Protein 6AQZ (pdb70)

Nearest PDB structures (foldseek):
  6aqy-assembly1_A  TM=9.999E-01  e=1.245E-66  Naegleria fowleri
  6aqy-assembly3_E  TM=9.996E-01  e=2.397E-66  Naegleria fowleri
  6aqy-assembly2_C  TM=9.931E-01  e=1.677E-66  Naegleria fowleri
  6aqy-assembly2_D  TM=9.961E-01  e=7.593E-65  Naegleria fowleri
  6aqz-assembly3_F  TM=9.817E-01  e=2.306E-65  Naegleria fowleri

Sequence (1949 aa):
HMAQREVSDQPITLTQDDVILVTGGTGLFGKAVEHIVKKEQIIKGKWVFLGSKDGDLRDADACKQPFEKYRPTYVIHLAAFVGGLFKNMNFKVSFWLDNVNMNNNILTCCYDFGVKKTISCLSTCVFPDKIEYPITEEKLHEGPPHFSNNAYAYAKRMLDMLGRWYNEKAVNEGKSCLFTSVIPTNLFGPHDNFNVEAGHVLPGLMHKCYKAQQNGTDFVVFGSGKPLRQFLYSHDAARMLLWTMFNYQSEEPIMLCVSEEDEKSIGQVAQTIKDAFNFTGNMVFDTSKADGQYKKTSSNAKFLRLNPTFQYTPFEQAIKETVQWFLENYETARKREVSDQPITLTQDDVILVTGGTGLFGKAVEHIVKKEQIKGKWVFLGSKDGDLRDADACKQPFEKYRPTYVIHLAAFVNFKVSFWLDNVNMNNNILTCCYDFGVKKTISCLSTCVFPDKIEYPITEEKLHEGPPHFSNNAYAYAKRMLDMLGRWYNEKAVNEGKSCLFTSVIPTNLFGPHDNFNVEAGHVLPGLMHKCYKAQQNGTDFVVFGSGKPLRQFLYSHDAARMLLWTMFNYQSEEPIMLCVSEEDEKSIGQVAQTIKDAFNFTGNMVFDTSKADGQYKKTSSNAKFLRLNPTFQYTPFEQAIKETVQWFLENYETARKHMAQREVSDQPITLTQDDVILVTGGTGLFGKAVEHIVKKEQIKGKWVFLGSKDGDLRDADACKQPFEKYRPTYVIHLAAFVGGLFKNMNFKVSFWLDNVNMNNNILTCCYDFGVKKTISCLSTCCVFPDKIEYPITEEKLHEGPPHFSNNAYAYAKRMLDMLGRWYNEKAVNEGKSCLFTSVIPTNLFGPHDNFNVEAGHVLPGLMHKCYKAQQNGTDFVVFGSGKPLRQFLYSHDAARMLLWTMFNYQSEEPIMLCVSEEDEKSIGQVAQTIKDAFNFTGNMVFDTSKADGQYKKTSSNAKFLRLNPTFQYTPFEQAIKETVQWFLENYETARKMAQREVSDQPITLTQDDVILVTGGTGLFGKAVEHIVKKEQIKGKWVFLGSKDGDLRDADACKQPFEKYRPTYVIHLAAFVGNFKVSFWLDNVNMNNNILTCCYDFGVKKTISCLSTCVFPDKIEYPITEEKLHEGPPHFSNNAYAYAKRMLDMLGRWYNEKAVNEGKSCLFTSVIPTNLFGPHDNFNVEAGHVLPGLMHKCYKAQQNGTDFVVFGSGKPLRQFLYSHDAARMLLWTMFNYQSEEPIMLCVSEEDEKSIGQVAQTIKDAFNFTGNMVFDTDGQYKKTSSNAKFLRLNPTFQYTPFEQAIKETVQWFLENYETARKEVSDQPITLTQDDVILVTGGTGLFGKAVEHIVKKEQIKGKWVFLGSKDGDLRDADACKQPFEKYRPTYVIHLAAFVGGLFKNMNFKVSFWLDNVNMNNNILTCCYDFGVKKTISCLSTCVFPDKIEYPITEEKLHEGPPHFSNNAYAYAKRMLDMLGRWYNEKAVNEGKSCLFTSVIPTNLFGPHDNFNVEAGHVLPGLMHKCYKAQQNGTDFVVFGSGKPLRQFLYSHDAARMLLWTMFNYQSEEPIMLCVSEEDEKSIGQVAQTIKDAFNFTTSSNAKFLRLNPTFQYTPFEQAIKETVQWFLENYETARKEVSDQPITLTQDDVILVTGGTGLFGKAVEHIVKKEQIKGKWVFLGSKDGDLRDADACKQPFEKYRPTYVIHLAAFVFKVSFWLDNVNMNNNILTCCYDFGVKKTISCLSTCVFPDKIEYPITEEKLHEGPPHFSNNAYAYAKRMLDMLGRWYNEKAVNEGKSCLFTSVIPTNLFGPHDNFNVEAGHVLPGLMHKCYKAQQNGTDFVVFGSGKPLRQFLYSHDAARMLLWTMFNYQSEEPIMLCVSEEDEKSIGQVAQTIKDAFNFTGNMVFDTSKADGQYKKTSSNAKFLRLNPTFQYTPFEQAIKETVQWFLENYETARK

Foldseek 3Di:
DPPDDQWDPFWDADAQPAEEEEEQLLALLNVLLVVCCVVVVHHYHYDRDDCVQDQLLDLVRVLVVCVVGLHQEYEYEDACPDDPDPVCDDLVNNQSSLLSSLVNNVVSCLVSQRQEYEYEAELQLFDPPDDPPADLVRRPVHQGDPPNRSNSVSRVVSLVVQVVSVVVCVVVVGNYHYAYAYEYAEDFPLHAQDLVRGDQLSVLLVQLVCCQVVVHESEHEAPQQAWGWYAYSNLVSVLVVCCNTIGRDRGYAYDTDAPVLIDTRVRSSVLSCVLVVPDHHYYYPNVHHDDDRDHHYDNVVVCVVPVVRDGDRPSVSSNNRSVSCVVCVVPHND/DFWDPFWDADAQPAEEEEEVLLALLNVLLVVCCVVVVRHYHYHYDYVVQFQLLDLVRVCVCCVVRVHQEYEYEDADPPDLVCRQSSLLSNLVNNVVSCLVSQRQEYEYEAELQLFAPPDDPDDDLVRNPVHQGDPPNRSNSVSSVVSLVVQVVSVVVCVVVVGNYHYAYEYEYAEDFARAAQPLVPGDLLSVLLVQLVVVQVDVHAREAEAPQQAWGWYAYSNLVSVLVVCCNTIGRDRGYAYDTDAPVLIGTRNRSNVLSCVLVVNDDHYYYDNVHDDDDRDHHYDNVVVCVVPVPRDGDRPSNRSNNRSVSCVVCVVPHND/DPPDDQWDPFFDADDQPAEEEEEQLLALLNVLLVVVCVVVVHHYHYHRDDCVQFQLLDLVRVLVVCVVGLHQEYEYEDACQDDPDPVCDPLVNNQSSLLSSLVSNVVNCLVSQHQEYEYEAELQLFDPDDDPPAELVRRPVHQGDDPNRSNSVSRVVSLVVQVVSVVVCVVVVGNYHYAYAYEYAEDFPQHALPLPRGDQLSVLLVLLVVCQVVVHESEHEAPQQAWGWYAYSNLVSVLVVVCNGIGRDRGYAYDTDAPVLIDTRNRSSVLSCVLVVPDHHYYYHHVHYDDPRDRHYDNVVSCVVPVPRDGDRPSVRSNNRSVSCVVCVVPHND/DDDDQWDPDWAADDQPAEEEEEPLQALLNVLLVVCCVVVVGHYHYHYDDPVQFQLLDLVRVCVCCVVGLGQEYEYEDADQPDDLVVRQSSLLSSLVNNVVSCLVSLRQEYAYEDEPQLFDPDDDDDDDLVRNPVHQGDPPNRSRSVSSVVSLVVQVVSVVVCVVVVRNYHYAYEYEFAEDFPLHAQPLPPGDLLSNLLVLLVVCVVVVHEREHEAPFQAKGWYAYSNLVSVLVVSCVGIGRDRGYAYHTDAPVLIGTRNVSNVLSCVLVVPPHHYHYHYHDDRDHHYDNPPSCVVPVPRDGDRPSVRSNNRSVNCVVCVVPHND/DWDPFFDADDQPAEEEEEVLLALLNVLLVVVCVVVVGHYHYDRDYCVQDLLLDQVSVLVVCVVGLHQEYEYEDACQDDPDPVCHPLVNLQSSLLSNLVNNVVSCLVSQHQEYEYEAEPQLFAPDDDDAADLVRRPVHQGDPPNRSNSVSRVVSLVVQVVSVVVCVVVVGNYHYAYEYEYAEDFPQFQCPLPRGDPLSVQLVLLVVCQVVVHDRDDPPPDWAFGWYAYSNLVSVLVVSCNGIPRDRRYAYDTDDPVRRGTPVSVVVLLVVQLPRCDHDNVVVCVVPVPRDGDDPSVRSNNRSVNCVVCVVPHND/DWDPFWDADDAPAEEEEEQLLALLNVLLVVCCVVVVHHYHYHRDDCVQFLLLDLVRVLVVCVVGLHQEYEYEDADLVLVCNQSSLLSSLVNNVVSCLVSQHQEYEYEAELQLFAPPDDPPDELVRRPVHQGDPPNRSNSVSRVVSLVVQVVSVVVCVVVVRNYHYAYAYEYAEDFPRHAQPLPSGDQLSNLLVLLVVCQVVVHESEHEADQQAWGWYAYSNLVSVLVVSCNTIPRDRGYAYHTDAPVLTGTSNRSSVLSCVLVVPDDHYYYDNVGDDDPSYHHYDNVVVCVVPVVRDGDRPSRRSNNRSVSCVVCVVPHND

Organism: Naegleria fowleri (NCBI:txid5763)

Secondary structure (DSSP, 8-state):
--SS-SB-SS-----TT-EEEEETTTSHHHHHHHHHHHHTT--SEEEE--GGG--TTSHHHHHHHHHHH--SEEEE-------SSGGG-SHHHHHHHHHHHHHHHHHHHHHTT-SEEEEE--GGGSBSS-PSSB-GGGTTSS-B-GGGHHHHHHHHHHHHHHHHHHHHHHHHT---EEEEEEE-EEE-TT-B--TTTS-HHHHHHHHHHHHHHH---EEEES-S--EE-EEEHHHHHHHHHHHHHHB--SS-EEE---GGGPEEHHHHHHHHHHHHT--S-EEEETTSPP--S---B--HHHHHH-TT--PPPHHHHHHHHHHHHHHHGGGSB-/--B-SS-----TT-EEEEETTTSHHHHHHHHHHHHTT--SEEEE--GGG--TTSHHHHHHHHHHH--SEEEE-------HHHHHHHHHHHHHHHHHHHHHTT-SEEEEE--GGGSBSS-PSSB-GGGTTSS-B-GGGHHHHHHHHHHHHHHHHHHHHHHHHT---EEEEEEE-SEESTT----TTTS-HHHHHHHHHHHHHHSS--EEEES-S--EE--EEHHHHHHHHHHHHHHB--SS-EEE---GGGPEEHHHHHHHHHTTTT--S-EEEETTSPP--SB-PBP-HHHHHHSTT--PPPHHHHHHHHHHHHHHTGGGS--/---S-SB-SS-----TT-EEEEETTTSHHHHHHHHHHHHTT--SEEEE--GGG--TTSHHHHHHHHHHH--SEEEE-------SSGGG-SHHHHHHHHHHHHHHHHHHHHHTT-SEEEEE--GGGSBSS-PSSB-GGGTTSS-B-GGGHHHHHHHHHHHHHHHHHHHHHHHHT---EEEEEEE-EEE-TT-B--TTTS-HHHHHHHHHHHHHHHT--EEEES-S--EE-EEEHHHHHHHHHHHHHHB--SS-EEE---GGGPEEHHHHHHHHHHHHT--S-EEEETTSPP--SB--B--HHHHHHSTT--PPPHHHHHHHHHHHHHHHGGGSB-/----SB-SS-----TT-EEEEETTTSHHHHHHHHHHHHTT--SEEEE--GGG--TTSHHHHHHHHHHH--SEEEE--------HHHHHHHHHHHHHHHHHHHHHTT-SEEEEE--GGGSBSS-PSSB-GGGGGSS-B-GGGHHHHHHHHHHHHHHHHHHHHHHHHT---EEEEEEE-SEE-TT-B--TTTS-HHHHHHHHHHHHHHHT--EEESS-S--EE--EEHHHHHHHHHHHHHHB--SS-EEE---GGGPEEHHHHHHHHHHHHT--S-EEE-----SB--B--HHHHHH-TT--PPPHHHHHHHHHHHHHHTGGGSB-/-B-SS-----TT-EEEEETTTSHHHHHHHHHHHHTT--SEEEE--GGG--TTSHHHHHHHHHHH--SEEEE-------S-GGG-SHHHHHHHHHHHHHHHHHHHHHTT-SEEEEE--GGGSBSS--S---GGGTTSS-B-GGGHHHHHHHHHHHHHHHHHHHHHHHTT---EEEEEEE-EEE-TT-B--TTTS-HHHHHHHHHHHHHHHSSPPP----S--B--EEEHHHHHHHHHHHHHHB--SS-EEE---STT--BHHHHHHHHHHHHT------HHHHHH-TT--PPPHHHHHHHHHHHHHHTGGGSB-/-B-SS-----TT-EEEEETTTSHHHHHHHHHHHHTT--SEEEE--GGG--TTSHHHHHHHHHHH--SEEEE------HHHHHHHHHHHHHHHHHHHHHTT-SEEEEE--GGGS-SS-PSSB-GGGTTSS---GGGHHHHHHHHHHHHHHHHHHHHHHHHT---EEEEEEE-EEE-TT-B--TTTS-HHHHHHHHHHHHHHHT--EEEES-S--EE-EEEHHHHHHHHHHHHHHB--SS-EEE---STTPEEHHHHHHHHHHHTT--S-EEEETTS----SB--B--HHHHHH-TT--PPPHHHHHHHHHHHHHHHGGGSB-

InterPro domains:
  IPR001509 NAD-dependent epimerase/dehydratase [PF01370] (19-248)
  IPR028614 GDP-L-fucose synthase/GDP-L-colitose synthase [MF_00956] (16-326)
  IPR028614 GDP-L-fucose synthase/GDP-L-colitose synthase [cd05239] (19-325)
  IPR036291 NAD(P)-binding domain superfamily [SSF51735] (15-330)

Radius of gyration: 46.84 Å; Cα contacts (8 Å, |Δi|>4): 3716; chains: 6; bounding box: 119×99×127 Å

B-factor: mean 67.03, std 21.52, range [27.74, 175.65]

Structure (mmCIF, N/CA/C/O backbone):
data_6AQZ
#
_entry.id   6AQZ
#
_cell.length_a   97.370
_cell.length_b   104.030
_cell.length_c   120.170
_cell.angle_alpha   90.000
_cell.angle_beta   108.670
_cell.angle_gamma   90.000
#
_symmetry.space_group_name_H-M   'P 1 21 1'
#
loop_
_entity.id
_entity.type
_entity.pdbx_description
1 polymer 'gdp-l-fucose synthetase'
2 non-polymer 'NADP NICOTINAMIDE-ADENINE-DINUCLEOTIDE PHOSPHATE'
3 non-polymer 1,2-ETHANEDIOL
4 water water
#
loop_
_atom_site.group_PDB
_atom_site.id
_atom_site.type_symbol
_atom_site.label_atom_id
_atom_site.label_alt_id
_atom_site.label_comp_id
_atom_site.label_asym_id
_atom_site.label_entity_id
_atom_site.label_seq_id
_atom_site.pdbx_PDB_ins_code
_atom_site.Cartn_x
_atom_site.Cartn_y
_atom_site.Cartn_z
_atom_site.occupancy
_atom_site.B_iso_or_equiv
_atom_site.auth_seq_id
_atom_site.auth_comp_id
_atom_site.auth_asym_id
_atom_site.auth_atom_id
_atom_site.pdbx_PDB_model_num
ATOM 1 N N . HIS A 1 8 ? -49.796 23.150 8.343 1.00 101.05 0 HIS A N 1
ATOM 2 C CA . HIS A 1 8 ? -50.207 24.039 9.427 1.00 104.69 0 HIS A CA 1
ATOM 3 C C . HIS A 1 8 ? -49.120 25.073 9.734 1.00 105.66 0 HIS A C 1
ATOM 4 O O . HIS A 1 8 ? -47.982 24.713 10.035 1.00 110.11 0 HIS A O 1
ATOM 6 N N . MET A 1 9 ? -49.488 26.356 9.674 1.00 95.38 1 MET A N 1
ATOM 7 C CA . MET A 1 9 ? -48.550 27.466 9.811 1.00 85.62 1 MET A CA 1
ATOM 8 C C . MET A 1 9 ? -48.779 28.330 11.056 1.00 80.53 1 MET A C 1
ATOM 9 O O . MET A 1 9 ? -47.982 29.238 11.315 1.00 82.20 1 MET A O 1
ATOM 14 N N . ALA A 1 10 ? -49.819 28.061 11.849 1.00 66.70 2 ALA A N 1
ATOM 15 C CA . ALA A 1 10 ? -50.347 29.054 12.783 1.00 65.46 2 ALA A CA 1
ATOM 16 C C . ALA A 1 10 ? -49.498 29.212 14.054 1.00 59.65 2 ALA A C 1
ATOM 17 O O . ALA A 1 10 ? -49.157 30.335 14.439 1.00 64.73 2 ALA A O 1
ATOM 19 N N . GLN A 1 11 ? -49.165 28.116 14.721 1.00 57.14 3 GLN A N 1
ATOM 20 C CA . GLN A 1 11 ? -48.483 28.158 16.011 1.00 65.55 3 GLN A CA 1
ATOM 21 C C . GLN A 1 11 ? -46.969 28.185 15.853 1.00 59.00 3 GLN A C 1
ATOM 22 O O . GLN A 1 11 ? -46.420 27.533 14.963 1.00 54.19 3 GLN A O 1
ATOM 28 N N . ARG A 1 12 ? -46.298 28.942 16.727 1.00 57.08 4 ARG A N 1
ATOM 29 C CA . ARG A 1 12 ? -44.848 28.868 16.796 1.00 51.44 4 ARG A CA 1
ATOM 30 C C . ARG A 1 12 ? -44.456 27.577 17.518 1.00 55.10 4 ARG A C 1
ATOM 31 O O . ARG A 1 12 ? -45.311 26.821 17.973 1.00 48.48 4 ARG A O 1
ATOM 39 N N . GLU A 1 13 ? -43.154 27.300 17.600 1.00 59.91 5 GLU A N 1
ATOM 40 C CA . GLU A 1 13 ? -42.705 26.114 18.346 1.00 51.36 5 GLU A CA 1
ATOM 41 C C . GLU A 1 13 ? -42.958 26.250 19.847 1.00 52.13 5 GLU A C 1
ATOM 42 O O . GLU A 1 13 ? -43.173 25.244 20.535 1.00 51.96 5 GLU A O 1
ATOM 48 N N . VAL A 1 14 ? -42.943 27.469 20.370 1.00 46.48 6 VAL A N 1
ATOM 49 C CA . VAL A 1 14 ? -43.143 27.718 21.790 1.00 46.00 6 VAL A CA 1
ATOM 50 C C . VAL A 1 14 ? -44.337 28.636 22.022 1.00 53.07 6 VAL A C 1
ATOM 51 O O . VAL A 1 14 ? -44.663 29.495 21.197 1.00 49.46 6 VAL A O 1
ATOM 55 N N . SER A 1 15 ? -45.006 28.429 23.155 1.00 52.26 7 SER A N 1
ATOM 56 C CA . SER A 1 15 ? -46.047 29.348 23.601 1.00 50.86 7 SER A CA 1
ATOM 57 C C . SER A 1 15 ? -45.444 30.720 23.907 1.00 50.92 7 SER A C 1
ATOM 58 O O . SER A 1 15 ? -44.236 30.865 24.076 1.00 60.07 7 SER A O 1
ATOM 61 N N . ASP A 1 16 ? -46.280 31.757 23.844 1.00 56.75 8 ASP A N 1
ATOM 62 C CA . ASP A 1 16 ? -45.794 33.099 24.160 1.00 54.98 8 ASP A CA 1
ATOM 63 C C . ASP A 1 16 ? -45.339 33.193 25.602 1.00 64.12 8 ASP A C 1
ATOM 64 O O . ASP A 1 16 ? -44.296 33.786 25.897 1.00 61.10 8 ASP A O 1
ATOM 69 N N . GLN A 1 17 ? -46.108 32.606 26.511 1.00 67.40 9 GLN A N 1
ATOM 70 C CA . GLN A 1 17 ? -45.764 32.538 27.916 1.00 71.10 9 GLN A CA 1
ATOM 71 C C . GLN A 1 17 ? -45.840 31.083 28.338 1.00 70.03 9 GLN A C 1
ATOM 72 O O . GLN A 1 17 ? -46.643 30.310 27.792 1.00 60.43 9 GLN A O 1
ATOM 74 N N . PRO A 1 18 ? -45.013 30.677 29.296 1.00 70.77 10 PRO A N 1
ATOM 75 C CA . PRO A 1 18 ? -45.049 29.284 29.746 1.00 64.68 10 PRO A CA 1
ATOM 76 C C . PRO A 1 18 ? -46.358 28.996 30.447 1.00 58.71 10 PRO A C 1
ATOM 77 O O . PRO A 1 18 ? -46.924 29.856 31.131 1.00 57.66 10 PRO A O 1
ATOM 81 N N . ILE A 1 19 ? -46.827 27.758 30.282 1.00 49.30 11 ILE A N 1
ATOM 82 C CA . ILE A 1 19 ? -47.965 27.296 31.060 1.00 63.30 11 ILE A CA 1
ATOM 83 C C . ILE A 1 19 ? -47.645 27.470 32.547 1.00 62.59 11 ILE A C 1
ATOM 84 O O . ILE A 1 19 ? -46.510 27.256 32.986 1.00 56.45 11 ILE A O 1
ATOM 89 N N . THR A 1 20 ? -48.630 27.922 33.317 1.00 60.99 12 THR A N 1
ATOM 90 C CA . THR A 1 20 ? -48.496 28.058 34.762 1.00 74.24 12 THR A CA 1
ATOM 91 C C . THR A 1 20 ? -49.396 27.014 35.406 1.00 68.98 12 THR A C 1
ATOM 92 O O . THR A 1 20 ? -50.621 27.059 35.243 1.00 68.44 12 THR A O 1
ATOM 96 N N . LEU A 1 21 ? -48.792 26.072 36.117 1.00 60.76 13 LEU A N 1
ATOM 97 C CA . LEU A 1 21 ? -49.562 25.035 36.785 1.00 62.61 13 LEU A CA 1
ATOM 98 C C . LEU A 1 21 ? -50.200 25.592 38.058 1.00 70.64 13 LEU A C 1
ATOM 99 O O . LEU A 1 21 ? -49.649 26.478 38.720 1.00 74.01 13 LEU A O 1
ATOM 104 N N . THR A 1 22 ? -51.376 25.067 38.393 1.00 67.29 14 THR A N 1
ATOM 105 C CA . THR A 1 22 ? -52.095 25.449 39.603 1.00 67.03 14 THR A CA 1
ATOM 106 C C . THR A 1 22 ? -52.268 24.218 40.484 1.00 66.08 14 THR A C 1
ATOM 107 O O . THR A 1 22 ? -51.843 23.109 40.146 1.00 62.32 14 THR A O 1
ATOM 111 N N . GLN A 1 23 ? -52.867 24.432 41.649 1.00 71.19 15 GLN A N 1
ATOM 112 C CA . GLN A 1 23 ? -53.074 23.319 42.559 1.00 79.89 15 GLN A CA 1
ATOM 113 C C . GLN A 1 23 ? -54.073 22.315 42.020 1.00 77.13 15 GLN A C 1
ATOM 114 O O . GLN A 1 23 ? -54.069 21.164 42.462 1.00 78.16 15 GLN A O 1
ATOM 120 N N . ASP A 1 24 ? -54.894 22.708 41.051 1.00 78.16 16 ASP A N 1
ATOM 121 C CA . ASP A 1 24 ? -55.877 21.790 40.499 1.00 79.00 16 ASP A CA 1
ATOM 122 C C . ASP A 1 24 ? -55.284 20.853 39.459 1.00 73.10 16 ASP A C 1
ATOM 123 O O . ASP A 1 24 ? -55.953 19.894 39.059 1.00 77.69 16 ASP A O 1
ATOM 128 N N . ASP A 1 25 ? -54.047 21.084 39.037 1.00 68.09 17 ASP A N 1
ATOM 129 C CA . ASP A 1 25 ? -53.448 20.250 38.017 1.00 61.02 17 ASP A CA 1
ATOM 130 C C . ASP A 1 25 ? -52.942 18.955 38.620 1.00 63.53 17 ASP A C 1
ATOM 131 O O . ASP A 1 25 ? -52.400 18.931 39.730 1.00 64.67 17 ASP A O 1
ATOM 136 N N . VAL A 1 26 ? -53.063 17.891 37.840 1.00 62.25 18 VAL A N 1
ATOM 137 C CA . VAL A 1 26 ? -52.598 16.565 38.202 1.00 59.10 18 VAL A CA 1
ATOM 138 C C . VAL A 1 26 ? -51.639 16.167 37.100 1.00 52.98 18 VAL A C 1
ATOM 139 O O . VAL A 1 26 ? -52.022 16.154 35.926 1.00 45.74 18 VAL A O 1
ATOM 143 N N . ILE A 1 27 ? -50.399 15.857 37.464 1.00 47.99 19 ILE A N 1
ATOM 144 C CA . ILE A 1 27 ? -49.386 15.492 36.486 1.00 45.24 19 ILE A CA 1
ATOM 145 C C . ILE A 1 27 ? -49.010 14.045 36.738 1.00 52.16 19 ILE A C 1
ATOM 146 O O . ILE A 1 27 ? -48.422 13.728 37.778 1.00 60.36 19 ILE A O 1
ATOM 151 N N . LEU A 1 28 ? -49.299 13.182 35.764 1.00 55.97 20 LEU A N 1
ATOM 152 C CA . LEU A 1 28 ? -49.011 11.756 35.843 1.00 52.09 20 LEU A CA 1
ATOM 153 C C . LEU A 1 28 ? -47.680 11.468 35.161 1.00 49.17 20 LEU A C 1
ATOM 154 O O . LEU A 1 28 ? -47.484 11.836 33.998 1.00 51.02 20 LEU A O 1
ATOM 159 N N . VAL A 1 29 ? -46.763 10.825 35.883 1.00 47.18 21 VAL A N 1
ATOM 160 C CA . VAL A 1 29 ? -45.438 10.501 35.356 1.00 49.04 21 VAL A CA 1
ATOM 161 C C . VAL A 1 29 ? -45.343 8.976 35.326 1.00 56.00 21 VAL A C 1
ATOM 162 O O . VAL A 1 29 ? -45.153 8.334 36.371 1.00 63.81 21 VAL A O 1
ATOM 166 N N . THR A 1 30 ? -45.475 8.381 34.136 1.00 40.13 22 THR A N 1
ATOM 167 C CA . THR A 1 30 ? -45.187 6.958 34.024 1.00 43.50 22 THR A CA 1
ATOM 168 C C . THR A 1 30 ? -43.683 6.774 34.044 1.00 43.41 22 THR A C 1
ATOM 169 O O . THR A 1 30 ? -42.930 7.654 33.608 1.00 47.60 22 THR A O 1
ATOM 173 N N . GLY A 1 31 ? -43.244 5.618 34.540 1.00 38.63 23 GLY A N 1
ATOM 174 C CA . GLY A 1 31 ? -41.813 5.406 34.706 1.00 42.37 23 GLY A CA 1
ATOM 175 C C . GLY A 1 31 ? -41.162 6.420 35.626 1.00 43.00 23 GLY A C 1
ATOM 176 O O . GLY A 1 31 ? -39.985 6.761 35.449 1.00 43.94 23 GLY A O 1
ATOM 177 N N . GLY A 1 32 ? -41.906 6.911 36.613 1.00 37.15 24 GLY A N 1
ATOM 178 C CA . GLY A 1 32 ? -41.396 7.934 37.505 1.00 47.48 24 GLY A CA 1
ATOM 179 C C . GLY A 1 32 ? -40.425 7.458 38.578 1.00 55.50 24 GLY A C 1
ATOM 180 O O . GLY A 1 32 ? -39.916 8.304 39.312 1.00 56.89 24 GLY A O 1
ATOM 181 N N . THR A 1 33 ? -40.174 6.142 38.696 1.00 53.55 25 THR A N 1
ATOM 182 C CA . THR A 1 33 ? -39.263 5.590 39.693 1.00 57.06 25 THR A CA 1
ATOM 183 C C . THR A 1 33 ? -37.882 5.269 39.128 1.00 55.72 25 THR A C 1
ATOM 184 O O . THR A 1 33 ? -36.979 4.925 39.903 1.00 53.78 25 THR A O 1
ATOM 188 N N . GLY A 1 34 ? -37.685 5.397 37.812 1.00 43.58 26 GLY A N 1
ATOM 189 C CA . GLY A 1 34 ? -36.398 5.132 37.197 1.00 41.12 26 GLY A CA 1
ATOM 190 C C . GLY A 1 34 ? -35.496 6.351 37.219 1.00 41.32 26 GLY A C 1
ATOM 191 O O . GLY A 1 34 ? -35.815 7.388 37.802 1.00 41.58 26 GLY A O 1
ATOM 192 N N . LEU A 1 35 ? -34.394 6.249 36.476 1.00 41.78 27 LEU A N 1
ATOM 193 C CA . LEU A 1 35 ? -33.408 7.329 36.452 1.00 42.82 27 LEU A CA 1
ATOM 194 C C . LEU A 1 35 ? -34.026 8.694 36.098 1.00 50.39 27 LEU A C 1
ATOM 195 O O . LEU A 1 35 ? -33.999 9.637 36.905 1.00 45.65 27 LEU A O 1
ATOM 200 N N . PHE A 1 36 ? -34.633 8.802 34.909 1.00 49.57 28 PHE A N 1
ATOM 201 C CA . PHE A 1 36 ? -35.174 10.080 34.444 1.00 44.41 28 PHE A CA 1
ATOM 202 C C . PHE A 1 36 ? -36.296 10.549 35.363 1.00 43.54 28 PHE A C 1
ATOM 203 O O . PHE A 1 36 ? -36.335 11.721 35.769 1.00 40.13 28 PHE A O 1
ATOM 211 N N . GLY A 1 37 ? -37.175 9.624 35.758 1.00 47.27 29 GLY A N 1
ATOM 212 C CA . GLY A 1 37 ? -38.309 9.987 36.591 1.00 41.18 29 GLY A CA 1
ATOM 213 C C . GLY A 1 37 ? -37.914 10.574 37.936 1.00 50.22 29 GLY A C 1
ATOM 214 O O . GLY A 1 37 ? -38.512 11.558 38.389 1.00 41.03 29 GLY A O 1
ATOM 215 N N . LYS A 1 38 ? -36.930 9.946 38.617 1.00 44.96 30 LYS A N 1
ATOM 216 C CA . LYS A 1 38 ? -36.482 10.445 39.920 1.00 44.10 30 LYS A CA 1
ATOM 217 C C . LYS A 1 38 ? -35.859 11.828 39.786 1.00 44.96 30 LYS A C 1
ATOM 218 O O . LYS A 1 38 ? -35.952 12.645 40.703 1.00 47.80 30 LYS A O 1
ATOM 224 N N . ALA A 1 39 ? -35.197 12.099 38.657 1.00 47.20 31 ALA A N 1
ATOM 225 C CA . ALA A 1 39 ? -34.655 13.431 38.433 1.00 44.99 31 ALA A CA 1
ATOM 226 C C . ALA A 1 39 ? -35.774 14.467 38.329 1.00 44.31 31 ALA A C 1
ATOM 227 O O . ALA A 1 39 ? -35.708 15.529 38.962 1.00 45.90 31 ALA A O 1
ATOM 229 N N . VAL A 1 40 ? -36.837 14.151 37.579 1.00 44.12 32 VAL A N 1
ATOM 230 C CA . VAL A 1 40 ? -37.981 15.055 37.514 1.00 47.55 32 VAL A CA 1
ATOM 231 C C . VAL A 1 40 ? -38.555 15.282 38.909 1.00 51.22 32 VAL A C 1
ATOM 232 O O . VAL A 1 40 ? -38.860 16.418 39.294 1.00 49.42 32 VAL A O 1
ATOM 236 N N . GLU A 1 41 ? -38.694 14.209 39.693 1.00 53.65 33 GLU A N 1
ATOM 237 C CA . GLU A 1 41 ? -39.226 14.335 41.050 1.00 49.45 33 GLU A CA 1
ATOM 238 C C . GLU A 1 41 ? -38.344 15.239 41.915 1.00 55.17 33 GLU A C 1
ATOM 239 O O . GLU A 1 41 ? -38.844 16.006 42.747 1.00 55.45 33 GLU A O 1
ATOM 245 N N . HIS A 1 42 ? -37.026 15.154 41.735 1.00 57.30 34 HIS A N 1
ATOM 246 C CA . HIS A 1 42 ? -36.104 16.004 42.475 1.00 52.19 34 HIS A CA 1
ATOM 247 C C . HIS A 1 42 ? -36.262 17.477 42.080 1.00 52.75 34 HIS A C 1
ATOM 248 O O . HIS A 1 42 ? -36.323 18.354 42.944 1.00 60.12 34 HIS A O 1
ATOM 255 N N . ILE A 1 43 ? -36.321 17.774 40.778 1.00 49.95 35 ILE A N 1
ATOM 256 C CA . ILE A 1 43 ? -36.475 19.160 40.348 1.00 54.46 35 ILE A CA 1
ATOM 257 C C . ILE A 1 43 ? -37.824 19.715 40.797 1.00 61.57 35 ILE A C 1
ATOM 258 O O . ILE A 1 43 ? -37.907 20.829 41.330 1.00 60.84 35 ILE A O 1
ATOM 263 N N . VAL A 1 44 ? -38.894 18.927 40.639 1.00 60.44 36 VAL A N 1
ATOM 264 C CA . VAL A 1 44 ? -40.212 19.387 41.069 1.00 58.02 36 VAL A CA 1
ATOM 265 C C . VAL A 1 44 ? -40.185 19.807 42.538 1.00 58.37 36 VAL A C 1
ATOM 266 O O . VAL A 1 44 ? -40.759 20.837 42.918 1.00 60.99 36 VAL A O 1
ATOM 270 N N . LYS A 1 45 ? -39.500 19.032 43.379 1.00 61.44 37 LYS A N 1
ATOM 271 C CA . LYS A 1 45 ? -39.427 19.351 44.803 1.00 58.40 37 LYS A CA 1
ATOM 272 C C . LYS A 1 45 ? -38.458 20.495 45.084 1.00 63.64 37 LYS A C 1
ATOM 273 O O . LYS A 1 45 ? -38.745 21.372 45.908 1.00 69.72 37 LYS A O 1
ATOM 275 N N . LYS A 1 46 ? -37.305 20.500 44.422 1.00 64.61 38 LYS A N 1
ATOM 276 C CA . LYS A 1 46 ? -36.331 21.555 44.657 1.00 70.54 38 LYS A CA 1
ATOM 277 C C . LYS A 1 46 ? -36.903 22.903 44.254 1.00 69.48 38 LYS A C 1
ATOM 278 O O . LYS A 1 46 ? -36.795 23.886 44.992 1.00 70.44 38 LYS A O 1
ATOM 284 N N . GLU A 1 47 ? -37.528 22.967 43.086 1.00 68.67 39 GLU A N 1
ATOM 285 C CA . GLU A 1 47 ? -38.084 24.217 42.590 1.00 72.02 39 GLU A CA 1
ATOM 286 C C . GLU A 1 47 ? -39.535 24.434 43.021 1.00 68.91 39 GLU A C 1
ATOM 287 O O . GLU A 1 47 ? -40.143 25.427 42.621 1.00 63.11 39 GLU A O 1
ATOM 293 N N . GLN A 1 48 ? -40.100 23.527 43.819 1.00 67.58 40 GLN A N 1
ATOM 294 C CA . GLN A 1 48 ? -41.433 23.691 44.401 1.00 70.52 40 GLN A CA 1
ATOM 295 C C . GLN A 1 48 ? -42.493 23.970 43.340 1.00 70.42 40 GLN A C 1
ATOM 296 O O . GLN A 1 48 ? -43.288 24.906 43.445 1.00 66.82 40 GLN A O 1
ATOM 302 N N . ILE A 1 49 ? -42.523 23.120 42.321 1.00 71.42 41 ILE A N 1
ATOM 303 C CA A ILE A 1 49 ? -43.484 23.264 41.238 0.27 68.19 41 ILE A CA 1
ATOM 304 C CA B ILE A 1 49 ? -43.480 23.261 41.234 0.73 68.35 41 ILE A CA 1
ATOM 305 C C . ILE A 1 49 ? -44.867 22.881 41.738 1.00 66.05 41 ILE A C 1
ATOM 306 O O . ILE A 1 49 ? -45.026 21.927 42.508 1.00 60.82 41 ILE A O 1
ATOM 315 N N . LYS A 1 50 ? -45.876 23.645 41.318 1.00 56.30 42 LYS A N 1
ATOM 316 C CA . LYS A 1 50 ? -47.236 23.448 41.786 1.00 65.90 42 LYS A CA 1
ATOM 317 C C . LYS A 1 50 ? -47.850 22.215 41.129 1.00 54.39 42 LYS A C 1
ATOM 318 O O . LYS A 1 50 ? -47.331 21.673 40.155 1.00 51.96 42 LYS A O 1
ATOM 320 N N . GLY A 1 51 ? -48.973 21.771 41.683 1.00 67.85 43 GLY A N 1
ATOM 321 C CA . GLY A 1 51 ? -49.699 20.624 41.180 1.00 61.37 43 GLY A CA 1
ATOM 322 C C . GLY A 1 51 ? -49.518 19.385 42.050 1.00 62.31 43 GLY A C 1
ATOM 323 O O . GLY A 1 51 ? -48.634 19.300 42.908 1.00 59.75 43 GLY A O 1
ATOM 324 N N . LYS A 1 52 ? -50.404 18.425 41.845 1.00 61.95 44 LYS A N 1
ATOM 325 C CA . LYS A 1 52 ? -50.279 17.115 42.454 1.00 62.75 44 LYS A CA 1
ATOM 326 C C . LYS A 1 52 ? -49.508 16.233 41.481 1.00 63.02 44 LYS A C 1
ATOM 327 O O . LYS A 1 52 ? -49.980 15.960 40.372 1.00 65.99 44 LYS A O 1
ATOM 333 N N . TRP A 1 53 ? -48.327 15.797 41.893 1.00 60.28 45 TRP A N 1
ATOM 334 C CA . TRP A 1 53 ? -47.445 14.989 41.069 1.00 56.08 45 TRP A CA 1
ATOM 335 C C . TRP A 1 53 ? -47.503 13.541 41.535 1.00 57.11 45 TRP A C 1
ATOM 336 O O . TRP A 1 53 ? -47.385 13.274 42.739 1.00 58.50 45 TRP A O 1
ATOM 347 N N . VAL A 1 54 ? -47.744 12.622 40.590 1.00 54.49 46 VAL A N 1
ATOM 348 C CA . VAL A 1 54 ? -47.836 11.183 40.854 1.00 53.11 46 VAL A CA 1
ATOM 349 C C . VAL A 1 54 ? -46.760 10.466 40.051 1.00 48.95 46 VAL A C 1
ATOM 350 O O . VAL A 1 54 ? -46.801 10.463 38.817 1.00 49.69 46 VAL A O 1
ATOM 354 N N . PHE A 1 55 ? -45.824 9.836 40.743 1.00 57.64 47 PHE A N 1
ATOM 355 C CA . PHE A 1 55 ? -44.699 9.146 40.108 1.00 53.52 47 PHE A CA 1
ATOM 356 C C . PHE A 1 55 ? -44.988 7.652 40.150 1.00 51.01 47 PHE A C 1
ATOM 357 O O . PHE A 1 55 ? -44.804 7.004 41.178 1.00 55.25 47 PHE A O 1
ATOM 365 N N . LEU A 1 56 ? -45.420 7.109 39.016 1.00 44.01 48 LEU A N 1
ATOM 366 C CA . LEU A 1 56 ? -45.836 5.720 38.937 1.00 50.46 48 LEU A CA 1
ATOM 367 C C . LEU A 1 56 ? -44.637 4.801 38.767 1.00 49.58 48 LEU A C 1
ATOM 368 O O . LEU A 1 56 ? -43.656 5.136 38.104 1.00 50.04 48 LEU A O 1
ATOM 373 N N . GLY A 1 57 ? -44.747 3.600 39.322 1.00 52.26 49 GLY A N 1
ATOM 374 C CA . GLY A 1 57 ? -43.840 2.528 38.985 1.00 54.45 49 GLY A CA 1
ATOM 375 C C . GLY A 1 57 ? -44.631 1.284 38.633 1.00 56.28 49 GLY A C 1
ATOM 376 O O . GLY A 1 57 ? -45.854 1.244 38.768 1.00 63.22 49 GLY A O 1
ATOM 377 N N . SER A 1 58 ? -43.895 0.255 38.227 1.00 53.10 50 SER A N 1
ATOM 378 C CA . SER A 1 58 ? -44.529 -1.010 37.888 1.00 59.13 50 SER A CA 1
ATOM 379 C C . SER A 1 58 ? -45.309 -1.583 39.074 1.00 62.49 50 SER A C 1
ATOM 380 O O . SER A 1 58 ? -46.297 -2.298 38.870 1.00 65.06 50 SER A O 1
ATOM 383 N N . LYS A 1 59 ? -44.871 -1.317 40.313 1.00 47.95 51 LYS A N 1
ATOM 384 C CA . LYS A 1 59 ? -45.639 -1.781 41.471 1.00 62.17 51 LYS A CA 1
ATOM 385 C C . LYS A 1 59 ? -47.048 -1.192 41.470 1.00 62.45 51 LYS A C 1
ATOM 386 O O . LYS A 1 59 ? -47.980 -1.807 42.005 1.00 64.23 51 LYS A O 1
ATOM 388 N N . ASP A 1 60 ? -47.237 -0.030 40.843 1.00 60.61 52 ASP A N 1
ATOM 389 C CA . ASP A 1 60 ? -48.556 0.581 40.795 1.00 59.75 52 ASP A CA 1
ATOM 390 C C . ASP A 1 60 ? -49.453 -0.068 39.744 1.00 61.85 52 ASP A C 1
ATOM 391 O O . ASP A 1 60 ? -50.678 0.086 39.813 1.00 67.74 52 ASP A O 1
ATOM 396 N N . GLY A 1 61 ? -48.888 -0.852 38.830 1.00 57.08 53 GLY A N 1
ATOM 397 C CA . GLY A 1 61 ? -49.662 -1.484 37.777 1.00 59.71 53 GLY A CA 1
ATOM 398 C C . GLY A 1 61 ? -48.876 -1.639 36.487 1.00 53.80 53 GLY A C 1
ATOM 399 O O . GLY A 1 61 ? -48.098 -0.754 36.127 1.00 51.22 53 GLY A O 1
ATOM 400 N N . ASP A 1 62 ? -49.064 -2.771 35.804 1.00 50.97 54 ASP A N 1
ATOM 401 C CA . ASP A 1 62 ? -48.340 -3.137 34.586 1.00 43.52 54 ASP A CA 1
ATOM 402 C C . ASP A 1 62 ? -48.948 -2.405 33.389 1.00 44.92 54 ASP A C 1
ATOM 403 O O . ASP A 1 62 ? -50.003 -2.796 32.879 1.00 49.00 54 ASP A O 1
ATOM 408 N N . LEU A 1 63 ? -48.266 -1.354 32.909 1.00 44.88 55 LEU A N 1
ATOM 409 C CA . LEU A 1 63 ? -48.814 -0.505 31.844 1.00 46.21 55 LEU A CA 1
ATOM 410 C C . LEU A 1 63 ? -48.869 -1.199 30.479 1.00 48.42 55 LEU A C 1
ATOM 411 O O . LEU A 1 63 ? -49.376 -0.600 29.521 1.00 45.38 55 LEU A O 1
ATOM 416 N N . ARG A 1 64 ? -48.346 -2.422 30.354 1.00 47.54 56 ARG A N 1
ATOM 417 C CA . ARG A 1 64 ? -48.526 -3.174 29.119 1.00 50.57 56 ARG A CA 1
ATOM 418 C C . ARG A 1 64 ? -49.944 -3.703 28.979 1.00 52.32 56 ARG A C 1
ATOM 419 O O . ARG A 1 64 ? -50.387 -3.967 27.858 1.00 53.54 56 ARG A O 1
ATOM 427 N N . ASP A 1 65 ? -50.650 -3.866 30.089 1.00 48.86 57 ASP A N 1
ATOM 428 C CA . ASP A 1 65 ? -52.034 -4.318 30.109 1.00 46.46 57 ASP A CA 1
ATOM 429 C C . ASP A 1 65 ? -52.983 -3.139 29.940 1.00 52.02 57 ASP A C 1
ATOM 430 O O . ASP A 1 65 ? -52.879 -2.136 30.660 1.00 54.78 57 ASP A O 1
ATOM 435 N N . ALA A 1 66 ? -53.917 -3.269 28.998 1.00 57.13 58 ALA A N 1
ATOM 436 C CA . ALA A 1 66 ? -54.809 -2.156 28.679 1.00 57.47 58 ALA A CA 1
ATOM 437 C C . ALA A 1 66 ? -55.702 -1.791 29.862 1.00 61.84 58 ALA A C 1
ATOM 438 O O . ALA A 1 66 ? -55.894 -0.611 30.166 1.00 60.96 58 ALA A O 1
ATOM 440 N N . ASP A 1 67 ? -56.252 -2.786 30.547 1.00 69.38 59 ASP A N 1
ATOM 441 C CA . ASP A 1 67 ? -57.143 -2.478 31.658 1.00 76.80 59 ASP A CA 1
ATOM 442 C C . ASP A 1 67 ? -56.376 -1.870 32.829 1.00 77.85 59 ASP A C 1
ATOM 443 O O . ASP A 1 67 ? -56.848 -0.918 33.466 1.00 82.12 59 ASP A O 1
ATOM 448 N N . ALA A 1 68 ? -55.189 -2.406 33.126 1.00 68.02 60 ALA A N 1
ATOM 449 C CA . ALA A 1 68 ? -54.379 -1.875 34.217 1.00 55.91 60 ALA A CA 1
ATOM 450 C C . ALA A 1 68 ? -53.945 -0.452 33.941 1.00 54.53 60 ALA A C 1
ATOM 451 O O . ALA A 1 68 ? -53.773 0.349 34.864 1.00 59.20 60 ALA A O 1
ATOM 453 N N . CYS A 1 69 ? -53.736 -0.134 32.676 1.00 54.17 61 CYS A N 1
ATOM 454 C CA . CYS A 1 69 ? -53.291 1.191 32.304 1.00 51.47 61 CYS A CA 1
ATOM 455 C C . CYS A 1 69 ? -54.349 2.235 32.621 1.00 54.31 61 CYS A C 1
ATOM 456 O O . CYS A 1 69 ? -54.016 3.358 33.008 1.00 55.50 61 CYS A O 1
ATOM 459 N N . LYS A 1 70 ? -55.627 1.870 32.513 1.00 55.44 62 LYS A N 1
ATOM 460 C CA . LYS A 1 70 ? -56.684 2.836 32.767 1.00 57.78 62 LYS A CA 1
ATOM 461 C C . LYS A 1 70 ? -56.751 3.222 34.234 1.00 58.94 62 LYS A C 1
ATOM 462 O O . LYS A 1 70 ? -57.154 4.345 34.551 1.00 58.98 62 LYS A O 1
ATOM 464 N N . GLN A 1 71 ? -56.316 2.333 35.131 1.00 63.01 63 GLN A N 1
ATOM 465 C CA . GLN A 1 71 ? -56.605 2.508 36.555 1.00 66.02 63 GLN A CA 1
ATOM 466 C C . GLN A 1 71 ? -56.050 3.807 37.138 1.00 59.37 63 GLN A C 1
ATOM 467 O O . GLN A 1 71 ? -56.808 4.517 37.820 1.00 66.52 63 GLN A O 1
ATOM 473 N N . PRO A 1 72 ? -54.795 4.202 36.895 1.00 52.15 64 PRO A N 1
ATOM 474 C CA . PRO A 1 72 ? -54.352 5.528 37.374 1.00 51.49 64 PRO A CA 1
ATOM 475 C C . PRO A 1 72 ? -55.047 6.703 36.695 1.00 58.71 64 PRO A C 1
ATOM 476 O O . PRO A 1 72 ? -55.219 7.746 37.336 1.00 60.39 64 PRO A O 1
ATOM 480 N N . PHE A 1 73 ? -55.447 6.580 35.423 1.00 54.32 65 PHE A N 1
ATOM 481 C CA . PHE A 1 73 ? -56.146 7.690 34.779 1.00 58.25 65 PHE A CA 1
ATOM 482 C C . PHE A 1 73 ? -57.528 7.894 35.385 1.00 62.47 65 PHE A C 1
ATOM 483 O O . PHE A 1 73 ? -57.909 9.027 35.697 1.00 63.51 65 PHE A O 1
ATOM 491 N N . GLU A 1 74 ? -58.278 6.812 35.601 1.00 65.66 66 GLU A N 1
ATOM 492 C CA . GLU A 1 74 ? -59.570 6.962 36.258 1.00 67.35 66 GLU A CA 1
ATOM 493 C C . GLU A 1 74 ? -59.384 7.506 37.664 1.00 72.51 66 GLU A C 1
ATOM 494 O O . GLU A 1 74 ? -60.181 8.329 38.124 1.00 73.92 66 GLU A O 1
ATOM 500 N N . LYS A 1 75 ? -58.303 7.098 38.342 1.00 70.49 67 LYS A N 1
ATOM 501 C CA . LYS A 1 75 ? -58.102 7.472 39.739 1.00 67.85 67 LYS A CA 1
ATOM 502 C C . LYS A 1 75 ? -57.645 8.917 39.893 1.00 62.19 67 LYS A C 1
ATOM 503 O O . LYS A 1 75 ? -58.184 9.654 40.724 1.00 63.63 67 LYS A O 1
ATOM 509 N N . TYR A 1 76 ? -56.644 9.335 39.119 1.00 60.51 68 TYR A N 1
ATOM 510 C CA . TYR A 1 76 ? -56.018 10.642 39.295 1.00 60.83 68 TYR A CA 1
ATOM 511 C C . TYR A 1 76 ? -56.517 11.707 38.325 1.00 59.46 68 TYR A C 1
ATOM 512 O O . TYR A 1 76 ? -56.342 12.898 38.609 1.00 57.83 68 TYR A O 1
ATOM 521 N N . ARG A 1 77 ? -57.137 11.316 37.199 1.00 56.32 69 ARG A N 1
ATOM 522 C CA . ARG A 1 77 ? -57.633 12.232 36.172 1.00 52.34 69 ARG A CA 1
ATOM 523 C C . ARG A 1 77 ? -56.612 13.328 35.872 1.00 54.29 69 ARG A C 1
ATOM 524 O O . ARG A 1 77 ? -56.857 14.493 36.195 1.00 55.53 69 ARG A O 1
ATOM 532 N N . PRO A 1 78 ? -55.465 13.011 35.276 1.00 54.59 70 PRO A N 1
ATOM 533 C CA . PRO A 1 78 ? -54.420 14.026 35.110 1.00 52.46 70 PRO A CA 1
ATOM 534 C C . PRO A 1 78 ? -54.781 15.049 34.041 1.00 58.37 70 PRO A C 1
ATOM 535 O O . PRO A 1 78 ? -55.519 14.752 33.095 1.00 56.54 70 PRO A O 1
ATOM 539 N N . THR A 1 79 ? -54.211 16.260 34.188 1.00 56.40 71 THR A N 1
ATOM 540 C CA . THR A 1 79 ? -54.212 17.284 33.142 1.00 55.90 71 THR A CA 1
ATOM 541 C C . THR A 1 79 ? -52.942 17.272 32.303 1.00 52.79 71 THR A C 1
ATOM 542 O O . THR A 1 79 ? -52.934 17.846 31.210 1.00 46.48 71 THR A O 1
ATOM 546 N N . TYR A 1 80 ? -51.863 16.686 32.813 1.00 49.95 72 TYR A N 1
ATOM 547 C CA . TYR A 1 80 ? -50.616 16.558 32.082 1.00 43.71 72 TYR A CA 1
ATOM 548 C C . TYR A 1 80 ? -50.068 15.167 32.324 1.00 51.25 72 TYR A C 1
ATOM 549 O O . TYR A 1 80 ? -50.319 14.562 33.366 1.00 57.46 72 TYR A O 1
ATOM 558 N N . VAL A 1 81 ? -49.361 14.642 31.332 1.00 42.33 73 VAL A N 1
ATOM 559 C CA . VAL A 1 81 ? -48.742 13.334 31.431 1.00 42.33 73 VAL A CA 1
ATOM 560 C C . VAL A 1 81 ? -47.310 13.449 30.922 1.00 44.51 73 VAL A C 1
ATOM 561 O O . VAL A 1 81 ? -47.071 13.981 29.830 1.00 45.46 73 VAL A O 1
ATOM 565 N N . ILE A 1 82 ? -46.360 12.974 31.723 1.00 40.99 74 ILE A N 1
ATOM 566 C CA . ILE A 1 82 ? -44.987 12.777 31.275 1.00 41.49 74 ILE A CA 1
ATOM 567 C C . ILE A 1 82 ? -44.788 11.272 31.185 1.00 42.55 74 ILE A C 1
ATOM 568 O O . ILE A 1 82 ? -44.810 10.577 32.206 1.00 49.00 74 ILE A O 1
ATOM 573 N N . HIS A 1 83 ? -44.612 10.762 29.965 1.00 44.51 75 HIS A N 1
ATOM 574 C CA . HIS A 1 83 ? -44.578 9.322 29.695 1.00 39.16 75 HIS A CA 1
ATOM 575 C C . HIS A 1 83 ? -43.119 8.893 29.562 1.00 42.41 75 HIS A C 1
ATOM 576 O O . HIS A 1 83 ? -42.516 9.038 28.499 1.00 39.09 75 HIS A O 1
ATOM 583 N N . LEU A 1 84 ? -42.538 8.392 30.663 1.00 44.37 76 LEU A N 1
ATOM 584 C CA . LEU A 1 84 ? -41.164 7.913 30.663 1.00 43.29 76 LEU A CA 1
ATOM 585 C C . LEU A 1 84 ? -41.058 6.393 30.715 1.00 43.54 76 LEU A C 1
ATOM 586 O O . LEU A 1 84 ? -39.987 5.854 30.436 1.00 48.36 76 LEU A O 1
ATOM 591 N N . ALA A 1 85 ? -42.124 5.690 31.064 1.00 40.51 77 ALA A N 1
ATOM 592 C CA . ALA A 1 85 ? -42.024 4.247 31.198 1.00 32.64 77 ALA A CA 1
ATOM 593 C C . ALA A 1 85 ? -41.667 3.623 29.855 1.00 43.40 77 ALA A C 1
ATOM 594 O O . ALA A 1 85 ? -42.148 4.052 28.796 1.00 40.21 77 ALA A O 1
ATOM 596 N N . ALA A 1 86 ? -40.791 2.623 29.912 1.00 39.47 78 ALA A N 1
ATOM 597 C CA . ALA A 1 86 ? -40.405 1.835 28.754 1.00 37.09 78 ALA A CA 1
ATOM 598 C C . ALA A 1 86 ? -39.864 0.505 29.247 1.00 43.75 78 ALA A C 1
ATOM 599 O O . ALA A 1 86 ? -39.381 0.392 30.374 1.00 39.36 78 ALA A O 1
ATOM 601 N N . PHE A 1 87 ? -39.884 -0.483 28.367 1.00 40.96 79 PHE A N 1
ATOM 602 C CA . PHE A 1 87 ? -39.264 -1.763 28.659 1.00 40.33 79 PHE A CA 1
ATOM 603 C C . PHE A 1 87 ? -37.897 -1.747 27.993 1.00 46.63 79 PHE A C 1
ATOM 604 O O . PHE A 1 87 ? -37.794 -1.746 26.767 1.00 51.06 79 PHE A O 1
ATOM 612 N N . VAL A 1 88 ? -36.850 -1.682 28.809 1.00 54.93 80 VAL A N 1
ATOM 613 C CA . VAL A 1 88 ? -35.489 -1.471 28.341 1.00 51.13 80 VAL A CA 1
ATOM 614 C C . VAL A 1 88 ? -34.666 -2.721 28.470 1.00 50.76 80 VAL A C 1
ATOM 615 O O . VAL A 1 88 ? -33.476 -2.719 28.135 1.00 66.94 80 VAL A O 1
ATOM 619 N N . GLY A 1 89 ? -35.272 -3.797 28.927 1.00 42.53 81 GLY A N 1
ATOM 620 C CA . GLY A 1 89 ? -34.587 -5.045 29.137 1.00 45.94 81 GLY A CA 1
ATOM 621 C C . GLY A 1 89 ? -35.119 -5.693 30.393 1.00 64.76 81 GLY A C 1
ATOM 622 O O . GLY A 1 89 ? -35.500 -5.006 31.343 1.00 72.25 81 GLY A O 1
ATOM 623 N N . GLY A 1 90 ? -35.182 -7.009 30.389 1.00 69.79 82 GLY A N 1
ATOM 624 C CA . GLY A 1 90 ? -35.527 -7.762 31.567 1.00 70.72 82 GLY A CA 1
ATOM 625 C C . GLY A 1 90 ? -34.275 -8.288 32.228 1.00 80.14 82 GLY A C 1
ATOM 626 O O . GLY A 1 90 ? -33.194 -8.318 31.642 1.00 81.99 82 GLY A O 1
ATOM 627 N N . LEU A 1 91 ? -34.435 -8.680 33.487 1.00 85.55 83 LEU A N 1
ATOM 628 C CA . LEU A 1 91 ? -33.321 -9.258 34.221 1.00 87.99 83 LEU A CA 1
ATOM 629 C C . LEU A 1 91 ? -32.964 -10.641 33.680 1.00 84.05 83 LEU A C 1
ATOM 630 O O . LEU A 1 91 ? -31.813 -11.076 33.794 1.00 78.84 83 LEU A O 1
ATOM 635 N N . PHE A 1 92 ? -33.917 -11.309 33.033 1.00 83.39 84 PHE A N 1
ATOM 636 C CA . PHE A 1 92 ? -33.768 -12.683 32.587 1.00 74.70 84 PHE A CA 1
ATOM 637 C C . PHE A 1 92 ? -33.805 -12.785 31.067 1.00 73.36 84 PHE A C 1
ATOM 638 O O . PHE A 1 92 ? -34.475 -11.998 30.377 1.00 67.33 84 PHE A O 1
ATOM 646 N N . LYS A 1 93 ? -33.051 -13.765 30.562 1.00 71.19 85 LYS A N 1
ATOM 647 C CA . LYS A 1 93 ? -32.849 -13.901 29.125 1.00 70.66 85 LYS A CA 1
ATOM 648 C C . LYS A 1 93 ? -34.179 -14.053 28.382 1.00 72.00 85 LYS A C 1
ATOM 649 O O . LYS A 1 93 ? -34.413 -13.380 27.367 1.00 70.01 85 LYS A O 1
ATOM 651 N N . ASN A 1 94 ? -35.077 -14.905 28.897 1.00 74.58 86 ASN A N 1
ATOM 652 C CA . ASN A 1 94 ? -36.336 -15.229 28.232 1.00 67.52 86 ASN A CA 1
ATOM 653 C C . ASN A 1 94 ? -37.243 -14.028 28.063 1.00 60.03 86 ASN A C 1
ATOM 654 O O . ASN A 1 94 ? -38.196 -14.104 27.287 1.00 65.76 86 ASN A O 1
ATOM 656 N N . MET A 1 95 ? -36.986 -12.931 28.764 1.00 55.15 87 MET A N 1
ATOM 657 C CA . MET A 1 95 ? -37.758 -11.723 28.565 1.00 50.54 87 MET A CA 1
ATOM 658 C C . MET A 1 95 ? -37.101 -10.771 27.583 1.00 48.89 87 MET A C 1
ATOM 659 O O . MET A 1 95 ? -37.603 -9.662 27.412 1.00 47.24 87 MET A O 1
ATOM 664 N N . ASN A 1 96 ? -35.987 -11.154 26.953 1.00 52.57 88 ASN A N 1
ATOM 665 C CA . ASN A 1 96 ? -35.222 -10.199 26.154 1.00 57.21 88 ASN A CA 1
ATOM 666 C C . ASN A 1 96 ? -35.136 -10.549 24.666 1.00 56.94 88 ASN A C 1
ATOM 667 O O . ASN A 1 96 ? -34.323 -9.943 23.962 1.00 59.89 88 ASN A O 1
ATOM 672 N N . PHE A 1 97 ? -35.933 -11.495 24.159 1.00 52.15 89 PHE A N 1
ATOM 673 C CA . PHE A 1 97 ? -36.017 -11.652 22.708 1.00 46.08 89 PHE A CA 1
ATOM 674 C C . PHE A 1 97 ? -36.483 -10.352 22.074 1.00 40.08 89 PHE A C 1
ATOM 675 O O . PHE A 1 97 ? -37.165 -9.535 22.707 1.00 40.40 89 PHE A O 1
ATOM 683 N N . LYS A 1 98 ? -36.072 -10.124 20.826 1.00 39.58 90 LYS A N 1
ATOM 684 C CA . LYS A 1 98 ? -36.566 -8.927 20.141 1.00 39.43 90 LYS A CA 1
ATOM 685 C C . LYS A 1 98 ? -38.083 -8.860 20.154 1.00 38.90 90 LYS A C 1
ATOM 686 O O . LYS A 1 98 ? -38.644 -7.772 20.281 1.00 44.85 90 LYS A O 1
ATOM 692 N N . VAL A 1 99 ? -38.757 -10.016 20.114 1.00 38.23 91 VAL A N 1
ATOM 693 C CA . VAL A 1 99 ? -40.218 -10.052 20.180 1.00 38.47 91 VAL A CA 1
ATOM 694 C C . VAL A 1 99 ? -40.725 -9.252 21.370 1.00 41.71 91 VAL A C 1
ATOM 695 O O . VAL A 1 99 ? -41.585 -8.372 21.230 1.00 41.93 91 VAL A O 1
ATOM 699 N N . SER A 1 100 ? -40.133 -9.479 22.545 1.00 41.63 92 SER A N 1
ATOM 700 C CA . SER A 1 100 ? -40.604 -8.790 23.743 1.00 39.44 92 SER A CA 1
ATOM 701 C C . SER A 1 100 ? -40.352 -7.282 23.659 1.00 36.92 92 SER A C 1
ATOM 702 O O . SER A 1 100 ? -41.216 -6.479 24.030 1.00 39.54 92 SER A O 1
ATOM 705 N N . PHE A 1 101 ? -39.194 -6.873 23.138 1.00 36.58 93 PHE A N 1
ATOM 706 C CA . PHE A 1 101 ? -38.927 -5.443 23.026 1.00 33.67 93 PHE A CA 1
ATOM 707 C C . PHE A 1 101 ? -39.943 -4.749 22.130 1.00 44.81 93 PHE A C 1
ATOM 708 O O . PHE A 1 101 ? -40.234 -3.562 22.337 1.00 44.12 93 PHE A O 1
ATOM 716 N N . TRP A 1 102 ? -40.447 -5.439 21.092 1.00 42.14 94 TRP A N 1
ATOM 717 C CA . TRP A 1 102 ? -41.509 -4.845 20.287 1.00 37.10 94 TRP A CA 1
ATOM 718 C C . TRP A 1 102 ? -42.829 -4.830 21.059 1.00 37.29 94 TRP A C 1
ATOM 719 O O . TRP A 1 102 ? -43.422 -3.770 21.281 1.00 36.87 94 TRP A O 1
ATOM 730 N N . LEU A 1 103 ? -43.283 -6.005 21.511 1.00 41.46 95 LEU A N 1
ATOM 731 C CA . LEU A 1 103 ? -44.619 -6.126 22.097 1.00 38.98 95 LEU A CA 1
ATOM 732 C C . LEU A 1 103 ? -44.756 -5.307 23.374 1.00 38.15 95 LEU A C 1
ATOM 733 O O . LEU A 1 103 ? -45.723 -4.550 23.527 1.00 40.97 95 LEU A O 1
ATOM 738 N N . ASP A 1 104 ? -43.805 -5.458 24.310 1.00 39.76 96 ASP A N 1
ATOM 739 C CA . ASP A 1 104 ? -43.917 -4.759 25.588 1.00 32.37 96 ASP A CA 1
ATOM 740 C C . ASP A 1 104 ? -43.960 -3.261 25.390 1.00 34.63 96 ASP A C 1
ATOM 741 O O . ASP A 1 104 ? -44.750 -2.561 26.039 1.00 44.23 96 ASP A O 1
ATOM 746 N N . ASN A 1 105 ? -43.122 -2.748 24.491 1.00 30.81 97 ASN A N 1
ATOM 747 C CA . ASN A 1 105 ? -43.079 -1.314 24.266 1.00 35.10 97 ASN A CA 1
ATOM 748 C C . ASN A 1 105 ? -44.271 -0.827 23.446 1.00 40.30 97 ASN A C 1
ATOM 749 O O . ASN A 1 105 ? -44.890 0.184 23.803 1.00 44.31 97 ASN A O 1
ATOM 754 N N . VAL A 1 106 ? -44.645 -1.531 22.373 1.00 39.21 98 VAL A N 1
ATOM 755 C CA . VAL A 1 106 ? -45.720 -0.978 21.563 1.00 33.67 98 VAL A CA 1
ATOM 756 C C . VAL A 1 106 ? -47.048 -1.068 22.324 1.00 36.84 98 VAL A C 1
ATOM 757 O O . VAL A 1 106 ? -47.906 -0.181 22.193 1.00 38.30 98 VAL A O 1
ATOM 761 N N . ASN A 1 107 ? -47.220 -2.093 23.173 1.00 36.85 99 ASN A N 1
ATOM 762 C CA . ASN A 1 107 ? -48.441 -2.201 23.971 1.00 30.96 99 ASN A CA 1
ATOM 763 C C . ASN A 1 107 ? -48.519 -1.090 25.008 1.00 46.92 99 ASN A C 1
ATOM 764 O O . ASN A 1 107 ? -49.536 -0.395 25.129 1.00 44.12 99 ASN A O 1
ATOM 769 N N . MET A 1 108 ? -47.433 -0.895 25.745 1.00 46.90 100 MET A N 1
ATOM 770 C CA . MET A 1 108 ? -47.376 0.170 26.736 1.00 43.97 100 MET A CA 1
ATOM 771 C C . MET A 1 108 ? -47.593 1.538 26.088 1.00 43.22 100 MET A C 1
ATOM 772 O O . MET A 1 108 ? -48.365 2.369 26.599 1.00 37.27 100 MET A O 1
ATOM 777 N N . ASN A 1 109 ? -46.952 1.782 24.948 1.00 44.35 101 ASN A N 1
ATOM 778 C CA . ASN A 1 109 ? -47.103 3.085 24.292 1.00 38.59 101 ASN A CA 1
ATOM 779 C C . ASN A 1 109 ? -48.518 3.297 23.762 1.00 42.10 101 ASN A C 1
ATOM 780 O O . ASN A 1 109 ? -49.111 4.362 23.969 1.00 39.98 101 ASN A O 1
ATOM 785 N N . ASN A 1 110 ? -49.083 2.293 23.089 1.00 37.34 102 ASN A N 1
ATOM 786 C CA . ASN A 1 110 ? -50.462 2.419 22.619 1.00 39.41 102 ASN A CA 1
ATOM 787 C C . ASN A 1 110 ? -51.422 2.681 23.785 1.00 44.43 102 ASN A C 1
ATOM 788 O O . ASN A 1 110 ? -52.285 3.568 23.702 1.00 42.51 102 ASN A O 1
ATOM 793 N N . ASN A 1 111 ? -51.272 1.943 24.893 1.00 37.41 103 ASN A N 1
ATOM 794 C CA . ASN A 1 111 ? -52.197 2.121 26.009 1.00 40.23 103 ASN A CA 1
ATOM 795 C C . ASN A 1 111 ? -52.110 3.530 26.586 1.00 42.44 103 ASN A C 1
ATOM 796 O O . ASN A 1 111 ? -53.137 4.177 26.812 1.00 45.85 103 ASN A O 1
ATOM 801 N N . ILE A 1 112 ? -50.886 4.019 26.831 1.00 41.93 104 ILE A N 1
ATOM 802 C CA . ILE A 1 112 ? -50.708 5.282 27.549 1.00 40.84 104 ILE A CA 1
ATOM 803 C C . ILE A 1 112 ? -51.225 6.459 26.718 1.00 43.56 104 ILE A C 1
ATOM 804 O O . ILE A 1 112 ? -51.987 7.300 27.216 1.00 43.60 104 ILE A O 1
ATOM 809 N N . LEU A 1 113 ? -50.833 6.535 25.442 1.00 45.76 105 LEU A N 1
ATOM 810 C CA . LEU A 1 113 ? -51.312 7.636 24.592 1.00 48.23 105 LEU A CA 1
ATOM 811 C C . LEU A 1 113 ? -52.818 7.558 24.388 1.00 46.56 105 LEU A C 1
ATOM 812 O O . LEU A 1 113 ? -53.498 8.583 24.362 1.00 48.69 105 LEU A O 1
ATOM 817 N N . THR A 1 114 ? -53.361 6.353 24.242 1.00 43.47 106 THR A N 1
ATOM 818 C CA . THR A 1 114 ? -54.811 6.227 24.145 1.00 43.38 106 THR A CA 1
ATOM 819 C C . THR A 1 114 ? -55.493 6.709 25.422 1.00 48.88 106 THR A C 1
ATOM 820 O O . THR A 1 114 ? -56.484 7.440 25.365 1.00 54.98 106 THR A O 1
ATOM 824 N N . CYS A 1 115 ? -54.977 6.325 26.585 1.00 47.28 107 CYS A N 1
ATOM 825 C CA . CYS A 1 115 ? -55.532 6.873 27.815 1.00 50.60 107 CYS A CA 1
ATOM 826 C C . CYS A 1 115 ? -55.376 8.386 27.862 1.00 51.12 107 CYS A C 1
ATOM 827 O O . CYS A 1 115 ? -56.245 9.092 28.384 1.00 55.79 107 CYS A O 1
ATOM 830 N N . CYS A 1 116 ? -54.255 8.902 27.361 1.00 47.30 108 CYS A N 1
ATOM 831 C CA . CYS A 1 116 ? -54.054 10.342 27.396 1.00 53.00 108 CYS A CA 1
ATOM 832 C C . CYS A 1 116 ? -55.135 11.052 26.611 1.00 53.28 108 CYS A C 1
ATOM 833 O O . CYS A 1 116 ? -55.655 12.087 27.043 1.00 55.11 108 CYS A O 1
ATOM 836 N N . TYR A 1 117 ? -55.486 10.503 25.455 1.00 54.98 109 TYR A N 1
ATOM 837 C CA . TYR A 1 117 ? -56.502 11.121 24.623 1.00 52.95 109 TYR A CA 1
ATOM 838 C C . TYR A 1 117 ? -57.888 10.963 25.238 1.00 54.45 109 TYR A C 1
ATOM 839 O O . TYR A 1 117 ? -58.629 11.944 25.385 1.00 54.92 109 TYR A O 1
ATOM 848 N N . ASP A 1 118 ? -58.248 9.736 25.630 1.00 52.91 110 ASP A N 1
ATOM 849 C CA . ASP A 1 118 ? -59.605 9.490 26.113 1.00 56.08 110 ASP A CA 1
ATOM 850 C C . ASP A 1 118 ? -59.919 10.289 27.371 1.00 54.87 110 ASP A C 1
ATOM 851 O O . ASP A 1 118 ? -61.069 10.682 27.582 1.00 61.97 110 ASP A O 1
ATOM 856 N N . PHE A 1 119 ? -58.935 10.504 28.232 1.00 54.98 111 PHE A N 1
ATOM 857 C CA . PHE A 1 119 ? -59.147 11.239 29.469 1.00 51.79 111 PHE A CA 1
ATOM 858 C C . PHE A 1 119 ? -58.818 12.714 29.344 1.00 54.86 111 PHE A C 1
ATOM 859 O O . PHE A 1 119 ? -58.798 13.421 30.357 1.00 62.94 111 PHE A O 1
ATOM 867 N N . GLY A 1 120 ? -58.602 13.200 28.128 1.00 55.33 112 GLY A N 1
ATOM 868 C CA . GLY A 1 120 ? -58.434 14.620 27.874 1.00 60.42 112 GLY A CA 1
ATOM 869 C C . GLY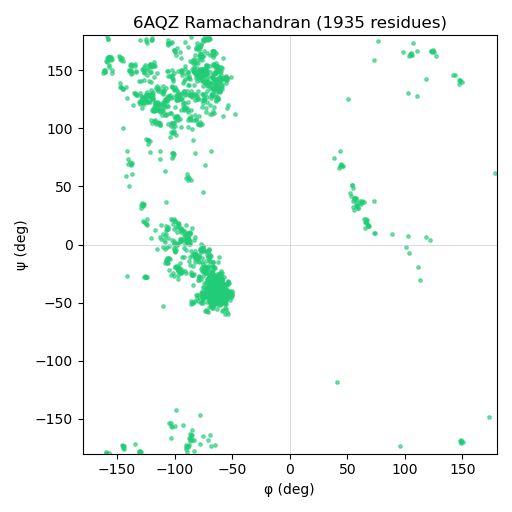 A 1 120 ? -57.219 15.292 28.482 1.00 57.60 112 GLY A C 1
ATOM 870 O O . GLY A 1 120 ? -57.309 16.448 28.912 1.00 64.06 112 GLY A O 1
ATOM 871 N N . VAL A 1 121 ? -56.083 14.601 28.530 1.00 54.49 113 VAL A N 1
ATOM 872 C CA . VAL A 1 121 ? -54.854 15.232 29.000 1.00 49.68 113 VAL A CA 1
ATOM 873 C C . VAL A 1 121 ? -54.515 16.388 28.069 1.00 49.99 113 VAL A C 1
ATOM 874 O O . VAL A 1 121 ? -54.611 16.260 26.842 1.00 49.44 113 VAL A O 1
ATOM 878 N N . LYS A 1 122 ? -54.167 17.540 28.647 1.00 53.32 114 LYS A N 1
ATOM 879 C CA . LYS A 1 122 ? -53.905 18.719 27.824 1.00 55.96 114 LYS A CA 1
ATOM 880 C C . LYS A 1 122 ? -52.634 18.536 27.008 1.00 50.28 114 LYS A C 1
ATOM 881 O O . LYS A 1 122 ? -52.637 18.740 25.788 1.00 46.72 114 LYS A O 1
ATOM 887 N N . LYS A 1 123 ? -51.558 18.079 27.650 1.00 42.44 115 LYS A N 1
ATOM 888 C CA . LYS A 1 123 ? -50.282 17.887 26.972 1.00 47.58 115 LYS A CA 1
ATOM 889 C C . LYS A 1 123 ? -49.610 16.623 27.506 1.00 48.29 115 LYS A C 1
ATOM 890 O O . LYS A 1 123 ? -49.617 16.368 28.711 1.00 51.51 115 LYS A O 1
ATOM 896 N N . THR A 1 124 ? -49.078 15.814 26.593 1.00 44.50 116 THR A N 1
ATOM 897 C CA . THR A 1 124 ? -48.395 14.567 26.914 1.00 45.57 116 THR A CA 1
ATOM 898 C C . THR A 1 124 ? -47.008 14.620 26.295 1.00 46.24 116 THR A C 1
ATOM 899 O O . THR A 1 124 ? -46.868 14.960 25.119 1.00 38.63 116 THR A O 1
ATOM 903 N N . ILE A 1 125 ? -45.983 14.348 27.095 1.00 39.97 117 ILE A N 1
ATOM 904 C CA . ILE A 1 125 ? -44.617 14.339 26.601 1.00 36.60 117 ILE A CA 1
ATOM 905 C C . ILE A 1 125 ? -44.078 12.942 26.793 1.00 40.17 117 ILE A C 1
ATOM 906 O O . ILE A 1 125 ? -43.989 12.460 27.928 1.00 48.28 117 ILE A O 1
ATOM 911 N N . SER A 1 126 ? -43.717 12.299 25.695 1.00 39.72 118 SER A N 1
ATOM 912 C CA . SER A 1 126 ? -43.168 10.960 25.716 1.00 34.76 118 SER A CA 1
ATOM 913 C C . SER A 1 126 ? -41.679 11.058 25.435 1.00 36.48 118 SER A C 1
ATOM 914 O O . SER A 1 126 ? -41.163 12.115 25.070 1.00 37.81 118 SER A O 1
ATOM 917 N N . CYS A 1 127 ? -40.995 9.936 25.551 1.00 39.44 119 CYS A N 1
ATOM 918 C CA . CYS A 1 127 ? -39.545 9.941 25.528 1.00 40.67 119 CYS A CA 1
ATOM 919 C C . CYS A 1 127 ? -39.037 8.978 24.461 1.00 43.56 119 CYS A C 1
ATOM 920 O O . CYS A 1 127 ? -39.405 7.803 24.466 1.00 52.33 119 CYS A O 1
ATOM 923 N N . LEU A 1 128 ? -38.216 9.478 23.537 1.00 38.85 120 LEU A N 1
ATOM 924 C CA . LEU A 1 128 ? -37.509 8.672 22.551 1.00 35.23 120 LEU A CA 1
ATOM 925 C C . LEU A 1 128 ? -36.054 8.511 22.996 1.00 42.45 120 LEU A C 1
ATOM 926 O O . LEU A 1 128 ? -35.733 8.656 24.177 1.00 52.40 120 LEU A O 1
ATOM 931 N N . SER A 1 129 ? -35.161 8.227 22.054 1.00 44.49 121 SER A N 1
ATOM 932 C CA . SER A 1 129 ? -33.758 8.003 22.373 1.00 47.15 121 SER A CA 1
ATOM 933 C C . SER A 1 129 ? -32.933 8.190 21.106 1.00 52.03 121 SER A C 1
ATOM 934 O O . SER A 1 129 ? -33.422 7.939 19.994 1.00 50.19 121 SER A O 1
ATOM 937 N N . THR A 1 130 ? -31.690 8.674 21.269 1.00 51.39 122 THR A N 1
ATOM 938 C CA . THR A 1 130 ? -30.871 8.907 20.083 1.00 56.79 122 THR A CA 1
ATOM 939 C C . THR A 1 130 ? -30.392 7.619 19.420 1.00 58.93 122 THR A C 1
ATOM 940 O O . THR A 1 130 ? -29.820 7.690 18.329 1.00 65.15 122 THR A O 1
ATOM 944 N N . CYS A 1 131 ? -30.588 6.456 20.033 1.00 53.76 123 CYS A N 1
ATOM 945 C CA . CYS A 1 131 ? -30.110 5.223 19.428 1.00 62.59 123 CYS A CA 1
ATOM 946 C C . CYS A 1 131 ? -31.148 4.580 18.504 1.00 55.56 123 CYS A C 1
ATOM 947 O O . CYS A 1 131 ? -30.896 3.499 17.963 1.00 56.23 123 CYS A O 1
ATOM 950 N N . VAL A 1 132 ? -32.277 5.252 18.257 1.00 46.09 124 VAL A N 1
ATOM 951 C CA . VAL A 1 132 ? -33.296 4.755 17.339 1.00 45.01 124 VAL A CA 1
ATOM 952 C C . VAL A 1 132 ? -33.259 5.444 15.966 1.00 54.16 124 VAL A C 1
ATOM 953 O O . VAL A 1 132 ? -34.088 5.135 15.098 1.00 53.86 124 VAL A O 1
ATOM 957 N N . PHE A 1 133 ? -32.299 6.325 15.729 1.00 51.62 125 PHE A N 1
ATOM 958 C CA . PHE A 1 133 ? -32.214 7.024 14.473 1.00 41.19 125 PHE A CA 1
ATOM 959 C C . PHE A 1 133 ? -31.676 6.088 13.394 1.00 41.19 125 PHE A C 1
ATOM 960 O O . PHE A 1 133 ? -31.104 5.044 13.710 1.00 39.26 125 PHE A O 1
ATOM 968 N N . PRO A 1 134 ? -31.860 6.439 12.108 1.00 40.77 126 PRO A N 1
ATOM 969 C CA . PRO A 1 134 ? -31.397 5.560 11.024 1.00 44.06 126 PRO A CA 1
ATOM 970 C C . PRO A 1 134 ? -29.917 5.252 11.123 1.00 50.46 126 PRO A C 1
ATOM 971 O O . PRO A 1 134 ? -29.112 6.097 11.504 1.00 57.96 126 PRO A O 1
ATOM 975 N N . ASP A 1 135 ? -29.569 4.021 10.760 1.00 56.44 127 ASP A N 1
ATOM 976 C CA . ASP A 1 135 ? -28.175 3.610 10.788 1.00 57.52 127 ASP A CA 1
ATOM 977 C C . ASP A 1 135 ? -27.353 4.341 9.732 1.00 58.66 127 ASP A C 1
ATOM 978 O O . ASP A 1 135 ? -26.239 4.788 10.014 1.00 60.10 127 ASP A O 1
ATOM 983 N N . LYS A 1 136 ? -27.858 4.450 8.503 1.00 61.38 128 LYS A N 1
ATOM 984 C CA . LYS A 1 136 ? -27.169 5.235 7.476 1.00 64.95 128 LYS A CA 1
ATOM 985 C C . LYS A 1 136 ? -27.608 6.689 7.636 1.00 66.99 128 LYS A C 1
ATOM 986 O O . LYS A 1 136 ? -28.752 7.042 7.335 1.00 71.64 128 LYS A O 1
ATOM 988 N N . ILE A 1 137 ? -26.710 7.533 8.140 1.00 61.21 129 ILE A N 1
ATOM 989 C CA . ILE A 1 137 ? -27.098 8.885 8.513 1.00 61.81 129 ILE A CA 1
ATOM 990 C C . ILE A 1 137 ? -25.855 9.755 8.497 1.00 67.98 129 ILE A C 1
ATOM 991 O O . ILE A 1 137 ? -24.731 9.265 8.639 1.00 70.60 129 ILE A O 1
ATOM 996 N N . GLU A 1 138 ? -26.056 11.047 8.299 1.00 72.95 130 GLU A N 1
ATOM 997 C CA . GLU A 1 138 ? -24.964 12.000 8.307 1.00 81.71 130 GLU A CA 1
ATOM 998 C C . GLU A 1 138 ? -24.929 12.678 9.672 1.00 80.67 130 GLU A C 1
ATOM 999 O O . GLU A 1 138 ? -25.976 13.063 10.202 1.00 86.00 130 GLU A O 1
ATOM 1005 N N . TYR A 1 139 ? -23.721 12.803 10.237 1.00 76.12 131 TYR A N 1
ATOM 1006 C CA . TYR A 1 139 ? -23.500 13.362 11.577 1.00 77.76 131 TYR A CA 1
ATOM 1007 C C . TYR A 1 139 ? -23.227 14.859 11.497 1.00 75.69 131 TYR A C 1
ATOM 1008 O O . TYR A 1 139 ? -22.278 15.261 10.812 1.00 81.98 131 TYR A O 1
ATOM 1017 N N . PRO A 1 140 ? -24.009 15.723 12.170 1.00 74.69 132 PRO A N 1
ATOM 1018 C CA . PRO A 1 140 ? -24.849 15.507 13.359 1.00 73.23 132 PRO A CA 1
ATOM 1019 C C . PRO A 1 140 ? -26.298 15.109 13.101 1.00 65.67 132 PRO A C 1
ATOM 1020 O O . PRO A 1 140 ? -26.945 15.608 12.183 1.00 70.69 132 PRO A O 1
ATOM 1024 N N . ILE A 1 141 ? -26.794 14.225 13.959 1.00 54.64 133 ILE A N 1
ATOM 1025 C CA . ILE A 1 141 ? -28.175 13.776 13.915 1.00 57.58 133 ILE A CA 1
ATOM 1026 C C . ILE A 1 141 ? -29.112 14.918 14.290 1.00 59.58 133 ILE A C 1
ATOM 1027 O O . ILE A 1 141 ? -28.924 15.578 15.318 1.00 63.98 133 ILE A O 1
ATOM 1032 N N . THR A 1 142 ? -30.121 15.164 13.454 1.00 56.57 134 THR A N 1
ATOM 1033 C CA . THR A 1 142 ? -31.162 16.146 13.740 1.00 53.08 134 THR A CA 1
ATOM 1034 C C . THR A 1 142 ? -32.510 15.441 13.799 1.00 46.48 134 THR A C 1
ATOM 1035 O O . THR A 1 142 ? -32.745 14.459 13.088 1.00 46.94 134 THR A O 1
ATOM 1039 N N . GLU A 1 143 ? -33.433 16.039 14.551 1.00 38.94 135 GLU A N 1
ATOM 1040 C CA . GLU A 1 143 ? -34.726 15.419 14.818 1.00 42.46 135 GLU A CA 1
ATOM 1041 C C . GLU A 1 143 ? -35.468 14.993 13.546 1.00 50.82 135 GLU A C 1
ATOM 1042 O O . GLU A 1 143 ? -36.144 13.958 13.544 1.00 56.92 135 GLU A O 1
ATOM 1048 N N . GLU A 1 144 ? -35.328 15.752 12.450 1.00 48.90 136 GLU A N 1
ATOM 1049 C CA . GLU A 1 144 ? -36.091 15.492 11.232 1.00 46.38 136 GLU A CA 1
ATOM 1050 C C . GLU A 1 144 ? -35.670 14.202 10.541 1.00 49.71 136 GLU A C 1
ATOM 1051 O O . GLU A 1 144 ? -36.418 13.691 9.708 1.00 56.83 136 GLU A O 1
ATOM 1053 N N . LYS A 1 145 ? -34.525 13.637 10.900 1.00 48.73 137 LYS A N 1
ATOM 1054 C CA . LYS A 1 145 ? -34.030 12.420 10.277 1.00 46.83 137 LYS A CA 1
ATOM 1055 C C . LYS A 1 145 ? -34.534 11.134 10.933 1.00 43.90 137 LYS A C 1
ATOM 1056 O O . LYS A 1 145 ? -34.192 10.043 10.463 1.00 41.90 137 LYS A O 1
ATOM 1062 N N . LEU A 1 146 ? -35.413 11.245 11.927 1.00 44.66 138 LEU A N 1
ATOM 1063 C CA . LEU A 1 146 ? -35.868 10.097 12.709 1.00 44.57 138 LEU A CA 1
ATOM 1064 C C . LEU A 1 146 ? -36.349 8.909 11.857 1.00 45.05 138 LEU A C 1
ATOM 1065 O O . LEU A 1 146 ? -36.018 7.757 12.168 1.00 41.15 138 LEU A O 1
ATOM 1070 N N . HIS A 1 147 ? -37.129 9.151 10.791 1.00 38.70 139 HIS A N 1
ATOM 1071 C CA . HIS A 1 147 ? -37.739 8.049 10.034 1.00 37.93 139 HIS A CA 1
ATOM 1072 C C . HIS A 1 147 ? -37.096 7.834 8.672 1.00 39.71 139 HIS A C 1
ATOM 1073 O O . HIS A 1 147 ? -37.640 7.093 7.847 1.00 41.68 139 HIS A O 1
ATOM 1080 N N . GLU A 1 148 ? -35.945 8.443 8.416 1.00 46.04 140 GLU A N 1
ATOM 1081 C CA . GLU A 1 148 ? -35.335 8.411 7.087 1.00 44.91 140 GLU A CA 1
ATOM 1082 C C . GLU A 1 148 ? -34.448 7.171 6.938 1.00 54.03 140 GLU A C 1
ATOM 1083 O O . GLU A 1 148 ? -33.252 7.255 6.660 1.00 60.94 140 GLU A O 1
ATOM 1089 N N . GLY A 1 149 ? -35.048 6.000 7.140 1.00 44.50 141 GLY A N 1
ATOM 1090 C CA . GLY A 1 149 ? -34.317 4.766 6.976 1.00 42.78 141 GLY A CA 1
ATOM 1091 C C . GLY A 1 149 ? -34.334 3.875 8.203 1.00 43.13 141 GLY A C 1
ATOM 1092 O O . GLY A 1 149 ? -34.690 4.290 9.310 1.00 39.48 141 GLY A O 1
ATOM 1093 N N . PRO A 1 150 ? -33.939 2.619 8.020 1.00 38.03 142 PRO A N 1
ATOM 1094 C CA . PRO A 1 150 ? -34.083 1.650 9.097 1.00 45.56 142 PRO A CA 1
ATOM 1095 C C . PRO A 1 150 ? -33.053 1.891 10.190 1.00 48.50 142 PRO A C 1
ATOM 1096 O O . PRO A 1 150 ? -31.929 2.342 9.915 1.00 50.30 142 PRO A O 1
ATOM 1100 N N . PRO A 1 151 ? -33.390 1.603 11.431 1.00 45.73 143 PRO A N 1
ATOM 1101 C CA . PRO A 1 151 ? -32.398 1.749 12.512 1.00 46.77 143 PRO A CA 1
ATOM 1102 C C . PRO A 1 151 ? -31.353 0.646 12.479 1.00 49.37 143 PRO A C 1
ATOM 1103 O O . PRO A 1 151 ? -31.428 -0.262 11.645 1.00 48.66 143 PRO A O 1
ATOM 1107 N N . HIS A 1 152 ? -30.363 0.719 13.364 1.00 53.84 144 HIS A N 1
ATOM 1108 C CA . HIS A 1 152 ? -29.381 -0.348 13.431 1.00 56.22 144 HIS A CA 1
ATOM 1109 C C . HIS A 1 152 ? -30.053 -1.659 13.813 1.00 56.25 144 HIS A C 1
ATOM 1110 O O . HIS A 1 152 ? -31.053 -1.689 14.532 1.00 51.63 144 HIS A O 1
ATOM 1117 N N . PHE A 1 153 ? -29.473 -2.753 13.324 1.00 56.26 145 PHE A N 1
ATOM 1118 C CA . PHE A 1 153 ? -30.066 -4.071 13.505 1.00 59.94 145 PHE A CA 1
ATOM 1119 C C . PHE A 1 153 ? -30.120 -4.488 14.980 1.00 55.43 145 PHE A C 1
ATOM 1120 O O . PHE A 1 153 ? -31.101 -5.100 15.421 1.00 50.58 145 PHE A O 1
ATOM 1128 N N . SER A 1 154 ? -29.102 -4.133 15.770 1.00 54.15 146 SER A N 1
ATOM 1129 C CA . SER A 1 154 ? -28.960 -4.751 17.088 1.00 58.35 146 SER A CA 1
ATOM 1130 C C . SER A 1 154 ? -30.129 -4.423 18.018 1.00 56.97 146 SER A C 1
ATOM 1131 O O . SER A 1 154 ? -30.491 -5.240 18.870 1.00 61.65 146 SER A O 1
ATOM 1134 N N . ASN A 1 155 ? -30.741 -3.253 17.881 1.00 55.22 147 ASN A N 1
ATOM 1135 C CA . ASN A 1 155 ? -31.834 -2.902 18.781 1.00 53.16 147 ASN A CA 1
ATOM 1136 C C . ASN A 1 155 ? -33.070 -2.480 18.003 1.00 45.58 147 ASN A C 1
ATOM 1137 O O . ASN A 1 155 ? -33.824 -1.597 18.443 1.00 46.86 147 ASN A O 1
ATOM 1142 N N . ASN A 1 156 ? -33.310 -3.093 16.839 1.00 39.61 148 ASN A N 1
ATOM 1143 C CA . ASN A 1 156 ? -34.289 -2.470 15.955 1.00 40.28 148 ASN A CA 1
ATOM 1144 C C . ASN A 1 156 ? -35.726 -2.631 16.450 1.00 39.16 148 ASN A C 1
ATOM 1145 O O . ASN A 1 156 ? -36.575 -1.801 16.106 1.00 40.52 148 ASN A O 1
ATOM 1150 N N . ALA A 1 157 ? -36.020 -3.624 17.285 1.00 40.70 149 ALA A N 1
ATOM 1151 C CA . ALA A 1 157 ? -37.372 -3.707 17.840 1.00 44.76 149 ALA A CA 1
ATOM 1152 C C . ALA A 1 157 ? -37.631 -2.562 18.814 1.00 44.40 149 ALA A C 1
ATOM 1153 O O . ALA A 1 157 ? -38.660 -1.883 18.747 1.00 44.66 149 ALA A O 1
ATOM 1155 N N . TYR A 1 158 ? -36.718 -2.353 19.753 1.00 42.14 150 TYR A N 1
ATOM 1156 C CA . TYR A 1 158 ? -36.841 -1.195 20.621 1.00 35.08 150 TYR A CA 1
ATOM 1157 C C . TYR A 1 158 ? -36.891 0.086 19.791 1.00 28.83 150 TYR A C 1
ATOM 1158 O O . TYR A 1 158 ? -37.734 0.957 20.025 1.00 36.38 150 TYR A O 1
ATOM 1167 N N . ALA A 1 159 ? -36.034 0.196 18.782 1.00 29.42 151 ALA A N 1
ATOM 1168 C CA . ALA A 1 159 ? -35.991 1.436 18.025 1.00 35.49 151 ALA A CA 1
ATOM 1169 C C . ALA A 1 159 ? -37.319 1.686 17.304 1.00 41.29 151 ALA A C 1
ATOM 1170 O O . ALA A 1 159 ? -37.862 2.792 17.360 1.00 46.67 151 ALA A O 1
ATOM 1172 N N . TYR A 1 160 ? -37.881 0.652 16.658 1.00 29.11 152 TYR A N 1
ATOM 1173 C CA . TYR A 1 160 ? -39.134 0.835 15.927 1.00 32.74 152 TYR A CA 1
ATOM 1174 C C . TYR A 1 160 ? -40.291 1.152 16.862 1.00 35.39 152 TYR A C 1
ATOM 1175 O O . TYR A 1 160 ? -41.144 1.987 16.532 1.00 44.35 152 TYR A O 1
ATOM 1184 N N . ALA A 1 161 ? -40.329 0.519 18.038 1.00 30.29 153 ALA A N 1
ATOM 1185 C CA . ALA A 1 161 ? -41.353 0.868 19.021 1.00 34.99 153 ALA A CA 1
ATOM 1186 C C . ALA A 1 161 ? -41.288 2.350 19.393 1.00 34.09 153 ALA A C 1
ATOM 1187 O O . ALA A 1 161 ? -42.329 3.012 19.527 1.00 34.47 153 ALA A O 1
ATOM 1189 N N . LYS A 1 162 ? -40.075 2.900 19.533 1.00 31.74 154 LYS A N 1
ATOM 1190 C CA . LYS A 1 162 ? -39.953 4.332 19.812 1.00 30.09 154 LYS A CA 1
ATOM 1191 C C . LYS A 1 162 ? -40.439 5.168 18.628 1.00 35.46 154 LYS A C 1
ATOM 1192 O O . LYS A 1 162 ? -41.137 6.177 18.810 1.00 40.22 154 LYS A O 1
ATOM 1198 N N . ARG A 1 163 ? -40.084 4.760 17.409 1.00 31.87 155 ARG A N 1
ATOM 1199 C CA . ARG A 1 163 ? -40.583 5.450 16.220 1.00 41.51 155 ARG A CA 1
ATOM 1200 C C . ARG A 1 163 ? -42.107 5.467 16.159 1.00 38.39 155 ARG A C 1
ATOM 1201 O O . ARG A 1 163 ? -42.707 6.489 15.790 1.00 39.23 155 ARG A O 1
ATOM 1209 N N . MET A 1 164 ? -42.748 4.336 16.475 1.00 28.16 156 MET A N 1
ATOM 1210 C CA . MET A 1 164 ? -44.205 4.265 16.432 1.00 29.70 156 MET A CA 1
ATOM 1211 C C . MET A 1 164 ? -44.864 5.004 17.602 1.00 37.54 156 MET A C 1
ATOM 1212 O O . MET A 1 164 ? -46.032 5.393 17.490 1.00 45.72 156 MET A O 1
ATOM 1217 N N . LEU A 1 165 ? -44.131 5.243 18.697 1.00 37.40 157 LEU A N 1
ATOM 1218 C CA . LEU A 1 165 ? -44.607 6.144 19.747 1.00 36.78 157 LEU A CA 1
ATOM 1219 C C . LEU A 1 165 ? -44.673 7.581 19.234 1.00 38.41 157 LEU A C 1
ATOM 1220 O O . LEU A 1 165 ? -45.651 8.298 19.487 1.00 35.98 157 LEU A O 1
ATOM 1225 N N . ASP A 1 166 ? -43.643 8.004 18.503 1.00 37.22 158 ASP A N 1
ATOM 1226 C CA . ASP A 1 166 ? -43.666 9.304 17.859 1.00 37.39 158 ASP A CA 1
ATOM 1227 C C . ASP A 1 166 ? -44.820 9.403 16.864 1.00 40.56 158 ASP A C 1
ATOM 1228 O O . ASP A 1 166 ? -45.567 10.398 16.869 1.00 38.03 158 ASP A O 1
ATOM 1233 N N . MET A 1 167 ? -44.992 8.375 16.004 1.00 39.52 159 MET A N 1
ATOM 1234 C CA . MET A 1 167 ? -46.070 8.431 15.004 1.00 36.37 159 MET A CA 1
ATOM 1235 C C . MET A 1 167 ? -47.434 8.435 15.673 1.00 36.96 159 MET A C 1
ATOM 1236 O O . MET A 1 167 ? -48.304 9.227 15.306 1.00 43.19 159 MET A O 1
ATOM 1241 N N . LEU A 1 168 ? -47.625 7.598 16.697 1.00 36.67 160 LEU A N 1
ATOM 1242 C CA . LEU A 1 168 ? -48.932 7.546 17.341 1.00 37.97 160 LEU A CA 1
ATOM 1243 C C . LEU A 1 168 ? -49.323 8.901 17.918 1.00 33.96 160 LEU A C 1
ATOM 1244 O O . LEU A 1 168 ? -50.500 9.280 17.875 1.00 43.91 160 LEU A O 1
ATOM 1249 N N . GLY A 1 169 ? -48.344 9.655 18.442 1.00 36.11 161 GLY A N 1
ATOM 1250 C CA . GLY A 1 169 ? -48.620 11.004 18.920 1.00 29.16 161 GLY A CA 1
ATOM 1251 C C . GLY A 1 169 ? -49.067 11.932 17.799 1.00 41.47 161 GLY A C 1
ATOM 1252 O O . GLY A 1 169 ? -49.964 12.763 17.977 1.00 44.51 161 GLY A O 1
ATOM 1253 N N . ARG A 1 170 ? -48.412 11.839 16.641 1.00 34.77 162 ARG A N 1
ATOM 1254 C CA . ARG A 1 170 ? -48.823 12.683 15.528 1.00 39.71 162 ARG A CA 1
ATOM 1255 C C . ARG A 1 170 ? -50.252 12.357 15.108 1.00 43.56 162 ARG A C 1
ATOM 1256 O O . ARG A 1 170 ? -51.064 13.260 14.874 1.00 43.82 162 ARG A O 1
ATOM 1264 N N . TRP A 1 171 ? -50.588 11.066 15.085 1.00 41.91 163 TRP A N 1
ATOM 1265 C CA . TRP A 1 171 ? -51.925 10.636 14.701 1.00 43.68 163 TRP A CA 1
ATOM 1266 C C . TRP A 1 171 ? -52.960 11.061 15.741 1.00 41.38 163 TRP A C 1
ATOM 1267 O O . TRP A 1 171 ? -54.068 11.471 15.384 1.00 48.94 163 TRP A O 1
ATOM 1278 N N . TYR A 1 172 ? -52.611 11.014 17.030 1.00 40.56 164 TYR A N 1
ATOM 1279 C CA . TYR A 1 172 ? -53.561 11.508 18.025 1.00 39.52 164 TYR A CA 1
ATOM 1280 C C . TYR A 1 172 ? -53.704 13.026 17.963 1.00 41.91 164 TYR A C 1
ATOM 1281 O O . TYR A 1 172 ? -54.778 13.545 18.278 1.00 41.51 164 TYR A O 1
ATOM 1290 N N . ASN A 1 173 ? -52.654 13.757 17.559 1.00 40.17 165 ASN A N 1
ATOM 1291 C CA . ASN A 1 173 ? -52.839 15.187 17.316 1.00 36.76 165 ASN A CA 1
ATOM 1292 C C . ASN A 1 173 ? -53.827 15.411 16.179 1.00 40.11 165 ASN A C 1
ATOM 1293 O O . ASN A 1 173 ? -54.707 16.275 16.283 1.00 48.94 165 ASN A O 1
ATOM 1298 N N . GLU A 1 174 ? -53.734 14.606 15.103 1.00 47.04 166 GLU A N 1
ATOM 1299 C CA . GLU A 1 174 ? -54.694 14.724 13.994 1.00 51.26 166 GLU A CA 1
ATOM 1300 C C . GLU A 1 174 ? -56.113 14.478 14.474 1.00 46.08 166 GLU A C 1
ATOM 1301 O O . GLU A 1 174 ? -57.033 15.215 14.115 1.00 55.39 166 GLU A O 1
ATOM 1307 N N . LYS A 1 175 ? -56.309 13.457 15.310 1.00 47.19 167 LYS A N 1
ATOM 1308 C CA . LYS A 1 175 ? -57.647 13.211 15.835 1.00 50.08 167 LYS A CA 1
ATOM 1309 C C . LYS A 1 175 ? -58.118 14.369 16.720 1.00 53.37 167 LYS A C 1
ATOM 1310 O O . LYS A 1 175 ? -59.268 14.810 16.612 1.00 56.92 167 LYS A O 1
ATOM 1316 N N . ALA A 1 176 ? -57.238 14.898 17.582 1.00 55.55 168 ALA A N 1
ATOM 1317 C CA . ALA A 1 176 ? -57.646 15.998 18.458 1.00 56.63 168 ALA A CA 1
ATOM 1318 C C . ALA A 1 176 ? -58.062 17.219 17.650 1.00 56.52 168 ALA A C 1
ATOM 1319 O O . ALA A 1 176 ? -59.083 17.847 17.941 1.00 58.56 168 ALA A O 1
ATOM 1321 N N . VAL A 1 177 ? -57.304 17.552 16.610 1.00 58.93 169 VAL A N 1
ATOM 1322 C CA . VAL A 1 177 ? -57.671 18.695 15.780 1.00 61.97 169 VAL A CA 1
ATOM 1323 C C . VAL A 1 177 ? -59.044 18.476 15.160 1.00 62.84 169 VAL A C 1
ATOM 1324 O O . VAL A 1 177 ? -59.913 19.360 15.190 1.00 61.68 169 VAL A O 1
ATOM 1328 N N . ASN A 1 178 ? -59.264 17.282 14.609 1.00 63.91 170 ASN A N 1
ATOM 1329 C CA . ASN A 1 178 ? -60.528 16.990 13.947 1.00 67.54 170 ASN A CA 1
ATOM 1330 C C . ASN A 1 178 ? -61.684 16.936 14.932 1.00 65.29 170 ASN A C 1
ATOM 1331 O O . ASN A 1 178 ? -62.804 17.324 14.594 1.00 70.26 170 ASN A O 1
ATOM 1336 N N . GLU A 1 179 ? -61.440 16.496 16.150 1.00 68.96 171 GLU A N 1
ATOM 1337 C CA . GLU A 1 179 ? -62.521 16.425 17.116 1.00 73.84 171 GLU A CA 1
ATOM 1338 C C . GLU A 1 179 ? -62.651 17.692 17.944 1.00 73.81 171 GLU A C 1
ATOM 1339 O O . GLU A 1 179 ? -63.562 17.784 18.771 1.00 74.16 171 GLU A O 1
ATOM 1345 N N . GLY A 1 180 ? -61.810 18.691 17.694 1.00 64.15 172 GLY A N 1
ATOM 1346 C CA . GLY A 1 180 ? -61.846 19.897 18.487 1.00 63.59 172 GLY A CA 1
ATOM 1347 C C . GLY A 1 180 ? -61.406 19.724 19.917 1.00 70.80 172 GLY A C 1
ATOM 1348 O O . GLY A 1 180 ? -61.700 20.585 20.751 1.00 78.36 172 GLY A O 1
ATOM 1349 N N . LYS A 1 181 ? -60.729 18.623 20.240 1.00 67.72 173 LYS A N 1
ATOM 1350 C CA . LYS A 1 181 ? -60.166 18.460 21.572 1.00 56.70 173 LYS A CA 1
ATOM 1351 C C . LYS A 1 181 ? -58.855 19.222 21.673 1.00 54.64 173 LYS A C 1
ATOM 1352 O O . LYS A 1 181 ? -58.151 19.422 20.677 1.00 53.79 173 LYS A O 1
ATOM 1358 N N . SER A 1 182 ? -58.535 19.660 22.894 1.00 53.03 174 SER A N 1
ATOM 1359 C CA . SER A 1 182 ? -57.298 20.396 23.172 1.00 60.40 174 SER A CA 1
ATOM 1360 C C . SER A 1 182 ? -56.308 19.418 23.800 1.00 63.22 174 SER A C 1
ATOM 1361 O O . SER A 1 182 ? -56.137 19.346 25.022 1.00 62.27 174 SER A O 1
ATOM 1364 N N . CYS A 1 183 ? -55.692 18.613 22.936 1.00 56.80 175 CYS A N 1
ATOM 1365 C CA . CYS A 1 183 ? -54.722 17.605 23.346 1.00 53.56 175 CYS A CA 1
ATOM 1366 C C . CYS A 1 183 ? -53.487 17.753 22.483 1.00 55.96 175 CYS A C 1
ATOM 1367 O O . CYS A 1 183 ? -53.575 17.660 21.255 1.00 61.61 175 CYS A O 1
ATOM 1370 N N . LEU A 1 184 ? -52.342 17.968 23.118 1.00 50.87 176 LEU A N 1
ATOM 1371 C CA . LEU A 1 184 ? -51.075 18.039 22.412 1.00 51.85 176 LEU A CA 1
ATOM 1372 C C . LEU A 1 184 ? -50.210 16.858 22.837 1.00 49.39 176 LEU A C 1
ATOM 1373 O O . LEU A 1 184 ? -50.103 16.542 24.032 1.00 55.18 176 LEU A O 1
ATOM 1378 N N . PHE A 1 185 ? -49.612 16.208 21.851 1.00 44.42 177 PHE A N 1
ATOM 1379 C CA . PHE A 1 185 ? -48.679 15.102 22.035 1.00 42.98 177 PHE A CA 1
ATOM 1380 C C . PHE A 1 185 ? -47.354 15.518 21.430 1.00 41.75 177 PHE A C 1
ATOM 1381 O O . PHE A 1 185 ? -47.303 15.916 20.262 1.00 51.37 177 PHE A O 1
ATOM 1389 N N . THR A 1 186 ? -46.288 15.449 22.211 1.00 39.09 178 THR A N 1
ATOM 1390 C CA . THR A 1 186 ? -44.961 15.677 21.659 1.00 40.93 178 THR A CA 1
ATOM 1391 C C . THR A 1 186 ? -43.980 14.762 22.399 1.00 42.29 178 THR A C 1
ATOM 1392 O O . THR A 1 186 ? -44.381 13.873 23.155 1.00 38.22 178 THR A O 1
ATOM 1396 N N . SER A 1 187 ? -42.684 14.941 22.148 1.00 37.80 179 SER A N 1
ATOM 1397 C CA . SER A 1 187 ? -41.713 14.022 22.706 1.00 37.43 179 SER A CA 1
ATOM 1398 C C . SER A 1 187 ? -40.360 14.698 22.776 1.00 36.31 179 SER A C 1
ATOM 1399 O O . SER A 1 187 ? -40.104 15.679 22.084 1.00 39.13 179 SER A O 1
ATOM 1402 N N . VAL A 1 188 ? -39.489 14.126 23.594 1.00 42.05 180 VAL A N 1
ATOM 1403 C CA . VAL A 1 188 ? -38.111 14.568 23.729 1.00 31.77 180 VAL A CA 1
ATOM 1404 C C . VAL A 1 188 ? -37.207 13.407 23.384 1.00 33.59 180 VAL A C 1
ATOM 1405 O O . VAL A 1 188 ? -37.586 12.238 23.520 1.00 36.57 180 VAL A O 1
ATOM 1409 N N . ILE A 1 189 ? -35.997 13.728 22.954 1.00 35.28 181 ILE A N 1
ATOM 1410 C CA . ILE A 1 189 ? -35.031 12.689 22.615 1.00 34.77 181 ILE A CA 1
ATOM 1411 C C . ILE A 1 189 ? -33.791 12.930 23.462 1.00 36.96 181 ILE A C 1
ATOM 1412 O O . ILE A 1 189 ? -32.894 13.683 23.049 1.00 42.89 181 ILE A O 1
ATOM 1417 N N . PRO A 1 190 ? -33.707 12.357 24.653 1.00 40.40 182 PRO A N 1
ATOM 1418 C CA . PRO A 1 190 ? -32.509 12.550 25.466 1.00 42.47 182 PRO A CA 1
ATOM 1419 C C . PRO A 1 190 ? -31.376 11.690 24.934 1.00 45.30 182 PRO A C 1
ATOM 1420 O O . PRO A 1 190 ? -31.582 10.658 24.295 1.00 44.92 182 PRO A O 1
ATOM 1424 N N . THR A 1 191 ? -30.175 12.180 25.146 1.00 53.84 183 THR A N 1
ATOM 1425 C CA . THR A 1 191 ? -28.949 11.460 24.848 1.00 56.16 183 THR A CA 1
ATOM 1426 C C . THR A 1 191 ? -28.613 10.555 26.043 1.00 53.62 183 THR A C 1
ATOM 1427 O O . THR A 1 191 ? -29.502 10.168 26.808 1.00 50.89 183 THR A O 1
ATOM 1431 N N . ASN A 1 192 ? -27.356 10.130 26.162 1.00 49.58 184 ASN A N 1
ATOM 1432 C CA . ASN A 1 192 ? -26.898 9.336 27.304 1.00 54.55 184 ASN A CA 1
ATOM 1433 C C . ASN A 1 192 ? -27.123 10.043 28.634 1.00 49.19 184 ASN A C 1
ATOM 1434 O O . ASN A 1 192 ? -26.462 11.039 28.944 1.00 51.46 184 ASN A O 1
ATOM 1439 N N . LEU A 1 193 ? -28.039 9.527 29.426 1.00 44.82 185 LEU A N 1
ATOM 1440 C CA . LEU A 1 193 ? -28.324 10.081 30.736 1.00 47.23 185 LEU A CA 1
ATOM 1441 C C . LEU A 1 193 ? -27.468 9.407 31.809 1.00 47.88 185 LEU A C 1
ATOM 1442 O O . LEU A 1 193 ? -27.064 8.249 31.671 1.00 47.03 185 LEU A O 1
ATOM 1447 N N . PHE A 1 194 ? -27.174 10.151 32.877 1.00 47.67 186 PHE A N 1
ATOM 1448 C CA . PHE A 1 194 ? -26.555 9.546 34.056 1.00 46.97 186 PHE A CA 1
ATOM 1449 C C . PHE A 1 194 ? -27.025 10.273 35.303 1.00 50.95 186 PHE A C 1
ATOM 1450 O O . PHE A 1 194 ? -27.490 11.420 35.254 1.00 52.03 186 PHE A O 1
ATOM 1458 N N . GLY A 1 195 ? -26.896 9.595 36.433 1.00 53.71 187 GLY A N 1
ATOM 1459 C CA . GLY A 1 195 ? -27.232 10.215 37.685 1.00 52.83 187 GLY A CA 1
ATOM 1460 C C . GLY A 1 195 ? -27.765 9.258 38.720 1.00 54.01 187 GLY A C 1
ATOM 1461 O O . GLY A 1 195 ? -27.714 8.026 38.572 1.00 48.24 187 GLY A O 1
ATOM 1462 N N . PRO A 1 196 ? -28.292 9.823 39.800 1.00 51.11 188 PRO A N 1
ATOM 1463 C CA . PRO A 1 196 ? -28.787 8.987 40.894 1.00 54.30 188 PRO A CA 1
ATOM 1464 C C . PRO A 1 196 ? -29.987 8.162 40.461 1.00 54.58 188 PRO A C 1
ATOM 1465 O O . PRO A 1 196 ? -30.712 8.514 39.531 1.00 61.77 188 PRO A O 1
ATOM 1469 N N . HIS A 1 197 ? -30.168 7.031 41.146 1.00 56.60 189 HIS A N 1
ATOM 1470 C CA . HIS A 1 197 ? -31.242 6.070 40.902 1.00 56.87 189 HIS A CA 1
ATOM 1471 C C . HIS A 1 197 ? -31.132 5.380 39.547 1.00 42.69 189 HIS A C 1
ATOM 1472 O O . HIS A 1 197 ? -32.100 4.778 39.087 1.00 44.53 189 HIS A O 1
ATOM 1479 N N . ASP A 1 198 ? -29.945 5.411 38.945 1.00 44.78 190 ASP A N 1
ATOM 1480 C CA . ASP A 1 198 ? -29.628 4.702 37.718 1.00 52.31 190 ASP A CA 1
ATOM 1481 C C . ASP A 1 198 ? -29.576 3.201 37.974 1.00 52.96 190 ASP A C 1
ATOM 1482 O O . ASP A 1 198 ? -29.794 2.724 39.089 1.00 54.46 190 ASP A O 1
ATOM 1487 N N . ASN A 1 199 ? -29.332 2.441 36.911 1.00 55.18 191 ASN A N 1
ATOM 1488 C CA . ASN A 1 199 ? -29.096 1.004 37.003 1.00 53.98 191 ASN A CA 1
ATOM 1489 C C . ASN A 1 199 ? -27.590 0.778 36.937 1.00 51.51 191 ASN A C 1
ATOM 1490 O O . ASN A 1 199 ? -26.982 0.940 35.877 1.00 45.61 191 ASN A O 1
ATOM 1495 N N . PHE A 1 200 ? -26.987 0.394 38.065 1.00 51.89 192 PHE A N 1
ATOM 1496 C CA . PHE A 1 200 ? -25.539 0.300 38.153 1.00 53.07 192 PHE A CA 1
ATOM 1497 C C . PHE A 1 200 ? -25.003 -1.114 37.974 1.00 56.36 192 PHE A C 1
ATOM 1498 O O . PHE A 1 200 ? -23.839 -1.363 38.300 1.00 55.02 192 PHE A O 1
ATOM 1506 N N . ASN A 1 201 ? -25.814 -2.037 37.472 1.00 57.86 193 ASN A N 1
ATOM 1507 C CA . ASN A 1 201 ? -25.331 -3.372 37.155 1.00 62.00 193 ASN A CA 1
ATOM 1508 C C . ASN A 1 201 ? -24.295 -3.281 36.044 1.00 61.01 193 ASN A C 1
ATOM 1509 O O . ASN A 1 201 ? -24.593 -2.769 34.961 1.00 70.87 193 ASN A O 1
ATOM 1514 N N . VAL A 1 202 ? -23.089 -3.800 36.285 1.00 55.14 194 VAL A N 1
ATOM 1515 C CA . VAL A 1 202 ? -22.046 -3.705 35.267 1.00 59.82 194 VAL A CA 1
ATOM 1516 C C . VAL A 1 202 ? -22.439 -4.472 34.004 1.00 66.62 194 VAL A C 1
ATOM 1517 O O . VAL A 1 202 ? -22.055 -4.085 32.896 1.00 69.28 194 VAL A O 1
ATOM 1521 N N . GLU A 1 203 ? -23.214 -5.554 34.133 1.00 71.80 195 GLU A N 1
ATOM 1522 C CA . GLU A 1 203 ? -23.519 -6.368 32.958 1.00 68.69 195 GLU A CA 1
ATOM 1523 C C . GLU A 1 203 ? -24.633 -5.742 32.131 1.00 69.48 195 GLU A C 1
ATOM 1524 O O . GLU A 1 203 ? -24.509 -5.621 30.912 1.00 68.77 195 GLU A O 1
ATOM 1526 N N . ALA A 1 204 ? -25.730 -5.348 32.775 1.00 70.67 196 ALA A N 1
ATOM 1527 C CA . ALA A 1 204 ? -26.916 -4.859 32.084 1.00 67.11 196 ALA A CA 1
ATOM 1528 C C . ALA A 1 204 ? -27.003 -3.336 31.957 1.00 69.00 196 ALA A C 1
ATOM 1529 O O . ALA A 1 204 ? -27.776 -2.848 31.129 1.00 69.57 196 ALA A O 1
ATOM 1531 N N . GLY A 1 205 ? -26.306 -2.575 32.805 1.00 66.22 197 GLY A N 1
ATOM 1532 C CA . GLY A 1 205 ? -26.462 -1.133 32.850 1.00 57.12 197 GLY A CA 1
ATOM 1533 C C . GLY A 1 205 ? -25.697 -0.360 31.780 1.00 52.89 197 GLY A C 1
ATOM 1534 O O . GLY A 1 205 ? -24.932 -0.896 30.996 1.00 62.90 197 GLY A O 1
ATOM 1535 N N . HIS A 1 206 ? -25.944 0.947 31.740 1.00 52.89 198 HIS A N 1
ATOM 1536 C CA . HIS A 1 206 ? -25.243 1.819 30.810 1.00 51.89 198 HIS A CA 1
ATOM 1537 C C . HIS A 1 206 ? -23.778 1.955 31.197 1.00 54.31 198 HIS A C 1
ATOM 1538 O O . HIS A 1 206 ? -23.376 1.684 32.331 1.00 62.64 198 HIS A O 1
ATOM 1545 N N . VAL A 1 207 ? -22.987 2.433 30.237 1.00 53.78 199 VAL A N 1
ATOM 1546 C CA . VAL A 1 207 ? -21.535 2.466 30.382 1.00 54.48 199 VAL A CA 1
ATOM 1547 C C . VAL A 1 207 ? -21.119 3.276 31.608 1.00 60.63 199 VAL A C 1
ATOM 1548 O O . VAL A 1 207 ? -20.321 2.820 32.435 1.00 63.10 199 VAL A O 1
ATOM 1552 N N . LEU A 1 208 ? -21.653 4.491 31.738 1.00 60.16 200 LEU A N 1
ATOM 1553 C CA . LEU A 1 208 ? -21.215 5.388 32.806 1.00 50.16 200 LEU A CA 1
ATOM 1554 C C . LEU A 1 208 ? -21.606 4.863 34.180 1.00 50.99 200 LEU A C 1
ATOM 1555 O O . LEU A 1 208 ? -20.721 4.750 35.048 1.00 54.62 200 LEU A O 1
ATOM 1560 N N . PRO A 1 209 ? -22.868 4.516 34.456 1.00 51.40 201 PRO A N 1
ATOM 1561 C CA . PRO A 1 209 ? -23.163 3.930 35.771 1.00 56.16 201 PRO A CA 1
ATOM 1562 C C . PRO A 1 209 ? -22.407 2.636 36.019 1.00 55.90 201 PRO A C 1
ATOM 1563 O O . PRO A 1 209 ? -22.045 2.358 37.168 1.00 55.50 201 PRO A O 1
ATOM 1567 N N . GLY A 1 210 ? -22.157 1.836 34.975 1.00 50.10 202 GLY A N 1
ATOM 1568 C CA . GLY A 1 210 ? -21.349 0.641 35.146 1.00 44.35 202 GLY A CA 1
ATOM 1569 C C . GLY A 1 210 ? -19.920 0.971 35.522 1.00 51.15 202 GLY A C 1
ATOM 1570 O O . GLY A 1 210 ? -19.324 0.321 36.391 1.00 53.07 202 GLY A O 1
ATOM 1571 N N . LEU A 1 211 ? -19.363 2.022 34.919 1.00 48.78 203 LEU A N 1
ATOM 1572 C CA . LEU A 1 211 ? -18.015 2.418 35.298 1.00 48.86 203 LEU A CA 1
ATOM 1573 C C . LEU A 1 211 ? -17.971 2.848 36.761 1.00 52.44 203 LEU A C 1
ATOM 1574 O O . LEU A 1 211 ? -16.994 2.572 37.463 1.00 52.18 203 LEU A O 1
ATOM 1579 N N . MET A 1 212 ? -19.036 3.498 37.245 1.00 54.43 204 MET A N 1
ATOM 1580 C CA . MET A 1 212 ? -19.086 3.891 38.652 1.00 61.25 204 MET A CA 1
ATOM 1581 C C . MET A 1 212 ? -19.093 2.682 39.570 1.00 62.12 204 MET A C 1
ATOM 1582 O O . MET A 1 212 ? -18.357 2.643 40.560 1.00 68.73 204 MET A O 1
ATOM 1587 N N . HIS A 1 213 ? -19.903 1.676 39.246 1.00 59.76 205 HIS A N 1
ATOM 1588 C CA . HIS A 1 213 ? -19.962 0.486 40.084 1.00 59.44 205 HIS A CA 1
ATOM 1589 C C . HIS A 1 213 ? -18.648 -0.277 40.014 1.00 63.87 205 HIS A C 1
ATOM 1590 O O . HIS A 1 213 ? -18.187 -0.831 41.022 1.00 63.77 205 HIS A O 1
ATOM 1597 N N . LYS A 1 214 ? -18.038 -0.307 38.827 1.00 62.06 206 LYS A N 1
ATOM 1598 C CA . LYS A 1 214 ? -16.743 -0.948 38.652 1.00 63.43 206 LYS A CA 1
ATOM 1599 C C . LYS A 1 214 ? -15.673 -0.267 39.494 1.00 65.22 206 LYS A C 1
ATOM 1600 O O . LYS A 1 214 ? -14.864 -0.938 40.151 1.00 69.11 206 LYS A O 1
ATOM 1606 N N . CYS A 1 215 ? -15.669 1.067 39.503 1.00 56.27 207 CYS A N 1
ATOM 1607 C CA . CYS A 1 215 ? -14.683 1.799 40.282 1.00 57.39 207 CYS A CA 1
ATOM 1608 C C . CYS A 1 215 ? -14.899 1.546 41.772 1.00 62.86 207 CYS A C 1
ATOM 1609 O O . CYS A 1 215 ? -13.934 1.418 42.541 1.00 69.33 207 CYS A O 1
ATOM 1612 N N . TYR A 1 216 ? -16.166 1.507 42.195 1.00 55.11 208 TYR A N 1
ATOM 1613 C CA . TYR A 1 216 ? -16.501 1.186 43.574 1.00 56.08 208 TYR A CA 1
ATOM 1614 C C . TYR A 1 216 ? -15.968 -0.187 43.978 1.00 61.84 208 TYR A C 1
ATOM 1615 O O . TYR A 1 216 ? -15.398 -0.337 45.062 1.00 63.69 208 TYR A O 1
ATOM 1624 N N . LYS A 1 217 ? -16.130 -1.199 43.113 1.00 64.12 209 LYS A N 1
ATOM 1625 C CA . LYS A 1 217 ? -15.623 -2.533 43.430 1.00 59.00 209 LYS A CA 1
ATOM 1626 C C . LYS A 1 217 ? -14.101 -2.537 43.541 1.00 56.58 209 LYS A C 1
ATOM 1627 O O . LYS A 1 217 ? -13.534 -3.178 44.438 1.00 60.61 209 LYS A O 1
ATOM 1633 N N . ALA A 1 218 ? -13.432 -1.797 42.659 1.00 54.84 210 ALA A N 1
ATOM 1634 C CA . ALA A 1 218 ? -11.980 -1.729 42.661 1.00 56.14 210 ALA A CA 1
ATOM 1635 C C . ALA A 1 218 ? -11.448 -1.085 43.934 1.00 66.63 210 ALA A C 1
ATOM 1636 O O . ALA A 1 218 ? -10.416 -1.509 44.469 1.00 66.86 210 ALA A O 1
ATOM 1638 N N . GLN A 1 219 ? -12.149 -0.072 44.444 1.00 68.29 211 GLN A N 1
ATOM 1639 C CA . GLN A 1 219 ? -11.702 0.595 45.661 1.00 65.54 211 GLN A CA 1
ATOM 1640 C C . GLN A 1 219 ? -11.896 -0.302 46.885 1.00 66.49 211 GLN A C 1
ATOM 1641 O O . GLN A 1 219 ? -11.012 -0.402 47.745 1.00 69.53 211 GLN A O 1
ATOM 1647 N N . GLN A 1 220 ? -13.042 -0.975 46.965 1.00 65.81 212 GLN A N 1
ATOM 1648 C CA . GLN A 1 220 ? -13.347 -1.817 48.114 1.00 73.82 212 GLN A CA 1
ATOM 1649 C C . GLN A 1 220 ? -12.486 -3.080 48.120 1.00 75.94 212 GLN A C 1
ATOM 1650 O O . GLN A 1 220 ? -11.979 -3.498 49.176 1.00 77.12 212 GLN A O 1
ATOM 1656 N N . ASN A 1 221 ? -12.246 -3.641 46.929 1.00 71.01 213 ASN A N 1
ATOM 1657 C CA . ASN A 1 221 ? -11.551 -4.912 46.748 1.00 65.04 213 ASN A CA 1
ATOM 1658 C C . ASN A 1 221 ? -10.030 -4.771 46.753 1.00 67.73 213 ASN A C 1
ATOM 1659 O O . ASN A 1 221 ? -9.326 -5.707 47.137 1.00 73.87 213 ASN A O 1
ATOM 1661 N N . GLY A 1 222 ? -9.499 -3.675 46.228 1.00 64.51 214 GLY A N 1
ATOM 1662 C CA . GLY A 1 222 ? -8.068 -3.508 46.108 1.00 63.60 214 GLY A CA 1
ATOM 1663 C C . GLY A 1 222 ? -7.559 -3.742 44.705 1.00 81.36 214 GLY A C 1
ATOM 1664 O O . GLY A 1 222 ? -6.341 -3.752 44.496 1.00 85.30 214 GLY A O 1
ATOM 1665 N N . THR A 1 223 ? -8.460 -3.912 43.744 1.00 83.54 215 THR A N 1
ATOM 1666 C CA . THR A 1 223 ? -8.140 -4.316 42.388 1.00 84.36 215 THR A CA 1
ATOM 1667 C C . THR A 1 223 ? -7.851 -3.101 41.516 1.00 82.73 215 THR A C 1
ATOM 1668 O O . THR A 1 223 ? -7.728 -1.969 41.990 1.00 87.18 215 THR A O 1
ATOM 1672 N N . ASP A 1 224 ? -7.680 -3.352 40.229 1.00 74.59 216 ASP A N 1
ATOM 1673 C CA . ASP A 1 224 ? -7.520 -2.301 39.244 1.00 69.16 216 ASP A CA 1
ATOM 1674 C C . ASP A 1 224 ? -8.885 -1.905 38.702 1.00 69.87 216 ASP A C 1
ATOM 1675 O O . ASP A 1 224 ? -9.812 -2.719 38.644 1.00 68.92 216 ASP A O 1
ATOM 1680 N N . PHE A 1 225 ? -9.017 -0.619 38.378 1.00 68.48 217 PHE A N 1
ATOM 1681 C CA . PHE A 1 225 ? -10.191 -0.075 37.703 1.00 65.00 217 PHE A CA 1
ATOM 1682 C C . PHE A 1 225 ? -10.028 -0.337 36.208 1.00 65.62 217 PHE A C 1
ATOM 1683 O O . PHE A 1 225 ? -9.137 0.236 35.569 1.00 64.57 217 PHE A O 1
ATOM 1691 N N . VAL A 1 226 ? -10.853 -1.223 35.652 1.00 65.99 218 VAL A N 1
ATOM 1692 C CA . VAL A 1 226 ? -10.698 -1.686 34.271 1.00 68.31 218 VAL A CA 1
ATOM 1693 C C . VAL A 1 226 ? -11.801 -1.095 33.408 1.00 68.62 218 VAL A C 1
ATOM 1694 O O . VAL A 1 226 ? -12.989 -1.287 33.695 1.00 71.82 218 VAL A O 1
ATOM 1698 N N . VAL A 1 227 ? -11.411 -0.413 32.333 1.00 71.04 219 VAL A N 1
ATOM 1699 C CA . VAL A 1 227 ? -12.336 0.172 31.362 1.00 70.31 219 VAL A CA 1
ATOM 1700 C C . VAL A 1 227 ? -12.225 -0.610 30.060 1.00 69.30 219 VAL A C 1
ATOM 1701 O O . VAL A 1 227 ? -11.120 -0.791 29.534 1.00 67.56 219 VAL A O 1
ATOM 1705 N N . PHE A 1 228 ? -13.362 -1.029 29.508 1.00 72.91 220 PHE A N 1
ATOM 1706 C CA . PHE A 1 228 ? -13.312 -1.749 28.241 1.00 82.35 220 PHE A CA 1
ATOM 1707 C C . PHE A 1 228 ? -12.974 -0.777 27.120 1.00 83.40 220 PHE A C 1
ATOM 1708 O O . PHE A 1 228 ? -13.297 0.413 27.186 1.00 85.00 220 PHE A O 1
ATOM 1716 N N . GLY A 1 229 ? -12.314 -1.288 26.084 1.00 75.82 221 GLY A N 1
ATOM 1717 C CA . GLY A 1 229 ? -11.927 -0.451 24.973 1.00 68.77 221 GLY A CA 1
ATOM 1718 C C . GLY A 1 229 ? -10.722 0.426 25.276 1.00 67.35 221 GLY A C 1
ATOM 1719 O O . GLY A 1 229 ? -10.153 0.429 26.374 1.00 68.89 221 GLY A O 1
ATOM 1720 N N . SER A 1 230 ? -10.284 1.137 24.229 1.00 66.06 222 SER A N 1
ATOM 1721 C CA . SER A 1 230 ? -9.159 2.065 24.334 1.00 70.66 222 SER A CA 1
ATOM 1722 C C . SER A 1 230 ? -9.480 3.295 25.182 1.00 70.79 222 SER A C 1
ATOM 1723 O O . SER A 1 230 ? -8.571 3.905 25.757 1.00 60.62 222 SER A O 1
ATOM 1726 N N . GLY A 1 231 ? -10.727 3.744 25.192 1.00 67.04 223 GLY A N 1
ATOM 1727 C CA . GLY A 1 231 ? -11.053 4.943 25.928 1.00 67.41 223 GLY A CA 1
ATOM 1728 C C . GLY A 1 231 ? -11.230 6.152 25.040 1.00 71.90 223 GLY A C 1
ATOM 1729 O O . GLY A 1 231 ? -11.633 7.210 25.536 1.00 74.73 223 GLY A O 1
ATOM 1730 N N . LYS A 1 232 ? -10.935 6.037 23.742 1.00 74.14 224 LYS A N 1
ATOM 1731 C CA . LYS A 1 232 ? -10.917 7.238 22.919 1.00 74.32 224 LYS A CA 1
ATOM 1732 C C . LYS A 1 232 ? -12.246 7.568 22.239 1.00 70.85 224 LYS A C 1
ATOM 1733 O O . LYS A 1 232 ? -12.389 8.710 21.795 1.00 73.86 224 LYS A O 1
ATOM 1735 N N . PRO A 1 233 ? -13.270 6.697 22.231 1.00 68.68 225 PRO A N 1
ATOM 1736 C CA . PRO A 1 233 ? -14.560 7.115 21.664 1.00 65.52 225 PRO A CA 1
ATOM 1737 C C . PRO A 1 233 ? -15.161 8.305 22.399 1.00 68.47 225 PRO A C 1
ATOM 1738 O O . PRO A 1 233 ? -15.024 8.447 23.615 1.00 69.27 225 PRO A O 1
ATOM 1742 N N . LEU A 1 234 ? -15.785 9.192 21.624 1.00 72.97 226 LEU A N 1
ATOM 1743 C CA . LEU A 1 234 ? -16.379 10.431 22.114 1.00 73.60 226 LEU A CA 1
ATOM 1744 C C . LEU A 1 234 ? -17.884 10.258 22.254 1.00 70.37 226 LEU A C 1
ATOM 1745 O O . LEU A 1 234 ? -18.540 9.742 21.346 1.00 76.47 226 LEU A O 1
ATOM 1750 N N . ARG A 1 235 ? -18.427 10.674 23.394 1.00 66.64 227 ARG A N 1
ATOM 1751 C CA . ARG A 1 235 ? -19.854 10.566 23.646 1.00 61.43 227 ARG A CA 1
ATOM 1752 C C . ARG A 1 2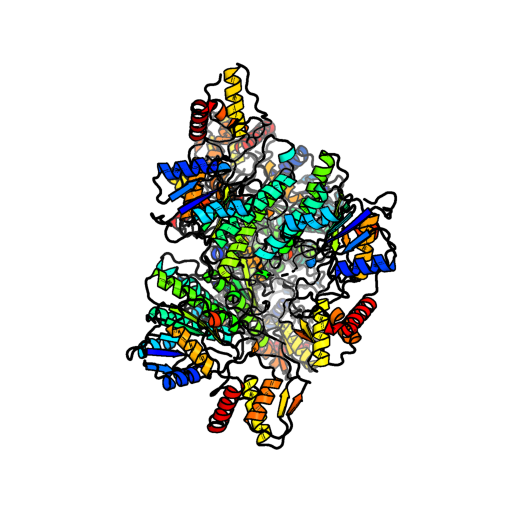35 ? -20.365 11.837 24.300 1.00 56.63 227 ARG A C 1
ATOM 1753 O O . ARG A 1 235 ? -19.619 12.553 24.963 1.00 56.64 227 ARG A O 1
ATOM 1761 N N . GLN A 1 236 ? -21.651 12.101 24.104 1.00 59.67 228 GLN A N 1
ATOM 1762 C CA . GLN A 1 236 ? -22.363 13.176 24.778 1.00 60.03 228 GLN A CA 1
ATOM 1763 C C . GLN A 1 236 ? -23.110 12.593 25.975 1.00 61.36 228 GLN A C 1
ATOM 1764 O O . GLN A 1 236 ? -23.838 11.608 25.826 1.00 66.66 228 GLN A O 1
ATOM 1770 N N . PHE A 1 237 ? -22.912 13.179 27.158 1.00 56.01 229 PHE A N 1
ATOM 1771 C CA . PHE A 1 237 ? -23.503 12.688 28.407 1.00 49.69 229 PHE A CA 1
ATOM 1772 C C . PHE A 1 237 ? -24.306 13.797 29.062 1.00 52.04 229 PHE A C 1
ATOM 1773 O O . PHE A 1 237 ? -23.776 14.889 29.297 1.00 62.54 229 PHE A O 1
ATOM 1781 N N . LEU A 1 238 ? -25.567 13.512 29.390 1.00 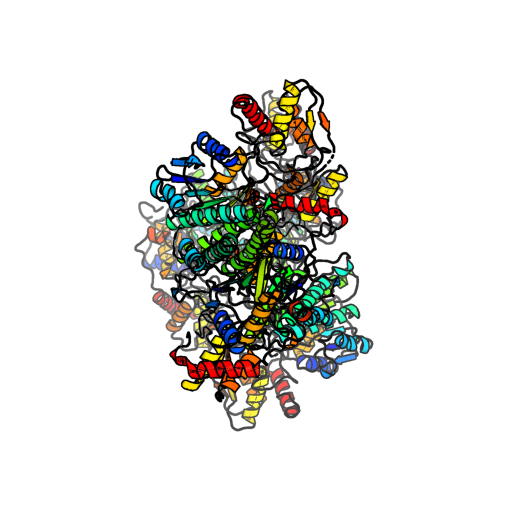46.58 230 LEU A N 1
ATOM 1782 C CA . LEU A 1 238 ? -26.465 14.519 29.950 1.00 48.23 230 LEU A CA 1
ATOM 1783 C C . LEU A 1 238 ? -26.856 14.126 31.363 1.00 52.10 230 LEU A C 1
ATOM 1784 O O . LEU A 1 238 ? -27.427 13.051 31.572 1.00 45.56 230 LEU A O 1
ATOM 1789 N N . TYR A 1 239 ? -26.548 15.001 32.324 1.00 54.31 231 TYR A N 1
ATOM 1790 C CA . TYR A 1 239 ? -26.948 14.796 33.713 1.00 50.06 231 TYR A CA 1
ATOM 1791 C C . TYR A 1 239 ? -28.462 14.732 33.830 1.00 47.60 231 TYR A C 1
ATOM 1792 O O . TYR A 1 239 ? -29.172 15.615 33.342 1.00 54.53 231 TYR A O 1
ATOM 1801 N N . SER A 1 240 ? -28.955 13.716 34.535 1.00 38.22 232 SER A N 1
ATOM 1802 C CA . SER A 1 240 ? -30.398 13.535 34.624 1.00 44.64 232 SER A CA 1
ATOM 1803 C C . SER A 1 240 ? -31.109 14.741 35.235 1.00 45.64 232 SER A C 1
ATOM 1804 O O . SER A 1 240 ? -32.228 15.061 34.821 1.00 45.24 232 SER A O 1
ATOM 1807 N N . HIS A 1 241 ? -30.499 15.431 36.210 1.00 46.39 233 HIS A N 1
ATOM 1808 C CA . HIS A 1 241 ? -31.172 16.617 36.742 1.00 47.48 233 HIS A CA 1
ATOM 1809 C C . HIS A 1 241 ? -31.285 17.719 35.680 1.00 47.34 233 HIS A C 1
ATOM 1810 O O . HIS A 1 241 ? -32.312 18.407 35.592 1.00 47.43 233 HIS A O 1
ATOM 1817 N N . ASP A 1 242 ? -30.250 17.886 34.854 1.00 41.67 234 ASP A N 1
ATOM 1818 C CA . ASP A 1 242 ? -30.350 18.813 33.735 1.00 44.68 234 ASP A CA 1
ATOM 1819 C C . ASP A 1 242 ? -31.420 18.366 32.735 1.00 48.28 234 ASP A C 1
ATOM 1820 O O . ASP A 1 242 ? -32.242 19.180 32.287 1.00 50.57 234 ASP A O 1
ATOM 1825 N N . ALA A 1 243 ? -31.443 17.074 32.395 1.00 44.77 235 ALA A N 1
ATOM 1826 C CA . ALA A 1 243 ? -32.471 16.570 31.483 1.00 48.30 235 ALA A CA 1
ATOM 1827 C C . ALA A 1 243 ? -33.865 16.826 32.039 1.00 49.78 235 ALA A C 1
ATOM 1828 O O . ALA A 1 243 ? -34.792 17.159 31.285 1.00 43.50 235 ALA A O 1
ATOM 1830 N N . ALA A 1 244 ? -34.024 16.680 33.365 1.00 40.67 236 ALA A N 1
ATOM 1831 C CA . ALA A 1 244 ? -35.312 16.929 34.005 1.00 42.51 236 ALA A CA 1
ATOM 1832 C C . ALA A 1 244 ? -35.747 18.393 33.870 1.00 48.34 236 ALA A C 1
ATOM 1833 O O . ALA A 1 244 ? -36.944 18.677 33.731 1.00 46.30 236 ALA A O 1
ATOM 1835 N N . ARG A 1 245 ? -34.803 19.338 33.981 1.00 40.10 237 ARG A N 1
ATOM 1836 C CA . ARG A 1 245 ? -35.135 20.748 33.795 1.00 45.94 237 ARG A CA 1
ATOM 1837 C C . ARG A 1 245 ? -35.491 21.042 32.333 1.00 51.45 237 ARG A C 1
ATOM 1838 O O . ARG A 1 245 ? -36.445 21.783 32.050 1.00 50.74 237 ARG A O 1
ATOM 1846 N N . MET A 1 246 ? -34.740 20.456 31.394 1.00 45.55 238 MET A N 1
ATOM 1847 C CA . MET A 1 246 ? -35.060 20.591 29.981 1.00 47.46 238 MET A CA 1
ATOM 1848 C C . MET A 1 246 ? -36.414 19.976 29.672 1.00 47.53 238 MET A C 1
ATOM 1849 O O . MET A 1 246 ? -37.199 20.536 28.890 1.00 45.22 238 MET A O 1
ATOM 1854 N N . LEU A 1 247 ? -36.709 18.829 30.282 1.00 39.66 239 LEU A N 1
ATOM 1855 C CA . LEU A 1 247 ? -38.019 18.220 30.075 1.00 44.12 239 LEU A CA 1
ATOM 1856 C C . LEU A 1 247 ? -39.115 19.109 30.644 1.00 42.88 239 LEU A C 1
ATOM 1857 O O . LEU A 1 247 ? -40.178 19.267 30.031 1.00 44.62 239 LEU A O 1
ATOM 1862 N N . LEU A 1 248 ? -38.885 19.681 31.835 1.00 47.01 240 LEU A N 1
ATOM 1863 C CA . LEU A 1 248 ? -39.903 20.540 32.433 1.00 49.39 240 LEU A CA 1
ATOM 1864 C C . LEU A 1 248 ? -40.105 21.822 31.624 1.00 51.10 240 LEU A C 1
ATOM 1865 O O . LEU A 1 248 ? -41.244 22.260 31.429 1.00 44.21 240 LEU A O 1
ATOM 1870 N N . TRP A 1 249 ? -39.021 22.429 31.141 1.00 39.36 241 TRP A N 1
ATOM 1871 C CA . TRP A 1 249 ? -39.173 23.540 30.209 1.00 49.10 241 TRP A CA 1
ATOM 1872 C C . TRP A 1 249 ? -40.029 23.138 29.004 1.00 47.42 241 TRP A C 1
ATOM 1873 O O . TRP A 1 249 ? -40.906 23.893 28.573 1.00 49.44 241 TRP A O 1
ATOM 1884 N N . THR A 1 250 ? -39.797 21.943 28.465 1.00 41.03 242 THR A N 1
ATOM 1885 C CA . THR A 1 250 ? -40.564 21.462 27.316 1.00 35.64 242 THR A CA 1
ATOM 1886 C C . THR A 1 250 ? -42.056 21.394 27.633 1.00 42.98 242 THR A C 1
ATOM 1887 O O . THR A 1 250 ? -42.882 21.877 26.863 1.00 49.54 242 THR A O 1
ATOM 1891 N N . MET A 1 251 ? -42.418 20.838 28.783 1.00 48.50 243 MET A N 1
ATOM 1892 C CA . MET A 1 251 ? -43.822 20.795 29.187 1.00 46.52 243 MET A CA 1
ATOM 1893 C C . MET A 1 251 ? -44.402 22.196 29.324 1.00 46.32 243 MET A C 1
ATOM 1894 O O . MET A 1 251 ? -45.596 22.407 29.104 1.00 51.43 243 MET A O 1
ATOM 1899 N N . PHE A 1 252 ? -43.594 23.147 29.778 1.00 46.24 244 PHE A N 1
ATOM 1900 C CA . PHE A 1 252 ? -44.119 24.480 30.027 1.00 44.51 244 PHE A CA 1
ATOM 1901 C C . PHE A 1 252 ? -44.257 25.304 28.753 1.00 45.10 244 PHE A C 1
ATOM 1902 O O . PHE A 1 252 ? -45.121 26.180 28.691 1.00 41.78 244 PHE A O 1
ATOM 1910 N N . ASN A 1 253 ? -43.400 25.066 27.759 1.00 39.38 245 ASN A N 1
ATOM 1911 C CA . ASN A 1 253 ? -43.214 26.032 26.688 1.00 51.89 245 ASN A CA 1
ATOM 1912 C C . ASN A 1 253 ? -43.406 25.468 25.278 1.00 50.69 245 ASN A C 1
ATOM 1913 O O . ASN A 1 253 ? -43.786 26.208 24.377 1.00 55.37 245 ASN A O 1
ATOM 1918 N N . TYR A 1 254 ? -43.152 24.182 25.071 1.00 45.58 246 TYR A N 1
ATOM 1919 C CA . TYR A 1 254 ? -42.961 23.638 23.729 1.00 45.46 246 TYR A CA 1
ATOM 1920 C C . TYR A 1 254 ? -44.276 23.121 23.159 1.00 54.25 246 TYR A C 1
ATOM 1921 O O . TYR A 1 254 ? -44.902 22.226 23.744 1.00 52.66 246 TYR A O 1
ATOM 1930 N N . GLN A 1 255 ? -44.678 23.687 22.012 1.00 49.67 247 GLN A N 1
ATOM 1931 C CA . GLN A 1 255 ? -45.964 23.421 21.380 1.00 49.25 247 GLN A CA 1
ATOM 1932 C C . GLN A 1 255 ? -45.862 22.536 20.155 1.00 50.68 247 GLN A C 1
ATOM 1933 O O . GLN A 1 255 ? -46.891 22.134 19.624 1.00 58.59 247 GLN A O 1
ATOM 1939 N N . SER A 1 256 ? -44.669 22.317 19.637 1.00 47.12 248 SER A N 1
ATOM 1940 C CA . SER A 1 256 ? -44.502 21.546 18.420 1.00 35.70 248 SER A CA 1
ATOM 1941 C C . SER A 1 256 ? -44.634 20.052 18.711 1.00 49.89 248 SER A C 1
ATOM 1942 O O . SER A 1 256 ? -44.198 19.562 19.761 1.00 45.06 248 SER A O 1
ATOM 1945 N N . GLU A 1 257 ? -45.225 19.331 17.760 1.00 46.54 249 GLU A N 1
ATOM 1946 C CA . GLU A 1 257 ? -45.297 17.881 17.817 1.00 39.01 249 GLU A CA 1
ATOM 1947 C C . GLU A 1 257 ? -43.997 17.218 17.368 1.00 43.21 249 GLU A C 1
ATOM 1948 O O . GLU A 1 257 ? -43.858 16.006 17.533 1.00 42.44 249 GLU A O 1
ATOM 1954 N N . GLU A 1 258 ? -43.053 17.971 16.791 1.00 44.71 250 GLU A N 1
ATOM 1955 C CA . GLU A 1 258 ? -41.759 17.395 16.428 1.00 40.47 250 GLU A CA 1
ATOM 1956 C C . GLU A 1 258 ? -40.957 17.100 17.691 1.00 47.80 250 GLU A C 1
ATOM 1957 O O . GLU A 1 258 ? -40.930 17.929 18.608 1.00 47.68 250 GLU A O 1
ATOM 1963 N N . PRO A 1 259 ? -40.276 15.953 17.767 1.00 47.47 251 PRO A N 1
ATOM 1964 C CA . PRO A 1 259 ? -39.434 15.691 18.947 1.00 38.98 251 PRO A CA 1
ATOM 1965 C C . PRO A 1 259 ? -38.339 16.732 19.036 1.00 39.04 251 PRO A C 1
ATOM 1966 O O . PRO A 1 259 ? -37.909 17.287 18.030 1.00 45.63 251 PRO A O 1
ATOM 1970 N N . ILE A 1 260 ? -37.920 17.038 20.259 1.00 37.10 252 ILE A N 1
ATOM 1971 C CA . ILE A 1 260 ? -36.813 17.961 20.493 1.00 33.47 252 ILE A CA 1
ATOM 1972 C C . ILE A 1 260 ? -35.725 17.193 21.221 1.00 41.80 252 ILE A C 1
ATOM 1973 O O . ILE A 1 260 ? -35.993 16.532 22.228 1.00 44.05 252 ILE A O 1
ATOM 1978 N N . MET A 1 261 ? -34.506 17.257 20.700 1.00 33.27 253 MET A N 1
ATOM 1979 C CA . MET A 1 261 ? -33.418 16.561 21.357 1.00 41.00 253 MET A CA 1
ATOM 1980 C C . MET A 1 261 ? -32.953 17.240 22.634 1.00 41.35 253 MET A C 1
ATOM 1981 O O . MET A 1 261 ? -32.876 18.466 22.725 1.00 38.14 253 MET A O 1
ATOM 1986 N N . LEU A 1 262 ? -32.660 16.413 23.629 1.00 43.34 254 LEU A N 1
ATOM 1987 C CA . LEU A 1 262 ? -32.071 16.863 24.887 1.00 41.55 254 LEU A CA 1
ATOM 1988 C C . LEU A 1 262 ? -30.660 16.295 24.935 1.00 39.71 254 LEU A C 1
ATOM 1989 O O . LEU A 1 262 ? -30.472 15.108 25.213 1.00 40.46 254 LEU A O 1
ATOM 1994 N N . CYS A 1 263 ? -29.668 17.136 24.664 1.00 38.82 255 CYS A N 1
ATOM 1995 C CA . CYS A 1 263 ? -28.283 16.692 24.704 1.00 47.50 255 CYS A CA 1
ATOM 1996 C C . CYS A 1 263 ? -27.393 17.906 24.916 1.00 51.92 255 CYS A C 1
ATOM 1997 O O . CYS A 1 263 ? -27.861 19.035 25.078 1.00 52.68 255 CYS A O 1
ATOM 2000 N N . VAL A 1 264 ? -26.095 17.653 24.966 1.00 59.06 256 VAL A N 1
ATOM 2001 C CA . VAL A 1 264 ? -25.120 18.692 25.158 1.00 64.14 256 VAL A CA 1
ATOM 2002 C C . VAL A 1 264 ? -24.535 19.046 23.800 1.00 68.41 256 VAL A C 1
ATOM 2003 O O . VAL A 1 264 ? -24.712 18.330 22.818 1.00 74.32 256 VAL A O 1
ATOM 2007 N N . SER A 1 265 ? -23.823 20.167 23.741 1.00 67.05 257 SER A N 1
ATOM 2008 C CA . SER A 1 265 ? -23.191 20.592 22.503 1.00 61.56 257 SER A CA 1
ATOM 2009 C C . SER A 1 265 ? -22.071 19.627 22.129 1.00 61.94 257 SER A C 1
ATOM 2010 O O . SER A 1 265 ? -21.627 18.798 22.934 1.00 66.60 257 SER A O 1
ATOM 2013 N N . GLU A 1 266 ? -21.609 19.742 20.887 1.00 57.89 258 GLU A N 1
ATOM 2014 C CA . GLU A 1 266 ? -20.497 18.907 20.453 1.00 63.39 258 GLU A CA 1
ATOM 2015 C C . GLU A 1 266 ? -19.236 19.221 21.241 1.00 68.50 258 GLU A C 1
ATOM 2016 O O . GLU A 1 266 ? -18.428 18.321 21.489 1.00 72.65 258 GLU A O 1
ATOM 2022 N N . GLU A 1 267 ? -19.042 20.486 21.632 1.00 71.31 259 GLU A N 1
ATOM 2023 C CA . GLU A 1 267 ? -17.859 20.836 22.418 1.00 69.10 259 GLU A CA 1
ATOM 2024 C C . GLU A 1 267 ? -17.825 20.107 23.758 1.00 65.31 259 GLU A C 1
ATOM 2025 O O . GLU A 1 267 ? -16.745 19.806 24.267 1.00 60.83 259 GLU A O 1
ATOM 2027 N N . ASP A 1 268 ? -18.982 19.768 24.315 1.00 67.08 260 ASP A N 1
ATOM 2028 C CA . ASP A 1 268 ? -19.054 19.156 25.634 1.00 66.44 260 ASP A CA 1
ATOM 2029 C C . ASP A 1 268 ? -18.951 17.633 25.593 1.00 64.62 260 ASP A C 1
ATOM 2030 O O . ASP A 1 268 ? -19.159 16.985 26.620 1.00 64.11 260 ASP A O 1
ATOM 2035 N N . GLU A 1 269 ? -18.680 17.046 24.429 1.00 68.11 261 GLU A N 1
ATOM 2036 C CA . GLU A 1 269 ? -18.509 15.600 24.343 1.00 69.63 261 GLU A CA 1
ATOM 2037 C C . GLU A 1 269 ? -17.231 15.170 25.075 1.00 73.96 261 GLU A C 1
ATOM 2038 O O . GLU A 1 269 ? -16.170 15.780 24.915 1.00 85.18 261 GLU A O 1
ATOM 2044 N N . LYS A 1 270 ? -17.358 14.213 25.981 1.00 67.16 262 LYS A N 1
ATOM 2045 C CA . LYS A 1 270 ? -16.207 13.665 26.690 1.00 67.30 262 LYS A CA 1
ATOM 2046 C C . LYS A 1 270 ? -15.754 12.326 26.094 1.00 62.24 262 LYS A C 1
ATOM 2047 O O . LYS A 1 270 ? -16.561 11.541 25.593 1.00 65.40 262 LYS A O 1
ATOM 2053 N N . SER A 1 271 ? -14.451 12.064 26.150 1.00 57.01 263 SER A N 1
ATOM 2054 C CA . SER A 1 271 ? -14.002 10.741 25.751 1.00 56.15 263 SER A CA 1
ATOM 2055 C C . SER A 1 271 ? -14.320 9.733 26.855 1.00 59.53 263 SER A C 1
ATOM 2056 O O . SER A 1 271 ? -14.507 10.084 28.023 1.00 60.83 263 SER A O 1
ATOM 2059 N N . ILE A 1 272 ? -14.373 8.459 26.480 1.00 58.72 264 ILE A N 1
ATOM 2060 C CA . ILE A 1 272 ? -14.715 7.439 27.466 1.00 56.53 264 ILE A CA 1
ATOM 2061 C C . ILE A 1 272 ? -13.667 7.392 28.576 1.00 54.96 264 ILE A C 1
ATOM 2062 O O . ILE A 1 272 ? -13.994 7.167 29.747 1.00 50.43 264 ILE A O 1
ATOM 2067 N N . GLY A 1 273 ? -12.394 7.576 28.220 1.00 57.52 265 GLY A N 1
ATOM 2068 C CA . GLY A 1 273 ? -11.359 7.684 29.229 1.00 62.02 265 GLY A CA 1
ATOM 2069 C C . GLY A 1 273 ? -11.523 8.904 30.115 1.00 67.21 265 GLY A C 1
ATOM 2070 O O . GLY A 1 273 ? -11.302 8.832 31.326 1.00 72.52 265 GLY A O 1
ATOM 2071 N N . GLN A 1 274 ? -11.911 10.042 29.525 1.00 66.58 266 GLN A N 1
ATOM 2072 C CA . GLN A 1 274 ? -12.143 11.248 30.320 1.00 66.09 266 GLN A CA 1
ATOM 2073 C C . GLN A 1 274 ? -13.227 11.018 31.364 1.00 62.17 266 GLN A C 1
ATOM 2074 O O . GLN A 1 274 ? -13.106 11.469 32.510 1.00 60.91 266 GLN A O 1
ATOM 2080 N N . VAL A 1 275 ? -14.293 10.317 30.980 1.00 57.39 267 VAL A N 1
ATOM 2081 C CA . VAL A 1 275 ? -15.347 9.968 31.922 1.00 57.20 267 VAL A CA 1
ATOM 2082 C C . VAL A 1 275 ? -14.785 9.070 33.016 1.00 64.90 267 VAL A C 1
ATOM 2083 O O . VAL A 1 275 ? -15.021 9.282 34.211 1.00 69.93 267 VAL A O 1
ATOM 2087 N N . ALA A 1 276 ? -13.993 8.074 32.616 1.00 63.77 268 ALA A N 1
ATOM 2088 C CA . ALA A 1 276 ? -13.402 7.146 33.568 1.00 61.19 268 ALA A CA 1
ATOM 2089 C C . ALA A 1 276 ? -12.490 7.867 34.563 1.00 59.71 268 ALA A C 1
ATOM 2090 O O . ALA A 1 276 ? -12.477 7.531 35.753 1.00 55.59 268 ALA A O 1
ATOM 2092 N N . GLN A 1 277 ? -11.693 8.833 34.082 1.00 56.90 269 GLN A N 1
ATOM 2093 C CA . GLN A 1 277 ? -10.816 9.602 34.965 1.00 65.72 269 GLN A CA 1
ATOM 2094 C C . GLN A 1 277 ? -11.618 10.452 35.947 1.00 66.88 269 GLN A C 1
ATOM 2095 O O . GLN A 1 277 ? -11.284 10.527 37.138 1.00 64.21 269 GLN A O 1
ATOM 2101 N N . THR A 1 278 ? -12.684 11.095 35.461 1.00 64.69 270 THR A N 1
ATOM 2102 C CA . THR A 1 278 ? -13.528 11.897 36.338 1.00 61.79 270 THR A CA 1
ATOM 2103 C C . THR A 1 278 ? -14.161 11.031 37.407 1.00 58.57 270 THR A C 1
ATOM 2104 O O . THR A 1 278 ? -14.274 11.440 38.568 1.00 60.67 270 THR A O 1
ATOM 2108 N N . ILE A 1 279 ? -14.590 9.829 37.022 1.00 57.95 271 ILE A N 1
ATOM 2109 C CA . ILE A 1 279 ? -15.131 8.877 37.978 1.00 59.57 271 ILE A CA 1
ATOM 2110 C C . ILE A 1 279 ? -14.048 8.453 38.946 1.00 64.49 271 ILE A C 1
ATOM 2111 O O . ILE A 1 279 ? -14.271 8.386 40.160 1.00 61.27 271 ILE A O 1
ATOM 2116 N N . LYS A 1 280 ? -12.851 8.186 38.421 1.00 70.63 272 LYS A N 1
ATOM 2117 C CA . LYS A 1 280 ? -11.735 7.808 39.271 1.00 70.59 272 LYS A CA 1
ATOM 2118 C C . LYS A 1 280 ? -11.488 8.878 40.329 1.00 73.31 272 LYS A C 1
ATOM 2119 O O . LYS A 1 280 ? -11.472 8.582 41.529 1.00 72.35 272 LYS A O 1
ATOM 2125 N N . ASP A 1 281 ? -11.379 10.145 39.905 1.00 70.56 273 ASP A N 1
ATOM 2126 C CA . ASP A 1 281 ? -11.050 11.219 40.833 1.00 71.78 273 ASP A CA 1
ATOM 2127 C C . ASP A 1 281 ? -12.214 11.645 41.713 1.00 71.94 273 ASP A C 1
ATOM 2128 O O . ASP A 1 281 ? -11.986 12.388 42.675 1.00 79.14 273 ASP A O 1
ATOM 2133 N N . ALA A 1 282 ? -13.416 11.103 41.507 1.00 66.06 274 ALA A N 1
ATOM 2134 C CA . ALA A 1 282 ? -14.546 11.467 42.353 1.00 55.06 274 ALA A CA 1
ATOM 2135 C C . ALA A 1 282 ? -14.747 10.454 43.466 1.00 66.80 274 ALA A C 1
ATOM 2136 O O . ALA A 1 282 ? -15.240 10.808 44.540 1.00 66.02 274 ALA A O 1
ATOM 2138 N N . PHE A 1 283 ? -14.323 9.217 43.235 1.00 62.35 275 PHE A N 1
ATOM 2139 C CA . PHE A 1 283 ? -14.231 8.223 44.283 1.00 62.11 275 PHE A CA 1
ATOM 2140 C C . PHE A 1 283 ? -12.964 8.378 45.108 1.00 63.28 275 PHE A C 1
ATOM 2141 O O . PHE A 1 283 ? -12.873 7.765 46.178 1.00 58.98 275 PHE A O 1
ATOM 2149 N N . ASN A 1 284 ? -12.035 9.233 44.658 1.00 63.74 276 ASN A N 1
ATOM 2150 C CA . ASN A 1 284 ? -10.680 9.317 45.203 1.00 73.27 276 ASN A CA 1
ATOM 2151 C C . ASN A 1 284 ? -9.979 7.966 45.111 1.00 74.07 276 ASN A C 1
ATOM 2152 O O . ASN A 1 284 ? -9.277 7.540 46.032 1.00 77.39 276 ASN A O 1
ATOM 2157 N N . PHE A 1 285 ? -10.197 7.275 43.994 1.00 69.49 277 PHE A N 1
ATOM 2158 C CA . PHE A 1 285 ? -9.543 5.997 43.764 1.00 72.16 277 PHE A CA 1
ATOM 2159 C C . PHE A 1 285 ? -8.076 6.208 43.405 1.00 76.58 277 PHE A C 1
ATOM 2160 O O . PHE A 1 285 ? -7.762 6.917 42.442 1.00 78.06 277 PHE A O 1
ATOM 2168 N N . THR A 1 286 ? -7.180 5.548 44.160 1.00 71.62 278 THR A N 1
ATOM 2169 C CA . THR A 1 286 ? -5.740 5.737 44.023 1.00 65.40 278 THR A CA 1
ATOM 2170 C C . THR A 1 286 ? -5.038 4.584 43.312 1.00 65.59 278 THR A C 1
ATOM 2171 O O . THR A 1 286 ? -3.820 4.643 43.117 1.00 67.65 278 THR A O 1
ATOM 2175 N N . GLY A 1 287 ? -5.756 3.541 42.913 1.00 63.81 279 GLY A N 1
ATOM 2176 C CA . GLY A 1 287 ? -5.147 2.463 42.165 1.00 66.81 279 GLY A CA 1
ATOM 2177 C C . GLY A 1 287 ? -5.056 2.771 40.677 1.00 65.58 279 GLY A C 1
ATOM 2178 O O . GLY A 1 287 ? -5.420 3.846 40.198 1.00 66.12 279 GLY A O 1
ATOM 2179 N N . ASN A 1 288 ? -4.556 1.793 39.933 1.00 66.40 280 ASN A N 1
ATOM 2180 C CA . ASN A 1 288 ? -4.398 1.976 38.496 1.00 73.27 280 ASN A CA 1
ATOM 2181 C C . ASN A 1 288 ? -5.742 1.963 37.784 1.00 67.52 280 ASN A C 1
ATOM 2182 O O . ASN A 1 288 ? -6.672 1.261 38.180 1.00 60.38 280 ASN A O 1
ATOM 2187 N N . MET A 1 289 ? -5.831 2.747 36.714 1.00 68.92 281 MET A N 1
ATOM 2188 C CA . MET A 1 289 ? -6.941 2.689 35.761 1.00 62.82 281 MET A CA 1
ATOM 2189 C C . MET A 1 289 ? -6.391 2.080 34.478 1.00 63.66 281 MET A C 1
ATOM 2190 O O . MET A 1 289 ? -5.419 2.594 33.914 1.00 72.79 281 MET A O 1
ATOM 2195 N N . VAL A 1 290 ? -6.967 0.962 34.047 1.00 62.94 282 VAL A N 1
ATOM 2196 C CA . VAL A 1 290 ? -6.433 0.196 32.928 1.00 66.17 282 VAL A CA 1
ATOM 2197 C C . VAL A 1 290 ? -7.485 0.120 31.831 1.00 71.53 282 VAL A C 1
ATOM 2198 O O . VAL A 1 290 ? -8.680 -0.043 32.106 1.00 74.46 282 VAL A O 1
ATOM 2200 N N . PHE A 1 291 ? -7.036 0.243 30.590 1.00 72.56 283 PHE A N 1
ATOM 2201 C CA . PHE A 1 291 ? -7.885 0.044 29.427 1.00 76.50 283 PHE A CA 1
ATOM 2202 C C . PHE A 1 291 ? -7.630 -1.351 28.884 1.00 79.90 283 PHE A C 1
ATOM 2203 O O . PHE A 1 291 ? -6.503 -1.675 28.500 1.00 78.69 283 PHE A O 1
ATOM 2211 N N . ASP A 1 292 ? -8.672 -2.175 28.876 1.00 87.71 284 ASP A N 1
ATOM 2212 C CA . ASP A 1 292 ? -8.617 -3.515 28.303 1.00 96.19 284 ASP A CA 1
ATOM 2213 C C . ASP A 1 292 ? -8.874 -3.382 26.805 1.00 101.21 284 ASP A C 1
ATOM 2214 O O . ASP A 1 292 ? -10.013 -3.443 26.334 1.00 104.42 284 ASP A O 1
ATOM 2219 N N . THR A 1 293 ? -7.794 -3.194 26.043 1.00 101.05 285 THR A N 1
ATOM 2220 C CA . THR A 1 293 ? -7.928 -3.032 24.601 1.00 98.50 285 THR A CA 1
ATOM 2221 C C . THR A 1 293 ? -8.249 -4.335 23.882 1.00 98.52 285 THR A C 1
ATOM 2222 O O . THR A 1 293 ? -8.503 -4.299 22.674 1.00 99.44 285 THR A O 1
ATOM 2226 N N . SER A 1 294 ? -8.259 -5.474 24.584 1.00 99.58 286 SER A N 1
ATOM 2227 C CA . SER A 1 294 ? -8.736 -6.710 23.969 1.00 100.57 286 SER A CA 1
ATOM 2228 C C . SER A 1 294 ? -10.196 -6.593 23.549 1.00 99.09 286 SER A C 1
ATOM 2229 O O . SER A 1 294 ? -10.604 -7.201 22.554 1.00 95.68 286 SER A O 1
ATOM 2232 N N . LYS A 1 295 ? -10.995 -5.838 24.300 1.00 98.66 287 LYS A N 1
ATOM 2233 C CA . LYS A 1 295 ? -12.360 -5.553 23.885 1.00 98.02 287 LYS A CA 1
ATOM 2234 C C . LYS A 1 295 ? -12.351 -4.533 22.751 1.00 105.56 287 LYS A C 1
ATOM 2235 O O . LYS A 1 295 ? -11.540 -3.602 22.733 1.00 108.65 287 LYS A O 1
ATOM 2237 N N . ALA A 1 296 ? -13.244 -4.725 21.787 1.00 107.81 288 ALA A N 1
ATOM 2238 C CA . ALA A 1 296 ? -13.374 -3.812 20.660 1.00 104.09 288 ALA A CA 1
ATOM 2239 C C . ALA A 1 296 ? -14.385 -2.724 21.000 1.00 99.15 288 ALA A C 1
ATOM 2240 O O . ALA A 1 296 ? -15.499 -3.024 21.446 1.00 99.90 288 ALA A O 1
ATOM 2242 N N . ASP A 1 297 ? -13.998 -1.465 20.799 1.00 94.89 289 ASP A N 1
ATOM 2243 C CA . ASP A 1 297 ? -14.873 -0.356 21.153 1.00 90.08 289 ASP A CA 1
ATOM 2244 C C . ASP A 1 297 ? -15.695 0.095 19.950 1.00 87.74 289 ASP A C 1
ATOM 2245 O O . ASP A 1 297 ? -15.373 -0.200 18.796 1.00 87.54 289 ASP A O 1
ATOM 2250 N N . GLY A 1 298 ? -16.786 0.798 20.247 1.00 86.12 290 GLY A N 1
ATOM 2251 C CA . GLY A 1 298 ? -17.727 1.260 19.244 1.00 86.80 290 GLY A CA 1
ATOM 2252 C C . GLY A 1 298 ? -17.152 2.380 18.397 1.00 86.82 290 GLY A C 1
ATOM 2253 O O . GLY A 1 298 ? -15.957 2.675 18.420 1.00 89.36 290 GLY A O 1
ATOM 2254 N N . GLN A 1 299 ? -18.030 3.022 17.629 1.00 86.72 291 GLN A N 1
ATOM 2255 C CA . GLN A 1 299 ? -17.529 4.024 16.699 1.00 87.36 291 GLN A CA 1
ATOM 2256 C C . GLN A 1 299 ? -17.080 5.275 17.450 1.00 80.94 291 GLN A C 1
ATOM 2257 O O . GLN A 1 299 ? -17.542 5.574 18.557 1.00 76.71 291 GLN A O 1
ATOM 2263 N N . TYR A 1 300 ? -16.149 5.999 16.827 1.00 75.32 292 TYR A N 1
ATOM 2264 C CA . TYR A 1 300 ? -15.480 7.111 17.491 1.00 73.13 292 TYR A CA 1
ATOM 2265 C C . TYR A 1 300 ? -16.463 8.216 17.883 1.00 77.10 292 TYR A C 1
ATOM 2266 O O . TYR A 1 300 ? -16.506 8.631 19.050 1.00 70.80 292 TYR A O 1
ATOM 2275 N N . LYS A 1 301 ? -17.278 8.691 16.928 1.00 80.97 293 LYS A N 1
ATOM 2276 C CA . LYS A 1 301 ? -18.218 9.784 17.160 1.00 81.47 293 LYS A CA 1
ATOM 2277 C C . LYS A 1 301 ? -19.631 9.387 16.743 1.00 77.95 293 LYS A C 1
ATOM 2278 O O . LYS A 1 301 ? -19.829 8.705 15.735 1.00 81.48 293 LYS A O 1
ATOM 2284 N N . LYS A 1 302 ? -20.612 9.824 17.533 1.00 71.55 294 LYS A N 1
ATOM 2285 C CA . LYS A 1 302 ? -22.028 9.580 17.276 1.00 66.15 294 LYS A CA 1
ATOM 2286 C C . LYS A 1 302 ? -22.797 10.841 17.670 1.00 67.68 294 LYS A C 1
ATOM 2287 O O . LYS A 1 302 ? -23.687 10.823 18.517 1.00 70.23 294 LYS A O 1
ATOM 2289 N N . THR A 1 303 ? -22.449 11.958 17.029 1.00 59.92 295 THR A N 1
ATOM 2290 C CA . THR A 1 303 ? -22.890 13.265 17.501 1.00 55.52 295 THR A CA 1
ATOM 2291 C C . THR A 1 303 ? -24.348 13.521 17.157 1.00 52.48 295 THR A C 1
ATOM 2292 O O . THR A 1 303 ? -24.778 13.310 16.023 1.00 63.17 295 THR A O 1
ATOM 2296 N N . SER A 1 304 ? -25.118 13.933 18.157 1.00 49.22 296 SER A N 1
ATOM 2297 C CA . SER A 1 304 ? -26.474 14.427 17.987 1.00 53.54 296 SER A CA 1
ATOM 2298 C C . SER A 1 304 ? -26.475 15.949 18.170 1.00 56.92 296 SER A C 1
ATOM 2299 O O . SER A 1 304 ? -25.628 16.501 18.870 1.00 59.67 296 SER A O 1
ATOM 2302 N N . SER A 1 305 ? -27.380 16.634 17.478 1.00 56.24 297 SER A N 1
ATOM 2303 C CA . SER A 1 305 ? -27.434 18.096 17.480 1.00 48.13 297 SER A CA 1
ATOM 2304 C C . SER A 1 305 ? -28.372 18.628 18.556 1.00 43.54 297 SER A C 1
ATOM 2305 O O . SER A 1 305 ? -29.498 18.145 18.698 1.00 42.97 297 SER A O 1
ATOM 2308 N N . ASN A 1 306 ? -27.905 19.616 19.322 1.00 42.12 298 ASN A N 1
ATOM 2309 C CA . ASN A 1 306 ? -28.761 20.325 20.263 1.00 44.16 298 ASN A CA 1
ATOM 2310 C C . ASN A 1 306 ? -29.192 21.692 19.742 1.00 50.72 298 ASN A C 1
ATOM 2311 O O . ASN A 1 306 ? -29.590 22.551 20.541 1.00 55.58 298 ASN A O 1
ATOM 2316 N N . ALA A 1 307 ? -29.136 21.899 18.418 1.00 43.61 299 ALA A N 1
ATOM 2317 C CA . ALA A 1 307 ? -29.427 23.209 17.847 1.00 45.65 299 ALA A CA 1
ATOM 2318 C C . ALA A 1 307 ? -30.830 23.676 18.200 1.00 46.81 299 ALA A C 1
ATOM 2319 O O . ALA A 1 307 ? -31.048 24.870 18.428 1.00 51.53 299 ALA A O 1
ATOM 2321 N N . LYS A 1 308 ? -31.804 22.765 18.222 1.00 39.54 300 LYS A N 1
ATOM 2322 C CA . LYS A 1 308 ? -33.181 23.207 18.430 1.00 48.99 300 LYS A CA 1
ATOM 2323 C C . LYS A 1 308 ? -33.385 23.760 19.847 1.00 50.96 300 LYS A C 1
ATOM 2324 O O . LYS A 1 308 ? -33.929 24.857 20.032 1.00 52.42 300 LYS A O 1
ATOM 2330 N N . PHE A 1 309 ? -32.956 23.010 20.859 1.00 41.22 301 PHE A N 1
ATOM 2331 C CA . PHE A 1 309 ? -33.094 23.469 22.231 1.00 42.66 301 PHE A CA 1
ATOM 2332 C C . PHE A 1 309 ? -32.241 24.707 22.479 1.00 46.77 301 PHE A C 1
ATOM 2333 O O . PHE A 1 309 ? -32.672 25.649 23.157 1.00 44.02 301 PHE A O 1
ATOM 2341 N N . LEU A 1 310 ? -31.038 24.740 21.901 1.00 44.91 302 LEU A N 1
ATOM 2342 C CA . LEU A 1 310 ? -30.184 25.910 22.056 1.00 48.70 302 LEU A CA 1
ATOM 2343 C C . LEU A 1 310 ? -30.822 27.141 21.419 1.00 56.85 302 LEU A C 1
ATOM 2344 O O . LEU A 1 310 ? -30.697 28.254 21.932 1.00 69.73 302 LEU A O 1
ATOM 2349 N N . ARG A 1 311 ? -31.504 26.962 20.295 1.00 58.41 303 ARG A N 1
ATOM 2350 C CA . ARG A 1 311 ? -32.192 28.076 19.658 1.00 57.63 303 ARG A CA 1
ATOM 2351 C C . ARG A 1 311 ? -33.469 28.445 20.410 1.00 57.17 303 ARG A C 1
ATOM 2352 O O . ARG A 1 311 ? -33.816 29.627 20.500 1.00 56.67 303 ARG A O 1
ATOM 2360 N N . LEU A 1 312 ? -34.187 27.459 20.953 1.00 55.45 304 LEU A N 1
ATOM 2361 C CA . LEU A 1 312 ? -35.452 27.773 21.607 1.00 50.78 304 LEU A CA 1
ATOM 2362 C C . LEU A 1 312 ? -35.262 28.233 23.048 1.00 59.79 304 LEU A C 1
ATOM 2363 O O . LEU A 1 312 ? -36.085 28.998 23.563 1.00 61.67 304 LEU A O 1
ATOM 2368 N N . ASN A 1 313 ? -34.175 27.829 23.699 1.00 53.21 305 ASN A N 1
ATOM 2369 C CA . ASN A 1 313 ? -33.936 28.166 25.101 1.00 52.94 305 ASN A CA 1
ATOM 2370 C C . ASN A 1 313 ? -32.470 28.539 25.255 1.00 58.28 305 ASN A C 1
ATOM 2371 O O . ASN A 1 313 ? -31.685 27.814 25.876 1.00 62.95 305 ASN A O 1
ATOM 2376 N N . PRO A 1 314 ? -32.066 29.690 24.697 1.00 55.61 306 PRO A N 1
ATOM 2377 C CA . PRO A 1 314 ? -30.632 30.024 24.675 1.00 55.21 306 PRO A CA 1
ATOM 2378 C C . PRO A 1 314 ? -30.019 30.272 26.044 1.00 64.95 306 PRO A C 1
ATOM 2379 O O . PRO A 1 314 ? -28.816 30.023 26.198 1.00 67.58 306 PRO A O 1
ATOM 2383 N N . THR A 1 315 ? -30.785 30.702 27.051 1.00 52.80 307 THR A N 1
ATOM 2384 C CA . THR A 1 315 ? -30.178 30.992 28.350 1.00 60.90 307 THR A CA 1
ATOM 2385 C C . THR A 1 315 ? -30.071 29.767 29.259 1.00 65.58 307 THR A C 1
ATOM 2386 O O . THR A 1 315 ? -29.745 29.920 30.441 1.00 67.57 307 THR A O 1
ATOM 2390 N N . PHE A 1 316 ? -30.329 28.562 28.754 1.00 67.92 308 PHE A N 1
ATOM 2391 C CA . PHE A 1 316 ? -30.300 27.400 29.631 1.00 64.15 308 PHE A CA 1
ATOM 2392 C C . PHE A 1 316 ? -28.889 27.123 30.136 1.00 65.01 308 PHE A C 1
ATOM 2393 O O . PHE A 1 316 ? -27.926 27.130 29.365 1.00 61.25 308 PHE A O 1
ATOM 2401 N N . GLN A 1 317 ? -28.780 26.856 31.435 1.00 67.45 309 GLN A N 1
ATOM 2402 C CA . GLN A 1 317 ? -27.511 26.615 32.115 1.00 64.05 309 GLN A CA 1
ATOM 2403 C C . GLN A 1 317 ? -27.393 25.137 32.459 1.00 60.60 309 GLN A C 1
ATOM 2404 O O . GLN A 1 317 ? -28.297 24.567 33.086 1.00 52.70 309 GLN A O 1
ATOM 2410 N N . TYR A 1 318 ? -26.320 24.506 31.988 1.00 60.21 310 TYR A N 1
ATOM 2411 C CA . TYR A 1 318 ? -26.008 23.119 32.309 1.00 54.98 310 TYR A CA 1
ATOM 2412 C C . TYR A 1 318 ? -25.208 23.017 33.621 1.00 55.95 310 TYR A C 1
ATOM 2413 O O . TYR A 1 318 ? -24.563 23.970 34.070 1.00 51.59 310 TYR A O 1
ATOM 2422 N N . THR A 1 319 ? -25.261 21.831 34.232 1.00 58.67 311 THR A N 1
ATOM 2423 C CA . THR A 1 319 ? -24.351 21.487 35.327 1.00 60.99 311 THR A CA 1
ATOM 2424 C C . THR A 1 319 ? -23.013 21.049 34.739 1.00 56.85 311 THR A C 1
ATOM 2425 O O . THR A 1 319 ? -22.993 20.204 33.841 1.00 59.50 311 THR A O 1
ATOM 2429 N N . PRO A 1 320 ? -21.889 21.612 35.185 1.00 56.98 312 PRO A N 1
ATOM 2430 C CA . PRO A 1 320 ? -20.586 21.127 34.707 1.00 52.36 312 PRO A CA 1
ATOM 2431 C C . PRO A 1 320 ? -20.440 19.627 34.936 1.00 57.56 312 PRO A C 1
ATOM 2432 O O . PRO A 1 320 ? -20.930 19.081 35.931 1.00 59.04 312 PRO A O 1
ATOM 2436 N N . PHE A 1 321 ? -19.779 18.959 33.981 1.00 56.74 313 PHE A N 1
ATOM 2437 C CA . PHE A 1 321 ? -19.672 17.500 33.999 1.00 52.66 313 PHE A CA 1
ATOM 2438 C C . PHE A 1 321 ? -19.029 17.008 35.303 1.00 59.56 313 PHE A C 1
ATOM 2439 O O . PHE A 1 321 ? -19.539 16.088 35.960 1.00 53.08 313 PHE A O 1
ATOM 2447 N N . GLU A 1 322 ? -17.928 17.635 35.711 1.00 58.91 314 GLU A N 1
ATOM 2448 C CA . GLU A 1 322 ? -17.247 17.207 36.933 1.00 66.18 314 GLU A CA 1
ATOM 2449 C C . GLU A 1 322 ? -18.162 17.304 38.154 1.00 63.49 314 GLU A C 1
ATOM 2450 O O . GLU A 1 322 ? -18.259 16.353 38.939 1.00 58.24 314 GLU A O 1
ATOM 2456 N N . GLN A 1 323 ? -18.890 18.415 38.303 1.00 60.24 315 GLN A N 1
ATOM 2457 C CA . GLN A 1 323 ? -19.783 18.556 39.454 1.00 58.48 315 GLN A CA 1
ATOM 2458 C C . GLN A 1 323 ? -20.926 17.543 39.395 1.00 59.70 315 GLN A C 1
ATOM 2459 O O . GLN A 1 323 ? -21.329 16.994 40.429 1.00 52.58 315 GLN A O 1
ATOM 2465 N N . ALA A 1 324 ? -21.450 17.264 38.194 1.00 59.33 316 ALA A N 1
ATOM 2466 C CA . ALA A 1 324 ? -22.527 16.283 38.088 1.00 60.20 316 ALA A CA 1
ATOM 2467 C C . ALA A 1 324 ? -22.028 14.881 38.432 1.00 56.82 316 ALA A C 1
ATOM 2468 O O . ALA A 1 324 ? -22.734 14.110 39.096 1.00 55.65 316 ALA A O 1
ATOM 2470 N N . ILE A 1 325 ? -20.813 14.532 38.003 1.00 53.69 317 ILE A N 1
ATOM 2471 C CA . ILE A 1 325 ? -20.268 13.224 38.358 1.00 59.61 317 ILE A CA 1
ATOM 2472 C C . ILE A 1 325 ? -20.084 13.095 39.868 1.00 61.81 317 ILE A C 1
ATOM 2473 O O . ILE A 1 325 ? -20.478 12.089 40.465 1.00 61.57 317 ILE A O 1
ATOM 2478 N N . LYS A 1 326 ? -19.512 14.123 40.511 1.00 60.38 318 LYS A N 1
ATOM 2479 C CA . LYS A 1 326 ? -19.285 14.068 41.957 1.00 58.35 318 LYS A CA 1
ATOM 2480 C C . LYS A 1 326 ? -20.605 13.930 42.711 1.00 59.44 318 LYS A C 1
ATOM 2481 O O . LYS A 1 326 ? -20.689 13.195 43.706 1.00 56.73 318 LYS A O 1
ATOM 2483 N N . GLU A 1 327 ? -21.651 14.632 42.247 1.00 57.42 319 GLU A N 1
ATOM 2484 C CA . GLU A 1 327 ? -22.964 14.513 42.877 1.00 59.95 319 GLU A CA 1
ATOM 2485 C C . GLU A 1 327 ? -23.513 13.097 42.728 1.00 57.93 319 GLU A C 1
ATOM 2486 O O . GLU A 1 327 ? -24.107 12.546 43.661 1.00 62.33 319 GLU A O 1
ATOM 2492 N N . THR A 1 328 ? -23.304 12.479 41.571 1.00 56.33 320 THR A N 1
ATOM 2493 C CA . THR A 1 328 ? -23.790 11.116 41.393 1.00 58.90 320 THR A CA 1
ATOM 2494 C C . THR A 1 328 ? -22.999 10.126 42.254 1.00 52.56 320 THR A C 1
ATOM 2495 O O . THR A 1 328 ? -23.591 9.267 42.923 1.00 50.18 320 THR A O 1
ATOM 2499 N N . VAL A 1 329 ? -21.667 10.251 42.269 1.00 48.97 321 VAL A N 1
ATOM 2500 C CA . VAL A 1 329 ? -20.836 9.368 43.084 1.00 52.95 321 VAL A CA 1
ATOM 2501 C C . VAL A 1 329 ? -21.191 9.508 44.559 1.00 54.36 321 VAL A C 1
ATOM 2502 O O . VAL A 1 329 ? -21.340 8.507 45.269 1.00 55.90 321 VAL A O 1
ATOM 2506 N N . GLN A 1 330 ? -21.360 10.746 45.039 1.00 65.37 322 GLN A N 1
ATOM 2507 C CA . GLN A 1 330 ? -21.733 10.940 46.442 1.00 66.81 322 GLN A CA 1
ATOM 2508 C C . GLN A 1 330 ? -23.078 10.290 46.732 1.00 67.99 322 GLN A C 1
ATOM 2509 O O . GLN A 1 330 ? -23.259 9.674 47.786 1.00 71.07 322 GLN A O 1
ATOM 2511 N N . TRP A 1 331 ? -24.033 10.413 45.802 1.00 64.32 323 TRP A N 1
ATOM 2512 C CA . TRP A 1 331 ? -25.305 9.712 45.964 1.00 58.20 323 TRP A CA 1
ATOM 2513 C C . TRP A 1 331 ? -25.082 8.210 46.030 1.00 56.30 323 TRP A C 1
ATOM 2514 O O . TRP A 1 331 ? -25.709 7.510 46.833 1.00 63.30 323 TRP A O 1
ATOM 2525 N N . PHE A 1 332 ? -24.205 7.700 45.174 1.00 50.54 324 PHE A N 1
ATOM 2526 C CA . PHE A 1 332 ? -23.973 6.268 45.095 1.00 52.06 324 PHE A CA 1
ATOM 2527 C C . PHE A 1 332 ? -23.343 5.738 46.378 1.00 56.54 324 PHE A C 1
ATOM 2528 O O . PHE A 1 332 ? -23.766 4.698 46.900 1.00 52.67 324 PHE A O 1
ATOM 2536 N N . LEU A 1 333 ? -22.373 6.468 46.929 1.00 57.66 325 LEU A N 1
ATOM 2537 C CA . LEU A 1 333 ? -21.739 6.021 48.165 1.00 62.58 325 LEU A CA 1
ATOM 2538 C C . LEU A 1 333 ? -22.733 6.028 49.315 1.00 69.02 325 LEU A C 1
ATOM 2539 O O . LEU A 1 333 ? -22.795 5.072 50.092 1.00 74.24 325 LEU A O 1
ATOM 2544 N N . GLU A 1 334 ? -23.548 7.081 49.418 1.00 70.28 326 GLU A N 1
ATOM 2545 C CA . GLU A 1 334 ? -24.483 7.169 50.533 1.00 68.57 326 GLU A CA 1
ATOM 2546 C C . GLU A 1 334 ? -25.647 6.194 50.409 1.00 71.49 326 GLU A C 1
ATOM 2547 O O . GLU A 1 334 ? -26.261 5.872 51.426 1.00 77.48 326 GLU A O 1
ATOM 2549 N N . ASN A 1 335 ? -25.957 5.694 49.206 1.00 69.83 327 ASN A N 1
ATOM 2550 C CA . ASN A 1 335 ? -27.161 4.887 49.020 1.00 67.69 327 ASN A CA 1
ATOM 2551 C C . ASN A 1 335 ? -26.887 3.510 48.426 1.00 64.17 327 ASN A C 1
ATOM 2552 O O . ASN A 1 335 ? -27.833 2.822 48.036 1.00 72.48 327 ASN A O 1
ATOM 2557 N N . TYR A 1 336 ? -25.638 3.047 48.457 1.00 61.08 328 TYR A N 1
ATOM 2558 C CA . TYR A 1 336 ? -25.256 1.835 47.738 1.00 59.37 328 TYR A CA 1
ATOM 2559 C C . TYR A 1 336 ? -26.185 0.668 48.026 1.00 65.64 328 TYR A C 1
ATOM 2560 O O . TYR A 1 336 ? -26.503 -0.108 47.121 1.00 71.97 328 TYR A O 1
ATOM 2569 N N . GLU A 1 337 ? -26.611 0.510 49.280 1.00 67.92 329 GLU A N 1
ATOM 2570 C CA . GLU A 1 337 ? -27.415 -0.655 49.636 1.00 66.70 329 GLU A CA 1
ATOM 2571 C C . GLU A 1 337 ? -28.721 -0.711 48.850 1.00 66.67 329 GLU A C 1
ATOM 2572 O O . GLU A 1 337 ? -29.136 -1.790 48.408 1.00 64.33 329 GLU A O 1
ATOM 2578 N N . THR A 1 338 ? -29.367 0.436 48.637 1.00 63.28 330 THR A N 1
ATOM 2579 C CA . THR A 1 338 ? -30.653 0.469 47.955 1.00 68.43 330 THR A CA 1
ATOM 2580 C C . THR A 1 338 ? -30.513 0.761 46.477 1.00 66.63 330 THR A C 1
ATOM 2581 O O . THR A 1 338 ? -31.532 0.913 45.798 1.00 67.37 330 THR A O 1
ATOM 2585 N N . ALA A 1 339 ? -29.290 0.892 45.975 1.00 59.16 331 ALA A N 1
ATOM 2586 C CA . ALA A 1 339 ? -29.110 1.241 44.580 1.00 60.50 331 ALA A CA 1
ATOM 2587 C C . ALA A 1 339 ? -29.341 0.018 43.698 1.00 64.46 331 ALA A C 1
ATOM 2588 O O . ALA A 1 339 ? -29.018 -1.118 44.072 1.00 65.10 331 ALA A O 1
ATOM 2590 N N . ARG A 1 340 ? -29.893 0.276 42.509 1.00 55.45 332 ARG A N 1
ATOM 2591 C CA . ARG A 1 340 ? -30.148 -0.738 41.486 1.00 53.06 332 ARG A CA 1
ATOM 2592 C C . ARG A 1 340 ? -28.829 -1.302 40.981 1.00 50.77 332 ARG A C 1
ATOM 2593 O O . ARG A 1 340 ? -28.015 -0.582 40.392 1.00 47.88 332 ARG A O 1
ATOM 2601 N N . LYS A 1 341 ? -28.584 -2.571 41.259 1.00 56.47 333 LYS A N 1
ATOM 2602 C CA . LYS A 1 341 ? -27.355 -3.205 40.793 1.00 64.13 333 LYS A CA 1
ATOM 2603 C C . LYS A 1 341 ? -27.635 -4.624 40.313 1.00 74.05 333 LYS A C 1
ATOM 2604 O O . LYS A 1 341 ? -28.787 -5.049 40.345 1.00 77.36 333 LYS A O 1
ATOM 2611 N N . ARG B 1 12 ? -31.207 -21.953 1.317 1.00 78.32 4 ARG B N 1
ATOM 2612 C CA . ARG B 1 12 ? -31.547 -21.143 0.146 1.00 77.77 4 ARG B CA 1
ATOM 2613 C C . ARG B 1 12 ? -32.997 -20.646 0.208 1.00 71.83 4 ARG B C 1
ATOM 2614 O O . ARG B 1 12 ? -33.727 -20.954 1.155 1.00 75.30 4 ARG B O 1
ATOM 2616 N N . GLU B 1 13 ? -33.403 -19.878 -0.812 1.00 68.37 5 GLU B N 1
ATOM 2617 C CA . GLU B 1 13 ? -34.723 -19.247 -0.816 1.00 61.86 5 GLU B CA 1
ATOM 2618 C C . GLU B 1 13 ? -35.859 -20.250 -0.971 1.00 59.23 5 GLU B C 1
ATOM 2619 O O . GLU B 1 13 ? -36.944 -20.038 -0.418 1.00 59.33 5 GLU B O 1
ATOM 2625 N N . VAL B 1 14 ? -35.640 -21.341 -1.697 1.00 60.62 6 VAL B N 1
ATOM 2626 C CA . VAL B 1 14 ? -36.665 -22.357 -1.890 1.00 64.09 6 VAL B CA 1
ATOM 2627 C C . VAL B 1 14 ? -36.160 -23.662 -1.298 1.00 69.84 6 VAL B C 1
ATOM 2628 O O . VAL B 1 14 ? -34.973 -23.987 -1.399 1.00 70.73 6 VAL B O 1
ATOM 2632 N N . SER B 1 15 ? -37.077 -24.420 -0.710 1.00 70.38 7 SER B N 1
ATOM 2633 C CA . SER B 1 15 ? -36.726 -25.715 -0.161 1.00 75.48 7 SER B CA 1
ATOM 2634 C C . SER B 1 15 ? -36.251 -26.652 -1.260 1.00 80.33 7 SER B C 1
ATOM 2635 O O . SER B 1 15 ? -36.592 -26.486 -2.434 1.00 77.48 7 SER B O 1
ATOM 2638 N N . ASP B 1 16 ? -35.410 -27.618 -0.868 1.00 85.28 8 ASP B N 1
ATOM 2639 C CA . ASP B 1 16 ? -34.945 -28.620 -1.819 1.00 90.66 8 ASP B CA 1
ATOM 2640 C C . ASP B 1 16 ? -36.125 -29.391 -2.393 1.00 92.03 8 ASP B C 1
ATOM 2641 O O . ASP B 1 16 ? -36.190 -29.637 -3.602 1.00 94.94 8 ASP B O 1
ATOM 2643 N N . GLN B 1 17 ? -37.087 -29.747 -1.546 1.00 89.32 9 GLN B N 1
ATOM 2644 C CA . GLN B 1 17 ? -38.322 -30.361 -2.000 1.00 89.22 9 GLN B CA 1
ATOM 2645 C C . GLN B 1 17 ? -39.503 -29.572 -1.446 1.00 80.76 9 GLN B C 1
ATOM 2646 O O . GLN B 1 17 ? -39.430 -29.002 -0.348 1.00 74.62 9 GLN B O 1
ATOM 2648 N N . PRO B 1 18 ? -40.599 -29.513 -2.193 1.00 68.99 10 PRO B N 1
ATOM 2649 C CA . PRO B 1 18 ? -41.776 -28.774 -1.725 1.00 65.09 10 PRO B CA 1
ATOM 2650 C C . PRO B 1 18 ? -42.456 -29.447 -0.543 1.00 70.07 10 PRO B C 1
ATOM 2651 O O . PRO B 1 18 ? -42.440 -30.672 -0.405 1.00 78.27 10 PRO B O 1
ATOM 2655 N N . ILE B 1 19 ? -43.058 -28.623 0.324 1.00 64.47 11 ILE B N 1
ATOM 2656 C CA . ILE B 1 19 ? -43.913 -29.154 1.377 1.00 60.83 11 ILE B CA 1
ATOM 2657 C C . ILE B 1 19 ? -45.044 -29.931 0.721 1.00 64.07 11 ILE B C 1
ATOM 2658 O O . ILE B 1 19 ? -45.631 -29.484 -0.272 1.00 65.43 11 ILE B O 1
ATOM 2663 N N . THR B 1 20 ? -45.352 -31.104 1.260 1.00 67.81 12 THR B N 1
ATOM 2664 C CA . THR B 1 20 ? -46.447 -31.916 0.748 1.00 77.94 12 THR B CA 1
ATOM 2665 C C . THR B 1 20 ? -47.534 -31.953 1.811 1.00 75.53 12 THR B C 1
ATOM 2666 O O . THR B 1 20 ? -47.332 -32.513 2.892 1.00 70.84 12 THR B O 1
ATOM 2668 N N . LEU B 1 21 ? -48.686 -31.380 1.488 1.00 74.09 13 LEU B N 1
ATOM 2669 C CA . LEU B 1 21 ? -49.807 -31.339 2.407 1.00 65.21 13 LEU B CA 1
ATOM 2670 C C . LEU B 1 21 ? -50.474 -32.707 2.471 1.00 68.75 13 LEU B C 1
ATOM 2671 O O . LEU B 1 21 ? -50.471 -33.465 1.496 1.00 73.13 13 LEU B O 1
ATOM 2676 N N . THR B 1 22 ? -50.986 -33.048 3.654 1.00 68.17 14 THR B N 1
ATOM 2677 C CA . THR B 1 22 ? -51.716 -34.290 3.896 1.00 66.84 14 THR B CA 1
ATOM 2678 C C . THR B 1 22 ? -53.086 -33.960 4.474 1.00 67.09 14 THR B C 1
ATOM 2679 O O . THR B 1 22 ? -53.390 -32.807 4.802 1.00 66.30 14 THR B O 1
ATOM 2683 N N . GLN B 1 23 ? -53.893 -35.008 4.653 1.00 70.52 15 GLN B N 1
ATOM 2684 C CA . GLN B 1 23 ? -55.236 -34.851 5.203 1.00 75.91 15 GLN B CA 1
ATOM 2685 C C . GLN B 1 23 ? -55.221 -34.403 6.656 1.00 76.06 15 GLN B C 1
ATOM 2686 O O . GLN B 1 23 ? -56.234 -33.894 7.147 1.00 78.53 15 GLN B O 1
ATOM 2688 N N . ASP B 1 24 ? -54.107 -34.586 7.356 1.00 72.36 16 ASP B N 1
ATOM 2689 C CA . ASP B 1 24 ? -54.003 -34.201 8.754 1.00 66.46 16 ASP B CA 1
ATOM 2690 C C . ASP B 1 24 ? -53.622 -32.733 8.946 1.00 61.41 16 ASP B C 1
ATOM 2691 O O . ASP B 1 24 ? -53.655 -32.244 10.081 1.00 70.55 16 ASP B O 1
ATOM 2696 N N . ASP B 1 25 ? -53.249 -32.029 7.881 1.00 58.27 17 ASP B N 1
ATOM 2697 C CA . ASP B 1 25 ? -52.885 -30.625 7.992 1.00 58.89 17 ASP B CA 1
ATOM 2698 C C . ASP B 1 25 ? -54.137 -29.756 8.037 1.00 56.78 17 ASP B C 1
ATOM 2699 O O . ASP B 1 25 ? -55.170 -30.083 7.442 1.00 55.13 17 ASP B O 1
ATOM 2704 N N . VAL B 1 26 ? -54.050 -28.658 8.784 1.00 48.00 18 VAL B N 1
ATOM 2705 C CA . VAL B 1 26 ? -55.134 -27.688 8.886 1.00 44.68 18 VAL B CA 1
ATOM 2706 C C . VAL B 1 26 ? -54.541 -26.339 8.546 1.00 48.72 18 VAL B C 1
ATOM 2707 O O . VAL B 1 26 ? -53.532 -25.941 9.137 1.00 53.35 18 VAL B O 1
ATOM 2711 N N . ILE B 1 27 ? -55.148 -25.646 7.588 1.00 46.02 19 ILE B N 1
ATOM 2712 C CA . ILE B 1 27 ? -54.651 -24.363 7.112 1.00 42.68 19 ILE B CA 1
ATOM 2713 C C . ILE B 1 27 ? -55.669 -23.301 7.484 1.00 47.45 19 ILE B C 1
ATOM 2714 O O . ILE B 1 27 ? -56.809 -23.321 7.001 1.00 44.82 19 ILE B O 1
ATOM 2719 N N . LEU B 1 28 ? -55.256 -22.367 8.328 1.00 41.78 20 LEU B N 1
ATOM 2720 C CA . LEU B 1 28 ? -56.121 -21.295 8.775 1.00 38.92 20 LEU B CA 1
ATOM 2721 C C . LEU B 1 28 ? -55.868 -20.075 7.901 1.00 42.17 20 LEU B C 1
ATOM 2722 O O . LEU B 1 28 ? -54.727 -19.642 7.738 1.00 46.35 20 LEU B O 1
ATOM 2727 N N . VAL B 1 29 ? -56.921 -19.545 7.315 1.00 41.90 21 VAL B N 1
ATOM 2728 C CA . VAL B 1 29 ? -56.800 -18.402 6.418 1.00 39.18 21 VAL B CA 1
ATOM 2729 C C . VAL B 1 29 ? -57.624 -17.280 7.027 1.00 49.25 21 VAL B C 1
ATOM 2730 O O . VAL B 1 29 ? -58.856 -17.301 6.978 1.00 52.65 21 VAL B O 1
ATOM 2734 N N . THR B 1 30 ? -56.951 -16.308 7.627 1.00 48.61 22 THR B N 1
ATOM 2735 C CA . THR B 1 30 ? -57.649 -15.140 8.123 1.00 42.18 22 THR B CA 1
ATOM 2736 C C . THR B 1 30 ? -57.996 -14.233 6.952 1.00 38.90 22 THR B C 1
ATOM 2737 O O . THR B 1 30 ? -57.262 -14.161 5.967 1.00 38.39 22 THR B O 1
ATOM 2741 N N . GLY B 1 31 ? -59.095 -13.503 7.093 1.00 37.03 23 GLY B N 1
ATOM 2742 C CA . GLY B 1 31 ? -59.562 -12.697 5.981 1.00 41.18 23 GLY B CA 1
ATOM 2743 C C . GLY B 1 31 ? -59.834 -13.516 4.746 1.00 46.16 23 GLY B C 1
ATOM 2744 O O . GLY B 1 31 ? -59.528 -13.071 3.636 1.00 45.39 23 GLY B O 1
ATOM 2745 N N . GLY B 1 32 ? -60.306 -14.753 4.923 1.00 46.62 24 GLY B N 1
ATOM 2746 C CA . GLY B 1 32 ? -60.485 -15.673 3.816 1.00 51.56 24 GLY B CA 1
ATOM 2747 C C . GLY B 1 32 ? -61.702 -15.484 2.942 1.00 53.42 24 GLY B C 1
ATOM 2748 O O . GLY B 1 32 ? -61.828 -16.209 1.957 1.00 58.33 24 GLY B O 1
ATOM 2749 N N . THR B 1 33 ? -62.597 -14.550 3.263 1.00 52.40 25 THR B N 1
ATOM 2750 C CA . THR B 1 33 ? -63.852 -14.369 2.541 1.00 55.54 25 THR B CA 1
ATOM 2751 C C . THR B 1 33 ? -63.812 -13.243 1.517 1.00 64.35 25 THR B C 1
ATOM 2752 O O . THR B 1 33 ? -64.827 -12.988 0.860 1.00 68.03 25 THR B O 1
ATOM 2756 N N . GLY B 1 34 ? -62.693 -12.535 1.396 1.00 62.53 26 GLY B N 1
ATOM 2757 C CA . GLY B 1 34 ? -62.562 -11.458 0.440 1.00 62.99 26 GLY B CA 1
ATOM 2758 C C . GLY B 1 34 ? -62.135 -11.921 -0.943 1.00 58.83 26 GLY B C 1
ATOM 2759 O O . GLY B 1 34 ? -62.228 -13.096 -1.308 1.00 58.97 26 GLY B O 1
ATOM 2760 N N . LEU B 1 35 ? -61.692 -10.950 -1.732 1.00 52.96 27 LEU B N 1
ATOM 2761 C CA . LEU B 1 35 ? -61.232 -11.199 -3.091 1.00 57.28 27 LEU B CA 1
ATOM 2762 C C . LEU B 1 35 ? -60.128 -12.254 -3.127 1.00 49.91 27 LEU B C 1
ATOM 2763 O O . LEU B 1 35 ? -60.209 -13.238 -3.880 1.00 47.58 27 LEU B O 1
ATOM 2768 N N . PHE B 1 36 ? -59.050 -12.011 -2.370 1.00 39.05 28 PHE B N 1
ATOM 2769 C CA . PHE B 1 36 ? -57.895 -12.905 -2.333 1.00 43.31 28 PHE B CA 1
ATOM 2770 C C . PHE B 1 36 ? -58.248 -14.251 -1.703 1.00 44.52 28 PHE B C 1
ATOM 2771 O O . PHE B 1 36 ? -57.837 -15.305 -2.201 1.00 46.73 28 PHE B O 1
ATOM 2779 N N . GLY B 1 37 ? -58.982 -14.230 -0.591 1.00 44.31 29 GLY B N 1
ATOM 2780 C CA . GLY B 1 37 ? -59.318 -15.478 0.085 1.00 40.58 29 GLY B CA 1
ATOM 2781 C C . GLY B 1 37 ? -60.166 -16.388 -0.781 1.00 44.11 29 GLY B C 1
ATOM 2782 O O . GLY B 1 37 ? -59.944 -17.601 -0.830 1.00 46.23 29 GLY B O 1
ATOM 2783 N N . LYS B 1 38 ? -61.162 -15.808 -1.458 1.00 43.40 30 LYS B N 1
ATOM 2784 C CA . LYS B 1 38 ? -62.041 -16.576 -2.330 1.00 48.57 30 LYS B CA 1
ATOM 2785 C C . LYS B 1 38 ? -61.271 -17.188 -3.499 1.00 48.83 30 LYS B C 1
ATOM 2786 O O . LYS B 1 38 ? -61.547 -18.323 -3.901 1.00 49.48 30 LYS B O 1
ATOM 2792 N N . ALA B 1 39 ? -60.275 -16.471 -4.031 1.00 46.32 31 ALA B N 1
ATOM 2793 C CA . ALA B 1 39 ? -59.442 -17.060 -5.076 1.00 43.28 31 ALA B CA 1
ATOM 2794 C C . ALA B 1 39 ? -58.641 -18.242 -4.530 1.00 44.28 31 ALA B C 1
ATOM 2795 O O . ALA B 1 39 ? -58.616 -19.316 -5.147 1.00 45.21 31 ALA B O 1
ATOM 2797 N N . VAL B 1 40 ? -58.052 -18.087 -3.333 1.00 42.82 32 VAL B N 1
ATOM 2798 C CA . VAL B 1 40 ? -57.328 -19.193 -2.707 1.00 37.40 32 VAL B CA 1
ATOM 2799 C C . VAL B 1 40 ? -58.253 -20.397 -2.531 1.00 46.20 32 VAL B C 1
ATOM 2800 O O . VAL B 1 40 ? -57.885 -21.541 -2.832 1.00 45.80 32 VAL B O 1
ATOM 2804 N N . GLU B 1 41 ? -59.472 -20.161 -2.040 1.00 44.58 33 GLU B N 1
ATOM 2805 C CA . GLU B 1 41 ? -60.405 -21.265 -1.883 1.00 47.67 33 GLU B CA 1
ATOM 2806 C C . GLU B 1 41 ? -60.751 -21.897 -3.239 1.00 50.34 33 GLU B C 1
ATOM 2807 O O . GLU B 1 41 ? -60.820 -23.123 -3.362 1.00 49.70 33 GLU B O 1
ATOM 2813 N N . HIS B 1 42 ? -60.886 -21.078 -4.279 1.00 46.23 34 HIS B N 1
ATOM 2814 C CA . HIS B 1 42 ? -61.186 -21.601 -5.604 1.00 52.36 34 HIS B CA 1
ATOM 2815 C C . HIS B 1 42 ? -60.055 -22.475 -6.139 1.00 55.61 34 HIS B C 1
ATOM 2816 O O . HIS B 1 42 ? -60.304 -23.553 -6.693 1.00 55.04 34 HIS B O 1
ATOM 2823 N N . ILE B 1 43 ? -58.809 -22.008 -6.030 1.00 53.49 35 ILE B N 1
ATOM 2824 C CA . ILE B 1 43 ? -57.683 -22.804 -6.515 1.00 51.17 35 ILE B CA 1
ATOM 2825 C C . ILE B 1 43 ? -57.510 -24.080 -5.686 1.00 55.26 35 ILE B C 1
ATOM 2826 O O . ILE B 1 43 ? -57.219 -25.153 -6.235 1.00 55.02 35 ILE B O 1
ATOM 2831 N N . VAL B 1 44 ? -57.666 -23.989 -4.355 1.00 50.50 36 VAL B N 1
ATOM 2832 C CA . VAL B 1 44 ? -57.516 -25.176 -3.505 1.00 45.45 36 VAL B CA 1
ATOM 2833 C C . VAL B 1 44 ? -58.488 -26.281 -3.917 1.00 57.11 36 VAL B C 1
ATOM 2834 O O . VAL B 1 44 ? -58.103 -27.451 -4.043 1.00 59.62 36 VAL B O 1
ATOM 2838 N N . LYS B 1 45 ? -59.746 -25.921 -4.183 1.00 68.08 37 LYS B N 1
ATOM 2839 C CA . LYS B 1 45 ? -60.736 -26.922 -4.568 1.00 66.76 37 LYS B CA 1
ATOM 2840 C C . LYS B 1 45 ? -60.480 -27.418 -5.979 1.00 64.80 37 LYS B C 1
ATOM 2841 O O . LYS B 1 45 ? -60.555 -28.619 -6.243 1.00 64.00 37 LYS B O 1
ATOM 2843 N N . LYS B 1 46 ? -60.125 -26.508 -6.878 1.00 63.16 38 LYS B N 1
ATOM 2844 C CA . LYS B 1 46 ? -59.896 -26.858 -8.276 1.00 63.93 38 LYS B CA 1
ATOM 2845 C C . LYS B 1 46 ? -58.686 -27.777 -8.448 1.00 61.08 38 LYS B C 1
ATOM 2846 O O . LYS B 1 46 ? -58.726 -28.724 -9.242 1.00 63.65 38 LYS B O 1
ATOM 2852 N N . GLU B 1 47 ? -57.574 -27.474 -7.777 1.00 58.51 39 GLU B N 1
ATOM 2853 C CA . GLU B 1 47 ? -56.350 -28.264 -7.897 1.00 56.77 39 GLU B CA 1
ATOM 2854 C C . GLU B 1 47 ? -56.284 -29.441 -6.927 1.00 59.84 39 GLU B C 1
ATOM 2855 O O . GLU B 1 47 ? -55.274 -30.155 -6.908 1.00 65.30 39 GLU B O 1
ATOM 2861 N N . GLN B 1 48 ? -57.340 -29.680 -6.158 1.00 57.56 40 GLN B N 1
ATOM 2862 C CA . GLN B 1 48 ? -57.389 -30.803 -5.224 1.00 65.01 40 GLN B CA 1
ATOM 2863 C C . GLN B 1 48 ? -56.219 -30.753 -4.238 1.00 61.73 40 GLN B C 1
ATOM 2864 O O . GLN B 1 48 ? -55.617 -31.774 -3.901 1.00 61.85 40 GLN B O 1
ATOM 2866 N N . ILE B 1 49 ? -55.891 -29.544 -3.775 1.00 63.69 41 ILE B N 1
ATOM 2867 C CA . ILE B 1 49 ? -54.896 -29.400 -2.719 1.00 62.54 41 ILE B CA 1
ATOM 2868 C C . ILE B 1 49 ? -55.420 -30.083 -1.461 1.00 56.69 41 ILE B C 1
ATOM 2869 O O . ILE B 1 49 ? -56.595 -29.949 -1.108 1.00 54.57 41 ILE B O 1
ATOM 2874 N N . LYS B 1 50 ? -54.568 -30.855 -0.806 1.00 50.35 42 LYS B N 1
ATOM 2875 C CA . LYS B 1 50 ? -55.013 -31.590 0.372 1.00 60.39 42 LYS B CA 1
ATOM 2876 C C . LYS B 1 50 ? -55.073 -30.687 1.611 1.00 58.93 42 LYS B C 1
ATOM 2877 O O . LYS B 1 50 ? -54.573 -29.557 1.621 1.00 54.53 42 LYS B O 1
ATOM 2883 N N . GLY B 1 51 ? -55.707 -31.200 2.659 1.00 57.08 43 GLY B N 1
ATOM 2884 C CA . GLY B 1 51 ? -55.788 -30.541 3.947 1.00 58.47 43 GLY B CA 1
ATOM 2885 C C . GLY B 1 51 ? -57.171 -29.960 4.231 1.00 57.55 43 GLY B C 1
ATOM 2886 O O . GLY B 1 51 ? -58.010 -29.788 3.346 1.00 62.23 43 GLY B O 1
ATOM 2887 N N . LYS B 1 52 ? -57.410 -29.669 5.505 1.00 50.04 44 LYS B N 1
ATOM 2888 C CA . LYS B 1 52 ? -58.629 -28.976 5.902 1.00 53.48 44 LYS B CA 1
ATOM 2889 C C . LYS B 1 52 ? -58.333 -27.477 5.898 1.00 53.36 44 LYS B C 1
ATOM 2890 O O . LYS B 1 52 ? -57.480 -27.003 6.654 1.00 58.08 44 LYS B O 1
ATOM 2892 N N . TRP B 1 53 ? -59.024 -26.741 5.034 1.00 47.65 45 TRP B N 1
ATOM 2893 C CA . TRP B 1 53 ? -58.815 -25.313 4.859 1.00 45.41 45 TRP B CA 1
ATOM 2894 C C . TRP B 1 53 ? -59.943 -24.585 5.575 1.00 51.92 45 TRP B C 1
ATOM 2895 O O . TRP B 1 53 ? -61.115 -24.887 5.346 1.00 56.61 45 TRP B O 1
ATOM 2906 N N . VAL B 1 54 ? -59.593 -23.661 6.473 1.00 45.77 46 VAL B N 1
ATOM 2907 C CA . VAL B 1 54 ? -60.579 -22.915 7.255 1.00 41.59 46 VAL B CA 1
ATOM 2908 C C . VAL B 1 54 ? -60.439 -21.451 6.904 1.00 43.66 46 VAL B C 1
ATOM 2909 O O . VAL B 1 54 ? -59.426 -20.820 7.230 1.00 52.04 46 VAL B O 1
ATOM 2913 N N . PHE B 1 55 ? -61.479 -20.907 6.295 1.00 46.82 47 PHE B N 1
ATOM 2914 C CA . PHE B 1 55 ? -61.498 -19.540 5.810 1.00 50.79 47 PHE B CA 1
ATOM 2915 C C . PHE B 1 55 ? -62.297 -18.723 6.810 1.00 52.39 47 PHE B C 1
ATOM 2916 O O . PHE B 1 55 ? -63.526 -18.838 6.881 1.00 47.81 47 PHE B O 1
ATOM 2924 N N . LEU B 1 56 ? -61.581 -17.940 7.611 1.00 45.52 48 LEU B N 1
ATOM 2925 C CA . LEU B 1 56 ? -62.184 -17.122 8.642 1.00 38.28 48 LEU B CA 1
ATOM 2926 C C . LEU B 1 56 ? -62.689 -15.829 8.053 1.00 39.19 48 LEU B C 1
ATOM 2927 O O . LEU B 1 56 ? -62.091 -15.268 7.129 1.00 50.00 48 LEU B O 1
ATOM 2932 N N . GLY B 1 57 ? -63.761 -15.317 8.649 1.00 47.18 49 GLY B N 1
ATOM 2933 C CA . GLY B 1 57 ? -64.177 -13.947 8.443 1.00 56.08 49 GLY B CA 1
ATOM 2934 C C . GLY B 1 57 ? -64.385 -13.280 9.792 1.00 65.25 49 GLY B C 1
ATOM 2935 O O . GLY B 1 57 ? -64.187 -13.894 10.843 1.00 57.43 49 GLY B O 1
ATOM 2936 N N . SER B 1 58 ? -64.796 -12.008 9.736 1.00 79.42 50 SER B N 1
ATOM 2937 C CA . SER B 1 58 ? -65.066 -11.266 10.965 1.00 90.21 50 SER B CA 1
ATOM 2938 C C . SER B 1 58 ? -66.144 -11.943 11.803 1.00 86.64 50 SER B C 1
ATOM 2939 O O . SER B 1 58 ? -66.113 -11.859 13.036 1.00 90.92 50 SER B O 1
ATOM 2942 N N . LYS B 1 59 ? -67.104 -12.611 11.151 1.00 76.80 51 LYS B N 1
ATOM 2943 C CA . LYS B 1 59 ? -68.155 -13.323 11.874 1.00 71.24 51 LYS B CA 1
ATOM 2944 C C . LYS B 1 59 ? -67.571 -14.376 12.807 1.00 66.77 51 LYS B C 1
ATOM 2945 O O . LYS B 1 59 ? -68.215 -14.768 13.788 1.00 62.99 51 LYS B O 1
ATOM 2947 N N . ASP B 1 60 ? -66.366 -14.860 12.509 1.00 66.52 52 ASP B N 1
ATOM 2948 C CA . ASP B 1 60 ? -65.755 -15.914 13.304 1.00 64.97 52 ASP B CA 1
ATOM 2949 C C . ASP B 1 60 ? -65.068 -15.393 14.558 1.00 67.47 52 ASP B C 1
ATOM 2950 O O . ASP B 1 60 ? -64.767 -16.194 15.447 1.00 71.69 52 ASP B O 1
ATOM 2955 N N . GLY B 1 61 ? -64.823 -14.087 14.660 1.00 65.79 53 GLY B N 1
ATOM 2956 C CA . GLY B 1 61 ? -64.154 -13.557 15.832 1.00 65.03 53 GLY B CA 1
ATOM 2957 C C . GLY B 1 61 ? -63.261 -12.362 15.564 1.00 56.31 53 GLY B C 1
ATOM 2958 O O . GLY B 1 61 ? -62.567 -12.308 14.544 1.00 58.59 53 GLY B O 1
ATOM 2959 N N . ASP B 1 62 ? -63.265 -11.413 16.495 1.00 50.17 54 ASP B N 1
ATOM 2960 C CA . ASP B 1 62 ? -62.509 -10.166 16.397 1.00 48.67 54 ASP B CA 1
ATOM 2961 C C . ASP B 1 62 ? -61.040 -10.426 16.717 1.00 44.93 54 ASP B C 1
ATOM 2962 O O . ASP B 1 62 ? -60.663 -10.588 17.877 1.00 48.62 54 ASP B O 1
ATOM 2967 N N . LEU B 1 63 ? -60.199 -10.469 15.686 1.00 41.41 55 LEU B N 1
ATOM 2968 C CA . LEU B 1 63 ? -58.799 -10.817 15.889 1.00 41.60 55 LEU B CA 1
ATOM 2969 C C . LEU B 1 63 ? -57.996 -9.707 16.561 1.00 45.26 55 LEU B C 1
ATOM 2970 O O . LEU B 1 63 ? -56.808 -9.906 16.833 1.00 49.48 55 LEU B O 1
ATOM 2975 N N . ARG B 1 64 ? -58.586 -8.536 16.793 1.00 45.37 56 ARG B N 1
ATOM 2976 C CA . ARG B 1 64 ? -57.856 -7.506 17.521 1.00 46.23 56 ARG B CA 1
ATOM 2977 C C . ARG B 1 64 ? -57.796 -7.809 19.008 1.00 49.24 56 ARG B C 1
ATOM 2978 O O . ARG B 1 64 ? -56.834 -7.424 19.677 1.00 56.21 56 ARG B O 1
ATOM 2986 N N . ASP B 1 65 ? -58.776 -8.531 19.525 1.00 49.24 57 ASP B N 1
ATOM 2987 C CA . ASP B 1 65 ? -58.775 -8.928 20.923 1.00 49.92 57 ASP B CA 1
ATOM 2988 C C . ASP B 1 65 ? -57.919 -10.191 21.058 1.00 51.42 57 ASP B C 1
ATOM 2989 O O . ASP B 1 65 ? -58.103 -11.164 20.317 1.00 53.35 57 ASP B O 1
ATOM 2994 N N . ALA B 1 66 ? -56.972 -10.157 21.994 1.00 46.54 58 ALA B N 1
ATOM 2995 C CA . ALA B 1 66 ? -55.987 -11.228 22.119 1.00 47.31 58 ALA B CA 1
ATOM 2996 C C . ALA B 1 66 ? -56.641 -12.559 22.464 1.00 48.32 58 ALA B C 1
ATOM 2997 O O . ALA B 1 66 ? -56.205 -13.610 21.983 1.00 48.22 58 ALA B O 1
ATOM 2999 N N . ASP B 1 67 ? -57.639 -12.535 23.353 1.00 55.76 59 ASP B N 1
ATOM 3000 C CA . ASP B 1 67 ? -58.335 -13.752 23.760 1.00 55.03 59 ASP B CA 1
ATOM 3001 C C . ASP B 1 67 ? -59.186 -14.302 22.639 1.00 55.45 59 ASP B C 1
ATOM 3002 O O . ASP B 1 67 ? -59.192 -15.516 22.394 1.00 60.28 59 ASP B O 1
ATOM 3007 N N . ALA B 1 68 ? -59.918 -13.425 21.943 1.00 52.75 60 ALA B N 1
ATOM 3008 C CA . ALA B 1 68 ? -60.723 -13.896 20.830 1.00 50.55 60 ALA B CA 1
ATOM 3009 C C . ALA B 1 68 ? -59.835 -14.448 19.730 1.00 45.26 60 ALA B C 1
ATOM 3010 O O . ALA B 1 68 ? -60.213 -15.399 19.037 1.00 48.77 60 ALA B O 1
ATOM 3012 N N . CYS B 1 69 ? -58.645 -13.872 19.566 1.00 41.52 61 CYS B N 1
ATOM 3013 C CA . CYS B 1 69 ? -57.742 -14.329 18.520 1.00 43.00 61 CYS B CA 1
ATOM 3014 C C . CYS B 1 69 ? -57.224 -15.751 18.759 1.00 45.83 61 CYS B C 1
ATOM 3015 O O . CYS B 1 69 ? -56.955 -16.467 17.791 1.00 49.00 61 CYS B O 1
ATOM 3018 N N . LYS B 1 70 ? -57.004 -16.175 20.012 1.00 43.85 62 LYS B N 1
ATOM 3019 C CA . LYS B 1 70 ? -56.542 -17.552 20.158 1.00 52.53 62 LYS B CA 1
ATOM 3020 C C . LYS B 1 70 ? -57.645 -18.587 19.976 1.00 49.44 62 LYS B C 1
ATOM 3021 O O . LYS B 1 70 ? -57.327 -19.780 19.924 1.00 43.81 62 LYS B O 1
ATOM 3027 N N . GLN B 1 71 ? -58.916 -18.186 20.018 1.00 44.79 63 GLN B N 1
ATOM 3028 C CA . GLN B 1 71 ? -59.983 -19.181 19.960 1.00 43.77 63 GLN B CA 1
ATOM 3029 C C . GLN B 1 71 ? -59.947 -20.012 18.676 1.00 40.03 63 GLN B C 1
ATOM 3030 O O . GLN B 1 71 ? -60.098 -21.239 18.771 1.00 46.52 63 GLN B O 1
ATOM 3036 N N . PRO B 1 72 ? -59.757 -19.454 17.483 1.00 39.42 64 PRO B N 1
ATOM 3037 C CA . PRO B 1 72 ? -59.615 -20.333 16.304 1.00 41.12 64 PRO B CA 1
ATOM 3038 C C . PRO B 1 72 ? -58.359 -21.184 16.351 1.00 44.82 64 PRO B C 1
ATOM 3039 O O . PRO B 1 72 ? -58.318 -22.242 15.711 1.00 46.14 64 PRO B O 1
ATOM 3043 N N . PHE B 1 73 ? -57.305 -20.727 17.032 1.00 45.09 65 PHE B N 1
ATOM 3044 C CA . PHE B 1 73 ? -56.111 -21.563 17.161 1.00 42.16 65 PHE B CA 1
ATOM 3045 C C . PHE B 1 73 ? -56.363 -22.758 18.079 1.00 40.02 65 PHE B C 1
ATOM 3046 O O . PHE B 1 73 ? -55.926 -23.878 17.789 1.00 42.24 65 PHE B O 1
ATOM 3054 N N . GLU B 1 74 ? -57.040 -22.533 19.203 1.00 37.67 66 GLU B N 1
ATOM 3055 C CA . GLU B 1 74 ? -57.412 -23.636 20.073 1.00 42.68 66 GLU B CA 1
ATOM 3056 C C . GLU B 1 74 ? -58.428 -24.559 19.396 1.00 49.45 66 GLU B C 1
ATOM 3057 O O . GLU B 1 74 ? -58.383 -25.784 19.575 1.00 50.92 66 GLU B O 1
ATOM 3063 N N . LYS B 1 75 ? -59.342 -23.990 18.608 1.00 46.81 67 LYS B N 1
ATOM 3064 C CA . LYS B 1 75 ? -60.403 -24.784 18.009 1.00 44.28 67 LYS B CA 1
ATOM 3065 C C . LYS B 1 75 ? -59.905 -25.596 16.817 1.00 46.58 67 LYS B C 1
ATOM 3066 O O . LYS B 1 75 ? -60.105 -26.808 16.778 1.00 45.99 67 LYS B O 1
ATOM 3072 N N . TYR B 1 76 ? -59.199 -24.970 15.866 1.00 42.43 68 TYR B N 1
ATOM 3073 C CA . TYR B 1 76 ? -58.861 -25.669 14.628 1.00 48.16 68 TYR B CA 1
ATOM 3074 C C . TYR B 1 76 ? -57.475 -26.302 14.661 1.00 46.04 68 TYR B C 1
ATOM 3075 O O . TYR B 1 76 ? -57.178 -27.150 13.816 1.00 52.92 68 TYR B O 1
ATOM 3084 N N . ARG B 1 77 ? -56.634 -25.910 15.597 1.00 48.29 69 ARG B N 1
ATOM 3085 C CA . ARG B 1 77 ? -55.266 -26.403 15.745 1.00 48.52 69 ARG B CA 1
ATOM 3086 C C . ARG B 1 77 ? -54.547 -26.410 14.399 1.00 40.00 69 ARG B C 1
ATOM 3087 O O . ARG B 1 77 ? -54.269 -27.479 13.848 1.00 43.16 69 ARG B O 1
ATOM 3095 N N . PRO B 1 78 ? -54.264 -25.250 13.818 1.00 41.74 70 PRO B N 1
ATOM 3096 C CA . PRO B 1 78 ? -53.710 -25.240 12.469 1.00 40.24 70 PRO B CA 1
ATOM 3097 C C . PRO B 1 78 ? -52.263 -25.689 12.459 1.00 42.49 70 PRO B C 1
ATOM 3098 O O . PRO B 1 78 ? -51.521 -25.485 13.420 1.00 47.47 70 PRO B O 1
ATOM 3102 N N . THR B 1 79 ? -51.858 -26.285 11.336 1.00 39.42 71 THR B N 1
ATOM 3103 C CA . THR B 1 79 ? -50.443 -26.483 11.044 1.00 41.15 71 THR B CA 1
ATOM 3104 C C . THR B 1 79 ? -49.865 -25.405 10.126 1.00 45.24 71 THR B C 1
ATOM 3105 O O . THR B 1 79 ? -48.645 -25.211 10.128 1.00 46.89 71 THR B O 1
ATOM 3109 N N . TYR B 1 80 ? -50.701 -24.713 9.343 1.00 41.25 72 TYR B N 1
ATOM 3110 C CA . TYR B 1 80 ? -50.260 -23.620 8.483 1.00 42.63 72 TYR B CA 1
ATOM 3111 C C . TYR B 1 80 ? -51.262 -22.479 8.583 1.00 39.64 72 TYR B C 1
ATOM 3112 O O . TYR B 1 80 ? -52.461 -22.701 8.744 1.00 44.07 72 TYR B O 1
ATOM 3121 N N . VAL B 1 81 ? -50.759 -21.253 8.453 1.00 34.98 73 VAL B N 1
ATOM 3122 C CA . VAL B 1 81 ? -51.571 -20.042 8.518 1.00 41.51 73 VAL B CA 1
ATOM 3123 C C . VAL B 1 81 ? -51.254 -19.162 7.322 1.00 40.90 73 VAL B C 1
ATOM 3124 O O . VAL B 1 81 ? -50.087 -18.957 6.967 1.00 39.71 73 VAL B O 1
ATOM 3128 N N . ILE B 1 82 ? -52.300 -18.728 6.651 1.00 40.64 74 ILE B N 1
ATOM 3129 C CA . ILE B 1 82 ? -52.230 -17.679 5.648 1.00 37.94 74 ILE B CA 1
ATOM 3130 C C . ILE B 1 82 ? -52.963 -16.489 6.245 1.00 35.45 74 ILE B C 1
ATOM 3131 O O . ILE B 1 82 ? -54.183 -16.551 6.450 1.00 37.05 74 ILE B O 1
ATOM 3136 N N . HIS B 1 83 ? -52.226 -15.422 6.559 1.00 32.77 75 HIS B N 1
ATOM 3137 C CA . HIS B 1 83 ? -52.769 -14.268 7.289 1.00 35.70 75 HIS B CA 1
ATOM 3138 C C . HIS B 1 83 ? -53.045 -13.130 6.297 1.00 39.40 75 HIS B C 1
ATOM 3139 O O . HIS B 1 83 ? -52.137 -12.361 5.954 1.00 39.04 75 HIS B O 1
ATOM 3146 N N . LEU B 1 84 ? -54.310 -13.027 5.834 1.00 38.87 76 LEU B N 1
ATOM 3147 C CA . LEU B 1 84 ? -54.758 -12.019 4.865 1.00 39.96 76 LEU B CA 1
ATOM 3148 C C . LEU B 1 84 ? -55.596 -10.891 5.466 1.00 46.20 76 LEU B C 1
ATOM 3149 O O . LEU B 1 84 ? -55.922 -9.956 4.742 1.00 42.03 76 LEU B O 1
ATOM 3154 N N . ALA B 1 85 ? -56.060 -11.003 6.711 1.00 47.49 77 ALA B N 1
ATOM 3155 C CA . ALA B 1 85 ? -56.954 -9.986 7.262 1.00 42.83 77 ALA B CA 1
ATOM 3156 C C . ALA B 1 85 ? -56.222 -8.671 7.432 1.00 36.88 77 ALA B C 1
ATOM 3157 O O . ALA B 1 85 ? -55.039 -8.654 7.762 1.00 43.23 77 ALA B O 1
ATOM 3159 N N . ALA B 1 86 ? -56.924 -7.568 7.182 1.00 42.65 78 ALA B N 1
ATOM 3160 C CA . ALA B 1 86 ? -56.421 -6.225 7.470 1.00 46.59 78 ALA B CA 1
ATOM 3161 C C . ALA B 1 86 ? -57.631 -5.304 7.639 1.00 49.59 78 ALA B C 1
ATOM 3162 O O . ALA B 1 86 ? -58.745 -5.678 7.284 1.00 49.46 78 ALA B O 1
ATOM 3164 N N . PHE B 1 87 ? -57.426 -4.141 8.281 1.00 46.72 79 PHE B N 1
ATOM 3165 C CA . PHE B 1 87 ? -58.438 -3.076 8.345 1.00 49.34 79 PHE B CA 1
ATOM 3166 C C . PHE B 1 87 ? -58.020 -1.967 7.374 1.00 49.73 79 PHE B C 1
ATOM 3167 O O . PHE B 1 87 ? -56.999 -1.309 7.580 1.00 55.86 79 PHE B O 1
ATOM 3175 N N . VAL B 1 88 ? -58.793 -1.772 6.309 1.00 54.68 80 VAL B N 1
ATOM 3176 C CA . VAL B 1 88 ? -58.366 -0.947 5.179 1.00 61.00 80 VAL B CA 1
ATOM 3177 C C . VAL B 1 88 ? -59.064 0.415 5.060 1.00 61.95 80 VAL B C 1
ATOM 3178 O O . VAL B 1 88 ? -60.230 0.579 5.406 1.00 67.47 80 VAL B O 1
ATOM 3180 N N . ASN B 1 96 ? -62.640 7.646 8.935 1.00 87.78 88 ASN B N 1
ATOM 3181 C CA . ASN B 1 96 ? -61.936 6.892 9.972 1.00 95.30 88 ASN B CA 1
ATOM 3182 C C . ASN B 1 96 ? -60.575 7.501 10.365 1.00 96.15 88 ASN B C 1
ATOM 3183 O O . ASN B 1 96 ? -59.726 7.803 9.517 1.00 93.99 88 ASN B O 1
ATOM 3185 N N . PHE B 1 97 ? -60.388 7.654 11.672 1.00 91.63 89 PHE B N 1
ATOM 3186 C CA . PHE B 1 97 ? -59.149 8.188 12.231 1.00 78.59 89 PHE B CA 1
ATOM 3187 C C . PHE B 1 97 ? -57.955 7.303 11.921 1.00 63.05 89 PHE B C 1
ATOM 3188 O O . PHE B 1 97 ? -58.050 6.076 11.977 1.00 68.99 89 PHE B O 1
ATOM 3196 N N . LYS B 1 98 ? -56.848 7.931 11.504 1.00 61.64 90 LYS B N 1
ATOM 3197 C CA . LYS B 1 98 ? -55.603 7.185 11.337 1.00 62.28 90 LYS B CA 1
ATOM 3198 C C . LYS B 1 98 ? -55.237 6.407 12.593 1.00 54.91 90 LYS B C 1
ATOM 3199 O O . LYS B 1 98 ? -54.687 5.311 12.490 1.00 57.67 90 LYS B O 1
ATOM 3205 N N . VAL B 1 99 ? -55.561 6.943 13.775 1.00 48.09 91 VAL B N 1
ATOM 3206 C CA . VAL B 1 99 ? -55.304 6.230 15.028 1.00 56.12 91 VAL B CA 1
ATOM 3207 C C . VAL B 1 99 ? -55.911 4.832 14.983 1.00 56.27 91 VAL B C 1
ATOM 3208 O O . VAL B 1 99 ? -55.259 3.835 15.324 1.00 52.10 91 VAL B O 1
ATOM 3212 N N . SER B 1 100 ? -57.157 4.735 14.511 1.00 55.94 92 SER B N 1
ATOM 3213 C CA . SER B 1 100 ? -57.817 3.436 14.467 1.00 50.50 92 SER B CA 1
ATOM 3214 C C . SER B 1 100 ? -57.120 2.493 13.488 1.00 47.58 92 SER B C 1
ATOM 3215 O O . SER B 1 100 ? -57.000 1.295 13.764 1.00 48.26 92 SER B O 1
ATOM 3218 N N . PHE B 1 101 ? -56.662 2.994 12.335 1.00 53.79 93 PHE B N 1
ATOM 3219 C CA . PHE B 1 101 ? -55.989 2.103 11.390 1.00 50.42 93 PHE B CA 1
ATOM 3220 C C . PHE B 1 101 ? -54.695 1.560 11.979 1.00 57.26 93 PHE B C 1
ATOM 3221 O O . PHE B 1 101 ? -54.290 0.438 11.648 1.00 63.25 93 PHE B O 1
ATOM 3229 N N . TRP B 1 102 ? -53.999 2.361 12.800 1.00 47.39 94 TRP B N 1
ATOM 3230 C CA . TRP B 1 102 ? -52.785 1.864 13.451 1.00 42.56 94 TRP B CA 1
ATOM 3231 C C . TRP B 1 102 ? -53.141 0.814 14.509 1.00 36.65 94 TRP B C 1
ATOM 3232 O O . TRP B 1 102 ? -52.652 -0.318 14.462 1.00 36.87 94 TRP B O 1
ATOM 3243 N N . LEU B 1 103 ? -54.038 1.157 15.443 1.00 45.12 95 LEU B N 1
ATOM 3244 C CA . LEU B 1 103 ? -54.340 0.262 16.560 1.00 43.77 95 LEU B CA 1
ATOM 3245 C C . LEU B 1 103 ? -54.975 -1.046 16.084 1.00 45.13 95 LEU B C 1
ATOM 3246 O O . LEU B 1 103 ? -54.513 -2.136 16.448 1.00 42.47 95 LEU B O 1
ATOM 3251 N N . ASP B 1 104 ? -56.014 -0.959 15.241 1.00 45.63 96 ASP B N 1
ATOM 3252 C CA . ASP B 1 104 ? -56.709 -2.165 14.779 1.00 43.15 96 ASP B CA 1
ATOM 3253 C C . ASP B 1 104 ? -55.772 -3.107 14.044 1.00 39.25 96 ASP B C 1
ATOM 3254 O O . ASP B 1 104 ? -55.790 -4.320 14.274 1.00 43.76 96 ASP B O 1
ATOM 3259 N N . ASN B 1 105 ? -54.924 -2.569 13.180 1.00 39.66 97 ASN B N 1
ATOM 3260 C CA . ASN B 1 105 ? -54.052 -3.447 12.420 1.00 36.76 97 ASN B CA 1
ATOM 3261 C C . ASN B 1 105 ? -52.894 -3.979 13.256 1.00 36.27 97 ASN B C 1
ATOM 3262 O O . ASN B 1 105 ? -52.556 -5.161 13.141 1.00 37.78 97 ASN B O 1
ATOM 3267 N N . VAL B 1 106 ? -52.249 -3.131 14.071 1.00 39.40 98 VAL B N 1
ATOM 3268 C CA . VAL B 1 106 ? -51.094 -3.621 14.815 1.00 34.94 98 VAL B CA 1
ATOM 3269 C C . VAL B 1 106 ? -51.514 -4.610 15.907 1.00 35.14 98 VAL B C 1
ATOM 3270 O O . VAL B 1 106 ? -50.778 -5.550 16.204 1.00 37.45 98 VAL B O 1
ATOM 3274 N N . ASN B 1 107 ? -52.699 -4.438 16.500 1.00 37.78 99 ASN B N 1
ATOM 3275 C CA . ASN B 1 107 ? -53.180 -5.397 17.487 1.00 34.64 99 ASN B CA 1
ATOM 3276 C C . ASN B 1 107 ? -53.491 -6.741 16.842 1.00 38.37 99 ASN B C 1
ATOM 3277 O O . ASN B 1 107 ? -53.067 -7.795 17.339 1.00 43.77 99 ASN B O 1
ATOM 3282 N N . MET B 1 108 ? -54.214 -6.727 15.721 1.00 36.89 100 MET B N 1
ATOM 3283 C CA . MET B 1 108 ? -54.514 -7.983 15.032 1.00 38.17 100 MET B CA 1
ATOM 3284 C C . MET B 1 108 ? -53.241 -8.695 14.590 1.00 39.29 100 MET B C 1
ATOM 3285 O O . MET B 1 108 ? -53.072 -9.894 14.827 1.00 45.19 100 MET B O 1
ATOM 3290 N N . ASN B 1 109 ? -52.312 -7.961 13.985 1.00 37.92 101 ASN B N 1
ATOM 3291 C CA . ASN B 1 109 ? -51.097 -8.595 13.500 1.00 29.83 101 ASN B CA 1
ATOM 3292 C C . ASN B 1 109 ? -50.264 -9.145 14.662 1.00 36.23 101 ASN B C 1
ATOM 3293 O O . ASN B 1 109 ? -49.693 -10.231 14.549 1.00 36.83 101 ASN B O 1
ATOM 3298 N N . ASN B 1 110 ? -50.114 -8.361 15.745 1.00 32.71 102 ASN B N 1
ATOM 3299 C CA . ASN B 1 110 ? -49.403 -8.835 16.926 1.00 34.43 102 ASN B CA 1
ATOM 3300 C C . ASN B 1 110 ? -50.052 -10.098 17.471 1.00 35.64 102 ASN B C 1
ATOM 3301 O O . ASN B 1 110 ? -49.351 -11.055 17.808 1.00 32.55 102 ASN B O 1
ATOM 3306 N N . ASN B 1 111 ? -51.392 -10.111 17.578 1.00 32.81 103 ASN B N 1
ATOM 3307 C CA . ASN B 1 111 ? -52.083 -11.291 18.096 1.00 36.29 103 ASN B CA 1
ATOM 3308 C C . ASN B 1 111 ? -51.853 -12.511 17.203 1.00 38.58 103 ASN B C 1
ATOM 3309 O O . ASN B 1 111 ? -51.472 -13.582 17.691 1.00 37.48 103 ASN B O 1
ATOM 3314 N N . ILE B 1 112 ? -52.054 -12.363 15.887 1.00 38.83 104 ILE B N 1
ATOM 3315 C CA . ILE B 1 112 ? -52.047 -13.534 14.999 1.00 38.07 104 ILE B CA 1
ATOM 3316 C C . ILE B 1 112 ? -50.670 -14.189 14.980 1.00 38.55 104 ILE B C 1
ATOM 3317 O O . ILE B 1 112 ? -50.538 -15.408 15.120 1.00 35.62 104 ILE B O 1
ATOM 3322 N N . LEU B 1 113 ? -49.628 -13.385 14.812 1.00 37.44 105 LEU B N 1
ATOM 3323 C CA . LEU B 1 113 ? -48.278 -13.915 14.721 1.00 41.04 105 LEU B CA 1
ATOM 3324 C C . LEU B 1 113 ? -47.854 -14.562 16.037 1.00 46.08 105 LEU B C 1
ATOM 3325 O O . LEU B 1 113 ? -47.184 -15.600 16.028 1.00 42.65 105 LEU B O 1
ATOM 3330 N N . THR B 1 114 ? -48.227 -13.941 17.172 1.00 30.86 106 THR B N 1
ATOM 3331 C CA . THR B 1 114 ? -47.975 -14.495 18.501 1.00 33.74 106 THR B CA 1
ATOM 3332 C C . THR B 1 114 ? -48.688 -15.831 18.694 1.00 39.96 106 THR B C 1
ATOM 3333 O O . THR B 1 114 ? -48.102 -16.789 19.228 1.00 42.73 106 THR B O 1
ATOM 3337 N N . CYS B 1 115 ? -49.961 -15.910 18.285 1.00 37.52 107 CYS B N 1
ATOM 3338 C CA . CYS B 1 115 ? -50.663 -17.191 18.318 1.00 36.33 107 CYS B CA 1
ATOM 3339 C C . CYS B 1 115 ? -49.977 -18.219 17.414 1.00 40.88 107 CYS B C 1
ATOM 3340 O O . CYS B 1 115 ? -49.829 -19.391 17.792 1.00 41.98 107 CYS B O 1
ATOM 3343 N N . CYS B 1 116 ? -49.502 -17.787 16.238 1.00 38.66 108 CYS B N 1
ATOM 3344 C CA . CYS B 1 116 ? -48.817 -18.705 15.324 1.00 43.70 108 CYS B CA 1
ATOM 3345 C C . CYS B 1 116 ? -47.556 -19.299 15.953 1.00 46.34 108 CYS B C 1
ATOM 3346 O O . CYS B 1 116 ? -47.267 -20.489 15.775 1.00 49.63 108 CYS B O 1
ATOM 3349 N N . TYR B 1 117 ? -46.767 -18.478 16.658 1.00 40.32 109 TYR B N 1
ATOM 3350 C CA . TYR B 1 117 ? -45.578 -18.997 17.315 1.00 34.68 109 TYR B CA 1
ATOM 3351 C C . TYR B 1 117 ? -45.953 -19.893 18.499 1.00 40.98 109 TYR B C 1
ATOM 3352 O O . TYR B 1 117 ? -45.417 -20.992 18.648 1.00 38.09 109 TYR B O 1
ATOM 3361 N N . ASP B 1 118 ? -46.867 -19.428 19.360 1.00 39.12 110 ASP B N 1
ATOM 3362 C CA . ASP B 1 118 ? -47.210 -20.175 20.565 1.00 35.40 110 ASP B CA 1
ATOM 3363 C C . ASP B 1 118 ? -47.854 -21.522 20.262 1.00 39.74 110 ASP B C 1
ATOM 3364 O O . ASP B 1 118 ? -47.628 -22.495 20.987 1.00 50.26 110 ASP B O 1
ATOM 3369 N N . PHE B 1 119 ? -48.658 -21.599 19.207 1.00 41.30 111 PHE B N 1
ATOM 3370 C CA . PHE B 1 119 ? -49.365 -22.810 18.842 1.00 40.97 111 PHE B CA 1
ATOM 3371 C C . PHE B 1 119 ? -48.575 -23.650 17.844 1.00 41.37 111 PHE B C 1
ATOM 3372 O O . PHE B 1 119 ? -49.124 -24.587 17.263 1.00 45.29 111 PHE B O 1
ATOM 3380 N N . GLY B 1 120 ? -47.298 -23.343 17.642 1.00 40.64 112 GLY B N 1
ATOM 3381 C CA . GLY B 1 120 ? -46.457 -24.192 16.805 1.00 41.32 112 GLY B CA 1
ATOM 3382 C C . GLY B 1 120 ? -46.865 -24.301 15.351 1.00 46.87 112 GLY B C 1
ATOM 3383 O O . GLY B 1 120 ? -46.728 -25.375 14.759 1.00 52.25 112 GLY B O 1
ATOM 3384 N N . VAL B 1 121 ? -47.367 -23.214 14.755 1.00 43.92 113 VAL B N 1
ATOM 3385 C CA . VAL B 1 121 ? -47.668 -23.226 13.325 1.00 43.71 113 VAL B CA 1
ATOM 3386 C C . VAL B 1 121 ? -46.371 -23.425 12.555 1.00 46.38 113 VAL B C 1
ATOM 3387 O O . VAL B 1 121 ? -45.348 -22.805 12.865 1.00 42.95 113 VAL B O 1
ATOM 3391 N N . LYS B 1 122 ? -46.395 -24.333 11.582 1.00 45.26 114 LYS B N 1
ATOM 3392 C CA . LYS B 1 122 ? -45.175 -24.641 10.845 1.00 47.69 114 LYS B CA 1
ATOM 3393 C C . LYS B 1 122 ? -44.728 -23.468 9.969 1.00 43.75 114 LYS B C 1
ATOM 3394 O O . LYS B 1 122 ? -43.531 -23.141 9.908 1.00 47.88 114 LYS B O 1
ATOM 3400 N N . LYS B 1 123 ? -45.663 -22.878 9.220 1.00 38.98 115 LYS B N 1
ATOM 3401 C CA . LYS B 1 123 ? -45.340 -21.779 8.328 1.00 40.89 115 LYS B CA 1
ATOM 3402 C C . LYS B 1 123 ? -46.511 -20.810 8.301 1.00 38.74 115 LYS B C 1
ATOM 3403 O O . LYS B 1 123 ? -47.675 -21.208 8.185 1.00 44.50 115 LYS B O 1
ATOM 3409 N N . THR B 1 124 ? -46.191 -19.543 8.422 1.00 32.38 116 THR B N 1
ATOM 3410 C CA . THR B 1 124 ? -47.167 -18.483 8.392 1.00 36.09 116 THR B CA 1
ATOM 3411 C C . THR B 1 124 ? -46.761 -17.563 7.263 1.00 43.35 116 THR B C 1
ATOM 3412 O O . THR B 1 124 ? -45.591 -17.154 7.186 1.00 37.29 116 THR B O 1
ATOM 3416 N N . ILE B 1 125 ? -47.712 -17.264 6.381 1.00 38.01 117 ILE B N 1
ATOM 3417 C CA . ILE B 1 125 ? -47.499 -16.317 5.288 1.00 37.53 117 ILE B CA 1
ATOM 3418 C C . ILE B 1 125 ? -48.439 -15.143 5.465 1.00 38.72 117 ILE B C 1
ATOM 3419 O O . ILE B 1 125 ? -49.663 -15.324 5.510 1.00 39.43 117 ILE B O 1
ATOM 3424 N N . SER B 1 126 ? -47.878 -13.952 5.564 1.00 36.17 118 SER B N 1
ATOM 3425 C CA . SER B 1 126 ? -48.674 -12.742 5.692 1.00 34.27 118 SER B CA 1
ATOM 3426 C C . SER B 1 126 ? -48.673 -11.944 4.391 1.00 41.94 118 SER B C 1
ATOM 3427 O O . SER B 1 126 ? -47.895 -12.169 3.472 1.00 46.60 118 SER B O 1
ATOM 3430 N N . CYS B 1 127 ? -49.500 -10.923 4.372 1.00 36.83 119 CYS B N 1
ATOM 3431 C CA . CYS B 1 127 ? -49.760 -10.165 3.174 1.00 40.03 119 CYS B CA 1
ATOM 3432 C C . CYS B 1 127 ? -49.397 -8.712 3.453 1.00 44.34 119 CYS B C 1
ATOM 3433 O O . CYS B 1 127 ? -49.912 -8.111 4.402 1.00 47.39 119 CYS B O 1
ATOM 3436 N N . LEU B 1 128 ? -48.500 -8.164 2.644 1.00 43.42 120 LEU B N 1
ATOM 3437 C CA . LEU B 1 128 ? -48.159 -6.755 2.693 1.00 51.27 120 LEU B CA 1
ATOM 3438 C C . LEU B 1 128 ? -48.927 -6.047 1.574 1.00 56.66 120 LEU B C 1
ATOM 3439 O O . LEU B 1 128 ? -49.965 -6.533 1.126 1.00 67.74 120 LEU B O 1
ATOM 3444 N N . SER B 1 129 ? -48.437 -4.896 1.121 1.00 63.46 121 SER B N 1
ATOM 3445 C CA . SER B 1 129 ? -49.163 -4.133 0.114 1.00 63.47 121 SER B CA 1
ATOM 3446 C C . SER B 1 129 ? -48.215 -3.163 -0.585 1.00 59.62 121 SER B C 1
ATOM 3447 O O . SER B 1 129 ? -47.257 -2.672 0.009 1.00 59.85 121 SER B O 1
ATOM 3450 N N . THR B 1 130 ? -48.518 -2.871 -1.847 1.00 61.05 122 THR B N 1
ATOM 3451 C CA . THR B 1 130 ? -47.666 -2.001 -2.646 1.00 64.72 122 THR B CA 1
ATOM 3452 C C . THR B 1 130 ? -47.632 -0.592 -2.071 1.00 65.43 122 THR B C 1
ATOM 3453 O O . THR B 1 130 ? -46.619 0.107 -2.188 1.00 64.26 122 THR B O 1
ATOM 3457 N N . CYS B 1 131 ? -48.696 -0.181 -1.396 1.00 62.76 123 CYS B N 1
ATOM 3458 C CA . CYS B 1 131 ? -48.803 1.183 -0.910 1.00 71.83 123 CYS B CA 1
ATOM 3459 C C . CYS B 1 131 ? -48.116 1.409 0.440 1.00 64.70 123 CYS B C 1
ATOM 3460 O O . CYS B 1 131 ? -48.361 2.438 1.069 1.00 67.62 123 CYS B O 1
ATOM 3463 N N . VAL B 1 132 ? -47.268 0.502 0.913 1.00 57.80 124 VAL B N 1
ATOM 3464 C CA . VAL B 1 132 ? -46.547 0.719 2.158 1.00 52.95 124 VAL B CA 1
ATOM 3465 C C . VAL B 1 132 ? -45.075 0.972 1.928 1.00 52.57 124 VAL B C 1
ATOM 3466 O O . VAL B 1 132 ? -44.323 1.109 2.890 1.00 49.32 124 VAL B O 1
ATOM 3470 N N . PHE B 1 133 ? -44.647 1.049 0.686 1.00 53.10 125 PHE B N 1
ATOM 3471 C CA . PHE B 1 133 ? -43.262 1.279 0.344 1.00 49.13 125 PHE B CA 1
ATOM 3472 C C . PHE B 1 133 ? -42.897 2.747 0.512 1.00 48.14 125 PHE B C 1
ATOM 3473 O O . PHE B 1 133 ? -43.770 3.619 0.574 1.00 50.54 125 PHE B O 1
ATOM 3481 N N . PRO B 1 134 ? -41.607 3.051 0.556 1.00 48.05 126 PRO B N 1
ATOM 3482 C CA . PRO B 1 134 ? -41.194 4.446 0.743 1.00 54.76 126 PRO B CA 1
ATOM 3483 C C . PRO B 1 134 ? -41.810 5.361 -0.308 1.00 63.33 126 PRO B C 1
ATOM 3484 O O . PRO B 1 134 ? -41.980 4.983 -1.466 1.00 66.76 126 PRO B O 1
ATOM 3488 N N . ASP B 1 135 ? -42.173 6.568 0.130 1.00 65.80 127 ASP B N 1
ATOM 3489 C CA . ASP B 1 135 ? -42.685 7.577 -0.783 1.00 63.72 127 ASP B CA 1
ATOM 3490 C C . ASP B 1 135 ? -41.594 8.024 -1.742 1.00 66.69 127 ASP B C 1
ATOM 3491 O O . ASP B 1 135 ? -41.830 8.153 -2.947 1.00 65.18 127 ASP B O 1
ATOM 3496 N N . LYS B 1 136 ? -40.405 8.300 -1.213 1.00 73.18 128 LYS B N 1
ATOM 3497 C CA . LYS B 1 136 ? -39.226 8.564 -2.030 1.00 74.51 128 LYS B CA 1
ATOM 3498 C C . LYS B 1 136 ? -38.580 7.212 -2.302 1.00 85.36 128 LYS B C 1
ATOM 3499 O O . LYS B 1 136 ? -37.992 6.602 -1.401 1.00 94.69 128 LYS B O 1
ATOM 3501 N N . ILE B 1 137 ? -38.712 6.729 -3.534 1.00 84.09 129 ILE B N 1
ATOM 3502 C CA . ILE B 1 137 ? -38.241 5.402 -3.918 1.00 78.55 129 ILE B CA 1
ATOM 3503 C C . ILE B 1 137 ? -37.965 5.444 -5.405 1.00 83.01 129 ILE B C 1
ATOM 3504 O O . ILE B 1 137 ? -38.637 6.150 -6.164 1.00 83.48 129 ILE B O 1
ATOM 3509 N N . GLU B 1 138 ? -36.973 4.682 -5.826 1.00 86.98 130 GLU B N 1
ATOM 3510 C CA . GLU B 1 138 ? -36.630 4.642 -7.230 1.00 95.77 130 GLU B CA 1
ATOM 3511 C C . GLU B 1 138 ? -37.245 3.386 -7.808 1.00 93.82 130 GLU B C 1
ATOM 3512 O O . GLU B 1 138 ? -37.135 2.303 -7.223 1.00 89.37 130 GLU B O 1
ATOM 3518 N N . TYR B 1 139 ? -37.875 3.535 -8.931 1.00 96.74 131 TYR B N 1
ATOM 3519 C CA . TYR B 1 139 ? -38.589 2.417 -9.501 1.00 94.70 131 TYR B CA 1
ATOM 3520 C C . TYR B 1 139 ? -37.647 1.598 -10.384 1.00 88.07 131 TYR B C 1
ATOM 3521 O O . TYR B 1 139 ? -36.702 2.137 -10.974 1.00 87.76 131 TYR B O 1
ATOM 3530 N N . PRO B 1 140 ? -37.864 0.281 -10.469 1.00 78.16 132 PRO B N 1
ATOM 3531 C CA . PRO B 1 140 ? -39.012 -0.436 -9.922 1.00 69.37 132 PRO B CA 1
ATOM 3532 C C . PRO B 1 140 ? -38.900 -0.792 -8.453 1.00 73.20 132 PRO B C 1
ATOM 3533 O O . PRO B 1 140 ? -37.829 -1.024 -7.892 1.00 80.64 132 PRO B O 1
ATOM 3537 N N . ILE B 1 141 ? -40.067 -0.809 -7.825 1.00 63.74 133 ILE B N 1
ATOM 3538 C CA . ILE B 1 141 ? -40.155 -1.245 -6.455 1.00 63.39 133 ILE B CA 1
ATOM 3539 C C . ILE B 1 141 ? -39.710 -2.696 -6.383 1.00 67.55 133 ILE B C 1
ATOM 3540 O O . ILE B 1 141 ? -40.197 -3.554 -7.134 1.00 64.44 133 ILE B O 1
ATOM 3545 N N . THR B 1 142 ? -38.724 -2.953 -5.519 1.00 65.47 134 THR B N 1
ATOM 3546 C CA . THR B 1 142 ? -38.195 -4.271 -5.216 1.00 55.27 134 THR B CA 1
ATOM 3547 C C . THR B 1 142 ? -38.432 -4.482 -3.738 1.00 59.63 134 THR B C 1
ATOM 3548 O O . THR B 1 142 ? -38.519 -3.519 -2.974 1.00 61.59 134 THR B O 1
ATOM 3552 N N . GLU B 1 143 ? -38.519 -5.751 -3.343 1.00 57.72 135 GLU B N 1
ATOM 3553 C CA . GLU B 1 143 ? -38.827 -6.081 -1.963 1.00 50.80 135 GLU B CA 1
ATOM 3554 C C . GLU B 1 143 ? -37.815 -5.469 -0.999 1.00 53.78 135 GLU B C 1
ATOM 3555 O O . GLU B 1 143 ? -38.184 -5.041 0.100 1.00 48.38 135 GLU B O 1
ATOM 3561 N N . GLU B 1 144 ? -36.551 -5.346 -1.421 1.00 54.43 136 GLU B N 1
ATOM 3562 C CA . GLU B 1 144 ? -35.502 -4.893 -0.515 1.00 58.57 136 GLU B CA 1
ATOM 3563 C C . GLU B 1 144 ? -35.679 -3.441 -0.070 1.00 64.49 136 GLU B C 1
ATOM 3564 O O . GLU B 1 144 ? -35.065 -3.027 0.920 1.00 69.37 136 GLU B O 1
ATOM 3566 N N . LYS B 1 145 ? -36.524 -2.671 -0.743 1.00 61.76 137 LYS B N 1
ATOM 3567 C CA . LYS B 1 145 ? -36.704 -1.262 -0.424 1.00 55.50 137 LYS B CA 1
ATOM 3568 C C . LYS B 1 145 ? -37.823 -0.999 0.583 1.00 51.40 137 LYS B C 1
ATOM 3569 O O . LYS B 1 145 ? -38.090 0.164 0.892 1.00 53.16 137 LYS B O 1
ATOM 3571 N N . LEU B 1 146 ? -38.438 -2.045 1.139 1.00 47.59 138 LEU B N 1
ATOM 3572 C CA . LEU B 1 146 ? -39.604 -1.878 2.007 1.00 43.78 138 LEU B CA 1
ATOM 3573 C C . LEU B 1 146 ? -39.391 -0.850 3.131 1.00 52.03 138 LEU B C 1
ATOM 3574 O O . LEU B 1 146 ? -40.253 0.006 3.376 1.00 51.95 138 LEU B O 1
ATOM 3579 N N . HIS B 1 147 ? -38.246 -0.894 3.810 1.00 51.78 139 HIS B N 1
ATOM 3580 C CA . HIS B 1 147 ? -38.034 -0.048 4.983 1.00 49.33 139 HIS B CA 1
ATOM 3581 C C . HIS B 1 147 ? -37.099 1.123 4.715 1.00 54.79 139 HIS B C 1
ATOM 3582 O O . HIS B 1 147 ? -36.603 1.739 5.664 1.00 67.52 139 HIS B O 1
ATOM 3589 N N . GLU B 1 148 ? -36.833 1.438 3.452 1.00 48.39 140 GLU B N 1
ATOM 3590 C CA . GLU B 1 148 ? -35.839 2.449 3.107 1.00 57.54 140 GLU B CA 1
ATOM 3591 C C . GLU B 1 148 ? -36.462 3.847 3.001 1.00 56.98 140 GLU B C 1
ATOM 3592 O O . GLU B 1 148 ? -36.348 4.540 1.990 1.00 64.52 140 GLU B O 1
ATOM 3598 N N . GLY B 1 149 ? -37.101 4.275 4.082 1.00 52.45 141 GLY B N 1
ATOM 3599 C CA . GLY B 1 149 ? -37.689 5.596 4.137 1.00 48.21 141 GLY B CA 1
ATOM 3600 C C . GLY B 1 149 ? -39.162 5.572 4.491 1.00 46.34 141 GLY B C 1
ATOM 3601 O O . GLY B 1 149 ? -39.811 4.522 4.465 1.00 49.68 141 GLY B O 1
ATOM 3602 N N . PRO B 1 150 ? -39.719 6.733 4.844 1.00 50.26 142 PRO B N 1
ATOM 3603 C CA . PRO B 1 150 ? -41.104 6.758 5.325 1.00 56.08 142 PRO B CA 1
ATOM 3604 C C . PRO B 1 150 ? -42.087 6.539 4.191 1.00 57.49 142 PRO B C 1
ATOM 3605 O O . PRO B 1 150 ? -41.835 6.934 3.037 1.00 48.70 142 PRO B O 1
ATOM 3609 N N . PRO B 1 151 ? -43.230 5.914 4.461 1.00 52.68 143 PRO B N 1
ATOM 3610 C CA . PRO B 1 151 ? -44.242 5.764 3.402 1.00 45.33 143 PRO B CA 1
ATOM 3611 C C . PRO B 1 151 ? -44.896 7.104 3.144 1.00 56.88 143 PRO B C 1
ATOM 3612 O O . PRO B 1 151 ? -44.605 8.085 3.835 1.00 59.06 143 PRO B O 1
ATOM 3616 N N . HIS B 1 152 ? -45.789 7.160 2.172 1.00 59.32 144 HIS B N 1
ATOM 3617 C CA . HIS B 1 152 ? -46.496 8.400 1.914 1.00 56.46 144 HIS B CA 1
ATOM 3618 C C . HIS B 1 152 ? -47.332 8.786 3.122 1.00 59.07 144 HIS B C 1
ATOM 3619 O O . HIS B 1 152 ? -47.781 7.942 3.898 1.00 56.74 144 HIS B O 1
ATOM 3626 N N . PHE B 1 153 ? -47.520 10.088 3.281 1.00 66.79 145 PHE B N 1
ATOM 3627 C CA . PHE B 1 153 ? -48.215 10.604 4.447 1.00 72.90 145 PHE B CA 1
ATOM 3628 C C . PHE B 1 153 ? -49.656 10.119 4.487 1.00 70.81 145 PHE B C 1
ATOM 3629 O O . PHE B 1 153 ? -50.192 9.858 5.567 1.00 73.01 145 PHE B O 1
ATOM 3637 N N . SER B 1 154 ? -50.280 9.959 3.315 1.00 68.23 146 SER B N 1
ATOM 3638 C CA . SER B 1 154 ? -51.731 9.810 3.232 1.00 67.23 146 SER B CA 1
ATOM 3639 C C . SER B 1 154 ? -52.237 8.527 3.897 1.00 62.48 146 SER B C 1
ATOM 3640 O O . SER B 1 154 ? -53.329 8.518 4.474 1.00 64.09 146 SER B O 1
ATOM 3643 N N . ASN B 1 155 ? -51.484 7.434 3.832 1.00 61.40 147 ASN B N 1
ATOM 3644 C CA . ASN B 1 155 ? -51.949 6.202 4.476 1.00 61.96 147 ASN B CA 1
ATOM 3645 C C . ASN B 1 155 ? -50.883 5.630 5.397 1.00 47.71 147 ASN B C 1
ATOM 3646 O O . ASN B 1 155 ? -50.728 4.410 5.525 1.00 44.16 147 ASN B O 1
ATOM 3651 N N . ASN B 1 156 ? -50.127 6.503 6.067 1.00 50.10 148 ASN B N 1
ATOM 3652 C CA . ASN B 1 156 ? -48.925 6.017 6.732 1.00 46.97 148 ASN B CA 1
ATOM 3653 C C . ASN B 1 156 ? -49.242 5.165 7.960 1.00 44.25 148 ASN B C 1
ATOM 3654 O O . ASN B 1 156 ? -48.415 4.335 8.329 1.00 49.11 148 ASN B O 1
ATOM 3659 N N . ALA B 1 157 ? -50.441 5.286 8.544 1.00 46.96 149 ALA B N 1
ATOM 3660 C CA . ALA B 1 157 ? -50.816 4.419 9.666 1.00 48.49 149 ALA B CA 1
ATOM 3661 C C . ALA B 1 157 ? -50.994 2.979 9.225 1.00 40.27 149 ALA B C 1
ATOM 3662 O O . ALA B 1 157 ? -50.429 2.060 9.831 1.00 41.95 149 ALA B O 1
ATOM 3664 N N . TYR B 1 158 ? -51.809 2.763 8.187 1.00 42.95 150 TYR B N 1
ATOM 3665 C CA . TYR B 1 158 ? -51.913 1.443 7.574 1.00 40.17 150 TYR B CA 1
ATOM 3666 C C . TYR B 1 158 ? -50.540 0.956 7.117 1.00 35.50 150 TYR B C 1
ATOM 3667 O O . TYR B 1 158 ? -50.170 -0.198 7.358 1.00 50.79 150 TYR B O 1
ATOM 3676 N N . ALA B 1 159 ? -49.744 1.847 6.510 1.00 46.01 151 ALA B N 1
ATOM 3677 C CA . ALA B 1 159 ? -48.459 1.436 5.950 1.00 37.69 151 ALA B CA 1
ATOM 3678 C C . ALA B 1 159 ? -47.503 0.955 7.031 1.00 45.24 151 ALA B C 1
ATOM 3679 O O . ALA B 1 159 ? -46.917 -0.131 6.908 1.00 42.03 151 ALA B O 1
ATOM 3681 N N . TYR B 1 160 ? -47.369 1.731 8.123 1.00 34.45 152 TYR B N 1
ATOM 3682 C CA . TYR B 1 160 ? -46.444 1.357 9.182 1.00 37.19 152 TYR B CA 1
ATOM 3683 C C . TYR B 1 160 ? -46.892 0.072 9.887 1.00 39.98 152 TYR B C 1
ATOM 3684 O O . TYR B 1 160 ? -46.067 -0.798 10.182 1.00 40.76 152 TYR B O 1
ATOM 3693 N N . ALA B 1 161 ? -48.200 -0.090 10.112 1.00 37.04 153 ALA B N 1
ATOM 3694 C CA . ALA B 1 161 ? -48.686 -1.350 10.664 1.00 36.99 153 ALA B CA 1
ATOM 3695 C C . ALA B 1 161 ? -48.289 -2.529 9.775 1.00 40.32 153 ALA B C 1
ATOM 3696 O O . ALA B 1 161 ? -47.900 -3.582 10.279 1.00 50.11 153 ALA B O 1
ATOM 3698 N N . LYS B 1 162 ? -48.364 -2.372 8.447 1.00 43.40 154 LYS B N 1
ATOM 3699 C CA . LYS B 1 162 ? -47.862 -3.427 7.564 1.00 42.81 154 LYS B CA 1
ATOM 3700 C C . LYS B 1 162 ? -46.341 -3.579 7.673 1.00 44.32 154 LYS B C 1
ATOM 3701 O O . LYS B 1 162 ? -45.812 -4.700 7.636 1.00 40.50 154 LYS B O 1
ATOM 3707 N N . ARG B 1 163 ? -45.616 -2.463 7.770 1.00 40.61 155 ARG B N 1
ATOM 3708 C CA . ARG B 1 163 ? -44.175 -2.560 7.959 1.00 39.51 155 ARG B CA 1
ATOM 3709 C C . ARG B 1 163 ? -43.848 -3.390 9.203 1.00 40.90 155 ARG B C 1
ATOM 3710 O O . ARG B 1 163 ? -42.955 -4.252 9.180 1.00 41.18 155 ARG B O 1
ATOM 3718 N N . MET B 1 164 ? -44.564 -3.146 10.299 1.00 33.46 156 MET B N 1
ATOM 3719 C CA . MET B 1 164 ? -44.315 -3.860 11.547 1.00 35.99 156 MET B CA 1
ATOM 3720 C C . MET B 1 164 ? -44.869 -5.286 11.524 1.00 34.55 156 MET B C 1
ATOM 3721 O O . MET B 1 164 ? -44.432 -6.124 12.307 1.00 39.02 156 MET B O 1
ATOM 3726 N N . LEU B 1 165 ? -45.801 -5.587 10.632 1.00 39.51 157 LEU B N 1
ATOM 3727 C CA . LEU B 1 165 ? -46.169 -6.981 10.423 1.00 40.77 157 LEU B CA 1
ATOM 3728 C C . LEU B 1 165 ? -45.005 -7.756 9.835 1.00 40.97 157 LEU B C 1
ATOM 3729 O O . LEU B 1 165 ? -44.714 -8.870 10.274 1.00 40.12 157 LEU B O 1
ATOM 3734 N N . ASP B 1 166 ? -44.317 -7.177 8.849 1.00 39.70 158 ASP B N 1
ATOM 3735 C CA . ASP B 1 166 ? -43.119 -7.814 8.314 1.00 39.02 158 ASP B CA 1
ATOM 3736 C C . ASP B 1 166 ? -42.034 -7.973 9.382 1.00 40.35 158 ASP B C 1
ATOM 3737 O O . ASP B 1 166 ? -41.444 -9.053 9.519 1.00 42.02 158 ASP B O 1
ATOM 3742 N N . MET B 1 167 ? -41.752 -6.901 10.148 1.00 32.86 159 MET B N 1
ATOM 3743 C CA . MET B 1 167 ? -40.682 -6.960 11.143 1.00 36.85 159 MET B CA 1
ATOM 3744 C C . MET B 1 167 ? -40.990 -7.982 12.239 1.00 36.33 159 MET B C 1
ATOM 3745 O O . MET B 1 167 ? -40.102 -8.728 12.662 1.00 37.44 159 MET B O 1
ATOM 3750 N N . LEU B 1 168 ? -42.241 -8.025 12.714 1.00 34.56 160 LEU B N 1
ATOM 3751 C CA . LEU B 1 168 ? -42.604 -8.975 13.751 1.00 30.41 160 LEU B CA 1
ATOM 3752 C C . LEU B 1 168 ? -42.399 -10.407 13.285 1.00 34.97 160 LEU B C 1
ATOM 3753 O O . LEU B 1 168 ? -42.029 -11.274 14.092 1.00 40.44 160 LEU B O 1
ATOM 3758 N N . GLY B 1 169 ? -42.616 -10.673 11.993 1.00 42.98 161 GLY B N 1
ATOM 3759 C CA . GLY B 1 169 ? -42.302 -11.991 11.462 1.00 36.48 161 GLY B CA 1
ATOM 3760 C C . GLY B 1 169 ? -40.818 -12.313 11.545 1.00 39.77 161 GLY B C 1
ATOM 3761 O O . GLY B 1 169 ? -40.425 -13.395 11.998 1.00 46.21 161 GLY B O 1
ATOM 3762 N N . ARG B 1 170 ? -39.967 -11.367 11.132 1.00 36.80 162 ARG B N 1
ATOM 3763 C CA . ARG B 1 170 ? -38.528 -11.599 11.249 1.00 37.58 162 ARG B CA 1
ATOM 3764 C C . ARG B 1 170 ? -38.121 -11.816 12.707 1.00 42.67 162 ARG B C 1
ATOM 3765 O O . ARG B 1 170 ? -37.260 -12.657 13.001 1.00 39.73 162 ARG B O 1
ATOM 3773 N N . TRP B 1 171 ? -38.732 -11.062 13.633 1.00 32.00 163 TRP B N 1
ATOM 3774 C CA . TRP B 1 171 ? -38.381 -11.210 15.039 1.00 37.40 163 TRP B CA 1
ATOM 3775 C C . TRP B 1 171 ? -38.818 -12.574 15.586 1.00 35.68 163 TRP B C 1
ATOM 3776 O O . TRP B 1 171 ? -38.106 -13.172 16.406 1.00 37.13 163 TRP B O 1
ATOM 3787 N N . TYR B 1 172 ? -39.970 -13.091 15.143 1.00 31.50 164 TYR B N 1
ATOM 3788 C CA . TYR B 1 172 ? -40.373 -14.427 15.582 1.00 34.14 164 TYR B CA 1
ATOM 3789 C C . TYR B 1 172 ? -39.500 -15.491 14.951 1.00 35.24 164 TYR B C 1
ATOM 3790 O O . TYR B 1 172 ? -39.278 -16.535 15.565 1.00 44.97 164 TYR B O 1
ATOM 3799 N N . ASN B 1 173 ? -38.967 -15.241 13.753 1.00 39.81 165 ASN B N 1
ATOM 3800 C CA . ASN B 1 173 ? -37.992 -16.178 13.196 1.00 43.53 165 ASN B CA 1
ATOM 3801 C C . ASN B 1 173 ? -36.739 -16.241 14.058 1.00 47.56 165 ASN B C 1
ATOM 3802 O O . ASN B 1 173 ? -36.191 -17.323 14.283 1.00 49.84 165 ASN B O 1
ATOM 3807 N N . GLU B 1 174 ? -36.262 -15.086 14.538 1.00 49.86 166 GLU B N 1
ATOM 3808 C CA . GLU B 1 174 ? -35.111 -15.088 15.423 1.00 44.64 166 GLU B CA 1
ATOM 3809 C C . GLU B 1 174 ? -35.389 -15.898 16.673 1.00 49.02 166 GLU B C 1
ATOM 3810 O O . GLU B 1 174 ? -34.548 -16.688 17.107 1.00 50.50 166 GLU B O 1
ATOM 3816 N N . LYS B 1 175 ? -36.570 -15.718 17.261 1.00 45.77 167 LYS B N 1
ATOM 3817 C CA . LYS B 1 175 ? -36.905 -16.466 18.465 1.00 46.19 167 LYS B CA 1
ATOM 3818 C C . LYS B 1 175 ? -36.985 -17.961 18.169 1.00 43.95 167 LYS B C 1
ATOM 3819 O O . LYS B 1 175 ? -36.457 -18.780 18.925 1.00 48.59 167 LYS B O 1
ATOM 3825 N N . ALA B 1 176 ? -37.601 -18.333 17.049 1.00 45.88 168 ALA B N 1
ATOM 3826 C CA . ALA B 1 176 ? -37.690 -19.752 16.706 1.00 52.43 168 ALA B CA 1
ATOM 3827 C C . ALA B 1 176 ? -36.311 -20.364 16.533 1.00 51.25 168 ALA B C 1
ATOM 3828 O O . ALA B 1 176 ? -36.057 -21.483 16.996 1.00 48.62 168 ALA B O 1
ATOM 3830 N N . VAL B 1 177 ? -35.409 -19.645 15.866 1.00 47.70 169 VAL B N 1
ATOM 3831 C CA . VAL B 1 177 ? -34.062 -20.159 15.698 1.00 47.14 169 VAL B CA 1
ATOM 3832 C C . VAL B 1 177 ? -33.430 -20.377 17.059 1.00 52.02 169 VAL B C 1
ATOM 3833 O O . VAL B 1 177 ? -32.838 -21.425 17.321 1.00 51.43 169 VAL B O 1
ATOM 3837 N N . ASN B 1 178 ? -33.617 -19.413 17.968 1.00 55.96 170 ASN B N 1
ATOM 3838 C CA . ASN B 1 178 ? -32.992 -19.448 19.284 1.00 66.51 170 ASN B CA 1
ATOM 3839 C C . ASN B 1 178 ? -33.515 -20.591 20.146 1.00 62.01 170 ASN B C 1
ATOM 3840 O O . ASN B 1 178 ? -32.752 -21.207 20.897 1.00 58.95 170 ASN B O 1
ATOM 3845 N N . GLU B 1 179 ? -34.800 -20.886 20.052 1.00 58.45 171 GLU B N 1
ATOM 3846 C CA . GLU B 1 179 ? -35.433 -21.934 20.837 1.00 53.69 171 GLU B CA 1
ATOM 3847 C C . GLU B 1 179 ? -35.509 -23.270 20.100 1.00 54.05 171 GLU B C 1
ATOM 3848 O O . GLU B 1 179 ? -36.082 -24.231 20.632 1.00 55.84 171 GLU B O 1
ATOM 3854 N N . GLY B 1 180 ? -34.950 -23.361 18.896 1.00 69.05 172 GLY B N 1
ATOM 3855 C CA . GLY B 1 180 ? -35.030 -24.604 18.155 1.00 69.32 172 GLY B CA 1
ATOM 3856 C C . GLY B 1 180 ? -36.418 -24.992 17.706 1.00 70.00 172 GLY B C 1
ATOM 3857 O O . GLY B 1 180 ? -36.655 -26.167 17.441 1.00 75.27 172 GLY B O 1
ATOM 3858 N N . LYS B 1 181 ? -37.360 -24.056 17.681 1.00 65.07 173 LYS B N 1
ATOM 3859 C CA . LYS B 1 181 ? -38.712 -24.318 17.203 1.00 55.71 173 LYS B CA 1
ATOM 3860 C C . LYS B 1 181 ? -38.769 -24.220 15.688 1.00 54.26 173 LYS B C 1
ATOM 3861 O O . LYS B 1 181 ? -38.036 -23.434 15.077 1.00 60.36 173 LYS B O 1
ATOM 3867 N N . SER B 1 182 ? -39.672 -25.001 15.076 1.00 56.45 174 SER B N 1
ATOM 3868 C CA . SER B 1 182 ? -39.850 -25.012 13.609 1.00 62.95 174 SER B CA 1
ATOM 3869 C C . SER B 1 182 ? -41.066 -24.162 13.254 1.00 62.96 174 SER B C 1
ATOM 3870 O O . SER B 1 182 ? -42.158 -24.654 12.982 1.00 66.74 174 SER B O 1
ATOM 3873 N N . CYS B 1 183 ? -40.855 -22.856 13.276 1.00 61.61 175 CYS B N 1
ATOM 3874 C CA . CYS B 1 183 ? -41.861 -21.861 12.942 1.00 52.60 175 CYS B CA 1
ATOM 3875 C C . CYS B 1 183 ? -41.217 -20.958 11.913 1.00 50.37 175 CYS B C 1
ATOM 3876 O O . CYS B 1 183 ? -40.146 -20.394 12.170 1.00 52.07 175 CYS B O 1
ATOM 3879 N N . LEU B 1 184 ? -41.840 -20.856 10.743 1.00 48.12 176 LEU B N 1
ATOM 3880 C CA . LEU B 1 184 ? -41.359 -20.002 9.665 1.00 51.43 176 LEU B CA 1
ATOM 3881 C C . LEU B 1 184 ? -42.376 -18.904 9.378 1.00 48.91 176 LEU B C 1
ATOM 3882 O O . LEU B 1 184 ? -43.583 -19.164 9.329 1.00 47.57 176 LEU B O 1
ATOM 3887 N N . PHE B 1 185 ? -41.887 -17.677 9.237 1.00 45.83 177 PHE B N 1
ATOM 3888 C CA . PHE B 1 185 ? -42.705 -16.521 8.903 1.00 38.73 177 PHE B CA 1
ATOM 3889 C C . PHE B 1 185 ? -42.183 -15.886 7.624 1.00 44.61 177 PHE B C 1
ATOM 3890 O O . PHE B 1 185 ? -40.982 -15.615 7.508 1.00 47.66 177 PHE B O 1
ATOM 3898 N N . THR B 1 186 ? -43.072 -15.679 6.657 1.00 40.01 178 THR B N 1
ATOM 3899 C CA . THR B 1 186 ? -42.691 -14.927 5.473 1.00 45.50 178 THR B CA 1
ATOM 3900 C C . THR B 1 186 ? -43.895 -14.117 5.008 1.00 43.33 178 THR B C 1
ATOM 3901 O O . THR B 1 186 ? -44.926 -14.058 5.687 1.00 39.89 178 THR B O 1
ATOM 3905 N N . SER B 1 187 ? -43.766 -13.475 3.851 1.00 36.34 179 SER B N 1
ATOM 3906 C CA . SER B 1 187 ? -44.863 -12.623 3.424 1.00 33.71 179 SER B CA 1
ATOM 3907 C C . SER B 1 187 ? -44.830 -12.457 1.912 1.00 39.87 179 SER B C 1
ATOM 3908 O O . SER B 1 187 ? -43.829 -12.745 1.250 1.00 43.25 179 SER B O 1
ATOM 3911 N N . VAL B 1 188 ? -45.978 -12.055 1.377 1.00 32.08 180 VAL B N 1
ATOM 3912 C CA . VAL B 1 188 ? -46.138 -11.763 -0.036 1.00 35.17 180 VAL B CA 1
ATOM 3913 C C . VAL B 1 188 ? -46.696 -10.357 -0.188 1.00 40.94 180 VAL B C 1
ATOM 3914 O O . VAL B 1 188 ? -47.375 -9.829 0.703 1.00 36.81 180 VAL B O 1
ATOM 3918 N N . ILE B 1 189 ? -46.412 -9.762 -1.339 1.00 39.46 181 ILE B N 1
ATOM 3919 C CA . ILE B 1 189 ? -46.850 -8.407 -1.665 1.00 40.46 181 ILE B CA 1
ATOM 3920 C C . ILE B 1 189 ? -47.626 -8.422 -2.985 1.00 44.80 181 ILE B C 1
ATOM 3921 O O . ILE B 1 189 ? -47.013 -8.326 -4.055 1.00 43.95 181 ILE B O 1
ATOM 3926 N N . PRO B 1 190 ? -48.942 -8.589 -2.980 1.00 41.30 182 PRO B N 1
ATOM 3927 C CA . PRO B 1 190 ? -49.696 -8.543 -4.241 1.00 40.41 182 PRO B CA 1
ATOM 3928 C C . PRO B 1 190 ? -49.895 -7.107 -4.696 1.00 52.09 182 PRO B C 1
ATOM 3929 O O . PRO B 1 190 ? -50.088 -6.201 -3.883 1.00 57.61 182 PRO B O 1
ATOM 3933 N N . THR B 1 191 ? -49.844 -6.894 -6.007 1.00 56.32 183 THR B N 1
ATOM 3934 C CA . THR B 1 191 ? -50.094 -5.577 -6.583 1.00 57.98 183 THR B CA 1
ATOM 3935 C C . THR B 1 191 ? -51.358 -5.613 -7.429 1.00 59.22 183 THR B C 1
ATOM 3936 O O . THR B 1 191 ? -51.461 -6.402 -8.377 1.00 53.60 183 THR B O 1
ATOM 3940 N N . ASN B 1 192 ? -52.306 -4.751 -7.075 1.00 51.27 184 ASN B N 1
ATOM 3941 C CA . ASN B 1 192 ? -53.576 -4.563 -7.759 1.00 52.80 184 ASN B CA 1
ATOM 3942 C C . ASN B 1 192 ? -54.272 -5.857 -8.165 1.00 51.61 184 ASN B C 1
ATOM 3943 O O . ASN B 1 192 ? -54.300 -6.213 -9.348 1.00 49.74 184 ASN B O 1
ATOM 3948 N N . LEU B 1 193 ? -54.949 -6.493 -7.223 1.00 45.31 185 LEU B N 1
ATOM 3949 C CA . LEU B 1 193 ? -55.681 -7.700 -7.544 1.00 43.72 185 LEU B CA 1
ATOM 3950 C C . LEU B 1 193 ? -57.048 -7.321 -8.098 1.00 47.22 185 LEU B C 1
ATOM 3951 O O . LEU B 1 193 ? -57.594 -6.261 -7.783 1.00 54.62 185 LEU B O 1
ATOM 3956 N N . PHE B 1 194 ? -57.566 -8.163 -8.985 1.00 46.61 186 PHE B N 1
ATOM 3957 C CA . PHE B 1 194 ? -58.951 -8.035 -9.433 1.00 50.03 186 PHE B CA 1
ATOM 3958 C C . PHE B 1 194 ? -59.460 -9.436 -9.723 1.00 49.64 186 PHE B C 1
ATOM 3959 O O . PHE B 1 194 ? -58.676 -10.372 -9.922 1.00 49.68 186 PHE B O 1
ATOM 3967 N N . GLY B 1 195 ? -60.780 -9.571 -9.759 1.00 49.92 187 GLY B N 1
ATOM 3968 C CA . GLY B 1 195 ? -61.385 -10.841 -10.040 1.00 42.92 187 GLY B CA 1
ATOM 3969 C C . GLY B 1 195 ? -62.713 -11.003 -9.346 1.00 51.90 187 GLY B C 1
ATOM 3970 O O . GLY B 1 195 ? -63.276 -10.054 -8.806 1.00 46.46 187 GLY B O 1
ATOM 3971 N N . PRO B 1 196 ? -63.230 -12.229 -9.338 1.00 51.63 188 PRO B N 1
ATOM 3972 C CA . PRO B 1 196 ? -64.534 -12.480 -8.723 1.00 54.71 188 PRO B CA 1
ATOM 3973 C C . PRO B 1 196 ? -64.481 -12.169 -7.239 1.00 56.52 188 PRO B C 1
ATOM 3974 O O . PRO B 1 196 ? -63.427 -12.250 -6.611 1.00 51.25 188 PRO B O 1
ATOM 3978 N N . HIS B 1 197 ? -65.640 -11.829 -6.683 1.00 57.34 189 HIS B N 1
ATOM 3979 C CA . HIS B 1 197 ? -65.799 -11.491 -5.274 1.00 54.04 189 HIS B CA 1
ATOM 3980 C C . HIS B 1 197 ? -65.076 -10.212 -4.891 1.00 54.98 189 HIS B C 1
ATOM 3981 O O . HIS B 1 197 ? -64.804 -9.979 -3.710 1.00 66.56 189 HIS B O 1
ATOM 3988 N N . ASP B 1 198 ? -64.752 -9.380 -5.874 1.00 54.89 190 ASP B N 1
ATOM 3989 C CA . ASP B 1 198 ? -64.203 -8.053 -5.650 1.00 56.26 190 ASP B CA 1
ATOM 3990 C C . ASP B 1 198 ? -65.312 -7.130 -5.134 1.00 62.63 190 ASP B C 1
ATOM 3991 O O . ASP B 1 198 ? -66.480 -7.515 -5.030 1.00 61.93 190 ASP B O 1
ATOM 3996 N N . ASN B 1 199 ? -64.946 -5.887 -4.820 1.00 69.55 191 ASN B N 1
ATOM 3997 C CA . ASN B 1 199 ? -65.908 -4.827 -4.504 1.00 76.97 191 ASN B CA 1
ATOM 3998 C C . ASN B 1 199 ? -66.118 -3.979 -5.758 1.00 77.61 191 ASN B C 1
ATOM 3999 O O . ASN B 1 199 ? -65.215 -3.251 -6.182 1.00 75.73 191 ASN B O 1
ATOM 4004 N N . PHE B 1 200 ? -67.311 -4.075 -6.347 1.00 77.84 192 PHE B N 1
ATOM 4005 C CA . PHE B 1 200 ? -67.629 -3.446 -7.623 1.00 77.28 192 PHE B CA 1
ATOM 4006 C C . PHE B 1 200 ? -68.349 -2.103 -7.472 1.00 87.05 192 PHE B C 1
ATOM 4007 O O . PHE B 1 200 ? -68.995 -1.640 -8.420 1.00 88.80 192 PHE B O 1
ATOM 4015 N N . ASN B 1 201 ? -68.281 -1.486 -6.297 1.00 89.39 193 ASN B N 1
ATOM 4016 C CA . ASN B 1 201 ? -68.878 -0.172 -6.108 1.00 93.43 193 ASN B CA 1
ATOM 4017 C C . ASN B 1 201 ? -68.185 0.881 -6.966 1.00 87.85 193 ASN B C 1
ATOM 4018 O O . ASN B 1 201 ? -66.964 1.034 -6.899 1.00 89.98 193 ASN B O 1
ATOM 4023 N N . VAL B 1 202 ? -68.968 1.618 -7.765 1.00 84.23 194 VAL B N 1
ATOM 4024 C CA . VAL B 1 202 ? -68.387 2.620 -8.661 1.00 83.96 194 VAL B CA 1
ATOM 4025 C C . VAL B 1 202 ? -67.699 3.722 -7.871 1.00 87.82 194 VAL B C 1
ATOM 4026 O O . VAL B 1 202 ? -66.685 4.273 -8.314 1.00 87.79 194 VAL B O 1
ATOM 4030 N N . GLU B 1 203 ? -68.234 4.070 -6.702 1.00 90.31 195 GLU B N 1
ATOM 4031 C CA . GLU B 1 203 ? -67.661 5.170 -5.940 1.00 91.81 195 GLU B CA 1
ATOM 4032 C C . GLU B 1 203 ? -66.488 4.701 -5.087 1.00 89.19 195 GLU B C 1
ATOM 4033 O O . GLU B 1 203 ? -65.401 5.283 -5.140 1.00 87.16 195 GLU B O 1
ATOM 4035 N N . ALA B 1 204 ? -66.684 3.636 -4.312 1.00 92.00 196 ALA B N 1
ATOM 4036 C CA . ALA B 1 204 ? -65.704 3.222 -3.317 1.00 92.89 196 ALA B CA 1
ATOM 4037 C C . ALA B 1 204 ? -64.711 2.171 -3.808 1.00 89.52 196 ALA B C 1
ATOM 4038 O O . ALA B 1 204 ? -63.608 2.084 -3.254 1.00 89.17 196 ALA B O 1
ATOM 4040 N N . GLY B 1 205 ? -65.060 1.383 -4.835 1.00 88.77 197 GLY B N 1
ATOM 4041 C CA . GLY B 1 205 ? -64.231 0.261 -5.234 1.00 85.31 197 GLY B CA 1
ATOM 4042 C C . GLY B 1 205 ? -62.998 0.648 -6.036 1.00 85.15 197 GLY B C 1
ATOM 4043 O O . GLY B 1 205 ? -62.823 1.796 -6.456 1.00 87.86 197 GLY B O 1
ATOM 4044 N N . HIS B 1 206 ? -62.135 -0.348 -6.252 1.00 82.64 198 HIS B N 1
ATOM 4045 C CA . HIS B 1 206 ? -60.915 -0.141 -7.020 1.00 77.34 198 HIS B CA 1
ATOM 4046 C C . HIS B 1 206 ? -61.249 0.189 -8.474 1.00 78.16 198 HIS B C 1
ATOM 4047 O O . HIS B 1 206 ? -62.362 -0.052 -8.956 1.00 80.48 198 HIS B O 1
ATOM 4054 N N . VAL B 1 207 ? -60.254 0.736 -9.177 1.00 71.98 199 VAL B N 1
ATOM 4055 C CA . VAL B 1 207 ? -60.495 1.280 -10.513 1.00 70.77 199 VAL B CA 1
ATOM 4056 C C . VAL B 1 207 ? -61.075 0.213 -11.425 1.00 73.03 199 VAL B C 1
ATOM 4057 O O . VAL B 1 207 ? -62.074 0.436 -12.121 1.00 77.01 199 VAL B O 1
ATOM 4061 N N . LEU B 1 208 ? -60.439 -0.960 -11.449 1.00 65.97 200 LEU B N 1
ATOM 4062 C CA . LEU B 1 208 ? -60.852 -1.992 -12.397 1.00 62.97 200 LEU B CA 1
ATOM 4063 C C . LEU B 1 208 ? -62.244 -2.535 -12.095 1.00 68.65 200 LEU B C 1
ATOM 4064 O O . LEU B 1 208 ? -63.072 -2.591 -13.021 1.00 76.73 200 LEU B O 1
ATOM 4069 N N . PRO B 1 209 ? -62.569 -2.980 -10.880 1.00 65.84 201 PRO B N 1
ATOM 4070 C CA . PRO B 1 209 ? -63.943 -3.465 -10.653 1.00 67.10 201 PRO B CA 1
ATOM 4071 C C . PRO B 1 209 ? -65.012 -2.392 -10.826 1.00 75.56 201 PRO B C 1
ATOM 4072 O O . PRO B 1 209 ? -66.121 -2.706 -11.282 1.00 78.49 201 PRO B O 1
ATOM 4076 N N . GLY B 1 210 ? -64.712 -1.134 -10.485 1.00 72.65 202 GLY B N 1
ATOM 4077 C CA . GLY B 1 210 ? -65.690 -0.070 -10.671 1.00 71.70 202 GLY B CA 1
ATOM 4078 C C . GLY B 1 210 ? -66.013 0.200 -12.131 1.00 69.46 202 GLY B C 1
ATOM 4079 O O . GLY B 1 210 ? -67.168 0.466 -12.483 1.00 70.53 202 GLY B O 1
ATOM 4080 N N . LEU B 1 211 ? -64.998 0.136 -12.996 1.00 62.98 203 LEU B N 1
ATOM 4081 C CA . LEU B 1 211 ? -65.210 0.328 -14.425 1.00 67.93 203 LEU B CA 1
ATOM 4082 C C . LEU B 1 211 ? -66.104 -0.763 -14.995 1.00 75.15 203 LEU B C 1
ATOM 4083 O O . LEU B 1 211 ? -66.870 -0.520 -15.940 1.00 78.76 203 LEU B O 1
ATOM 4088 N N . MET B 1 212 ? -65.995 -1.976 -14.451 1.00 72.75 204 MET B N 1
ATOM 4089 C CA . MET B 1 212 ? -66.886 -3.053 -14.852 1.00 74.54 204 MET B CA 1
ATOM 4090 C C . MET B 1 212 ? -68.330 -2.715 -14.551 1.00 74.76 204 MET B C 1
ATOM 4091 O O . MET B 1 212 ? -69.224 -3.021 -15.345 1.00 80.23 204 MET B O 1
ATOM 4096 N N . HIS B 1 213 ? -68.587 -2.142 -13.380 1.00 73.23 205 HIS B N 1
ATOM 4097 C CA . HIS B 1 213 ? -69.960 -1.832 -13.021 1.00 81.34 205 HIS B CA 1
ATOM 4098 C C . HIS B 1 213 ? -70.476 -0.645 -13.830 1.00 80.97 205 HIS B C 1
ATOM 4099 O O . HIS B 1 213 ? -71.624 -0.660 -14.287 1.00 84.02 205 HIS B O 1
ATOM 4106 N N . LYS B 1 214 ? -69.624 0.367 -14.060 1.00 78.02 206 LYS B N 1
ATOM 4107 C CA . LYS B 1 214 ? -70.023 1.518 -14.870 1.00 79.89 206 LYS B CA 1
ATOM 4108 C C . LYS B 1 214 ? -70.343 1.112 -16.303 1.00 89.21 206 LYS B C 1
ATOM 4109 O O . LYS B 1 214 ? -71.325 1.592 -16.888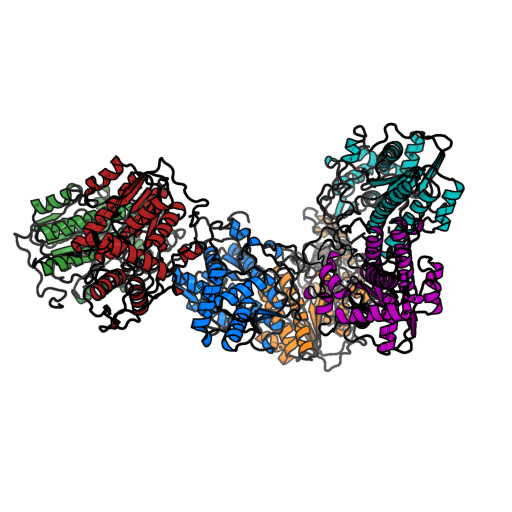 1.00 88.31 206 LYS B O 1
ATOM 4111 N N . CYS B 1 215 ? -69.533 0.225 -16.887 1.00 89.75 207 CYS B N 1
ATOM 4112 C CA . CYS B 1 215 ? -69.805 -0.222 -18.251 1.00 91.10 207 CYS B CA 1
ATOM 4113 C C . CYS B 1 215 ? -71.121 -0.983 -18.327 1.00 97.10 207 CYS B C 1
ATOM 4114 O O . CYS B 1 215 ? -71.932 -0.747 -19.234 1.00 106.63 207 CYS B O 1
ATOM 4117 N N . TYR B 1 216 ? -71.359 -1.886 -17.368 1.00 92.51 208 TYR B N 1
ATOM 4118 C CA . TYR B 1 216 ? -72.593 -2.667 -17.354 1.00 90.83 208 TYR B CA 1
ATOM 4119 C C . TYR B 1 216 ? -73.826 -1.775 -17.223 1.00 91.94 208 TYR B C 1
ATOM 4120 O O . TYR B 1 216 ? -74.856 -2.038 -17.856 1.00 95.51 208 TYR B O 1
ATOM 4129 N N . LYS B 1 217 ? -73.763 -0.757 -16.358 1.00 90.81 209 LYS B N 1
ATOM 4130 C CA . LYS B 1 217 ? -74.881 0.176 -16.237 1.00 96.48 209 LYS B CA 1
ATOM 4131 C C . LYS B 1 217 ? -75.086 0.941 -17.542 1.00 97.01 209 LYS B C 1
ATOM 4132 O O . LYS B 1 217 ? -76.224 1.184 -17.962 1.00 98.40 209 LYS B O 1
ATOM 4138 N N . ALA B 1 218 ? -73.989 1.322 -18.199 1.00 92.64 210 ALA B N 1
ATOM 4139 C CA . ALA B 1 218 ? -74.094 1.967 -19.496 1.00 95.43 210 ALA B CA 1
ATOM 4140 C C . ALA B 1 218 ? -74.723 1.030 -20.520 1.00 99.78 210 ALA B C 1
ATOM 4141 O O . ALA B 1 218 ? -75.426 1.494 -21.426 1.00 104.34 210 ALA B O 1
ATOM 4143 N N . GLN B 1 219 ? -74.451 -0.282 -20.420 1.00 100.65 211 GLN B N 1
ATOM 4144 C CA . GLN B 1 219 ? -75.075 -1.239 -21.336 1.00 104.20 211 GLN B CA 1
ATOM 4145 C C . GLN B 1 219 ? -76.550 -1.455 -21.014 1.00 108.96 211 GLN B C 1
ATOM 4146 O O . GLN B 1 219 ? -77.382 -1.520 -21.929 1.00 110.61 211 GLN B O 1
ATOM 4152 N N . GLN B 1 220 ? -76.906 -1.562 -19.728 1.00 107.52 212 GLN B N 1
ATOM 4153 C CA . GLN B 1 220 ? -78.316 -1.769 -19.403 1.00 109.40 212 GLN B CA 1
ATOM 4154 C C . GLN B 1 220 ? -79.131 -0.526 -19.729 1.00 115.05 212 GLN B C 1
ATOM 4155 O O . GLN B 1 220 ? -80.262 -0.621 -20.224 1.00 116.97 212 GLN B O 1
ATOM 4161 N N . ASN B 1 221 ? -78.578 0.642 -19.445 1.00 115.59 213 ASN B N 1
ATOM 4162 C CA . ASN B 1 221 ? -79.227 1.902 -19.749 1.00 124.29 213 ASN B CA 1
ATOM 4163 C C . ASN B 1 221 ? -78.861 2.303 -21.176 1.00 133.88 213 ASN B C 1
ATOM 4164 O O . ASN B 1 221 ? -78.243 1.546 -21.929 1.00 135.80 213 ASN B O 1
ATOM 4169 N N . GLY B 1 222 ? -79.243 3.506 -21.563 1.00 136.05 214 GLY B N 1
ATOM 4170 C CA . GLY B 1 222 ? -78.918 4.021 -22.868 1.00 141.22 214 GLY B CA 1
ATOM 4171 C C . GLY B 1 222 ? -77.710 4.925 -22.847 1.00 136.63 214 GLY B C 1
ATOM 4172 O O . GLY B 1 222 ? -77.447 5.604 -23.846 1.00 150.58 214 GLY B O 1
ATOM 4173 N N . THR B 1 223 ? -76.968 4.967 -21.743 1.00 120.06 215 THR B N 1
ATOM 4174 C CA . THR B 1 223 ? -75.957 5.994 -21.604 1.00 111.46 215 THR B CA 1
ATOM 4175 C C . THR B 1 223 ? -74.636 5.579 -22.242 1.00 115.17 215 THR B C 1
ATOM 4176 O O . THR B 1 223 ? -74.486 4.492 -22.804 1.00 107.02 215 THR B O 1
ATOM 4178 N N . ASP B 1 224 ? -73.675 6.494 -22.167 1.00 127.09 216 ASP B N 1
ATOM 4179 C CA . ASP B 1 224 ? -72.310 6.307 -22.628 1.00 129.31 216 ASP B CA 1
ATOM 4180 C C . ASP B 1 224 ? -71.427 5.830 -21.479 1.00 121.32 216 ASP B C 1
ATOM 4181 O O . ASP B 1 224 ? -71.647 6.170 -20.313 1.00 123.59 216 ASP B O 1
ATOM 4183 N N . PHE B 1 225 ? -70.425 5.029 -21.821 1.00 111.50 217 PHE B N 1
ATOM 4184 C CA . PHE B 1 225 ? -69.437 4.561 -20.856 1.00 98.77 217 PHE B CA 1
ATOM 4185 C C . PHE B 1 225 ? -68.422 5.677 -20.611 1.00 94.14 217 PHE B C 1
ATOM 4186 O O . PHE B 1 225 ? -67.618 6.006 -21.490 1.00 101.17 217 PHE B O 1
ATOM 4194 N N . VAL B 1 226 ? -68.450 6.249 -19.408 1.00 87.45 218 VAL B N 1
ATOM 4195 C CA . VAL B 1 226 ? -67.655 7.416 -19.035 1.00 86.85 218 VAL B CA 1
ATOM 4196 C C . VAL B 1 226 ? -66.508 6.969 -18.137 1.00 96.53 218 VAL B C 1
ATOM 4197 O O . VAL B 1 226 ? -66.741 6.313 -17.112 1.00 100.97 218 VAL B O 1
ATOM 4201 N N . VAL B 1 227 ? -65.274 7.317 -18.514 1.00 98.69 219 VAL B N 1
ATOM 4202 C CA . VAL B 1 227 ? -64.086 7.012 -17.714 1.00 94.83 219 VAL B CA 1
ATOM 4203 C C . VAL B 1 227 ? -63.541 8.315 -17.144 1.00 93.82 219 VAL B C 1
ATOM 4204 O O . VAL B 1 227 ? -63.356 9.291 -17.880 1.00 100.81 219 VAL B O 1
ATOM 4208 N N . PHE B 1 228 ? -63.294 8.329 -15.837 1.00 86.39 220 PHE B N 1
ATOM 4209 C CA . PHE B 1 228 ? -62.722 9.490 -15.166 1.00 85.70 220 PHE B CA 1
ATOM 4210 C C . PHE B 1 228 ? -61.230 9.560 -15.470 1.00 87.14 220 PHE B C 1
ATOM 4211 O O . PHE B 1 228 ? -60.487 8.626 -15.143 1.00 85.25 220 PHE B O 1
ATOM 4213 N N . GLY B 1 229 ? -60.797 10.632 -16.125 1.00 87.33 221 GLY B N 1
ATOM 4214 C CA . GLY B 1 229 ? -59.398 10.803 -16.465 1.00 81.98 221 GLY B CA 1
ATOM 4215 C C . GLY B 1 229 ? -59.129 10.607 -17.952 1.00 83.55 221 GLY B C 1
ATOM 4216 O O . GLY B 1 229 ? -60.009 10.263 -18.747 1.00 90.24 221 GLY B O 1
ATOM 4217 N N . SER B 1 230 ? -57.875 10.888 -18.321 1.00 81.22 222 SER B N 1
ATOM 4218 C CA . SER B 1 230 ? -57.427 10.731 -19.706 1.00 81.92 222 SER B CA 1
ATOM 4219 C C . SER B 1 230 ? -57.392 9.272 -20.150 1.00 77.24 222 SER B C 1
ATOM 4220 O O . SER B 1 230 ? -57.478 8.986 -21.352 1.00 74.29 222 SER B O 1
ATOM 4223 N N . GLY B 1 231 ? -57.197 8.347 -19.220 1.00 74.54 223 GLY B N 1
ATOM 4224 C CA . GLY B 1 231 ? -57.078 6.955 -19.576 1.00 72.21 223 GLY B CA 1
ATOM 4225 C C . GLY B 1 231 ? -55.665 6.531 -19.887 1.00 73.88 223 GLY B C 1
ATOM 4226 O O . GLY B 1 231 ? -55.460 5.409 -20.369 1.00 76.98 223 GLY B O 1
ATOM 4227 N N . LYS B 1 232 ? -54.685 7.389 -19.622 1.00 68.43 224 LYS B N 1
ATOM 4228 C CA . LYS B 1 232 ? -53.309 7.169 -20.046 1.00 71.51 224 LYS B CA 1
ATOM 4229 C C . LYS B 1 232 ? -52.406 6.549 -18.971 1.00 68.11 224 LYS B C 1
ATOM 4230 O O . LYS B 1 232 ? -51.466 5.826 -19.320 1.00 66.43 224 LYS B O 1
ATOM 4232 N N . PRO B 1 233 ? -52.634 6.768 -17.676 1.00 65.04 225 PRO B N 1
ATOM 4233 C CA . PRO B 1 233 ? -51.767 6.120 -16.686 1.00 61.58 225 PRO B CA 1
ATOM 4234 C C . PRO B 1 233 ? -51.814 4.600 -16.759 1.00 56.69 225 PRO B C 1
ATOM 4235 O O . PRO B 1 233 ? -52.860 3.993 -16.987 1.00 55.97 225 PRO B O 1
ATOM 4239 N N . LEU B 1 234 ? -50.638 4.000 -16.603 1.00 56.49 226 LEU B N 1
ATOM 4240 C CA . LEU B 1 234 ? -50.410 2.564 -16.729 1.00 56.04 226 LEU B CA 1
ATOM 4241 C C . LEU B 1 234 ? -50.281 1.888 -15.364 1.00 55.57 226 LEU B C 1
ATOM 4242 O O . LEU B 1 234 ? -49.596 2.395 -14.469 1.00 57.53 226 LEU B O 1
ATOM 4247 N N . ARG B 1 235 ? -50.939 0.751 -15.202 1.00 53.32 227 ARG B N 1
ATOM 4248 C CA . ARG B 1 235 ? -50.851 -0.005 -13.965 1.00 57.09 227 ARG B CA 1
ATOM 4249 C C . ARG B 1 235 ? -50.645 -1.478 -14.275 1.00 56.09 227 ARG B C 1
ATOM 4250 O O . ARG B 1 235 ? -51.029 -1.972 -15.337 1.00 59.85 227 ARG B O 1
ATOM 4258 N N . GLN B 1 236 ? -50.049 -2.177 -13.320 1.00 50.32 228 GLN B N 1
ATOM 4259 C CA . GLN B 1 236 ? -49.901 -3.622 -13.387 1.00 51.71 228 GLN B CA 1
ATOM 4260 C C . GLN B 1 236 ? -51.066 -4.259 -12.633 1.00 57.54 228 GLN B C 1
ATOM 4261 O O . GLN B 1 236 ? -51.258 -3.991 -11.441 1.00 62.98 228 GLN B O 1
ATOM 4267 N N . PHE B 1 237 ? -51.803 -5.147 -13.298 1.00 50.30 229 PHE B N 1
ATOM 4268 C CA . PHE B 1 237 ? -53.006 -5.750 -12.727 1.00 43.61 229 PHE B CA 1
ATOM 4269 C C . PHE B 1 237 ? -52.818 -7.254 -12.675 1.00 47.98 229 PHE B C 1
ATOM 4270 O O . PHE B 1 237 ? -52.423 -7.867 -13.674 1.00 54.75 229 PHE B O 1
ATOM 4278 N N . LEU B 1 238 ? -53.077 -7.836 -11.505 1.00 40.18 230 LEU B N 1
ATOM 4279 C CA . LEU B 1 238 ? -52.875 -9.254 -11.270 1.00 44.86 230 LEU B CA 1
ATOM 4280 C C . LEU B 1 238 ? -54.228 -9.910 -11.019 1.00 47.85 230 LEU B C 1
ATOM 4281 O O . LEU B 1 238 ? -54.940 -9.530 -10.083 1.00 43.03 230 LEU B O 1
ATOM 4286 N N . TYR B 1 239 ? -54.578 -10.883 -11.862 1.00 43.87 231 TYR B N 1
ATOM 4287 C CA . TYR B 1 239 ? -55.793 -11.673 -11.661 1.00 44.94 231 TYR B CA 1
ATOM 4288 C C . TYR B 1 239 ? -55.738 -12.410 -10.323 1.00 40.92 231 TYR B C 1
ATOM 4289 O O . TYR B 1 239 ? -54.755 -13.085 -10.021 1.00 38.74 231 TYR B O 1
ATOM 4298 N N . SER B 1 240 ? -56.824 -12.340 -9.555 1.00 38.58 232 SER B N 1
ATOM 4299 C CA . SER B 1 240 ? -56.814 -12.941 -8.222 1.00 40.87 232 SER B CA 1
ATOM 4300 C C . SER B 1 240 ? -56.528 -14.442 -8.265 1.00 45.31 232 SER B C 1
ATOM 4301 O O . SER B 1 240 ? -55.846 -14.972 -7.381 1.00 47.54 232 SER B O 1
ATOM 4304 N N . HIS B 1 241 ? -57.010 -15.139 -9.298 1.00 45.26 233 HIS B N 1
ATOM 4305 C CA . HIS B 1 241 ? -56.710 -16.564 -9.415 1.00 44.92 233 HIS B CA 1
ATOM 4306 C C . HIS B 1 241 ? -55.211 -16.794 -9.596 1.00 42.32 233 HIS B C 1
ATOM 4307 O O . HIS B 1 241 ? -54.646 -17.734 -9.024 1.00 39.80 233 HIS B O 1
ATOM 4314 N N . ASP B 1 242 ? -54.541 -15.924 -10.354 1.00 35.80 234 ASP B N 1
ATOM 4315 C CA . ASP B 1 242 ? -53.095 -16.044 -10.482 1.00 44.03 234 ASP B CA 1
ATOM 4316 C C . ASP B 1 242 ? -52.413 -15.789 -9.143 1.00 42.85 234 ASP B C 1
ATOM 4317 O O . ASP B 1 242 ? -51.517 -16.542 -8.743 1.00 49.31 234 ASP B O 1
ATOM 4322 N N . ALA B 1 243 ? -52.848 -14.744 -8.430 1.00 41.21 235 ALA B N 1
ATOM 4323 C CA . ALA B 1 243 ? -52.271 -14.426 -7.131 1.00 37.86 235 ALA B CA 1
ATOM 4324 C C . ALA B 1 243 ? -52.387 -15.614 -6.188 1.00 36.88 235 ALA B C 1
ATOM 4325 O O . ALA B 1 243 ? -51.456 -15.912 -5.440 1.00 40.87 235 ALA B O 1
ATOM 4327 N N . ALA B 1 244 ? -53.510 -16.326 -6.251 1.00 37.26 236 ALA B N 1
ATOM 4328 C CA . ALA B 1 244 ? -53.694 -17.499 -5.416 1.00 37.68 236 ALA B CA 1
ATOM 4329 C C . ALA B 1 244 ? -52.700 -18.602 -5.779 1.00 40.83 236 ALA B C 1
ATOM 4330 O O . ALA B 1 244 ? -52.109 -19.224 -4.890 1.00 46.88 236 ALA B O 1
ATOM 4332 N N . ARG B 1 245 ? -52.441 -18.815 -7.072 1.00 37.97 237 ARG B N 1
ATOM 4333 C CA . ARG B 1 245 ? -51.467 -19.843 -7.449 1.00 38.78 237 ARG B CA 1
ATOM 4334 C C . ARG B 1 245 ? -50.066 -19.447 -6.998 1.00 42.31 237 ARG B C 1
ATOM 4335 O O . ARG B 1 245 ? -49.281 -20.297 -6.566 1.00 49.83 237 ARG B O 1
ATOM 4343 N N . MET B 1 246 ? -49.730 -18.163 -7.122 1.00 41.06 238 MET B N 1
ATOM 4344 C CA . MET B 1 246 ? -48.428 -17.672 -6.663 1.00 44.49 238 MET B CA 1
ATOM 4345 C C . MET B 1 246 ? -48.282 -17.780 -5.141 1.00 41.12 238 MET B C 1
ATOM 4346 O O . MET B 1 246 ? -47.210 -18.141 -4.641 1.00 35.39 238 MET B O 1
ATOM 4351 N N . LEU B 1 247 ? -49.352 -17.473 -4.398 1.00 30.43 239 LEU B N 1
ATOM 4352 C CA . LEU B 1 247 ? -49.337 -17.608 -2.943 1.00 37.09 239 LEU B CA 1
ATOM 4353 C C . LEU B 1 247 ? -49.180 -19.070 -2.512 1.00 34.64 239 LEU B C 1
ATOM 4354 O O . LEU B 1 247 ? -48.462 -19.360 -1.559 1.00 42.77 239 LEU B O 1
ATOM 4359 N N . LEU B 1 248 ? -49.869 -19.996 -3.180 1.00 41.12 240 LEU B N 1
ATOM 4360 C CA . LEU B 1 248 ? -49.752 -21.412 -2.836 1.00 44.45 240 LEU B CA 1
ATOM 4361 C C . LEU B 1 248 ? -48.362 -21.946 -3.136 1.00 46.22 240 LEU B C 1
ATOM 4362 O O . LEU B 1 248 ? -47.801 -22.715 -2.344 1.00 46.28 240 LEU B O 1
ATOM 4367 N N . TRP B 1 249 ? -47.807 -21.576 -4.292 1.00 47.10 241 TRP B N 1
ATOM 4368 C CA . TRP B 1 249 ? -46.418 -21.908 -4.595 1.00 44.19 241 TRP B CA 1
ATOM 4369 C C . TRP B 1 249 ? -45.486 -21.400 -3.494 1.00 41.54 241 TRP B C 1
ATOM 4370 O O . TRP B 1 249 ? -44.536 -22.088 -3.098 1.00 46.05 241 TRP B O 1
ATOM 4381 N N . THR B 1 250 ? -45.718 -20.171 -3.034 1.00 38.70 242 THR B N 1
ATOM 4382 C CA . THR B 1 250 ? -44.918 -19.597 -1.960 1.00 38.08 242 THR B CA 1
ATOM 4383 C C . THR B 1 250 ? -44.994 -20.484 -0.720 1.00 48.83 242 THR B C 1
ATOM 4384 O O . THR B 1 250 ? -43.964 -20.861 -0.149 1.00 45.06 242 THR B O 1
ATOM 4388 N N . MET B 1 251 ? -46.210 -20.919 -0.373 1.00 42.10 243 MET B N 1
ATOM 4389 C CA . MET B 1 251 ? -46.412 -21.766 0.793 1.00 42.54 243 MET B CA 1
ATOM 4390 C C . MET B 1 251 ? -45.645 -23.072 0.674 1.00 47.07 243 MET B C 1
ATOM 4391 O O . MET B 1 251 ? -44.988 -23.502 1.636 1.00 45.17 243 MET B O 1
ATOM 4396 N N . PHE B 1 252 ? -45.642 -23.666 -0.528 1.00 41.35 244 PHE B N 1
ATOM 4397 C CA . PHE B 1 252 ? -45.052 -24.985 -0.722 1.00 47.70 244 PHE B CA 1
ATOM 4398 C C . PHE B 1 252 ? -43.537 -24.909 -0.811 1.00 48.82 244 PHE B C 1
ATOM 4399 O O . PHE B 1 252 ? -42.840 -25.848 -0.407 1.00 51.71 244 PHE B O 1
ATOM 4407 N N . ASN B 1 253 ? -43.007 -23.803 -1.325 1.00 44.97 245 ASN B N 1
ATOM 4408 C CA . ASN B 1 253 ? -41.620 -23.815 -1.766 1.00 43.91 245 ASN B CA 1
ATOM 4409 C C . ASN B 1 253 ? -40.730 -22.749 -1.132 1.00 41.54 245 ASN B C 1
ATOM 4410 O O . ASN B 1 253 ? -39.520 -22.955 -1.024 1.00 50.31 245 ASN B O 1
ATOM 4415 N N . TYR B 1 254 ? -41.293 -21.613 -0.735 1.00 36.84 246 TYR B N 1
ATOM 4416 C CA . TYR B 1 254 ? -40.499 -20.421 -0.462 1.00 46.21 246 TYR B CA 1
ATOM 4417 C C . TYR B 1 254 ? -40.140 -20.369 1.015 1.00 52.13 246 TYR B C 1
ATOM 4418 O O . TYR B 1 254 ? -41.017 -20.211 1.869 1.00 47.94 246 TYR B O 1
ATOM 4427 N N . GLN B 1 255 ? -38.847 -20.413 1.298 1.00 57.87 247 GLN B N 1
ATOM 4428 C CA . GLN B 1 255 ? -38.339 -20.547 2.654 1.00 62.22 247 GLN B CA 1
ATOM 4429 C C . GLN B 1 255 ? -37.799 -19.254 3.222 1.00 54.19 247 GLN B C 1
ATOM 4430 O O . GLN B 1 255 ? -37.555 -19.191 4.426 1.00 60.20 247 GLN B O 1
ATOM 4436 N N . SER B 1 256 ? -37.601 -18.238 2.393 1.00 47.47 248 SER B N 1
ATOM 4437 C CA . SER B 1 256 ? -36.979 -17.005 2.847 1.00 44.35 248 SER B CA 1
ATOM 4438 C C . SER B 1 256 ? -37.950 -16.167 3.662 1.00 48.60 248 SER B C 1
ATOM 4439 O O . SER B 1 256 ? -39.153 -16.127 3.394 1.00 51.54 248 SER B O 1
ATOM 4442 N N . GLU B 1 257 ? -37.410 -15.476 4.659 1.00 49.46 249 GLU B N 1
ATOM 4443 C CA . GLU B 1 257 ? -38.231 -14.559 5.431 1.00 47.04 249 GLU B CA 1
ATOM 4444 C C . GLU B 1 257 ? -38.442 -13.233 4.711 1.00 50.31 249 GLU B C 1
ATOM 4445 O O . GLU B 1 257 ? -39.300 -12.449 5.128 1.00 46.02 249 GLU B O 1
ATOM 4451 N N . GLU B 1 258 ? -37.711 -12.987 3.621 1.00 56.79 250 GLU B N 1
ATOM 4452 C CA . GLU B 1 258 ? -37.914 -11.771 2.843 1.00 53.72 250 GLU B CA 1
ATOM 4453 C C . GLU B 1 258 ? -39.270 -11.830 2.144 1.00 46.61 250 GLU B C 1
ATOM 4454 O O . GLU B 1 258 ? -39.651 -12.881 1.613 1.00 42.39 250 GLU B O 1
ATOM 4460 N N . PRO B 1 259 ? -40.013 -10.724 2.134 1.00 43.47 251 PRO B N 1
ATOM 4461 C CA . PRO B 1 259 ? -41.257 -10.669 1.358 1.00 42.24 251 PRO B CA 1
ATOM 4462 C C . PRO B 1 259 ? -40.957 -10.902 -0.117 1.00 40.90 251 PRO B C 1
ATOM 4463 O O . PRO B 1 259 ? -39.892 -10.530 -0.618 1.00 36.95 251 PRO B O 1
ATOM 4467 N N . ILE B 1 260 ? -41.909 -11.506 -0.822 1.00 33.73 252 ILE B N 1
ATOM 4468 C CA . ILE B 1 260 ? -41.775 -11.732 -2.258 1.00 43.52 252 ILE B CA 1
ATOM 4469 C C . ILE B 1 260 ? -42.921 -11.010 -2.968 1.00 42.96 252 ILE B C 1
ATOM 4470 O O . ILE B 1 260 ? -44.090 -11.119 -2.569 1.00 43.01 252 ILE B O 1
ATOM 4475 N N . MET B 1 261 ? -42.580 -10.224 -3.980 1.00 34.85 253 MET B N 1
ATOM 4476 C CA . MET B 1 261 ? -43.598 -9.454 -4.679 1.00 39.53 253 MET B CA 1
ATOM 4477 C C . MET B 1 261 ? -44.418 -10.369 -5.589 1.00 43.38 253 MET B C 1
ATOM 4478 O O . MET B 1 261 ? -43.868 -11.212 -6.302 1.00 41.97 253 MET B O 1
ATOM 4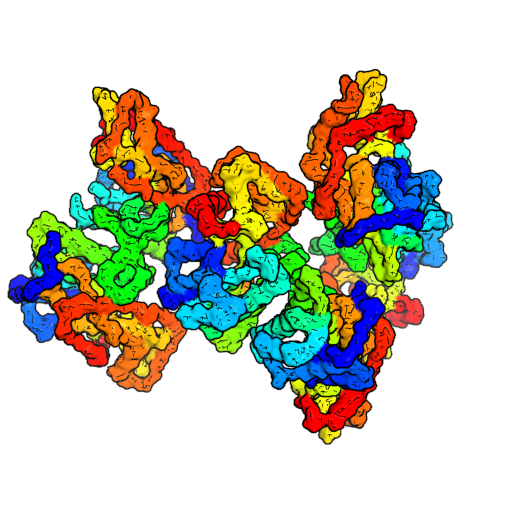483 N N . LEU B 1 262 ? -45.734 -10.193 -5.585 1.00 38.00 254 LEU B N 1
ATOM 4484 C CA . LEU B 1 262 ? -46.610 -10.910 -6.521 1.00 44.23 254 LEU B CA 1
ATOM 4485 C C . LEU B 1 262 ? -47.240 -9.889 -7.471 1.00 44.24 254 LEU B C 1
ATOM 4486 O O . LEU B 1 262 ? -48.135 -9.135 -7.079 1.00 41.97 254 LEU B O 1
ATOM 4491 N N . CYS B 1 263 ? -46.767 -9.861 -8.709 1.00 43.95 255 CYS B N 1
ATOM 4492 C CA . CYS B 1 263 ? -47.288 -8.942 -9.708 1.00 40.12 255 CYS B CA 1
ATOM 4493 C C . CYS B 1 263 ? -46.982 -9.498 -11.094 1.00 46.26 255 CYS B C 1
ATOM 4494 O O . CYS B 1 263 ? -46.277 -10.500 -11.249 1.00 49.32 255 CYS B O 1
ATOM 4497 N N . VAL B 1 264 ? -47.459 -8.790 -12.110 1.00 46.72 256 VAL B N 1
ATOM 4498 C CA . VAL B 1 264 ? -47.176 -9.149 -13.467 1.00 49.47 256 VAL B CA 1
ATOM 4499 C C . VAL B 1 264 ? -45.984 -8.313 -13.899 1.00 49.36 256 VAL B C 1
ATOM 4500 O O . VAL B 1 264 ? -45.613 -7.344 -13.246 1.00 50.22 256 VAL B O 1
ATOM 4504 N N . SER B 1 265 ? -45.368 -8.696 -15.012 1.00 53.28 257 SER B N 1
ATOM 4505 C CA . SER B 1 265 ? -44.225 -7.961 -15.525 1.00 50.78 257 SER B CA 1
ATOM 4506 C C . SER B 1 265 ? -44.644 -6.563 -15.982 1.00 51.39 257 SER B C 1
ATOM 4507 O O . SER B 1 265 ? -45.831 -6.248 -16.148 1.00 53.52 257 SER B O 1
ATOM 4510 N N . GLU B 1 266 ? -43.639 -5.714 -16.184 1.00 49.19 258 GLU B N 1
ATOM 4511 C CA . GLU B 1 266 ? -43.901 -4.361 -16.642 1.00 52.35 258 GLU B CA 1
ATOM 4512 C C . GLU B 1 266 ? -44.494 -4.357 -18.050 1.00 58.95 258 GLU B C 1
ATOM 4513 O O . GLU B 1 266 ? -45.410 -3.577 -18.337 1.00 56.68 258 GLU B O 1
ATOM 4519 N N . GLU B 1 267 ? -44.027 -5.260 -18.925 1.00 63.05 259 GLU B N 1
ATOM 4520 C CA . GLU B 1 267 ? -44.569 -5.340 -20.282 1.00 62.02 259 GLU B CA 1
ATOM 4521 C C . GLU B 1 267 ? -46.065 -5.640 -20.284 1.00 58.58 259 GLU B C 1
ATOM 4522 O O . GLU B 1 267 ? -46.730 -5.392 -21.293 1.00 66.82 259 GLU B O 1
ATOM 4524 N N . ASP B 1 268 ? -46.590 -6.235 -19.213 1.00 51.95 260 ASP B N 1
ATOM 4525 C CA . ASP B 1 268 ? -48.003 -6.579 -19.077 1.00 56.72 260 ASP B CA 1
ATOM 4526 C C . ASP B 1 268 ? -48.838 -5.476 -18.427 1.00 52.53 260 ASP B C 1
ATOM 4527 O O . ASP B 1 268 ? -50.023 -5.694 -18.153 1.00 51.52 260 ASP B O 1
ATOM 4532 N N . GLU B 1 269 ? -48.243 -4.325 -18.138 1.00 42.25 261 GLU B N 1
ATOM 4533 C CA . GLU B 1 269 ? -48.996 -3.200 -17.609 1.00 49.19 261 GLU B CA 1
ATOM 4534 C C . GLU B 1 269 ? -49.951 -2.675 -18.679 1.00 55.11 261 GLU B C 1
ATOM 4535 O O . GLU B 1 269 ? -49.586 -2.578 -19.854 1.00 57.58 261 GLU B O 1
ATOM 4541 N N . LYS B 1 270 ? -51.216 -2.532 -18.317 1.00 55.62 262 LYS B N 1
ATOM 4542 C CA . LYS B 1 270 ? -52.222 -1.947 -19.184 1.00 58.36 262 LYS B CA 1
ATOM 4543 C C . LYS B 1 270 ? -52.509 -0.507 -18.766 1.00 56.34 262 LYS B C 1
ATOM 4544 O O . LYS B 1 270 ? -52.515 -0.184 -17.579 1.00 53.84 262 LYS B O 1
ATOM 4550 N N . SER B 1 271 ? -52.797 0.348 -19.742 1.00 56.83 263 SER B N 1
ATOM 4551 C CA . SER B 1 271 ? -53.268 1.685 -19.399 1.00 62.30 263 SER B CA 1
ATOM 4552 C C . SER B 1 271 ? -54.746 1.637 -19.010 1.00 60.57 263 SER B C 1
ATOM 4553 O O . SER B 1 271 ? -55.473 0.689 -19.334 1.00 61.08 263 SER B O 1
ATOM 4556 N N . ILE B 1 272 ? -55.196 2.694 -18.328 1.00 55.71 264 ILE B N 1
ATOM 4557 C CA . ILE B 1 272 ? -56.592 2.755 -17.904 1.00 58.01 264 ILE B CA 1
ATOM 4558 C C . ILE B 1 272 ? -57.513 2.676 -19.115 1.00 69.60 264 ILE B C 1
ATOM 4559 O O . ILE B 1 272 ? -58.530 1.973 -19.100 1.00 76.55 264 ILE B O 1
ATOM 4564 N N . GLY B 1 273 ? -57.150 3.364 -20.196 1.00 70.04 265 GLY B N 1
ATOM 4565 C CA . GLY B 1 273 ? -57.945 3.281 -21.407 1.00 72.55 265 GLY B CA 1
ATOM 4566 C C . GLY B 1 273 ? -57.995 1.874 -21.964 1.00 72.70 265 GLY B C 1
ATOM 4567 O O . GLY B 1 273 ? -59.022 1.448 -22.501 1.00 73.27 265 GLY B O 1
ATOM 4568 N N . GLN B 1 274 ? -56.864 1.157 -21.904 1.00 69.69 266 GLN B N 1
ATOM 4569 C CA . GLN B 1 274 ? -56.854 -0.250 -22.296 1.00 69.56 266 GLN B CA 1
ATOM 4570 C C . GLN B 1 274 ? -57.761 -1.071 -21.385 1.00 71.03 266 GLN B C 1
ATOM 4571 O O . GLN B 1 274 ? -58.499 -1.950 -21.854 1.00 74.90 266 GLN B O 1
ATOM 4577 N N . VAL B 1 275 ? -57.745 -0.781 -20.082 1.00 60.70 267 VAL B N 1
ATOM 4578 C CA . VAL B 1 275 ? -58.630 -1.505 -19.174 1.00 62.27 267 VAL B CA 1
ATOM 4579 C C . VAL B 1 275 ? -60.083 -1.262 -19.560 1.00 67.01 267 VAL B C 1
ATOM 4580 O O . VAL B 1 275 ? -60.867 -2.203 -19.732 1.00 64.58 267 VAL B O 1
ATOM 4584 N N . ALA B 1 276 ? -60.438 0.004 -19.782 1.00 72.68 268 ALA B N 1
ATOM 4585 C CA . ALA B 1 276 ? -61.814 0.340 -20.126 1.00 70.18 268 ALA B CA 1
ATOM 4586 C C . ALA B 1 276 ? -62.227 -0.300 -21.442 1.00 75.03 268 ALA B C 1
ATOM 4587 O O . ALA B 1 276 ? -63.331 -0.842 -21.563 1.00 75.08 268 ALA B O 1
ATOM 4589 N N . GLN B 1 277 ? -61.345 -0.256 -22.437 1.00 75.67 269 GLN B N 1
ATOM 4590 C CA . GLN B 1 277 ? -61.654 -0.848 -23.732 1.00 76.53 269 GLN B CA 1
ATOM 4591 C C . GLN B 1 277 ? -61.848 -2.358 -23.623 1.00 81.71 269 GLN B C 1
ATOM 4592 O O . GLN B 1 277 ? -62.756 -2.922 -24.246 1.00 80.91 269 GLN B O 1
ATOM 4598 N N . THR B 1 278 ? -60.994 -3.030 -22.844 1.00 84.68 270 THR B N 1
ATOM 4599 C CA . THR B 1 278 ? -61.120 -4.473 -22.659 1.00 80.07 270 THR B CA 1
ATOM 4600 C C . THR B 1 278 ? -62.429 -4.832 -21.967 1.00 74.75 270 THR B C 1
ATOM 4601 O O . THR B 1 278 ? -63.049 -5.855 -22.284 1.00 77.65 270 THR B O 1
ATOM 4605 N N . ILE B 1 279 ? -62.855 -4.005 -21.012 1.00 68.41 271 ILE B N 1
ATOM 4606 C CA . ILE B 1 279 ? -64.119 -4.227 -20.317 1.00 65.98 271 ILE B CA 1
ATOM 4607 C C . ILE B 1 279 ? -65.297 -4.083 -21.276 1.00 70.85 271 ILE B C 1
ATOM 4608 O O . ILE B 1 279 ? -66.207 -4.922 -21.298 1.00 72.60 271 ILE B O 1
ATOM 4613 N N . LYS B 1 280 ? -65.279 -3.031 -22.101 1.00 69.95 272 LYS B N 1
ATOM 4614 C CA . LYS B 1 280 ? -66.335 -2.814 -23.080 1.00 71.15 272 LYS B CA 1
ATOM 4615 C C . LYS B 1 280 ? -66.471 -4.017 -24.005 1.00 80.13 272 LYS B C 1
ATOM 4616 O O . LYS B 1 280 ? -67.575 -4.527 -24.224 1.00 84.00 272 LYS B O 1
ATOM 4622 N N . ASP B 1 281 ? -65.357 -4.493 -24.555 1.00 80.00 273 ASP B N 1
ATOM 4623 C CA . ASP B 1 281 ? -65.429 -5.597 -25.501 1.00 90.35 273 ASP B CA 1
ATOM 4624 C C . ASP B 1 281 ? -65.685 -6.945 -24.831 1.00 94.67 273 ASP B C 1
ATOM 4625 O O . ASP B 1 281 ? -65.875 -7.942 -25.537 1.00 100.22 273 ASP B O 1
ATOM 4630 N N . ALA B 1 282 ? -65.786 -6.991 -23.501 1.00 89.99 274 ALA B N 1
ATOM 4631 C CA . ALA B 1 282 ? -66.114 -8.226 -22.802 1.00 88.05 274 ALA B CA 1
ATOM 4632 C C . ALA B 1 282 ? -67.575 -8.252 -22.394 1.00 92.44 274 ALA B C 1
ATOM 4633 O O . ALA B 1 282 ? -68.134 -9.333 -22.184 1.00 95.49 274 ALA B O 1
ATOM 4635 N N . PHE B 1 283 ? -68.180 -7.077 -22.255 1.00 91.85 275 PHE B N 1
ATOM 4636 C CA . PHE B 1 283 ? -69.617 -6.921 -22.124 1.00 94.91 275 PHE B CA 1
ATOM 4637 C C . PHE B 1 283 ? -70.324 -6.938 -23.475 1.00 97.90 275 PHE B C 1
ATOM 4638 O O . PHE B 1 283 ? -71.558 -6.886 -23.506 1.00 98.25 275 PHE B O 1
ATOM 4646 N N . ASN B 1 284 ? -69.570 -6.970 -24.586 1.00 98.28 276 ASN B N 1
ATOM 4647 C CA . ASN B 1 284 ? -70.121 -6.788 -25.932 1.00 102.23 276 ASN B CA 1
ATOM 4648 C C . ASN B 1 284 ? -70.875 -5.467 -26.008 1.00 106.97 276 ASN B C 1
ATOM 4649 O O . ASN B 1 284 ? -71.930 -5.359 -26.631 1.00 113.30 276 ASN B O 1
ATOM 4654 N N . PHE B 1 285 ? -70.308 -4.457 -25.362 1.00 108.40 277 PHE B N 1
ATOM 4655 C CA . PHE B 1 285 ? -70.892 -3.127 -25.323 1.00 109.68 277 PHE B CA 1
ATOM 4656 C C . PHE B 1 285 ? -70.723 -2.426 -26.671 1.00 104.99 277 PHE B C 1
ATOM 4657 O O . PHE B 1 285 ? -69.617 -2.364 -27.220 1.00 101.73 277 PHE B O 1
ATOM 4665 N N . THR B 1 286 ? -71.832 -1.894 -27.201 1.00 104.93 278 THR B N 1
ATOM 4666 C CA . THR B 1 286 ? -71.864 -1.291 -28.528 1.00 105.27 278 THR B CA 1
ATOM 4667 C C . THR B 1 286 ? -71.912 0.230 -28.520 1.00 108.89 278 THR B C 1
ATOM 4668 O O . THR B 1 286 ? -71.523 0.841 -29.518 1.00 113.66 278 THR B O 1
ATOM 4670 N N . GLY B 1 287 ? -72.354 0.854 -27.433 1.00 109.38 279 GLY B N 1
ATOM 4671 C CA . GLY B 1 287 ? -72.440 2.297 -27.359 1.00 114.82 279 GLY B CA 1
ATOM 4672 C C . GLY B 1 287 ? -71.078 2.972 -27.351 1.00 111.91 279 GLY B C 1
ATOM 4673 O O . GLY B 1 287 ? -70.030 2.349 -27.525 1.00 114.02 279 GLY B O 1
ATOM 4674 N N . ASN B 1 288 ? -71.107 4.288 -27.140 1.00 110.72 280 ASN B N 1
ATOM 4675 C CA . ASN B 1 288 ? -69.888 5.083 -27.128 1.00 106.17 280 ASN B CA 1
ATOM 4676 C C . ASN B 1 288 ? -69.194 5.026 -25.764 1.00 105.31 280 ASN B C 1
ATOM 4677 O O . ASN B 1 288 ? -69.819 4.790 -24.726 1.00 100.89 280 ASN B O 1
ATOM 4682 N N . MET B 1 289 ? -67.878 5.263 -25.785 1.00 105.04 281 MET B N 1
ATOM 4683 C CA . MET B 1 289 ? -67.040 5.294 -24.588 1.00 96.47 281 MET B CA 1
ATOM 4684 C C . MET B 1 289 ? -66.234 6.586 -24.589 1.00 94.87 281 MET B C 1
ATOM 4685 O O . MET B 1 289 ? -65.413 6.807 -25.489 1.00 91.23 281 MET B O 1
ATOM 4690 N N . VAL B 1 290 ? -66.467 7.434 -23.584 1.00 96.12 282 VAL B N 1
ATOM 4691 C CA . VAL B 1 290 ? -65.888 8.772 -23.537 1.00 96.77 282 VAL B CA 1
ATOM 4692 C C . VAL B 1 290 ? -65.043 8.911 -22.275 1.00 96.63 282 VAL B C 1
ATOM 4693 O O . VAL B 1 290 ? -65.285 8.242 -21.265 1.00 91.99 282 VAL B O 1
ATOM 4695 N N . PHE B 1 291 ? -64.039 9.792 -22.347 1.00 95.13 283 PHE B N 1
ATOM 4696 C CA . PHE B 1 291 ? -63.103 10.067 -21.257 1.00 92.69 283 PHE B CA 1
ATOM 4697 C C . PHE B 1 291 ? -63.348 11.463 -20.700 1.00 102.65 283 PHE B C 1
ATOM 4698 O O . PHE B 1 291 ? -63.233 12.455 -21.435 1.00 111.70 283 PHE B O 1
ATOM 4706 N N . ASP B 1 292 ? -63.645 11.546 -19.402 1.00 96.14 284 ASP B N 1
ATOM 4707 C CA . ASP B 1 292 ? -63.873 12.843 -18.764 1.00 102.02 284 ASP B CA 1
ATOM 4708 C C . ASP B 1 292 ? -62.570 13.315 -18.136 1.00 99.07 284 ASP B C 1
ATOM 4709 O O . ASP B 1 292 ? -62.196 12.886 -17.042 1.00 90.02 284 ASP B O 1
ATOM 4714 N N . THR B 1 293 ? -61.893 14.224 -18.824 1.00 104.25 285 THR B N 1
ATOM 4715 C CA . THR B 1 293 ? -60.584 14.702 -18.415 1.00 103.54 285 THR B CA 1
ATOM 4716 C C . THR B 1 293 ? -60.648 15.815 -17.373 1.00 111.40 285 THR B C 1
ATOM 4717 O O . THR B 1 293 ? -59.601 16.358 -17.008 1.00 112.78 285 THR B O 1
ATOM 4721 N N . SER B 1 294 ? -61.842 16.173 -16.892 1.00 118.56 286 SER B N 1
ATOM 4722 C CA . SER B 1 294 ? -61.938 17.092 -15.761 1.00 121.79 286 SER B CA 1
ATOM 4723 C C . SER B 1 294 ? -61.209 16.532 -14.549 1.00 124.73 286 SER B C 1
ATOM 4724 O O . SER B 1 294 ? -60.497 17.260 -13.848 1.00 127.21 286 SER B O 1
ATOM 4727 N N . LYS B 1 295 ? -61.378 15.237 -14.289 1.00 122.65 287 LYS B N 1
ATOM 4728 C CA . LYS B 1 295 ? -60.712 14.604 -13.163 1.00 118.09 287 LYS B CA 1
ATOM 4729 C C . LYS B 1 295 ? -59.209 14.586 -13.397 1.00 116.06 287 LYS B C 1
ATOM 4730 O O . LYS B 1 295 ? -58.745 14.263 -14.495 1.00 118.02 287 LYS B O 1
ATOM 4732 N N . ALA B 1 296 ? -58.448 14.948 -12.368 1.00 111.29 288 ALA B N 1
ATOM 4733 C CA . ALA B 1 296 ? -57.000 14.987 -12.499 1.00 105.33 288 ALA B CA 1
ATOM 4734 C C . ALA B 1 296 ? -56.445 13.574 -12.636 1.00 107.42 288 ALA B C 1
ATOM 4735 O O . ALA B 1 296 ? -56.891 12.645 -11.957 1.00 109.49 288 ALA B O 1
ATOM 4737 N N . ASP B 1 297 ? -55.472 13.409 -13.527 1.00 101.74 289 ASP B N 1
ATOM 4738 C CA . ASP B 1 297 ? -54.853 12.101 -13.709 1.00 94.66 289 ASP B CA 1
ATOM 4739 C C . ASP B 1 297 ? -53.979 11.737 -12.513 1.00 91.60 289 ASP B C 1
ATOM 4740 O O . ASP B 1 297 ? -53.214 12.563 -12.009 1.00 95.74 289 ASP B O 1
ATOM 4745 N N . GLY B 1 298 ? -54.076 10.485 -12.073 1.00 84.54 290 GLY B N 1
ATOM 4746 C CA . GLY B 1 298 ? -53.206 9.982 -11.022 1.00 84.89 290 GLY B CA 1
ATOM 4747 C C . GLY B 1 298 ? -51.748 9.925 -11.442 1.00 87.88 290 GLY B C 1
ATOM 4748 O O . GLY B 1 298 ? -51.393 10.419 -12.515 1.00 90.08 290 GLY B O 1
ATOM 4749 N N . GLN B 1 299 ? -50.886 9.333 -10.614 1.00 87.92 291 GLN B N 1
ATOM 4750 C CA . GLN B 1 299 ? -49.489 9.209 -11.008 1.00 82.44 291 GLN B CA 1
ATOM 4751 C C . GLN B 1 299 ? -49.389 8.346 -12.263 1.00 79.54 291 GLN B C 1
ATOM 4752 O O . GLN B 1 299 ? -50.221 7.468 -12.507 1.00 73.08 291 GLN B O 1
ATOM 4758 N N . TYR B 1 300 ? -48.367 8.612 -13.076 1.00 78.96 292 TYR B N 1
ATOM 4759 C CA . TYR B 1 300 ? -48.327 7.999 -14.398 1.00 75.43 292 TYR B CA 1
ATOM 4760 C C . TYR B 1 300 ? -47.911 6.533 -14.345 1.00 73.69 292 TYR B C 1
ATOM 4761 O O . TYR B 1 300 ? -48.479 5.698 -15.057 1.00 73.29 292 TYR B O 1
ATOM 4770 N N . LYS B 1 301 ? -46.922 6.199 -13.529 1.00 76.33 293 LYS B N 1
ATOM 4771 C CA . LYS B 1 301 ? -46.452 4.829 -13.438 1.00 71.62 293 LYS B CA 1
ATOM 4772 C C . LYS B 1 301 ? -45.979 4.568 -12.024 1.00 70.36 293 LYS B C 1
ATOM 4773 O O . LYS B 1 301 ? -45.335 5.418 -11.407 1.00 77.50 293 LYS B O 1
ATOM 4779 N N . LYS B 1 302 ? -46.300 3.398 -11.520 1.00 68.52 294 LYS B N 1
ATOM 4780 C CA . LYS B 1 302 ? -45.844 2.954 -10.211 1.00 64.34 294 LYS B CA 1
ATOM 4781 C C . LYS B 1 302 ? -45.547 1.464 -10.396 1.00 57.44 294 LYS B C 1
ATOM 4782 O O . LYS B 1 302 ? -46.365 0.606 -10.069 1.00 67.76 294 LYS B O 1
ATOM 4784 N N . THR B 1 303 ? -44.369 1.173 -10.954 1.00 50.61 295 THR B N 1
ATOM 4785 C CA . THR B 1 303 ? -44.005 -0.164 -11.415 1.00 56.88 295 THR B CA 1
ATOM 4786 C C . THR B 1 303 ? -43.381 -1.004 -10.310 1.00 56.73 295 THR B C 1
ATOM 4787 O O . THR B 1 303 ? -42.378 -0.601 -9.714 1.00 61.37 295 THR B O 1
ATOM 4791 N N . SER B 1 304 ? -43.913 -2.209 -10.114 1.00 49.39 296 SER B N 1
ATOM 4792 C CA . SER B 1 304 ? -43.345 -3.174 -9.184 1.00 50.23 296 SER B CA 1
ATOM 4793 C C . SER B 1 304 ? -42.570 -4.229 -9.958 1.00 56.90 296 SER B C 1
ATOM 4794 O O . SER B 1 304 ? -42.977 -4.635 -11.046 1.00 61.99 296 SER B O 1
ATOM 4797 N N . SER B 1 305 ? -41.461 -4.684 -9.388 1.00 55.33 297 SER B N 1
ATOM 4798 C CA . SER B 1 305 ? -40.632 -5.674 -10.056 1.00 49.35 297 SER B CA 1
ATOM 4799 C C . SER B 1 305 ? -41.027 -7.068 -9.606 1.00 50.57 297 SER B C 1
ATOM 4800 O O . SER B 1 305 ? -41.111 -7.345 -8.403 1.00 47.63 297 SER B O 1
ATOM 4803 N N . ASN B 1 306 ? -41.241 -7.952 -10.573 1.00 52.74 298 ASN B N 1
ATOM 4804 C CA . ASN B 1 306 ? -41.475 -9.358 -10.300 1.00 48.35 298 ASN B CA 1
ATOM 4805 C C . ASN B 1 306 ? -40.220 -10.181 -10.519 1.00 47.22 298 ASN B C 1
ATOM 4806 O O . ASN B 1 306 ? -40.313 -11.398 -10.668 1.00 52.68 298 ASN B O 1
ATOM 4811 N N . ALA B 1 307 ? -39.040 -9.541 -10.505 1.00 44.43 299 ALA B N 1
ATOM 4812 C CA . ALA B 1 307 ? -37.808 -10.268 -10.803 1.00 45.13 299 ALA B CA 1
ATOM 4813 C C . ALA B 1 307 ? -37.614 -11.456 -9.865 1.00 48.99 299 ALA B C 1
ATOM 4814 O O . ALA B 1 307 ? -37.216 -12.538 -10.311 1.00 51.28 299 ALA B O 1
ATOM 4816 N N . LYS B 1 308 ? -37.922 -11.298 -8.569 1.00 46.56 300 LYS B N 1
ATOM 4817 C CA . LYS B 1 308 ? -37.618 -12.391 -7.640 1.00 50.41 300 LYS B CA 1
ATOM 4818 C C . LYS B 1 308 ? -38.463 -13.618 -7.946 1.00 48.41 300 LYS B C 1
ATOM 4819 O O . LYS B 1 308 ? -37.947 -14.745 -7.998 1.00 43.78 300 LYS B O 1
ATOM 4825 N N . PHE B 1 309 ? -39.773 -13.419 -8.123 1.00 44.31 301 PHE B N 1
ATOM 4826 C CA . PHE B 1 309 ? -40.646 -14.536 -8.455 1.00 48.07 301 PHE B CA 1
ATOM 4827 C C . PHE B 1 309 ? -40.267 -15.123 -9.805 1.00 47.89 301 PHE B C 1
ATOM 4828 O O . PHE B 1 309 ? -40.299 -16.344 -9.988 1.00 54.88 301 PHE B O 1
ATOM 4836 N N . LEU B 1 310 ? -39.863 -14.267 -10.748 1.00 53.30 302 LEU B N 1
ATOM 4837 C CA . LEU B 1 310 ? -39.487 -14.733 -12.080 1.00 61.78 302 LEU B CA 1
ATOM 4838 C C . LEU B 1 310 ? -38.237 -15.606 -12.029 1.00 63.78 302 LEU B C 1
ATOM 4839 O O . LEU B 1 310 ? -38.111 -16.579 -12.785 1.00 64.01 302 LEU B O 1
ATOM 4844 N N . ARG B 1 311 ? -37.299 -15.254 -11.155 1.00 60.33 303 ARG B N 1
ATOM 4845 C CA . ARG B 1 311 ? -36.079 -16.029 -11.004 1.00 62.17 303 ARG B CA 1
ATOM 4846 C C . ARG B 1 311 ? -36.338 -17.333 -10.253 1.00 61.27 303 ARG B C 1
ATOM 4847 O O . ARG B 1 311 ? -35.726 -18.361 -10.557 1.00 59.86 303 ARG B O 1
ATOM 4855 N N . LEU B 1 312 ? -37.232 -17.321 -9.261 1.00 61.74 304 LEU B N 1
ATOM 4856 C CA . LEU B 1 312 ? -37.438 -18.538 -8.477 1.00 58.71 304 LEU B CA 1
ATOM 4857 C C . LEU B 1 312 ? -38.428 -19.501 -9.114 1.00 60.54 304 LEU B C 1
ATOM 4858 O O . LEU B 1 312 ? -38.342 -20.707 -8.871 1.00 68.53 304 LEU B O 1
ATOM 4863 N N . ASN B 1 313 ? -39.359 -19.013 -9.929 1.00 55.62 305 ASN B N 1
ATOM 4864 C CA . ASN B 1 313 ? -40.391 -19.858 -10.533 1.00 54.89 305 ASN B CA 1
ATOM 4865 C C . ASN B 1 313 ? -40.521 -19.424 -11.988 1.00 56.32 305 ASN B C 1
ATOM 4866 O O . ASN B 1 313 ? -41.530 -18.841 -12.399 1.00 57.67 305 ASN B O 1
ATOM 4871 N N . PRO B 1 314 ? -39.506 -19.726 -12.806 1.00 48.32 306 PRO B N 1
ATOM 4872 C CA . PRO B 1 314 ? -39.431 -19.129 -14.145 1.00 60.02 306 PRO B CA 1
ATOM 4873 C C . PRO B 1 314 ? -40.530 -19.574 -15.083 1.00 64.24 306 PRO B C 1
ATOM 4874 O O . PRO B 1 314 ? -40.859 -18.839 -16.015 1.00 61.01 306 PRO B O 1
ATOM 4878 N N . THR B 1 315 ? -41.095 -20.750 -14.870 1.00 66.72 307 THR B N 1
ATOM 4879 C CA . THR B 1 315 ? -42.089 -21.321 -15.758 1.00 65.62 307 THR B CA 1
ATOM 4880 C C . THR B 1 315 ? -43.513 -20.916 -15.394 1.00 58.49 307 THR B C 1
ATOM 4881 O O . THR B 1 315 ? -44.460 -21.482 -15.937 1.00 63.27 307 THR B O 1
ATOM 4885 N N . PHE B 1 316 ? -43.695 -19.963 -14.491 1.00 51.64 308 PHE B N 1
ATOM 4886 C CA . PHE B 1 316 ? -45.052 -19.600 -14.103 1.00 54.33 308 PHE B CA 1
ATOM 4887 C C . PHE B 1 316 ? -45.802 -18.956 -15.261 1.00 58.49 308 PHE B C 1
ATOM 4888 O O . PHE B 1 316 ? -45.283 -18.062 -15.940 1.00 58.30 308 PHE B O 1
ATOM 4896 N N . GLN B 1 317 ? -47.049 -19.384 -15.451 1.00 54.33 309 GLN B N 1
ATOM 4897 C CA . GLN B 1 317 ? -47.887 -18.911 -16.545 1.00 46.76 309 GLN B CA 1
ATOM 4898 C C . GLN B 1 317 ? -49.016 -18.020 -16.030 1.00 50.05 309 GLN B C 1
ATOM 4899 O O . GLN B 1 317 ? -49.888 -18.471 -15.285 1.00 49.65 309 GLN B O 1
ATOM 4905 N N . TYR B 1 318 ? -49.054 -16.781 -16.498 1.00 52.60 310 TYR B N 1
ATOM 4906 C CA . TYR B 1 318 ? -50.134 -15.882 -16.113 1.00 51.74 310 TYR B CA 1
ATOM 4907 C C . TYR B 1 318 ? -51.382 -16.106 -16.971 1.00 54.08 310 TYR B C 1
ATOM 4908 O O . TYR B 1 318 ? -51.332 -16.708 -18.051 1.00 52.73 310 TYR B O 1
ATOM 4917 N N . THR B 1 319 ? -52.527 -15.662 -16.444 1.00 48.76 311 THR B N 1
ATOM 4918 C CA . THR B 1 319 ? -53.722 -15.574 -17.262 1.00 53.27 311 THR B CA 1
ATOM 4919 C C . THR B 1 319 ? -53.660 -14.277 -18.057 1.00 60.02 311 THR B C 1
ATOM 4920 O O . THR B 1 319 ? -53.520 -13.203 -17.457 1.00 65.14 311 THR B O 1
ATOM 4924 N N . PRO B 1 320 ? -53.753 -14.325 -19.382 1.00 57.13 312 PRO B N 1
ATOM 4925 C CA . PRO B 1 320 ? -53.780 -13.088 -20.167 1.00 47.53 312 PRO B CA 1
ATOM 4926 C C . PRO B 1 320 ? -54.894 -12.183 -19.687 1.00 51.25 312 PRO B C 1
ATOM 4927 O O . PRO B 1 320 ? -55.995 -12.635 -19.354 1.00 52.44 312 PRO B O 1
ATOM 4931 N N . PHE B 1 321 ? -54.594 -10.886 -19.690 1.00 51.21 313 PHE B N 1
ATOM 4932 C CA . PHE B 1 321 ? -55.482 -9.889 -19.105 1.00 54.85 313 PHE B CA 1
ATOM 4933 C C . PHE B 1 321 ? -56.893 -9.959 -19.697 1.00 58.86 313 PHE B C 1
ATOM 4934 O O . PHE B 1 321 ? -57.890 -9.941 -18.960 1.00 53.39 313 PHE B O 1
ATOM 4942 N N . GLU B 1 322 ? -56.994 -10.046 -21.031 1.00 50.49 314 GLU B N 1
ATOM 4943 C CA . GLU B 1 322 ? -58.301 -10.139 -21.678 1.00 59.07 314 GLU B CA 1
ATOM 4944 C C . GLU B 1 322 ? -59.069 -11.353 -21.179 1.00 58.39 314 GLU B C 1
ATOM 4945 O O . GLU B 1 322 ? -60.256 -11.252 -20.849 1.00 54.96 314 GLU B O 1
ATOM 4951 N N . GLN B 1 323 ? -58.386 -12.494 -21.051 1.00 57.94 315 GLN B N 1
ATOM 4952 C CA . GLN B 1 323 ? -59.037 -13.699 -20.550 1.00 56.48 315 GLN B CA 1
ATOM 4953 C C . GLN B 1 323 ? -59.527 -13.493 -19.129 1.00 59.24 315 GLN B C 1
ATOM 4954 O O . GLN B 1 323 ? -60.647 -13.892 -18.789 1.00 65.07 315 GLN B O 1
ATOM 4960 N N . ALA B 1 324 ? -58.725 -12.809 -18.303 1.00 52.56 316 ALA B N 1
ATOM 4961 C CA . ALA B 1 324 ? -59.099 -12.574 -16.908 1.00 49.16 316 ALA B CA 1
ATOM 4962 C C . ALA B 1 324 ? -60.288 -11.626 -16.789 1.00 55.89 316 ALA B C 1
ATOM 4963 O O . ALA B 1 324 ? -61.136 -11.795 -15.908 1.00 58.23 316 ALA B O 1
ATOM 4965 N N . ILE B 1 325 ? -60.337 -10.592 -17.629 1.00 62.14 317 ILE B N 1
ATOM 4966 C CA . ILE B 1 325 ? -61.487 -9.688 -17.635 1.00 66.77 317 ILE B CA 1
ATOM 4967 C C . ILE B 1 325 ? -62.750 -10.429 -18.066 1.00 68.25 317 ILE B C 1
ATOM 4968 O O . ILE B 1 325 ? -63.827 -10.247 -17.483 1.00 69.35 317 ILE B O 1
ATOM 4973 N N . LYS B 1 326 ? -62.643 -11.284 -19.082 1.00 68.55 318 LYS B N 1
ATOM 4974 C CA . LYS B 1 326 ? -63.827 -12.021 -19.509 1.00 71.03 318 LYS B CA 1
ATOM 4975 C C . LYS B 1 326 ? -64.365 -12.884 -18.372 1.00 73.35 318 LYS B C 1
ATOM 4976 O O . LYS B 1 326 ? -65.583 -12.952 -18.166 1.00 73.64 318 LYS B O 1
ATOM 4978 N N . GLU B 1 327 ? -63.471 -13.527 -17.604 1.00 69.51 319 GLU B N 1
ATOM 4979 C CA . GLU B 1 327 ? -63.912 -14.371 -16.493 1.00 62.71 319 GLU B CA 1
ATOM 4980 C C . GLU B 1 327 ? -64.554 -13.553 -15.374 1.00 61.93 319 GLU B C 1
ATOM 4981 O O . GLU B 1 327 ? -65.535 -13.992 -14.762 1.00 68.15 319 GLU B O 1
ATOM 4987 N N . THR B 1 328 ? -64.005 -12.374 -15.074 1.00 57.46 320 THR B N 1
ATOM 4988 C CA . THR B 1 328 ? -64.567 -11.545 -14.011 1.00 62.52 320 THR B CA 1
ATOM 4989 C C . THR B 1 328 ? -65.898 -10.942 -14.433 1.00 62.42 320 THR B C 1
ATOM 4990 O O . THR B 1 328 ? -66.866 -10.943 -13.663 1.00 62.03 320 THR B O 1
ATOM 4994 N N . VAL B 1 329 ? -65.972 -10.435 -15.660 1.00 66.43 321 VAL B N 1
ATOM 4995 C CA . VAL B 1 329 ? -67.248 -9.953 -16.172 1.00 64.59 321 VAL B CA 1
ATOM 4996 C C . VAL B 1 329 ? -68.275 -11.081 -16.153 1.00 68.01 321 VAL B C 1
ATOM 4997 O O . VAL B 1 329 ? -69.423 -10.900 -15.718 1.00 69.76 321 VAL B O 1
ATOM 5001 N N . GLN B 1 330 ? -67.865 -12.274 -16.581 1.00 64.66 322 GLN B N 1
ATOM 5002 C CA . GLN B 1 330 ? -68.783 -13.408 -16.587 1.00 75.04 322 GLN B CA 1
ATOM 5003 C C . GLN B 1 330 ? -69.238 -13.766 -15.175 1.00 76.30 322 GLN B C 1
ATOM 5004 O O . GLN B 1 330 ? -70.427 -14.023 -14.946 1.00 79.48 322 GLN B O 1
ATOM 5010 N N . TRP B 1 331 ? -68.303 -13.809 -14.215 1.00 63.54 323 TRP B N 1
ATOM 5011 C CA . TRP B 1 331 ? -68.707 -14.031 -12.837 1.00 69.04 323 TRP B CA 1
ATOM 5012 C C . TRP B 1 331 ? -69.605 -12.902 -12.366 1.00 71.90 323 TRP B C 1
ATOM 5013 O O . TRP B 1 331 ? -70.614 -13.134 -11.693 1.00 83.35 323 TRP B O 1
ATOM 5024 N N . PHE B 1 332 ? -69.237 -11.668 -12.702 1.00 63.73 324 PHE B N 1
ATOM 5025 C CA . PHE B 1 332 ? -69.991 -10.501 -12.259 1.00 75.02 324 PHE B CA 1
ATOM 5026 C C . PHE B 1 332 ? -71.403 -10.510 -12.831 1.00 79.75 324 PHE B C 1
ATOM 5027 O O . PHE B 1 332 ? -72.359 -10.097 -12.160 1.00 81.12 324 PHE B O 1
ATOM 5035 N N . LEU B 1 333 ? -71.549 -10.929 -14.090 1.00 81.62 325 LEU B N 1
ATOM 5036 C CA . LEU B 1 333 ? -72.882 -11.044 -14.682 1.00 80.74 325 LEU B CA 1
ATOM 5037 C C . LEU B 1 333 ? -73.702 -12.162 -14.047 1.00 87.96 325 LEU B C 1
ATOM 5038 O O . LEU B 1 333 ? -74.881 -11.966 -13.730 1.00 91.08 325 LEU B O 1
ATOM 5043 N N . GLU B 1 334 ? -73.103 -13.333 -13.826 1.00 92.83 326 GLU B N 1
ATOM 5044 C CA . GLU B 1 334 ? -73.877 -14.440 -13.275 1.00 100.41 326 GLU B CA 1
ATOM 5045 C C . GLU B 1 334 ? -74.272 -14.213 -11.826 1.00 101.22 326 GLU B C 1
ATOM 5046 O O . GLU B 1 334 ? -75.173 -14.895 -11.331 1.00 107.20 326 GLU B O 1
ATOM 5052 N N . ASN B 1 335 ? -73.595 -13.306 -11.124 1.00 100.58 327 ASN B N 1
ATOM 5053 C CA . ASN B 1 335 ? -73.797 -13.150 -9.690 1.00 95.70 327 ASN B CA 1
ATOM 5054 C C . ASN B 1 335 ? -74.121 -11.708 -9.300 1.00 96.42 327 ASN B C 1
ATOM 5055 O O . ASN B 1 335 ? -73.976 -11.351 -8.123 1.00 87.59 327 ASN B O 1
ATOM 5060 N N . TYR B 1 336 ? -74.565 -10.878 -10.261 1.00 97.86 328 TYR B N 1
ATOM 5061 C CA . TYR B 1 336 ? -74.746 -9.446 -10.007 1.00 93.83 328 TYR B CA 1
ATOM 5062 C C . TYR B 1 336 ? -75.627 -9.195 -8.787 1.00 93.14 328 TYR B C 1
ATOM 5063 O O . TYR B 1 336 ? -75.338 -8.306 -7.975 1.00 81.46 328 TYR B O 1
ATOM 5065 N N . GLU B 1 337 ? -76.712 -9.966 -8.647 1.00 95.08 329 GLU B N 1
ATOM 5066 C CA . GLU B 1 337 ? -77.627 -9.768 -7.526 1.00 100.99 329 GLU B CA 1
ATOM 5067 C C . GLU B 1 337 ? -76.923 -9.985 -6.191 1.00 102.08 329 GLU B C 1
ATOM 5068 O O . GLU B 1 337 ? -77.178 -9.262 -5.221 1.00 109.68 329 GLU B O 1
ATOM 5070 N N . THR B 1 338 ? -76.018 -10.961 -6.128 1.00 95.76 330 THR B N 1
ATOM 5071 C CA . THR B 1 338 ? -75.322 -11.305 -4.894 1.00 88.76 330 THR B CA 1
ATOM 5072 C C . THR B 1 338 ? -73.943 -10.672 -4.797 1.00 84.62 330 THR B C 1
ATOM 5073 O O . THR B 1 338 ? -73.220 -10.951 -3.837 1.00 86.66 330 THR B O 1
ATOM 5077 N N . ALA B 1 339 ? -73.536 -9.882 -5.792 1.00 83.41 331 ALA B N 1
ATOM 5078 C CA . ALA B 1 339 ? -72.212 -9.276 -5.781 1.00 77.82 331 ALA B CA 1
ATOM 5079 C C . ALA B 1 339 ? -72.177 -8.033 -4.899 1.00 87.68 331 ALA B C 1
ATOM 5080 O O . ALA B 1 339 ? -73.168 -7.312 -4.770 1.00 98.87 331 ALA B O 1
ATOM 5082 N N . ARG B 1 340 ? -71.019 -7.798 -4.280 1.00 85.64 332 ARG B N 1
ATOM 5083 C CA . ARG B 1 340 ? -70.779 -6.586 -3.500 1.00 83.56 332 ARG B CA 1
ATOM 5084 C C . ARG B 1 340 ? -70.709 -5.382 -4.432 1.00 88.33 332 ARG B C 1
ATOM 5085 O O . ARG B 1 340 ? -69.857 -5.326 -5.327 1.00 81.03 332 ARG B O 1
ATOM 5093 N N . LYS B 1 341 ? -71.601 -4.421 -4.222 1.00 97.06 333 LYS B N 1
ATOM 5094 C CA . LYS B 1 341 ? -71.706 -3.267 -5.106 1.00 105.39 333 LYS B CA 1
ATOM 5095 C C . LYS B 1 341 ? -71.661 -1.969 -4.314 1.00 112.84 333 LYS B C 1
ATOM 5096 O O . LYS B 1 341 ? -71.966 -0.895 -4.837 1.00 115.36 333 LYS B O 1
ATOM 5099 N N . HIS C 1 8 ? -48.129 32.755 81.230 1.00 111.30 0 HIS C N 1
ATOM 5100 C CA . HIS C 1 8 ? -48.082 31.520 80.453 1.00 112.28 0 HIS C CA 1
ATOM 5101 C C . HIS C 1 8 ? -49.396 30.736 80.572 1.00 107.43 0 HIS C C 1
ATOM 5102 O O . HIS C 1 8 ? -49.673 30.122 81.610 1.00 112.90 0 HIS C O 1
ATOM 5104 N N . MET C 1 9 ? -50.197 30.773 79.501 1.00 98.33 1 MET C N 1
ATOM 5105 C CA . MET C 1 9 ? -51.476 30.055 79.420 1.00 86.95 1 MET C CA 1
ATOM 5106 C C . MET C 1 9 ? -52.427 30.451 80.544 1.00 73.24 1 MET C C 1
ATOM 5107 O O . MET C 1 9 ? -53.182 29.633 81.068 1.00 77.78 1 MET C O 1
ATOM 5112 N N . ALA C 1 10 ? -52.387 31.712 80.925 1.00 60.82 2 ALA C N 1
ATOM 5113 C CA . ALA C 1 10 ? -53.308 32.192 81.937 1.00 59.60 2 ALA C CA 1
ATOM 5114 C C . ALA C 1 10 ? -54.686 32.498 81.347 1.00 56.32 2 ALA C C 1
ATOM 5115 O O . ALA C 1 10 ? -55.707 32.125 81.929 1.00 60.70 2 ALA C O 1
ATOM 5117 N N . GLN C 1 11 ? -54.738 33.149 80.189 1.00 53.64 3 GLN C N 1
ATOM 5118 C CA . GLN C 1 11 ? -55.992 33.635 79.626 1.00 60.70 3 GLN C CA 1
ATOM 5119 C C . GLN C 1 11 ? -56.686 32.597 78.745 1.00 56.84 3 GLN C C 1
ATOM 5120 O O . GLN C 1 11 ? -56.050 31.908 77.945 1.00 49.35 3 GLN C O 1
ATOM 5126 N N . ARG C 1 12 ? -58.002 32.491 78.909 1.00 52.47 4 ARG C N 1
ATOM 5127 C CA . ARG C 1 12 ? -58.832 31.839 77.909 1.00 50.55 4 ARG C CA 1
ATOM 5128 C C . ARG C 1 12 ? -58.948 32.737 76.663 1.00 50.85 4 ARG C C 1
ATOM 5129 O O . ARG C 1 12 ? -58.609 33.925 76.689 1.00 46.81 4 ARG C O 1
ATOM 5137 N N . GLU C 1 13 ? -59.412 32.146 75.554 1.00 43.10 5 GLU C N 1
ATOM 5138 C CA . GLU C 1 13 ? -59.538 32.903 74.311 1.00 41.30 5 GLU C CA 1
ATOM 5139 C C . GLU C 1 13 ? -60.599 33.988 74.416 1.00 42.65 5 GLU C C 1
ATOM 5140 O O . GLU C 1 13 ? -60.595 34.940 73.621 1.00 43.84 5 GLU C O 1
ATOM 5146 N N . VAL C 1 14 ? -61.580 33.798 75.281 1.00 40.78 6 VAL C N 1
ATOM 5147 C CA . VAL C 1 14 ? -62.625 34.791 75.457 1.00 41.85 6 VAL C CA 1
ATOM 5148 C C . VAL C 1 14 ? -62.693 35.214 76.916 1.00 47.45 6 VAL C C 1
ATOM 5149 O O . VAL C 1 14 ? -62.296 34.469 77.818 1.00 53.00 6 VAL C O 1
ATOM 5153 N N . SER C 1 15 ? -63.101 36.463 77.132 1.00 43.20 7 SER C N 1
ATOM 5154 C CA . SER C 1 15 ? -63.397 36.938 78.472 1.00 48.48 7 SER C CA 1
ATOM 5155 C C . SER C 1 15 ? -64.627 36.207 79.002 1.00 50.82 7 SER C C 1
ATOM 5156 O O . SER C 1 15 ? -65.438 35.679 78.241 1.00 45.28 7 SER C O 1
ATOM 5159 N N . ASP C 1 16 ? -64.731 36.140 80.330 1.00 57.35 8 ASP C N 1
ATOM 5160 C CA . ASP C 1 16 ? -65.888 35.502 80.948 1.00 55.65 8 ASP C CA 1
ATOM 5161 C C . ASP C 1 16 ? -67.193 36.206 80.574 1.00 60.58 8 ASP C C 1
ATOM 5162 O O . ASP C 1 16 ? -68.227 35.559 80.377 1.00 60.47 8 ASP C O 1
ATOM 5167 N N . GLN C 1 17 ? -67.170 37.530 80.511 1.00 61.61 9 GLN C N 1
ATOM 5168 C CA . GLN C 1 17 ? -68.283 38.390 80.148 1.00 60.29 9 GLN C CA 1
ATOM 5169 C C . GLN C 1 17 ? -67.869 39.316 79.019 1.00 58.13 9 GLN C C 1
ATOM 5170 O O . GLN C 1 17 ? -66.678 39.602 78.852 1.00 56.38 9 GLN C O 1
ATOM 5176 N N . PRO C 1 18 ? -68.810 39.756 78.196 1.00 54.66 10 PRO C N 1
ATOM 5177 C CA . PRO C 1 18 ? -68.450 40.730 77.168 1.00 45.75 10 PRO C CA 1
ATOM 5178 C C . PRO C 1 18 ? -68.082 42.047 77.832 1.00 46.25 10 PRO C C 1
ATOM 5179 O O . PRO C 1 18 ? -68.665 42.433 78.842 1.00 51.47 10 PRO C O 1
ATOM 5183 N N . ILE C 1 19 ? -67.105 42.735 77.253 1.00 44.71 11 ILE C N 1
ATOM 5184 C CA . ILE C 1 19 ? -66.770 44.078 77.693 1.00 53.00 11 ILE C CA 1
ATOM 5185 C C . ILE C 1 19 ? -68.003 44.952 77.577 1.00 58.01 11 ILE C C 1
ATOM 5186 O O . ILE C 1 19 ? -68.819 44.786 76.667 1.00 62.45 11 ILE C O 1
ATOM 5191 N N . THR C 1 20 ? -68.186 45.846 78.531 1.00 64.13 12 THR C N 1
ATOM 5192 C CA . THR C 1 20 ? -69.292 46.789 78.478 1.00 75.69 12 THR C CA 1
ATOM 5193 C C . THR C 1 20 ? -68.738 48.185 78.223 1.00 71.09 12 THR C C 1
ATOM 5194 O O . THR C 1 20 ? -67.924 48.698 78.999 1.00 64.26 12 THR C O 1
ATOM 5198 N N . LEU C 1 21 ? -69.142 48.771 77.112 1.00 70.11 13 LEU C N 1
ATOM 5199 C CA . LEU C 1 21 ? -68.709 50.112 76.784 1.00 71.33 13 LEU C CA 1
ATOM 5200 C C . LEU C 1 21 ? -69.480 51.122 77.621 1.00 79.12 13 LEU C C 1
ATOM 5201 O O . LEU C 1 21 ? -70.627 50.887 78.005 1.00 84.04 13 LEU C O 1
ATOM 5206 N N . THR C 1 22 ? -68.826 52.237 77.934 1.00 81.69 14 THR C N 1
ATOM 5207 C CA . THR C 1 22 ? -69.447 53.344 78.656 1.00 83.10 14 THR C CA 1
ATOM 5208 C C . THR C 1 22 ? -69.368 54.593 77.794 1.00 78.38 14 THR C C 1
ATOM 5209 O O . THR C 1 22 ? -68.757 54.596 76.724 1.00 72.12 14 THR C O 1
ATOM 5213 N N . GLN C 1 23 ? -69.975 55.673 78.283 1.00 80.16 15 GLN C N 1
ATOM 5214 C CA . GLN C 1 23 ? -69.971 56.926 77.536 1.00 77.93 15 GLN C CA 1
ATOM 5215 C C . GLN C 1 23 ? -68.572 57.499 77.391 1.00 78.96 15 GLN C C 1
ATOM 5216 O O . GLN C 1 23 ? -68.324 58.292 76.479 1.00 82.99 15 GLN C O 1
ATOM 5222 N N . ASP C 1 24 ? -67.646 57.081 78.243 1.00 79.90 16 ASP C N 1
ATOM 5223 C CA . ASP C 1 24 ? -66.276 57.553 78.182 1.00 81.49 16 ASP C CA 1
ATOM 5224 C C . ASP C 1 24 ? -65.434 56.787 77.170 1.00 77.24 16 ASP C C 1
ATOM 5225 O O . ASP C 1 24 ? -64.294 57.187 76.917 1.00 77.04 16 ASP C O 1
ATOM 5230 N N . ASP C 1 25 ? -65.954 55.705 76.591 1.00 70.70 17 ASP C N 1
ATOM 5231 C CA . ASP C 1 25 ? -65.184 54.945 75.617 1.00 63.24 17 ASP C CA 1
ATOM 5232 C C . ASP C 1 25 ? -65.186 55.652 74.277 1.00 60.75 17 ASP C C 1
ATOM 5233 O O . ASP C 1 25 ? -66.163 56.309 73.902 1.00 62.08 17 ASP C O 1
ATOM 5238 N N . VAL C 1 26 ? -64.062 55.548 73.578 1.00 55.87 18 VAL C N 1
ATOM 5239 C CA . VAL C 1 26 ? -63.901 56.100 72.240 1.00 59.42 18 VAL C CA 1
ATOM 5240 C C . VAL C 1 26 ? -63.372 54.990 71.356 1.00 55.95 18 VAL C C 1
ATOM 5241 O O . VAL C 1 26 ? -62.356 54.372 71.684 1.00 56.81 18 VAL C O 1
ATOM 5245 N N . ILE C 1 27 ? -64.063 54.716 70.256 1.00 50.60 19 ILE C N 1
ATOM 5246 C CA . ILE C 1 27 ? -63.677 53.638 69.351 1.00 50.53 19 ILE C CA 1
ATOM 5247 C C . ILE C 1 27 ? -63.324 54.255 68.002 1.00 51.41 19 ILE C C 1
ATOM 5248 O O . ILE C 1 27 ? -64.192 54.817 67.330 1.00 55.75 19 ILE C O 1
ATOM 5253 N N . LEU C 1 28 ? -62.067 54.124 67.598 1.00 47.20 20 LEU C N 1
ATOM 5254 C CA . LEU C 1 28 ? -61.570 54.642 66.330 1.00 50.76 20 LEU C CA 1
ATOM 5255 C C . LEU C 1 28 ? -61.595 53.534 65.286 1.00 51.73 20 LEU C C 1
ATOM 5256 O O . LEU C 1 28 ? -61.052 52.452 65.516 1.00 50.84 20 LEU C O 1
ATOM 5261 N N . VAL C 1 29 ? -62.221 53.789 64.145 1.00 50.21 21 VAL C N 1
ATOM 5262 C CA . VAL C 1 29 ? -62.270 52.788 63.088 1.00 44.08 21 VAL C CA 1
ATOM 5263 C C . VAL C 1 29 ? -61.533 53.382 61.895 1.00 44.84 21 VAL C C 1
ATOM 5264 O O . VAL C 1 29 ? -62.031 54.308 61.241 1.00 46.76 21 VAL C O 1
ATOM 5268 N N . THR C 1 30 ? -60.320 52.896 61.651 1.00 42.44 22 THR C N 1
ATOM 5269 C CA . THR C 1 30 ? -59.636 53.221 60.413 1.00 40.82 22 THR C CA 1
ATOM 5270 C C . THR C 1 30 ? -60.312 52.455 59.278 1.00 46.16 22 THR C C 1
ATOM 5271 O O . THR C 1 30 ? -60.866 51.366 59.474 1.00 45.61 22 THR C O 1
ATOM 5275 N N . GLY C 1 31 ? -60.258 53.030 58.084 1.00 47.14 23 GLY C N 1
ATOM 5276 C CA . GLY C 1 31 ? -60.981 52.447 56.975 1.00 48.70 23 GLY C CA 1
ATOM 5277 C C . GLY C 1 31 ? -62.466 52.334 57.223 1.00 44.31 23 GLY C C 1
ATOM 5278 O O . GLY C 1 31 ? -63.075 51.344 56.809 1.00 45.53 23 GLY C O 1
ATOM 5279 N N . GLY C 1 32 ? -63.051 53.283 57.963 1.00 41.20 24 GLY C N 1
ATOM 5280 C CA . GLY C 1 32 ? -64.455 53.267 58.326 1.00 39.89 24 GLY C CA 1
ATOM 5281 C C . GLY C 1 32 ? -65.420 53.705 57.239 1.00 49.50 24 GLY C C 1
ATOM 5282 O O . GLY C 1 32 ? -66.640 53.652 57.447 1.00 51.10 24 GLY C O 1
ATOM 5283 N N . THR C 1 33 ? -64.909 54.164 56.089 1.00 44.68 25 THR C N 1
ATOM 5284 C CA . THR C 1 33 ? -65.747 54.611 54.988 1.00 49.74 25 THR C CA 1
ATOM 5285 C C . THR C 1 33 ? -65.898 53.561 53.892 1.00 54.10 25 THR C C 1
ATOM 5286 O O . THR C 1 33 ? -66.676 53.786 52.957 1.00 51.64 25 THR C O 1
ATOM 5290 N N . GLY C 1 34 ? -65.181 52.431 53.985 1.00 49.94 26 GLY C N 1
ATOM 5291 C CA . GLY C 1 34 ? -65.260 51.372 52.995 1.00 42.52 26 GLY C CA 1
ATOM 5292 C C . GLY C 1 34 ? -66.390 50.380 53.263 1.00 43.41 26 GLY C C 1
ATOM 5293 O O . GLY C 1 34 ? -67.295 50.612 54.067 1.00 43.26 26 GLY C O 1
ATOM 5294 N N . LEU C 1 35 ? -66.334 49.255 52.542 1.00 38.82 27 LEU C N 1
ATOM 5295 C CA . LEU C 1 35 ? -67.360 48.217 52.662 1.00 42.02 27 LEU C CA 1
ATOM 5296 C C . LEU C 1 35 ? -67.493 47.701 54.101 1.00 42.38 27 LEU C C 1
ATOM 5297 O O . LEU C 1 35 ? -68.580 47.712 54.695 1.00 44.04 27 LEU C O 1
ATOM 5302 N N . PHE C 1 36 ? -66.391 47.217 54.665 1.00 44.99 28 PHE C N 1
ATOM 5303 C CA . PHE C 1 36 ? -66.419 46.656 56.011 1.00 43.08 28 PHE C CA 1
ATOM 5304 C C . PHE C 1 36 ? -66.748 47.733 57.056 1.00 43.24 28 PHE C C 1
ATOM 5305 O O . PHE C 1 36 ? -67.596 47.520 57.937 1.00 45.53 28 PHE C O 1
ATOM 5313 N N . GLY C 1 37 ? -66.125 48.912 56.943 1.00 37.02 29 GLY C N 1
ATOM 5314 C CA . GLY C 1 37 ? -66.379 49.985 57.903 1.00 39.18 29 GLY C CA 1
ATOM 5315 C C . GLY C 1 37 ? -67.827 50.454 57.924 1.00 46.09 29 GLY C C 1
ATOM 5316 O O . GLY C 1 37 ? -68.391 50.703 58.994 1.00 48.37 29 GLY C O 1
ATOM 5317 N N . LYS C 1 38 ? -68.433 50.618 56.742 1.00 41.68 30 LYS C N 1
ATOM 5318 C CA . LYS C 1 38 ? -69.835 51.028 56.664 1.00 44.04 30 LYS C CA 1
ATOM 5319 C C . LYS C 1 38 ? -70.761 49.975 57.263 1.00 41.46 30 LYS C C 1
ATOM 5320 O O . LYS C 1 38 ? -71.812 50.309 57.828 1.00 43.43 30 LYS C O 1
ATOM 5326 N N . ALA C 1 39 ? -70.432 48.692 57.091 1.00 40.02 31 ALA C N 1
ATOM 5327 C CA . ALA C 1 39 ? -71.262 47.655 57.704 1.00 44.61 31 ALA C CA 1
ATOM 5328 C C . ALA C 1 39 ? -71.176 47.739 59.223 1.00 45.75 31 ALA C C 1
ATOM 5329 O O . ALA C 1 39 ? -72.193 47.612 59.918 1.00 46.88 31 ALA C O 1
ATOM 5331 N N . VAL C 1 40 ? -69.970 47.969 59.749 1.00 42.70 32 VAL C N 1
ATOM 5332 C CA . VAL C 1 40 ? -69.823 48.180 61.185 1.00 45.19 32 VAL C CA 1
ATOM 5333 C C . VAL C 1 40 ? -70.645 49.385 61.616 1.00 52.48 32 VAL C C 1
ATOM 5334 O O . VAL C 1 40 ? -71.441 49.310 62.562 1.00 55.20 32 VAL C O 1
ATOM 5338 N N . GLU C 1 41 ? -70.526 50.494 60.873 1.00 52.90 33 GLU C N 1
ATOM 5339 C CA . GLU C 1 41 ? -71.293 51.693 61.211 1.00 50.37 33 GLU C CA 1
ATOM 5340 C C . GLU C 1 41 ? -72.787 51.415 61.186 1.00 51.39 33 GLU C C 1
ATOM 5341 O O . GLU C 1 41 ? -73.532 51.882 62.054 1.00 58.01 33 GLU C O 1
ATOM 5347 N N . HIS C 1 42 ? -73.236 50.602 60.241 1.00 45.61 34 HIS C N 1
ATOM 5348 C CA . HIS C 1 42 ? -74.652 50.279 60.191 1.00 53.86 34 HIS C CA 1
ATOM 5349 C C . HIS C 1 42 ? -75.096 49.500 61.439 1.00 50.73 34 HIS C C 1
ATOM 5350 O O . HIS C 1 42 ? -76.137 49.810 62.032 1.00 51.02 34 HIS C O 1
ATOM 5357 N N . ILE C 1 43 ? -74.325 48.478 61.843 1.00 45.75 35 ILE C N 1
ATOM 5358 C CA . ILE C 1 43 ? -74.692 47.666 63.013 1.00 56.57 35 ILE C CA 1
ATOM 5359 C C . ILE C 1 43 ? -74.630 48.483 64.304 1.00 46.85 35 ILE C C 1
ATOM 5360 O O . ILE C 1 43 ? -75.536 48.408 65.139 1.00 49.05 35 ILE C O 1
ATOM 5365 N N . VAL C 1 44 ? -73.577 49.289 64.478 1.00 45.55 36 VAL C N 1
ATOM 5366 C CA . VAL C 1 44 ? -73.462 50.146 65.658 1.00 46.74 36 VAL C CA 1
ATOM 5367 C C . VAL C 1 44 ? -74.704 51.015 65.824 1.00 58.65 36 VAL C C 1
ATOM 5368 O O . VAL C 1 44 ? -75.179 51.237 66.943 1.00 64.51 36 VAL C O 1
ATOM 5372 N N . LYS C 1 45 ? -75.239 51.540 64.718 1.00 59.40 37 LYS C N 1
ATOM 5373 C CA . LYS C 1 45 ? -76.462 52.331 64.796 1.00 55.60 37 LYS C CA 1
ATOM 5374 C C . LYS C 1 45 ? -77.691 51.445 64.971 1.00 63.89 37 LYS C C 1
ATOM 5375 O O . LYS C 1 45 ? -78.627 51.805 65.691 1.00 62.86 37 LYS C O 1
ATOM 5377 N N . LYS C 1 46 ? -77.732 50.306 64.282 1.00 61.47 38 LYS C N 1
ATOM 5378 C CA . LYS C 1 46 ? -78.900 49.440 64.371 1.00 60.54 38 LYS C CA 1
ATOM 5379 C C . LYS C 1 46 ? -79.072 48.903 65.784 1.00 60.92 38 LYS C C 1
ATOM 5380 O O . LYS C 1 46 ? -80.181 48.902 66.327 1.00 64.20 38 LYS C O 1
ATOM 5386 N N . GLU C 1 47 ? -77.987 48.420 66.389 1.00 54.94 39 GLU C N 1
ATOM 5387 C CA . GLU C 1 47 ? -78.024 47.855 67.730 1.00 59.24 39 GLU C CA 1
ATOM 5388 C C . GLU C 1 47 ? -77.808 48.903 68.813 1.00 62.05 39 GLU C C 1
ATOM 5389 O O . GLU C 1 47 ? -77.762 48.543 69.991 1.00 63.17 39 GLU C O 1
ATOM 5395 N N . GLN C 1 48 ? -77.647 50.176 68.444 1.00 61.40 40 GLN C N 1
ATOM 5396 C CA . GLN C 1 48 ? -77.510 51.277 69.409 1.00 65.58 40 GLN C CA 1
ATOM 5397 C C . GLN C 1 48 ? -76.408 51.002 70.440 1.00 60.15 40 GLN C C 1
ATOM 5398 O O . GLN C 1 48 ? -76.581 51.202 71.640 1.00 61.14 40 GLN C O 1
ATOM 5404 N N . ILE C 1 49 ? -75.268 50.522 69.951 1.00 48.88 41 ILE C N 1
ATOM 5405 C CA . ILE C 1 49 ? -74.094 50.303 70.785 1.00 61.79 41 ILE C CA 1
ATOM 5406 C C . ILE C 1 49 ? -73.599 51.628 71.364 1.00 60.57 41 ILE C C 1
ATOM 5407 O O . ILE C 1 49 ? -73.631 52.673 70.697 1.00 58.96 41 ILE C O 1
ATOM 5412 N N . LYS C 1 50 ? -73.141 51.588 72.616 1.00 59.58 42 LYS C N 1
ATOM 5413 C CA . LYS C 1 50 ? -72.690 52.771 73.335 1.00 63.46 42 LYS C CA 1
ATOM 5414 C C . LYS C 1 50 ? -71.265 53.134 72.922 1.00 57.56 42 LYS C C 1
ATOM 5415 O O . LYS C 1 50 ? -70.587 52.399 72.204 1.00 50.58 42 LYS C O 1
ATOM 5417 N N . GLY C 1 51 ? -70.823 54.299 73.366 1.00 57.14 43 GLY C N 1
ATOM 5418 C CA . GLY C 1 51 ? -69.484 54.768 73.089 1.00 49.75 43 GLY C CA 1
ATOM 5419 C C . GLY C 1 51 ? -69.484 55.847 72.023 1.00 56.66 43 GLY C C 1
ATOM 5420 O O . GLY C 1 51 ? -70.472 56.076 71.327 1.00 60.60 43 GLY C O 1
ATOM 5421 N N . LYS C 1 52 ? -68.375 56.570 71.935 1.00 58.79 44 LYS C N 1
ATOM 5422 C CA . LYS C 1 52 ? -68.174 57.521 70.850 1.00 59.59 44 LYS C CA 1
ATOM 5423 C C . LYS C 1 52 ? -67.397 56.826 69.738 1.00 57.46 44 LYS C C 1
ATOM 5424 O O . LYS C 1 52 ? -66.227 56.470 69.924 1.00 58.00 44 LYS C O 1
ATOM 5430 N N . TRP C 1 53 ? -68.034 56.674 68.581 1.00 55.96 45 TRP C N 1
ATOM 5431 C CA . TRP C 1 53 ? -67.475 55.959 67.439 1.00 52.34 45 TRP C CA 1
ATOM 5432 C C . TRP C 1 53 ? -67.013 56.943 66.375 1.00 59.42 45 TRP C C 1
ATOM 5433 O O . TRP C 1 53 ? -67.783 57.812 65.954 1.00 68.47 45 TRP C O 1
ATOM 5444 N N . VAL C 1 54 ? -65.768 56.802 65.932 1.00 59.94 46 VAL C N 1
ATOM 5445 C CA . VAL C 1 54 ? -65.199 57.660 64.898 1.00 60.09 46 VAL C CA 1
ATOM 5446 C C . VAL C 1 54 ? -64.816 56.789 63.709 1.00 55.48 46 VAL C C 1
ATOM 5447 O O . VAL C 1 54 ? -63.964 55.903 63.836 1.00 54.49 46 VAL C O 1
ATOM 5451 N N . PHE C 1 55 ? -65.466 57.027 62.562 1.00 58.33 47 PHE C N 1
ATOM 5452 C CA . PHE C 1 55 ? -65.255 56.262 61.330 1.00 52.76 47 PHE C CA 1
ATOM 5453 C C . PHE C 1 55 ? -64.398 57.120 60.412 1.00 57.71 47 PHE C C 1
ATOM 5454 O O . PHE C 1 55 ? -64.873 58.111 59.852 1.00 65.97 47 PHE C O 1
ATOM 5462 N N . LEU C 1 56 ? -63.122 56.766 60.303 1.00 57.31 48 LEU C N 1
ATOM 5463 C CA . LEU C 1 56 ? -62.157 57.538 59.532 1.00 58.63 48 LEU C CA 1
ATOM 5464 C C . LEU C 1 56 ? -62.182 57.167 58.057 1.00 57.80 48 LEU C C 1
ATOM 5465 O O . LEU C 1 56 ? -62.523 56.043 57.682 1.00 61.27 48 LEU C O 1
ATOM 5470 N N . GLY C 1 57 ? -61.831 58.138 57.216 1.00 58.97 49 GLY C N 1
ATOM 5471 C CA . GLY C 1 57 ? -61.504 57.884 55.826 1.00 53.96 49 GLY C CA 1
ATOM 5472 C C . GLY C 1 57 ? -60.197 58.571 55.467 1.00 53.50 49 GLY C C 1
ATOM 5473 O O . GLY C 1 57 ? -59.563 59.206 56.311 1.00 52.56 49 GLY C O 1
ATOM 5474 N N . SER C 1 58 ? -59.822 58.454 54.189 1.00 57.41 50 SER C N 1
ATOM 5475 C CA . SER C 1 58 ? -58.605 59.117 53.719 1.00 63.67 50 SER C CA 1
ATOM 5476 C C . SER C 1 58 ? -58.645 60.624 53.946 1.00 66.62 50 SER C C 1
ATOM 5477 O O . SER C 1 58 ? -57.601 61.229 54.209 1.00 71.05 50 SER C O 1
ATOM 5480 N N . LYS C 1 59 ? -59.827 61.250 53.829 1.00 64.87 51 LYS C N 1
ATOM 5481 C CA . LYS C 1 59 ? -59.929 62.699 54.022 1.00 66.35 51 LYS C CA 1
ATOM 5482 C C . LYS C 1 59 ? -59.504 63.114 55.424 1.00 74.94 51 LYS C C 1
ATOM 5483 O O . LYS C 1 59 ? -59.072 64.255 55.628 1.00 82.66 51 LYS C O 1
ATOM 5485 N N . ASP C 1 60 ? -59.614 62.215 56.398 1.00 72.80 52 ASP C N 1
ATOM 5486 C CA . ASP C 1 60 ? -59.226 62.555 57.756 1.00 73.53 52 ASP C CA 1
ATOM 5487 C C . ASP C 1 60 ? -57.724 62.485 57.942 1.00 74.44 52 ASP C C 1
ATOM 5488 O O . ASP C 1 60 ? -57.206 63.027 58.925 1.00 84.25 52 ASP C O 1
ATOM 5493 N N . GLY C 1 61 ? -57.018 61.874 57.000 1.00 65.82 53 GLY C N 1
ATOM 5494 C CA . GLY C 1 61 ? -55.583 61.757 57.086 1.00 65.61 53 GLY C CA 1
ATOM 5495 C C . GLY C 1 61 ? -55.026 60.496 56.462 1.00 67.54 53 GLY C C 1
ATOM 5496 O O . GLY C 1 61 ? -55.600 59.404 56.570 1.00 68.52 53 GLY C O 1
ATOM 5497 N N . ASP C 1 62 ? -53.885 60.655 55.802 1.00 61.62 54 ASP C N 1
ATOM 5498 C CA . ASP C 1 62 ? -53.204 59.559 55.124 1.00 57.53 54 ASP C CA 1
ATOM 5499 C C . ASP C 1 62 ? -52.468 58.724 56.169 1.00 58.40 54 ASP C C 1
ATOM 5500 O O . ASP C 1 62 ? -51.440 59.151 56.704 1.00 64.93 54 ASP C O 1
ATOM 5505 N N . LEU C 1 63 ? -53.002 57.539 56.484 1.00 48.71 55 LEU C N 1
ATOM 5506 C CA . LEU C 1 63 ? -52.409 56.746 57.553 1.00 56.61 55 LEU C CA 1
ATOM 5507 C C . LEU C 1 63 ? -51.055 56.153 57.182 1.00 59.84 55 LEU C C 1
ATOM 5508 O O . LEU C 1 63 ? -50.404 55.552 58.052 1.00 59.92 55 LEU C O 1
ATOM 5513 N N . ARG C 1 64 ? -50.616 56.315 55.929 1.00 53.06 56 ARG C N 1
ATOM 5514 C CA . ARG C 1 64 ? -49.268 55.898 55.545 1.00 57.79 56 ARG C CA 1
ATOM 5515 C C . ARG C 1 64 ? -48.199 56.841 56.092 1.00 60.20 56 ARG C C 1
ATOM 5516 O O . ARG C 1 64 ? -47.046 56.429 56.268 1.00 61.63 56 ARG C O 1
ATOM 5524 N N . ASP C 1 65 ? -48.559 58.094 56.360 1.00 60.46 57 ASP C N 1
ATOM 5525 C CA . ASP C 1 65 ? -47.655 59.085 56.929 1.00 60.64 57 ASP C CA 1
ATOM 5526 C C . ASP C 1 65 ? -47.682 58.976 58.445 1.00 64.17 57 ASP C C 1
ATOM 5527 O O . ASP C 1 65 ? -48.756 58.985 59.053 1.00 68.02 57 ASP C O 1
ATOM 5532 N N . ALA C 1 66 ? -46.501 58.879 59.052 1.00 65.02 58 ALA C N 1
ATOM 5533 C CA . ALA C 1 66 ? -46.434 58.656 60.494 1.00 66.22 58 ALA C CA 1
ATOM 5534 C C . ALA C 1 66 ? -47.023 59.836 61.263 1.00 68.49 58 ALA C C 1
ATOM 5535 O O . ALA C 1 66 ? -47.727 59.648 62.261 1.00 68.85 58 ALA C O 1
ATOM 5537 N N . ASP C 1 67 ? -46.738 61.060 60.826 1.00 70.71 59 ASP C N 1
ATOM 5538 C CA . ASP C 1 67 ? -47.284 62.212 61.530 1.00 75.76 59 ASP C CA 1
ATOM 5539 C C . ASP C 1 67 ? -48.795 62.307 61.338 1.00 74.65 59 ASP C C 1
ATOM 5540 O O . ASP C 1 67 ? -49.533 62.525 62.304 1.00 78.91 59 ASP C O 1
ATOM 5545 N N . ALA C 1 68 ? -49.281 62.089 60.111 1.00 71.43 60 ALA C N 1
ATOM 5546 C CA . ALA C 1 68 ? -50.721 62.141 59.875 1.00 67.34 60 ALA C CA 1
ATOM 5547 C C . ALA C 1 68 ? -51.434 61.087 60.692 1.00 61.65 60 ALA C C 1
ATOM 5548 O O . ALA C 1 68 ? -52.548 61.304 61.181 1.00 61.01 60 ALA C O 1
ATOM 5550 N N . CYS C 1 69 ? -50.781 59.954 60.881 1.00 61.80 61 CYS C N 1
ATOM 5551 C CA . CYS C 1 69 ? -51.376 58.868 61.631 1.00 58.79 61 CYS C CA 1
ATOM 5552 C C . CYS C 1 69 ? -51.590 59.226 63.096 1.00 60.91 61 CYS C C 1
ATOM 5553 O O . CYS C 1 69 ? -52.557 58.760 63.702 1.00 63.64 61 CYS C O 1
ATOM 5556 N N . LYS C 1 70 ? -50.710 60.048 63.684 1.00 66.05 62 LYS C N 1
ATOM 5557 C CA . LYS C 1 70 ? -50.847 60.397 65.096 1.00 65.71 62 LYS C CA 1
ATOM 5558 C C . LYS C 1 70 ? -52.028 61.333 65.372 1.00 68.55 62 LYS C C 1
ATOM 5559 O O . LYS C 1 70 ? -52.605 61.273 66.462 1.00 68.77 62 LYS C O 1
ATOM 5561 N N . GLN C 1 71 ? -52.419 62.183 64.417 1.00 68.47 63 GLN C N 1
ATOM 5562 C CA . GLN C 1 71 ? -53.403 63.225 64.727 1.00 70.91 63 GLN C CA 1
ATOM 5563 C C . GLN C 1 71 ? -54.762 62.708 65.194 1.00 66.72 63 GLN C C 1
ATOM 5564 O O . GLN C 1 71 ? -55.282 63.247 66.188 1.00 72.89 63 GLN C O 1
ATOM 5570 N N . PRO C 1 72 ? -55.378 61.697 64.573 1.00 59.58 64 PRO C N 1
ATOM 5571 C CA . PRO C 1 72 ? -56.642 61.186 65.136 1.00 59.77 64 PRO C CA 1
ATOM 5572 C C . PRO C 1 72 ? -56.483 60.569 66.523 1.00 66.07 64 PRO C C 1
ATOM 5573 O O . PRO C 1 72 ? -57.409 60.657 67.338 1.00 64.94 64 PRO C O 1
ATOM 5577 N N . PHE C 1 73 ? -55.333 59.957 66.820 1.00 64.00 65 PHE C N 1
ATOM 5578 C CA . PHE C 1 73 ? -55.110 59.410 68.151 1.00 59.61 65 PHE C CA 1
ATOM 5579 C C . PHE C 1 73 ? -54.977 60.521 69.168 1.00 63.92 65 PHE C C 1
ATOM 5580 O O . PHE C 1 73 ? -55.562 60.456 70.254 1.00 66.95 65 PHE C O 1
ATOM 5588 N N . GLU C 1 74 ? -54.231 61.567 68.818 1.00 68.27 66 GLU C N 1
ATOM 5589 C CA . GLU C 1 74 ? -54.082 62.697 69.722 1.00 67.18 66 GLU C CA 1
ATOM 5590 C C . GLU C 1 74 ? -55.413 63.403 69.947 1.00 68.70 66 GLU C C 1
ATOM 5591 O O . GLU C 1 74 ? -55.721 63.813 71.073 1.00 71.48 66 GLU C O 1
ATOM 5597 N N . LYS C 1 75 ? -56.230 63.533 68.897 1.00 64.54 67 LYS C N 1
ATOM 5598 C CA . LYS C 1 75 ? -57.483 64.267 69.049 1.00 72.27 67 LYS C CA 1
ATOM 5599 C C . LYS C 1 75 ? -58.528 63.434 69.783 1.00 77.14 67 LYS C C 1
ATOM 5600 O O . LYS C 1 75 ? -59.206 63.939 70.681 1.00 81.65 67 LYS C O 1
ATOM 5602 N N . TYR C 1 76 ? -58.675 62.160 69.423 1.00 73.44 68 TYR C N 1
ATOM 5603 C CA . TYR C 1 76 ? -59.766 61.354 69.953 1.00 73.89 68 TYR C CA 1
ATOM 5604 C C . TYR C 1 76 ? -59.374 60.485 71.138 1.00 72.05 68 TYR C C 1
ATOM 5605 O O . TYR C 1 76 ? -60.258 60.100 71.910 1.00 69.63 68 TYR C O 1
ATOM 5614 N N . ARG C 1 77 ? -58.085 60.207 71.328 1.00 69.06 69 ARG C N 1
ATOM 5615 C CA . ARG C 1 77 ? -57.611 59.350 72.412 1.00 65.00 69 ARG C CA 1
ATOM 5616 C C . ARG C 1 77 ? -58.452 58.083 72.553 1.00 63.73 69 ARG C C 1
ATOM 5617 O O . ARG C 1 77 ? -59.158 57.909 73.555 1.00 66.66 69 ARG C O 1
ATOM 5625 N N . PRO C 1 78 ? -58.411 57.170 71.597 1.00 54.58 70 PRO C N 1
ATOM 5626 C CA . PRO C 1 78 ? -59.307 56.017 71.679 1.00 54.47 70 PRO C CA 1
ATOM 5627 C C . PRO C 1 78 ? -58.916 55.080 72.813 1.00 58.24 70 PRO C C 1
ATOM 5628 O O . PRO C 1 78 ? -57.770 55.055 73.270 1.00 62.84 70 PRO C O 1
ATOM 5632 N N . THR C 1 79 ? -59.927 54.360 73.313 1.00 53.73 71 THR C N 1
ATOM 5633 C CA . THR C 1 79 ? -59.752 53.213 74.193 1.00 48.29 71 THR C CA 1
ATOM 5634 C C . THR C 1 79 ? -59.800 51.887 73.440 1.00 55.96 71 THR C C 1
ATOM 5635 O O . THR C 1 79 ? -59.290 50.883 73.962 1.00 58.09 71 THR C O 1
ATOM 5639 N N . TYR C 1 80 ? -60.423 51.863 72.249 1.00 46.03 72 TYR C N 1
ATOM 5640 C CA . TYR C 1 80 ? -60.488 50.692 71.381 1.00 49.42 72 TYR C CA 1
ATOM 5641 C C . TYR C 1 80 ? -60.260 51.125 69.936 1.00 52.79 72 TYR C C 1
ATOM 5642 O O . TYR C 1 80 ? -60.683 52.210 69.523 1.00 58.06 72 TYR C O 1
ATOM 5651 N N . VAL C 1 81 ? -59.620 50.261 69.152 1.00 40.99 73 VAL C N 1
ATOM 5652 C CA . VAL C 1 81 ? -59.376 50.556 67.746 1.00 43.21 73 VAL C CA 1
ATOM 5653 C C . VAL C 1 81 ? -59.753 49.353 66.911 1.00 42.30 73 VAL C C 1
ATOM 5654 O O . VAL C 1 81 ? -59.275 48.240 67.160 1.00 46.67 73 VAL C O 1
ATOM 5658 N N . ILE C 1 82 ? -60.570 49.592 65.896 1.00 48.67 74 ILE C N 1
ATOM 5659 C CA . ILE C 1 82 ? -60.828 48.632 64.836 1.00 49.05 74 ILE C CA 1
ATOM 5660 C C . ILE C 1 82 ? -60.085 49.150 63.613 1.00 46.96 74 ILE C C 1
ATOM 5661 O O . ILE C 1 82 ? -60.401 50.225 63.091 1.00 53.62 74 ILE C O 1
ATOM 5666 N N . HIS C 1 83 ? -59.049 48.418 63.203 1.00 46.12 75 HIS C N 1
ATOM 5667 C CA . HIS C 1 83 ? -58.135 48.828 62.136 1.00 41.48 75 HIS C CA 1
ATOM 5668 C C . HIS C 1 83 ? -58.517 48.080 60.862 1.00 40.36 75 HIS C C 1
ATOM 5669 O O . HIS C 1 83 ? -58.129 46.923 60.676 1.00 42.96 75 HIS C O 1
ATOM 5676 N N . LEU C 1 84 ? -59.295 48.730 59.991 1.00 42.25 76 LEU C N 1
ATOM 5677 C CA . LEU C 1 84 ? -59.678 48.136 58.718 1.00 44.26 76 LEU C CA 1
ATOM 5678 C C . LEU C 1 84 ? -58.949 48.726 57.527 1.00 44.66 76 LEU C C 1
ATOM 5679 O O . LEU C 1 84 ? -58.935 48.093 56.472 1.00 48.86 76 LEU C O 1
ATOM 5684 N N . ALA C 1 85 ? -58.310 49.883 57.679 1.00 41.32 77 ALA C N 1
ATOM 5685 C CA . ALA C 1 85 ? -57.735 50.578 56.533 1.00 48.38 77 ALA C CA 1
ATOM 5686 C C . ALA C 1 85 ? -56.639 49.736 55.907 1.00 47.41 77 ALA C C 1
ATOM 5687 O O . ALA C 1 85 ? -55.871 49.074 56.609 1.00 45.49 77 ALA C O 1
ATOM 5689 N N . ALA C 1 86 ? -56.594 49.751 54.573 1.00 44.82 78 ALA C N 1
ATOM 5690 C CA . ALA C 1 86 ? -55.571 49.051 53.810 1.00 44.65 78 ALA C CA 1
ATOM 5691 C C . ALA C 1 86 ? -55.452 49.704 52.442 1.00 42.49 78 ALA C C 1
ATOM 5692 O O . ALA C 1 86 ? -56.376 50.363 51.978 1.00 43.39 78 ALA C O 1
ATOM 5694 N N . PHE C 1 87 ? -54.326 49.484 51.779 1.00 44.86 79 PHE C N 1
ATOM 5695 C CA . PHE C 1 87 ? -54.191 49.895 50.395 1.00 48.65 79 PHE C CA 1
ATOM 5696 C C . PHE C 1 87 ? -54.494 48.670 49.551 1.00 47.44 79 PHE C C 1
ATOM 5697 O O . PHE C 1 87 ? -53.738 47.693 49.558 1.00 46.27 79 PHE C O 1
ATOM 5705 N N . VAL C 1 88 ? -55.639 48.715 48.878 1.00 48.18 80 VAL C N 1
ATOM 5706 C CA . VAL C 1 88 ? -56.182 47.590 48.139 1.00 51.46 80 VAL C CA 1
ATOM 5707 C C . VAL C 1 88 ? -56.111 47.837 46.646 1.00 53.60 80 VAL C C 1
ATOM 5708 O O . VAL C 1 88 ? -56.684 47.076 45.874 1.00 56.48 80 VAL C O 1
ATOM 5712 N N . GLY C 1 89 ? -55.423 48.896 46.222 1.00 57.70 81 GLY C N 1
ATOM 5713 C CA . GLY C 1 89 ? -55.337 49.220 44.819 1.00 53.21 81 GLY C CA 1
ATOM 5714 C C . GLY C 1 89 ? -55.933 50.562 44.453 1.00 60.33 81 GLY C C 1
ATOM 5715 O O . GLY C 1 89 ? -56.956 50.984 44.997 1.00 56.52 81 GLY C O 1
ATOM 5716 N N . GLY C 1 90 ? -55.289 51.249 43.511 1.00 70.35 82 GLY C N 1
ATOM 5717 C CA . GLY C 1 90 ? -55.685 52.574 43.105 1.00 76.04 82 GLY C CA 1
ATOM 5718 C C . GLY C 1 90 ? -56.358 52.573 41.744 1.00 72.76 82 GLY C C 1
ATOM 5719 O O . GLY C 1 90 ? -56.458 51.561 41.060 1.00 72.72 82 GLY C O 1
ATOM 5720 N N . LEU C 1 91 ? -56.825 53.758 41.362 1.00 74.00 83 LEU C N 1
ATOM 5721 C CA . LEU C 1 91 ? -57.570 53.885 40.118 1.00 79.33 83 LEU C CA 1
ATOM 5722 C C . LEU C 1 91 ? -56.676 53.781 38.880 1.00 80.29 83 LEU C C 1
ATOM 5723 O O . LEU C 1 91 ? -57.169 53.412 37.810 1.00 79.20 83 LEU C O 1
ATOM 5725 N N . PHE C 1 92 ? -55.373 54.050 39.004 1.00 78.45 84 PHE C N 1
ATOM 5726 C CA . PHE C 1 92 ? -54.467 54.131 37.865 1.00 72.70 84 PHE C CA 1
ATOM 5727 C C . PHE C 1 92 ? -53.305 53.157 38.029 1.00 66.21 84 PHE C C 1
ATOM 5728 O O . PHE C 1 92 ? -52.911 52.829 39.147 1.00 71.65 84 PHE C O 1
ATOM 5736 N N . LYS C 1 93 ? -52.753 52.699 36.899 1.00 68.91 85 LYS C N 1
ATOM 5737 C CA . LYS C 1 93 ? -51.755 51.627 36.929 1.00 72.36 85 LYS C CA 1
ATOM 5738 C C . LYS C 1 93 ? -50.468 52.056 37.621 1.00 79.03 85 LYS C C 1
ATOM 5739 O O . LYS C 1 93 ? -49.738 51.210 38.162 1.00 74.06 85 LYS C O 1
ATOM 5741 N N . ASN C 1 94 ? -50.160 53.356 37.589 1.00 83.44 86 ASN C N 1
ATOM 5742 C CA . ASN C 1 94 ? -48.934 53.858 38.192 1.00 76.15 86 ASN C CA 1
ATOM 5743 C C . ASN C 1 94 ? -48.882 53.599 39.696 1.00 73.76 86 ASN C C 1
ATOM 5744 O O . ASN C 1 94 ? -47.791 53.517 40.266 1.00 75.93 86 ASN C O 1
ATOM 5746 N N . MET C 1 95 ? -50.028 53.465 40.358 1.00 73.41 87 MET C N 1
ATOM 5747 C CA . MET C 1 95 ? -50.044 53.320 41.803 1.00 70.72 87 MET C CA 1
ATOM 5748 C C . MET C 1 95 ? -50.218 51.869 42.244 1.00 63.70 87 MET C C 1
ATOM 5749 O O . MET C 1 95 ? -50.419 51.619 43.435 1.00 55.29 87 MET C O 1
ATOM 5754 N N . ASN C 1 96 ? -50.068 50.903 41.331 1.00 59.97 88 ASN C N 1
ATOM 5755 C CA . ASN C 1 96 ? -50.418 49.517 41.623 1.00 56.78 88 ASN C CA 1
ATOM 5756 C C . ASN C 1 96 ? -49.273 48.515 41.499 1.00 53.40 88 ASN C C 1
ATOM 5757 O O . ASN C 1 96 ? -49.521 47.309 41.612 1.00 52.82 88 ASN C O 1
ATOM 5762 N N . PHE C 1 97 ? -48.043 48.965 41.263 1.00 48.81 89 PHE C N 1
ATOM 5763 C CA . PHE C 1 97 ? -46.878 48.100 41.421 1.00 51.18 89 PHE C CA 1
ATOM 5764 C C . PHE C 1 97 ? -46.871 47.411 42.788 1.00 52.39 89 PHE C C 1
ATOM 5765 O O . PHE C 1 97 ? -47.334 47.973 43.785 1.00 50.18 89 PHE C O 1
ATOM 5773 N N . LYS C 1 98 ? -46.394 46.157 42.809 1.00 53.34 90 LYS C N 1
ATOM 5774 C CA . LYS C 1 98 ? -46.209 45.436 44.071 1.00 53.06 90 LYS C CA 1
ATOM 5775 C C . LYS C 1 98 ? -45.369 46.223 45.066 1.00 54.85 90 LYS C C 1
ATOM 5776 O O . LYS C 1 98 ? -45.570 46.105 46.283 1.00 51.64 90 LYS C O 1
ATOM 5782 N N . VAL C 1 99 ? -44.425 47.022 44.566 1.00 58.06 91 VAL C N 1
ATOM 5783 C CA . VAL C 1 99 ? -43.661 47.920 45.427 1.00 50.58 91 VAL C CA 1
ATOM 5784 C C . VAL C 1 99 ? -44.616 48.731 46.290 1.00 51.68 91 VAL C C 1
ATOM 5785 O O . VAL C 1 99 ? -44.407 48.894 47.495 1.00 58.04 91 VAL C O 1
ATOM 5789 N N . SER C 1 100 ? -45.673 49.265 45.678 1.00 49.88 92 SER C N 1
ATOM 5790 C CA . SER C 1 100 ? -46.640 50.066 46.424 1.00 49.58 92 SER C CA 1
ATOM 5791 C C . SER C 1 100 ? -47.474 49.223 47.365 1.00 54.00 92 SER C C 1
ATOM 5792 O O . SER C 1 100 ? -47.798 49.677 48.468 1.00 54.33 92 SER C O 1
ATOM 5795 N N . PHE C 1 101 ? -47.898 48.030 46.928 1.00 51.63 93 PHE C N 1
ATOM 5796 C CA . PHE C 1 101 ? -48.715 47.212 47.817 1.00 50.23 93 PHE C CA 1
ATOM 5797 C C . PHE C 1 101 ? -47.953 46.872 49.084 1.00 47.40 93 PHE C C 1
ATOM 5798 O O . PHE C 1 101 ? -48.552 46.825 50.165 1.00 48.70 93 PHE C O 1
ATOM 5806 N N . TRP C 1 102 ? -46.633 46.684 48.972 1.00 44.87 94 TRP C N 1
ATOM 5807 C CA . TRP C 1 102 ? -45.797 46.429 50.140 1.00 44.59 94 TRP C CA 1
ATOM 5808 C C . TRP C 1 102 ? -45.639 47.681 51.007 1.00 41.62 94 TRP C C 1
ATOM 5809 O O . TRP C 1 102 ? -46.019 47.674 52.177 1.00 38.21 94 TRP C O 1
ATOM 5820 N N . LEU C 1 103 ? -45.122 48.776 50.430 1.00 45.24 95 LEU C N 1
ATOM 5821 C CA . LEU C 1 103 ? -44.766 49.963 51.213 1.00 41.36 95 LEU C CA 1
ATOM 5822 C C . LEU C 1 103 ? -45.989 50.624 51.834 1.00 48.52 95 LEU C C 1
ATOM 5823 O O . LEU C 1 103 ? -45.992 50.942 53.028 1.00 62.48 95 LEU C O 1
ATOM 5828 N N . ASP C 1 104 ? -47.031 50.856 51.039 1.00 46.12 96 ASP C N 1
ATOM 5829 C CA . ASP C 1 104 ? -48.219 51.542 51.542 1.00 43.24 96 ASP C CA 1
ATOM 5830 C C . ASP C 1 104 ? -48.856 50.780 52.698 1.00 43.94 96 ASP C C 1
ATOM 5831 O O . ASP C 1 104 ? -49.392 51.384 53.633 1.00 44.91 96 ASP C O 1
ATOM 5836 N N . ASN C 1 105 ? -48.920 49.455 52.592 1.00 40.80 97 ASN C N 1
ATOM 5837 C CA . ASN C 1 105 ? -49.570 48.699 53.647 1.00 41.52 97 ASN C CA 1
ATOM 5838 C C . ASN C 1 105 ? -48.667 48.542 54.875 1.00 51.59 97 ASN C C 1
ATOM 5839 O O . ASN C 1 105 ? -49.141 48.644 56.013 1.00 52.81 97 ASN C O 1
ATOM 5844 N N . VAL C 1 106 ? -47.379 48.250 54.671 1.00 47.02 98 VAL C N 1
ATOM 5845 C CA . VAL C 1 106 ? -46.538 47.989 55.823 1.00 45.52 98 VAL C CA 1
ATOM 5846 C C . VAL C 1 106 ? -46.294 49.288 56.592 1.00 47.97 98 VAL C C 1
ATOM 5847 O O . VAL C 1 106 ? -46.228 49.272 57.820 1.00 42.73 98 VAL C O 1
ATOM 5851 N N . ASN C 1 107 ? -46.230 50.434 55.902 1.00 44.20 99 ASN C N 1
ATOM 5852 C CA . ASN C 1 107 ? -46.079 51.706 56.606 1.00 47.94 99 ASN C CA 1
ATOM 5853 C C . ASN C 1 107 ? -47.342 52.049 57.389 1.00 52.67 99 ASN C C 1
ATOM 5854 O O . ASN C 1 107 ? -47.282 52.425 58.572 1.00 47.81 99 ASN C O 1
ATOM 5859 N N . MET C 1 108 ? -48.497 51.919 56.735 1.00 47.27 100 MET C N 1
ATOM 5860 C CA . MET C 1 108 ? -49.773 52.179 57.393 1.00 48.47 100 MET C CA 1
ATOM 5861 C C . MET C 1 108 ? -49.962 51.271 58.606 1.00 50.75 100 MET C C 1
ATOM 5862 O O . MET C 1 108 ? -50.347 51.732 59.688 1.00 48.24 100 MET C O 1
ATOM 5867 N N . ASN C 1 109 ? -49.675 49.978 58.451 1.00 50.18 101 ASN C N 1
ATOM 5868 C CA . ASN C 1 109 ? -49.839 49.050 59.568 1.00 46.36 101 ASN C CA 1
ATOM 5869 C C . ASN C 1 109 ? -48.856 49.354 60.695 1.00 47.54 101 ASN C C 1
ATOM 5870 O O . ASN C 1 109 ? -49.229 49.343 61.870 1.00 49.83 101 ASN C O 1
ATOM 5875 N N . ASN C 1 110 ? -47.583 49.588 60.356 1.00 45.16 102 ASN C N 1
ATOM 5876 C CA . ASN C 1 110 ? -46.596 49.921 61.381 1.00 44.58 102 ASN C CA 1
ATOM 5877 C C . ASN C 1 110 ? -47.014 51.167 62.157 1.00 51.74 102 ASN C C 1
ATOM 5878 O O . ASN C 1 110 ? -46.976 51.178 63.391 1.00 52.60 102 ASN C O 1
ATOM 5883 N N . ASN C 1 111 ? -47.456 52.207 61.444 1.00 48.45 103 ASN C N 1
ATOM 5884 C CA . ASN C 1 111 ? -47.840 53.456 62.088 1.00 42.06 103 ASN C CA 1
ATOM 5885 C C . ASN C 1 111 ? -48.995 53.239 63.060 1.00 44.04 103 ASN C C 1
ATOM 5886 O O . ASN C 1 111 ? -48.963 53.718 64.202 1.00 44.48 103 ASN C O 1
ATOM 5891 N N . ILE C 1 112 ? -50.040 52.544 62.601 1.00 41.60 104 ILE C N 1
ATOM 5892 C CA . ILE C 1 112 ? -51.279 52.409 63.363 1.00 45.61 104 ILE C CA 1
ATOM 5893 C C . ILE C 1 112 ? -51.065 51.579 64.620 1.00 48.77 104 ILE C C 1
ATOM 5894 O O . ILE C 1 112 ? -51.548 51.926 65.700 1.00 53.24 104 ILE C O 1
ATOM 5899 N N . LEU C 1 113 ? -50.406 50.433 64.493 1.00 48.44 105 LEU C N 1
ATOM 5900 C CA . LEU C 1 113 ? -50.203 49.629 65.689 1.00 45.03 105 LEU C CA 1
ATOM 5901 C C . LEU C 1 113 ? -49.302 50.362 66.677 1.00 47.04 105 LEU C C 1
ATOM 5902 O O . LEU C 1 113 ? -49.552 50.323 67.881 1.00 51.89 105 LEU C O 1
ATOM 5907 N N . THR C 1 114 ? -48.277 51.068 66.181 1.00 46.04 106 THR C N 1
ATOM 5908 C CA . THR C 1 114 ? -47.406 51.847 67.057 1.00 48.66 106 THR C CA 1
ATOM 5909 C C . THR C 1 114 ? -48.191 52.907 67.823 1.00 53.12 106 THR C C 1
ATOM 5910 O O . THR C 1 114 ? -47.993 53.085 69.031 1.00 57.29 106 THR C O 1
ATOM 5914 N N . CYS C 1 115 ? -49.080 53.625 67.127 1.00 49.86 107 CYS C N 1
ATOM 5915 C CA . CYS C 1 115 ? -49.962 54.595 67.772 1.00 49.44 107 CYS C CA 1
ATOM 5916 C C . CYS C 1 115 ? -50.895 53.930 68.778 1.00 48.68 107 CYS C C 1
ATOM 5917 O O . CYS C 1 115 ? -51.237 54.524 69.808 1.00 50.11 107 CYS C O 1
ATOM 5920 N N . CYS C 1 116 ? -51.385 52.735 68.463 1.00 41.12 108 CYS C N 1
ATOM 5921 C CA . CYS C 1 116 ? -52.255 52.063 69.415 1.00 48.21 108 CYS C CA 1
ATOM 5922 C C . CYS C 1 116 ? -51.523 51.802 70.717 1.00 52.81 108 CYS C C 1
ATOM 5923 O O . CYS C 1 116 ? -52.075 52.000 71.807 1.00 56.07 108 CYS C O 1
ATOM 5926 N N . TYR C 1 117 ? -50.273 51.363 70.615 1.00 48.56 109 TYR C N 1
ATOM 5927 C CA . TYR C 1 117 ? -49.504 51.062 71.805 1.00 53.34 109 TYR C CA 1
ATOM 5928 C C . TYR C 1 117 ? -49.157 52.341 72.555 1.00 58.28 109 TYR C C 1
ATOM 5929 O O . TYR C 1 117 ? -49.351 52.428 73.771 1.00 63.36 109 TYR C O 1
ATOM 5938 N N . ASP C 1 118 ? -48.660 53.355 71.837 1.00 57.83 110 ASP C N 1
ATOM 5939 C CA . ASP C 1 118 ? -48.211 54.582 72.489 1.00 61.17 110 ASP C CA 1
ATOM 5940 C C . ASP C 1 118 ? -49.349 55.270 73.225 1.00 62.67 110 ASP C C 1
ATOM 5941 O O . ASP C 1 118 ? -49.130 55.883 74.274 1.00 66.08 110 ASP C O 1
ATOM 5946 N N . PHE C 1 119 ? -50.560 55.182 72.699 1.00 56.91 111 PHE C N 1
ATOM 5947 C CA . PHE C 1 119 ? -51.711 55.820 73.313 1.00 58.13 111 PHE C CA 1
ATOM 5948 C C . PHE C 1 119 ? -52.481 54.890 74.250 1.00 55.87 111 PHE C C 1
ATOM 5949 O O . PHE C 1 119 ? -53.574 55.252 74.703 1.00 50.21 111 PHE C O 1
ATOM 5957 N N . GLY C 1 120 ? -51.918 53.731 74.583 1.00 52.27 112 GLY C N 1
ATOM 5958 C CA . GLY C 1 120 ? -52.515 52.847 75.582 1.00 51.09 112 GLY C CA 1
ATOM 5959 C C . GLY C 1 120 ? -53.887 52.315 75.227 1.00 53.90 112 GLY C C 1
ATOM 5960 O O . GLY C 1 120 ? -54.753 52.208 76.104 1.00 54.72 112 GLY C O 1
ATOM 5961 N N . VAL C 1 121 ? -54.115 52.003 73.946 1.00 55.71 113 VAL C N 1
ATOM 5962 C CA . VAL C 1 121 ? -55.386 51.430 73.520 1.00 51.04 113 VAL C CA 1
ATOM 5963 C C . VAL C 1 121 ? -55.590 50.081 74.192 1.00 45.60 113 VAL C C 1
ATOM 5964 O O . VAL C 1 121 ? -54.658 49.280 74.294 1.00 50.06 113 VAL C O 1
ATOM 5968 N N . LYS C 1 122 ? -56.803 49.837 74.698 1.00 47.58 114 LYS C N 1
ATOM 5969 C CA . LYS C 1 122 ? -57.038 48.600 75.443 1.00 52.37 114 LYS C CA 1
ATOM 5970 C C . LYS C 1 122 ? -56.992 47.379 74.529 1.00 53.75 114 LYS C C 1
ATOM 5971 O O . LYS C 1 122 ? -56.329 46.383 74.842 1.00 55.76 114 LYS C O 1
ATOM 5977 N N . LYS C 1 123 ? -57.676 47.441 73.386 1.00 47.06 115 LYS C N 1
ATOM 5978 C CA . LYS C 1 123 ? -57.708 46.324 72.451 1.00 47.43 115 LYS C CA 1
ATOM 5979 C C . LYS C 1 123 ? -57.761 46.876 71.033 1.00 51.11 115 LYS C C 1
ATOM 5980 O O . LYS C 1 123 ? -58.526 47.803 70.748 1.00 57.53 115 LYS C O 1
ATOM 5986 N N . THR C 1 124 ? -56.946 46.302 70.155 1.00 44.34 116 THR C N 1
ATOM 5987 C CA . THR C 1 124 ? -56.872 46.667 68.758 1.00 44.04 116 THR C CA 1
ATOM 5988 C C . THR C 1 124 ? -57.176 45.410 67.954 1.00 43.86 116 THR C C 1
ATOM 5989 O O . THR C 1 124 ? -56.568 44.367 68.201 1.00 47.78 116 THR C O 1
ATOM 5993 N N . ILE C 1 125 ? -58.128 45.503 67.021 1.00 43.58 117 ILE C N 1
ATOM 5994 C CA . ILE C 1 125 ? -58.494 44.394 66.135 1.00 48.76 117 ILE C CA 1
ATOM 5995 C C . ILE C 1 125 ? -58.132 44.794 64.717 1.00 41.79 117 ILE C C 1
ATOM 5996 O O . ILE C 1 125 ? -58.659 45.779 64.186 1.00 42.40 117 ILE C O 1
ATOM 6001 N N . SER C 1 126 ? -57.246 44.031 64.103 1.00 39.26 118 SER C N 1
ATOM 6002 C CA . SER C 1 126 ? -56.842 44.273 62.734 1.00 38.45 118 SER C CA 1
ATOM 6003 C C . SER C 1 126 ? -57.490 43.244 61.811 1.00 38.17 118 SER C C 1
ATOM 6004 O O . SER C 1 126 ? -58.165 42.307 62.241 1.00 45.35 118 SER C O 1
ATOM 6007 N N . CYS C 1 127 ? -57.295 43.444 60.518 1.00 40.32 119 CYS C N 1
ATOM 6008 C CA . CYS C 1 127 ? -58.000 42.676 59.511 1.00 37.02 119 CYS C CA 1
ATOM 6009 C C . CYS C 1 127 ? -57.007 42.049 58.532 1.00 42.35 119 CYS C C 1
ATOM 6010 O O . CYS C 1 127 ? -56.228 42.754 57.885 1.00 46.44 119 CYS C O 1
ATOM 6013 N N . LEU C 1 128 ? -57.030 40.723 58.440 1.00 42.17 120 LEU C N 1
ATOM 6014 C CA . LEU C 1 128 ? -56.236 39.955 57.492 1.00 36.77 120 LEU C CA 1
ATOM 6015 C C . LEU C 1 128 ? -57.146 39.511 56.357 1.00 43.32 120 LEU C C 1
ATOM 6016 O O . LEU C 1 128 ? -58.153 40.165 56.057 1.00 48.87 120 LEU C O 1
ATOM 6021 N N . SER C 1 129 ? -56.805 38.406 55.705 1.00 43.43 121 SER C N 1
ATOM 6022 C CA . SER C 1 129 ? -57.628 37.926 54.610 1.00 39.46 121 SER C CA 1
ATOM 6023 C C . SER C 1 129 ? -57.344 36.454 54.339 1.00 46.47 121 SER C C 1
ATOM 6024 O O . SER C 1 129 ? -56.222 35.985 54.522 1.00 46.26 121 SER C O 1
ATOM 6027 N N . THR C 1 130 ? -58.369 35.725 53.891 1.00 47.72 122 THR C N 1
ATOM 6028 C CA . THR C 1 130 ? -58.129 34.325 53.573 1.00 49.76 122 THR C CA 1
ATOM 6029 C C . THR C 1 130 ? -57.273 34.146 52.327 1.00 54.64 122 THR C C 1
ATOM 6030 O O . THR C 1 130 ? -56.780 33.039 52.099 1.00 66.73 122 THR C O 1
ATOM 6034 N N . CYS C 1 131 ? -57.048 35.197 51.536 1.00 52.11 123 CYS C N 1
ATOM 6035 C CA A CYS C 1 131 ? -56.241 35.139 50.323 0.50 56.08 123 CYS C CA 1
ATOM 6036 C CA B CYS C 1 131 ? -56.230 35.071 50.333 0.50 56.27 123 CYS C CA 1
ATOM 6037 C C . CYS C 1 131 ? -54.757 35.397 50.580 1.00 56.32 123 CYS C C 1
ATOM 6038 O O . CYS C 1 131 ? -54.003 35.614 49.625 1.00 59.02 123 CYS C O 1
ATOM 6043 N N . VAL C 1 132 ? -54.321 35.405 51.836 1.00 56.09 124 VAL C N 1
ATOM 6044 C CA . VAL C 1 132 ? -52.922 35.636 52.164 1.00 55.19 124 VAL C CA 1
ATOM 6045 C C . VAL C 1 132 ? -52.273 34.394 52.752 1.00 52.99 124 VAL C C 1
ATOM 6046 O O . VAL C 1 132 ? -51.124 34.450 53.203 1.00 53.32 124 VAL C O 1
ATOM 6050 N N . PHE C 1 133 ? -52.993 33.273 52.768 1.00 50.27 125 PHE C N 1
ATOM 6051 C CA . PHE C 1 133 ? -52.484 32.024 53.314 1.00 41.62 125 PHE C CA 1
ATOM 6052 C C . PHE C 1 133 ? -51.523 31.355 52.341 1.00 47.67 125 PHE C C 1
ATOM 6053 O O . PHE C 1 133 ? -51.452 31.728 51.165 1.00 53.31 125 PHE C O 1
ATOM 6061 N N . PRO C 1 134 ? -50.728 30.395 52.816 1.00 49.04 126 PRO C N 1
ATOM 6062 C CA . PRO C 1 134 ? -49.799 29.713 51.912 1.00 51.20 126 PRO C CA 1
ATOM 6063 C C . PRO C 1 134 ? -50.550 29.109 50.736 1.00 56.82 126 PRO C C 1
ATOM 6064 O O . PRO C 1 134 ? -51.674 28.623 50.880 1.00 53.92 126 PRO C O 1
ATOM 6068 N N . ASP C 1 135 ? -49.911 29.163 49.562 1.00 57.64 127 ASP C N 1
ATOM 6069 C CA . ASP C 1 135 ? -50.496 28.614 48.343 1.00 58.67 127 ASP C CA 1
ATOM 6070 C C . ASP C 1 135 ? -50.592 27.091 48.428 1.00 56.62 127 ASP C C 1
ATOM 6071 O O . ASP C 1 135 ? -51.641 26.506 48.128 1.00 57.48 127 ASP C O 1
ATOM 6076 N N . LYS C 1 136 ? -49.512 26.442 48.871 1.00 57.49 128 LYS C N 1
ATOM 6077 C CA . LYS C 1 136 ? -49.473 25.000 49.124 1.00 59.69 128 LYS C CA 1
ATOM 6078 C C . LYS C 1 136 ? -49.963 24.740 50.544 1.00 63.93 128 LYS C C 1
ATOM 6079 O O . LYS C 1 136 ? -49.259 25.031 51.520 1.00 67.15 128 LYS C O 1
ATOM 6085 N N . ILE C 1 137 ? -51.168 24.187 50.660 1.00 57.88 129 ILE C N 1
ATOM 6086 C CA . ILE C 1 137 ? -51.834 24.058 51.950 1.00 59.37 129 ILE C CA 1
ATOM 6087 C C . ILE C 1 137 ? -52.883 22.964 51.833 1.00 64.64 129 ILE C C 1
ATOM 6088 O O . ILE C 1 137 ? -53.310 22.605 50.731 1.00 60.35 129 ILE C O 1
ATOM 6093 N N . GLU C 1 138 ? -53.253 22.377 52.965 1.00 64.66 130 GLU C N 1
ATOM 6094 C CA . GLU C 1 138 ? -54.334 21.408 52.975 1.00 72.53 130 GLU C CA 1
ATOM 6095 C C . GLU C 1 138 ? -55.574 22.099 53.497 1.00 69.52 130 GLU C C 1
ATOM 6096 O O . GLU C 1 138 ? -55.487 22.944 54.390 1.00 72.60 130 GLU C O 1
ATOM 6102 N N . TYR C 1 139 ? -56.677 21.795 52.911 1.00 67.61 131 TYR C N 1
ATOM 6103 C CA . TYR C 1 139 ? -58.004 22.332 53.187 1.00 70.43 131 TYR C CA 1
ATOM 6104 C C . TYR C 1 139 ? -58.752 21.444 54.179 1.00 72.61 131 TYR C C 1
ATOM 6105 O O . TYR C 1 139 ? -58.550 20.226 54.215 1.00 75.07 131 TYR C O 1
ATOM 6114 N N . PRO C 1 140 ? -59.581 22.022 55.048 1.00 71.63 132 PRO C N 1
ATOM 6115 C CA . PRO C 1 140 ? -59.879 23.455 55.104 1.00 67.25 132 PRO C CA 1
ATOM 6116 C C . PRO C 1 140 ? -58.767 24.209 55.804 1.00 63.35 132 PRO C C 1
ATOM 6117 O O . PRO C 1 140 ? -58.113 23.678 56.702 1.00 68.07 132 PRO C O 1
ATOM 6121 N N . ILE C 1 141 ? -58.516 25.418 55.313 1.00 56.51 133 ILE C N 1
ATOM 6122 C CA . ILE C 1 141 ? -57.500 26.294 55.876 1.00 54.06 133 ILE C CA 1
ATOM 6123 C C . ILE C 1 141 ? -57.887 26.710 57.287 1.00 51.32 133 ILE C C 1
ATOM 6124 O O . ILE C 1 141 ? -59.027 27.103 57.542 1.00 52.88 133 ILE C O 1
ATOM 6129 N N . THR C 1 142 ? -56.942 26.591 58.213 1.00 49.94 134 THR C N 1
ATOM 6130 C CA . THR C 1 142 ? -57.118 26.955 59.609 1.00 46.72 134 THR C CA 1
ATOM 6131 C C . THR C 1 142 ? -56.147 28.073 59.967 1.00 43.97 134 THR C C 1
ATOM 6132 O O . THR C 1 142 ? -55.065 28.172 59.386 1.00 47.76 134 THR C O 1
ATOM 6136 N N . GLU C 1 143 ? -56.516 28.870 60.981 1.00 41.62 135 GLU C N 1
ATOM 6137 C CA . GLU C 1 143 ? -55.755 30.075 61.337 1.00 45.68 135 GLU C CA 1
ATOM 6138 C C . GLU C 1 143 ? -54.280 29.809 61.629 1.00 49.19 135 GLU C C 1
ATOM 6139 O O . GLU C 1 143 ? -53.434 30.650 61.309 1.00 50.71 135 GLU C O 1
ATOM 6145 N N . GLU C 1 144 ? -53.940 28.659 62.214 1.00 49.85 136 GLU C N 1
ATOM 6146 C CA . GLU C 1 144 ? -52.539 28.425 62.549 1.00 47.93 136 GLU C CA 1
ATOM 6147 C C . GLU C 1 144 ? -51.649 28.198 61.327 1.00 48.85 136 GLU C C 1
ATOM 6148 O O . GLU C 1 144 ? -50.431 28.188 61.482 1.00 51.55 136 GLU C O 1
ATOM 6154 N N . LYS C 1 145 ? -52.198 28.024 60.127 1.00 52.68 137 LYS C N 1
ATOM 6155 C CA . LYS C 1 145 ? -51.370 27.802 58.942 1.00 54.51 137 LYS C CA 1
ATOM 6156 C C . LYS C 1 145 ? -50.933 29.096 58.247 1.00 42.02 137 LYS C C 1
ATOM 6157 O O . LYS C 1 145 ? -50.258 29.023 57.219 1.00 43.10 137 LYS C O 1
ATOM 6163 N N . LEU C 1 146 ? -51.233 30.256 58.836 1.00 39.86 138 LEU C N 1
ATOM 6164 C CA . LEU C 1 146 ? -50.988 31.560 58.218 1.00 50.68 138 LEU C CA 1
ATOM 6165 C C . LEU C 1 146 ? -49.563 31.728 57.681 1.00 48.21 138 LEU C C 1
ATOM 6166 O O . LEU C 1 146 ? -49.370 32.300 56.601 1.00 41.43 138 LEU C O 1
ATOM 6171 N N . HIS C 1 147 ? -48.548 31.273 58.428 1.00 43.48 139 HIS C N 1
ATOM 6172 C CA . HIS C 1 147 ? -47.153 31.507 58.048 1.00 44.42 139 HIS C CA 1
ATOM 6173 C C . HIS C 1 147 ? -46.448 30.261 57.509 1.00 48.67 139 HIS C C 1
ATOM 6174 O O . HIS C 1 147 ? -45.215 30.264 57.369 1.00 49.46 139 HIS C O 1
ATOM 6181 N N . GLU C 1 148 ? -47.193 29.210 57.177 1.00 53.79 140 GLU C N 1
ATOM 6182 C CA . GLU C 1 148 ? -46.601 27.933 56.783 1.00 48.43 140 GLU C CA 1
ATOM 6183 C C . GLU C 1 148 ? -46.319 27.878 55.280 1.00 49.91 140 GLU C C 1
ATOM 6184 O O . GLU C 1 148 ? -46.772 26.976 54.575 1.00 56.53 140 GLU C O 1
ATOM 6190 N N . GLY C 1 149 ? -45.547 28.850 54.787 1.00 49.70 141 GLY C N 1
ATOM 6191 C CA . GLY C 1 149 ? -45.129 28.816 53.401 1.00 59.03 141 GLY C CA 1
ATOM 6192 C C . GLY C 1 149 ? -45.524 30.034 52.594 1.00 50.41 141 GLY C C 1
ATOM 6193 O O . GLY C 1 149 ? -46.373 30.822 53.000 1.00 48.31 141 GLY C O 1
ATOM 6194 N N . PRO C 1 150 ? -44.949 30.190 51.409 1.00 52.52 142 PRO C N 1
ATOM 6195 C CA . PRO C 1 150 ? -45.145 31.432 50.663 1.00 51.93 142 PRO C CA 1
ATOM 6196 C C . PRO C 1 150 ? -46.556 31.544 50.116 1.00 57.43 142 PRO C C 1
ATOM 6197 O O . PRO C 1 150 ? -47.188 30.551 49.721 1.00 52.13 142 PRO C O 1
ATOM 6201 N N . PRO C 1 151 ? -47.081 32.743 50.085 1.00 53.84 143 PRO C N 1
ATOM 6202 C CA . PRO C 1 151 ? -48.426 32.953 49.552 1.00 53.55 143 PRO C CA 1
ATOM 6203 C C . PRO C 1 151 ? -48.444 32.859 48.034 1.00 51.81 143 PRO C C 1
ATOM 6204 O O . PRO C 1 151 ? -47.394 32.695 47.398 1.00 54.18 143 PRO C O 1
ATOM 6208 N N . HIS C 1 152 ? -49.627 32.960 47.445 1.00 52.05 144 HIS C N 1
ATOM 6209 C CA . HIS C 1 152 ? -49.712 32.957 45.988 1.00 60.62 144 HIS C CA 1
ATOM 6210 C C . HIS C 1 152 ? -49.001 34.181 45.414 1.00 57.57 144 HIS C C 1
ATOM 6211 O O . HIS C 1 152 ? -48.963 35.247 46.034 1.00 61.75 144 HIS C O 1
ATOM 6218 N N . PHE C 1 153 ? -48.440 34.015 44.213 1.00 59.53 145 PHE C N 1
ATOM 6219 C CA . PHE C 1 153 ? -47.599 35.050 43.603 1.00 61.50 145 PHE C CA 1
ATOM 6220 C C . PHE C 1 153 ? -48.367 36.336 43.284 1.00 65.09 145 PHE C C 1
ATOM 6221 O O . PHE C 1 153 ? -47.824 37.434 43.445 1.00 66.31 145 PHE C O 1
ATOM 6223 N N . SER C 1 154 ? -49.634 36.225 42.864 1.00 67.93 146 SER C N 1
ATOM 6224 C CA . SER C 1 154 ? -50.333 37.348 42.228 1.00 68.46 146 SER C CA 1
ATOM 6225 C C . SER C 1 154 ? -50.514 38.546 43.159 1.00 64.64 146 SER C C 1
ATOM 6226 O O . SER C 1 154 ? -50.476 39.690 42.700 1.00 67.09 146 SER C O 1
ATOM 6229 N N . ASN C 1 155 ? -50.698 38.320 44.455 1.00 59.57 147 ASN C N 1
ATOM 6230 C CA . ASN C 1 155 ? -50.891 39.401 45.421 1.00 55.60 147 ASN C CA 1
ATOM 6231 C C . ASN C 1 155 ? -49.909 39.271 46.566 1.00 50.55 147 ASN C C 1
ATOM 6232 O O . ASN C 1 155 ? -50.253 39.531 47.725 1.00 48.18 147 ASN C O 1
ATOM 6237 N N . ASN C 1 156 ? -48.683 38.805 46.279 1.00 46.92 148 ASN C N 1
ATOM 6238 C CA . ASN C 1 156 ? -47.819 38.384 47.381 1.00 50.39 148 ASN C CA 1
ATOM 6239 C C . ASN C 1 156 ? -47.278 39.565 48.180 1.00 48.72 148 ASN C C 1
ATOM 6240 O O . ASN C 1 156 ? -46.964 39.388 49.359 1.00 41.61 148 ASN C O 1
ATOM 6245 N N . ALA C 1 157 ? -47.195 40.760 47.577 1.00 45.94 149 ALA C N 1
ATOM 6246 C CA . ALA C 1 157 ? -46.837 41.948 48.340 1.00 49.67 149 ALA C CA 1
ATOM 6247 C C . ALA C 1 157 ? -47.953 42.307 49.307 1.00 51.18 149 ALA C C 1
ATOM 6248 O O . ALA C 1 157 ? -47.715 42.530 50.504 1.00 51.39 149 ALA C O 1
ATOM 6250 N N . TYR C 1 158 ? -49.183 42.351 48.799 1.00 41.67 150 TYR C N 1
ATOM 6251 C CA . TYR C 1 158 ? -50.328 42.558 49.671 1.00 38.76 150 TYR C CA 1
ATOM 6252 C C . TYR C 1 158 ? -50.362 41.520 50.788 1.00 40.61 150 TYR C C 1
ATOM 6253 O O . TYR C 1 158 ? -50.612 41.850 51.947 1.00 47.30 150 TYR C O 1
ATOM 6262 N N . ALA C 1 159 ? -50.125 40.255 50.447 1.00 48.65 151 ALA C N 1
ATOM 6263 C CA . ALA C 1 159 ? -50.247 39.175 51.415 1.00 43.55 151 ALA C CA 1
ATOM 6264 C C . ALA C 1 159 ? -49.170 39.262 52.493 1.00 49.24 151 ALA C C 1
ATOM 6265 O O . ALA C 1 159 ? -49.455 39.026 53.674 1.00 50.61 151 ALA C O 1
ATOM 6267 N N . TYR C 1 160 ? -47.923 39.556 52.103 1.00 45.20 152 TYR C N 1
ATOM 6268 C CA . TYR C 1 160 ? -46.839 39.639 53.081 1.00 45.23 152 TYR C CA 1
ATOM 6269 C C . TYR C 1 160 ? -47.046 40.803 54.054 1.00 47.06 152 TYR C C 1
ATOM 6270 O O . TYR C 1 160 ? -46.750 40.677 55.250 1.00 43.99 152 TYR C O 1
ATOM 6279 N N . ALA C 1 161 ? -47.567 41.933 53.569 1.00 44.44 153 ALA C N 1
ATOM 6280 C CA . ALA C 1 161 ? -47.888 43.026 54.474 1.00 41.99 153 ALA C CA 1
ATOM 6281 C C . ALA C 1 161 ? -48.893 42.592 55.530 1.00 43.34 153 ALA C C 1
ATOM 6282 O O . ALA C 1 161 ? -48.763 42.956 56.706 1.00 52.25 153 ALA C O 1
ATOM 6284 N N . LYS C 1 162 ? -49.893 41.801 55.132 1.00 42.35 154 LYS C N 1
ATOM 6285 C CA . LYS C 1 162 ? -50.875 41.290 56.087 1.00 39.01 154 LYS C CA 1
ATOM 6286 C C . LYS C 1 162 ? -50.233 40.331 57.078 1.00 43.66 154 LYS C C 1
ATOM 6287 O O . LYS C 1 162 ? -50.546 40.357 58.281 1.00 40.53 154 LYS C O 1
ATOM 6293 N N . ARG C 1 163 ? -49.355 39.454 56.591 1.00 42.17 155 ARG C N 1
ATOM 6294 C CA . ARG C 1 163 ? -48.644 38.570 57.505 1.00 44.47 155 ARG C CA 1
ATOM 6295 C C . ARG C 1 163 ? -47.836 39.359 58.521 1.00 47.78 155 ARG C C 1
ATOM 6296 O O . ARG C 1 163 ? -47.855 39.046 59.716 1.00 49.18 155 ARG C O 1
ATOM 6304 N N . MET C 1 164 ? -47.140 40.399 58.066 1.00 41.74 156 MET C N 1
ATOM 6305 C CA . MET C 1 164 ? -46.338 41.217 58.956 1.00 39.53 156 MET C CA 1
ATOM 6306 C C . MET C 1 164 ? -47.207 42.114 59.825 1.00 43.80 156 MET C C 1
ATOM 6307 O O . MET C 1 164 ? -46.755 42.562 60.881 1.00 41.64 156 MET C O 1
ATOM 6312 N N . LEU C 1 165 ? -48.451 42.353 59.423 1.00 47.34 157 LEU C N 1
ATOM 6313 C CA . LEU C 1 165 ? -49.405 42.994 60.322 1.00 40.69 157 LEU C CA 1
ATOM 6314 C C . LEU C 1 165 ? -49.766 42.070 61.485 1.00 44.98 157 LEU C C 1
ATOM 6315 O O . LEU C 1 165 ? -49.882 42.525 62.636 1.00 43.11 157 LEU C O 1
ATOM 6320 N N . ASP C 1 166 ? -49.978 40.778 61.197 1.00 40.83 158 ASP C N 1
ATOM 6321 C CA . ASP C 1 166 ? -50.204 39.796 62.258 1.00 38.43 158 ASP C CA 1
ATOM 6322 C C . ASP C 1 166 ? -49.004 39.710 63.200 1.00 42.94 158 ASP C C 1
ATOM 6323 O O . ASP C 1 166 ? -49.169 39.700 64.424 1.00 41.10 158 ASP C O 1
ATOM 6328 N N . MET C 1 167 ? -47.787 39.620 62.637 1.00 38.37 159 MET C N 1
ATOM 6329 C CA . MET C 1 167 ? -46.588 39.476 63.456 1.00 43.67 159 MET C CA 1
ATOM 6330 C C . MET C 1 167 ? -46.350 40.707 64.330 1.00 41.58 159 MET C C 1
ATOM 6331 O O . MET C 1 167 ? -46.001 40.574 65.507 1.00 56.21 159 MET C O 1
ATOM 6336 N N . LEU C 1 168 ? -46.516 41.909 63.773 1.00 40.98 160 LEU C N 1
ATOM 6337 C CA . LEU C 1 168 ? -46.340 43.129 64.558 1.00 39.77 160 LEU C CA 1
ATOM 6338 C C . LEU C 1 168 ? -47.342 43.206 65.705 1.00 40.16 160 LEU C C 1
ATOM 6339 O O . LEU C 1 168 ? -47.052 43.815 66.740 1.00 44.95 160 LEU C O 1
ATOM 6344 N N . GLY C 1 169 ? -48.543 42.650 65.521 1.00 36.48 161 GLY C N 1
ATOM 6345 C CA . GLY C 1 169 ? -49.481 42.572 66.627 1.00 32.43 161 GLY C CA 1
ATOM 6346 C C . GLY C 1 169 ? -48.948 41.696 67.752 1.00 43.74 161 GLY C C 1
ATOM 6347 O O . GLY C 1 169 ? -48.989 42.072 68.922 1.00 47.68 161 GLY C O 1
ATOM 6348 N N . ARG C 1 170 ? -48.407 40.524 67.400 1.00 38.23 162 ARG C N 1
ATOM 6349 C CA . ARG C 1 170 ? -47.841 39.641 68.405 1.00 40.75 162 ARG C CA 1
ATOM 6350 C C . ARG C 1 170 ? -46.672 40.295 69.131 1.00 43.89 162 ARG C C 1
ATOM 6351 O O . ARG C 1 170 ? -46.512 40.119 70.345 1.00 46.80 162 ARG C O 1
ATOM 6359 N N . TRP C 1 171 ? -45.837 41.038 68.399 1.00 43.76 163 TRP C N 1
ATOM 6360 C CA . TRP C 1 171 ? -44.673 41.662 69.015 1.00 44.40 163 TRP C CA 1
ATOM 6361 C C . TRP C 1 171 ? -45.095 42.767 69.970 1.00 49.29 163 TRP C C 1
ATOM 6362 O O . TRP C 1 171 ? -44.489 42.938 71.036 1.00 58.99 163 TRP C O 1
ATOM 6373 N N . TYR C 1 172 ? -46.152 43.494 69.628 1.00 43.38 164 TYR C N 1
ATOM 6374 C CA . TYR C 1 172 ? -46.651 44.502 70.539 1.00 45.99 164 TYR C CA 1
ATOM 6375 C C . TYR C 1 172 ? -47.317 43.864 71.742 1.00 48.55 164 TYR C C 1
ATOM 6376 O O . TYR C 1 172 ? -47.266 44.424 72.843 1.00 51.38 164 TYR C O 1
ATOM 6385 N N . ASN C 1 173 ? -47.913 42.687 71.574 1.00 42.97 165 ASN C N 1
ATOM 6386 C CA . ASN C 1 173 ? -48.382 41.976 72.756 1.00 45.17 165 ASN C CA 1
ATOM 6387 C C . ASN C 1 173 ? -47.207 41.587 73.647 1.00 47.03 165 ASN C C 1
ATOM 6388 O O . ASN C 1 173 ? -47.272 41.744 74.866 1.00 51.75 165 ASN C O 1
ATOM 6393 N N . GLU C 1 174 ? -46.105 41.116 73.053 1.00 51.74 166 GLU C N 1
ATOM 6394 C CA . GLU C 1 174 ? -44.924 40.811 73.857 1.00 59.22 166 GLU C CA 1
ATOM 6395 C C . GLU C 1 174 ? -44.423 42.054 74.584 1.00 55.07 166 GLU C C 1
ATOM 6396 O O . GLU C 1 174 ? -44.100 42.001 75.782 1.00 51.55 166 GLU C O 1
ATOM 6402 N N . LYS C 1 175 ? -44.380 43.194 73.880 1.00 48.59 167 LYS C N 1
ATOM 6403 C CA . LYS C 1 175 ? -43.902 44.420 74.501 1.00 54.59 167 LYS C CA 1
ATOM 6404 C C . LYS C 1 175 ? -44.817 44.838 75.639 1.00 58.78 167 LYS C C 1
ATOM 6405 O O . LYS C 1 175 ? -44.340 45.194 76.723 1.00 57.65 167 LYS C O 1
ATOM 6411 N N . ALA C 1 176 ? -46.134 44.738 75.430 1.00 56.84 168 ALA C N 1
ATOM 6412 C CA . ALA C 1 176 ? -47.095 45.095 76.474 1.00 57.27 168 ALA C CA 1
ATOM 6413 C C . ALA C 1 176 ? -46.936 44.232 77.726 1.00 59.72 168 ALA C C 1
ATOM 6414 O O . ALA C 1 176 ? -47.068 44.736 78.849 1.00 68.34 168 ALA C O 1
ATOM 6416 N N . VAL C 1 177 ? -46.726 42.920 77.566 1.00 56.60 169 VAL C N 1
ATOM 6417 C CA . VAL C 1 177 ? -46.509 42.071 78.740 1.00 61.59 169 VAL C CA 1
ATOM 6418 C C . VAL C 1 177 ? -45.232 42.488 79.478 1.00 66.46 169 VAL C C 1
ATOM 6419 O O . VAL C 1 177 ? -45.242 42.696 80.695 1.00 71.46 169 VAL C O 1
ATOM 6423 N N . ASN C 1 178 ? -44.133 42.693 78.738 1.00 70.47 170 ASN C N 1
ATOM 6424 C CA . ASN C 1 178 ? -42.866 43.050 79.374 1.00 70.94 170 ASN C CA 1
ATOM 6425 C C . ASN C 1 178 ? -42.950 44.400 80.079 1.00 78.25 170 ASN C C 1
ATOM 6426 O O . ASN C 1 178 ? -42.336 44.574 81.136 1.00 89.18 170 ASN C O 1
ATOM 6428 N N . GLU C 1 179 ? -43.717 45.353 79.540 1.00 77.52 171 GLU C N 1
ATOM 6429 C CA . GLU C 1 179 ? -43.835 46.681 80.138 1.00 77.59 171 GLU C CA 1
ATOM 6430 C C . GLU C 1 179 ? -45.030 46.847 81.078 1.00 81.80 171 GLU C C 1
ATOM 6431 O O . GLU C 1 179 ? -45.228 47.945 81.613 1.00 77.75 171 GLU C O 1
ATOM 6437 N N . GLY C 1 180 ? -45.809 45.798 81.326 1.00 82.56 172 GLY C N 1
ATOM 6438 C CA . GLY C 1 180 ? -46.943 45.937 82.220 1.00 82.27 172 GLY C CA 1
ATOM 6439 C C . GLY C 1 180 ? -48.082 46.800 81.723 1.00 83.79 172 GLY C C 1
ATOM 6440 O O . GLY C 1 180 ? -48.896 47.250 82.535 1.00 95.69 172 GLY C O 1
ATOM 6441 N N . LYS C 1 181 ? -48.142 47.081 80.421 1.00 70.51 173 LYS C N 1
ATOM 6442 C CA . LYS C 1 181 ? -49.242 47.825 79.823 1.00 68.48 173 LYS C CA 1
ATOM 6443 C C . LYS C 1 181 ? -50.429 46.909 79.517 1.00 75.09 173 LYS C C 1
ATOM 6444 O O . LYS C 1 181 ? -50.277 45.705 79.308 1.00 81.58 173 LYS C O 1
ATOM 6450 N N . SER C 1 182 ? -51.627 47.488 79.521 1.00 73.10 174 SER C N 1
ATOM 6451 C CA . SER C 1 182 ? -52.856 46.739 79.251 1.00 68.00 174 SER C CA 1
ATOM 6452 C C . SER C 1 182 ? -53.316 47.021 77.822 1.00 62.53 174 SER C C 1
ATOM 6453 O O . SER C 1 182 ? -54.289 47.732 77.569 1.00 64.32 174 SER C O 1
ATOM 6456 N N . CYS C 1 183 ? -52.595 46.412 76.883 1.00 58.23 175 CYS C N 1
ATOM 6457 C CA . CYS C 1 183 ? -52.843 46.563 75.460 1.00 57.89 175 CYS C CA 1
ATOM 6458 C C . CYS C 1 183 ? -52.879 45.181 74.844 1.00 55.81 175 CYS C C 1
ATOM 6459 O O . CYS C 1 183 ? -51.904 44.429 74.950 1.00 50.32 175 CYS C O 1
ATOM 6462 N N . LEU C 1 184 ? -53.992 44.851 74.197 1.00 48.54 176 LEU C N 1
ATOM 6463 C CA . LEU C 1 184 ? -54.137 43.592 73.481 1.00 49.05 176 LEU C CA 1
ATOM 6464 C C . LEU C 1 184 ? -54.299 43.876 71.991 1.00 46.29 176 LEU C C 1
ATOM 6465 O O . LEU C 1 184 ? -55.081 44.748 71.604 1.00 39.35 176 LEU C O 1
ATOM 6470 N N . PHE C 1 185 ? -53.562 43.130 71.176 1.00 47.87 177 PHE C N 1
ATOM 6471 C CA . PHE C 1 185 ? -53.616 43.180 69.723 1.00 44.92 177 PHE C CA 1
ATOM 6472 C C . PHE C 1 185 ? -54.037 41.816 69.215 1.00 41.63 177 PHE C C 1
ATOM 6473 O O . PHE C 1 185 ? -53.403 40.811 69.546 1.00 42.73 177 PHE C O 1
ATOM 6481 N N . THR C 1 186 ? -55.090 41.783 68.401 1.00 42.19 178 THR C N 1
ATOM 6482 C CA . THR C 1 186 ? -55.531 40.566 67.725 1.00 44.96 178 THR C CA 1
ATOM 6483 C C . THR C 1 186 ? -56.043 40.951 66.335 1.00 47.21 178 THR C C 1
ATOM 6484 O O . THR C 1 186 ? -55.901 42.093 65.887 1.00 47.72 178 THR C O 1
ATOM 6488 N N . SER C 1 187 ? -56.618 39.983 65.627 1.00 41.42 179 SER C N 1
ATOM 6489 C CA . SER C 1 187 ? -57.036 40.230 64.263 1.00 40.77 179 SER C CA 1
ATOM 6490 C C . SER C 1 187 ? -58.096 39.222 63.859 1.00 46.82 179 SER C C 1
ATOM 6491 O O . SER C 1 187 ? -58.218 38.143 64.448 1.00 47.34 179 SER C O 1
ATOM 6494 N N . VAL C 1 188 ? -58.839 39.588 62.815 1.00 42.69 180 VAL C N 1
ATOM 6495 C CA . VAL C 1 188 ? -59.842 38.734 62.204 1.00 38.85 180 VAL C CA 1
ATOM 6496 C C . VAL C 1 188 ? -59.410 38.470 60.774 1.00 42.01 180 VAL C C 1
ATOM 6497 O O . VAL C 1 188 ? -58.666 39.250 60.171 1.00 37.28 180 VAL C O 1
ATOM 6501 N N . ILE C 1 189 ? -59.854 37.334 60.249 1.00 41.79 181 ILE C N 1
ATOM 6502 C CA . ILE C 1 189 ? -59.517 36.933 58.891 1.00 38.73 181 ILE C CA 1
ATOM 6503 C C . ILE C 1 189 ? -60.822 36.711 58.139 1.00 39.76 181 ILE C C 1
ATOM 6504 O O . ILE C 1 189 ? -61.297 35.573 58.044 1.00 42.45 181 ILE C O 1
ATOM 6509 N N . PRO C 1 190 ? -61.411 37.740 57.560 1.00 42.80 182 PRO C N 1
ATOM 6510 C CA . PRO C 1 190 ? -62.656 37.536 56.804 1.00 40.25 182 PRO C CA 1
ATOM 6511 C C . PRO C 1 190 ? -62.416 36.871 55.457 1.00 38.35 182 PRO C C 1
ATOM 6512 O O . PRO C 1 190 ? -61.326 36.928 54.886 1.00 43.13 182 PRO C O 1
ATOM 6516 N N . THR C 1 191 ? -63.427 36.140 55.004 1.00 37.29 183 THR C N 1
ATOM 6517 C CA . THR C 1 191 ? -63.433 35.601 53.653 1.00 42.60 183 THR C CA 1
ATOM 6518 C C . THR C 1 191 ? -63.983 36.696 52.733 1.00 48.46 183 THR C C 1
ATOM 6519 O O . THR C 1 191 ? -64.062 37.867 53.112 1.00 58.83 183 THR C O 1
ATOM 6523 N N . ASN C 1 192 ? -64.299 36.341 51.494 1.00 47.52 184 ASN C N 1
ATOM 6524 C CA . ASN C 1 192 ? -64.850 37.268 50.507 1.00 44.27 184 ASN C CA 1
ATOM 6525 C C . ASN C 1 192 ? -66.096 37.964 51.030 1.00 50.22 184 ASN C C 1
ATOM 6526 O O . ASN C 1 192 ? -67.078 37.315 51.391 1.00 56.54 184 ASN C O 1
ATOM 6531 N N . LEU C 1 193 ? -66.016 39.279 51.151 1.00 50.42 185 LEU C N 1
ATOM 6532 C CA . LEU C 1 193 ? -67.126 40.083 51.626 1.00 43.52 185 LEU C CA 1
ATOM 6533 C C . LEU C 1 193 ? -67.952 40.635 50.468 1.00 41.31 185 LEU C C 1
ATOM 6534 O O . LEU C 1 193 ? -67.438 40.901 49.376 1.00 48.71 185 LEU C O 1
ATOM 6539 N N . PHE C 1 194 ? -69.245 40.832 50.724 1.00 36.96 186 PHE C N 1
ATOM 6540 C CA . PHE C 1 194 ? -70.080 41.581 49.792 1.00 43.65 186 PHE C CA 1
ATOM 6541 C C . PHE C 1 194 ? -71.109 42.365 50.592 1.00 47.53 186 PHE C C 1
ATOM 6542 O O . PHE C 1 194 ? -71.369 42.082 51.768 1.00 51.32 186 PHE C O 1
ATOM 6550 N N . GLY C 1 195 ? -71.667 43.379 49.952 1.00 40.34 187 GLY C N 1
ATOM 6551 C CA . GLY C 1 195 ? -72.721 44.152 50.553 1.00 45.10 187 GLY C CA 1
ATOM 6552 C C . GLY C 1 195 ? -72.710 45.593 50.101 1.00 48.22 187 GLY C C 1
ATOM 6553 O O . GLY C 1 195 ? -71.964 45.991 49.199 1.00 51.92 187 GLY C O 1
ATOM 6554 N N . PRO C 1 196 ? -73.530 46.411 50.742 1.00 50.01 188 PRO C N 1
ATOM 6555 C CA . PRO C 1 196 ? -73.637 47.809 50.321 1.00 47.84 188 PRO C CA 1
ATOM 6556 C C . PRO C 1 196 ? -72.337 48.571 50.544 1.00 45.57 188 PRO C C 1
ATOM 6557 O O . PRO C 1 196 ? -71.529 48.240 51.416 1.00 42.54 188 PRO C O 1
ATOM 6561 N N . HIS C 1 197 ? -72.149 49.613 49.724 1.00 45.98 189 HIS C N 1
ATOM 6562 C CA . HIS C 1 197 ? -70.978 50.494 49.733 1.00 47.50 189 HIS C CA 1
ATOM 6563 C C . HIS C 1 197 ? -69.703 49.782 49.290 1.00 49.21 189 HIS C C 1
ATOM 6564 O O . HIS C 1 197 ? -68.589 50.211 49.637 1.00 50.78 189 HIS C O 1
ATOM 6571 N N . ASP C 1 198 ? -69.835 48.676 48.566 1.00 50.19 190 ASP C N 1
ATOM 6572 C CA . ASP C 1 198 ? -68.678 47.997 47.998 1.00 49.05 190 ASP C CA 1
ATOM 6573 C C . ASP C 1 198 ? -68.113 48.785 46.813 1.00 55.07 190 ASP C C 1
ATOM 6574 O O . ASP C 1 198 ? -68.634 49.835 46.401 1.00 55.86 190 ASP C O 1
ATOM 6579 N N . ASN C 1 199 ? -67.037 48.246 46.242 1.00 49.48 191 ASN C N 1
ATOM 6580 C CA . ASN C 1 199 ? -66.481 48.736 44.988 1.00 46.69 191 ASN C CA 1
ATOM 6581 C C . ASN C 1 199 ? -67.057 47.874 43.861 1.00 52.71 191 ASN C C 1
ATOM 6582 O O . ASN C 1 199 ? -66.702 46.699 43.726 1.00 49.68 191 ASN C O 1
ATOM 6587 N N . PHE C 1 200 ? -67.964 48.445 43.061 1.00 46.33 192 PHE C N 1
ATOM 6588 C CA . PHE C 1 200 ? -68.616 47.668 42.015 1.00 51.33 192 PHE C CA 1
ATOM 6589 C C . PHE C 1 200 ? -67.942 47.862 40.656 1.00 55.44 192 PHE C C 1
ATOM 6590 O O . PHE C 1 200 ? -68.506 47.485 39.625 1.00 56.96 192 PHE C O 1
ATOM 6598 N N . ASN C 1 201 ? -66.736 48.415 40.634 1.00 56.04 193 ASN C N 1
ATOM 6599 C CA . ASN C 1 201 ? -66.034 48.573 39.372 1.00 56.32 193 ASN C CA 1
ATOM 6600 C C . ASN C 1 201 ? -65.767 47.201 38.776 1.00 61.90 193 ASN C C 1
ATOM 6601 O O . ASN C 1 201 ? -65.209 46.328 39.445 1.00 60.31 193 ASN C O 1
ATOM 6606 N N . VAL C 1 202 ? -66.174 47.016 37.514 1.00 65.50 194 VAL C N 1
ATOM 6607 C CA . VAL C 1 202 ? -66.110 45.699 36.883 1.00 70.66 194 VAL C CA 1
ATOM 6608 C C . VAL C 1 202 ? -64.670 45.216 36.775 1.00 77.61 194 VAL C C 1
ATOM 6609 O O . VAL C 1 202 ? -64.372 44.044 37.037 1.00 84.11 194 VAL C O 1
ATOM 6613 N N . GLU C 1 203 ? -63.743 46.122 36.492 1.00 79.58 195 GLU C N 1
ATOM 6614 C CA . GLU C 1 203 ? -62.368 45.688 36.283 1.00 82.56 195 GLU C CA 1
ATOM 6615 C C . GLU C 1 203 ? -61.642 45.516 37.608 1.00 85.58 195 GLU C C 1
ATOM 6616 O O . GLU C 1 203 ? -61.023 44.475 37.850 1.00 92.87 195 GLU C O 1
ATOM 6618 N N . ALA C 1 204 ? -61.725 46.511 38.491 1.00 78.21 196 ALA C N 1
ATOM 6619 C CA . ALA C 1 204 ? -60.921 46.496 39.707 1.00 76.08 196 ALA C CA 1
ATOM 6620 C C . ALA C 1 204 ? -61.617 45.834 40.894 1.00 75.24 196 ALA C C 1
ATOM 6621 O O . ALA C 1 204 ? -60.934 45.408 41.830 1.00 74.90 196 ALA C O 1
ATOM 6623 N N . GLY C 1 205 ? -62.938 45.753 40.901 1.00 71.28 197 GLY C N 1
ATOM 6624 C CA . GLY C 1 205 ? -63.625 45.244 42.068 1.00 67.80 197 GLY C CA 1
ATOM 6625 C C . GLY C 1 205 ? -63.583 43.727 42.167 1.00 68.70 197 GLY C C 1
ATOM 6626 O O . GLY C 1 205 ? -63.186 43.022 41.239 1.00 69.01 197 GLY C O 1
ATOM 6627 N N . HIS C 1 206 ? -64.021 43.232 43.324 1.00 63.60 198 HIS C N 1
ATOM 6628 C CA . HIS C 1 206 ? -64.090 41.804 43.590 1.00 56.05 198 HIS C CA 1
ATOM 6629 C C . HIS C 1 206 ? -65.126 41.149 42.667 1.00 53.77 198 HIS C C 1
ATOM 6630 O O . HIS C 1 206 ? -65.918 41.819 41.993 1.00 50.60 198 HIS C O 1
ATOM 6637 N N . VAL C 1 207 ? -65.078 39.814 42.613 1.00 53.96 199 VAL C N 1
ATOM 6638 C CA . VAL C 1 207 ? -65.880 39.052 41.654 1.00 59.66 199 VAL C CA 1
ATOM 6639 C C . VAL C 1 207 ? -67.376 39.306 41.849 1.00 63.11 199 VAL C C 1
ATOM 6640 O O . VAL C 1 207 ? -68.111 39.550 40.885 1.00 63.27 199 VAL C O 1
ATOM 6644 N N . LEU C 1 208 ? -67.861 39.207 43.092 1.00 59.78 200 LEU C N 1
ATOM 6645 C CA . LEU C 1 208 ? -69.301 39.327 43.318 1.00 54.27 200 LEU C CA 1
ATOM 6646 C C . LEU C 1 208 ? -69.810 40.741 43.038 1.00 53.35 200 LEU C C 1
ATOM 6647 O O . LEU C 1 208 ? -70.783 40.878 42.276 1.00 50.19 200 LEU C O 1
ATOM 6652 N N . PRO C 1 209 ? -69.228 41.818 43.588 1.00 50.61 201 PRO C N 1
ATOM 6653 C CA . PRO C 1 209 ? -69.698 43.160 43.193 1.00 43.77 201 PRO C CA 1
ATOM 6654 C C . PRO C 1 209 ? -69.539 43.435 41.699 1.00 48.65 201 PRO C C 1
ATOM 6655 O O . PRO C 1 209 ? -70.345 44.174 41.123 1.00 44.65 201 PRO C O 1
ATOM 6659 N N . GLY C 1 210 ? -68.512 42.876 41.055 1.00 48.19 202 GLY C N 1
ATOM 6660 C CA . GLY C 1 210 ? -68.382 43.055 39.620 1.00 48.25 202 GLY C CA 1
ATOM 6661 C C . GLY C 1 210 ? -69.514 42.390 38.859 1.00 51.26 202 GLY C C 1
ATOM 6662 O O . GLY C 1 210 ? -70.057 42.961 37.908 1.00 51.03 202 GLY C O 1
ATOM 6663 N N . LEU C 1 211 ? -69.922 41.203 39.312 1.00 46.85 203 LEU C N 1
ATOM 6664 C CA . LEU C 1 211 ? -71.016 40.472 38.688 1.00 49.94 203 LEU C CA 1
ATOM 6665 C C . LEU C 1 211 ? -72.330 41.212 38.827 1.00 49.09 203 LEU C C 1
ATOM 6666 O O . LEU C 1 211 ? -73.179 41.130 37.940 1.00 56.98 203 LEU C O 1
ATOM 6671 N N . MET C 1 212 ? -72.547 41.891 39.952 1.00 50.72 204 MET C N 1
ATOM 6672 C CA . MET C 1 212 ? -73.765 42.681 40.088 1.00 52.73 204 MET C CA 1
ATOM 6673 C C . MET C 1 212 ? -73.774 43.804 39.069 1.00 55.73 204 MET C C 1
ATOM 6674 O O . MET C 1 212 ? -74.820 44.136 38.491 1.00 57.29 204 MET C O 1
ATOM 6679 N N . HIS C 1 213 ? -72.613 44.426 38.867 1.00 54.87 205 HIS C N 1
ATOM 6680 C CA . HIS C 1 213 ? -72.529 45.539 37.938 1.00 59.48 205 HIS C CA 1
ATOM 6681 C C . HIS C 1 213 ? -72.681 45.061 36.492 1.00 59.10 205 HIS C C 1
ATOM 6682 O O . HIS C 1 213 ? -73.390 45.688 35.700 1.00 59.61 205 HIS C O 1
ATOM 6689 N N . LYS C 1 214 ? -72.079 43.919 36.152 1.00 57.75 206 LYS C N 1
ATOM 6690 C CA . LYS C 1 214 ? -72.249 43.358 34.815 1.00 59.78 206 LYS C CA 1
ATOM 6691 C C . LYS C 1 214 ? -73.705 42.998 34.554 1.00 65.57 206 LYS C C 1
ATOM 6692 O O . LYS C 1 214 ? -74.222 43.231 33.452 1.00 66.38 206 LYS C O 1
ATOM 6698 N N . CYS C 1 215 ? -74.384 42.427 35.554 1.00 61.61 207 CYS C N 1
ATOM 6699 C CA . CYS C 1 215 ? -75.793 42.102 35.369 1.00 62.57 207 CYS C CA 1
ATOM 6700 C C . CYS C 1 215 ? -76.603 43.380 35.187 1.00 58.61 207 CYS C C 1
ATOM 6701 O O . CYS C 1 215 ? -77.525 43.419 34.368 1.00 55.45 207 CYS C O 1
ATOM 6704 N N . TYR C 1 216 ? -76.260 44.434 35.940 1.00 47.04 208 TYR C N 1
ATOM 6705 C CA . TYR C 1 216 ? -76.936 45.720 35.798 1.00 49.45 208 TYR C CA 1
ATOM 6706 C C . TYR C 1 216 ? -76.798 46.264 34.373 1.00 57.03 208 TYR C C 1
ATOM 6707 O O . TYR C 1 216 ? -77.789 46.643 33.741 1.00 55.58 208 TYR C O 1
ATOM 6716 N N . LYS C 1 217 ? -75.572 46.272 33.838 1.00 60.42 209 LYS C N 1
ATOM 6717 C CA . LYS C 1 217 ? -75.340 46.823 32.502 1.00 62.61 209 LYS C CA 1
ATOM 6718 C C . LYS C 1 217 ? -75.996 45.983 31.403 1.00 58.41 209 LYS C C 1
ATOM 6719 O O . LYS C 1 217 ? -76.574 46.531 30.460 1.00 60.40 209 LYS C O 1
ATOM 6725 N N . ALA C 1 218 ? -75.942 44.653 31.522 1.00 54.25 210 ALA C N 1
ATOM 6726 C CA . ALA C 1 218 ? -76.544 43.782 30.517 1.00 58.66 210 ALA C CA 1
ATOM 6727 C C . ALA C 1 218 ? -78.047 43.985 30.444 1.00 67.50 210 ALA C C 1
ATOM 6728 O O . ALA C 1 218 ? -78.657 43.834 29.372 1.00 59.34 210 ALA C O 1
ATOM 6730 N N . GLN C 1 219 ? -78.662 44.295 31.583 1.00 74.97 211 GLN C N 1
ATOM 6731 C CA . GLN C 1 219 ? -80.095 44.537 31.593 1.00 77.36 211 GLN C CA 1
ATOM 6732 C C . GLN C 1 219 ? -80.427 45.859 30.908 1.00 69.60 211 GLN C C 1
ATOM 6733 O O . GLN C 1 219 ? -81.380 45.934 30.124 1.00 73.75 211 GLN C O 1
ATOM 6739 N N . GLN C 1 220 ? -79.629 46.904 31.145 1.00 61.03 212 GLN C N 1
ATOM 6740 C CA . GLN C 1 220 ? -79.943 48.181 30.514 1.00 59.03 212 GLN C CA 1
ATOM 6741 C C . GLN C 1 220 ? -79.729 48.117 29.015 1.00 61.33 212 GLN C C 1
ATOM 6742 O O . GLN C 1 220 ? -80.447 48.768 28.255 1.00 62.55 212 GLN C O 1
ATOM 6748 N N . ASN C 1 221 ? -78.691 47.417 28.590 1.00 61.67 213 ASN C N 1
ATOM 6749 C CA . ASN C 1 221 ? -78.313 47.331 27.194 1.00 70.44 213 ASN C CA 1
ATOM 6750 C C . ASN C 1 221 ? -79.023 46.228 26.434 1.00 70.44 213 ASN C C 1
ATOM 6751 O O . ASN C 1 221 ? -78.913 46.180 25.207 1.00 70.93 213 ASN C O 1
ATOM 6756 N N . GLY C 1 222 ? -79.725 45.327 27.113 1.00 80.75 214 GLY C N 1
ATOM 6757 C CA . GLY C 1 222 ? -80.299 44.239 26.354 1.00 81.36 214 GLY C CA 1
ATOM 6758 C C . GLY C 1 222 ? -79.292 43.215 25.901 1.00 87.01 214 GLY C C 1
ATOM 6759 O O . GLY C 1 222 ? -79.614 42.402 25.032 1.00 91.23 214 GLY C O 1
ATOM 6760 N N . THR C 1 223 ? -78.053 43.291 26.398 1.00 87.87 215 THR C N 1
ATOM 6761 C CA . THR C 1 223 ? -76.983 42.389 26.006 1.00 85.37 215 THR C CA 1
ATOM 6762 C C . THR C 1 223 ? -77.000 41.175 26.937 1.00 85.19 215 THR C C 1
ATOM 6763 O O . THR C 1 223 ? -77.846 41.062 27.829 1.00 87.05 215 THR C O 1
ATOM 6765 N N . ASP C 1 224 ? -76.031 40.279 26.772 1.00 84.63 216 ASP C N 1
ATOM 6766 C CA . ASP C 1 224 ? -75.973 39.070 27.582 1.00 88.32 216 ASP C CA 1
ATOM 6767 C C . ASP C 1 224 ? -75.219 39.307 28.879 1.00 87.43 216 ASP C C 1
ATOM 6768 O O . ASP C 1 224 ? -74.257 40.080 28.923 1.00 85.35 216 ASP C O 1
ATOM 6773 N N . PHE C 1 225 ? -75.676 38.638 29.938 1.00 86.80 217 PHE C N 1
ATOM 6774 C CA . PHE C 1 225 ? -74.959 38.619 31.210 1.00 83.02 217 PHE C CA 1
ATOM 6775 C C . PHE C 1 225 ? -73.864 37.569 31.090 1.00 76.92 217 PHE C C 1
ATOM 6776 O O . PHE C 1 225 ? -74.145 36.368 31.081 1.00 85.11 217 PHE C O 1
ATOM 6784 N N . VAL C 1 226 ? -72.617 38.021 30.993 1.00 67.95 218 VAL C N 1
ATOM 6785 C CA . VAL C 1 226 ? -71.468 37.154 30.757 1.00 69.21 218 VAL C CA 1
ATOM 6786 C C . VAL C 1 226 ? -70.653 37.047 32.040 1.00 78.47 218 VAL C C 1
ATOM 6787 O O . VAL C 1 226 ? -70.236 38.062 32.614 1.00 79.37 218 VAL C O 1
ATOM 6791 N N . VAL C 1 227 ? -70.426 35.819 32.485 1.00 80.89 219 VAL C N 1
ATOM 6792 C CA . VAL C 1 227 ? -69.583 35.535 33.634 1.00 80.22 219 VAL C CA 1
ATOM 6793 C C . VAL C 1 227 ? -68.327 34.852 33.110 1.00 79.44 219 VAL C C 1
ATOM 6794 O O . VAL C 1 227 ? -68.403 33.980 32.232 1.00 83.36 219 VAL C O 1
ATOM 6798 N N . PHE C 1 228 ? -67.172 35.311 33.575 1.00 75.07 220 PHE C N 1
ATOM 6799 C CA . PHE C 1 228 ? -65.886 34.759 33.167 1.00 81.09 220 PHE C CA 1
ATOM 6800 C C . PHE C 1 228 ? -65.654 33.418 33.852 1.00 79.18 220 PHE C C 1
ATOM 6801 O O . PHE C 1 228 ? -65.719 33.333 35.079 1.00 72.01 220 PHE C O 1
ATOM 6809 N N . GLY C 1 229 ? -65.465 32.360 33.075 1.00 81.51 221 GLY C N 1
ATOM 6810 C CA . GLY C 1 229 ? -65.226 31.062 33.670 1.00 81.40 221 GLY C CA 1
ATOM 6811 C C . GLY C 1 229 ? -66.393 30.109 33.469 1.00 76.83 221 GLY C C 1
ATOM 6812 O O . GLY C 1 229 ? -67.500 30.490 33.096 1.00 76.09 221 GLY C O 1
ATOM 6813 N N . SER C 1 230 ? -66.110 28.833 33.737 1.00 79.84 222 SER C N 1
ATOM 6814 C CA . SER C 1 230 ? -67.129 27.801 33.584 1.00 83.12 222 SER C CA 1
ATOM 6815 C C . SER C 1 230 ? -68.296 27.979 34.548 1.00 79.80 222 SER C C 1
ATOM 6816 O O . SER C 1 230 ? -69.431 27.623 34.213 1.00 75.86 222 SER C O 1
ATOM 6819 N N . GLY C 1 231 ? -68.059 28.497 35.749 1.00 77.55 223 GLY C N 1
ATOM 6820 C CA . GLY C 1 231 ? -69.137 28.646 36.696 1.00 70.57 223 GLY C CA 1
ATOM 6821 C C . GLY C 1 231 ? -69.026 27.736 37.890 1.00 69.67 223 GLY C C 1
ATOM 6822 O O . GLY C 1 231 ? -69.682 27.988 38.906 1.00 72.31 223 GLY C O 1
ATOM 6823 N N . LYS C 1 232 ? -68.249 26.665 37.788 1.00 70.99 224 LYS C N 1
ATOM 6824 C CA . LYS C 1 232 ? -68.279 25.649 38.827 1.00 78.74 224 LYS C CA 1
ATOM 6825 C C . LYS C 1 232 ? -67.298 25.824 39.994 1.00 76.34 224 LYS C C 1
ATOM 6826 O O . LYS C 1 232 ? -67.398 25.047 40.951 1.00 76.84 224 LYS C O 1
ATOM 6828 N N . PRO C 1 233 ? -66.383 26.808 40.018 1.00 70.02 225 PRO C N 1
ATOM 6829 C CA . PRO C 1 233 ? -65.571 26.986 41.232 1.00 74.57 225 PRO C CA 1
ATOM 6830 C C . PRO C 1 233 ? -66.422 27.396 42.430 1.00 73.90 225 PRO C C 1
ATOM 6831 O O . PRO C 1 233 ? -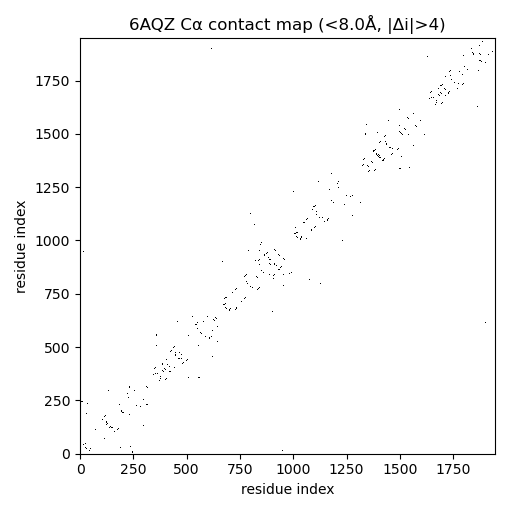67.349 28.200 42.312 1.00 72.93 225 PRO C O 1
ATOM 6835 N N . LEU C 1 234 ? -66.081 26.829 43.590 1.00 71.97 226 LEU C N 1
ATOM 6836 C CA . LEU C 1 234 ? -66.782 27.042 44.852 1.00 65.95 226 LEU C CA 1
ATOM 6837 C C . LEU C 1 234 ? -66.034 28.079 45.687 1.00 60.89 226 LEU C C 1
ATOM 6838 O O . LEU C 1 234 ? -64.802 28.040 45.782 1.00 55.87 226 LEU C O 1
ATOM 6843 N N . ARG C 1 235 ? -66.780 29.033 46.239 1.00 57.84 227 ARG C N 1
ATOM 6844 C CA . ARG C 1 235 ? -66.232 30.084 47.082 1.00 49.12 227 ARG C CA 1
ATOM 6845 C C . ARG C 1 235 ? -67.157 30.336 48.267 1.00 50.11 227 ARG C C 1
ATOM 6846 O O . ARG C 1 235 ? -68.364 30.091 48.207 1.00 45.98 227 ARG C O 1
ATOM 6854 N N . GLN C 1 236 ? -66.572 30.839 49.346 1.00 59.19 228 GLN C N 1
ATOM 6855 C CA . GLN C 1 236 ? -67.309 31.280 50.522 1.00 56.45 228 GLN C CA 1
ATOM 6856 C C . GLN C 1 236 ? -67.512 32.791 50.464 1.00 61.29 228 GLN C C 1
ATOM 6857 O O . GLN C 1 236 ? -66.564 33.540 50.192 1.00 63.90 228 GLN C O 1
ATOM 6863 N N . PHE C 1 237 ? -68.756 33.230 50.664 1.00 50.46 229 PHE C N 1
ATOM 6864 C CA . PHE C 1 237 ? -69.125 34.638 50.579 1.00 44.26 229 PHE C CA 1
ATOM 6865 C C . PHE C 1 237 ? -69.780 35.042 51.887 1.00 48.59 229 PHE C C 1
ATOM 6866 O O . PHE C 1 237 ? -70.684 34.356 52.367 1.00 54.06 229 PHE C O 1
ATOM 6874 N N . LEU C 1 238 ? -69.296 36.126 52.483 1.00 43.16 230 LEU C N 1
ATOM 6875 C CA . LEU C 1 238 ? -69.809 36.601 53.757 1.00 41.70 230 LEU C CA 1
ATOM 6876 C C . LEU C 1 238 ? -70.423 37.978 53.558 1.00 43.35 230 LEU C C 1
ATOM 6877 O O . LEU C 1 238 ? -69.755 38.894 53.065 1.00 39.38 230 LEU C O 1
ATOM 6882 N N . TYR C 1 239 ? -71.701 38.099 53.896 1.00 37.25 231 TYR C N 1
ATOM 6883 C CA . TYR C 1 239 ? -72.381 39.382 53.897 1.00 36.23 231 TYR C CA 1
ATOM 6884 C C . TYR C 1 239 ? -71.685 40.330 54.882 1.00 45.47 231 TYR C C 1
ATOM 6885 O O . TYR C 1 239 ? -71.381 39.952 56.020 1.00 43.51 231 TYR C O 1
ATOM 6894 N N . SER C 1 240 ? -71.427 41.561 54.436 1.00 44.56 232 SER C N 1
ATOM 6895 C CA . SER C 1 240 ? -70.685 42.518 55.253 1.00 38.54 232 SER C CA 1
ATOM 6896 C C . SER C 1 240 ? -71.389 42.818 56.574 1.00 43.43 232 SER C C 1
ATOM 6897 O O . SER C 1 240 ? -70.728 43.105 57.577 1.00 49.90 232 SER C O 1
ATOM 6900 N N . HIS C 1 241 ? -72.721 42.794 56.588 1.00 42.28 233 HIS C N 1
ATOM 6901 C CA . HIS C 1 241 ? -73.454 43.017 57.831 1.00 41.60 233 HIS C CA 1
ATOM 6902 C C . HIS C 1 241 ? -73.233 41.869 58.810 1.00 44.54 233 HIS C C 1
ATOM 6903 O O . HIS C 1 241 ? -73.211 42.080 60.026 1.00 50.23 233 HIS C O 1
ATOM 6910 N N . ASP C 1 242 ? -73.117 40.645 58.305 1.00 43.32 234 ASP C N 1
ATOM 6911 C CA . ASP C 1 242 ? -72.748 39.536 59.169 1.00 41.44 234 ASP C CA 1
ATOM 6912 C C . ASP C 1 242 ? -71.310 39.686 59.648 1.00 47.52 234 ASP C C 1
ATOM 6913 O O . ASP C 1 242 ? -71.017 39.477 60.828 1.00 52.29 234 ASP C O 1
ATOM 6918 N N . ALA C 1 243 ? -70.392 40.031 58.738 1.00 42.13 235 ALA C N 1
ATOM 6919 C CA . ALA C 1 243 ? -69.002 40.193 59.140 1.00 37.54 235 ALA C CA 1
ATOM 6920 C C . ALA C 1 243 ? -68.860 41.272 60.205 1.00 45.70 235 ALA C C 1
ATOM 6921 O O . ALA C 1 243 ? -68.075 41.118 61.152 1.00 45.41 235 ALA C O 1
ATOM 6923 N N . ALA C 1 244 ? -69.639 42.360 60.082 1.00 39.42 236 ALA C N 1
ATOM 6924 C CA . ALA C 1 244 ? -69.555 43.427 61.071 1.00 38.18 236 ALA C CA 1
ATOM 6925 C C . ALA C 1 244 ? -69.964 42.938 62.453 1.00 39.84 236 ALA C C 1
ATOM 6926 O O . ALA C 1 244 ? -69.324 43.294 63.446 1.00 40.56 236 ALA C O 1
ATOM 6928 N N . ARG C 1 245 ? -71.027 42.122 62.534 1.00 39.60 237 ARG C N 1
ATOM 6929 C CA . ARG C 1 245 ? -71.467 41.601 63.830 1.00 40.66 237 ARG C CA 1
ATOM 6930 C C . ARG C 1 245 ? -70.422 40.658 64.426 1.00 44.62 237 ARG C C 1
ATOM 6931 O O . ARG C 1 245 ? -70.090 40.770 65.605 1.00 43.93 237 ARG C O 1
ATOM 6939 N N . MET C 1 246 ? -69.817 39.804 63.594 1.00 44.04 238 MET C N 1
ATOM 6940 C CA . MET C 1 246 ? -68.771 38.901 64.056 1.00 45.27 238 MET C CA 1
ATOM 6941 C C . MET C 1 246 ? -67.566 39.678 64.572 1.00 45.97 238 MET C C 1
ATOM 6942 O O . MET C 1 246 ? -66.954 39.304 65.580 1.00 44.23 238 MET C O 1
ATOM 6947 N N . LEU C 1 247 ? -67.216 40.762 63.888 1.00 40.87 239 LEU C N 1
ATOM 6948 C CA . LEU C 1 247 ? -66.116 41.612 64.318 1.00 38.02 239 LEU C CA 1
ATOM 6949 C C . LEU C 1 247 ? -66.435 42.285 65.650 1.00 46.93 239 LEU C C 1
ATOM 6950 O O . LEU C 1 247 ? -65.568 42.381 66.529 1.00 49.52 239 LEU C O 1
ATOM 6955 N N . LEU C 1 248 ? -67.666 42.782 65.805 1.00 41.55 240 LEU C N 1
ATOM 6956 C CA . LEU C 1 248 ? -68.054 43.410 67.060 1.00 43.13 240 LEU C CA 1
ATOM 6957 C C . LEU C 1 248 ? -68.082 42.380 68.183 1.00 48.01 240 LEU C C 1
ATOM 6958 O O . LEU C 1 248 ? -67.576 42.636 69.282 1.00 49.35 240 LEU C O 1
ATOM 6963 N N . TRP C 1 249 ? -68.605 41.188 67.905 1.00 43.35 241 TRP C N 1
ATOM 6964 C CA . TRP C 1 249 ? -68.482 40.113 68.876 1.00 48.50 241 TRP C CA 1
ATOM 6965 C C . TRP C 1 249 ? -67.028 39.888 69.256 1.00 49.28 241 TRP C C 1
ATOM 6966 O O . TRP C 1 249 ? -66.719 39.634 70.426 1.00 47.88 241 TRP C O 1
ATOM 6977 N N . THR C 1 250 ? -66.129 39.933 68.268 1.00 45.44 242 THR C N 1
ATOM 6978 C CA . THR C 1 250 ? -64.704 39.738 68.533 1.00 45.15 242 THR C CA 1
ATOM 6979 C C . THR C 1 250 ? -64.174 40.828 69.466 1.00 45.40 242 THR C C 1
ATOM 6980 O O . THR C 1 250 ? -63.466 40.545 70.444 1.00 47.13 242 THR C O 1
ATOM 6984 N N . MET C 1 251 ? -64.545 42.077 69.202 1.00 41.30 243 MET C N 1
ATOM 6985 C CA . MET C 1 251 ? -64.079 43.168 70.046 1.00 43.29 243 MET C CA 1
ATOM 6986 C C . MET C 1 251 ? -64.564 42.994 71.476 1.00 44.77 243 MET C C 1
ATOM 6987 O O . MET C 1 251 ? -63.835 43.295 72.426 1.00 45.01 243 MET C O 1
ATOM 6992 N N . PHE C 1 252 ? -65.802 42.525 71.645 1.00 40.45 244 PHE C N 1
ATOM 6993 C CA . PHE C 1 252 ? -66.394 42.452 72.972 1.00 40.33 244 PHE C CA 1
ATOM 6994 C C . PHE C 1 252 ? -65.903 41.258 73.782 1.00 47.09 244 PHE C C 1
ATOM 6995 O O . PHE C 1 252 ? -65.908 41.320 75.016 1.00 54.49 244 PHE C O 1
ATOM 7003 N N . ASN C 1 253 ? -65.510 40.171 73.124 1.00 44.64 245 ASN C N 1
ATOM 7004 C CA . ASN C 1 253 ? -65.342 38.905 73.826 1.00 44.73 245 ASN C CA 1
ATOM 7005 C C . ASN C 1 253 ? -63.981 38.244 73.628 1.00 46.43 245 ASN C C 1
ATOM 7006 O O . ASN C 1 253 ? -63.542 37.479 74.490 1.00 47.87 245 ASN C O 1
ATOM 7011 N N . TYR C 1 254 ? -63.323 38.493 72.495 1.00 43.09 246 TYR C N 1
ATOM 7012 C CA . TYR C 1 254 ? -62.206 37.660 72.052 1.00 43.45 246 TYR C CA 1
ATOM 7013 C C . TYR C 1 254 ? -60.889 38.214 72.581 1.00 44.44 246 TYR C C 1
ATOM 7014 O O . TYR C 1 254 ? -60.558 39.364 72.317 1.00 43.13 246 TYR C O 1
ATOM 7023 N N . GLN C 1 255 ? -60.153 37.402 73.346 1.00 47.79 247 GLN C N 1
ATOM 7024 C CA . GLN C 1 255 ? -58.913 37.827 73.990 1.00 46.17 247 GLN C CA 1
ATOM 7025 C C . GLN C 1 255 ? -57.657 37.245 73.365 1.00 49.93 247 GLN C C 1
ATOM 7026 O O . GLN C 1 255 ? -56.559 37.715 73.675 1.00 54.18 247 GLN C O 1
ATOM 7032 N N . SER C 1 256 ? -57.769 36.231 72.527 1.00 41.12 248 SER C N 1
ATOM 7033 C CA . SER C 1 256 ? -56.561 35.590 72.048 1.00 33.30 248 SER C CA 1
ATOM 7034 C C . SER C 1 256 ? -55.850 36.445 71.010 1.00 43.02 248 SER C C 1
ATOM 7035 O O . SER C 1 256 ? -56.477 37.125 70.189 1.00 42.27 248 SER C O 1
ATOM 7038 N N . GLU C 1 257 ? -54.523 36.371 71.025 1.00 43.53 249 GLU C N 1
ATOM 7039 C CA . GLU C 1 257 ? -53.757 37.042 69.994 1.00 48.12 249 GLU C CA 1
ATOM 7040 C C . GLU C 1 257 ? -53.746 36.263 68.681 1.00 52.18 249 GLU C C 1
ATOM 7041 O O . GLU C 1 257 ? -53.251 36.786 67.679 1.00 54.69 249 GLU C O 1
ATOM 7047 N N . GLU C 1 258 ? -54.222 35.017 68.672 1.00 49.18 250 GLU C N 1
ATOM 7048 C CA . GLU C 1 258 ? -54.345 34.285 67.418 1.00 47.91 250 GLU C CA 1
ATOM 7049 C C . GLU C 1 258 ? -55.500 34.855 66.593 1.00 48.60 250 GLU C C 1
ATOM 7050 O O . GLU C 1 258 ? -56.598 35.089 67.126 1.00 48.58 250 GLU C O 1
ATOM 7056 N N . PRO C 1 259 ? -55.302 35.034 65.287 1.00 45.21 251 PRO C N 1
ATOM 7057 C CA . PRO C 1 259 ? -56.392 35.501 64.421 1.00 39.91 251 PRO C CA 1
ATOM 7058 C C . PRO C 1 259 ? -57.557 34.532 64.459 1.00 42.09 251 PRO C C 1
ATOM 7059 O O . PRO C 1 259 ? -57.391 33.359 64.785 1.00 40.93 251 PRO C O 1
ATOM 7063 N N . ILE C 1 260 ? -58.758 35.055 64.216 1.00 39.21 252 ILE C N 1
ATOM 7064 C CA . ILE C 1 260 ? -59.960 34.241 64.134 1.00 41.60 252 ILE C CA 1
ATOM 7065 C C . ILE C 1 260 ? -60.633 34.479 62.774 1.00 45.11 252 ILE C C 1
ATOM 7066 O O . ILE C 1 260 ? -60.828 35.630 62.367 1.00 43.65 252 ILE C O 1
ATOM 7071 N N . MET C 1 261 ? -60.983 33.391 62.077 1.00 39.25 253 MET C N 1
ATOM 7072 C CA . MET C 1 261 ? -61.600 33.493 60.755 1.00 45.83 253 MET C CA 1
ATOM 7073 C C . MET C 1 261 ? -63.037 33.974 60.870 1.00 46.02 253 MET C C 1
ATOM 7074 O O . MET C 1 261 ? -63.788 33.533 61.739 1.00 49.81 253 MET C O 1
ATOM 7079 N N . LEU C 1 262 ? -63.434 34.844 59.965 1.00 46.60 254 LEU C N 1
ATOM 7080 C CA . LEU C 1 262 ? -64.838 35.237 59.825 1.00 43.38 254 LEU C CA 1
ATOM 7081 C C . LEU C 1 262 ? -65.278 34.684 58.480 1.00 40.97 254 LEU C C 1
ATOM 7082 O O . LEU C 1 262 ? -64.910 35.224 57.440 1.00 45.79 254 LEU C O 1
ATOM 7087 N N . CYS C 1 263 ? -66.016 33.585 58.492 1.00 44.03 255 CYS C N 1
ATOM 7088 C CA . CYS C 1 263 ? -66.480 32.992 57.248 1.00 52.58 255 CYS C CA 1
ATOM 7089 C C . CYS C 1 263 ? -67.673 32.087 57.543 1.00 48.51 255 CYS C C 1
ATOM 7090 O O . CYS C 1 263 ? -68.160 32.006 58.670 1.00 57.95 255 CYS C O 1
ATOM 7093 N N . VAL C 1 264 ? -68.181 31.458 56.491 1.00 57.00 256 VAL C N 1
ATOM 7094 C CA . VAL C 1 264 ? -69.307 30.555 56.588 1.00 58.42 256 VAL C CA 1
ATOM 7095 C C . VAL C 1 264 ? -68.813 29.114 56.585 1.00 53.19 256 VAL C C 1
ATOM 7096 O O . VAL C 1 264 ? -67.665 28.830 56.258 1.00 57.28 256 VAL C O 1
ATOM 7100 N N . SER C 1 265 ? -69.704 28.186 56.934 1.00 50.35 257 SER C N 1
ATOM 7101 C CA . SER C 1 265 ? -69.370 26.766 56.917 1.00 56.49 257 SER C CA 1
ATOM 7102 C C . SER C 1 265 ? -69.148 26.276 55.487 1.00 61.41 257 SER C C 1
ATOM 7103 O O . SER C 1 265 ? -69.568 26.906 54.510 1.00 67.53 257 SER C O 1
ATOM 7106 N N . GLU C 1 266 ? -68.526 25.105 55.365 1.00 62.33 258 GLU C N 1
ATOM 7107 C CA . GLU C 1 266 ? -68.250 24.597 54.028 1.00 69.00 258 GLU C CA 1
ATOM 7108 C C . GLU C 1 266 ? -69.536 24.326 53.250 1.00 73.79 258 GLU C C 1
ATOM 7109 O O . GLU C 1 266 ? -69.581 24.530 52.031 1.00 75.41 258 GLU C O 1
ATOM 7115 N N . GLU C 1 267 ? -70.587 23.858 53.929 1.00 75.54 259 GLU C N 1
ATOM 7116 C CA . GLU C 1 267 ? -71.847 23.578 53.241 1.00 76.08 259 GLU C CA 1
ATOM 7117 C C . GLU C 1 267 ? -72.453 24.842 52.643 1.00 71.47 259 GLU C C 1
ATOM 7118 O O . GLU C 1 267 ? -73.210 24.769 51.666 1.00 72.74 259 GLU C O 1
ATOM 7120 N N . ASP C 1 268 ? -72.136 26.006 53.197 1.00 61.16 260 ASP C N 1
ATOM 7121 C CA . ASP C 1 268 ? -72.741 27.226 52.697 1.00 62.11 260 ASP C CA 1
ATOM 7122 C C . ASP C 1 268 ? -71.969 27.824 51.523 1.00 59.57 260 ASP C C 1
ATOM 7123 O O . ASP C 1 268 ? -72.327 28.911 51.062 1.00 64.02 260 ASP C O 1
ATOM 7128 N N . GLU C 1 269 ? -70.899 27.172 51.061 1.00 55.38 261 GLU C N 1
ATOM 7129 C CA . GLU C 1 269 ? -70.156 27.669 49.908 1.00 61.83 261 GLU C CA 1
ATOM 7130 C C . GLU C 1 269 ? -70.961 27.478 48.610 1.00 68.12 261 GLU C C 1
ATOM 7131 O O . GLU C 1 269 ? -71.501 26.399 48.343 1.00 74.47 261 GLU C O 1
ATOM 7137 N N . LYS C 1 270 ? -71.117 28.565 47.860 1.00 57.71 262 LYS C N 1
ATOM 7138 C CA . LYS C 1 270 ? -71.793 28.605 46.574 1.00 59.58 262 LYS C CA 1
ATOM 7139 C C . LYS C 1 270 ? -70.786 28.521 45.432 1.00 61.42 262 LYS C C 1
ATOM 7140 O O . LYS C 1 270 ? -69.643 28.967 45.557 1.00 61.53 262 LYS C O 1
ATOM 7146 N N . SER C 1 271 ? -71.215 27.933 44.318 1.00 57.23 263 SER C N 1
ATOM 7147 C CA . SER C 1 271 ? -70.404 28.012 43.114 1.00 63.09 263 SER C CA 1
ATOM 7148 C C . SER C 1 271 ? -70.559 29.395 42.479 1.00 63.41 263 SER C C 1
ATOM 7149 O O . SER C 1 271 ? -71.498 30.133 42.780 1.00 66.81 263 SER C O 1
ATOM 7152 N N . ILE C 1 272 ? -69.611 29.752 41.606 1.00 62.83 264 ILE C N 1
ATOM 7153 C CA . ILE C 1 272 ? -69.690 31.040 40.911 1.00 61.30 264 ILE C CA 1
ATOM 7154 C C . ILE C 1 272 ? -70.959 31.109 40.060 1.00 62.56 264 ILE C C 1
ATOM 7155 O O . ILE C 1 272 ? -71.611 32.160 39.970 1.00 57.95 264 ILE C O 1
ATOM 7160 N N . GLY C 1 273 ? -71.313 29.997 39.405 1.00 62.92 265 GLY C N 1
ATOM 7161 C CA . GLY C 1 273 ? -72.556 29.944 38.648 1.00 64.59 265 GLY C CA 1
ATOM 7162 C C . GLY C 1 273 ? -73.795 30.108 39.515 1.00 68.70 265 GLY C C 1
ATOM 7163 O O . GLY C 1 273 ? -74.773 30.730 39.098 1.00 67.17 265 GLY C O 1
ATOM 7164 N N . GLN C 1 274 ? -73.796 29.497 40.706 1.00 68.80 266 GLN C N 1
ATOM 7165 C CA . GLN C 1 274 ? -74.902 29.692 41.642 1.00 71.70 266 GLN C CA 1
ATOM 7166 C C . GLN C 1 274 ? -74.999 31.150 42.071 1.00 66.25 266 GLN C C 1
ATOM 7167 O O . GLN C 1 274 ? -76.098 31.700 42.208 1.00 61.01 266 GLN C O 1
ATOM 7173 N N . VAL C 1 275 ? -73.851 31.779 42.318 1.00 67.84 267 VAL C N 1
ATOM 7174 C CA . VAL C 1 275 ? -73.828 33.193 42.678 1.00 66.20 267 VAL C CA 1
ATOM 7175 C C . VAL C 1 275 ? -74.382 34.023 41.539 1.00 64.07 267 VAL C C 1
ATOM 7176 O O . VAL C 1 275 ? -75.204 34.926 41.745 1.00 58.03 267 VAL C O 1
ATOM 7180 N N . ALA C 1 276 ? -73.958 33.706 40.315 1.00 67.88 268 ALA C N 1
ATOM 7181 C CA . ALA C 1 276 ? -74.462 34.407 39.146 1.00 60.76 268 ALA C CA 1
ATOM 7182 C C . ALA C 1 276 ? -75.972 34.241 39.016 1.00 63.07 268 ALA C C 1
ATOM 7183 O O . ALA C 1 276 ? -76.683 35.208 38.717 1.00 66.61 268 ALA C O 1
ATOM 7185 N N . GLN C 1 277 ? -76.483 33.028 39.249 1.00 64.85 269 GLN C N 1
ATOM 7186 C CA . GLN C 1 277 ? -77.922 32.798 39.109 1.00 68.99 269 GLN C CA 1
ATOM 7187 C C . GLN C 1 277 ? -78.707 33.607 40.127 1.00 68.43 269 GLN C C 1
ATOM 7188 O O . GLN C 1 277 ? -79.738 34.205 39.793 1.00 71.15 269 GLN C O 1
ATOM 7194 N N . THR C 1 278 ? -78.222 33.647 41.371 1.00 65.19 270 THR C N 1
ATOM 7195 C CA . THR C 1 278 ? -78.882 34.422 42.416 1.00 68.04 270 THR C CA 1
ATOM 7196 C C . THR C 1 278 ? -78.896 35.903 42.066 1.00 65.75 270 THR C C 1
ATOM 7197 O O . THR C 1 278 ? -79.884 36.599 42.321 1.00 75.19 270 THR C O 1
ATOM 7201 N N . ILE C 1 279 ? -77.803 36.403 41.486 1.00 59.35 271 ILE C N 1
ATOM 7202 C CA . ILE C 1 279 ? -77.760 37.797 41.054 1.00 60.76 271 ILE C CA 1
ATOM 7203 C C . ILE C 1 279 ? -78.728 38.036 39.896 1.00 64.28 271 ILE C C 1
ATOM 7204 O O . ILE C 1 279 ? -79.464 39.030 39.889 1.00 61.60 271 ILE C O 1
ATOM 7209 N N . LYS C 1 280 ? -78.758 37.128 38.910 1.00 68.37 272 LYS C N 1
ATOM 7210 C CA . LYS C 1 280 ? -79.696 37.278 37.801 1.00 71.02 272 LYS C CA 1
ATOM 7211 C C . LYS C 1 280 ? -81.122 37.350 38.326 1.00 73.28 272 LYS C C 1
ATOM 7212 O O . LYS C 1 280 ? -81.904 38.212 37.906 1.00 72.23 272 LYS C O 1
ATOM 7214 N N . ASP C 1 281 ? -81.485 36.441 39.237 1.00 69.89 273 ASP C N 1
ATOM 7215 C CA . ASP C 1 281 ? -82.845 36.399 39.754 1.00 75.48 273 ASP C CA 1
ATOM 7216 C C . ASP C 1 281 ? -83.137 37.485 40.777 1.00 81.34 273 ASP C C 1
ATOM 7217 O O . ASP C 1 281 ? -84.293 37.627 41.185 1.00 94.55 273 ASP C O 1
ATOM 7222 N N . ALA C 1 282 ? -82.158 38.306 41.145 1.00 76.24 274 ALA C N 1
ATOM 7223 C CA . ALA C 1 282 ? -82.415 39.397 42.075 1.00 64.02 274 ALA C CA 1
ATOM 7224 C C . ALA C 1 282 ? -82.558 40.707 41.333 1.00 58.20 274 ALA C C 1
ATOM 7225 O O . ALA C 1 282 ? -83.328 41.572 41.754 1.00 60.73 274 ALA C O 1
ATOM 7227 N N . PHE C 1 283 ? -81.919 40.805 40.177 1.00 56.96 275 PHE C N 1
ATOM 7228 C CA . PHE C 1 283 ? -82.195 41.890 39.249 1.00 67.34 275 PHE C CA 1
ATOM 7229 C C . PHE C 1 283 ? -83.465 41.635 38.452 1.00 72.73 275 PHE C C 1
ATOM 7230 O O . PHE C 1 283 ? -83.924 42.541 37.742 1.00 78.04 275 PHE C O 1
ATOM 7238 N N . ASN C 1 284 ? -84.041 40.428 38.561 1.00 72.72 276 ASN C N 1
ATOM 7239 C CA . ASN C 1 284 ? -85.145 39.987 37.697 1.00 74.86 276 ASN C CA 1
ATOM 7240 C C . ASN C 1 284 ? -84.754 40.110 36.223 1.00 72.38 276 ASN C C 1
ATOM 7241 O O . ASN C 1 284 ? -85.562 40.464 35.367 1.00 81.20 276 ASN C O 1
ATOM 7246 N N . PHE C 1 285 ? -83.489 39.810 35.943 1.00 68.10 277 PHE C N 1
ATOM 7247 C CA . PHE C 1 285 ? -82.942 39.805 34.595 1.00 68.16 277 PHE C CA 1
ATOM 7248 C C . PHE C 1 285 ? -83.433 38.578 33.831 1.00 74.21 277 PHE C C 1
ATOM 7249 O O . PHE C 1 285 ? -83.257 37.441 34.278 1.00 79.14 277 PHE C O 1
ATOM 7257 N N . THR C 1 286 ? -84.041 38.807 32.669 1.00 76.34 278 THR C N 1
ATOM 7258 C CA . THR C 1 286 ? -84.643 37.732 31.885 1.00 81.17 278 THR C CA 1
ATOM 7259 C C . THR C 1 286 ? -83.872 37.389 30.614 1.00 83.66 278 THR C C 1
ATOM 7260 O O . THR C 1 286 ? -84.251 36.441 29.920 1.00 89.86 278 THR C O 1
ATOM 7264 N N . GLY C 1 287 ? -82.810 38.119 30.288 1.00 79.44 279 GLY C N 1
ATOM 7265 C CA . GLY C 1 287 ? -81.976 37.774 29.150 1.00 80.94 279 GLY C CA 1
ATOM 7266 C C . GLY C 1 287 ? -81.177 36.505 29.385 1.00 86.72 279 GLY C C 1
ATOM 7267 O O . GLY C 1 287 ? -81.476 35.737 30.302 1.00 82.74 279 GLY C O 1
ATOM 7268 N N . ASN C 1 288 ? -80.148 36.273 28.571 1.00 89.13 280 ASN C N 1
ATOM 7269 C CA . ASN C 1 288 ? -79.351 35.064 28.703 1.00 86.41 280 ASN C CA 1
ATOM 7270 C C . ASN C 1 288 ? -78.140 35.293 29.594 1.00 84.12 280 ASN C C 1
ATOM 7271 O O . ASN C 1 288 ? -77.470 36.329 29.512 1.00 82.89 280 ASN C O 1
ATOM 7276 N N . MET C 1 289 ? -77.862 34.305 30.437 1.00 83.35 281 MET C N 1
ATOM 7277 C CA . MET C 1 289 ? -76.623 34.228 31.195 1.00 78.39 281 MET C CA 1
ATOM 7278 C C . MET C 1 289 ? -75.709 33.223 30.503 1.00 83.24 281 MET C C 1
ATOM 7279 O O . MET C 1 289 ? -76.125 32.092 30.224 1.00 91.99 281 MET C O 1
ATOM 7284 N N . VAL C 1 290 ? -74.483 33.648 30.196 1.00 79.26 282 VAL C N 1
ATOM 7285 C CA . VAL C 1 290 ? -73.560 32.883 29.365 1.00 76.48 282 VAL C CA 1
ATOM 7286 C C . VAL C 1 290 ? -72.216 32.782 30.079 1.00 78.68 282 VAL C C 1
ATOM 7287 O O . VAL C 1 290 ? -71.749 33.747 30.697 1.00 74.93 282 VAL C O 1
ATOM 7289 N N . PHE C 1 291 ? -71.589 31.612 29.990 1.00 83.40 283 PHE C N 1
ATOM 7290 C CA . PHE C 1 291 ? -70.330 31.344 30.678 1.00 83.80 283 PHE C CA 1
ATOM 7291 C C . PHE C 1 291 ? -69.187 31.425 29.672 1.00 90.56 283 PHE C C 1
ATOM 7292 O O . PHE C 1 291 ? -69.090 30.603 28.750 1.00 92.42 283 PHE C O 1
ATOM 7300 N N . ASP C 1 292 ? -68.332 32.427 29.851 1.00 92.10 284 ASP C N 1
ATOM 7301 C CA . ASP C 1 292 ? -67.188 32.645 28.975 1.00 97.81 284 ASP C CA 1
ATOM 7302 C C . ASP C 1 292 ? -66.042 31.767 29.456 1.00 98.38 284 ASP C C 1
ATOM 7303 O O . ASP C 1 292 ? -65.331 32.112 30.403 1.00 91.54 284 ASP C O 1
ATOM 7308 N N . THR C 1 293 ? -65.850 30.627 28.792 1.00 101.92 285 THR C N 1
ATOM 7309 C CA . THR C 1 293 ? -64.800 29.688 29.161 1.00 100.82 285 THR C CA 1
ATOM 7310 C C . THR C 1 293 ? -63.484 29.951 28.438 1.00 106.26 285 THR C C 1
ATOM 7311 O O . THR C 1 293 ? -62.630 29.060 28.391 1.00 108.10 285 THR C O 1
ATOM 7315 N N . SER C 1 294 ? -63.304 31.142 27.857 1.00 108.94 286 SER C N 1
ATOM 7316 C CA . SER C 1 294 ? -61.969 31.536 27.413 1.00 110.62 286 SER C CA 1
ATOM 7317 C C . SER C 1 294 ? -61.089 31.920 28.600 1.00 107.45 286 SER C C 1
ATOM 7318 O O . SER C 1 294 ? -59.872 31.700 28.569 1.00 108.13 286 SER C O 1
ATOM 7321 N N . LYS C 1 295 ? -61.677 32.489 29.648 1.00 103.17 287 LYS C N 1
ATOM 7322 C CA . LYS C 1 295 ? -60.956 32.615 30.906 1.00 109.51 287 LYS C CA 1
ATOM 7323 C C . LYS C 1 295 ? -60.822 31.238 31.544 1.00 112.79 287 LYS C C 1
ATOM 7324 O O . LYS C 1 295 ? -61.796 30.483 31.627 1.00 114.91 287 LYS C O 1
ATOM 7326 N N . ALA C 1 296 ? -59.614 30.897 31.977 1.00 112.57 288 ALA C N 1
ATOM 7327 C CA . ALA C 1 296 ? -59.441 29.672 32.742 1.00 109.69 288 ALA C CA 1
ATOM 7328 C C . ALA C 1 296 ? -60.033 29.846 34.136 1.00 98.38 288 ALA C C 1
ATOM 7329 O O . ALA C 1 296 ? -59.967 30.926 34.731 1.00 91.03 288 ALA C O 1
ATOM 7331 N N . ASP C 1 297 ? -60.644 28.780 34.642 1.00 94.28 289 ASP C N 1
ATOM 7332 C CA . ASP C 1 297 ? -61.207 28.795 35.980 1.00 86.37 289 ASP C CA 1
ATOM 7333 C C . ASP C 1 297 ? -60.130 29.131 37.007 1.00 89.25 289 ASP C C 1
ATOM 7334 O O . ASP C 1 297 ? -58.930 28.991 36.758 1.00 94.68 289 ASP C O 1
ATOM 7339 N N . GLY C 1 298 ? -60.570 29.573 38.183 1.00 83.14 290 GLY C N 1
ATOM 7340 C CA . GLY C 1 298 ? -59.680 29.694 39.312 1.00 82.16 290 GLY C CA 1
ATOM 7341 C C . GLY C 1 298 ? -59.399 28.324 39.891 1.00 86.08 290 GLY C C 1
ATOM 7342 O O . GLY C 1 298 ? -59.661 27.290 39.272 1.00 86.96 290 GLY C O 1
ATOM 7343 N N . GLN C 1 299 ? -58.853 28.318 41.109 1.00 81.80 291 GLN C N 1
ATOM 7344 C CA . GLN C 1 299 ? -58.775 27.066 41.848 1.00 89.09 291 GLN C CA 1
ATOM 7345 C C . GLN C 1 299 ? -60.191 26.588 42.149 1.00 91.03 291 GLN C C 1
ATOM 7346 O O . GLN C 1 299 ? -61.070 27.386 42.489 1.00 88.11 291 GLN C O 1
ATOM 7352 N N . TYR C 1 300 ? -60.427 25.282 41.985 1.00 89.32 292 TYR C N 1
ATOM 7353 C CA . TYR C 1 300 ? -61.777 24.763 42.193 1.00 84.80 292 TYR C CA 1
ATOM 7354 C C . TYR C 1 300 ? -62.290 25.102 43.594 1.00 87.27 292 TYR C C 1
ATOM 7355 O O . TYR C 1 300 ? -63.382 25.662 43.746 1.00 84.75 292 TYR C O 1
ATOM 7364 N N . LYS C 1 301 ? -61.497 24.803 44.631 1.00 90.15 293 LYS C N 1
ATOM 7365 C CA . LYS C 1 301 ? -61.869 25.069 46.016 1.00 83.60 293 LYS C CA 1
ATOM 7366 C C . LYS C 1 301 ? -60.747 25.786 46.746 1.00 79.21 293 LYS C C 1
ATOM 7367 O O . LYS C 1 301 ? -59.572 25.453 46.576 1.00 88.62 293 LYS C O 1
ATOM 7373 N N . LYS C 1 302 ? -61.119 26.744 47.592 1.00 74.04 294 LYS C N 1
ATOM 7374 C CA . LYS C 1 302 ? -60.187 27.395 48.508 1.00 73.70 294 LYS C CA 1
ATOM 7375 C C . LYS C 1 302 ? -60.856 27.549 49.886 1.00 70.46 294 LYS C C 1
ATOM 7376 O O . LYS C 1 302 ? -61.029 28.639 50.418 1.00 70.08 294 LYS C O 1
ATOM 7378 N N . THR C 1 303 ? -61.229 26.425 50.498 1.00 65.20 295 THR C N 1
ATOM 7379 C CA . THR C 1 303 ? -62.087 26.433 51.682 1.00 60.67 295 THR C CA 1
ATOM 7380 C C . THR C 1 303 ? -61.328 26.853 52.936 1.00 62.42 295 THR C C 1
ATOM 7381 O O . THR C 1 303 ? -60.255 26.319 53.231 1.00 68.15 295 THR C O 1
ATOM 7385 N N . SER C 1 304 ? -61.879 27.813 53.672 1.00 57.59 296 SER C N 1
ATOM 7386 C CA . SER C 1 304 ? -61.352 28.163 54.979 1.00 56.19 296 SER C CA 1
ATOM 7387 C C . SER C 1 304 ? -62.292 27.648 56.065 1.00 55.10 296 SER C C 1
ATOM 7388 O O . SER C 1 304 ? -63.509 27.570 55.879 1.00 55.07 296 SER C O 1
ATOM 7391 N N . SER C 1 305 ? -61.712 27.313 57.210 1.00 52.17 297 SER C N 1
ATOM 7392 C CA . SER C 1 305 ? -62.450 26.749 58.330 1.00 46.60 297 SER C CA 1
ATOM 7393 C C . SER C 1 305 ? -63.045 27.862 59.190 1.00 43.51 297 SER C C 1
ATOM 7394 O O . SER C 1 305 ? -62.376 28.847 59.506 1.00 49.62 297 SER C O 1
ATOM 7397 N N . ASN C 1 306 ? -64.330 27.729 59.509 1.00 43.43 298 ASN C N 1
ATOM 7398 C CA . ASN C 1 306 ? -65.001 28.593 60.463 1.00 38.61 298 ASN C CA 1
ATOM 7399 C C . ASN C 1 306 ? -65.157 27.922 61.821 1.00 43.09 298 ASN C C 1
ATOM 7400 O O . ASN C 1 306 ? -65.938 28.404 62.649 1.00 47.64 298 ASN C O 1
ATOM 7405 N N . ALA C 1 307 ? -64.377 26.856 62.082 1.00 41.65 299 ALA C N 1
ATOM 7406 C CA . ALA C 1 307 ? -64.543 26.050 63.294 1.00 42.01 299 ALA C CA 1
ATOM 7407 C C . ALA C 1 307 ? -64.382 26.879 64.564 1.00 45.25 299 ALA C C 1
ATOM 7408 O O . ALA C 1 307 ? -65.094 26.653 65.549 1.00 51.35 299 ALA C O 1
ATOM 7410 N N . LYS C 1 308 ? -63.441 27.826 64.574 1.00 41.81 300 LYS C N 1
ATOM 7411 C CA . LYS C 1 308 ? -63.148 28.553 65.811 1.00 43.79 300 LYS C CA 1
ATOM 7412 C C . LYS C 1 308 ? -64.305 29.466 66.208 1.00 49.75 300 LYS C C 1
ATOM 7413 O O . LYS C 1 308 ? -64.771 29.431 67.353 1.00 53.75 300 LYS C O 1
ATOM 7419 N N . PHE C 1 309 ? -64.789 30.287 65.277 1.00 46.73 301 PHE C N 1
ATOM 7420 C CA . PHE C 1 309 ? -65.904 31.170 65.603 1.00 42.22 301 PHE C CA 1
ATOM 7421 C C . PHE C 1 309 ? -67.153 30.362 65.950 1.00 45.71 301 PHE C C 1
ATOM 7422 O O . PHE C 1 309 ? -67.904 30.729 66.857 1.00 49.62 301 PHE C O 1
ATOM 7430 N N . LEU C 1 310 ? -67.382 29.248 65.247 1.00 51.11 302 LEU C N 1
ATOM 7431 C CA . LEU C 1 310 ? -68.540 28.407 65.533 1.00 49.81 302 LEU C CA 1
ATOM 7432 C C . LEU C 1 310 ? -68.441 27.797 66.929 1.00 55.08 302 LEU C C 1
ATOM 7433 O O . LEU C 1 310 ? -69.452 27.659 67.627 1.00 51.98 302 LEU C O 1
ATOM 7438 N N . ARG C 1 311 ? -67.223 27.455 67.361 1.00 40.49 303 ARG C N 1
ATOM 7439 C CA . ARG C 1 311 ? -67.031 26.880 68.692 1.00 55.50 303 ARG C CA 1
ATOM 7440 C C . ARG C 1 311 ? -67.228 27.921 69.805 1.00 55.88 303 ARG C C 1
ATOM 7441 O O . ARG C 1 311 ? -67.832 27.614 70.839 1.00 58.26 303 ARG C O 1
ATOM 7449 N N . LEU C 1 312 ? -66.764 29.165 69.605 1.00 54.40 304 LEU C N 1
ATOM 7450 C CA . LEU C 1 312 ? -66.853 30.210 70.630 1.00 39.56 304 LEU C CA 1
ATOM 7451 C C . LEU C 1 312 ? -68.179 30.954 70.635 1.00 43.66 304 LEU C C 1
ATOM 7452 O O . LEU C 1 312 ? -68.564 31.495 71.672 1.00 49.45 304 LEU C O 1
ATOM 7457 N N . ASN C 1 313 ? -68.880 31.021 69.503 1.00 44.54 305 ASN C N 1
ATOM 7458 C CA . ASN C 1 313 ? -70.152 31.736 69.402 1.00 46.31 305 ASN C CA 1
ATOM 7459 C C . ASN C 1 313 ? -71.088 30.872 68.576 1.00 52.08 305 ASN C C 1
ATOM 7460 O O . ASN C 1 313 ? -71.466 31.223 67.451 1.00 53.16 305 ASN C O 1
ATOM 7465 N N . PRO C 1 314 ? -71.506 29.728 69.128 1.00 46.56 306 PRO C N 1
ATOM 7466 C CA . PRO C 1 314 ? -72.290 28.774 68.331 1.00 50.01 306 PRO C CA 1
ATOM 7467 C C . PRO C 1 314 ? -73.676 29.258 67.937 1.00 53.10 306 PRO C C 1
ATOM 7468 O O . PRO C 1 314 ? -74.206 28.735 66.956 1.00 52.28 306 PRO C O 1
ATOM 7472 N N . THR C 1 315 ? -74.292 30.202 68.659 1.00 55.63 307 THR C N 1
ATOM 7473 C CA . THR C 1 315 ? -75.669 30.614 68.378 1.00 56.17 307 THR C CA 1
ATOM 7474 C C . THR C 1 315 ? -75.771 31.754 67.372 1.00 61.28 307 THR C C 1
ATOM 7475 O O . THR C 1 315 ? -76.873 32.258 67.130 1.00 62.88 307 THR C O 1
ATOM 7479 N N . PHE C 1 316 ? -74.669 32.127 66.742 1.00 59.97 308 PHE C N 1
ATOM 7480 C CA . PHE C 1 316 ? -74.683 33.239 65.811 1.00 56.43 308 PHE C CA 1
ATOM 7481 C C . PHE C 1 316 ? -75.548 32.891 64.608 1.00 63.33 308 PHE C C 1
ATOM 7482 O O . PHE C 1 316 ? -75.434 31.802 64.039 1.00 68.13 308 PHE C O 1
ATOM 7490 N N . GLN C 1 317 ? -76.404 33.823 64.207 1.00 58.88 309 GLN C N 1
ATOM 7491 C CA . GLN C 1 317 ? -77.347 33.600 63.120 1.00 57.82 309 GLN C CA 1
ATOM 7492 C C . GLN C 1 317 ? -76.874 34.368 61.900 1.00 54.98 309 GLN C C 1
ATOM 7493 O O . GLN C 1 317 ? -76.805 35.601 61.930 1.00 49.11 309 GLN C O 1
ATOM 7499 N N . TYR C 1 318 ? -76.591 33.646 60.821 1.00 54.29 310 TYR C N 1
ATOM 7500 C CA . TYR C 1 318 ? -76.145 34.286 59.596 1.00 50.88 310 TYR C CA 1
ATOM 7501 C C . TYR C 1 318 ? -77.346 34.796 58.798 1.00 56.53 310 TYR C C 1
ATOM 7502 O O . TYR C 1 318 ? -78.474 34.325 58.957 1.00 63.13 310 TYR C O 1
ATOM 7511 N N . THR C 1 319 ? -77.094 35.777 57.942 1.00 54.07 311 THR C N 1
ATOM 7512 C CA . THR C 1 319 ? -78.115 36.170 56.976 1.00 54.68 311 THR C CA 1
ATOM 7513 C C . THR C 1 319 ? -78.105 35.192 55.814 1.00 55.67 311 THR C C 1
ATOM 7514 O O . THR C 1 319 ? -77.058 34.990 55.200 1.00 56.62 311 THR C O 1
ATOM 7518 N N . PRO C 1 320 ? -79.238 34.589 55.476 1.00 56.25 312 PRO C N 1
ATOM 7519 C CA . PRO C 1 320 ? -79.278 33.712 54.300 1.00 61.46 312 PRO C CA 1
ATOM 7520 C C . PRO C 1 320 ? -78.775 34.435 53.058 1.00 62.30 312 PRO C C 1
ATOM 7521 O O . PRO C 1 320 ? -79.018 35.626 52.856 1.00 64.32 312 PRO C O 1
ATOM 7525 N N . PHE C 1 321 ? -78.047 33.689 52.233 1.00 60.46 313 PHE C N 1
ATOM 7526 C CA . PHE C 1 321 ? -77.344 34.276 51.103 1.00 56.16 313 PHE C CA 1
ATOM 7527 C C . PHE C 1 321 ? -78.300 35.002 50.163 1.00 64.24 313 PHE C C 1
ATOM 7528 O O . PHE C 1 321 ? -78.051 36.150 49.767 1.00 63.41 313 PHE C O 1
ATOM 7536 N N . GLU C 1 322 ? -79.414 34.353 49.818 1.00 69.83 314 GLU C N 1
ATOM 7537 C CA . GLU C 1 322 ? -80.382 34.943 48.899 1.00 72.21 314 GLU C CA 1
ATOM 7538 C C . GLU C 1 322 ? -80.916 36.263 49.437 1.00 65.42 314 GLU C C 1
ATOM 7539 O O . GLU C 1 322 ? -81.076 37.229 48.682 1.00 59.91 314 GLU C O 1
ATOM 7545 N N . GLN C 1 323 ? -81.201 36.320 50.736 1.00 63.23 315 GLN C N 1
ATOM 7546 C CA . GLN C 1 323 ? -81.655 37.569 51.330 1.00 63.38 315 GLN C CA 1
ATOM 7547 C C . GLN C 1 323 ? -80.549 38.621 51.304 1.00 68.84 315 GLN C C 1
ATOM 7548 O O . GLN C 1 323 ? -80.807 39.793 50.998 1.00 73.50 315 GLN C O 1
ATOM 7554 N N . ALA C 1 324 ? -79.301 38.213 51.557 1.00 60.32 316 ALA C N 1
ATOM 7555 C CA . ALA C 1 324 ? -78.204 39.178 51.541 1.00 53.31 316 ALA C CA 1
ATOM 7556 C C . ALA C 1 324 ? -77.953 39.725 50.133 1.00 50.07 316 ALA C C 1
ATOM 7557 O O . ALA C 1 324 ? -77.679 40.923 49.965 1.00 44.09 316 ALA C O 1
ATOM 7559 N N . ILE C 1 325 ? -78.013 38.859 49.115 1.00 45.98 317 ILE C N 1
ATOM 7560 C CA . ILE C 1 325 ? -77.852 39.303 47.732 1.00 48.75 317 ILE C CA 1
ATOM 7561 C C . ILE C 1 325 ? -79.002 40.224 47.322 1.00 56.51 317 ILE C C 1
ATOM 7562 O O . ILE C 1 325 ? -78.789 41.235 46.650 1.00 62.75 317 ILE C O 1
ATOM 7567 N N . LYS C 1 326 ? -80.240 39.892 47.711 1.00 55.45 318 LYS C N 1
ATOM 7568 C CA . LYS C 1 326 ? -81.365 40.767 47.380 1.00 54.49 318 LYS C CA 1
ATOM 7569 C C . LYS C 1 326 ? -81.199 42.151 48.011 1.00 55.76 318 LYS C C 1
ATOM 7570 O O . LYS C 1 326 ? -81.494 43.168 47.373 1.00 60.92 318 LYS C O 1
ATOM 7572 N N . GLU C 1 327 ? -80.738 42.210 49.270 1.00 58.91 319 GLU C N 1
ATOM 7573 C CA . GLU C 1 327 ? -80.541 43.499 49.935 1.00 51.16 319 GLU C CA 1
ATOM 7574 C C . GLU C 1 327 ? -79.411 44.299 49.297 1.00 55.26 319 GLU C C 1
ATOM 7575 O O . GLU C 1 327 ? -79.517 45.523 49.163 1.00 60.00 319 GLU C O 1
ATOM 7581 N N . THR C 1 328 ? -78.315 43.638 48.906 1.00 49.24 320 THR C N 1
ATOM 7582 C CA . THR C 1 328 ? -77.222 44.373 48.274 1.00 51.58 320 THR C CA 1
ATOM 7583 C C . THR C 1 328 ? -77.644 44.885 46.893 1.00 51.63 320 THR C C 1
ATOM 7584 O O . THR C 1 328 ? -77.417 46.057 46.566 1.00 50.04 320 THR C O 1
ATOM 7588 N N . VAL C 1 329 ? -78.313 44.036 46.104 1.00 46.34 321 VAL C N 1
ATOM 7589 C CA . VAL C 1 329 ? -78.832 44.436 44.802 1.00 51.05 321 VAL C CA 1
ATOM 7590 C C . VAL C 1 329 ? -79.828 45.583 44.946 1.00 54.98 321 VAL C C 1
ATOM 7591 O O . VAL C 1 329 ? -79.837 46.516 44.133 1.00 50.86 321 VAL C O 1
ATOM 7595 N N . GLN C 1 330 ? -80.708 45.523 45.956 1.00 51.92 322 GLN C N 1
ATOM 7596 C CA . GLN C 1 330 ? -81.618 46.648 46.166 1.00 56.30 322 GLN C CA 1
ATOM 7597 C C . GLN C 1 330 ? -80.844 47.919 46.517 1.00 58.00 322 GLN C C 1
ATOM 7598 O O . GLN C 1 330 ? -81.159 49.003 46.012 1.00 59.33 322 GLN C O 1
ATOM 7600 N N . TRP C 1 331 ? -79.809 47.803 47.364 1.00 54.56 323 TRP C N 1
ATOM 7601 C CA . TRP C 1 331 ? -78.998 48.974 47.691 1.00 54.97 323 TRP C CA 1
ATOM 7602 C C . TRP C 1 331 ? -78.318 49.541 46.443 1.00 58.65 323 TRP C C 1
ATOM 7603 O O . TRP C 1 331 ? -78.264 50.760 46.254 1.00 60.70 323 TRP C O 1
ATOM 7614 N N . PHE C 1 332 ? -77.781 48.667 45.591 1.00 58.40 324 PHE C N 1
ATOM 7615 C CA . PHE C 1 332 ? -77.098 49.093 44.373 1.00 56.53 324 PHE C CA 1
ATOM 7616 C C . PHE C 1 332 ? -78.058 49.772 43.399 1.00 56.72 324 PHE C C 1
ATOM 7617 O O . PHE C 1 332 ? -77.738 50.814 42.824 1.00 57.52 324 PHE C O 1
ATOM 7625 N N . LEU C 1 333 ? -79.256 49.220 43.227 1.00 58.37 325 LEU C N 1
ATOM 7626 C CA . LEU C 1 333 ? -80.213 49.861 42.336 1.00 60.08 325 LEU C CA 1
ATOM 7627 C C . LEU C 1 333 ? -80.600 51.226 42.869 1.00 62.22 325 LEU C C 1
ATOM 7628 O O . LEU C 1 333 ? -80.698 52.195 42.108 1.00 61.26 325 LEU C O 1
ATOM 7633 N N . GLU C 1 334 ? -80.821 51.318 44.180 1.00 66.20 326 GLU C N 1
ATOM 7634 C CA . GLU C 1 334 ? -81.270 52.564 44.784 1.00 69.48 326 GLU C CA 1
ATOM 7635 C C . GLU C 1 334 ? -80.176 53.620 44.883 1.00 65.80 326 GLU C C 1
ATOM 7636 O O . GLU C 1 334 ? -80.489 54.812 44.892 1.00 73.42 326 GLU C O 1
ATOM 7642 N N . ASN C 1 335 ? -78.906 53.229 44.896 1.00 58.32 327 ASN C N 1
ATOM 7643 C CA . ASN C 1 335 ? -77.833 54.173 45.191 1.00 55.34 327 ASN C CA 1
ATOM 7644 C C . ASN C 1 335 ? -76.784 54.213 44.098 1.00 54.41 327 ASN C C 1
ATOM 7645 O O . ASN C 1 335 ? -75.682 54.724 44.322 1.00 55.55 327 ASN C O 1
ATOM 7650 N N . TYR C 1 336 ? -77.138 53.731 42.907 1.00 50.30 328 TYR C N 1
ATOM 7651 C CA . TYR C 1 336 ? -76.180 53.587 41.822 1.00 50.65 328 TYR C CA 1
ATOM 7652 C C . TYR C 1 336 ? -75.409 54.883 41.568 1.00 55.71 328 TYR C C 1
ATOM 7653 O O . TYR C 1 336 ? -74.191 54.852 41.358 1.00 56.55 328 TYR C O 1
ATOM 7662 N N . GLU C 1 337 ? -76.091 56.036 41.642 1.00 57.37 329 GLU C N 1
ATOM 7663 C CA . GLU C 1 337 ? -75.434 57.315 41.361 1.00 56.04 329 GLU C CA 1
ATOM 7664 C C . GLU C 1 337 ? -74.219 57.541 42.249 1.00 58.71 329 GLU C C 1
ATOM 7665 O O . GLU C 1 337 ? -73.209 58.086 41.789 1.00 67.60 329 GLU C O 1
ATOM 7671 N N . THR C 1 338 ? -74.298 57.149 43.524 1.00 56.79 330 THR C N 1
ATOM 7672 C CA . THR C 1 338 ? -73.213 57.366 44.479 1.00 57.79 330 THR C CA 1
ATOM 7673 C C . THR C 1 338 ? -72.364 56.134 44.723 1.00 53.82 330 THR C C 1
ATOM 7674 O O . THR C 1 338 ? -71.451 56.197 45.538 1.00 54.43 330 THR C O 1
ATOM 7678 N N . ALA C 1 339 ? -72.639 55.018 44.067 1.00 54.41 331 ALA C N 1
ATOM 7679 C CA . ALA C 1 339 ? -71.858 53.822 44.333 1.00 48.34 331 ALA C CA 1
ATOM 7680 C C . ALA C 1 339 ? -70.490 53.910 43.658 1.00 55.60 331 ALA C C 1
ATOM 7681 O O . ALA C 1 339 ? -70.334 54.510 42.588 1.00 50.85 331 ALA C O 1
ATOM 7683 N N . ARG C 1 340 ? -69.487 53.311 44.305 1.00 55.78 332 ARG C N 1
ATOM 7684 C CA . ARG C 1 340 ? -68.158 53.202 43.715 1.00 55.35 332 ARG C CA 1
ATOM 7685 C C . ARG C 1 340 ? -68.244 52.272 42.514 1.00 57.56 332 ARG C C 1
ATOM 7686 O O . ARG C 1 340 ? -68.505 51.076 42.664 1.00 61.57 332 ARG C O 1
ATOM 7694 N N . LYS C 1 341 ? -68.055 52.808 41.318 1.00 68.47 333 LYS C N 1
ATOM 7695 C CA . LYS C 1 341 ? -68.176 51.975 40.125 1.00 68.40 333 LYS C CA 1
ATOM 7696 C C . LYS C 1 341 ? -67.057 52.244 39.134 1.00 75.13 333 LYS C C 1
ATOM 7697 O O . LYS C 1 341 ? -66.929 51.534 38.137 1.00 80.31 333 LYS C O 1
ATOM 7704 N N . MET D 1 9 ? -37.456 36.693 32.349 1.00 108.02 1 MET D N 1
ATOM 7705 C CA . MET D 1 9 ? -37.840 36.285 31.001 1.00 111.07 1 MET D CA 1
ATOM 7706 C C . MET D 1 9 ? -36.671 35.665 30.241 1.00 112.13 1 MET D C 1
ATOM 7707 O O . MET D 1 9 ? -36.586 34.449 30.096 1.00 115.98 1 MET D O 1
ATOM 7709 N N . ALA D 1 10 ? -35.756 36.494 29.759 1.00 106.27 2 ALA D N 1
ATOM 7710 C CA . ALA D 1 10 ? -34.771 36.002 28.811 1.00 107.64 2 ALA D CA 1
ATOM 7711 C C . ALA D 1 10 ? -33.346 36.361 29.220 1.00 105.58 2 ALA D C 1
ATOM 7712 O O . ALA D 1 10 ? -32.489 36.580 28.359 1.00 111.28 2 ALA D O 1
ATOM 7714 N N . GLN D 1 11 ? -33.061 36.404 30.521 1.00 99.30 3 GLN D N 1
ATOM 7715 C CA . GLN D 1 11 ? -31.743 36.788 31.021 1.00 90.05 3 GLN D CA 1
ATOM 7716 C C . GLN D 1 11 ? -31.025 35.570 31.590 1.00 83.93 3 GLN D C 1
ATOM 7717 O O . GLN D 1 11 ? -31.616 34.800 32.354 1.00 79.91 3 GLN D O 1
ATOM 7719 N N . ARG D 1 12 ? -29.761 35.388 31.200 1.00 81.89 4 ARG D N 1
ATOM 7720 C CA . ARG D 1 12 ? -28.930 34.350 31.796 1.00 82.60 4 ARG D CA 1
ATOM 7721 C C . ARG D 1 12 ? -28.483 34.786 33.191 1.00 82.61 4 ARG D C 1
ATOM 7722 O O . ARG D 1 12 ? -28.546 35.966 33.544 1.00 83.99 4 ARG D O 1
ATOM 7724 N N . GLU D 1 13 ? -28.035 33.810 33.991 1.00 80.68 5 GLU D N 1
ATOM 7725 C CA . GLU D 1 13 ? -27.716 34.082 35.394 1.00 81.44 5 GLU D CA 1
ATOM 7726 C C . GLU D 1 13 ? -26.562 35.063 35.542 1.00 82.51 5 GLU D C 1
ATOM 7727 O O . GLU D 1 13 ? -26.545 35.851 36.495 1.00 76.89 5 GLU D O 1
ATOM 7733 N N . VAL D 1 14 ? -25.602 35.029 34.615 1.00 84.80 6 VAL D N 1
ATOM 7734 C CA . VAL D 1 14 ? -24.422 35.884 34.623 1.00 90.01 6 VAL D CA 1
ATOM 7735 C C . VAL D 1 14 ? -24.396 36.706 33.346 1.00 88.91 6 VAL D C 1
ATOM 7736 O O . VAL D 1 14 ? -24.866 36.261 32.295 1.00 92.48 6 VAL D O 1
ATOM 7738 N N . SER D 1 15 ? -23.855 37.918 33.441 1.00 85.13 7 SER D N 1
ATOM 7739 C CA . SER D 1 15 ? -23.701 38.740 32.252 1.00 90.25 7 SER D CA 1
ATOM 7740 C C . SER D 1 15 ? -22.735 38.068 31.279 1.00 98.55 7 SER D C 1
ATOM 7741 O O . SER D 1 15 ? -21.845 37.315 31.683 1.00 103.33 7 SER D O 1
ATOM 7744 N N . ASP D 1 16 ? -22.916 38.349 29.981 1.00 92.01 8 ASP D N 1
ATOM 7745 C CA . ASP D 1 16 ? -22.038 37.753 28.978 1.00 98.09 8 ASP D CA 1
ATOM 7746 C C . ASP D 1 16 ? -20.581 38.114 29.242 1.00 106.74 8 ASP D C 1
ATOM 7747 O O . ASP D 1 16 ? -19.682 37.282 29.068 1.00 111.66 8 ASP D O 1
ATOM 7749 N N . GLN D 1 17 ? -20.324 39.352 29.644 1.00 109.55 9 GLN D N 1
ATOM 7750 C CA . GLN D 1 17 ? -18.997 39.793 30.040 1.00 112.51 9 GLN D CA 1
ATOM 7751 C C . GLN D 1 17 ? -19.079 40.454 31.409 1.00 111.97 9 GLN D C 1
ATOM 7752 O O . GLN D 1 17 ? -20.129 40.993 31.777 1.00 107.21 9 GLN D O 1
ATOM 7758 N N . PRO D 1 18 ? -18.008 40.398 32.200 1.00 115.31 10 PRO D N 1
ATOM 7759 C CA . PRO D 1 18 ? -18.053 41.028 33.525 1.00 110.05 10 PRO D CA 1
ATOM 7760 C C . PRO D 1 18 ? -18.159 42.542 33.419 1.00 104.51 10 PRO D C 1
ATOM 7761 O O . PRO D 1 18 ? -17.612 43.167 32.507 1.00 107.87 10 PRO D O 1
ATOM 7765 N N . ILE D 1 19 ? -18.901 43.129 34.360 1.00 96.40 11 ILE D N 1
ATOM 7766 C CA . ILE D 1 19 ? -18.915 44.580 34.477 1.00 95.89 11 ILE D CA 1
ATOM 7767 C C . ILE D 1 19 ? -17.509 45.051 34.806 1.00 100.28 11 ILE D C 1
ATOM 7768 O O . ILE D 1 19 ? -16.801 44.440 35.615 1.00 92.82 11 ILE D O 1
ATOM 7770 N N . THR D 1 20 ? -17.092 46.140 34.169 1.00 111.64 12 THR D N 1
ATOM 7771 C CA . THR D 1 20 ? -15.782 46.742 34.396 1.00 118.76 12 THR D CA 1
ATOM 7772 C C . THR D 1 20 ? -15.972 48.088 35.084 1.00 117.52 12 THR D C 1
ATOM 7773 O O . THR D 1 20 ? -16.639 48.977 34.542 1.00 119.79 12 THR D O 1
ATOM 7775 N N . LEU D 1 21 ? -15.406 48.230 36.281 1.00 111.38 13 LEU D N 1
ATOM 7776 C CA . LEU D 1 21 ? -15.531 49.482 37.011 1.00 106.04 13 LEU D CA 1
ATOM 7777 C C . LEU D 1 21 ? -14.627 50.542 36.392 1.00 112.46 13 LEU D C 1
ATOM 7778 O O . LEU D 1 21 ? -13.542 50.242 35.885 1.00 118.85 13 LEU D O 1
ATOM 7780 N N . THR D 1 22 ? -15.098 51.788 36.410 1.00 108.40 14 THR D N 1
ATOM 7781 C CA . THR D 1 22 ? -14.346 52.917 35.879 1.00 106.48 14 THR D CA 1
ATOM 7782 C C . THR D 1 22 ? -14.179 53.985 36.953 1.00 105.85 14 THR D C 1
ATOM 7783 O O . THR D 1 22 ? -14.744 53.901 38.045 1.00 102.48 14 THR D O 1
ATOM 7785 N N . GLN D 1 23 ? -13.393 55.012 36.620 1.00 109.47 15 GLN D N 1
ATOM 7786 C CA . GLN D 1 23 ? -13.170 56.113 37.547 1.00 111.89 15 GLN D CA 1
ATOM 7787 C C . GLN D 1 23 ? -14.440 56.912 37.774 1.00 112.28 15 GLN D C 1
ATOM 7788 O O . GLN D 1 23 ? -14.550 57.620 38.782 1.00 111.71 15 GLN D O 1
ATOM 7790 N N . ASP D 1 24 ? -15.413 56.786 36.878 1.00 112.57 16 ASP D N 1
ATOM 7791 C CA . ASP D 1 24 ? -16.653 57.527 37.015 1.00 110.08 16 ASP D CA 1
ATOM 7792 C C . ASP D 1 24 ? -17.636 56.857 37.968 1.00 104.38 16 ASP D C 1
ATOM 7793 O O . ASP D 1 24 ? -18.616 57.495 38.365 1.00 104.78 16 ASP D O 1
ATOM 7795 N N . ASP D 1 25 ? -17.382 55.617 38.375 1.00 102.56 17 ASP D N 1
ATOM 7796 C CA . ASP D 1 25 ? -18.314 54.895 39.232 1.00 103.16 17 ASP D CA 1
ATOM 7797 C C . ASP D 1 25 ? -18.162 55.268 40.700 1.00 105.04 17 ASP D C 1
ATOM 7798 O O . ASP D 1 25 ? -17.068 55.576 41.185 1.00 105.68 17 ASP D O 1
ATOM 7803 N N . VAL D 1 26 ? -19.290 55.238 41.407 1.00 103.46 18 VAL D N 1
ATOM 7804 C CA . VAL D 1 26 ? -19.351 55.475 42.844 1.00 98.80 18 VAL D CA 1
ATOM 7805 C C . VAL D 1 26 ? -20.070 54.289 43.475 1.00 93.39 18 VAL D C 1
ATOM 7806 O O . VAL D 1 26 ? -21.163 53.922 43.033 1.00 94.00 18 VAL D O 1
ATOM 7810 N N . ILE D 1 27 ? -19.445 53.671 44.478 1.00 90.88 19 ILE D N 1
ATOM 7811 C CA . ILE D 1 27 ? -19.986 52.488 45.145 1.00 85.14 19 ILE D CA 1
ATOM 7812 C C . ILE D 1 27 ? -20.281 52.820 46.599 1.00 86.52 19 ILE D C 1
ATOM 7813 O O . ILE D 1 27 ? -19.369 53.131 47.374 1.00 93.71 19 ILE D O 1
ATOM 7818 N N . LEU D 1 28 ? -21.547 52.735 46.973 1.00 84.57 20 LEU D N 1
ATOM 7819 C CA . LEU D 1 28 ? -21.986 53.018 48.329 1.00 78.46 20 LEU D CA 1
ATOM 7820 C C . LEU D 1 28 ? -22.126 51.692 49.075 1.00 73.82 20 LEU D C 1
ATOM 7821 O O . LEU D 1 28 ? -22.796 50.774 48.593 1.00 72.88 20 LEU D O 1
ATOM 7826 N N . VAL D 1 29 ? -21.455 51.579 50.219 1.00 77.89 21 VAL D N 1
ATOM 7827 C CA . VAL D 1 29 ? -21.436 50.359 51.037 1.00 79.57 21 VAL D CA 1
ATOM 7828 C C . VAL D 1 29 ? -21.985 50.684 52.423 1.00 73.13 21 VAL D C 1
ATOM 7829 O O . VAL D 1 29 ? -21.323 51.381 53.199 1.00 75.35 21 VAL D O 1
ATOM 7833 N N . THR D 1 30 ? -23.206 50.229 52.717 1.00 63.08 22 THR D N 1
ATOM 7834 C CA . THR D 1 30 ? -23.793 50.320 54.053 1.00 64.07 22 THR D CA 1
ATOM 7835 C C . THR D 1 30 ? -23.255 49.231 54.990 1.00 63.31 22 THR D C 1
ATOM 7836 O O . THR D 1 30 ? -22.879 48.139 54.552 1.00 62.18 22 THR D O 1
ATOM 7840 N N . GLY D 1 31 ? -23.212 49.546 56.287 1.00 61.62 23 GLY D N 1
ATOM 7841 C CA . GLY D 1 31 ? -22.689 48.609 57.278 1.00 61.87 23 GLY D CA 1
ATOM 7842 C C . GLY D 1 31 ? -21.289 48.121 56.982 1.00 63.78 23 GLY D C 1
ATOM 7843 O O . GLY D 1 31 ? -20.964 46.964 57.262 1.00 65.44 23 GLY D O 1
ATOM 7844 N N . GLY D 1 32 ? -20.466 48.963 56.374 1.00 66.25 24 GLY D N 1
ATOM 7845 C CA . GLY D 1 32 ? -19.148 48.632 55.880 1.00 73.07 24 GLY D CA 1
ATOM 7846 C C . GLY D 1 32 ? -18.064 48.528 56.905 1.00 79.55 24 GLY D C 1
ATOM 7847 O O . GLY D 1 32 ? -16.921 48.243 56.548 1.00 90.72 24 GLY D O 1
ATOM 7848 N N . THR D 1 33 ? -18.396 48.737 58.170 1.00 78.62 25 THR D N 1
ATOM 7849 C CA . THR D 1 33 ? -17.429 48.846 59.249 1.00 75.18 25 THR D CA 1
ATOM 7850 C C . THR D 1 33 ? -17.171 47.531 59.967 1.00 80.99 25 THR D C 1
ATOM 7851 O O . THR D 1 33 ? -16.170 47.411 60.682 1.00 86.63 25 THR D O 1
ATOM 7855 N N . GLY D 1 34 ? -17.971 46.515 59.705 1.00 82.09 26 GLY D N 1
ATOM 7856 C CA . GLY D 1 34 ? -17.822 45.232 60.348 1.00 68.55 26 GLY D CA 1
ATOM 7857 C C . GLY D 1 34 ? -16.841 44.335 59.631 1.00 70.23 26 GLY D C 1
ATOM 7858 O O . GLY D 1 34 ? -16.000 44.773 58.838 1.00 71.81 26 GLY D O 1
ATOM 7859 N N . LEU D 1 35 ? -16.939 43.049 59.964 1.00 73.29 27 LEU D N 1
ATOM 7860 C CA . LEU D 1 35 ? -16.082 42.021 59.383 1.00 77.92 27 LEU D CA 1
ATOM 7861 C C . LEU D 1 35 ? -16.166 42.002 57.855 1.00 71.66 27 LEU D C 1
ATOM 7862 O O . LEU D 1 35 ? -15.139 42.086 57.167 1.00 73.68 27 LEU D O 1
ATOM 7867 N N . PHE D 1 36 ? -17.384 41.881 57.309 1.00 73.28 28 PHE D N 1
ATOM 7868 C CA . PHE D 1 36 ? -17.561 41.761 55.861 1.00 69.54 28 PHE D CA 1
ATOM 7869 C C . PHE D 1 36 ? -17.101 43.021 55.140 1.00 76.14 28 PHE D C 1
ATOM 7870 O O . PHE D 1 36 ? -16.392 42.950 54.128 1.00 72.09 28 PHE D O 1
ATOM 7878 N N . GLY D 1 37 ? -17.482 44.191 55.657 1.00 75.26 29 GLY D N 1
ATOM 7879 C CA . GLY D 1 37 ? -17.111 45.426 54.988 1.00 70.61 29 GLY D CA 1
ATOM 7880 C C . GLY D 1 37 ? -15.609 45.613 54.908 1.00 77.54 29 GLY D C 1
ATOM 7881 O O . GLY D 1 37 ? -15.070 45.928 53.841 1.00 74.86 29 GLY D O 1
ATOM 7882 N N . LYS D 1 38 ? -14.909 45.389 56.036 1.00 80.32 30 LYS D N 1
ATOM 7883 C CA . LYS D 1 38 ? -13.456 45.518 56.060 1.00 77.30 30 LYS D CA 1
ATOM 7884 C C . LYS D 1 38 ? -12.798 44.510 55.133 1.00 78.85 30 LYS D C 1
ATOM 7885 O O . LYS D 1 38 ? -11.791 44.816 54.489 1.00 81.23 30 LYS D O 1
ATOM 7891 N N . ALA D 1 39 ? -13.357 43.305 55.043 1.00 77.69 31 ALA D N 1
ATOM 7892 C CA . ALA D 1 39 ? -12.819 42.327 54.104 1.00 79.15 31 ALA D CA 1
ATOM 7893 C C . ALA D 1 39 ? -12.981 42.805 52.663 1.00 84.69 31 ALA D C 1
ATOM 7894 O O . ALA D 1 39 ? -12.064 42.655 51.848 1.00 81.72 31 ALA D O 1
ATOM 7896 N N . VAL D 1 40 ? -14.140 43.380 52.326 1.00 77.16 32 VAL D N 1
ATOM 7897 C CA . VAL D 1 40 ? -14.307 43.950 50.991 1.00 84.04 32 VAL D CA 1
ATOM 7898 C C . VAL D 1 40 ? -13.317 45.085 50.760 1.00 90.65 32 VAL D C 1
ATOM 7899 O O . VAL D 1 40 ? -12.686 45.167 49.700 1.00 96.26 32 VAL D O 1
ATOM 7903 N N . GLU D 1 41 ? -13.164 45.977 51.741 1.00 83.76 33 GLU D N 1
ATOM 7904 C CA . GLU D 1 41 ? -12.256 47.112 51.575 1.00 90.26 33 GLU D CA 1
ATOM 7905 C C . GLU D 1 41 ? -10.816 46.661 51.329 1.00 97.36 33 GLU D C 1
ATOM 7906 O O . GLU D 1 41 ? -10.074 47.311 50.582 1.00 102.51 33 GLU D O 1
ATOM 7912 N N . HIS D 1 42 ? -10.396 45.567 51.965 1.00 96.24 34 HIS D N 1
ATOM 7913 C CA . HIS D 1 42 ? -9.039 45.063 51.761 1.00 96.91 34 HIS D CA 1
ATOM 7914 C C . HIS D 1 42 ? -8.827 44.576 50.326 1.00 100.23 34 HIS D C 1
ATOM 7915 O O . HIS D 1 42 ? -7.830 44.926 49.682 1.00 103.84 34 HIS D O 1
ATOM 7922 N N . ILE D 1 43 ? -9.756 43.776 49.804 1.00 88.09 35 ILE D N 1
ATOM 7923 C CA . ILE D 1 43 ? -9.609 43.249 48.449 1.00 92.23 35 ILE D CA 1
ATOM 7924 C C . ILE D 1 43 ? -9.610 44.385 47.433 1.00 90.16 35 ILE D C 1
ATOM 7925 O O . ILE D 1 43 ? -8.879 44.344 46.436 1.00 92.71 35 ILE D O 1
ATOM 7930 N N . VAL D 1 44 ? -10.446 45.402 47.653 1.00 88.16 36 VAL D N 1
ATOM 7931 C CA . VAL D 1 44 ? -10.441 46.567 46.774 1.00 89.07 36 VAL D CA 1
ATOM 7932 C C . VAL D 1 44 ? -9.048 47.186 46.712 1.00 95.09 36 VAL D C 1
ATOM 7933 O O . VAL D 1 44 ? -8.600 47.643 45.653 1.00 100.75 36 VAL D O 1
ATOM 7935 N N . LYS D 1 45 ? -8.348 47.236 47.847 1.00 100.27 37 LYS D N 1
ATOM 7936 C CA . LYS D 1 45 ? -6.991 47.773 47.833 1.00 105.54 37 LYS D CA 1
ATOM 7937 C C . LYS D 1 45 ? -5.991 46.774 47.250 1.00 111.36 37 LYS D C 1
ATOM 7938 O O . LYS D 1 45 ? -5.110 47.162 46.473 1.00 115.47 37 LYS D O 1
ATOM 7940 N N . LYS D 1 46 ? -6.107 45.489 47.609 1.00 107.27 38 LYS D N 1
ATOM 7941 C CA . LYS D 1 46 ? -5.139 44.500 47.137 1.00 108.64 38 LYS D CA 1
ATOM 7942 C C . LYS D 1 46 ? -5.232 44.301 45.629 1.00 112.55 38 LYS D C 1
ATOM 7943 O O . LYS D 1 46 ? -4.214 44.290 44.929 1.00 117.17 38 LYS D O 1
ATOM 7949 N N . GLU D 1 47 ? -6.442 44.136 45.112 1.00 117.63 39 GLU D N 1
ATOM 7950 C CA . GLU D 1 47 ? -6.633 43.894 43.692 1.00 112.12 39 GLU D CA 1
ATOM 7951 C C . GLU D 1 47 ? -6.777 45.183 42.894 1.00 110.41 39 GLU D C 1
ATOM 7952 O O . GLU D 1 47 ? -6.946 45.123 41.671 1.00 111.04 39 GLU D O 1
ATOM 7958 N N . GLN D 1 48 ? -6.674 46.338 43.553 1.00 111.22 40 GLN D N 1
ATOM 7959 C CA . GLN D 1 48 ? -6.672 47.645 42.896 1.00 111.92 40 GLN D CA 1
ATOM 7960 C C . GLN D 1 48 ? -7.891 47.830 41.995 1.00 110.78 40 GLN D C 1
ATOM 7961 O O . GLN D 1 48 ? -7.775 48.200 40.824 1.00 112.55 40 GLN D O 1
ATOM 7963 N N . ILE D 1 49 ? -9.077 47.568 42.554 1.00 107.50 41 ILE D N 1
ATOM 7964 C CA . ILE D 1 49 ? -10.322 47.790 41.822 1.00 103.91 41 ILE D CA 1
ATOM 7965 C C . ILE D 1 49 ? -10.631 49.282 41.779 1.00 104.11 41 ILE D C 1
ATOM 7966 O O . ILE D 1 49 ? -10.403 50.016 42.756 1.00 102.98 41 ILE D O 1
ATOM 7971 N N . LYS D 1 50 ? -11.140 49.741 40.633 1.00 101.03 42 LYS D N 1
ATOM 7972 C CA . LYS D 1 50 ? -11.332 51.157 40.359 1.00 102.15 42 LYS D CA 1
ATOM 7973 C C . LYS D 1 50 ? -12.628 51.665 40.992 1.00 99.11 42 LYS D C 1
ATOM 7974 O O . LYS D 1 50 ? -13.452 50.896 41.496 1.00 99.78 42 LYS D O 1
ATOM 7976 N N . GLY D 1 51 ? -12.772 52.988 41.009 1.00 100.40 43 GLY D N 1
ATOM 7977 C CA . GLY D 1 51 ? -13.957 53.661 41.499 1.00 99.24 43 GLY D CA 1
ATOM 7978 C C . GLY D 1 51 ? -13.757 54.278 42.878 1.00 99.87 43 GLY D C 1
ATOM 7979 O O . GLY D 1 51 ? -12.840 53.931 43.627 1.00 104.92 43 GLY D O 1
ATOM 7980 N N . LYS D 1 52 ? -14.656 55.202 43.223 1.00 98.08 44 LYS D N 1
ATOM 7981 C CA . LYS D 1 52 ? -14.694 55.812 44.551 1.00 96.91 44 LYS D CA 1
ATOM 7982 C C . LYS D 1 52 ? -15.616 54.999 45.447 1.00 96.01 44 LYS D C 1
ATOM 7983 O O . LYS D 1 52 ? -16.814 54.888 45.174 1.00 97.26 44 LYS D O 1
ATOM 7985 N N . TRP D 1 53 ? -15.059 54.433 46.507 1.00 94.02 45 TRP D N 1
ATOM 7986 C CA . TRP D 1 53 ? -15.794 53.570 47.416 1.00 90.58 45 TRP D CA 1
ATOM 7987 C C . TRP D 1 53 ? -16.077 54.311 48.716 1.00 88.33 45 TRP D C 1
ATOM 7988 O O . TRP D 1 53 ? -15.158 54.840 49.343 1.00 91.27 45 TRP D O 1
ATOM 7999 N N . VAL D 1 54 ? -17.342 54.333 49.123 1.00 87.53 46 VAL D N 1
ATOM 8000 C CA . VAL D 1 54 ? -17.783 55.020 50.333 1.00 88.33 46 VAL D CA 1
ATOM 8001 C C . VAL D 1 54 ? -18.315 53.970 51.297 1.00 85.43 46 VAL D C 1
ATOM 8002 O O . VAL D 1 54 ? -19.326 53.314 51.019 1.00 81.59 46 VAL D O 1
ATOM 8006 N N . PHE D 1 55 ? -17.650 53.831 52.435 1.00 89.75 47 PHE D N 1
ATOM 8007 C CA . PHE D 1 55 ? -18.003 52.844 53.447 1.00 88.60 47 PHE D CA 1
ATOM 8008 C C . PHE D 1 55 ? -18.771 53.583 54.528 1.00 91.00 47 PHE D C 1
ATOM 8009 O O . PHE D 1 55 ? -18.181 54.326 55.319 1.00 99.08 47 PHE D O 1
ATOM 8017 N N . LEU D 1 56 ? -20.090 53.396 54.553 1.00 82.06 48 LEU D N 1
ATOM 8018 C CA . LEU D 1 56 ? -20.894 54.129 55.514 1.00 82.85 48 LEU D CA 1
ATOM 8019 C C . LEU D 1 56 ? -20.844 53.445 56.875 1.00 94.25 48 LEU D C 1
ATOM 8020 O O . LEU D 1 56 ? -20.766 52.217 56.974 1.00 103.33 48 LEU D O 1
ATOM 8025 N N . GLY D 1 57 ? -20.879 54.269 57.927 1.00 98.74 49 GLY D N 1
ATOM 8026 C CA . GLY D 1 57 ? -20.970 53.854 59.317 1.00 106.19 49 GLY D CA 1
ATOM 8027 C C . GLY D 1 57 ? -21.981 54.630 60.143 1.00 123.02 49 GLY D C 1
ATOM 8028 O O . GLY D 1 57 ? -22.753 55.423 59.598 1.00 119.74 49 GLY D O 1
ATOM 8029 N N . SER D 1 58 ? -21.978 54.408 61.466 1.00 145.04 50 SER D N 1
ATOM 8030 C CA . SER D 1 58 ? -22.907 55.109 62.353 1.00 144.16 50 SER D CA 1
ATOM 8031 C C . SER D 1 58 ? -22.768 56.625 62.238 1.00 145.72 50 SER D C 1
ATOM 8032 O O . SER D 1 58 ? -23.766 57.352 62.298 1.00 149.87 50 SER D O 1
ATOM 8035 N N . LYS D 1 59 ? -21.544 57.116 62.043 1.00 130.64 51 LYS D N 1
ATOM 8036 C CA . LYS D 1 59 ? -21.308 58.553 61.943 1.00 117.83 51 LYS D CA 1
ATOM 8037 C C . LYS D 1 59 ? -22.064 59.210 60.783 1.00 114.34 51 LYS D C 1
ATOM 8038 O O . LYS D 1 59 ? -22.318 60.420 60.818 1.00 116.12 51 LYS D O 1
ATOM 8040 N N . ASP D 1 60 ? -22.415 58.448 59.744 1.00 112.45 52 ASP D N 1
ATOM 8041 C CA . ASP D 1 60 ? -22.862 59.063 58.494 1.00 113.14 52 ASP D CA 1
ATOM 8042 C C . ASP D 1 60 ? -24.340 59.446 58.425 1.00 109.74 52 ASP D C 1
ATOM 8043 O O . ASP D 1 60 ? -24.707 60.254 57.553 1.00 109.46 52 ASP D O 1
ATOM 8048 N N . GLY D 1 61 ? -25.205 58.900 59.270 1.00 103.76 53 GLY D N 1
ATOM 8049 C CA . GLY D 1 61 ? -26.620 59.220 59.151 1.00 96.10 53 GLY D CA 1
ATOM 8050 C C . GLY D 1 61 ? -27.494 58.023 59.455 1.00 87.79 53 GLY D C 1
ATOM 8051 O O . GLY D 1 61 ? -27.127 56.886 59.173 1.00 86.75 53 GLY D O 1
ATOM 8052 N N . ASP D 1 62 ? -28.657 58.282 60.060 1.00 80.09 54 ASP D N 1
ATOM 8053 C CA . ASP D 1 62 ? -29.594 57.224 60.453 1.00 75.64 54 ASP D CA 1
ATOM 8054 C C . ASP D 1 62 ? -30.368 56.750 59.223 1.00 72.87 54 ASP D C 1
ATOM 8055 O O . ASP D 1 62 ? -31.339 57.386 58.796 1.00 67.51 54 ASP D O 1
ATOM 8060 N N . LEU D 1 63 ? -29.987 55.588 58.691 1.00 70.56 55 LEU D N 1
ATOM 8061 C CA . LEU D 1 63 ? -30.610 55.087 57.469 1.00 69.02 55 LEU D CA 1
ATOM 8062 C C . LEU D 1 63 ? -32.061 54.661 57.669 1.00 70.84 55 LEU D C 1
ATOM 8063 O O . LEU D 1 63 ? -32.766 54.417 56.675 1.00 71.02 55 LEU D O 1
ATOM 8068 N N . ARG D 1 64 ? -32.540 54.616 58.916 1.00 68.10 56 ARG D N 1
ATOM 8069 C CA . ARG D 1 64 ? -33.946 54.336 59.185 1.00 68.36 56 ARG D CA 1
ATOM 8070 C C . ARG D 1 64 ? -34.854 55.520 58.892 1.00 64.26 56 ARG D C 1
ATOM 8071 O O . ARG D 1 64 ? -36.063 55.324 58.708 1.00 59.35 56 ARG D O 1
ATOM 8079 N N . ASP D 1 65 ? -34.303 56.732 58.903 1.00 60.57 57 ASP D N 1
ATOM 8080 C CA . ASP D 1 65 ? -35.041 57.945 58.581 1.00 71.79 57 ASP D CA 1
ATOM 8081 C C . ASP D 1 65 ? -35.047 58.153 57.071 1.00 71.75 57 ASP D C 1
ATOM 8082 O O . ASP D 1 65 ? -33.985 58.162 56.439 1.00 70.82 57 ASP D O 1
ATOM 8087 N N . ALA D 1 66 ? -36.234 58.361 56.495 1.00 72.32 58 ALA D N 1
ATOM 8088 C CA . ALA D 1 66 ? -36.321 58.447 55.039 1.00 71.19 58 ALA D CA 1
ATOM 8089 C C . ALA D 1 66 ? -35.541 59.635 54.519 1.00 77.25 58 ALA D C 1
ATOM 8090 O O . ALA D 1 66 ? -34.769 59.509 53.561 1.00 77.81 58 ALA D O 1
ATOM 8092 N N . ASP D 1 67 ? -35.686 60.788 55.175 1.00 86.95 59 ASP D N 1
ATOM 8093 C CA . ASP D 1 67 ? -34.990 61.987 54.723 1.00 96.59 59 ASP D CA 1
ATOM 8094 C C . ASP D 1 67 ? -33.490 61.858 54.941 1.00 94.84 59 ASP D C 1
ATOM 8095 O O . ASP D 1 67 ? -32.697 62.255 54.080 1.00 102.71 59 ASP D O 1
ATOM 8100 N N . ALA D 1 68 ? -33.080 61.317 56.088 1.00 86.55 60 ALA D N 1
ATOM 8101 C CA . ALA D 1 68 ? -31.655 61.118 56.321 1.00 84.57 60 ALA D CA 1
ATOM 8102 C C . ALA D 1 68 ? -31.069 60.095 55.358 1.00 86.76 60 ALA D C 1
ATOM 8103 O O . ALA D 1 68 ? -29.917 60.234 54.929 1.00 90.51 60 ALA D O 1
ATOM 8105 N N . CYS D 1 69 ? -31.850 59.077 54.990 1.00 84.03 61 CYS D N 1
ATOM 8106 C CA . CYS D 1 69 ? -31.346 58.039 54.099 1.00 79.72 61 CYS D CA 1
ATOM 8107 C C . CYS D 1 69 ? -31.055 58.580 52.698 1.00 75.99 61 CYS D C 1
ATOM 8108 O O . CYS D 1 69 ? -30.114 58.121 52.037 1.00 71.90 61 CYS D O 1
ATOM 8111 N N . LYS D 1 70 ? -31.836 59.549 52.224 1.00 74.36 62 LYS D N 1
ATOM 8112 C CA . LYS D 1 70 ? -31.570 60.100 50.899 1.00 80.31 62 LYS D CA 1
ATOM 8113 C C . LYS D 1 70 ? -30.290 60.931 50.878 1.00 86.67 62 LYS D C 1
ATOM 8114 O O . LYS D 1 70 ? -29.628 61.008 49.836 1.00 83.61 62 LYS D O 1
ATOM 8116 N N . GLN D 1 71 ? -29.896 61.504 52.024 1.00 90.83 63 GLN D N 1
ATOM 8117 C CA . GLN D 1 71 ? -28.810 62.486 52.036 1.00 91.47 63 GLN D CA 1
ATOM 8118 C C . GLN D 1 71 ? -27.498 61.952 51.472 1.00 88.76 63 GLN D C 1
ATOM 8119 O O . GLN D 1 71 ? -26.877 62.672 50.673 1.00 100.10 63 GLN D O 1
ATOM 8121 N N . PRO D 1 72 ? -27.024 60.743 51.807 1.00 84.05 64 PRO D N 1
ATOM 8122 C CA . PRO D 1 72 ? -25.826 60.227 51.118 1.00 83.56 64 PRO D CA 1
ATOM 8123 C C . PRO D 1 72 ? -26.051 59.932 49.643 1.00 91.01 64 PRO D C 1
ATOM 8124 O O . PRO D 1 72 ? -25.101 60.021 48.854 1.00 89.15 64 PRO D O 1
ATOM 8128 N N . PHE D 1 73 ? -27.272 59.565 49.242 1.00 91.65 65 PHE D N 1
ATOM 8129 C CA . PHE D 1 73 ? -27.517 59.332 47.825 1.00 83.09 65 PHE D CA 1
ATOM 8130 C C . PHE D 1 73 ? -27.449 60.628 47.029 1.00 91.02 65 PHE D C 1
ATOM 8131 O O . PHE D 1 73 ? -26.827 60.668 45.963 1.00 96.00 65 PHE D O 1
ATOM 8139 N N . GLU D 1 74 ? -28.059 61.705 47.533 1.00 92.23 66 GLU D N 1
ATOM 8140 C CA . GLU D 1 74 ? -27.977 62.978 46.821 1.00 100.24 66 GLU D CA 1
ATOM 8141 C C . GLU D 1 74 ? -26.541 63.480 46.761 1.00 106.06 66 GLU D C 1
ATOM 8142 O O . GLU D 1 74 ? -26.116 64.050 45.748 1.00 110.96 66 GLU D O 1
ATOM 8144 N N . LYS D 1 75 ? -25.767 63.250 47.826 1.00 107.74 67 LYS D N 1
ATOM 8145 C CA . LYS D 1 75 ? -24.401 63.759 47.891 1.00 111.46 67 LYS D CA 1
ATOM 8146 C C . LYS D 1 75 ? -23.461 62.952 47.007 1.00 107.67 67 LYS D C 1
ATOM 8147 O O . LYS D 1 75 ? -22.660 63.524 46.267 1.00 115.48 67 LYS D O 1
ATOM 8149 N N . TYR D 1 76 ? -23.529 61.623 47.075 1.00 102.64 68 TYR D N 1
ATOM 8150 C CA . TYR D 1 76 ? -22.563 60.787 46.374 1.00 102.44 68 TYR D CA 1
ATOM 8151 C C . TYR D 1 76 ? -23.060 60.238 45.036 1.00 103.64 68 TYR D C 1
ATOM 8152 O O . TYR D 1 76 ? -22.231 59.816 44.223 1.00 105.04 68 TYR D O 1
ATOM 8154 N N . ARG D 1 77 ? -24.380 60.220 44.792 1.00 101.70 69 ARG D N 1
ATOM 8155 C CA . ARG D 1 77 ? -25.015 59.718 43.569 1.00 99.96 69 ARG D CA 1
ATOM 8156 C C . ARG D 1 77 ? -24.390 58.410 43.086 1.00 93.92 69 ARG D C 1
ATOM 8157 O O . ARG D 1 77 ? -23.835 58.360 41.982 1.00 94.86 69 ARG D O 1
ATOM 8165 N N . PRO D 1 78 ? -24.517 57.323 43.837 1.00 91.49 70 PRO D N 1
ATOM 8166 C CA . PRO D 1 78 ? -23.792 56.096 43.489 1.00 93.74 70 PRO D CA 1
ATOM 8167 C C . PRO D 1 78 ? -24.351 55.410 42.253 1.00 96.45 70 PRO D C 1
ATOM 8168 O O . PRO D 1 78 ? -25.525 55.545 41.900 1.00 105.22 70 PRO D O 1
ATOM 8172 N N . THR D 1 79 ? -23.473 54.651 41.592 1.00 89.63 71 THR D N 1
ATOM 8173 C CA . THR D 1 79 ? -23.877 53.738 40.531 1.00 93.75 71 THR D CA 1
ATOM 8174 C C . THR D 1 79 ? -24.092 52.310 41.016 1.00 96.27 71 THR D C 1
ATOM 8175 O O . THR D 1 79 ? -24.798 51.550 40.344 1.00 100.11 71 THR D O 1
ATOM 8179 N N . TYR D 1 80 ? -23.493 51.920 42.142 1.00 92.96 72 TYR D N 1
ATOM 8180 C CA . TYR D 1 80 ? -23.671 50.587 42.703 1.00 90.35 72 TYR D CA 1
ATOM 8181 C C . TYR D 1 80 ? -23.789 50.704 44.215 1.00 91.95 72 TYR D C 1
ATOM 8182 O O . TYR D 1 80 ? -23.252 51.640 44.815 1.00 95.90 72 TYR D O 1
ATOM 8191 N N . VAL D 1 81 ? -24.525 49.775 44.830 1.00 84.63 73 VAL D N 1
ATOM 8192 C CA . VAL D 1 81 ? -24.683 49.768 46.282 1.00 82.24 73 VAL D CA 1
ATOM 8193 C C . VAL D 1 81 ? -24.513 48.347 46.818 1.00 78.32 73 VAL D C 1
ATOM 8194 O O . VAL D 1 81 ? -25.140 47.406 46.315 1.00 71.30 73 VAL D O 1
ATOM 8198 N N . ILE D 1 82 ? -23.676 48.197 47.847 1.00 75.92 74 ILE D N 1
ATOM 8199 C CA . ILE D 1 82 ? -23.578 46.977 48.644 1.00 72.73 74 ILE D CA 1
ATOM 8200 C C . ILE D 1 82 ? -24.217 47.278 49.988 1.00 70.12 74 ILE D C 1
ATOM 8201 O O . ILE D 1 82 ? -23.677 48.058 50.781 1.00 73.90 74 ILE D O 1
ATOM 8206 N N . HIS D 1 83 ? -25.363 46.661 50.253 1.00 62.38 75 HIS D N 1
ATOM 8207 C CA . HIS D 1 83 ? -26.162 46.954 51.438 1.00 64.51 75 HIS D CA 1
ATOM 8208 C C . HIS D 1 83 ? -25.933 45.835 52.449 1.00 71.54 75 HIS D C 1
ATOM 8209 O O . HIS D 1 83 ? -26.557 44.775 52.361 1.00 70.31 75 HIS D O 1
ATOM 8216 N N . LEU D 1 84 ? -25.013 46.064 53.403 1.00 71.24 76 LEU D N 1
ATOM 8217 C CA . LEU D 1 84 ? -24.714 45.094 54.450 1.00 65.63 76 LEU D CA 1
ATOM 8218 C C . LEU D 1 84 ? -25.255 45.482 55.819 1.00 67.56 76 LEU D C 1
ATOM 8219 O O . LEU D 1 84 ? -25.279 44.634 56.723 1.00 63.98 76 LEU D O 1
ATOM 8224 N N . ALA D 1 85 ? -25.658 46.734 56.011 1.00 71.95 77 ALA D N 1
ATOM 8225 C CA . ALA D 1 85 ? -26.070 47.184 57.334 1.00 68.63 77 ALA D CA 1
ATOM 8226 C C . ALA D 1 85 ? -27.339 46.466 57.779 1.00 66.84 77 ALA D C 1
ATOM 8227 O O . ALA D 1 85 ? -28.240 46.201 56.967 1.00 69.16 77 ALA D O 1
ATOM 8229 N N . ALA D 1 86 ? -27.390 46.148 59.079 1.00 60.60 78 ALA D N 1
ATOM 8230 C CA . ALA D 1 86 ? -28.522 45.512 59.740 1.00 55.82 78 ALA D CA 1
ATOM 8231 C C . ALA D 1 86 ? -28.460 45.832 61.233 1.00 58.22 78 ALA D C 1
ATOM 8232 O O . ALA D 1 86 ? -27.432 46.284 61.734 1.00 67.96 78 ALA D O 1
ATOM 8234 N N . PHE D 1 87 ? -29.593 45.662 61.924 1.00 55.35 79 PHE D N 1
ATOM 8235 C CA . PHE D 1 87 ? -29.653 45.716 63.390 1.00 62.31 79 PHE D CA 1
ATOM 8236 C C . PHE D 1 87 ? -29.825 44.295 63.938 1.00 69.07 79 PHE D C 1
ATOM 8237 O O . PHE D 1 87 ? -30.931 43.747 63.931 1.00 68.52 79 PHE D O 1
ATOM 8245 N N . VAL D 1 88 ? -28.742 43.727 64.467 1.00 75.39 80 VAL D N 1
ATOM 8246 C CA . VAL D 1 88 ? -28.702 42.335 64.904 1.00 78.26 80 VAL D CA 1
ATOM 8247 C C . VAL D 1 88 ? -28.614 42.232 66.422 1.00 80.04 80 VAL D C 1
ATOM 8248 O O . VAL D 1 88 ? -29.419 41.547 67.051 1.00 76.78 80 VAL D O 1
ATOM 8250 N N . GLY D 1 89 ? -27.639 42.913 67.024 1.00 95.99 81 GLY D N 1
ATOM 8251 C CA . GLY D 1 89 ? -27.528 43.079 68.469 1.00 106.22 81 GLY D CA 1
ATOM 8252 C C . GLY D 1 89 ? -27.832 41.893 69.363 1.00 111.19 81 GLY D C 1
ATOM 8253 O O . GLY D 1 89 ? -28.943 41.776 69.881 1.00 112.41 81 GLY D O 1
ATOM 8254 N N . ASN D 1 96 ? -33.390 43.786 73.462 1.00 92.93 88 ASN D N 1
ATOM 8255 C CA . ASN D 1 96 ? -34.421 44.734 73.032 1.00 90.99 88 ASN D CA 1
ATOM 8256 C C . ASN D 1 96 ? -35.695 44.053 72.493 1.00 81.78 88 ASN D C 1
ATOM 8257 O O . ASN D 1 96 ? -35.717 42.865 72.180 1.00 78.43 88 ASN D O 1
ATOM 8262 N N . PHE D 1 97 ? -36.749 44.852 72.384 1.00 78.49 89 PHE D N 1
ATOM 8263 C CA . PHE D 1 97 ? -38.043 44.396 71.896 1.00 68.30 89 PHE D CA 1
ATOM 8264 C C . PHE D 1 97 ? -37.995 43.952 70.438 1.00 65.24 89 PHE D C 1
ATOM 8265 O O . PHE D 1 97 ? -37.286 44.533 69.610 1.00 63.94 89 PHE D O 1
ATOM 8273 N N . LYS D 1 98 ? -38.690 42.846 70.153 1.00 57.64 90 LYS D N 1
ATOM 8274 C CA . LYS D 1 98 ? -38.880 42.424 68.771 1.00 50.95 90 LYS D CA 1
ATOM 8275 C C . LYS D 1 98 ? -39.502 43.554 67.945 1.00 48.16 90 LYS D C 1
ATOM 8276 O O . LYS D 1 98 ? -39.164 43.720 66.773 1.00 47.54 90 LYS D O 1
ATOM 8282 N N . VAL D 1 99 ? -40.376 44.366 68.555 1.00 56.10 91 VAL D N 1
ATOM 8283 C CA . VAL D 1 99 ? -40.963 45.519 67.867 1.00 60.71 91 VAL D CA 1
ATOM 8284 C C . VAL D 1 99 ? -39.878 46.421 67.304 1.00 58.33 91 VAL D C 1
ATOM 8285 O O . VAL D 1 99 ? -39.955 46.879 66.160 1.00 53.39 91 VAL D O 1
ATOM 8289 N N . SER D 1 100 ? -38.857 46.707 68.107 1.00 56.34 92 SER D N 1
ATOM 8290 C CA . SER D 1 100 ? -37.814 47.609 67.640 1.00 54.79 92 SER D CA 1
ATOM 8291 C C . SER D 1 100 ? -36.998 46.985 66.517 1.00 55.38 92 SER D C 1
ATOM 8292 O O . SER D 1 100 ? -36.657 47.661 65.538 1.00 54.26 92 SER D O 1
ATOM 8295 N N . PHE D 1 101 ? -36.667 45.705 66.638 1.00 46.92 93 PHE D N 1
ATOM 8296 C CA . PHE D 1 101 ? -35.860 45.081 65.601 1.00 47.10 93 PHE D CA 1
ATOM 8297 C C . PHE D 1 101 ? -36.612 45.027 64.267 1.00 48.09 93 PHE D C 1
ATOM 8298 O O . PHE D 1 101 ? -36.007 45.208 63.206 1.00 48.35 93 PHE D O 1
ATOM 8306 N N . TRP D 1 102 ? -37.928 44.867 64.313 1.00 47.57 94 TRP D N 1
ATOM 8307 C CA . TRP D 1 102 ? -38.722 44.869 63.091 1.00 50.43 94 TRP D CA 1
ATOM 8308 C C . TRP D 1 102 ? -38.720 46.241 62.436 1.00 54.41 94 TRP D C 1
ATOM 8309 O O . TRP D 1 102 ? -38.350 46.379 61.268 1.00 62.67 94 TRP D O 1
ATOM 8320 N N . LEU D 1 103 ? -39.108 47.270 63.188 1.00 52.62 95 LEU D N 1
ATOM 8321 C CA . LEU D 1 103 ? -39.263 48.599 62.608 1.00 49.29 95 LEU D CA 1
ATOM 8322 C C . LEU D 1 103 ? -37.934 49.126 62.085 1.00 49.38 95 LEU D C 1
ATOM 8323 O O . LEU D 1 103 ? -37.857 49.637 60.962 1.00 58.69 95 LEU D O 1
ATOM 8328 N N . ASP D 1 104 ? -36.881 49.039 62.902 1.00 43.96 96 ASP D N 1
ATOM 8329 C CA . ASP D 1 104 ? -35.586 49.577 62.500 1.00 51.37 96 ASP D CA 1
ATOM 8330 C C . ASP D 1 104 ? -35.075 48.901 61.241 1.00 51.91 96 ASP D C 1
ATOM 8331 O O . ASP D 1 104 ? -34.598 49.568 60.320 1.00 56.79 96 ASP D O 1
ATOM 8336 N N . ASN D 1 105 ? -35.191 47.584 61.164 1.00 47.71 97 ASN D N 1
ATOM 8337 C CA . ASN D 1 105 ? -34.637 46.908 60.003 1.00 49.43 97 ASN D CA 1
ATOM 8338 C C . ASN D 1 105 ? -35.492 47.162 58.766 1.00 49.25 97 ASN D C 1
ATOM 8339 O O . ASN D 1 105 ? -34.955 47.489 57.697 1.00 41.11 97 ASN D O 1
ATOM 8344 N N . VAL D 1 106 ? -36.825 47.063 58.903 1.00 42.25 98 VAL D N 1
ATOM 8345 C CA . VAL D 1 106 ? -37.677 47.177 57.727 1.00 48.09 98 VAL D CA 1
ATOM 8346 C C . VAL D 1 106 ? -37.733 48.619 57.220 1.00 52.53 98 VAL D C 1
ATOM 8347 O O . VAL D 1 106 ? -37.796 48.844 56.001 1.00 51.93 98 VAL D O 1
ATOM 8351 N N . ASN D 1 107 ? -37.650 49.612 58.113 1.00 45.17 99 ASN D N 1
ATOM 8352 C CA . ASN D 1 107 ? -37.605 50.997 57.641 1.00 47.51 99 ASN D CA 1
ATOM 8353 C C . ASN D 1 107 ? -36.303 51.272 56.882 1.00 53.39 99 ASN D C 1
ATOM 8354 O O . ASN D 1 107 ? -36.324 51.834 55.775 1.00 52.66 99 ASN D O 1
ATOM 8359 N N . MET D 1 108 ? -35.164 50.868 57.459 1.00 48.18 100 MET D N 1
ATOM 8360 C CA . MET D 1 108 ? -33.868 51.036 56.798 1.00 56.66 100 MET D CA 1
ATOM 8361 C C . MET D 1 108 ? -33.842 50.308 55.459 1.00 54.96 100 MET D C 1
ATOM 8362 O O . MET D 1 108 ? -33.388 50.856 54.454 1.00 59.45 100 MET D O 1
ATOM 8367 N N . ASN D 1 109 ? -34.336 49.066 55.432 1.00 55.26 101 ASN D N 1
ATOM 8368 C CA . ASN D 1 109 ? -34.384 48.299 54.189 1.00 54.65 101 ASN D CA 1
ATOM 8369 C C . ASN D 1 109 ? -35.305 48.950 53.154 1.00 57.22 101 ASN D C 1
ATOM 8370 O O . ASN D 1 109 ? -34.914 49.129 51.994 1.00 56.21 101 ASN D O 1
ATOM 8375 N N . ASN D 1 110 ? -36.521 49.335 53.558 1.00 52.60 102 ASN D N 1
ATOM 8376 C CA . ASN D 1 110 ? -37.417 50.014 52.625 1.00 50.52 102 ASN D CA 1
ATOM 8377 C C . ASN D 1 110 ? -36.765 51.270 52.068 1.00 51.06 102 ASN D C 1
ATOM 8378 O O . ASN D 1 110 ? -36.801 51.515 50.858 1.00 53.23 102 ASN D O 1
ATOM 8383 N N . ASN D 1 111 ? -36.150 52.072 52.941 1.00 51.39 103 ASN D N 1
ATOM 8384 C CA . ASN D 1 111 ? -35.531 53.319 52.504 1.00 55.15 103 ASN D CA 1
ATOM 8385 C C . ASN D 1 111 ? -34.377 53.067 51.543 1.00 65.00 103 ASN D C 1
ATOM 8386 O O . ASN D 1 111 ? -34.282 53.706 50.486 1.00 66.84 103 ASN D O 1
ATOM 8391 N N . ILE D 1 112 ? -33.481 52.141 51.894 1.00 65.04 104 ILE D N 1
ATOM 8392 C CA . ILE D 1 112 ? -32.268 51.960 51.098 1.00 66.32 104 ILE D CA 1
ATOM 8393 C C . ILE D 1 112 ? -32.624 51.495 49.686 1.00 62.70 104 ILE D C 1
ATOM 8394 O O . ILE D 1 112 ? -32.180 52.079 48.692 1.00 65.36 104 ILE D O 1
ATOM 8399 N N . LEU D 1 113 ? -33.472 50.471 49.578 1.00 55.73 105 LEU D N 1
ATOM 8400 C CA . LEU D 1 113 ? -33.860 49.976 48.262 1.00 56.91 105 LEU D CA 1
ATOM 8401 C C . LEU D 1 113 ? -34.634 51.034 47.482 1.00 57.96 105 LEU D C 1
ATOM 8402 O O . LEU D 1 113 ? -34.341 51.280 46.306 1.00 61.19 105 LEU D O 1
ATOM 8407 N N . THR D 1 114 ? -35.539 51.753 48.150 1.00 53.01 106 THR D N 1
ATOM 8408 C CA . THR D 1 114 ? -36.229 52.850 47.486 1.00 54.86 106 THR D CA 1
ATOM 8409 C C . THR D 1 114 ? -35.231 53.884 46.961 1.00 66.30 106 THR D C 1
ATOM 8410 O O . THR D 1 114 ? -35.351 54.347 45.822 1.00 74.25 106 THR D O 1
ATOM 8414 N N . CYS D 1 115 ? -34.235 54.256 47.767 1.00 68.45 107 CYS D N 1
ATOM 8415 C CA . CYS D 1 115 ? -33.218 55.187 47.276 1.00 74.26 107 CYS D CA 1
ATOM 8416 C C . CYS D 1 115 ? -32.428 54.600 46.115 1.00 71.49 107 CYS D C 1
ATOM 8417 O O . CYS D 1 115 ? -32.093 55.318 45.165 1.00 77.52 107 CYS D O 1
ATOM 8420 N N . CYS D 1 116 ? -32.125 53.299 46.166 1.00 66.41 108 CYS D N 1
ATOM 8421 C CA . CYS D 1 116 ? -31.404 52.685 45.056 1.00 72.94 108 CYS D CA 1
ATOM 8422 C C . CYS D 1 116 ? -32.192 52.814 43.758 1.00 73.70 108 CYS D C 1
ATOM 8423 O O . CYS D 1 116 ? -31.622 53.140 42.710 1.00 77.45 108 CYS D O 1
ATOM 8426 N N . TYR D 1 117 ? -33.507 52.589 43.812 1.00 68.51 109 TYR D N 1
ATOM 8427 C CA . TYR D 1 117 ? -34.324 52.742 42.613 1.00 69.73 109 TYR D CA 1
ATOM 8428 C C . TYR D 1 117 ? -34.449 54.213 42.221 1.00 77.73 109 TYR D C 1
ATOM 8429 O O . TYR D 1 117 ? -34.278 54.564 41.048 1.00 81.15 109 TYR D O 1
ATOM 8438 N N . ASP D 1 118 ? -34.748 55.092 43.188 1.00 79.79 110 ASP D N 1
ATOM 8439 C CA . ASP D 1 118 ? -34.969 56.501 42.857 1.00 83.00 110 ASP D CA 1
ATOM 8440 C C . ASP D 1 118 ? -33.733 57.134 42.235 1.00 88.01 110 ASP D C 1
ATOM 8441 O O . ASP D 1 118 ? -33.842 57.983 41.341 1.00 83.01 110 ASP D O 1
ATOM 8446 N N . PHE D 1 119 ? -32.550 56.749 42.702 1.00 93.65 111 PHE D N 1
ATOM 8447 C CA . PHE D 1 119 ? -31.308 57.330 42.216 1.00 92.37 111 PHE D CA 1
ATOM 8448 C C . PHE D 1 119 ? -30.675 56.504 41.108 1.00 90.53 111 PHE D C 1
ATOM 8449 O O . PHE D 1 119 ? -29.495 56.694 40.807 1.00 88.81 111 PHE D O 1
ATOM 8457 N N . GLY D 1 120 ? -31.419 55.562 40.536 1.00 86.81 112 GLY D N 1
ATOM 8458 C CA . GLY D 1 120 ? -30.958 54.830 39.369 1.00 86.93 112 GLY D CA 1
ATOM 8459 C C . GLY D 1 120 ? -29.690 54.028 39.571 1.00 90.09 112 GLY D C 1
ATOM 8460 O O . GLY D 1 120 ? -28.877 53.924 38.641 1.00 98.61 112 GLY D O 1
ATOM 8461 N N . VAL D 1 121 ? -29.503 53.447 40.761 1.00 84.64 113 VAL D N 1
ATOM 8462 C CA . VAL D 1 121 ? -28.344 52.596 41.004 1.00 82.03 113 VAL D CA 1
ATOM 8463 C C . VAL D 1 121 ? -28.403 51.405 40.058 1.00 84.96 113 VAL D C 1
ATOM 8464 O O . VAL D 1 121 ? -29.444 50.745 39.929 1.00 83.54 113 VAL D O 1
ATOM 8468 N N . LYS D 1 122 ? -27.277 51.112 39.398 1.00 82.89 114 LYS D N 1
ATOM 8469 C CA . LYS D 1 122 ? -27.273 50.070 38.371 1.00 88.03 114 LYS D CA 1
ATOM 8470 C C . LYS D 1 122 ? -27.489 48.684 38.972 1.00 87.74 114 LYS D C 1
ATOM 8471 O O . LYS D 1 122 ? -28.288 47.893 38.456 1.00 85.23 114 LYS D O 1
ATOM 8477 N N . LYS D 1 123 ? -26.781 48.365 40.058 1.00 87.82 115 LYS D N 1
ATOM 8478 C CA . LYS D 1 123 ? -26.899 47.057 40.687 1.00 79.59 115 LYS D CA 1
ATOM 8479 C C . LYS D 1 123 ? -26.765 47.208 42.189 1.00 79.25 115 LYS D C 1
ATOM 8480 O O . LYS D 1 123 ? -25.861 47.893 42.675 1.00 87.60 115 LYS D O 1
ATOM 8486 N N . THR D 1 124 ? -27.666 46.555 42.911 1.00 73.56 116 THR D N 1
ATOM 8487 C CA . THR D 1 124 ? -27.692 46.568 44.362 1.00 72.83 116 THR D CA 1
ATOM 8488 C C . THR D 1 124 ? -27.657 45.131 44.858 1.00 72.92 116 THR D C 1
ATOM 8489 O O . THR D 1 124 ? -28.513 44.320 44.485 1.00 64.37 116 THR D O 1
ATOM 8493 N N . ILE D 1 125 ? -26.690 44.832 45.721 1.00 75.45 117 ILE D N 1
ATOM 8494 C CA . ILE D 1 125 ? -26.565 43.526 46.350 1.00 70.32 117 ILE D CA 1
ATOM 8495 C C . ILE D 1 125 ? -26.816 43.727 47.831 1.00 66.87 117 ILE D C 1
ATOM 8496 O O . ILE D 1 125 ? -26.133 44.528 48.474 1.00 59.26 117 ILE D O 1
ATOM 8501 N N . SER D 1 126 ? -27.821 43.047 48.357 1.00 66.34 118 SER D N 1
ATOM 8502 C CA . SER D 1 126 ? -28.078 43.087 49.779 1.00 61.04 118 SER D CA 1
ATOM 8503 C C . SER D 1 126 ? -27.569 41.802 50.396 1.00 63.71 118 SER D C 1
ATOM 8504 O O . SER D 1 126 ? -27.143 40.881 49.703 1.00 65.42 118 SER D O 1
ATOM 8507 N N . CYS D 1 127 ? -27.609 41.753 51.720 1.00 64.37 119 CYS D N 1
ATOM 8508 C CA . CYS D 1 127 ? -26.995 40.683 52.489 1.00 61.55 119 CYS D CA 1
ATOM 8509 C C . CYS D 1 127 ? -28.063 40.007 53.328 1.00 58.78 119 CYS D C 1
ATOM 8510 O O . CYS D 1 127 ? -28.751 40.666 54.118 1.00 58.90 119 CYS D O 1
ATOM 8513 N N . LEU D 1 128 ? -28.216 38.708 53.133 1.00 56.81 120 LEU D N 1
ATOM 8514 C CA . LEU D 1 128 ? -29.057 37.904 53.992 1.00 56.49 120 LEU D CA 1
ATOM 8515 C C . LEU D 1 128 ? -28.118 37.143 54.924 1.00 61.29 120 LEU D C 1
ATOM 8516 O O . LEU D 1 128 ? -26.907 37.390 54.958 1.00 77.49 120 LEU D O 1
ATOM 8521 N N . SER D 1 129 ? -28.643 36.147 55.617 1.00 60.20 121 SER D N 1
ATOM 8522 C CA . SER D 1 129 ? -27.831 35.378 56.549 1.00 66.97 121 SER D CA 1
ATOM 8523 C C . SER D 1 129 ? -28.582 34.085 56.782 1.00 76.66 121 SER D C 1
ATOM 8524 O O . SER D 1 129 ? -29.812 34.055 56.721 1.00 76.90 121 SER D O 1
ATOM 8527 N N . THR D 1 130 ? -27.837 33.021 57.065 1.00 82.16 122 THR D N 1
ATOM 8528 C CA . THR D 1 130 ? -28.458 31.706 57.119 1.00 82.77 122 THR D CA 1
ATOM 8529 C C . THR D 1 130 ? -29.453 31.547 58.264 1.00 71.14 122 THR D C 1
ATOM 8530 O O . THR D 1 130 ? -30.260 30.611 58.226 1.00 72.53 122 THR D O 1
ATOM 8534 N N . CYS D 1 131 ? -29.459 32.439 59.248 1.00 72.59 123 CYS D N 1
ATOM 8535 C CA . CYS D 1 131 ? -30.394 32.289 60.356 1.00 79.61 123 CYS D CA 1
ATOM 8536 C C . CYS D 1 131 ? -31.782 32.829 60.030 1.00 72.59 123 CYS D C 1
ATOM 8537 O O . CYS D 1 131 ? -32.646 32.848 60.909 1.00 73.09 123 CYS D O 1
ATOM 8540 N N . VAL D 1 132 ? -32.032 33.234 58.783 1.00 63.80 124 VAL D N 1
ATOM 8541 C CA . VAL D 1 132 ? -33.355 33.682 58.394 1.00 53.63 124 VAL D CA 1
ATOM 8542 C C . VAL D 1 132 ? -34.139 32.607 57.652 1.00 56.34 124 VAL D C 1
ATOM 8543 O O . VAL D 1 132 ? -35.275 32.862 57.228 1.00 59.41 124 VAL D O 1
ATOM 8547 N N . PHE D 1 133 ? -33.576 31.405 57.496 1.00 56.74 125 PHE D N 1
ATOM 8548 C CA . PHE D 1 133 ? -34.208 30.282 56.808 1.00 55.63 125 PHE D CA 1
ATOM 8549 C C . PHE D 1 133 ? -35.244 29.606 57.709 1.00 59.46 125 PHE D C 1
ATOM 8550 O O . PHE D 1 133 ? -35.283 29.848 58.917 1.00 61.40 125 PHE D O 1
ATOM 8558 N N . PRO D 1 134 ? -36.129 28.786 57.141 1.00 65.84 126 PRO D N 1
ATOM 8559 C CA . PRO D 1 134 ? -37.144 28.119 57.971 1.00 63.83 126 PRO D CA 1
ATOM 8560 C C . PRO D 1 134 ? -36.508 27.303 59.084 1.00 63.11 126 PRO D C 1
ATOM 8561 O O . PRO D 1 134 ? -35.474 26.669 58.898 1.00 67.56 126 PRO D O 1
ATOM 8565 N N . ASP D 1 135 ? -37.155 27.303 60.245 1.00 61.40 127 ASP D N 1
ATOM 8566 C CA . ASP D 1 135 ? -36.661 26.506 61.358 1.00 65.51 127 ASP D CA 1
ATOM 8567 C C . ASP D 1 135 ? -36.785 25.019 61.067 1.00 71.18 127 ASP D C 1
ATOM 8568 O O . ASP D 1 135 ? -35.879 24.238 61.394 1.00 76.80 127 ASP D O 1
ATOM 8573 N N . LYS D 1 136 ? -37.928 24.608 60.511 1.00 64.10 128 LYS D N 1
ATOM 8574 C CA . LYS D 1 136 ? -38.163 23.235 60.084 1.00 66.83 128 LYS D CA 1
ATOM 8575 C C . LYS D 1 136 ? -37.638 23.114 58.662 1.00 76.31 128 LYS D C 1
ATOM 8576 O O . LYS D 1 136 ? -38.253 23.635 57.724 1.00 83.40 128 LYS D O 1
ATOM 8578 N N . ILE D 1 137 ? -36.528 22.398 58.486 1.00 77.76 129 ILE D N 1
ATOM 8579 C CA . ILE D 1 137 ? -35.823 22.412 57.214 1.00 74.19 129 ILE D CA 1
ATOM 8580 C C . ILE D 1 137 ? -35.040 21.124 57.047 1.00 83.61 129 ILE D C 1
ATOM 8581 O O . ILE D 1 137 ? -34.613 20.502 58.023 1.00 88.12 129 ILE D O 1
ATOM 8586 N N . GLU D 1 138 ? -34.866 20.714 55.793 1.00 90.66 130 GLU D N 1
ATOM 8587 C CA . GLU D 1 138 ? -34.066 19.547 55.469 1.00 98.53 130 GLU D CA 1
ATOM 8588 C C . GLU D 1 138 ? -32.711 19.999 54.949 1.00 98.10 130 GLU D C 1
ATOM 8589 O O . GLU D 1 138 ? -32.634 20.881 54.083 1.00 92.73 130 GLU D O 1
ATOM 8595 N N . TYR D 1 139 ? -31.662 19.354 55.429 1.00 95.87 131 TYR D N 1
ATOM 8596 C CA . TYR D 1 139 ? -30.322 19.741 55.034 1.00 94.17 131 TYR D CA 1
ATOM 8597 C C . TYR D 1 139 ? -29.911 18.993 53.772 1.00 98.11 131 TYR D C 1
ATOM 8598 O O . TYR D 1 139 ? -30.349 17.860 53.542 1.00 101.78 131 TYR D O 1
ATOM 8607 N N . PRO D 1 140 ? -29.079 19.600 52.919 1.00 99.08 132 PRO D N 1
ATOM 8608 C CA . PRO D 1 140 ? -28.376 20.876 53.056 1.00 95.28 132 PRO D CA 1
ATOM 8609 C C . PRO D 1 140 ? -29.231 22.090 52.722 1.00 92.50 132 PRO D C 1
ATOM 8610 O O . PRO D 1 140 ? -30.256 21.990 52.052 1.00 94.08 132 PRO D O 1
ATOM 8614 N N . ILE D 1 141 ? -28.835 23.226 53.283 1.00 83.12 133 ILE D N 1
ATOM 8615 C CA . ILE D 1 141 ? -29.520 24.484 53.024 1.00 82.12 133 ILE D CA 1
ATOM 8616 C C . ILE D 1 141 ? -29.292 24.910 51.581 1.00 80.01 133 ILE D C 1
ATOM 8617 O O . ILE D 1 141 ? -28.156 24.933 51.094 1.00 82.84 133 ILE D O 1
ATOM 8622 N N . THR D 1 142 ? -30.373 25.221 50.881 1.00 73.02 134 THR D N 1
ATOM 8623 C CA . THR D 1 142 ? -30.296 25.757 49.534 1.00 77.10 134 THR D CA 1
ATOM 8624 C C . THR D 1 142 ? -30.976 27.114 49.476 1.00 71.21 134 THR D C 1
ATOM 8625 O O . THR D 1 142 ? -31.856 27.419 50.278 1.00 68.62 134 THR D O 1
ATOM 8629 N N . GLU D 1 143 ? -30.567 27.929 48.506 1.00 68.59 135 GLU D N 1
ATOM 8630 C CA . GLU D 1 143 ? -31.113 29.279 48.403 1.00 70.56 135 GLU D CA 1
ATOM 8631 C C . GLU D 1 143 ? -32.637 29.276 48.255 1.00 76.21 135 GLU D C 1
ATOM 8632 O O . GLU D 1 143 ? -33.325 30.134 48.826 1.00 72.94 135 GLU D O 1
ATOM 8638 N N . GLU D 1 144 ? -33.187 28.304 47.516 1.00 76.95 136 GLU D N 1
ATOM 8639 C CA . GLU D 1 144 ? -34.614 28.334 47.213 1.00 75.45 136 GLU D CA 1
ATOM 8640 C C . GLU D 1 144 ? -35.505 27.997 48.404 1.00 73.62 136 GLU D C 1
ATOM 8641 O O . GLU D 1 144 ? -36.703 28.295 48.346 1.00 71.44 136 GLU D O 1
ATOM 8647 N N . LYS D 1 145 ? -34.979 27.438 49.497 1.00 68.13 137 LYS D N 1
ATOM 8648 C CA . LYS D 1 145 ? -35.863 27.199 50.630 1.00 67.25 137 LYS D CA 1
ATOM 8649 C C . LYS D 1 145 ? -35.968 28.424 51.551 1.00 64.42 137 LYS D C 1
ATOM 8650 O O . LYS D 1 145 ? -36.559 28.325 52.628 1.00 64.72 137 LYS D O 1
ATOM 8656 N N . LEU D 1 146 ? -35.449 29.581 51.115 1.00 61.33 138 LEU D N 1
ATOM 8657 C CA . LEU D 1 146 ? -35.466 30.804 51.925 1.00 59.54 138 LEU D CA 1
ATOM 8658 C C . LEU D 1 146 ? -36.848 31.145 52.492 1.00 59.26 138 LEU D C 1
ATOM 8659 O O . LEU D 1 146 ? -36.965 31.526 53.664 1.00 57.24 138 LEU D O 1
ATOM 8664 N N . HIS D 1 147 ? -37.906 31.034 51.685 1.00 54.60 139 HIS D N 1
ATOM 8665 C CA . HIS D 1 147 ? -39.233 31.466 52.125 1.00 56.51 139 HIS D CA 1
ATOM 8666 C C . HIS D 1 147 ? -40.163 30.314 52.464 1.00 60.54 139 HIS D C 1
ATOM 8667 O O . HIS D 1 147 ? -41.363 30.544 52.651 1.00 55.54 139 HIS D O 1
ATOM 8674 N N . GLU D 1 148 ? -39.637 29.093 52.590 1.00 64.03 140 GLU D N 1
ATOM 8675 C CA . GLU D 1 148 ? -40.468 27.903 52.768 1.00 71.30 140 GLU D CA 1
ATOM 8676 C C . GLU D 1 148 ? -40.760 27.638 54.244 1.00 70.19 140 GLU D C 1
ATOM 8677 O O . GLU D 1 148 ? -40.453 26.579 54.785 1.00 81.57 140 GLU D O 1
ATOM 8683 N N . GLY D 1 149 ? -41.362 28.618 54.902 1.00 59.83 141 GLY D N 1
ATOM 8684 C CA . GLY D 1 149 ? -41.760 28.439 56.280 1.00 48.48 141 GLY D CA 1
ATOM 8685 C C . GLY D 1 149 ? -41.202 29.470 57.237 1.00 54.21 141 GLY D C 1
ATOM 8686 O O . GLY D 1 149 ? -40.277 30.227 56.922 1.00 58.51 141 GLY D O 1
ATOM 8687 N N . PRO D 1 150 ? -41.769 29.508 58.445 1.00 52.22 142 PRO D N 1
ATOM 8688 C CA . PRO D 1 150 ? -41.409 30.562 59.380 1.00 49.33 142 PRO D CA 1
ATOM 8689 C C . PRO D 1 150 ? -40.018 30.341 59.927 1.00 58.09 142 PRO D C 1
ATOM 8690 O O . PRO D 1 150 ? -39.550 29.192 60.060 1.00 65.74 142 PRO D O 1
ATOM 8694 N N . PRO D 1 151 ? -39.286 31.409 60.222 1.00 49.94 143 PRO D N 1
ATOM 8695 C CA . PRO D 1 151 ? -37.948 31.262 60.788 1.00 48.40 143 PRO D CA 1
ATOM 8696 C C . PRO D 1 151 ? -38.059 30.843 62.247 1.00 53.89 143 PRO D C 1
ATOM 8697 O O . PRO D 1 151 ? -39.152 30.784 62.810 1.00 52.04 143 PRO D O 1
ATOM 8701 N N . HIS D 1 152 ? -36.911 30.566 62.871 1.00 57.22 144 HIS D N 1
ATOM 8702 C CA . HIS D 1 152 ? -36.913 30.261 64.295 1.00 55.14 144 HIS D CA 1
ATOM 8703 C C . HIS D 1 152 ? -37.445 31.484 65.051 1.00 58.79 144 HIS D C 1
ATOM 8704 O O . HIS D 1 152 ? -37.187 32.632 64.676 1.00 61.41 144 HIS D O 1
ATOM 8711 N N . PHE D 1 153 ? -38.189 31.236 66.134 1.00 60.50 145 PHE D N 1
ATOM 8712 C CA . PHE D 1 153 ? -38.872 32.329 66.825 1.00 61.22 145 PHE D CA 1
ATOM 8713 C C . PHE D 1 153 ? -37.893 33.328 67.442 1.00 62.03 145 PHE D C 1
ATOM 8714 O O . PHE D 1 153 ? -38.206 34.523 67.543 1.00 54.52 145 PHE D O 1
ATOM 8722 N N . SER D 1 154 ? -36.720 32.856 67.867 1.00 63.65 146 SER D N 1
ATOM 8723 C CA . SER D 1 154 ? -35.866 33.652 68.743 1.00 68.76 146 SER D CA 1
ATOM 8724 C C . SER D 1 154 ? -35.405 34.937 68.077 1.00 65.79 146 SER D C 1
ATOM 8725 O O . SER D 1 154 ? -35.212 35.954 68.754 1.00 67.71 146 SER D O 1
ATOM 8728 N N . ASN D 1 155 ? -35.229 34.918 66.763 1.00 64.00 147 ASN D N 1
ATOM 8729 C CA . ASN D 1 155 ? -34.740 36.085 66.047 1.00 69.78 147 ASN D CA 1
ATOM 8730 C C . ASN D 1 155 ? -35.669 36.439 64.892 1.00 63.59 147 ASN D C 1
ATOM 8731 O O . ASN D 1 155 ? -35.215 36.925 63.852 1.00 63.67 147 ASN D O 1
ATOM 8736 N N . ASN D 1 156 ? -36.975 36.197 65.055 1.00 56.04 148 ASN D N 1
ATOM 8737 C CA . ASN D 1 156 ? -37.863 36.200 63.894 1.00 50.68 148 ASN D CA 1
ATOM 8738 C C . ASN D 1 156 ? -38.208 37.599 63.386 1.00 47.43 148 ASN D C 1
ATOM 8739 O O . ASN D 1 156 ? -38.605 37.731 62.223 1.00 57.71 148 ASN D O 1
ATOM 8744 N N . ALA D 1 157 ? -38.102 38.638 64.218 1.00 48.87 149 ALA D N 1
ATOM 8745 C CA . ALA D 1 157 ? -38.290 40.000 63.714 1.00 44.81 149 ALA D CA 1
ATOM 8746 C C . ALA D 1 157 ? -37.166 40.364 62.761 1.00 46.49 149 ALA D C 1
ATOM 8747 O O . ALA D 1 157 ? -37.406 40.883 61.666 1.00 51.46 149 ALA D O 1
ATOM 8749 N N . TYR D 1 158 ? -35.927 40.121 63.180 1.00 47.66 150 TYR D N 1
ATOM 8750 C CA . TYR D 1 158 ? -34.793 40.277 62.281 1.00 47.82 150 TYR D CA 1
ATOM 8751 C C . TYR D 1 158 ? -34.958 39.422 61.028 1.00 48.87 150 TYR D C 1
ATOM 8752 O O . TYR D 1 158 ? -34.704 39.885 59.914 1.00 58.52 150 TYR D O 1
ATOM 8761 N N . ALA D 1 159 ? -35.388 38.172 61.199 1.00 44.09 151 ALA D N 1
ATOM 8762 C CA . ALA D 1 159 ? -35.444 37.224 60.095 1.00 45.77 151 ALA D CA 1
ATOM 8763 C C . ALA D 1 159 ? -36.503 37.619 59.069 1.00 50.62 151 ALA D C 1
ATOM 8764 O O . ALA D 1 159 ? -36.273 37.507 57.862 1.00 47.63 151 ALA D O 1
ATOM 8766 N N . TYR D 1 160 ? -37.676 38.056 59.526 1.00 53.70 152 TYR D N 1
ATOM 8767 C CA . TYR D 1 160 ? -38.700 38.490 58.580 1.00 55.18 152 TYR D CA 1
ATOM 8768 C C . TYR D 1 160 ? -38.266 39.756 57.847 1.00 57.60 152 TYR D C 1
ATOM 8769 O O . TYR D 1 160 ? -38.532 39.898 56.647 1.00 51.58 152 TYR D O 1
ATOM 8778 N N . ALA D 1 161 ? -37.587 40.683 58.540 1.00 52.03 153 ALA D N 1
ATOM 8779 C CA . ALA D 1 161 ? -37.104 41.874 57.845 1.00 51.90 153 ALA D CA 1
ATOM 8780 C C . ALA D 1 161 ? -36.169 41.494 56.706 1.00 50.86 153 ALA D C 1
ATOM 8781 O O . ALA D 1 161 ? -36.289 42.023 55.588 1.00 46.38 153 ALA D O 1
ATOM 8783 N N . LYS D 1 162 ? -35.281 40.524 56.954 1.00 46.04 154 LYS D N 1
ATOM 8784 C CA . LYS D 1 162 ? -34.412 40.045 55.891 1.00 44.72 154 LYS D CA 1
ATOM 8785 C C . LYS D 1 162 ? -35.226 39.381 54.787 1.00 48.47 154 LYS D C 1
ATOM 8786 O O . LYS D 1 162 ? -34.929 39.568 53.602 1.00 53.34 154 LYS D O 1
ATOM 8792 N N . ARG D 1 163 ? -36.257 38.611 55.154 1.00 49.31 155 ARG D N 1
ATOM 8793 C CA . ARG D 1 163 ? -37.124 38.004 54.147 1.00 53.03 155 ARG D CA 1
ATOM 8794 C C . ARG D 1 163 ? -37.740 39.074 53.265 1.00 52.52 155 ARG D C 1
ATOM 8795 O O . ARG D 1 163 ? -37.745 38.957 52.035 1.00 59.27 155 ARG D O 1
ATOM 8803 N N . MET D 1 164 ? -38.231 40.147 53.887 1.00 49.25 156 MET D N 1
ATOM 8804 C CA . MET D 1 164 ? -38.860 41.237 53.156 1.00 49.43 156 MET D CA 1
ATOM 8805 C C . MET D 1 164 ? -37.841 42.100 52.439 1.00 53.44 156 MET D C 1
ATOM 8806 O O . MET D 1 164 ? -38.206 42.825 51.502 1.00 51.79 156 MET D O 1
ATOM 8811 N N . LEU D 1 165 ? -36.579 42.036 52.853 1.00 53.25 157 LEU D N 1
ATOM 8812 C CA . LEU D 1 165 ? -35.537 42.691 52.076 1.00 53.71 157 LEU D CA 1
ATOM 8813 C C . LEU D 1 165 ? -35.353 41.992 50.741 1.00 51.82 157 LEU D C 1
ATOM 8814 O O . LEU D 1 165 ? -35.281 42.648 49.697 1.00 59.14 157 LEU D O 1
ATOM 8819 N N . ASP D 1 166 ? -35.305 40.656 50.755 1.00 50.59 158 ASP D N 1
ATOM 8820 C CA . ASP D 1 166 ? -35.244 39.896 49.510 1.00 49.81 158 ASP D CA 1
ATOM 8821 C C . ASP D 1 166 ? -36.487 40.135 48.657 1.00 51.92 158 ASP D C 1
ATOM 8822 O O . ASP D 1 166 ? -36.375 40.415 47.461 1.00 62.10 158 ASP D O 1
ATOM 8827 N N . MET D 1 167 ? -37.684 40.041 49.261 1.00 52.47 159 MET D N 1
ATOM 8828 C CA . MET D 1 167 ? -38.918 40.203 48.490 1.00 58.12 159 MET D CA 1
ATOM 8829 C C . MET D 1 167 ? -39.030 41.604 47.903 1.00 59.93 159 MET D C 1
ATOM 8830 O O . MET D 1 167 ? -39.413 41.763 46.738 1.00 57.31 159 MET D O 1
ATOM 8835 N N . LEU D 1 168 ? -38.707 42.630 48.694 1.00 53.16 160 LEU D N 1
ATOM 8836 C CA . LEU D 1 168 ? -38.745 43.993 48.176 1.00 52.04 160 LEU D CA 1
ATOM 8837 C C . LEU D 1 168 ? -37.779 44.164 47.017 1.00 52.42 160 LEU D C 1
ATOM 8838 O O . LEU D 1 168 ? -38.064 44.905 46.066 1.00 56.44 160 LEU D O 1
ATOM 8843 N N . GLY D 1 169 ? -36.639 43.474 47.069 1.00 48.71 161 GLY D N 1
ATOM 8844 C CA . GLY D 1 169 ? -35.730 43.515 45.941 1.00 48.97 161 GLY D CA 1
ATOM 8845 C C . GLY D 1 169 ? -36.374 42.991 44.672 1.00 58.74 161 GLY D C 1
ATOM 8846 O O . GLY D 1 169 ? -36.256 43.606 43.611 1.00 63.73 161 GLY D O 1
ATOM 8847 N N . ARG D 1 170 ? -37.088 41.861 44.769 1.00 49.42 162 ARG D N 1
ATOM 8848 C CA . ARG D 1 170 ? -37.753 41.303 43.588 1.00 62.21 162 ARG D CA 1
ATOM 8849 C C . ARG D 1 170 ? -38.814 42.257 43.053 1.00 64.17 162 ARG D C 1
ATOM 8850 O O . ARG D 1 170 ? -38.963 42.418 41.830 1.00 62.82 162 ARG D O 1
ATOM 8858 N N . TRP D 1 171 ? -39.543 42.919 43.962 1.00 58.97 163 TRP D N 1
ATOM 8859 C CA . TRP D 1 171 ? -40.609 43.821 43.551 1.00 58.92 163 TRP D CA 1
ATOM 8860 C C . TRP D 1 171 ? -40.056 45.062 42.849 1.00 67.65 163 TRP D C 1
ATOM 8861 O O . TRP D 1 171 ? -40.628 45.523 41.850 1.00 66.21 163 TRP D O 1
ATOM 8872 N N . TYR D 1 172 ? -38.921 45.591 43.311 1.00 68.19 164 TYR D N 1
ATOM 8873 C CA . TYR D 1 172 ? -38.340 46.723 42.592 1.00 69.89 164 TYR D CA 1
ATOM 8874 C C . TYR D 1 172 ? -37.768 46.308 41.239 1.00 71.11 164 TYR D C 1
ATOM 8875 O O . TYR D 1 172 ? -37.699 47.136 40.322 1.00 74.36 164 TYR D O 1
ATOM 8884 N N . ASN D 1 173 ? -37.322 45.054 41.094 1.00 67.59 165 ASN D N 1
ATOM 8885 C CA . ASN D 1 173 ? -36.929 44.585 39.767 1.00 68.75 165 ASN D CA 1
ATOM 8886 C C . ASN D 1 173 ? -38.115 44.570 38.812 1.00 68.07 165 ASN D C 1
ATOM 8887 O O . ASN D 1 173 ? -37.966 44.892 37.630 1.00 70.50 165 ASN D O 1
ATOM 8892 N N . GLU D 1 174 ? -39.295 44.154 39.298 1.00 68.74 166 GLU D N 1
ATOM 8893 C CA . GLU D 1 174 ? -40.494 44.176 38.465 1.00 68.24 166 GLU D CA 1
ATOM 8894 C C . GLU D 1 174 ? -40.808 45.595 38.012 1.00 66.18 166 GLU D C 1
ATOM 8895 O O . GLU D 1 174 ? -41.091 45.834 36.830 1.00 64.60 166 GLU D O 1
ATOM 8901 N N . LYS D 1 175 ? -40.725 46.559 38.932 1.00 60.41 167 LYS D N 1
ATOM 8902 C CA . LYS D 1 175 ? -41.004 47.941 38.562 1.00 64.00 167 LYS D CA 1
ATOM 8903 C C . LYS D 1 175 ? -39.980 48.452 37.556 1.00 70.77 167 LYS D C 1
ATOM 8904 O O . LYS D 1 175 ? -40.347 49.077 36.554 1.00 77.97 167 LYS D O 1
ATOM 8910 N N . ALA D 1 176 ? -38.694 48.160 37.782 1.00 70.66 168 ALA D N 1
ATOM 8911 C CA . ALA D 1 176 ? -37.663 48.598 36.850 1.00 65.74 168 ALA D CA 1
ATOM 8912 C C . ALA D 1 176 ? -37.864 47.982 35.469 1.00 77.99 168 ALA D C 1
ATOM 8913 O O . ALA D 1 176 ? -37.795 48.684 34.454 1.00 79.93 168 ALA D O 1
ATOM 8915 N N . VAL D 1 177 ? -38.144 46.677 35.412 1.00 75.56 169 VAL D N 1
ATOM 8916 C CA . VAL D 1 177 ? -38.366 46.032 34.123 1.00 80.04 169 VAL D CA 1
ATOM 8917 C C . VAL D 1 177 ? -39.546 46.682 33.414 1.00 80.34 169 VAL D C 1
ATOM 8918 O O . VAL D 1 177 ? -39.483 46.988 32.221 1.00 75.95 169 VAL D O 1
ATOM 8920 N N . ASN D 1 178 ? -40.627 46.928 34.150 1.00 80.15 170 ASN D N 1
ATOM 8921 C CA . ASN D 1 178 ? -41.816 47.517 33.557 1.00 82.42 170 ASN D CA 1
ATOM 8922 C C . ASN D 1 178 ? -41.569 48.955 33.110 1.00 84.81 170 ASN D C 1
ATOM 8923 O O . ASN D 1 178 ? -42.071 49.372 32.058 1.00 95.29 170 ASN D O 1
ATOM 8928 N N . GLU D 1 179 ? -40.772 49.718 33.858 1.00 82.68 171 GLU D N 1
ATOM 8929 C CA . GLU D 1 179 ? -40.533 51.121 33.531 1.00 84.98 171 GLU D CA 1
ATOM 8930 C C . GLU D 1 179 ? -39.280 51.351 32.690 1.00 91.53 171 GLU D C 1
ATOM 8931 O O . GLU D 1 179 ? -38.939 52.506 32.409 1.00 88.31 171 GLU D O 1
ATOM 8937 N N . GLY D 1 180 ? -38.599 50.291 32.269 1.00 92.97 172 GLY D N 1
ATOM 8938 C CA . GLY D 1 180 ? -37.398 50.464 31.481 1.00 90.48 172 GLY D CA 1
ATOM 8939 C C . GLY D 1 180 ? -36.221 51.064 32.212 1.00 93.31 172 GLY D C 1
ATOM 8940 O O . GLY D 1 180 ? -35.288 51.543 31.563 1.00 103.38 172 GLY D O 1
ATOM 8941 N N . LYS D 1 181 ? -36.243 51.086 33.542 1.00 90.89 173 LYS D N 1
ATOM 8942 C CA . LYS D 1 181 ? -35.074 51.521 34.281 1.00 94.95 173 LYS D CA 1
ATOM 8943 C C . LYS D 1 181 ? -34.091 50.361 34.348 1.00 97.77 173 LYS D C 1
ATOM 8944 O O . LYS D 1 181 ? -34.484 49.194 34.418 1.00 103.89 173 LYS D O 1
ATOM 8946 N N . SER D 1 182 ? -32.803 50.685 34.350 1.00 94.32 174 SER D N 1
ATOM 8947 C CA . SER D 1 182 ? -31.770 49.654 34.382 1.00 96.69 174 SER D CA 1
ATOM 8948 C C . SER D 1 182 ? -31.251 49.553 35.816 1.00 100.37 174 SER D C 1
ATOM 8949 O O . SER D 1 182 ? -30.164 50.027 36.162 1.00 101.12 174 SER D O 1
ATOM 8952 N N . CYS D 1 183 ? -32.067 48.909 36.658 1.00 92.64 175 CYS D N 1
ATOM 8953 C CA . CYS D 1 183 ? -31.774 48.698 38.069 1.00 85.12 175 CYS D CA 1
ATOM 8954 C C . CYS D 1 183 ? -31.986 47.228 38.399 1.00 79.44 175 CYS D C 1
ATOM 8955 O O . CYS D 1 183 ? -33.101 46.720 38.253 1.00 86.30 175 CYS D O 1
ATOM 8958 N N . LEU D 1 184 ? -30.939 46.558 38.880 1.00 75.31 176 LEU D N 1
ATOM 8959 C CA . LEU D 1 184 ? -31.011 45.169 39.315 1.00 74.70 176 LEU D CA 1
ATOM 8960 C C . LEU D 1 184 ? -30.740 45.073 40.817 1.00 80.73 176 LEU D C 1
ATOM 8961 O O . LEU D 1 184 ? -29.837 45.732 41.351 1.00 77.55 176 LEU D O 1
ATOM 8963 N N . PHE D 1 185 ? -31.548 44.266 41.498 1.00 82.09 177 PHE D N 1
ATOM 8964 C CA . PHE D 1 185 ? -31.426 44.013 42.927 1.00 69.06 177 PHE D CA 1
ATOM 8965 C C . PHE D 1 185 ? -31.210 42.521 43.142 1.00 65.87 177 PHE D C 1
ATOM 8966 O O . PHE D 1 185 ? -32.000 41.702 42.661 1.00 66.62 177 PHE D O 1
ATOM 8974 N N . THR D 1 186 ? -30.159 42.159 43.870 1.00 63.07 178 THR D N 1
ATOM 8975 C CA . THR D 1 186 ? -29.962 40.760 44.232 1.00 66.17 178 THR D CA 1
ATOM 8976 C C . THR D 1 186 ? -29.340 40.705 45.627 1.00 67.87 178 THR D C 1
ATOM 8977 O O . THR D 1 186 ? -29.218 41.725 46.313 1.00 69.11 178 THR D O 1
ATOM 8981 N N . SER D 1 187 ? -28.961 39.507 46.067 1.00 65.31 179 SER D N 1
ATOM 8982 C CA . SER D 1 187 ? -28.471 39.375 47.427 1.00 61.44 179 SER D CA 1
ATOM 8983 C C . SER D 1 187 ? -27.562 38.168 47.534 1.00 70.75 179 SER D C 1
ATOM 8984 O O . SER D 1 187 ? -27.631 37.240 46.721 1.00 78.70 179 SER D O 1
ATOM 8987 N N . VAL D 1 188 ? -26.721 38.198 48.577 1.00 70.60 180 VAL D N 1
ATOM 8988 C CA . VAL D 1 188 ? -25.772 37.150 48.934 1.00 61.21 180 VAL D CA 1
ATOM 8989 C C . VAL D 1 188 ? -26.052 36.658 50.351 1.00 59.69 180 VAL D C 1
ATOM 8990 O O . VAL D 1 188 ? -26.573 37.395 51.198 1.00 57.13 180 VAL D O 1
ATOM 8994 N N . ILE D 1 189 ? -25.671 35.411 50.615 1.00 60.52 181 ILE D N 1
ATOM 8995 C CA . ILE D 1 189 ? -25.853 34.807 51.935 1.00 63.93 181 ILE D CA 1
ATOM 8996 C C . ILE D 1 189 ? -24.505 34.332 52.471 1.00 68.17 181 ILE D C 1
ATOM 8997 O O . ILE D 1 189 ? -24.130 33.173 52.251 1.00 72.67 181 ILE D O 1
ATOM 9002 N N . PRO D 1 190 ? -23.754 35.162 53.194 1.00 70.82 182 PRO D N 1
ATOM 9003 C CA . PRO D 1 190 ? -22.462 34.692 53.720 1.00 74.24 182 PRO D CA 1
ATOM 9004 C C . PRO D 1 190 ? -22.675 33.753 54.900 1.00 70.73 182 PRO D C 1
ATOM 9005 O O . PRO D 1 190 ? -23.385 34.077 55.850 1.00 74.50 182 PRO D O 1
ATOM 9009 N N . THR D 1 191 ? -22.074 32.572 54.812 1.00 69.09 183 THR D N 1
ATOM 9010 C CA . THR D 1 191 ? -22.115 31.569 55.869 1.00 75.60 183 THR D CA 1
ATOM 9011 C C . THR D 1 191 ? -20.857 31.603 56.739 1.00 81.39 183 THR D C 1
ATOM 9012 O O . THR D 1 191 ? -19.742 31.455 56.226 1.00 88.35 183 THR D O 1
ATOM 9016 N N . ASN D 1 192 ? -21.053 31.770 58.057 1.00 75.07 184 ASN D N 1
ATOM 9017 C CA . ASN D 1 192 ? -20.009 31.756 59.089 1.00 68.20 184 ASN D CA 1
ATOM 9018 C C . ASN D 1 192 ? -18.708 32.420 58.673 1.00 66.04 184 ASN D C 1
ATOM 9019 O O . ASN D 1 192 ? -17.693 31.741 58.480 1.00 68.48 184 ASN D O 1
ATOM 9024 N N . LEU D 1 193 ? -18.687 33.737 58.617 1.00 66.57 185 LEU D N 1
ATOM 9025 C CA . LEU D 1 193 ? -17.457 34.394 58.225 1.00 69.92 185 LEU D CA 1
ATOM 9026 C C . LEU D 1 193 ? -16.545 34.511 59.439 1.00 66.16 185 LEU D C 1
ATOM 9027 O O . LEU D 1 193 ? -17.005 34.520 60.585 1.00 70.89 185 LEU D O 1
ATOM 9032 N N . PHE D 1 194 ? -15.238 34.515 59.172 1.00 68.24 186 PHE D N 1
ATOM 9033 C CA . PHE D 1 194 ? -14.214 34.795 60.170 1.00 71.19 186 PHE D CA 1
ATOM 9034 C C . PHE D 1 194 ? -13.083 35.554 59.493 1.00 75.06 186 PHE D C 1
ATOM 9035 O O . PHE D 1 194 ? -12.911 35.496 58.273 1.00 80.22 186 PHE D O 1
ATOM 9043 N N . GLY D 1 195 ? -12.313 36.272 60.296 1.00 70.37 187 GLY D N 1
ATOM 9044 C CA . GLY D 1 195 ? -11.190 37.021 59.794 1.00 72.91 187 GLY D CA 1
ATOM 9045 C C . GLY D 1 195 ? -10.940 38.289 60.587 1.00 75.30 187 GLY D C 1
ATOM 9046 O O . GLY D 1 195 ? -11.546 38.526 61.639 1.00 69.02 187 GLY D O 1
ATOM 9047 N N . PRO D 1 196 ? -10.064 39.150 60.062 1.00 71.97 188 PRO D N 1
ATOM 9048 C CA . PRO D 1 196 ? -9.694 40.375 60.780 1.00 73.23 188 PRO D CA 1
ATOM 9049 C C . PRO D 1 196 ? -10.863 41.331 60.973 1.00 75.04 188 PRO D C 1
ATOM 9050 O O . PRO D 1 196 ? -11.817 41.358 60.188 1.00 67.76 188 PRO D O 1
ATOM 9054 N N . HIS D 1 197 ? -10.759 42.143 62.034 1.00 70.08 189 HIS D N 1
ATOM 9055 C CA . HIS D 1 197 ? -11.784 43.103 62.433 1.00 65.96 189 HIS D CA 1
ATOM 9056 C C . HIS D 1 197 ? -13.062 42.415 62.884 1.00 64.02 189 HIS D C 1
ATOM 9057 O O . HIS D 1 197 ? -14.135 43.008 62.841 1.00 62.24 189 HIS D O 1
ATOM 9064 N N . ASP D 1 198 ? -12.964 41.155 63.286 1.00 64.56 190 ASP D N 1
ATOM 9065 C CA . ASP D 1 198 ? -14.071 40.406 63.854 1.00 63.18 190 ASP D CA 1
ATOM 9066 C C . ASP D 1 198 ? -14.340 40.857 65.292 1.00 67.13 190 ASP D C 1
ATOM 9067 O O . ASP D 1 198 ? -13.614 41.684 65.867 1.00 62.93 190 ASP D O 1
ATOM 9072 N N . ASN D 1 199 ? -15.387 40.281 65.897 1.00 66.60 191 ASN D N 1
ATOM 9073 C CA . ASN D 1 199 ? -15.694 40.483 67.311 1.00 67.42 191 ASN D CA 1
ATOM 9074 C C . ASN D 1 199 ? -15.150 39.293 68.088 1.00 66.05 191 ASN D C 1
ATOM 9075 O O . ASN D 1 199 ? -15.749 38.213 68.076 1.00 62.66 191 ASN D O 1
ATOM 9080 N N . PHE D 1 200 ? -14.060 39.513 68.822 1.00 65.72 192 PHE D N 1
ATOM 9081 C CA . PHE D 1 200 ? -13.322 38.449 69.491 1.00 70.03 192 PHE D CA 1
ATOM 9082 C C . PHE D 1 200 ? -13.707 38.294 70.956 1.00 76.40 192 PHE D C 1
ATOM 9083 O O . PHE D 1 200 ? -12.955 37.689 71.726 1.00 83.41 192 PHE D O 1
ATOM 9091 N N . ASN D 1 201 ? -14.858 38.822 71.357 1.00 79.70 193 ASN D N 1
ATOM 9092 C CA . ASN D 1 201 ? -15.290 38.684 72.741 1.00 83.49 193 ASN D CA 1
ATOM 9093 C C . ASN D 1 201 ? -15.489 37.213 73.072 1.00 83.28 193 ASN D C 1
ATOM 9094 O O . ASN D 1 201 ? -16.208 36.493 72.371 1.00 84.35 193 ASN D O 1
ATOM 9099 N N . VAL D 1 202 ? -14.813 36.761 74.129 1.00 79.23 194 VAL D N 1
ATOM 9100 C CA . VAL D 1 202 ? -14.834 35.341 74.468 1.00 81.28 194 VAL D CA 1
ATOM 9101 C C . VAL D 1 202 ? -16.240 34.889 74.836 1.00 84.09 194 VAL D C 1
ATOM 9102 O O . VAL D 1 202 ? -16.632 33.752 74.548 1.00 79.89 194 VAL D O 1
ATOM 9106 N N . GLU D 1 203 ? -17.022 35.765 75.461 1.00 90.61 195 GLU D N 1
ATOM 9107 C CA . GLU D 1 203 ? -18.370 35.408 75.876 1.00 90.62 195 GLU D CA 1
ATOM 9108 C C . GLU D 1 203 ? -19.389 35.601 74.751 1.00 94.50 195 GLU D C 1
ATOM 9109 O O . GLU D 1 203 ? -20.173 34.690 74.467 1.00 92.76 195 GLU D O 1
ATOM 9111 N N . ALA D 1 204 ? -19.393 36.773 74.100 1.00 98.99 196 ALA D N 1
ATOM 9112 C CA . ALA D 1 204 ? -20.432 37.129 73.133 1.00 98.92 196 ALA D CA 1
ATOM 9113 C C . ALA D 1 204 ? -20.092 36.809 71.681 1.00 105.23 196 ALA D C 1
ATOM 9114 O O . ALA D 1 204 ? -21.011 36.719 70.859 1.00 102.33 196 ALA D O 1
ATOM 9116 N N . GLY D 1 205 ? -18.810 36.678 71.326 1.00 109.59 197 GLY D N 1
ATOM 9117 C CA . GLY D 1 205 ? -18.454 36.524 69.929 1.00 108.42 197 GLY D CA 1
ATOM 9118 C C . GLY D 1 205 ? -18.700 35.121 69.398 1.00 104.97 197 GLY D C 1
ATOM 9119 O O . GLY D 1 205 ? -18.977 34.185 70.146 1.00 112.97 197 GLY D O 1
ATOM 9120 N N . HIS D 1 206 ? -18.580 34.985 68.076 1.00 92.67 198 HIS D N 1
ATOM 9121 C CA . HIS D 1 206 ? -18.768 33.688 67.443 1.00 85.46 198 HIS D CA 1
ATOM 9122 C C . HIS D 1 206 ? -17.663 32.716 67.853 1.00 82.72 198 HIS D C 1
ATOM 9123 O O . HIS D 1 206 ? -16.598 33.109 68.341 1.00 81.42 198 HIS D O 1
ATOM 9130 N N . VAL D 1 207 ? -17.927 31.429 67.599 1.00 74.11 199 VAL D N 1
ATOM 9131 C CA . VAL D 1 207 ? -17.108 30.343 68.136 1.00 75.95 199 VAL D CA 1
ATOM 9132 C C . VAL D 1 207 ? -15.646 30.527 67.758 1.00 76.32 199 VAL D C 1
ATOM 9133 O O . VAL D 1 207 ? -14.749 30.421 68.602 1.00 88.57 199 VAL D O 1
ATOM 9135 N N . LEU D 1 208 ? -15.382 30.797 66.483 1.00 73.67 200 LEU D N 1
ATOM 9136 C CA . LEU D 1 208 ? -13.993 30.875 66.036 1.00 75.16 200 LEU D CA 1
ATOM 9137 C C . LEU D 1 208 ? -13.262 32.065 66.646 1.00 78.31 200 LEU D C 1
ATOM 9138 O O . LEU D 1 208 ? -12.207 31.855 67.274 1.00 73.82 200 LEU D O 1
ATOM 9143 N N . PRO D 1 209 ? -13.744 33.312 66.529 1.00 73.53 201 PRO D N 1
ATOM 9144 C CA . PRO D 1 209 ? -13.021 34.416 67.194 1.00 70.47 201 PRO D CA 1
ATOM 9145 C C . PRO D 1 209 ? -12.964 34.272 68.707 1.00 71.02 201 PRO D C 1
ATOM 9146 O O . PRO D 1 209 ? -11.946 34.627 69.314 1.00 72.82 201 PRO D O 1
ATOM 9150 N N . GLY D 1 210 ? -14.007 33.718 69.328 1.00 74.37 202 GLY D N 1
ATOM 9151 C CA . GLY D 1 210 ? -13.959 33.472 70.759 1.00 75.02 202 GLY D CA 1
ATOM 9152 C C . GLY D 1 210 ? -12.908 32.449 71.135 1.00 76.17 202 GLY D C 1
ATOM 9153 O O . GLY D 1 210 ? -12.253 32.569 72.175 1.00 74.03 202 GLY D O 1
ATOM 9154 N N . LEU D 1 211 ? -12.750 31.413 70.310 1.00 78.77 203 LEU D N 1
ATOM 9155 C CA . LEU D 1 211 ? -11.694 30.443 70.563 1.00 77.14 203 LEU D CA 1
ATOM 9156 C C . LEU D 1 211 ? -10.314 31.063 70.400 1.00 76.34 203 LEU D C 1
ATOM 9157 O O . LEU D 1 211 ? -9.384 30.708 71.133 1.00 76.91 203 LEU D O 1
ATOM 9162 N N . MET D 1 212 ? -10.158 31.980 69.441 1.00 73.98 204 MET D N 1
ATOM 9163 C CA . MET D 1 212 ? -8.866 32.631 69.243 1.00 76.85 204 MET D CA 1
ATOM 9164 C C . MET D 1 212 ? -8.471 33.448 70.467 1.00 81.70 204 MET D C 1
ATOM 9165 O O . MET D 1 212 ? -7.332 33.360 70.944 1.00 80.91 204 MET D O 1
ATOM 9170 N N . HIS D 1 213 ? -9.414 34.229 71.007 1.00 83.01 205 HIS D N 1
ATOM 9171 C CA . HIS D 1 213 ? -9.130 35.045 72.183 1.00 80.26 205 HIS D CA 1
ATOM 9172 C C . HIS D 1 213 ? -8.980 34.176 73.429 1.00 84.35 205 HIS D C 1
ATOM 9173 O O . HIS D 1 213 ? -8.124 34.444 74.281 1.00 79.45 205 HIS D O 1
ATOM 9180 N N . LYS D 1 214 ? -9.788 33.114 73.531 1.00 88.96 206 LYS D N 1
ATOM 9181 C CA . LYS D 1 214 ? -9.698 32.196 74.664 1.00 90.58 206 LYS D CA 1
ATOM 9182 C C . LYS D 1 214 ? -8.324 31.544 74.736 1.00 91.87 206 LYS D C 1
ATOM 9183 O O . LYS D 1 214 ? -7.742 31.413 75.818 1.00 90.17 206 LYS D O 1
ATOM 9189 N N . CYS D 1 215 ? -7.785 31.144 73.585 1.00 91.91 207 CYS D N 1
ATOM 9190 C CA . CYS D 1 215 ? -6.464 30.528 73.540 1.00 88.29 207 CYS D CA 1
ATOM 9191 C C . CYS D 1 215 ? -5.371 31.516 73.932 1.00 83.98 207 CYS D C 1
ATOM 9192 O O . CYS D 1 215 ? -4.466 31.177 74.704 1.00 78.17 207 CYS D O 1
ATOM 9195 N N . TYR D 1 216 ? -5.439 32.739 73.403 1.00 79.45 208 TYR D N 1
ATOM 9196 C CA . TYR D 1 216 ? -4.422 33.740 73.696 1.00 77.65 208 TYR D CA 1
ATOM 9197 C C . TYR D 1 216 ? -4.374 34.024 75.192 1.00 77.97 208 TYR D C 1
ATOM 9198 O O . TYR D 1 216 ? -3.295 34.062 75.791 1.00 80.79 208 TYR D O 1
ATOM 9207 N N . LYS D 1 217 ? -5.545 34.176 75.820 1.00 77.08 209 LYS D N 1
ATOM 9208 C CA . LYS D 1 217 ? -5.598 34.398 77.261 1.00 73.18 209 LYS D CA 1
ATOM 9209 C C . LYS D 1 217 ? -5.031 33.204 78.013 1.00 76.31 209 LYS D C 1
ATOM 9210 O O . LYS D 1 217 ? -4.355 33.372 79.037 1.00 76.75 209 LYS D O 1
ATOM 9216 N N . ALA D 1 218 ? -5.304 31.991 77.523 1.00 76.26 210 ALA D N 1
ATOM 9217 C CA . ALA D 1 218 ? -4.794 30.793 78.175 1.00 82.94 210 ALA D CA 1
ATOM 9218 C C . ALA D 1 218 ? -3.273 30.752 78.135 1.00 95.33 210 ALA D C 1
ATOM 9219 O O . ALA D 1 218 ? -2.620 30.415 79.137 1.00 94.17 210 ALA D O 1
ATOM 9221 N N . GLN D 1 219 ? -2.689 31.146 77.001 1.00 96.26 211 GLN D N 1
ATOM 9222 C CA . GLN D 1 219 ? -1.236 31.158 76.904 1.00 106.47 211 GLN D CA 1
ATOM 9223 C C . GLN D 1 219 ? -0.644 32.315 77.697 1.00 106.38 211 GLN D C 1
ATOM 9224 O O . GLN D 1 219 ? 0.363 32.143 78.393 1.00 113.10 211 GLN D O 1
ATOM 9230 N N . GLN D 1 220 ? -1.293 33.483 77.655 1.00 99.09 212 GLN D N 1
ATOM 9231 C CA . GLN D 1 220 ? -0.745 34.670 78.305 1.00 94.59 212 GLN D CA 1
ATOM 9232 C C . GLN D 1 220 ? -0.751 34.549 79.826 1.00 98.23 212 GLN D C 1
ATOM 9233 O O . GLN D 1 220 ? 0.132 35.097 80.497 1.00 98.10 212 GLN D O 1
ATOM 9239 N N . ASN D 1 221 ? -1.748 33.871 80.386 1.00 93.87 213 ASN D N 1
ATOM 9240 C CA . ASN D 1 221 ? -1.799 33.652 81.824 1.00 86.09 213 ASN D CA 1
ATOM 9241 C C . ASN D 1 221 ? -0.907 32.485 82.212 1.00 90.14 213 ASN D C 1
ATOM 9242 O O . ASN D 1 221 ? -0.274 32.506 83.273 1.00 99.46 213 ASN D O 1
ATOM 9247 N N . GLY D 1 222 ? -0.968 31.423 81.427 1.00 92.96 214 GLY D N 1
ATOM 9248 C CA . GLY D 1 222 ? -0.234 30.209 81.653 1.00 97.78 214 GLY D CA 1
ATOM 9249 C C . GLY D 1 222 ? -1.169 29.059 81.851 1.00 105.11 214 GLY D C 1
ATOM 9250 O O . GLY D 1 222 ? -0.715 27.960 82.176 1.00 111.31 214 GLY D O 1
ATOM 9251 N N . THR D 1 223 ? -2.468 29.289 81.663 1.00 109.46 215 THR D N 1
ATOM 9252 C CA . THR D 1 223 ? -3.523 28.361 82.028 1.00 110.16 215 THR D CA 1
ATOM 9253 C C . THR D 1 223 ? -3.851 27.404 80.884 1.00 110.01 215 THR D C 1
ATOM 9254 O O . THR D 1 223 ? -3.192 27.383 79.839 1.00 110.20 215 THR D O 1
ATOM 9258 N N . ASP D 1 224 ? -4.894 26.600 81.083 1.00 110.32 216 ASP D N 1
ATOM 9259 C CA . ASP D 1 224 ? -5.339 25.636 80.088 1.00 113.98 216 ASP D CA 1
ATOM 9260 C C . ASP D 1 224 ? -6.326 26.255 79.109 1.00 113.25 216 ASP D C 1
ATOM 9261 O O . ASP D 1 224 ? -7.166 27.079 79.481 1.00 113.82 216 ASP D O 1
ATOM 9266 N N . PHE D 1 225 ? -6.228 25.837 77.852 1.00 113.31 217 PHE D N 1
ATOM 9267 C CA . PHE D 1 225 ? -7.171 26.264 76.827 1.00 108.80 217 PHE D CA 1
ATOM 9268 C C . PHE D 1 225 ? -8.409 25.380 76.908 1.00 106.85 217 PHE D C 1
ATOM 9269 O O . PHE D 1 225 ? -8.381 24.222 76.488 1.00 113.74 217 PHE D O 1
ATOM 9277 N N . VAL D 1 226 ? -9.511 25.927 77.407 1.00 96.69 218 VAL D N 1
ATOM 9278 C CA . VAL D 1 226 ? -10.729 25.162 77.638 1.00 95.04 218 VAL D CA 1
ATOM 9279 C C . VAL D 1 226 ? -11.727 25.562 76.566 1.00 98.47 218 VAL D C 1
ATOM 9280 O O . VAL D 1 226 ? -11.991 26.755 76.378 1.00 97.63 218 VAL D O 1
ATOM 9282 N N . VAL D 1 227 ? -12.248 24.578 75.833 1.00 102.60 219 VAL D N 1
ATOM 9283 C CA . VAL D 1 227 ? -13.274 24.817 74.822 1.00 101.46 219 VAL D CA 1
ATOM 9284 C C . VAL D 1 227 ? -14.586 24.227 75.325 1.00 102.89 219 VAL D C 1
ATOM 9285 O O . VAL D 1 227 ? -14.626 23.088 75.812 1.00 106.56 219 VAL D O 1
ATOM 9289 N N . PHE D 1 228 ? -15.651 25.018 75.238 1.00 99.53 220 PHE D N 1
ATOM 9290 C CA . PHE D 1 228 ? -16.971 24.565 75.661 1.00 94.45 220 PHE D CA 1
ATOM 9291 C C . PHE D 1 228 ? -17.495 23.566 74.640 1.00 90.84 220 PHE D C 1
ATOM 9292 O O . PHE D 1 228 ? -17.639 23.902 73.464 1.00 89.97 220 PHE D O 1
ATOM 9294 N N . GLY D 1 229 ? -17.721 22.325 75.061 1.00 93.44 221 GLY D N 1
ATOM 9295 C CA . GLY D 1 229 ? -18.229 21.362 74.108 1.00 96.31 221 GLY D CA 1
ATOM 9296 C C . GLY D 1 229 ? -17.465 20.061 73.982 1.00 101.35 221 GLY D C 1
ATOM 9297 O O . GLY D 1 229 ? -16.325 19.946 74.439 1.00 101.76 221 GLY D O 1
ATOM 9298 N N . SER D 1 230 ? -18.126 19.054 73.396 1.00 103.32 222 SER D N 1
ATOM 9299 C CA . SER D 1 230 ? -17.484 17.768 73.143 1.00 101.91 222 SER D CA 1
ATOM 9300 C C . SER D 1 230 ? -16.367 17.885 72.114 1.00 101.32 222 SER D C 1
ATOM 9301 O O . SER D 1 230 ? -15.422 17.094 72.138 1.00 106.10 222 SER D O 1
ATOM 9304 N N . GLY D 1 231 ? -16.476 18.822 71.172 1.00 104.27 223 GLY D N 1
ATOM 9305 C CA . GLY D 1 231 ? -15.504 18.984 70.114 1.00 104.26 223 GLY D CA 1
ATOM 9306 C C . GLY D 1 231 ? -16.044 18.657 68.731 1.00 99.20 223 GLY D C 1
ATOM 9307 O O . GLY D 1 231 ? -15.605 19.259 67.743 1.00 91.07 223 GLY D O 1
ATOM 9308 N N . LYS D 1 232 ? -16.999 17.737 68.644 1.00 98.68 224 LYS D N 1
ATOM 9309 C CA . LYS D 1 232 ? -17.303 17.137 67.351 1.00 101.10 224 LYS D CA 1
ATOM 9310 C C . LYS D 1 232 ? -18.391 17.758 66.471 1.00 104.49 224 LYS D C 1
ATOM 9311 O O . LYS D 1 232 ? -18.576 17.264 65.352 1.00 114.77 224 LYS D O 1
ATOM 9313 N N . PRO D 1 233 ? -19.128 18.803 66.866 1.00 99.56 225 PRO D N 1
ATOM 9314 C CA . PRO D 1 233 ? -20.038 19.421 65.887 1.00 96.75 225 PRO D CA 1
ATOM 9315 C C . PRO D 1 233 ? -19.262 20.044 64.731 1.00 97.01 225 PRO D C 1
ATOM 9316 O O . PRO D 1 233 ? -18.270 20.746 64.936 1.00 89.98 225 PRO D O 1
ATOM 9320 N N . LEU D 1 234 ? -19.750 19.804 63.511 1.00 99.98 226 LEU D N 1
ATOM 9321 C CA . LEU D 1 234 ? -19.103 20.243 62.277 1.00 98.37 226 LEU D CA 1
ATOM 9322 C C . LEU D 1 234 ? -19.795 21.473 61.699 1.00 96.80 226 LEU D C 1
ATOM 9323 O O . LEU D 1 234 ? -21.025 21.567 61.712 1.00 97.61 226 LEU D O 1
ATOM 9325 N N . ARG D 1 235 ? -18.994 22.443 61.258 1.00 83.00 227 ARG D N 1
ATOM 9326 C CA . ARG D 1 235 ? -19.504 23.660 60.646 1.00 80.39 227 ARG D CA 1
ATOM 9327 C C . ARG D 1 235 ? -18.657 24.022 59.424 1.00 85.12 227 ARG D C 1
ATOM 9328 O O . ARG D 1 235 ? -17.495 23.619 59.307 1.00 82.34 227 ARG D O 1
ATOM 9330 N N . GLN D 1 236 ? -19.272 24.765 58.491 1.00 84.75 228 GLN D N 1
ATOM 9331 C CA . GLN D 1 236 ? -18.602 25.312 57.308 1.00 83.38 228 GLN D CA 1
ATOM 9332 C C . GLN D 1 236 ? -18.200 26.761 57.564 1.00 82.28 228 GLN D C 1
ATOM 9333 O O . GLN D 1 236 ? -19.069 27.614 57.774 1.00 85.57 228 GLN D O 1
ATOM 9339 N N . PHE D 1 237 ? -16.911 27.062 57.397 1.00 79.99 229 PHE D N 1
ATOM 9340 C CA . PHE D 1 237 ? -16.332 28.351 57.778 1.00 81.66 229 PHE D CA 1
ATOM 9341 C C . PHE D 1 237 ? -15.722 29.032 56.565 1.00 81.61 229 PHE D C 1
ATOM 9342 O O . PHE D 1 237 ? -14.894 28.440 55.870 1.00 91.38 229 PHE D O 1
ATOM 9350 N N . LEU D 1 238 ? -16.086 30.289 56.346 1.00 78.16 230 LEU D N 1
ATOM 9351 C CA . LEU D 1 238 ? -15.639 31.039 55.179 1.00 76.03 230 LEU D CA 1
ATOM 9352 C C . LEU D 1 238 ? -14.775 32.217 55.616 1.00 75.33 230 LEU D C 1
ATOM 9353 O O . LEU D 1 238 ? -15.216 33.068 56.399 1.00 71.48 230 LEU D O 1
ATOM 9358 N N . TYR D 1 239 ? -13.545 32.251 55.116 1.00 75.35 231 TYR D N 1
ATOM 9359 C CA . TYR D 1 239 ? -12.654 33.380 55.342 1.00 75.90 231 TYR D CA 1
ATOM 9360 C C . TYR D 1 239 ? -13.258 34.639 54.744 1.00 77.96 231 TYR D C 1
ATOM 9361 O O . TYR D 1 239 ? -13.668 34.646 53.580 1.00 83.85 231 TYR D O 1
ATOM 9370 N N . SER D 1 240 ? -13.270 35.718 55.528 1.00 73.94 232 SER D N 1
ATOM 9371 C CA . SER D 1 240 ? -13.907 36.957 55.091 1.00 75.09 232 SER D CA 1
ATOM 9372 C C . SER D 1 240 ? -13.279 37.497 53.816 1.00 74.98 232 SER D C 1
ATOM 9373 O O . SER D 1 240 ? -13.973 38.088 52.982 1.00 72.96 232 SER D O 1
ATOM 9376 N N . HIS D 1 241 ? -11.972 37.312 53.651 1.00 74.41 233 HIS D N 1
ATOM 9377 C CA . HIS D 1 241 ? -11.317 37.754 52.426 1.00 77.94 233 HIS D CA 1
ATOM 9378 C C . HIS D 1 241 ? -11.837 36.968 51.227 1.00 80.43 233 HIS D C 1
ATOM 9379 O O . HIS D 1 241 ? -12.002 37.529 50.137 1.00 81.62 233 HIS D O 1
ATOM 9386 N N . ASP D 1 242 ? -12.108 35.669 51.414 1.00 81.23 234 ASP D N 1
ATOM 9387 C CA . ASP D 1 242 ? -12.737 34.875 50.359 1.00 86.38 234 ASP D CA 1
ATOM 9388 C C . ASP D 1 242 ? -14.151 35.378 50.074 1.00 86.05 234 ASP D C 1
ATOM 9389 O O . ASP D 1 242 ? -14.553 35.507 48.909 1.00 81.66 234 ASP D O 1
ATOM 9394 N N . ALA D 1 243 ? -14.921 35.662 51.132 1.00 74.85 235 ALA D N 1
ATOM 9395 C CA . ALA D 1 243 ? -16.270 36.177 50.939 1.00 76.06 235 ALA D CA 1
ATOM 9396 C C . ALA D 1 243 ? -16.249 37.481 50.156 1.00 77.00 235 ALA D C 1
ATOM 9397 O O . ALA D 1 243 ? -17.099 37.704 49.283 1.00 75.52 235 ALA D O 1
ATOM 9399 N N . ALA D 1 244 ? -15.275 38.348 50.441 1.00 73.71 236 ALA D N 1
ATOM 9400 C CA . ALA D 1 244 ? -15.164 39.605 49.709 1.00 77.01 236 ALA D CA 1
ATOM 9401 C C . ALA D 1 244 ? -14.847 39.365 48.234 1.00 80.43 236 ALA D C 1
ATOM 9402 O O . ALA D 1 244 ? -15.298 40.116 47.360 1.00 77.19 236 ALA D O 1
ATOM 9404 N N . ARG D 1 245 ? -14.008 38.372 47.944 1.00 78.55 237 ARG D N 1
ATOM 9405 C CA . ARG D 1 245 ? -13.763 38.030 46.551 1.00 85.57 237 ARG D CA 1
ATOM 9406 C C . ARG D 1 245 ? -15.016 37.440 45.916 1.00 86.32 237 ARG D C 1
ATOM 9407 O O . ARG D 1 245 ? -15.339 37.750 44.765 1.00 90.50 237 ARG D O 1
ATOM 9415 N N . MET D 1 246 ? -15.740 36.599 46.659 1.00 82.44 238 MET D N 1
ATOM 9416 C CA . MET D 1 246 ? -16.993 36.070 46.145 1.00 80.58 238 MET D CA 1
ATOM 9417 C C . MET D 1 246 ? -18.025 37.171 45.930 1.00 80.67 238 MET D C 1
ATOM 9418 O O . MET D 1 246 ? -18.731 37.176 44.910 1.00 78.19 238 MET D O 1
ATOM 9423 N N . LEU D 1 247 ? -18.100 38.132 46.854 1.00 76.93 239 LEU D N 1
ATOM 9424 C CA . LEU D 1 247 ? -19.072 39.213 46.716 1.00 80.11 239 LEU D CA 1
ATOM 9425 C C . LEU D 1 247 ? -18.767 40.074 45.495 1.00 84.14 239 LEU D C 1
ATOM 9426 O O . LEU D 1 247 ? -19.662 40.388 44.700 1.00 78.67 239 LEU D O 1
ATOM 9431 N N . LEU D 1 248 ? -17.496 40.436 45.308 1.00 90.56 240 LEU D N 1
ATOM 9432 C CA . LEU D 1 248 ? -17.147 41.297 44.185 1.00 90.17 240 LEU D CA 1
ATOM 9433 C C . LEU D 1 248 ? -17.414 40.604 42.858 1.00 89.18 240 LEU D C 1
ATOM 9434 O O . LEU D 1 248 ? -17.950 41.219 41.929 1.00 91.31 240 LEU D O 1
ATOM 9439 N N . TRP D 1 249 ? -17.063 39.318 42.754 1.00 88.43 241 TRP D N 1
ATOM 9440 C CA . TRP D 1 249 ? -17.427 38.560 41.564 1.00 84.32 241 TRP D CA 1
ATOM 9441 C C . TRP D 1 249 ? -18.929 38.619 41.328 1.00 95.07 241 TRP D C 1
ATOM 9442 O O . TRP D 1 249 ? -19.380 38.803 40.192 1.00 101.96 241 TRP D O 1
ATOM 9453 N N . THR D 1 250 ? -19.720 38.456 42.389 1.00 91.36 242 THR D N 1
ATOM 9454 C CA . THR D 1 250 ? -21.167 38.546 42.248 1.00 84.21 242 THR D CA 1
ATOM 9455 C C . THR D 1 250 ? -21.568 39.905 41.705 1.00 84.13 242 THR D C 1
ATOM 9456 O O . THR D 1 250 ? -22.402 40.002 40.795 1.00 86.37 242 THR D O 1
ATOM 9460 N N . MET D 1 251 ? -20.970 40.967 42.234 1.00 81.04 243 MET D N 1
ATOM 9461 C CA . MET D 1 251 ? -21.332 42.298 41.775 1.00 91.07 243 MET D CA 1
ATOM 9462 C C . MET D 1 251 ? -20.982 42.506 40.308 1.00 94.43 243 MET D C 1
ATOM 9463 O O . MET D 1 251 ? -21.747 43.132 39.566 1.00 99.45 243 MET D O 1
ATOM 9468 N N . PHE D 1 252 ? -19.840 41.976 39.865 1.00 92.63 244 PHE D N 1
ATOM 9469 C CA . PHE D 1 252 ? -19.384 42.224 38.499 1.00 92.33 244 PHE D CA 1
ATOM 9470 C C . PHE D 1 252 ? -20.091 41.361 37.454 1.00 91.03 244 PHE D C 1
ATOM 9471 O O . PHE D 1 252 ? -20.162 41.768 36.291 1.00 98.83 244 PHE D O 1
ATOM 9479 N N . ASN D 1 253 ? -20.582 40.170 37.812 1.00 87.15 245 ASN D N 1
ATOM 9480 C CA . ASN D 1 253 ? -21.058 39.220 36.808 1.00 89.92 245 ASN D CA 1
ATOM 9481 C C . ASN D 1 253 ? -22.494 38.749 37.008 1.00 91.58 245 ASN D C 1
ATOM 9482 O O . ASN D 1 253 ? -23.171 38.469 36.017 1.00 92.48 245 ASN D O 1
ATOM 9487 N N . TYR D 1 254 ? -22.995 38.725 38.241 1.00 90.61 246 TYR D N 1
ATOM 9488 C CA . TYR D 1 254 ? -24.206 37.993 38.597 1.00 83.37 246 TYR D CA 1
ATOM 9489 C C . TYR D 1 254 ? -25.440 38.862 38.399 1.00 85.67 246 TYR D C 1
ATOM 9490 O O . TYR D 1 254 ? -25.522 39.965 38.958 1.00 81.48 246 TYR D O 1
ATOM 9499 N N . GLN D 1 255 ? -26.377 38.377 37.570 1.00 83.74 247 GLN D N 1
ATOM 9500 C CA . GLN D 1 255 ? -27.571 39.122 37.204 1.00 85.22 247 GLN D CA 1
ATOM 9501 C C . GLN D 1 255 ? -28.870 38.599 37.807 1.00 88.21 247 GLN D C 1
ATOM 9502 O O . GLN D 1 255 ? -29.850 39.345 37.836 1.00 85.20 247 GLN D O 1
ATOM 9508 N N . SER D 1 256 ? -28.900 37.380 38.333 1.00 90.49 248 SER D N 1
ATOM 9509 C CA . SER D 1 256 ? -30.148 36.809 38.823 1.00 81.35 248 SER D CA 1
ATOM 9510 C C . SER D 1 256 ? -30.574 37.469 40.133 1.00 79.62 248 SER D C 1
ATOM 9511 O O . SER D 1 256 ? -29.738 37.918 40.920 1.00 80.30 248 SER D O 1
ATOM 9514 N N . GLU D 1 257 ? -31.895 37.570 40.346 1.00 78.97 249 GLU D N 1
ATOM 9515 C CA . GLU D 1 257 ? -32.395 38.070 41.623 1.00 77.29 249 GLU D CA 1
ATOM 9516 C C . GLU D 1 257 ? -32.406 37.024 42.728 1.00 78.37 249 GLU D C 1
ATOM 9517 O O . GLU D 1 257 ? -32.646 37.381 43.881 1.00 75.04 249 GLU D O 1
ATOM 9523 N N . GLU D 1 258 ? -32.198 35.754 42.417 1.00 83.33 250 GLU D N 1
ATOM 9524 C CA . GLU D 1 258 ? -32.175 34.763 43.478 1.00 82.57 250 GLU D CA 1
ATOM 9525 C C . GLU D 1 258 ? -30.954 34.995 44.356 1.00 79.56 250 GLU D C 1
ATOM 9526 O O . GLU D 1 258 ? -29.887 35.357 43.852 1.00 78.97 250 GLU D O 1
ATOM 9532 N N . PRO D 1 259 ? -31.089 34.864 45.669 1.00 81.06 251 PRO D N 1
ATOM 9533 C CA . PRO D 1 259 ? -29.906 34.970 46.525 1.00 78.85 251 PRO D CA 1
ATOM 9534 C C . PRO D 1 259 ? -28.908 33.899 46.126 1.00 82.06 251 PRO D C 1
ATOM 9535 O O . PRO D 1 259 ? -29.279 32.835 45.622 1.00 81.57 251 PRO D O 1
ATOM 9539 N N . ILE D 1 260 ? -27.626 34.199 46.306 1.00 81.75 252 ILE D N 1
ATOM 9540 C CA . ILE D 1 260 ? -26.577 33.229 46.027 1.00 81.85 252 ILE D CA 1
ATOM 9541 C C . ILE D 1 260 ? -25.812 32.996 47.323 1.00 79.13 252 ILE D C 1
ATOM 9542 O O . ILE D 1 260 ? -25.421 33.948 48.008 1.00 75.51 252 ILE D O 1
ATOM 9547 N N . MET D 1 261 ? -25.643 31.733 47.680 1.00 80.01 253 MET D N 1
ATOM 9548 C CA . MET D 1 261 ? -24.966 31.395 48.919 1.00 77.30 253 MET D CA 1
ATOM 9549 C C . MET D 1 261 ? -23.457 31.587 48.787 1.00 79.96 253 MET D C 1
ATOM 9550 O O . MET D 1 261 ? -22.866 31.295 47.745 1.00 76.41 253 MET D O 1
ATOM 9555 N N . LEU D 1 262 ? -22.841 32.119 49.852 1.00 80.34 254 LEU D N 1
ATOM 9556 C CA . LEU D 1 262 ? -21.388 32.236 49.984 1.00 79.09 254 LEU D CA 1
ATOM 9557 C C . LEU D 1 262 ? -20.950 31.334 51.139 1.00 80.57 254 LEU D C 1
ATOM 9558 O O . LEU D 1 262 ? -21.123 31.687 52.307 1.00 84.80 254 LEU D O 1
ATOM 9563 N N . CYS D 1 263 ? -20.364 30.185 50.820 1.00 77.09 255 CYS D N 1
ATOM 9564 C CA . CYS D 1 263 ? -19.919 29.232 51.832 1.00 80.53 255 CYS D CA 1
ATOM 9565 C C . CYS D 1 263 ? -18.840 28.353 51.210 1.00 88.63 255 CYS D C 1
ATOM 9566 O O . CYS D 1 263 ? -18.517 28.484 50.027 1.00 102.25 255 CYS D O 1
ATOM 9569 N N . VAL D 1 264 ? -18.275 27.462 52.019 1.00 86.34 256 VAL D N 1
ATOM 9570 C CA . VAL D 1 264 ? -17.292 26.489 51.550 1.00 87.41 256 VAL D CA 1
ATOM 9571 C C . VAL D 1 264 ? -18.024 25.170 51.336 1.00 86.58 256 VAL D C 1
ATOM 9572 O O . VAL D 1 264 ? -19.134 24.967 51.822 1.00 88.26 256 VAL D O 1
ATOM 9576 N N . SER D 1 265 ? -17.384 24.241 50.638 1.00 93.59 257 SER D N 1
ATOM 9577 C CA . SER D 1 265 ? -18.063 22.990 50.333 1.00 94.20 257 SER D CA 1
ATOM 9578 C C . SER D 1 265 ? -18.317 22.189 51.606 1.00 94.13 257 SER D C 1
ATOM 9579 O O . SER D 1 265 ? -17.798 22.493 52.687 1.00 89.75 257 SER D O 1
ATOM 9582 N N . GLU D 1 266 ? -19.173 21.173 51.472 1.00 92.78 258 GLU D N 1
ATOM 9583 C CA . GLU D 1 266 ? -19.427 20.283 52.596 1.00 104.29 258 GLU D CA 1
ATOM 9584 C C . GLU D 1 266 ? -18.161 19.516 52.971 1.00 109.67 258 GLU D C 1
ATOM 9585 O O . GLU D 1 266 ? -17.896 19.282 54.157 1.00 111.43 258 GLU D O 1
ATOM 9587 N N . GLU D 1 267 ? -17.344 19.155 51.975 1.00 107.40 259 GLU D N 1
ATOM 9588 C CA . GLU D 1 267 ? -16.103 18.428 52.240 1.00 110.63 259 GLU D CA 1
ATOM 9589 C C . GLU D 1 267 ? -15.144 19.227 53.117 1.00 109.81 259 GLU D C 1
ATOM 9590 O O . GLU D 1 267 ? -14.289 18.643 53.792 1.00 115.78 259 GLU D O 1
ATOM 9592 N N . ASP D 1 268 ? -15.257 20.555 53.105 1.00 101.18 260 ASP D N 1
ATOM 9593 C CA . ASP D 1 268 ? -14.382 21.454 53.845 1.00 100.25 260 ASP D CA 1
ATOM 9594 C C . ASP D 1 268 ? -14.876 21.731 55.259 1.00 98.73 260 ASP D C 1
ATOM 9595 O O . ASP D 1 268 ? -14.288 22.564 55.959 1.00 92.20 260 ASP D O 1
ATOM 9600 N N . GLU D 1 269 ? -15.925 21.037 55.691 1.00 99.97 261 GLU D N 1
ATOM 9601 C CA . GLU D 1 269 ? -16.502 21.247 57.010 1.00 99.56 261 GLU D CA 1
ATOM 9602 C C . GLU D 1 269 ? -15.514 20.889 58.111 1.00 104.90 261 GLU D C 1
ATOM 9603 O O . GLU D 1 269 ? -14.905 19.814 58.101 1.00 114.60 261 GLU D O 1
ATOM 9609 N N . LYS D 1 270 ? -15.261 21.842 59.002 1.00 101.82 262 LYS D N 1
ATOM 9610 C CA . LYS D 1 270 ? -14.475 21.564 60.197 1.00 99.15 262 LYS D CA 1
ATOM 9611 C C . LYS D 1 270 ? -15.395 21.395 61.407 1.00 100.36 262 LYS D C 1
ATOM 9612 O O . LYS D 1 270 ? -16.421 22.070 61.530 1.00 99.81 262 LYS D O 1
ATOM 9614 N N . SER D 1 271 ? -15.031 20.469 62.282 1.00 101.01 263 SER D N 1
ATOM 9615 C CA . SER D 1 271 ? -15.621 20.300 63.607 1.00 99.26 263 SER D CA 1
ATOM 9616 C C . SER D 1 271 ? -14.985 21.281 64.597 1.00 100.41 263 SER D C 1
ATOM 9617 O O . SER D 1 271 ? -13.900 21.825 64.361 1.00 86.83 263 SER D O 1
ATOM 9620 N N . ILE D 1 272 ? -15.660 21.472 65.734 1.00 99.33 264 ILE D N 1
ATOM 9621 C CA . ILE D 1 272 ? -15.193 22.428 66.736 1.00 98.85 264 ILE D CA 1
ATOM 9622 C C . ILE D 1 272 ? -13.804 22.058 67.246 1.00 102.14 264 ILE D C 1
ATOM 9623 O O . ILE D 1 272 ? -12.948 22.930 67.424 1.00 84.27 264 ILE D O 1
ATOM 9625 N N . GLY D 1 273 ? -13.547 20.766 67.463 1.00 105.49 265 GLY D N 1
ATOM 9626 C CA . GLY D 1 273 ? -12.250 20.358 67.980 1.00 106.26 265 GLY D CA 1
ATOM 9627 C C . GLY D 1 273 ? -11.082 20.632 67.047 1.00 105.91 265 GLY D C 1
ATOM 9628 O O . GLY D 1 273 ? -10.048 21.145 67.473 1.00 108.50 265 GLY D O 1
ATOM 9629 N N . GLN D 1 274 ? -11.215 20.290 65.766 1.00 101.78 266 GLN D N 1
ATOM 9630 C CA . GLN D 1 274 ? -10.099 20.566 64.864 1.00 103.70 266 GLN D CA 1
ATOM 9631 C C . GLN D 1 274 ? -9.888 22.072 64.682 1.00 96.10 266 GLN D C 1
ATOM 9632 O O . GLN D 1 274 ? -8.754 22.509 64.451 1.00 99.51 266 GLN D O 1
ATOM 9638 N N . VAL D 1 275 ? -10.956 22.875 64.757 1.00 93.84 267 VAL D N 1
ATOM 9639 C CA . VAL D 1 275 ? -10.784 24.329 64.747 1.00 92.21 267 VAL D CA 1
ATOM 9640 C C . VAL D 1 275 ? -9.938 24.770 65.945 1.00 94.43 267 VAL D C 1
ATOM 9641 O O . VAL D 1 275 ? -9.046 25.619 65.817 1.00 90.62 267 VAL D O 1
ATOM 9643 N N . ALA D 1 276 ? -10.205 24.206 67.126 1.00 93.09 268 ALA D N 1
ATOM 9644 C CA . ALA D 1 276 ? -9.416 24.562 68.298 1.00 92.18 268 ALA D CA 1
ATOM 9645 C C . ALA D 1 276 ? -7.942 24.215 68.102 1.00 95.92 268 ALA D C 1
ATOM 9646 O O . ALA D 1 276 ? -7.066 25.041 68.383 1.00 96.99 268 ALA D O 1
ATOM 9648 N N . GLN D 1 277 ? -7.653 23.023 67.562 1.00 99.26 269 GLN D N 1
ATOM 9649 C CA . GLN D 1 277 ? -6.264 22.605 67.369 1.00 102.27 269 GLN D CA 1
ATOM 9650 C C . GLN D 1 277 ? -5.532 23.531 66.408 1.00 103.65 269 GLN D C 1
ATOM 9651 O O . GLN D 1 277 ? -4.369 23.889 66.639 1.00 102.44 269 GLN D O 1
ATOM 9653 N N . THR D 1 278 ? -6.196 23.933 65.324 1.00 104.69 270 THR D N 1
ATOM 9654 C CA . THR D 1 278 ? -5.587 24.881 64.399 1.00 105.90 270 THR D CA 1
ATOM 9655 C C . THR D 1 278 ? -5.289 26.204 65.094 1.00 103.77 270 THR D C 1
ATOM 9656 O O . THR D 1 278 ? -4.274 26.852 64.809 1.00 105.65 270 THR D O 1
ATOM 9660 N N . ILE D 1 279 ? -6.169 26.625 66.005 1.00 96.72 271 ILE D N 1
ATOM 9661 C CA . ILE D 1 279 ? -5.901 27.829 66.782 1.00 90.38 271 ILE D CA 1
ATOM 9662 C C . ILE D 1 279 ? -4.689 27.614 67.688 1.00 91.10 271 ILE D C 1
ATOM 9663 O O . ILE D 1 279 ? -3.811 28.478 67.783 1.00 92.11 271 ILE D O 1
ATOM 9665 N N . LYS D 1 280 ? -4.610 26.453 68.352 1.00 91.21 272 LYS D N 1
ATOM 9666 C CA . LYS D 1 280 ? -3.476 26.169 69.230 1.00 97.10 272 LYS D CA 1
ATOM 9667 C C . LYS D 1 280 ? -2.153 26.199 68.471 1.00 104.08 272 LYS D C 1
ATOM 9668 O O . LYS D 1 280 ? -1.211 26.884 68.883 1.00 106.52 272 LYS D O 1
ATOM 9670 N N . ASP D 1 281 ? -2.066 25.475 67.347 1.00 104.34 273 ASP D N 1
ATOM 9671 C CA . ASP D 1 281 ? -0.795 25.355 66.640 1.00 104.92 273 ASP D CA 1
ATOM 9672 C C . ASP D 1 281 ? -0.417 26.603 65.850 1.00 102.88 273 ASP D C 1
ATOM 9673 O O . ASP D 1 281 ? 0.696 26.661 65.318 1.00 109.63 273 ASP D O 1
ATOM 9675 N N . ALA D 1 282 ? -1.262 27.630 65.835 1.00 92.48 274 ALA D N 1
ATOM 9676 C CA . ALA D 1 282 ? -0.954 28.876 65.147 1.00 91.47 274 ALA D CA 1
ATOM 9677 C C . ALA D 1 282 ? -0.543 29.966 66.118 1.00 95.85 274 ALA D C 1
ATOM 9678 O O . ALA D 1 282 ? 0.192 30.883 65.739 1.00 93.46 274 ALA D O 1
ATOM 9680 N N . PHE D 1 283 ? -1.005 29.867 67.365 1.00 91.75 275 PHE D N 1
ATOM 9681 C CA . PHE D 1 283 ? -0.508 30.675 68.468 1.00 94.56 275 PHE D CA 1
ATOM 9682 C C . PHE D 1 283 ? 0.784 30.111 69.048 1.00 104.03 275 PHE D C 1
ATOM 9683 O O . PHE D 1 283 ? 1.422 30.775 69.874 1.00 90.33 275 PHE D O 1
ATOM 9691 N N . ASN D 1 284 ? 1.180 28.910 68.610 1.00 112.76 276 ASN D N 1
ATOM 9692 C CA . ASN D 1 284 ? 2.272 28.143 69.208 1.00 118.06 276 ASN D CA 1
ATOM 9693 C C . ASN D 1 284 ? 2.020 27.892 70.687 1.00 116.28 276 ASN D C 1
ATOM 9694 O O . ASN D 1 284 ? 2.941 27.915 71.504 1.00 121.37 276 ASN D O 1
ATOM 9699 N N . PHE D 1 285 ? 0.760 27.640 71.031 1.00 110.88 277 PHE D N 1
ATOM 9700 C CA . PHE D 1 285 ? 0.412 27.294 72.403 1.00 111.91 277 PHE D CA 1
ATOM 9701 C C . PHE D 1 285 ? 0.845 25.862 72.689 1.00 121.66 277 PHE D C 1
ATOM 9702 O O . PHE D 1 285 ? 0.460 24.935 71.967 1.00 126.79 277 PHE D O 1
ATOM 9710 N N . THR D 1 286 ? 1.649 25.686 73.742 1.00 121.68 278 THR D N 1
ATOM 9711 C CA . THR D 1 286 ? 2.213 24.393 74.115 1.00 121.26 278 THR D CA 1
ATOM 9712 C C . THR D 1 286 ? 1.570 23.823 75.375 1.00 122.21 278 THR D C 1
ATOM 9713 O O . THR D 1 286 ? 2.062 22.822 75.912 1.00 125.53 278 THR D O 1
ATOM 9717 N N . GLY D 1 287 ? 0.493 24.437 75.862 1.00 117.87 279 GLY D N 1
ATOM 9718 C CA . GLY D 1 287 ? -0.198 23.979 77.048 1.00 114.93 279 GLY D CA 1
ATOM 9719 C C . GLY D 1 287 ? -1.211 22.897 76.741 1.00 115.57 279 GLY D C 1
ATOM 9720 O O . GLY D 1 287 ? -1.195 22.273 75.677 1.00 118.54 279 GLY D O 1
ATOM 9721 N N . ASN D 1 288 ? -2.109 22.675 77.696 1.00 114.92 280 ASN D N 1
ATOM 9722 C CA . ASN D 1 288 ? -3.142 21.659 77.557 1.00 117.66 280 ASN D CA 1
ATOM 9723 C C . ASN D 1 288 ? -4.388 22.236 76.884 1.00 117.01 280 ASN D C 1
ATOM 9724 O O . ASN D 1 288 ? -4.532 23.450 76.707 1.00 109.14 280 ASN D O 1
ATOM 9729 N N . MET D 1 289 ? -5.309 21.339 76.517 1.00 119.00 281 MET D N 1
ATOM 9730 C CA . MET D 1 289 ? -6.572 21.748 75.903 1.00 110.47 281 MET D CA 1
ATOM 9731 C C . MET D 1 289 ? -7.669 20.800 76.385 1.00 110.28 281 MET D C 1
ATOM 9732 O O . MET D 1 289 ? -7.803 19.691 75.862 1.00 112.33 281 MET D O 1
ATOM 9737 N N . VAL D 1 290 ? -8.456 21.249 77.365 1.00 111.19 282 VAL D N 1
ATOM 9738 C CA . VAL D 1 290 ? -9.532 20.441 77.933 1.00 113.07 282 VAL D CA 1
ATOM 9739 C C . VAL D 1 290 ? -10.835 20.696 77.176 1.00 115.39 282 VAL D C 1
ATOM 9740 O O . VAL D 1 290 ? -10.895 21.560 76.294 1.00 115.84 282 VAL D O 1
ATOM 9742 N N . PHE D 1 291 ? -11.885 19.943 77.508 1.00 116.27 283 PHE D N 1
ATOM 9743 C CA . PHE D 1 291 ? -13.195 20.094 76.887 1.00 116.05 283 PHE D CA 1
ATOM 9744 C C . PHE D 1 291 ? -14.262 20.209 77.967 1.00 121.49 283 PHE D C 1
ATOM 9745 O O . PHE D 1 291 ? -14.349 19.352 78.852 1.00 124.07 283 PHE D O 1
ATOM 9753 N N . ASP D 1 292 ? -15.088 21.255 77.875 1.00 124.20 284 ASP D N 1
ATOM 9754 C CA . ASP D 1 292 ? -15.852 21.710 79.036 1.00 129.89 284 ASP D CA 1
ATOM 9755 C C . ASP D 1 292 ? -17.081 20.849 79.300 1.00 130.80 284 ASP D C 1
ATOM 9756 O O . ASP D 1 292 ? -17.356 20.497 80.452 1.00 137.11 284 ASP D O 1
ATOM 9758 N N . THR D 1 293 ? -17.841 20.525 78.258 1.00 122.00 285 THR D N 1
ATOM 9759 C CA . THR D 1 293 ? -19.079 19.760 78.410 1.00 115.94 285 THR D CA 1
ATOM 9760 C C . THR D 1 293 ? -20.011 20.352 79.473 1.00 113.80 285 THR D C 1
ATOM 9761 O O . THR D 1 293 ? -21.179 20.640 79.204 1.00 111.27 285 THR D O 1
ATOM 9765 N N . ASP D 1 297 ? -24.133 20.091 73.956 1.00 108.65 289 ASP D N 1
ATOM 9766 C CA . ASP D 1 297 ? -22.999 20.519 73.147 1.00 103.31 289 ASP D CA 1
ATOM 9767 C C . ASP D 1 297 ? -23.331 20.618 71.648 1.00 104.17 289 ASP D C 1
ATOM 9768 O O . ASP D 1 297 ? -22.741 19.899 70.842 1.00 105.85 289 ASP D O 1
ATOM 9770 N N . GLY D 1 298 ? -24.284 21.488 71.291 1.00 98.56 290 GLY D N 1
ATOM 9771 C CA . GLY D 1 298 ? -24.491 21.951 69.920 1.00 97.51 290 GLY D CA 1
ATOM 9772 C C . GLY D 1 298 ? -25.107 21.023 68.878 1.00 100.06 290 GLY D C 1
ATOM 9773 O O . GLY D 1 298 ? -25.068 19.797 69.024 1.00 103.37 290 GLY D O 1
ATOM 9774 N N . GLN D 1 299 ? -25.659 21.600 67.802 1.00 98.61 291 GLN D N 1
ATOM 9775 C CA . GLN D 1 299 ? -26.240 20.812 66.713 1.00 101.32 291 GLN D CA 1
ATOM 9776 C C . GLN D 1 299 ? -25.146 20.282 65.786 1.00 96.84 291 GLN D C 1
ATOM 9777 O O . GLN D 1 299 ? -24.278 21.040 65.338 1.00 90.57 291 GLN D O 1
ATOM 9779 N N . TYR D 1 300 ? -25.212 18.984 65.472 1.00 99.70 292 TYR D N 1
ATOM 9780 C CA . TYR D 1 300 ? -24.071 18.300 64.863 1.00 98.33 292 TYR D CA 1
ATOM 9781 C C . TYR D 1 300 ? -23.732 18.877 63.493 1.00 96.00 292 TYR D C 1
ATOM 9782 O O . TYR D 1 300 ? -22.596 19.299 63.251 1.00 98.42 292 TYR D O 1
ATOM 9784 N N . LYS D 1 301 ? -24.704 18.913 62.581 1.00 90.82 293 LYS D N 1
ATOM 9785 C CA . LYS D 1 301 ? -24.452 19.332 61.206 1.00 92.81 293 LYS D CA 1
ATOM 9786 C C . LYS D 1 301 ? -25.551 20.273 60.731 1.00 93.45 293 LYS D C 1
ATOM 9787 O O . LYS D 1 301 ? -26.727 19.893 60.688 1.00 93.43 293 LYS D O 1
ATOM 9789 N N . LYS D 1 302 ? -25.163 21.491 60.356 1.00 93.48 294 LYS D N 1
ATOM 9790 C CA . LYS D 1 302 ? -26.055 22.492 59.767 1.00 93.88 294 LYS D CA 1
ATOM 9791 C C . LYS D 1 302 ? -25.506 22.863 58.384 1.00 95.71 294 LYS D C 1
ATOM 9792 O O . LYS D 1 302 ? -24.888 23.915 58.203 1.00 101.89 294 LYS D O 1
ATOM 9794 N N . THR D 1 303 ? -25.782 22.010 57.399 1.00 89.70 295 THR D N 1
ATOM 9795 C CA . THR D 1 303 ? -25.047 21.958 56.139 1.00 84.52 295 THR D CA 1
ATOM 9796 C C . THR D 1 303 ? -25.559 22.969 55.117 1.00 85.94 295 THR D C 1
ATOM 9797 O O . THR D 1 303 ? -26.761 23.023 54.847 1.00 90.70 295 THR D O 1
ATOM 9801 N N . SER D 1 304 ? -24.649 23.752 54.533 1.00 82.49 296 SER D N 1
ATOM 9802 C CA . SER D 1 304 ? -24.992 24.653 53.439 1.00 86.75 296 SER D CA 1
ATOM 9803 C C . SER D 1 304 ? -24.488 24.148 52.088 1.00 91.09 296 SER D C 1
ATOM 9804 O O . SER D 1 304 ? -23.425 23.528 51.988 1.00 94.61 296 SER D O 1
ATOM 9807 N N . SER D 1 305 ? -25.277 24.420 51.051 1.00 82.86 297 SER D N 1
ATOM 9808 C CA . SER D 1 305 ? -24.941 24.086 49.673 1.00 85.73 297 SER D CA 1
ATOM 9809 C C . SER D 1 305 ? -24.290 25.273 48.971 1.00 83.50 297 SER D C 1
ATOM 9810 O O . SER D 1 305 ? -24.879 26.356 48.891 1.00 81.44 297 SER D O 1
ATOM 9813 N N . ASN D 1 306 ? -23.114 25.046 48.396 1.00 85.09 298 ASN D N 1
ATOM 9814 C CA . ASN D 1 306 ? -22.465 26.020 47.536 1.00 87.90 298 ASN D CA 1
ATOM 9815 C C . ASN D 1 306 ? -22.610 25.666 46.060 1.00 87.00 298 ASN D C 1
ATOM 9816 O O . ASN D 1 306 ? -21.813 26.131 45.241 1.00 90.52 298 ASN D O 1
ATOM 9821 N N . ALA D 1 307 ? -23.614 24.856 45.705 1.00 88.32 299 ALA D N 1
ATOM 9822 C CA . ALA D 1 307 ? -23.719 24.363 44.330 1.00 93.87 299 ALA D CA 1
ATOM 9823 C C . ALA D 1 307 ? -23.792 25.504 43.326 1.00 90.16 299 ALA D C 1
ATOM 9824 O O . ALA D 1 307 ? -23.184 25.425 42.255 1.00 92.27 299 ALA D O 1
ATOM 9826 N N . LYS D 1 308 ? -24.500 26.588 43.665 1.00 87.36 300 LYS D N 1
ATOM 9827 C CA . LYS D 1 308 ? -24.724 27.646 42.681 1.00 91.12 300 LYS D CA 1
ATOM 9828 C C . LYS D 1 308 ? -23.437 28.382 42.338 1.00 92.12 300 LYS D C 1
ATOM 9829 O O . LYS D 1 308 ? -23.078 28.506 41.158 1.00 93.42 300 LYS D O 1
ATOM 9835 N N . PHE D 1 309 ? -22.723 28.866 43.355 1.00 85.34 301 PHE D N 1
ATOM 9836 C CA . PHE D 1 309 ? -21.493 29.603 43.100 1.00 85.63 301 PHE D CA 1
ATOM 9837 C C . PHE D 1 309 ? -20.435 28.700 42.479 1.00 88.83 301 PHE D C 1
ATOM 9838 O O . PHE D 1 309 ? -19.624 29.159 41.667 1.00 95.12 301 PHE D O 1
ATOM 9846 N N . LEU D 1 310 ? -20.382 27.428 42.888 1.00 90.24 302 LEU D N 1
ATOM 9847 C CA . LEU D 1 310 ? -19.442 26.502 42.255 1.00 98.78 302 LEU D CA 1
ATOM 9848 C C . LEU D 1 310 ? -19.829 26.231 40.803 1.00 96.24 302 LEU D C 1
ATOM 9849 O O . LEU D 1 310 ? -18.957 26.124 39.934 1.00 98.97 302 LEU D O 1
ATOM 9851 N N . ARG D 1 311 ? -21.134 26.151 40.518 1.00 95.49 303 ARG D N 1
ATOM 9852 C CA . ARG D 1 311 ? -21.582 25.912 39.148 1.00 100.69 303 ARG D CA 1
ATOM 9853 C C . ARG D 1 311 ? -21.340 27.133 38.274 1.00 103.83 303 ARG D C 1
ATOM 9854 O O . ARG D 1 311 ? -20.991 27.000 37.094 1.00 109.77 303 ARG D O 1
ATOM 9862 N N . LEU D 1 312 ? -21.520 28.331 38.831 1.00 94.42 304 LEU D N 1
ATOM 9863 C CA . LEU D 1 312 ? -21.368 29.557 38.059 1.00 96.35 304 LEU D CA 1
ATOM 9864 C C . LEU D 1 312 ? -19.928 30.047 37.988 1.00 96.98 304 LEU D C 1
ATOM 9865 O O . LEU D 1 312 ? -19.579 30.770 37.048 1.00 98.58 304 LEU D O 1
ATOM 9867 N N . ASN D 1 313 ? -19.086 29.673 38.950 1.00 94.94 305 ASN D N 1
ATOM 9868 C CA . ASN D 1 313 ? -17.702 30.149 39.019 1.00 97.11 305 ASN D CA 1
ATOM 9869 C C . ASN D 1 313 ? -16.803 28.985 39.405 1.00 100.40 305 ASN D C 1
ATOM 9870 O O . ASN D 1 313 ? -16.277 28.925 40.522 1.00 98.89 305 ASN D O 1
ATOM 9875 N N . PRO D 1 314 ? -16.606 28.030 38.491 1.00 108.33 306 PRO D N 1
ATOM 9876 C CA . PRO D 1 314 ? -15.868 26.811 38.851 1.00 111.93 306 PRO D CA 1
ATOM 9877 C C . PRO D 1 314 ? -14.400 27.050 39.163 1.00 105.42 306 PRO D C 1
ATOM 9878 O O . PRO D 1 314 ? -13.774 26.183 39.783 1.00 106.80 306 PRO D O 1
ATOM 9882 N N . THR D 1 315 ? -13.809 28.144 38.691 1.00 105.54 307 THR D N 1
ATOM 9883 C CA . THR D 1 315 ? -12.379 28.382 38.861 1.00 109.02 307 THR D CA 1
ATOM 9884 C C . THR D 1 315 ? -12.018 29.185 40.113 1.00 107.93 307 THR D C 1
ATOM 9885 O O . THR D 1 315 ? -10.856 29.579 40.256 1.00 113.50 307 THR D O 1
ATOM 9889 N N . PHE D 1 316 ? -12.960 29.451 41.015 1.00 100.38 308 PHE D N 1
ATOM 9890 C CA . PHE D 1 316 ? -12.629 30.255 42.185 1.00 99.19 308 PHE D CA 1
ATOM 9891 C C . PHE D 1 316 ? -11.691 29.484 43.112 1.00 101.71 308 PHE D C 1
ATOM 9892 O O . PHE D 1 316 ? -11.908 28.302 43.391 1.00 104.35 308 PHE D O 1
ATOM 9900 N N . GLN D 1 317 ? -10.649 30.153 43.595 1.00 98.66 309 GLN D N 1
ATOM 9901 C CA . GLN D 1 317 ? -9.668 29.521 44.470 1.00 105.35 309 GLN D CA 1
ATOM 9902 C C . GLN D 1 317 ? -9.897 30.031 45.886 1.00 105.26 309 GLN D C 1
ATOM 9903 O O . GLN D 1 317 ? -9.785 31.234 46.146 1.00 103.05 309 GLN D O 1
ATOM 9905 N N . TYR D 1 318 ? -10.214 29.113 46.790 1.00 104.77 310 TYR D N 1
ATOM 9906 C CA . TYR D 1 318 ? -10.433 29.417 48.193 1.00 96.20 310 TYR D CA 1
ATOM 9907 C C . TYR D 1 318 ? -9.113 29.437 48.959 1.00 93.47 310 TYR D C 1
ATOM 9908 O O . TYR D 1 318 ? -8.122 28.821 48.560 1.00 97.55 310 TYR D O 1
ATOM 9917 N N . THR D 1 319 ? -9.121 30.145 50.083 1.00 91.03 311 THR D N 1
ATOM 9918 C CA . THR D 1 319 ? -7.980 30.134 50.998 1.00 91.47 311 THR D CA 1
ATOM 9919 C C . THR D 1 319 ? -8.038 28.885 51.877 1.00 94.43 311 THR D C 1
ATOM 9920 O O . THR D 1 319 ? -9.092 28.589 52.448 1.00 97.20 311 THR D O 1
ATOM 9924 N N . PRO D 1 320 ? -6.960 28.099 51.956 1.00 98.49 312 PRO D N 1
ATOM 9925 C CA . PRO D 1 320 ? -6.943 26.953 52.880 1.00 102.73 312 PRO D CA 1
ATOM 9926 C C . PRO D 1 320 ? -7.221 27.393 54.315 1.00 99.24 312 PRO D C 1
ATOM 9927 O O . PRO D 1 320 ? -6.823 28.481 54.735 1.00 91.14 312 PRO D O 1
ATOM 9931 N N . PHE D 1 321 ? -7.947 26.545 55.053 1.00 93.69 313 PHE D N 1
ATOM 9932 C CA . PHE D 1 321 ? -8.397 26.900 56.397 1.00 93.11 313 PHE D CA 1
ATOM 9933 C C . PHE D 1 321 ? -7.221 27.191 57.337 1.00 97.56 313 PHE D C 1
ATOM 9934 O O . PHE D 1 321 ? -7.258 28.150 58.119 1.00 83.92 313 PHE D O 1
ATOM 9942 N N . GLU D 1 322 ? -6.186 26.343 57.308 1.00 101.73 314 GLU D N 1
ATOM 9943 C CA . GLU D 1 322 ? -5.037 26.563 58.178 1.00 100.31 314 GLU D CA 1
ATOM 9944 C C . GLU D 1 322 ? -4.402 27.924 57.917 1.00 98.68 314 GLU D C 1
ATOM 9945 O O . GLU D 1 322 ? -4.062 28.649 58.859 1.00 99.35 314 GLU D O 1
ATOM 9947 N N . GLN D 1 323 ? -4.255 28.296 56.643 1.00 91.84 315 GLN D N 1
ATOM 9948 C CA . GLN D 1 323 ? -3.675 29.590 56.289 1.00 92.29 315 GLN D CA 1
ATOM 9949 C C . GLN D 1 323 ? -4.553 30.757 56.729 1.00 96.15 315 GLN D C 1
ATOM 9950 O O . GLN D 1 323 ? -4.040 31.805 57.136 1.00 103.28 315 GLN D O 1
ATOM 9956 N N . ALA D 1 324 ? -5.875 30.620 56.622 1.00 86.14 316 ALA D N 1
ATOM 9957 C CA . ALA D 1 324 ? -6.757 31.723 56.995 1.00 83.04 316 ALA D CA 1
ATOM 9958 C C . ALA D 1 324 ? -6.723 31.973 58.495 1.00 87.33 316 ALA D C 1
ATOM 9959 O O . ALA D 1 324 ? -6.782 33.125 58.945 1.00 85.03 316 ALA D O 1
ATOM 9961 N N . ILE D 1 325 ? -6.655 30.899 59.280 1.00 87.81 317 ILE D N 1
ATOM 9962 C CA . ILE D 1 325 ? -6.529 31.026 60.724 1.00 86.02 317 ILE D CA 1
ATOM 9963 C C . ILE D 1 325 ? -5.215 31.711 61.086 1.00 84.86 317 ILE D C 1
ATOM 9964 O O . ILE D 1 325 ? -5.189 32.623 61.920 1.00 79.03 317 ILE D O 1
ATOM 9969 N N . LYS D 1 326 ? -4.111 31.308 60.440 1.00 91.30 318 LYS D N 1
ATOM 9970 C CA . LYS D 1 326 ? -2.812 31.919 60.729 1.00 85.85 318 LYS D CA 1
ATOM 9971 C C . LYS D 1 326 ? -2.813 33.404 60.378 1.00 89.90 318 LYS D C 1
ATOM 9972 O O . LYS D 1 326 ? -2.292 34.231 61.136 1.00 90.45 318 LYS D O 1
ATOM 9974 N N . GLU D 1 327 ? -3.415 33.766 59.242 1.00 88.90 319 GLU D N 1
ATOM 9975 C CA . GLU D 1 327 ? -3.479 35.174 58.855 1.00 89.66 319 GLU D CA 1
ATOM 9976 C C . GLU D 1 327 ? -4.338 35.973 59.826 1.00 85.69 319 GLU D C 1
ATOM 9977 O O . GLU D 1 327 ? -4.007 37.118 60.159 1.00 82.04 319 GLU D O 1
ATOM 9983 N N . THR D 1 328 ? -5.457 35.393 60.270 1.00 83.35 320 THR D N 1
ATOM 9984 C CA . THR D 1 328 ? -6.320 36.084 61.221 1.00 83.70 320 THR D CA 1
ATOM 9985 C C . THR D 1 328 ? -5.660 36.179 62.590 1.00 84.71 320 THR D C 1
ATOM 9986 O O . THR D 1 328 ? -5.675 37.245 63.217 1.00 86.54 320 THR D O 1
ATOM 9990 N N . VAL D 1 329 ? -5.055 35.084 63.062 1.00 84.83 321 VAL D N 1
ATOM 9991 C CA . VAL D 1 329 ? -4.345 35.133 64.336 1.00 79.89 321 VAL D CA 1
ATOM 9992 C C . VAL D 1 329 ? -3.241 36.176 64.280 1.00 83.89 321 VAL D C 1
ATOM 9993 O O . VAL D 1 329 ? -3.094 36.990 65.196 1.00 76.91 321 VAL D O 1
ATOM 9997 N N . GLN D 1 330 ? -2.497 36.218 63.172 1.00 90.48 322 GLN D N 1
ATOM 9998 C CA . GLN D 1 330 ? -1.443 37.219 63.030 1.00 95.95 322 GLN D CA 1
ATOM 9999 C C . GLN D 1 330 ? -2.015 38.631 63.112 1.00 93.09 322 GLN D C 1
ATOM 10000 O O . GLN D 1 330 ? -1.422 39.515 63.745 1.00 92.94 322 GLN D O 1
ATOM 10006 N N . TRP D 1 331 ? -3.158 38.867 62.461 1.00 87.32 323 TRP D N 1
ATOM 10007 C CA . TRP D 1 331 ? -3.830 40.155 62.598 1.00 85.30 323 TRP D CA 1
ATOM 10008 C C . TRP D 1 331 ? -4.254 40.397 64.044 1.00 80.15 323 TRP D C 1
ATOM 10009 O O . TRP D 1 331 ? -4.094 41.502 64.575 1.00 76.67 323 TRP D O 1
ATOM 10020 N N . PHE D 1 332 ? -4.793 39.366 64.697 1.00 76.16 324 PHE D N 1
ATOM 10021 C CA . PHE D 1 332 ? -5.303 39.528 66.050 1.00 73.41 324 PHE D CA 1
ATOM 10022 C C . PHE D 1 332 ? -4.191 39.902 67.021 1.00 75.17 324 PHE D C 1
ATOM 10023 O O . PHE D 1 332 ? -4.400 40.718 67.924 1.00 78.90 324 PHE D O 1
ATOM 10031 N N . LEU D 1 333 ? -3.015 39.287 66.873 1.00 79.04 325 LEU D N 1
ATOM 10032 C CA . LEU D 1 333 ? -1.860 39.636 67.701 1.00 78.75 325 LEU D CA 1
ATOM 10033 C C . LEU D 1 333 ? -1.333 41.032 67.379 1.00 80.33 325 LEU D C 1
ATOM 10034 O O . LEU D 1 333 ? -0.985 41.796 68.284 1.00 77.81 325 LEU D O 1
ATOM 10039 N N . GLU D 1 334 ? -1.242 41.374 66.091 1.00 85.02 326 GLU D N 1
ATOM 10040 C CA . GLU D 1 334 ? -0.683 42.665 65.703 1.00 86.48 326 GLU D CA 1
ATOM 10041 C C . GLU D 1 334 ? -1.610 43.824 66.051 1.00 84.07 326 GLU D C 1
ATOM 10042 O O . GLU D 1 334 ? -1.153 44.969 66.089 1.00 92.89 326 GLU D O 1
ATOM 10044 N N . ASN D 1 335 ? -2.899 43.560 66.281 1.00 77.87 327 ASN D N 1
ATOM 10045 C CA . ASN D 1 335 ? -3.892 44.607 66.495 1.00 75.23 327 ASN D CA 1
ATOM 10046 C C . ASN D 1 335 ? -4.696 44.401 67.777 1.00 70.93 327 ASN D C 1
ATOM 10047 O O . ASN D 1 335 ? -5.795 44.947 67.897 1.00 69.20 327 ASN D O 1
ATOM 10052 N N . TYR D 1 336 ? -4.179 43.603 68.720 1.00 70.83 328 TYR D N 1
ATOM 10053 C CA . TYR D 1 336 ? -4.933 43.248 69.926 1.00 75.99 328 TYR D CA 1
ATOM 10054 C C . TYR D 1 336 ? -5.436 44.462 70.706 1.00 73.21 328 TYR D C 1
ATOM 10055 O O . TYR D 1 336 ? -6.575 44.459 71.186 1.00 71.06 328 TYR D O 1
ATOM 10064 N N . GLU D 1 337 ? -4.604 45.500 70.869 1.00 69.20 329 GLU D N 1
ATOM 10065 C CA . GLU D 1 337 ? -5.043 46.652 71.656 1.00 74.03 329 GLU D CA 1
ATOM 10066 C C . GLU D 1 337 ? -6.300 47.287 71.060 1.00 71.45 329 GLU D C 1
ATOM 10067 O O . GLU D 1 337 ? -7.188 47.733 71.797 1.00 70.02 329 GLU D O 1
ATOM 10069 N N . THR D 1 338 ? -6.405 47.317 69.730 1.00 71.55 330 THR D N 1
ATOM 10070 C CA . THR D 1 338 ? -7.537 47.932 69.046 1.00 72.67 330 THR D CA 1
ATOM 10071 C C . THR D 1 338 ? -8.612 46.934 68.612 1.00 65.93 330 THR D C 1
ATOM 10072 O O . THR D 1 338 ? -9.612 47.346 68.014 1.00 65.78 330 THR D O 1
ATOM 10076 N N . ALA D 1 339 ? -8.446 45.643 68.883 1.00 66.56 331 ALA D N 1
ATOM 10077 C CA . ALA D 1 339 ? -9.450 44.686 68.432 1.00 70.51 331 ALA D CA 1
ATOM 10078 C C . ALA D 1 339 ? -10.671 44.704 69.343 1.00 70.97 331 ALA D C 1
ATOM 10079 O O . ALA D 1 339 ? -10.595 45.024 70.538 1.00 61.50 331 ALA D O 1
ATOM 10081 N N . ARG D 1 340 ? -11.811 44.396 68.738 1.00 71.92 332 ARG D N 1
ATOM 10082 C CA . ARG D 1 340 ? -13.065 44.236 69.456 1.00 70.37 332 ARG D CA 1
ATOM 10083 C C . ARG D 1 340 ? -12.967 43.016 70.373 1.00 78.36 332 ARG D C 1
ATOM 10084 O O . ARG D 1 340 ? -12.709 41.901 69.904 1.00 75.82 332 ARG D O 1
ATOM 10092 N N . LYS D 1 341 ? -13.091 43.240 71.686 1.00 83.92 333 LYS D N 1
ATOM 10093 C CA . LYS D 1 341 ? -12.983 42.170 72.681 1.00 82.81 333 LYS D CA 1
ATOM 10094 C C . LYS D 1 341 ? -14.141 42.179 73.666 1.00 89.05 333 LYS D C 1
ATOM 10095 O O . LYS D 1 341 ? -15.047 43.013 73.618 1.00 92.29 333 LYS D O 1
ATOM 10102 N N . GLU E 1 13 ? -20.235 -11.974 7.121 1.00 99.83 5 GLU E N 1
ATOM 10103 C CA . GLU E 1 13 ? -18.872 -11.427 7.103 1.00 102.53 5 GLU E CA 1
ATOM 10104 C C . GLU E 1 13 ? -17.810 -12.512 7.320 1.00 113.49 5 GLU E C 1
ATOM 10105 O O . GLU E 1 13 ? -16.724 -12.444 6.735 1.00 117.71 5 GLU E O 1
ATOM 10107 N N . VAL E 1 14 ? -18.115 -13.519 8.142 1.00 113.66 6 VAL E N 1
ATOM 10108 C CA . VAL E 1 14 ? -17.222 -14.653 8.354 1.00 112.16 6 VAL E CA 1
ATOM 10109 C C . VAL E 1 14 ? -17.983 -15.920 7.982 1.00 111.55 6 VAL E C 1
ATOM 10110 O O . VAL E 1 14 ? -19.167 -16.058 8.308 1.00 113.87 6 VAL E O 1
ATOM 10112 N N . SER E 1 15 ? -17.298 -16.865 7.347 1.00 106.52 7 SER E N 1
ATOM 10113 C CA . SER E 1 15 ? -17.950 -18.126 7.037 1.00 104.50 7 SER E CA 1
ATOM 10114 C C . SER E 1 15 ? -18.299 -18.861 8.329 1.00 106.16 7 SER E C 1
ATOM 10115 O O . SER E 1 15 ? -17.585 -18.766 9.332 1.00 109.66 7 SER E O 1
ATOM 10118 N N . ASP E 1 16 ? -19.397 -19.626 8.291 1.00 103.50 8 ASP E N 1
ATOM 10119 C CA . ASP E 1 16 ? -19.834 -20.354 9.483 1.00 105.25 8 ASP E CA 1
ATOM 10120 C C . ASP E 1 16 ? -18.774 -21.346 9.948 1.00 108.27 8 ASP E C 1
ATOM 10121 O O . ASP E 1 16 ? -18.524 -21.485 11.152 1.00 104.81 8 ASP E O 1
ATOM 10123 N N . GLN E 1 17 ? -18.134 -22.031 9.011 1.00 114.00 9 GLN E N 1
ATOM 10124 C CA . GLN E 1 17 ? -17.051 -22.957 9.287 1.00 121.06 9 GLN E CA 1
ATOM 10125 C C . GLN E 1 17 ? -15.849 -22.573 8.444 1.00 120.55 9 GLN E C 1
ATOM 10126 O O . GLN E 1 17 ? -16.007 -22.005 7.360 1.00 124.67 9 GLN E O 1
ATOM 10128 N N . PRO E 1 18 ? -14.637 -22.837 8.922 1.00 115.05 10 PRO E N 1
ATOM 10129 C CA . PRO E 1 18 ? -13.460 -22.516 8.111 1.00 109.75 10 PRO E CA 1
ATOM 10130 C C . PRO E 1 18 ? -13.405 -23.415 6.889 1.00 107.72 10 PRO E C 1
ATOM 10131 O O . PRO E 1 18 ? -13.792 -24.584 6.943 1.00 116.95 10 PRO E O 1
ATOM 10135 N N . ILE E 1 19 ? -12.944 -22.854 5.772 1.00 97.78 11 ILE E N 1
ATOM 10136 C CA . ILE E 1 19 ? -12.677 -23.686 4.610 1.00 90.67 11 ILE E CA 1
ATOM 10137 C C . ILE E 1 19 ? -11.586 -24.676 4.976 1.00 96.63 11 ILE E C 1
ATOM 10138 O O . ILE E 1 19 ? -10.591 -24.315 5.615 1.00 99.14 11 ILE E O 1
ATOM 10140 N N . THR E 1 20 ? -11.776 -25.933 4.596 1.00 99.34 12 THR E N 1
ATOM 10141 C CA . THR E 1 20 ? -10.782 -26.977 4.810 1.00 98.00 12 THR E CA 1
ATOM 10142 C C . THR E 1 20 ? -10.280 -27.412 3.442 1.00 104.89 12 THR E C 1
ATOM 10143 O O . THR E 1 20 ? -11.066 -27.887 2.614 1.00 103.54 12 THR E O 1
ATOM 10145 N N . LEU E 1 21 ? -8.986 -27.236 3.194 1.00 104.94 13 LEU E N 1
ATOM 10146 C CA . LEU E 1 21 ? -8.443 -27.625 1.904 1.00 108.25 13 LEU E CA 1
ATOM 10147 C C . LEU E 1 21 ? -8.323 -29.142 1.833 1.00 111.84 13 LEU E C 1
ATOM 10148 O O . LEU E 1 21 ? -8.033 -29.813 2.828 1.00 115.07 13 LEU E O 1
ATOM 10150 N N . THR E 1 22 ? -8.529 -29.676 0.637 1.00 108.73 14 THR E N 1
ATOM 10151 C CA . THR E 1 22 ? -8.485 -31.107 0.388 1.00 107.88 14 THR E CA 1
ATOM 10152 C C . THR E 1 22 ? -7.394 -31.411 -0.630 1.00 111.63 14 THR E C 1
ATOM 10153 O O . THR E 1 22 ? -6.744 -30.512 -1.164 1.00 110.41 14 THR E O 1
ATOM 10155 N N . GLN E 1 23 ? -7.187 -32.703 -0.892 1.00 120.09 15 GLN E N 1
ATOM 10156 C CA . GLN E 1 23 ? -6.147 -33.103 -1.830 1.00 120.78 15 GLN E CA 1
ATOM 10157 C C . GLN E 1 23 ? -6.451 -32.642 -3.245 1.00 121.40 15 GLN E C 1
ATOM 10158 O O . GLN E 1 23 ? -5.539 -32.593 -4.074 1.00 120.95 15 GLN E O 1
ATOM 10160 N N . ASP E 1 24 ? -7.709 -32.320 -3.544 1.00 123.68 16 ASP E N 1
ATOM 10161 C CA . ASP E 1 24 ? -8.084 -31.857 -4.872 1.00 124.28 16 ASP E CA 1
ATOM 10162 C C . ASP E 1 24 ? -7.945 -30.344 -5.068 1.00 116.65 16 ASP E C 1
ATOM 10163 O O . ASP E 1 24 ? -7.937 -29.890 -6.218 1.00 117.07 16 ASP E O 1
ATOM 10165 N N . ASP E 1 25 ? -7.796 -29.554 -4.005 1.00 108.04 17 ASP E N 1
ATOM 10166 C CA . ASP E 1 25 ? -7.705 -28.108 -4.175 1.00 99.30 17 ASP E CA 1
ATOM 10167 C C . ASP E 1 25 ? -6.285 -27.703 -4.562 1.00 96.23 17 ASP E C 1
ATOM 10168 O O . ASP E 1 25 ? -5.307 -28.273 -4.073 1.00 97.63 17 ASP E O 1
ATOM 10170 N N . VAL E 1 26 ? -6.175 -26.697 -5.432 1.00 93.58 18 VAL E N 1
ATOM 10171 C CA . VAL E 1 26 ? -4.888 -26.185 -5.902 1.00 89.71 18 VAL E CA 1
ATOM 10172 C C . VAL E 1 26 ? -4.850 -24.684 -5.658 1.00 86.81 18 VAL E C 1
ATOM 10173 O O . VAL E 1 26 ? -5.755 -23.961 -6.092 1.00 84.18 18 VAL E O 1
ATOM 10175 N N . ILE E 1 27 ? -3.804 -24.212 -4.982 1.00 85.11 19 ILE E N 1
ATOM 10176 C CA . ILE E 1 27 ? -3.675 -22.807 -4.604 1.00 80.93 19 ILE E CA 1
ATOM 10177 C C . ILE E 1 27 ? -2.492 -22.183 -5.333 1.00 86.18 19 ILE E C 1
ATOM 10178 O O . ILE E 1 27 ? -1.335 -22.561 -5.104 1.00 82.75 19 ILE E O 1
ATOM 10183 N N . LEU E 1 28 ? -2.791 -21.206 -6.187 1.00 88.43 20 LEU E N 1
ATOM 10184 C CA . LEU E 1 28 ? -1.802 -20.473 -6.965 1.00 93.94 20 LEU E CA 1
ATOM 10185 C C . LEU E 1 28 ? -1.474 -19.171 -6.249 1.00 90.01 20 LEU E C 1
ATOM 10186 O O . LEU E 1 28 ? -2.376 -18.382 -5.953 1.00 92.62 20 LEU E O 1
ATOM 10191 N N . VAL E 1 29 ? -0.194 -18.934 -5.988 1.00 82.64 21 VAL E N 1
ATOM 10192 C CA . VAL E 1 29 ? 0.240 -17.732 -5.291 1.00 79.70 21 VAL E CA 1
ATOM 10193 C C . VAL E 1 29 ? 1.120 -16.932 -6.230 1.00 80.31 21 VAL E C 1
ATOM 10194 O O . VAL E 1 29 ? 2.254 -17.329 -6.522 1.00 90.04 21 VAL E O 1
ATOM 10198 N N . THR E 1 30 ? 0.596 -15.825 -6.729 1.00 69.44 22 THR E N 1
ATOM 10199 C CA . THR E 1 30 ? 1.436 -14.909 -7.470 1.00 71.69 22 THR E CA 1
ATOM 10200 C C . THR E 1 30 ? 2.295 -14.142 -6.482 1.00 68.12 22 THR E C 1
ATOM 10201 O O . THR E 1 30 ? 1.895 -13.913 -5.340 1.00 69.42 22 THR E O 1
ATOM 10205 N N . GLY E 1 31 ? 3.474 -13.731 -6.937 1.00 69.01 23 GLY E N 1
ATOM 10206 C CA . GLY E 1 31 ? 4.437 -13.114 -6.045 1.00 74.11 23 GLY E CA 1
ATOM 10207 C C . GLY E 1 31 ? 4.840 -14.020 -4.907 1.00 77.61 23 GLY E C 1
ATOM 10208 O O . GLY E 1 31 ? 5.162 -13.535 -3.815 1.00 75.97 23 GLY E O 1
ATOM 10209 N N . GLY E 1 32 ? 4.850 -15.336 -5.144 1.00 82.09 24 GLY E N 1
ATOM 10210 C CA . GLY E 1 32 ? 5.134 -16.313 -4.114 1.00 84.50 24 GLY E CA 1
ATOM 10211 C C . GLY E 1 32 ? 6.591 -16.462 -3.755 1.00 85.43 24 GLY E C 1
ATOM 10212 O O . GLY E 1 32 ? 6.899 -17.196 -2.812 1.00 89.10 24 GLY E O 1
ATOM 10213 N N . THR E 1 33 ? 7.486 -15.796 -4.491 1.00 81.56 25 THR E N 1
ATOM 10214 C CA . THR E 1 33 ? 8.927 -15.828 -4.257 1.00 80.40 25 THR E CA 1
ATOM 10215 C C . THR E 1 33 ? 9.444 -14.596 -3.513 1.00 82.13 25 THR E C 1
ATOM 10216 O O . THR E 1 33 ? 10.643 -14.527 -3.209 1.00 88.25 25 THR E O 1
ATOM 10220 N N . GLY E 1 34 ? 8.586 -13.611 -3.246 1.00 75.90 26 GLY E N 1
ATOM 10221 C CA . GLY E 1 34 ? 8.973 -12.416 -2.528 1.00 77.96 26 GLY E CA 1
ATOM 10222 C C . GLY E 1 34 ? 8.856 -12.561 -1.019 1.00 78.03 26 GLY E C 1
ATOM 10223 O O . GLY E 1 34 ? 8.717 -13.656 -0.468 1.00 78.50 26 GLY E O 1
ATOM 10224 N N . LEU E 1 35 ? 8.920 -11.408 -0.346 1.00 78.91 27 LEU E N 1
ATOM 10225 C CA . LEU E 1 35 ? 8.835 -11.354 1.109 1.00 68.54 27 LEU E CA 1
ATOM 10226 C C . LEU E 1 35 ? 7.553 -12.010 1.615 1.00 77.58 27 LEU E C 1
ATOM 10227 O O . LEU E 1 35 ? 7.583 -13.000 2.354 1.00 77.96 27 LEU E O 1
ATOM 10232 N N . PHE E 1 36 ? 6.409 -11.483 1.190 1.00 82.65 28 PHE E N 1
ATOM 10233 C CA . PHE E 1 36 ? 5.126 -12.002 1.639 1.00 73.92 28 PHE E CA 1
ATOM 10234 C C . PHE E 1 36 ? 4.924 -13.429 1.138 1.00 71.48 28 PHE E C 1
ATOM 10235 O O . PHE E 1 36 ? 4.399 -14.281 1.861 1.00 71.97 28 PHE E O 1
ATOM 10243 N N . GLY E 1 37 ? 5.314 -13.697 -0.110 1.00 75.18 29 GLY E N 1
ATOM 10244 C CA . GLY E 1 37 ? 5.141 -15.031 -0.663 1.00 77.05 29 GLY E CA 1
ATOM 10245 C C . GLY E 1 37 ? 5.935 -16.091 0.081 1.00 81.96 29 GLY E C 1
ATOM 10246 O O . GLY E 1 37 ? 5.412 -17.160 0.407 1.00 82.67 29 GLY E O 1
ATOM 10247 N N . LYS E 1 38 ? 7.207 -15.808 0.371 1.00 83.67 30 LYS E N 1
ATOM 10248 C CA . LYS E 1 38 ? 8.009 -16.782 1.107 1.00 81.32 30 LYS E CA 1
ATOM 10249 C C . LYS E 1 38 ? 7.427 -17.051 2.487 1.00 83.77 30 LYS E C 1
ATOM 10250 O O . LYS E 1 38 ? 7.431 -18.197 2.954 1.00 83.42 30 LYS E O 1
ATOM 10256 N N . ALA E 1 39 ? 6.869 -16.021 3.129 1.00 81.03 31 ALA E N 1
ATOM 10257 C CA . ALA E 1 39 ? 6.239 -16.215 4.432 1.00 82.28 31 ALA E CA 1
ATOM 10258 C C . ALA E 1 39 ? 5.028 -17.141 4.341 1.00 85.42 31 ALA E C 1
ATOM 10259 O O . ALA E 1 39 ? 4.846 -18.016 5.193 1.00 91.41 31 ALA E O 1
ATOM 10261 N N . VAL E 1 40 ? 4.183 -16.964 3.321 1.00 85.55 32 VAL E N 1
ATOM 10262 C CA . VAL E 1 40 ? 3.059 -17.881 3.129 1.00 81.73 32 VAL E CA 1
ATOM 10263 C C . VAL E 1 40 ? 3.554 -19.305 2.912 1.00 83.07 32 VAL E C 1
ATOM 10264 O O . VAL E 1 40 ? 3.029 -20.260 3.506 1.00 83.12 32 VAL E O 1
ATOM 10268 N N . GLU E 1 41 ? 4.577 -19.470 2.069 1.00 84.91 33 GLU E N 1
ATOM 10269 C CA . GLU E 1 41 ? 5.117 -20.801 1.821 1.00 88.18 33 GLU E CA 1
ATOM 10270 C C . GLU E 1 41 ? 5.618 -21.426 3.112 1.00 91.76 33 GLU E C 1
ATOM 10271 O O . GLU E 1 41 ? 5.466 -22.634 3.334 1.00 89.47 33 GLU E O 1
ATOM 10277 N N . HIS E 1 42 ? 6.220 -20.608 3.975 1.00 89.99 34 HIS E N 1
ATOM 10278 C CA . HIS E 1 42 ? 6.736 -21.105 5.239 1.00 88.82 34 HIS E CA 1
ATOM 10279 C C . HIS E 1 42 ? 5.614 -21.590 6.149 1.00 92.66 34 HIS E C 1
ATOM 10280 O O . HIS E 1 42 ? 5.645 -22.725 6.635 1.00 96.38 34 HIS E O 1
ATOM 10287 N N . ILE E 1 43 ? 4.586 -20.769 6.350 1.00 95.46 35 ILE E N 1
ATOM 10288 C CA . ILE E 1 43 ? 3.514 -21.160 7.260 1.00 99.25 35 ILE E CA 1
ATOM 10289 C C . ILE E 1 43 ? 2.769 -22.370 6.723 1.00 106.01 35 ILE E C 1
ATOM 10290 O O . ILE E 1 43 ? 2.443 -23.296 7.475 1.00 108.58 35 ILE E O 1
ATOM 10295 N N . VAL E 1 44 ? 2.499 -22.388 5.416 1.00 107.38 36 VAL E N 1
ATOM 10296 C CA . VAL E 1 44 ? 1.855 -23.547 4.808 1.00 103.78 36 VAL E CA 1
ATOM 10297 C C . VAL E 1 44 ? 2.651 -24.805 5.122 1.00 102.81 36 VAL E C 1
ATOM 10298 O O . VAL E 1 44 ? 2.081 -25.866 5.409 1.00 110.79 36 VAL E O 1
ATOM 10300 N N . LYS E 1 45 ? 3.982 -24.697 5.099 1.00 95.73 37 LYS E N 1
ATOM 10301 C CA . LYS E 1 45 ? 4.839 -25.840 5.396 1.00 90.37 37 LYS E CA 1
ATOM 10302 C C . LYS E 1 45 ? 4.897 -26.156 6.892 1.00 95.10 37 LYS E C 1
ATOM 10303 O O . LYS E 1 45 ? 4.837 -27.330 7.272 1.00 100.54 37 LYS E O 1
ATOM 10305 N N . LYS E 1 46 ? 5.002 -25.135 7.753 1.00 99.22 38 LYS E N 1
ATOM 10306 C CA . LYS E 1 46 ? 5.127 -25.381 9.192 1.00 106.03 38 LYS E CA 1
ATOM 10307 C C . LYS E 1 46 ? 3.865 -26.014 9.761 1.00 108.47 38 LYS E C 1
ATOM 10308 O O . LYS E 1 46 ? 3.935 -26.992 10.517 1.00 118.88 38 LYS E O 1
ATOM 10310 N N . GLU E 1 47 ? 2.704 -25.477 9.406 1.00 114.19 39 GLU E N 1
ATOM 10311 C CA . GLU E 1 47 ? 1.443 -25.976 9.932 1.00 111.92 39 GLU E CA 1
ATOM 10312 C C . GLU E 1 47 ? 0.867 -27.121 9.108 1.00 114.26 39 GLU E C 1
ATOM 10313 O O . GLU E 1 47 ? -0.236 -27.590 9.412 1.00 114.49 39 GLU E O 1
ATOM 10319 N N . GLN E 1 48 ? 1.595 -27.581 8.088 1.00 112.92 40 GLN E N 1
ATOM 10320 C CA . GLN E 1 48 ? 1.214 -28.743 7.282 1.00 110.66 40 GLN E CA 1
ATOM 10321 C C . GLN E 1 48 ? -0.187 -28.584 6.697 1.00 104.23 40 GLN E C 1
ATOM 10322 O O . GLN E 1 48 ? -1.027 -29.483 6.775 1.00 104.97 40 GLN E O 1
ATOM 10324 N N . ILE E 1 49 ? -0.435 -27.417 6.099 1.00 97.81 41 ILE E N 1
ATOM 10325 C CA . ILE E 1 49 ? -1.717 -27.170 5.452 1.00 97.40 41 ILE E CA 1
ATOM 10326 C C . ILE E 1 49 ? -1.818 -28.004 4.180 1.00 94.23 41 ILE E C 1
ATOM 10327 O O . ILE E 1 49 ? -0.837 -28.175 3.443 1.00 97.13 41 ILE E O 1
ATOM 10332 N N . LYS E 1 50 ? -3.005 -28.546 3.928 1.00 91.04 42 LYS E N 1
ATOM 10333 C CA . LYS E 1 50 ? -3.212 -29.444 2.808 1.00 94.56 42 LYS E CA 1
ATOM 10334 C C . LYS E 1 50 ? -3.346 -28.662 1.493 1.00 103.88 42 LYS E C 1
ATOM 10335 O O . LYS E 1 50 ? -3.435 -27.430 1.462 1.00 102.45 42 LYS E O 1
ATOM 10337 N N . GLY E 1 51 ? -3.319 -29.401 0.395 1.00 105.57 43 GLY E N 1
ATOM 10338 C CA . GLY E 1 51 ? -3.503 -28.877 -0.939 1.00 100.57 43 GLY E CA 1
ATOM 10339 C C . GLY E 1 51 ? -2.196 -28.802 -1.713 1.00 100.40 43 GLY E C 1
ATOM 10340 O O . GLY E 1 51 ? -1.098 -28.821 -1.152 1.00 104.05 43 GLY E O 1
ATOM 10341 N N . LYS E 1 52 ? -2.331 -28.677 -3.033 1.00 101.42 44 LYS E N 1
ATOM 10342 C CA . LYS E 1 52 ? -1.188 -28.457 -3.910 1.00 97.03 44 LYS E CA 1
ATOM 10343 C C . LYS E 1 52 ? -0.960 -26.956 -4.011 1.00 95.33 44 LYS E C 1
ATOM 10344 O O . LYS E 1 52 ? -1.833 -26.223 -4.489 1.00 89.78 44 LYS E O 1
ATOM 10346 N N . TRP E 1 53 ? 0.191 -26.503 -3.516 1.00 97.05 45 TRP E N 1
ATOM 10347 C CA . TRP E 1 53 ? 0.556 -25.094 -3.474 1.00 93.51 45 TRP E CA 1
ATOM 10348 C C . TRP E 1 53 ? 1.625 -24.814 -4.518 1.00 93.91 45 TRP E C 1
ATOM 10349 O O . TRP E 1 53 ? 2.654 -25.496 -4.548 1.00 101.15 45 TRP E O 1
ATOM 10360 N N . VAL E 1 54 ? 1.377 -23.821 -5.372 1.00 86.59 46 VAL E N 1
ATOM 10361 C CA . VAL E 1 54 ? 2.294 -23.439 -6.439 1.00 82.03 46 VAL E CA 1
ATOM 10362 C C . VAL E 1 54 ? 2.696 -21.989 -6.175 1.00 82.49 46 VAL E C 1
ATOM 10363 O O . VAL E 1 54 ? 1.850 -21.083 -6.224 1.00 77.69 46 VAL E O 1
ATOM 10367 N N . PHE E 1 55 ? 3.969 -21.761 -5.894 1.00 86.49 47 PHE E N 1
ATOM 10368 C CA . PHE E 1 55 ? 4.447 -20.415 -5.590 1.00 85.32 47 PHE E CA 1
ATOM 10369 C C . PHE E 1 55 ? 5.141 -19.853 -6.823 1.00 82.76 47 PHE E C 1
ATOM 10370 O O . PHE E 1 55 ? 6.258 -20.248 -7.171 1.00 85.44 47 PHE E O 1
ATOM 10378 N N . LEU E 1 56 ? 4.448 -18.946 -7.494 1.00 77.55 48 LEU E N 1
ATOM 10379 C CA . LEU E 1 56 ? 4.943 -18.379 -8.729 1.00 73.69 48 LEU E CA 1
ATOM 10380 C C . LEU E 1 56 ? 5.916 -17.253 -8.437 1.00 73.48 48 LEU E C 1
ATOM 10381 O O . LEU E 1 56 ? 5.835 -16.575 -7.408 1.00 72.22 48 LEU E O 1
ATOM 10386 N N . GLY E 1 57 ? 6.875 -17.095 -9.342 1.00 68.59 49 GLY E N 1
ATOM 10387 C CA . GLY E 1 57 ? 7.695 -15.907 -9.403 1.00 74.63 49 GLY E CA 1
ATOM 10388 C C . GLY E 1 57 ? 7.690 -15.423 -10.841 1.00 79.87 49 GLY E C 1
ATOM 10389 O O . GLY E 1 57 ? 7.019 -16.000 -11.699 1.00 79.78 49 GLY E O 1
ATOM 10390 N N . SER E 1 58 ? 8.444 -14.354 -11.089 1.00 86.51 50 SER E N 1
ATOM 10391 C CA . SER E 1 58 ? 8.520 -13.870 -12.462 1.00 93.66 50 SER E CA 1
ATOM 10392 C C . SER E 1 58 ? 9.057 -14.951 -13.390 1.00 96.25 50 SER E C 1
ATOM 10393 O O . SER E 1 58 ? 8.676 -14.998 -14.564 1.00 95.75 50 SER E O 1
ATOM 10396 N N . LYS E 1 59 ? 9.907 -15.849 -12.871 1.00 96.51 51 LYS E N 1
ATOM 10397 C CA . LYS E 1 59 ? 10.475 -16.915 -13.690 1.00 96.48 51 LYS E CA 1
ATOM 10398 C C . LYS E 1 59 ? 9.396 -17.781 -14.330 1.00 100.90 51 LYS E C 1
ATOM 10399 O O . LYS E 1 59 ? 9.610 -18.341 -15.411 1.00 105.09 51 LYS E O 1
ATOM 10401 N N . ASP E 1 60 ? 8.230 -17.889 -13.699 1.00 97.38 52 ASP E N 1
ATOM 10402 C CA . ASP E 1 60 ? 7.153 -18.718 -14.224 1.00 98.78 52 ASP E CA 1
ATOM 10403 C C . ASP E 1 60 ? 6.332 -18.006 -15.294 1.00 94.58 52 ASP E C 1
ATOM 10404 O O . ASP E 1 60 ? 5.554 -18.655 -16.004 1.00 96.47 52 ASP E O 1
ATOM 10409 N N . GLY E 1 61 ? 6.501 -16.700 -15.441 1.00 86.16 53 GLY E N 1
ATOM 10410 C CA . GLY E 1 61 ? 5.756 -15.950 -16.420 1.00 83.58 53 GLY E CA 1
ATOM 10411 C C . GLY E 1 61 ? 5.519 -14.524 -15.977 1.00 83.47 53 GLY E C 1
ATOM 10412 O O . GLY E 1 61 ? 5.245 -14.255 -14.802 1.00 82.09 53 GLY E O 1
ATOM 10413 N N . ASP E 1 62 ? 5.645 -13.602 -16.929 1.00 84.39 54 ASP E N 1
ATOM 10414 C CA . ASP E 1 62 ? 5.511 -12.170 -16.680 1.00 82.80 54 ASP E CA 1
ATOM 10415 C C . ASP E 1 62 ? 4.026 -11.849 -16.609 1.00 75.39 54 ASP E C 1
ATOM 10416 O O . ASP E 1 62 ? 3.346 -11.769 -17.633 1.00 78.80 54 ASP E O 1
ATOM 10421 N N . LEU E 1 63 ? 3.519 -11.643 -15.393 1.00 65.85 55 LEU E N 1
ATOM 10422 C CA . LEU E 1 63 ? 2.081 -11.513 -15.240 1.00 63.79 55 LEU E CA 1
ATOM 10423 C C . LEU E 1 63 ? 1.522 -10.216 -15.813 1.00 67.59 55 LEU E C 1
ATOM 10424 O O . LEU E 1 63 ? 0.300 -10.119 -15.971 1.00 72.90 55 LEU E O 1
ATOM 10429 N N . ARG E 1 64 ? 2.350 -9.242 -16.189 1.00 71.51 56 ARG E N 1
ATOM 10430 C CA . ARG E 1 64 ? 1.753 -8.104 -16.878 1.00 73.89 56 ARG E CA 1
ATOM 10431 C C . ARG E 1 64 ? 1.418 -8.425 -18.328 1.00 77.63 56 ARG E C 1
ATOM 10432 O O . ARG E 1 64 ? 0.583 -7.730 -18.916 1.00 76.96 56 ARG E O 1
ATOM 10440 N N . ASP E 1 65 ? 2.040 -9.444 -18.916 1.00 75.41 57 ASP E N 1
ATOM 10441 C CA . ASP E 1 65 ? 1.670 -9.889 -20.254 1.00 76.42 57 ASP E CA 1
ATOM 10442 C C . ASP E 1 65 ? 0.496 -10.859 -20.134 1.00 76.63 57 ASP E C 1
ATOM 10443 O O . ASP E 1 65 ? 0.573 -11.847 -19.396 1.00 86.68 57 ASP E O 1
ATOM 10448 N N . ALA E 1 66 ? -0.581 -10.584 -20.877 1.00 71.61 58 ALA E N 1
ATOM 10449 C CA . ALA E 1 66 ? -1.835 -11.327 -20.718 1.00 73.10 58 ALA E CA 1
ATOM 10450 C C . ALA E 1 66 ? -1.709 -12.803 -21.106 1.00 82.13 58 ALA E C 1
ATOM 10451 O O . ALA E 1 66 ? -2.298 -13.674 -20.450 1.00 78.51 58 ALA E O 1
ATOM 10453 N N . ASP E 1 67 ? -0.986 -13.106 -22.188 1.00 89.63 59 ASP E N 1
ATOM 10454 C CA . ASP E 1 67 ? -0.856 -14.494 -22.626 1.00 95.16 59 ASP E CA 1
ATOM 10455 C C . ASP E 1 67 ? -0.053 -15.321 -21.632 1.00 95.12 59 ASP E C 1
ATOM 10456 O O . ASP E 1 67 ? -0.402 -16.476 -21.355 1.00 101.44 59 ASP E O 1
ATOM 10461 N N . ALA E 1 68 ? 1.044 -14.763 -21.111 1.00 88.63 60 ALA E N 1
ATOM 10462 C CA . ALA E 1 68 ? 1.833 -15.475 -20.112 1.00 83.89 60 ALA E CA 1
ATOM 10463 C C . ALA E 1 68 ? 1.039 -15.681 -18.838 1.00 80.60 60 ALA E C 1
ATOM 10464 O O . ALA E 1 68 ? 1.248 -16.668 -18.123 1.00 85.28 60 ALA E O 1
ATOM 10466 N N . CYS E 1 69 ? 0.144 -14.745 -18.527 1.00 75.15 61 CYS E N 1
ATOM 10467 C CA . CYS E 1 69 ? -0.636 -14.855 -17.306 1.00 73.14 61 CYS E CA 1
ATOM 10468 C C . CYS E 1 69 ? -1.588 -16.047 -17.350 1.00 81.34 61 CYS E C 1
ATOM 10469 O O . CYS E 1 69 ? -1.816 -16.689 -16.318 1.00 79.90 61 CYS E O 1
ATOM 10472 N N . LYS E 1 70 ? -2.125 -16.380 -18.532 1.00 86.73 62 LYS E N 1
ATOM 10473 C CA . LYS E 1 70 ? -3.051 -17.507 -18.630 1.00 88.76 62 LYS E CA 1
ATOM 10474 C C . LYS E 1 70 ? -2.344 -18.843 -18.420 1.00 98.10 62 LYS E C 1
ATOM 10475 O O . LYS E 1 70 ? -2.969 -19.801 -17.948 1.00 102.43 62 LYS E O 1
ATOM 10477 N N . GLN E 1 71 ? -1.048 -18.923 -18.737 1.00 97.62 63 GLN E N 1
ATOM 10478 C CA . GLN E 1 71 ? -0.362 -20.213 -18.710 1.00 96.39 63 GLN E CA 1
ATOM 10479 C C . GLN E 1 71 ? -0.368 -20.870 -17.336 1.00 92.80 63 GLN E C 1
ATOM 10480 O O . GLN E 1 71 ? -0.625 -22.084 -17.271 1.00 97.97 63 GLN E O 1
ATOM 10486 N N . PRO E 1 72 ? -0.110 -20.173 -16.228 1.00 87.23 64 PRO E N 1
ATOM 10487 C CA . PRO E 1 72 ? -0.240 -20.848 -14.927 1.00 87.57 64 PRO E CA 1
ATOM 10488 C C . PRO E 1 72 ? -1.655 -21.292 -14.621 1.00 90.54 64 PRO E C 1
ATOM 10489 O O . PRO E 1 72 ? -1.841 -22.331 -13.983 1.00 96.23 64 PRO E O 1
ATOM 10493 N N . PHE E 1 73 ? -2.664 -20.547 -15.069 1.00 84.66 65 PHE E N 1
ATOM 10494 C CA . PHE E 1 73 ? -4.040 -20.962 -14.826 1.00 81.77 65 PHE E CA 1
ATOM 10495 C C . PHE E 1 73 ? -4.408 -22.163 -15.686 1.00 90.26 65 PHE E C 1
ATOM 10496 O O . PHE E 1 73 ? -5.005 -23.127 -15.193 1.00 91.49 65 PHE E O 1
ATOM 10504 N N . GLU E 1 74 ? -4.038 -22.134 -16.969 1.00 98.86 66 GLU E N 1
ATOM 10505 C CA . GLU E 1 74 ? -4.304 -23.266 -17.854 1.00 106.84 66 GLU E CA 1
ATOM 10506 C C . GLU E 1 74 ? -3.525 -24.508 -17.426 1.00 109.09 66 GLU E C 1
ATOM 10507 O O . GLU E 1 74 ? -4.034 -25.631 -17.533 1.00 113.78 66 GLU E O 1
ATOM 10513 N N . LYS E 1 75 ? -2.293 -24.333 -16.940 1.00 105.25 67 LYS E N 1
ATOM 10514 C CA . LYS E 1 75 ? -1.484 -25.490 -16.559 1.00 102.56 67 LYS E CA 1
ATOM 10515 C C . LYS E 1 75 ? -1.974 -26.088 -15.247 1.00 98.63 67 LYS E C 1
ATOM 10516 O O . LYS E 1 75 ? -2.083 -27.312 -15.122 1.00 100.07 67 LYS E O 1
ATOM 10518 N N . TYR E 1 76 ? -2.256 -25.242 -14.252 1.00 94.82 68 TYR E N 1
ATOM 10519 C CA . TYR E 1 76 ? -2.586 -25.707 -12.910 1.00 97.16 68 TYR E CA 1
ATOM 10520 C C . TYR E 1 76 ? -4.078 -25.734 -12.595 1.00 95.34 68 TYR E C 1
ATOM 10521 O O . TYR E 1 76 ? -4.473 -26.453 -11.674 1.00 91.49 68 TYR E O 1
ATOM 10530 N N . ARG E 1 77 ? -4.914 -25.003 -13.337 1.00 93.73 69 ARG E N 1
ATOM 10531 C CA . ARG E 1 77 ? -6.350 -24.938 -13.061 1.00 96.30 69 ARG E CA 1
ATOM 10532 C C . ARG E 1 77 ? -6.591 -24.768 -11.561 1.00 97.52 69 ARG E C 1
ATOM 10533 O O . ARG E 1 77 ? -7.065 -25.697 -10.894 1.00 103.57 69 ARG E O 1
ATOM 10535 N N . PRO E 1 78 ? -6.249 -23.614 -10.992 1.00 93.09 70 PRO E N 1
ATOM 10536 C CA . PRO E 1 78 ? -6.306 -23.455 -9.533 1.00 86.93 70 PRO E CA 1
ATOM 10537 C C . PRO E 1 78 ? -7.724 -23.374 -8.986 1.00 90.18 70 PRO E C 1
ATOM 10538 O O . PRO E 1 78 ? -8.651 -22.914 -9.653 1.00 91.00 70 PRO E O 1
ATOM 10542 N N . THR E 1 79 ? -7.871 -23.782 -7.725 1.00 98.02 71 THR E N 1
ATOM 10543 C CA . THR E 1 79 ? -9.118 -23.596 -6.991 1.00 100.77 71 THR E CA 1
ATOM 10544 C C . THR E 1 79 ? -9.121 -22.332 -6.141 1.00 93.11 71 THR E C 1
ATOM 10545 O O . THR E 1 79 ? -10.196 -21.784 -5.854 1.00 88.95 71 THR E O 1
ATOM 10547 N N . TYR E 1 80 ? -7.940 -21.857 -5.755 1.00 84.90 72 TYR E N 1
ATOM 10548 C CA . TYR E 1 80 ? -7.759 -20.654 -4.962 1.00 77.83 72 TYR E CA 1
ATOM 10549 C C . TYR E 1 80 ? -6.563 -19.880 -5.492 1.00 77.04 72 TYR E C 1
ATOM 10550 O O . TYR E 1 80 ? -5.625 -20.465 -6.039 1.00 80.27 72 TYR E O 1
ATOM 10559 N N . VAL E 1 81 ? -6.608 -18.556 -5.353 1.00 72.12 73 VAL E N 1
ATOM 10560 C CA . VAL E 1 81 ? -5.507 -17.699 -5.773 1.00 68.17 73 VAL E CA 1
ATOM 10561 C C . VAL E 1 81 ? -5.224 -16.688 -4.672 1.00 72.37 73 VAL E C 1
ATOM 10562 O O . VAL E 1 81 ? -6.147 -16.037 -4.170 1.00 79.60 73 VAL E O 1
ATOM 10566 N N . ILE E 1 82 ? -3.957 -16.567 -4.290 1.00 69.62 74 ILE E N 1
ATOM 10567 C CA . ILE E 1 82 ? -3.476 -15.449 -3.488 1.00 70.83 74 ILE E CA 1
ATOM 10568 C C . ILE E 1 82 ? -2.629 -14.571 -4.398 1.00 68.90 74 ILE E C 1
ATOM 10569 O O . ILE E 1 82 ? -1.518 -14.956 -4.794 1.00 66.46 74 ILE E O 1
ATOM 10574 N N . HIS E 1 83 ? -3.127 -13.372 -4.690 1.00 66.85 75 HIS E N 1
ATOM 10575 C CA . HIS E 1 83 ? -2.486 -12.465 -5.637 1.00 57.36 75 HIS E CA 1
ATOM 10576 C C . HIS E 1 83 ? -1.677 -11.444 -4.855 1.00 58.72 75 HIS E C 1
ATOM 10577 O O . HIS E 1 83 ? -2.191 -10.410 -4.425 1.00 64.51 75 HIS E O 1
ATOM 10584 N N . LEU E 1 84 ? -0.386 -11.743 -4.689 1.00 57.89 76 LEU E N 1
ATOM 10585 C CA . LEU E 1 84 ? 0.546 -10.845 -4.025 1.00 61.13 76 LEU E CA 1
ATOM 10586 C C . LEU E 1 84 ? 1.508 -10.156 -4.983 1.00 65.36 76 LEU E C 1
ATOM 10587 O O . LEU E 1 84 ? 2.154 -9.175 -4.587 1.00 59.77 76 LEU E O 1
ATOM 10592 N N . ALA E 1 85 ? 1.618 -10.632 -6.224 1.00 67.36 77 ALA E N 1
ATOM 10593 C CA . ALA E 1 85 ? 2.622 -10.082 -7.121 1.00 66.18 77 ALA E CA 1
ATOM 10594 C C . ALA E 1 85 ? 2.315 -8.622 -7.407 1.00 63.24 77 ALA E C 1
ATOM 10595 O O . ALA E 1 85 ? 1.158 -8.239 -7.600 1.00 64.54 77 ALA E O 1
ATOM 10597 N N . ALA E 1 86 ? 3.369 -7.812 -7.424 1.00 60.85 78 ALA E N 1
ATOM 10598 C CA . ALA E 1 86 ? 3.259 -6.396 -7.720 1.00 60.49 78 ALA E CA 1
ATOM 10599 C C . ALA E 1 86 ? 4.604 -5.912 -8.219 1.00 62.53 78 ALA E C 1
ATOM 10600 O O . ALA E 1 86 ? 5.634 -6.557 -8.005 1.00 62.97 78 ALA E O 1
ATOM 10602 N N . PHE E 1 87 ? 4.576 -4.767 -8.892 1.00 64.99 79 PHE E N 1
ATOM 10603 C CA . PHE E 1 87 ? 5.782 -4.058 -9.307 1.00 63.74 79 PHE E CA 1
ATOM 10604 C C . PHE E 1 87 ? 6.001 -2.913 -8.318 1.00 66.58 79 PHE E C 1
ATOM 10605 O O . PHE E 1 87 ? 5.196 -1.980 -8.248 1.00 66.10 79 PHE E O 1
ATOM 10613 N N . VAL E 1 88 ? 7.046 -3.028 -7.499 1.00 76.69 80 VAL E N 1
ATOM 10614 C CA . VAL E 1 88 ? 7.295 -2.097 -6.406 1.00 71.54 80 VAL E CA 1
ATOM 10615 C C . VAL E 1 88 ? 8.511 -1.223 -6.665 1.00 79.50 80 VAL E C 1
ATOM 10616 O O . VAL E 1 88 ? 8.811 -0.325 -5.861 1.00 79.66 80 VAL E O 1
ATOM 10620 N N . GLY E 1 89 ? 9.204 -1.434 -7.783 1.00 84.88 81 GLY E N 1
ATOM 10621 C CA . GLY E 1 89 ? 10.267 -0.543 -8.206 1.00 92.73 81 GLY E CA 1
ATOM 10622 C C . GLY E 1 89 ? 11.648 -1.144 -8.104 1.00 106.14 81 GLY E C 1
ATOM 10623 O O . GLY E 1 89 ? 12.031 -1.643 -7.041 1.00 114.04 81 GLY E O 1
ATOM 10624 N N . GLY E 1 90 ? 12.412 -1.092 -9.189 1.00 110.60 82 GLY E N 1
ATOM 10625 C CA . GLY E 1 90 ? 13.756 -1.639 -9.229 1.00 112.65 82 GLY E CA 1
ATOM 10626 C C . GLY E 1 90 ? 14.826 -0.625 -8.882 1.00 112.56 82 GLY E C 1
ATOM 10627 O O . GLY E 1 90 ? 14.585 0.351 -8.163 1.00 114.85 82 GLY E O 1
ATOM 10628 N N . LEU E 1 91 ? 16.038 -0.877 -9.384 1.00 105.35 83 LEU E N 1
ATOM 10629 C CA . LEU E 1 91 ? 17.135 0.077 -9.319 1.00 102.47 83 LEU E CA 1
ATOM 10630 C C . LEU E 1 91 ? 17.515 0.633 -10.691 1.00 104.47 83 LEU E C 1
ATOM 10631 O O . LEU E 1 91 ? 18.495 1.386 -10.796 1.00 103.49 83 LEU E O 1
ATOM 10633 N N . PHE E 1 92 ? 16.770 0.283 -11.742 1.00 101.06 84 PHE E N 1
ATOM 10634 C CA . PHE E 1 92 ? 16.986 0.829 -13.078 1.00 97.20 84 PHE E CA 1
ATOM 10635 C C . PHE E 1 92 ? 16.085 2.037 -13.289 1.00 94.61 84 PHE E C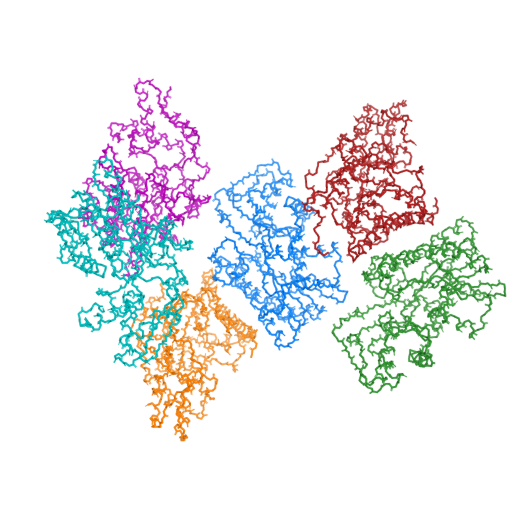 1
ATOM 10636 O O . PHE E 1 92 ? 14.865 1.946 -13.122 1.00 100.10 84 PHE E O 1
ATOM 10644 N N . LYS E 1 93 ? 16.701 3.159 -13.666 1.00 92.27 85 LYS E N 1
ATOM 10645 C CA . LYS E 1 93 ? 15.996 4.435 -13.728 1.00 90.67 85 LYS E CA 1
ATOM 10646 C C . LYS E 1 93 ? 14.839 4.384 -14.720 1.00 92.08 85 LYS E C 1
ATOM 10647 O O . LYS E 1 93 ? 13.695 4.704 -14.375 1.00 84.00 85 LYS E O 1
ATOM 10649 N N . ASN E 1 94 ? 15.115 3.956 -15.956 1.00 97.50 86 ASN E N 1
ATOM 10650 C CA . ASN E 1 94 ? 14.098 3.944 -17.004 1.00 101.04 86 ASN E CA 1
ATOM 10651 C C . ASN E 1 94 ? 12.910 3.051 -16.676 1.00 96.51 86 ASN E C 1
ATOM 10652 O O . ASN E 1 94 ? 11.895 3.127 -17.375 1.00 95.63 86 ASN E O 1
ATOM 10654 N N . MET E 1 95 ? 12.994 2.222 -15.637 1.00 92.71 87 MET E N 1
ATOM 10655 C CA . MET E 1 95 ? 11.881 1.355 -15.273 1.00 78.59 87 MET E CA 1
ATOM 10656 C C . MET E 1 95 ? 11.055 1.888 -14.101 1.00 72.61 87 MET E C 1
ATOM 10657 O O . MET E 1 95 ? 10.035 1.280 -13.767 1.00 65.81 87 MET E O 1
ATOM 10659 N N . ASN E 1 96 ? 11.439 3.021 -13.493 1.00 74.11 88 ASN E N 1
ATOM 10660 C CA . ASN E 1 96 ? 10.800 3.503 -12.268 1.00 75.64 88 ASN E CA 1
ATOM 10661 C C . ASN E 1 96 ? 9.997 4.800 -12.449 1.00 77.80 88 ASN E C 1
ATOM 10662 O O . ASN E 1 96 ? 9.674 5.463 -11.454 1.00 76.41 88 ASN E O 1
ATOM 10667 N N . PHE E 1 97 ? 9.654 5.176 -13.683 1.00 73.63 89 PHE E N 1
ATOM 10668 C CA . PHE E 1 97 ? 8.709 6.271 -13.879 1.00 69.13 89 PHE E CA 1
ATOM 10669 C C . PHE E 1 97 ? 7.339 5.892 -13.325 1.00 62.96 89 PHE E C 1
ATOM 10670 O O . PHE E 1 97 ? 6.965 4.714 -13.282 1.00 71.72 89 PHE E O 1
ATOM 10678 N N . LYS E 1 98 ? 6.611 6.900 -12.828 1.00 62.50 90 LYS E N 1
ATOM 10679 C CA . LYS E 1 98 ? 5.244 6.654 -12.368 1.00 62.89 90 LYS E CA 1
ATOM 10680 C C . LYS E 1 98 ? 4.420 5.975 -13.448 1.00 62.07 90 LYS E C 1
ATOM 10681 O O . LYS E 1 98 ? 3.522 5.180 -13.142 1.00 59.38 90 LYS E O 1
ATOM 10687 N N . VAL E 1 99 ? 4.710 6.283 -14.715 1.00 59.46 91 VAL E N 1
ATOM 10688 C CA . VAL E 1 99 ? 4.067 5.594 -15.829 1.00 56.53 91 VAL E CA 1
ATOM 10689 C C . VAL E 1 99 ? 4.233 4.093 -15.674 1.00 57.81 91 VAL E C 1
ATOM 10690 O O . VAL E 1 99 ? 3.288 3.317 -15.855 1.00 61.59 91 VAL E O 1
ATOM 10694 N N . SER E 1 100 ? 5.443 3.662 -15.337 1.00 60.87 92 SER E N 1
ATOM 10695 C CA . SER E 1 100 ? 5.692 2.241 -15.140 1.00 62.66 92 SER E CA 1
ATOM 10696 C C . SER E 1 100 ? 4.948 1.713 -13.913 1.00 62.31 92 SER E C 1
ATOM 10697 O O . SER E 1 100 ? 4.434 0.590 -13.937 1.00 59.41 92 SER E O 1
ATOM 10700 N N . PHE E 1 101 ? 4.887 2.491 -12.825 1.00 56.37 93 PHE E N 1
ATOM 10701 C CA . PHE E 1 101 ? 4.134 2.036 -11.657 1.00 55.24 93 PHE E CA 1
ATOM 10702 C C . PHE E 1 101 ? 2.664 1.839 -11.990 1.00 55.28 93 PHE E C 1
ATOM 10703 O O . PHE E 1 101 ? 2.025 0.896 -11.507 1.00 57.52 93 PHE E O 1
ATOM 10711 N N . TRP E 1 102 ? 2.113 2.691 -12.845 1.00 55.06 94 TRP E N 1
ATOM 10712 C CA . TRP E 1 102 ? 0.717 2.527 -13.212 1.00 51.63 94 TRP E CA 1
ATOM 10713 C C . TRP E 1 102 ? 0.522 1.319 -14.120 1.00 51.52 94 TRP E C 1
ATOM 10714 O O . TRP E 1 102 ? -0.184 0.370 -13.759 1.00 49.19 94 TRP E O 1
ATOM 10725 N N . LEU E 1 103 ? 1.214 1.302 -15.263 1.00 51.79 95 LEU E N 1
ATOM 10726 C CA . LEU E 1 103 ? 0.966 0.290 -16.288 1.00 56.94 95 LEU E CA 1
ATOM 10727 C C . LEU E 1 103 ? 1.316 -1.111 -15.804 1.00 57.96 95 LEU E C 1
ATOM 10728 O O . LEU E 1 103 ? 0.531 -2.057 -15.977 1.00 49.14 95 LEU E O 1
ATOM 10733 N N . ASP E 1 104 ? 2.507 -1.271 -15.227 1.00 54.62 96 ASP E N 1
ATOM 10734 C CA . ASP E 1 104 ? 2.920 -2.595 -14.780 1.00 55.77 96 ASP E CA 1
ATOM 10735 C C . ASP E 1 104 ? 1.954 -3.136 -13.742 1.00 56.75 96 ASP E C 1
ATOM 10736 O O . ASP E 1 104 ? 1.591 -4.318 -13.774 1.00 55.42 96 ASP E O 1
ATOM 10741 N N . ASN E 1 105 ? 1.512 -2.286 -12.817 1.00 55.37 97 ASN E N 1
ATOM 10742 C CA . ASN E 1 105 ? 0.620 -2.774 -11.776 1.00 52.13 97 ASN E CA 1
ATOM 10743 C C . ASN E 1 105 ? -0.783 -2.996 -12.313 1.00 56.57 97 ASN E C 1
ATOM 10744 O O . ASN E 1 105 ? -1.368 -4.066 -12.105 1.00 57.41 97 ASN E O 1
ATOM 10749 N N . VAL E 1 106 ? -1.319 -2.029 -13.068 1.00 57.71 98 VAL E N 1
ATOM 10750 C CA . VAL E 1 106 ? -2.700 -2.188 -13.505 1.00 54.83 98 VAL E CA 1
ATOM 10751 C C . VAL E 1 106 ? -2.812 -3.336 -14.500 1.00 54.13 98 VAL E C 1
ATOM 10752 O O . VAL E 1 106 ? -3.797 -4.084 -14.476 1.00 55.27 98 VAL E O 1
ATOM 10756 N N . ASN E 1 107 ? -1.785 -3.557 -15.331 1.00 49.84 99 ASN E N 1
ATOM 10757 C CA . ASN E 1 107 ? -1.832 -4.698 -16.238 1.00 51.69 99 ASN E CA 1
ATOM 10758 C C . ASN E 1 107 ? -1.798 -6.008 -15.468 1.00 59.96 99 ASN E C 1
ATOM 10759 O O . ASN E 1 107 ? -2.613 -6.910 -15.705 1.00 59.56 99 ASN E O 1
ATOM 10764 N N . MET E 1 108 ? -0.875 -6.105 -14.516 1.00 63.72 100 MET E N 1
ATOM 10765 C CA . MET E 1 108 ? -0.733 -7.307 -13.710 1.00 68.35 100 MET E CA 1
ATOM 10766 C C . MET E 1 108 ? -2.041 -7.626 -12.986 1.00 63.71 100 MET E C 1
ATOM 10767 O O . MET E 1 108 ? -2.553 -8.752 -13.065 1.00 59.04 100 MET E O 1
ATOM 10772 N N . ASN E 1 109 ? -2.650 -6.610 -12.366 1.00 56.96 101 ASN E N 1
ATOM 10773 C CA . ASN E 1 109 ? -3.904 -6.814 -11.646 1.00 53.55 101 ASN E CA 1
ATOM 10774 C C . ASN E 1 109 ? -5.058 -7.151 -12.592 1.00 61.82 101 ASN E C 1
ATOM 10775 O O . ASN E 1 109 ? -5.816 -8.095 -12.337 1.00 63.22 101 ASN E O 1
ATOM 10780 N N . ASN E 1 110 ? -5.214 -6.387 -13.688 1.00 58.88 102 ASN E N 1
ATOM 10781 C CA . ASN E 1 110 ? -6.262 -6.691 -14.666 1.00 51.14 102 ASN E CA 1
ATOM 10782 C C . ASN E 1 110 ? -6.122 -8.115 -15.189 1.00 52.95 102 ASN E C 1
ATOM 10783 O O . ASN E 1 110 ? -7.087 -8.889 -15.189 1.00 54.64 102 ASN E O 1
ATOM 10788 N N . ASN E 1 111 ? -4.908 -8.493 -15.589 1.00 51.10 103 ASN E N 1
ATOM 10789 C CA . ASN E 1 111 ? -4.699 -9.826 -16.142 1.00 57.86 103 ASN E CA 1
ATOM 10790 C C . ASN E 1 111 ? -5.047 -10.911 -15.132 1.00 56.08 103 ASN E C 1
ATOM 10791 O O . ASN E 1 111 ? -5.789 -11.850 -15.452 1.00 59.52 103 ASN E O 1
ATOM 10796 N N . ILE E 1 112 ? -4.525 -10.795 -13.908 1.00 50.39 104 ILE E N 1
ATOM 10797 C CA . ILE E 1 112 ? -4.651 -11.880 -12.931 1.00 55.67 104 ILE E CA 1
ATOM 10798 C C . ILE E 1 112 ? -6.103 -12.069 -12.503 1.00 55.45 104 ILE E C 1
ATOM 10799 O O . ILE E 1 112 ? -6.612 -13.199 -12.457 1.00 52.10 104 ILE E O 1
ATOM 10804 N N . LEU E 1 113 ? -6.794 -10.970 -12.182 1.00 58.06 105 LEU E N 1
ATOM 10805 C CA . LEU E 1 113 ? -8.184 -11.079 -11.754 1.00 57.19 105 LEU E CA 1
ATOM 10806 C C . LEU E 1 113 ? -9.056 -11.645 -12.865 1.00 63.13 105 LEU E C 1
ATOM 10807 O O . LEU E 1 113 ? -9.927 -12.490 -12.615 1.00 58.59 105 LEU E O 1
ATOM 10812 N N . THR E 1 114 ? -8.808 -11.215 -14.105 1.00 63.08 106 THR E N 1
ATOM 10813 C CA . THR E 1 114 ? -9.534 -11.754 -15.243 1.00 59.85 106 THR E CA 1
ATOM 10814 C C . THR E 1 114 ? -9.294 -13.254 -15.393 1.00 64.51 106 THR E C 1
ATOM 10815 O O . THR E 1 114 ? -10.245 -14.031 -15.562 1.00 57.04 106 THR E O 1
ATOM 10819 N N . CYS E 1 115 ? -8.031 -13.690 -15.297 1.00 71.86 107 CYS E N 1
ATOM 10820 C CA . CYS E 1 115 ? -7.765 -15.127 -15.324 1.00 79.19 107 CYS E CA 1
ATOM 10821 C C . CYS E 1 115 ? -8.448 -15.836 -14.166 1.00 86.51 107 CYS E C 1
ATOM 10822 O O . CYS E 1 115 ? -8.920 -16.968 -14.319 1.00 93.59 107 CYS E O 1
ATOM 10825 N N . CYS E 1 116 ? -8.494 -15.204 -12.993 1.00 81.97 108 CYS E N 1
ATOM 10826 C CA . CYS E 1 116 ? -9.195 -15.832 -11.880 1.00 78.96 108 CYS E CA 1
ATOM 10827 C C . CYS E 1 116 ? -10.667 -16.034 -12.213 1.00 78.23 108 CYS E C 1
ATOM 10828 O O . CYS E 1 116 ? -11.223 -17.115 -11.984 1.00 83.24 108 CYS E O 1
ATOM 10831 N N . TYR E 1 117 ? -11.311 -15.023 -12.793 1.00 73.63 109 TYR E N 1
ATOM 10832 C CA . TYR E 1 117 ? -12.720 -15.180 -13.117 1.00 75.99 109 TYR E CA 1
ATOM 10833 C C . TYR E 1 117 ? -12.907 -16.173 -14.260 1.00 80.95 109 TYR E C 1
ATOM 10834 O O . TYR E 1 117 ? -13.758 -17.070 -14.189 1.00 79.89 109 TYR E O 1
ATOM 10843 N N . ASP E 1 118 ? -12.121 -16.022 -15.327 1.00 81.67 110 ASP E N 1
ATOM 10844 C CA . ASP E 1 118 ? -12.308 -16.863 -16.503 1.00 85.33 110 ASP E CA 1
ATOM 10845 C C . ASP E 1 118 ? -12.095 -18.329 -16.167 1.00 89.35 110 ASP E C 1
ATOM 10846 O O . ASP E 1 118 ? -12.769 -19.204 -16.722 1.00 92.24 110 ASP E O 1
ATOM 10851 N N . PHE E 1 119 ? -11.166 -18.616 -15.263 1.00 89.62 111 PHE E N 1
ATOM 10852 C CA . PHE E 1 119 ? -10.857 -19.983 -14.880 1.00 89.74 111 PHE E CA 1
ATOM 10853 C C . PHE E 1 119 ? -11.612 -20.428 -13.640 1.00 93.40 111 PHE E C 1
ATOM 10854 O O . PHE E 1 119 ? -11.210 -21.412 -13.012 1.00 96.24 111 PHE E O 1
ATOM 10862 N N . GLY E 1 120 ? -12.642 -19.691 -13.234 1.00 90.45 112 GLY E N 1
ATOM 10863 C CA . GLY E 1 120 ? -13.531 -20.162 -12.178 1.00 93.47 112 GLY E CA 1
ATOM 10864 C C . GLY E 1 120 ? -12.884 -20.408 -10.830 1.00 94.43 112 GLY E C 1
ATOM 10865 O O . GLY E 1 120 ? -13.244 -21.369 -10.138 1.00 97.85 112 GLY E O 1
ATOM 10866 N N . VAL E 1 121 ? -11.920 -19.570 -10.446 1.00 89.39 113 VAL E N 1
ATOM 10867 C CA . VAL E 1 121 ? -11.311 -19.689 -9.129 1.00 82.57 113 VAL E CA 1
ATOM 10868 C C . VAL E 1 121 ? -12.369 -19.462 -8.059 1.00 81.57 113 VAL E C 1
ATOM 10869 O O . VAL E 1 121 ? -13.174 -18.528 -8.146 1.00 78.72 113 VAL E O 1
ATOM 10873 N N . LYS E 1 122 ? -12.376 -20.322 -7.042 1.00 87.31 114 LYS E N 1
ATOM 10874 C CA . LYS E 1 122 ? -13.403 -20.230 -6.007 1.00 88.42 114 LYS E CA 1
ATOM 10875 C C . LYS E 1 122 ? -13.254 -18.948 -5.188 1.00 82.38 114 LYS E C 1
ATOM 10876 O O . LYS E 1 122 ? -14.241 -18.263 -4.900 1.00 78.82 114 LYS E O 1
ATOM 10878 N N . LYS E 1 123 ? -12.035 -18.621 -4.775 1.00 84.24 115 LYS E N 1
ATOM 10879 C CA . LYS E 1 123 ? -11.831 -17.437 -3.955 1.00 80.84 115 LYS E CA 1
ATOM 10880 C C . LYS E 1 123 ? -10.479 -16.824 -4.280 1.00 77.67 115 LYS E C 1
ATOM 10881 O O . LYS E 1 123 ? -9.482 -17.536 -4.409 1.00 82.09 115 LYS E O 1
ATOM 10887 N N . THR E 1 124 ? -10.459 -15.503 -4.419 1.00 73.25 116 THR E N 1
ATOM 10888 C CA . THR E 1 124 ? -9.256 -14.743 -4.719 1.00 66.49 116 THR E CA 1
ATOM 10889 C C . THR E 1 124 ? -9.063 -13.700 -3.627 1.00 67.21 116 THR E C 1
ATOM 10890 O O . THR E 1 124 ? -9.995 -12.956 -3.299 1.00 70.56 116 THR E O 1
ATOM 10894 N N . ILE E 1 125 ? -7.870 -13.660 -3.050 1.00 63.12 117 ILE E N 1
ATOM 10895 C CA . ILE E 1 125 ? -7.495 -12.629 -2.089 1.00 65.54 117 ILE E CA 1
ATOM 10896 C C . ILE E 1 125 ? -6.356 -11.828 -2.688 1.00 62.52 117 ILE E C 1
ATOM 10897 O O . ILE E 1 125 ? -5.298 -12.382 -3.013 1.00 68.50 117 ILE E O 1
ATOM 10902 N N . SER E 1 126 ? -6.578 -10.538 -2.855 1.00 54.99 118 SER E N 1
ATOM 10903 C CA . SER E 1 126 ? -5.554 -9.680 -3.419 1.00 62.83 118 SER E CA 1
ATOM 10904 C C . SER E 1 126 ? -4.952 -8.826 -2.318 1.00 66.27 118 SER E C 1
ATOM 10905 O O . SER E 1 126 ? -5.413 -8.809 -1.177 1.00 65.82 118 SER E O 1
ATOM 10908 N N . CYS E 1 127 ? -3.914 -8.094 -2.668 1.00 69.11 119 CYS E N 1
ATOM 10909 C CA . CYS E 1 127 ? -3.132 -7.428 -1.650 1.00 70.46 119 CYS E CA 1
ATOM 10910 C C . CYS E 1 127 ? -3.071 -5.937 -1.945 1.00 67.12 119 CYS E C 1
ATOM 10911 O O . CYS E 1 127 ? -2.666 -5.531 -3.039 1.00 71.73 119 CYS E O 1
ATOM 10914 N N . LEU E 1 128 ? -3.520 -5.137 -0.991 1.00 63.55 120 LEU E N 1
ATOM 10915 C CA . LEU E 1 128 ? -3.435 -3.689 -1.033 1.00 60.72 120 LEU E CA 1
ATOM 10916 C C . LEU E 1 128 ? -2.301 -3.238 -0.108 1.00 64.85 120 LEU E C 1
ATOM 10917 O O . LEU E 1 128 ? -1.360 -3.993 0.142 1.00 69.39 120 LEU E O 1
ATOM 10922 N N . SER E 1 129 ? -2.357 -1.995 0.369 1.00 66.32 121 SER E N 1
ATOM 10923 C CA . SER E 1 129 ? -1.311 -1.483 1.244 1.00 65.37 121 SER E CA 1
ATOM 10924 C C . SER E 1 129 ? -1.832 -0.252 1.971 1.00 67.20 121 SER E C 1
ATOM 10925 O O . SER E 1 129 ? -2.615 0.518 1.416 1.00 74.27 121 SER E O 1
ATOM 10928 N N . THR E 1 130 ? -1.363 -0.052 3.203 1.00 70.54 122 THR E N 1
ATOM 10929 C CA . THR E 1 130 ? -1.814 1.080 4.006 1.00 74.02 122 THR E CA 1
ATOM 10930 C C . THR E 1 130 ? -1.346 2.428 3.474 1.00 81.46 122 THR E C 1
ATOM 10931 O O . THR E 1 130 ? -1.814 3.460 3.966 1.00 80.83 122 THR E O 1
ATOM 10935 N N . CYS E 1 131 ? -0.439 2.458 2.506 1.00 86.19 123 CYS E N 1
ATOM 10936 C CA . CYS E 1 131 ? 0.076 3.716 1.989 1.00 94.52 123 CYS E CA 1
ATOM 10937 C C . CYS E 1 131 ? -0.706 4.230 0.784 1.00 87.59 123 CYS E C 1
ATOM 10938 O O . CYS E 1 131 ? -0.239 5.164 0.126 1.00 92.22 123 CYS E O 1
ATOM 10941 N N . VAL E 1 132 ? -1.872 3.652 0.478 1.00 76.99 124 VAL E N 1
ATOM 10942 C CA . VAL E 1 132 ? -2.681 4.056 -0.670 1.00 69.75 124 VAL E CA 1
ATOM 10943 C C . VAL E 1 132 ? -3.941 4.805 -0.252 1.00 71.10 124 VAL E C 1
ATOM 10944 O O . VAL E 1 132 ? -4.808 5.071 -1.092 1.00 68.09 124 VAL E O 1
ATOM 10948 N N . PHE E 1 133 ? -4.082 5.131 1.029 1.00 76.24 125 PHE E N 1
ATOM 10949 C CA . PHE E 1 133 ? -5.252 5.853 1.505 1.00 75.12 125 PHE E CA 1
ATOM 10950 C C . PHE E 1 133 ? -5.178 7.351 1.180 1.00 75.04 125 PHE E C 1
ATOM 10951 O O . PHE E 1 133 ? -4.093 7.891 0.909 1.00 63.78 125 PHE E O 1
ATOM 10959 N N . PRO E 1 134 ? -6.324 8.048 1.232 1.00 63.74 126 PRO E N 1
ATOM 10960 C CA . PRO E 1 134 ? -6.344 9.491 0.950 1.00 64.95 126 PRO E CA 1
ATOM 10961 C C . PRO E 1 134 ? -5.368 10.262 1.825 1.00 76.79 126 PRO E C 1
ATOM 10962 O O . PRO E 1 134 ? -5.212 9.971 3.012 1.00 81.80 126 PRO E O 1
ATOM 10966 N N . ASP E 1 135 ? -4.743 11.285 1.235 1.00 77.60 127 ASP E N 1
ATOM 10967 C CA . ASP E 1 135 ? -3.793 12.102 1.985 1.00 78.58 127 ASP E CA 1
ATOM 10968 C C . ASP E 1 135 ? -4.470 12.925 3.076 1.00 83.97 127 ASP E C 1
ATOM 10969 O O . ASP E 1 135 ? -3.981 12.985 4.213 1.00 79.77 127 ASP E O 1
ATOM 10974 N N . LYS E 1 136 ? -5.563 13.604 2.747 1.00 87.77 128 LYS E N 1
ATOM 10975 C CA . LYS E 1 136 ? -6.330 14.358 3.734 1.00 94.64 128 LYS E CA 1
ATOM 10976 C C . LYS E 1 136 ? -7.347 13.416 4.361 1.00 102.65 128 LYS E C 1
ATOM 10977 O O . LYS E 1 136 ? -8.302 12.990 3.698 1.00 104.94 128 LYS E O 1
ATOM 10979 N N . ILE E 1 137 ? -7.122 13.064 5.626 1.00 104.06 129 ILE E N 1
ATOM 10980 C CA . ILE E 1 137 ? -7.942 12.073 6.311 1.00 106.07 129 ILE E CA 1
ATOM 10981 C C . ILE E 1 137 ? -7.815 12.333 7.810 1.00 112.62 129 ILE E C 1
ATOM 10982 O O . ILE E 1 137 ? -6.796 12.852 8.278 1.00 114.47 129 ILE E O 1
ATOM 10987 N N . GLU E 1 138 ? -8.854 11.963 8.568 1.00 111.03 130 GLU E N 1
ATOM 10988 C CA . GLU E 1 138 ? -8.902 12.334 9.980 1.00 113.94 130 GLU E CA 1
ATOM 10989 C C . GLU E 1 138 ? -8.461 11.225 10.934 1.00 122.15 130 GLU E C 1
ATOM 10990 O O . GLU E 1 138 ? -7.563 10.441 10.612 1.00 121.59 130 GLU E O 1
ATOM 10992 N N . TYR E 1 139 ? -9.119 11.117 12.091 1.00 130.12 131 TYR E N 1
ATOM 10993 C CA . TYR E 1 139 ? -8.542 10.368 13.206 1.00 135.27 131 TYR E CA 1
ATOM 10994 C C . TYR E 1 139 ? -8.708 8.853 13.126 1.00 130.09 131 TYR E C 1
ATOM 10995 O O . TYR E 1 139 ? -7.742 8.138 13.425 1.00 131.81 131 TYR E O 1
ATOM 10997 N N . PRO E 1 140 ? -9.895 8.303 12.800 1.00 123.06 132 PRO E N 1
ATOM 10998 C CA . PRO E 1 140 ? -9.965 6.846 12.571 1.00 118.59 132 PRO E CA 1
ATOM 10999 C C . PRO E 1 140 ? -9.690 6.390 11.136 1.00 108.60 132 PRO E C 1
ATOM 11000 O O . PRO E 1 140 ? -10.579 6.507 10.286 1.00 103.04 132 PRO E O 1
ATOM 11004 N N . ILE E 1 141 ? -8.488 5.896 10.831 1.00 104.82 133 ILE E N 1
ATOM 11005 C CA . ILE E 1 141 ? -8.256 5.343 9.497 1.00 99.47 133 ILE E CA 1
ATOM 11006 C C . ILE E 1 141 ? -8.997 4.011 9.428 1.00 99.16 133 ILE E C 1
ATOM 11007 O O . ILE E 1 141 ? -8.594 3.045 10.081 1.00 99.04 133 ILE E O 1
ATOM 11012 N N . THR E 1 142 ? -10.029 3.928 8.588 1.00 93.91 134 THR E N 1
ATOM 11013 C CA . THR E 1 142 ? -10.830 2.723 8.417 1.00 89.44 134 THR E CA 1
ATOM 11014 C C . THR E 1 142 ? -10.808 2.266 6.965 1.00 84.84 134 THR E C 1
ATOM 11015 O O . THR E 1 142 ? -10.598 3.072 6.051 1.00 82.36 134 THR E O 1
ATOM 11019 N N . GLU E 1 143 ? -11.033 0.961 6.760 1.00 80.85 135 GLU E N 1
ATOM 11020 C CA . GLU E 1 143 ? -11.029 0.421 5.407 1.00 71.77 135 GLU E CA 1
ATOM 11021 C C . GLU E 1 143 ? -12.030 1.149 4.523 1.00 74.27 135 GLU E C 1
ATOM 11022 O O . GLU E 1 143 ? -11.767 1.360 3.332 1.00 79.36 135 GLU E O 1
ATOM 11028 N N . GLU E 1 144 ? -13.165 1.573 5.089 1.00 75.20 136 GLU E N 1
ATOM 11029 C CA . GLU E 1 144 ? -14.189 2.239 4.292 1.00 77.88 136 GLU E CA 1
ATOM 11030 C C . GLU E 1 144 ? -13.754 3.625 3.834 1.00 74.29 136 GLU E C 1
ATOM 11031 O O . GLU E 1 144 ? -14.497 4.270 3.090 1.00 66.27 136 GLU E O 1
ATOM 11037 N N . LYS E 1 145 ? -12.626 4.130 4.328 1.00 75.38 137 LYS E N 1
ATOM 11038 C CA . LYS E 1 145 ? -12.077 5.402 3.887 1.00 72.18 137 LYS E CA 1
ATOM 11039 C C . LYS E 1 145 ? -11.125 5.250 2.696 1.00 69.44 137 LYS E C 1
ATOM 11040 O O . LYS E 1 145 ? -10.555 6.251 2.246 1.00 68.15 137 LYS E O 1
ATOM 11042 N N . LEU E 1 146 ? -10.988 4.034 2.149 1.00 62.11 138 LEU E N 1
ATOM 11043 C CA . LEU E 1 146 ? -10.025 3.746 1.077 1.00 71.56 138 LEU E CA 1
ATOM 11044 C C . LEU E 1 146 ? -10.117 4.698 -0.122 1.00 72.74 138 LEU E C 1
ATOM 11045 O O . LEU E 1 146 ? -9.091 5.083 -0.698 1.00 72.25 138 LEU E O 1
ATOM 11050 N N . HIS E 1 147 ? -11.328 5.035 -0.565 1.00 71.09 139 HIS E N 1
ATOM 11051 C CA . HIS E 1 147 ? -11.473 5.830 -1.778 1.00 67.09 139 HIS E CA 1
ATOM 11052 C C . HIS E 1 147 ? -11.899 7.275 -1.507 1.00 75.41 139 HIS E C 1
ATOM 11053 O O . HIS E 1 147 ? -12.317 7.975 -2.437 1.00 82.49 139 HIS E O 1
ATOM 11060 N N . GLU E 1 148 ? -11.788 7.750 -0.270 1.00 76.05 140 GLU E N 1
ATOM 11061 C CA . GLU E 1 148 ? -12.318 9.073 0.079 1.00 82.39 140 GLU E CA 1
ATOM 11062 C C . GLU E 1 148 ? -11.332 10.202 -0.210 1.00 76.58 140 GLU E C 1
ATOM 11063 O O . GLU E 1 148 ? -11.040 11.021 0.654 1.00 74.63 140 GLU E O 1
ATOM 11069 N N . GLY E 1 149 ? -10.858 10.292 -1.449 1.00 67.67 141 GLY E N 1
ATOM 11070 C CA . GLY E 1 149 ? -9.960 11.355 -1.824 1.00 65.32 141 GLY E CA 1
ATOM 11071 C C . GLY E 1 149 ? -8.655 10.828 -2.380 1.00 66.47 141 GLY E C 1
ATOM 11072 O O . GLY E 1 149 ? -8.328 9.647 -2.241 1.00 68.97 141 GLY E O 1
ATOM 11073 N N . PRO E 1 150 ? -7.870 11.708 -3.005 1.00 65.17 142 PRO E N 1
ATOM 11074 C CA . PRO E 1 150 ? -6.678 11.250 -3.714 1.00 65.13 142 PRO E CA 1
ATOM 11075 C C . PRO E 1 150 ? -5.579 10.840 -2.748 1.00 66.92 142 PRO E C 1
ATOM 11076 O O . PRO E 1 150 ? -5.421 11.439 -1.670 1.00 67.85 142 PRO E O 1
ATOM 11080 N N . PRO E 1 151 ? -4.755 9.866 -3.129 1.00 66.88 143 PRO E N 1
ATOM 11081 C CA . PRO E 1 151 ? -3.636 9.466 -2.267 1.00 66.14 143 PRO E CA 1
ATOM 11082 C C . PRO E 1 151 ? -2.553 10.530 -2.232 1.00 73.66 143 PRO E C 1
ATOM 11083 O O . PRO E 1 151 ? -2.671 11.568 -2.893 1.00 75.62 143 PRO E O 1
ATOM 11087 N N . HIS E 1 152 ? -1.515 10.317 -1.431 1.00 73.19 144 HIS E N 1
ATOM 11088 C CA . HIS E 1 152 ? -0.410 11.257 -1.454 1.00 79.76 144 HIS E CA 1
ATOM 11089 C C . HIS E 1 152 ? 0.237 11.214 -2.836 1.00 86.30 144 HIS E C 1
ATOM 11090 O O . HIS E 1 152 ? 0.253 10.175 -3.501 1.00 87.15 144 HIS E O 1
ATOM 11097 N N . PHE E 1 153 ? 0.759 12.365 -3.280 1.00 89.29 145 PHE E N 1
ATOM 11098 C CA . PHE E 1 153 ? 1.267 12.474 -4.650 1.00 84.41 145 PHE E CA 1
ATOM 11099 C C . PHE E 1 153 ? 2.480 11.582 -4.898 1.00 83.49 145 PHE E C 1
ATOM 11100 O O . PHE E 1 153 ? 2.655 11.086 -6.021 1.00 83.97 145 PHE E O 1
ATOM 11108 N N . SER E 1 154 ? 3.312 11.359 -3.866 1.00 76.60 146 SER E N 1
ATOM 11109 C CA . SER E 1 154 ? 4.661 10.825 -4.057 1.00 74.78 146 SER E CA 1
ATOM 11110 C C . SER E 1 154 ? 4.667 9.434 -4.674 1.00 74.33 146 SER E C 1
ATOM 11111 O O . SER E 1 154 ? 5.588 9.092 -5.425 1.00 79.15 146 SER E O 1
ATOM 11114 N N . ASN E 1 155 ? 3.670 8.617 -4.377 1.00 72.12 147 ASN E N 1
ATOM 11115 C CA . ASN E 1 155 ? 3.587 7.276 -4.943 1.00 73.55 147 ASN E CA 1
ATOM 11116 C C . ASN E 1 155 ? 2.222 7.059 -5.587 1.00 67.72 147 ASN E C 1
ATOM 11117 O O . ASN E 1 155 ? 1.691 5.947 -5.578 1.00 66.95 147 ASN E O 1
ATOM 11122 N N . ASN E 1 156 ? 1.646 8.109 -6.169 1.00 66.13 148 ASN E N 1
ATOM 11123 C CA . ASN E 1 156 ? 0.217 8.058 -6.469 1.00 65.65 148 ASN E CA 1
ATOM 11124 C C . ASN E 1 156 ? -0.117 7.073 -7.585 1.00 56.51 148 ASN E C 1
ATOM 11125 O O . ASN E 1 156 ? -1.210 6.509 -7.576 1.00 53.39 148 ASN E O 1
ATOM 11130 N N . ALA E 1 157 ? 0.827 6.771 -8.480 1.00 55.11 149 ALA E N 1
ATOM 11131 C CA . ALA E 1 157 ? 0.565 5.766 -9.506 1.00 56.60 149 ALA E CA 1
ATOM 11132 C C . ALA E 1 157 ? 0.409 4.375 -8.893 1.00 56.47 149 ALA E C 1
ATOM 11133 O O . ALA E 1 157 ? -0.563 3.661 -9.177 1.00 58.56 149 ALA E O 1
ATOM 11135 N N . TYR E 1 158 ? 1.370 3.967 -8.064 1.00 53.78 150 TYR E N 1
ATOM 11136 C CA . TYR E 1 158 ? 1.254 2.711 -7.329 1.00 53.36 150 TYR E CA 1
ATOM 11137 C C . TYR E 1 158 ? -0.024 2.683 -6.496 1.00 56.42 150 TYR E C 1
ATOM 11138 O O . TYR E 1 158 ? -0.720 1.660 -6.433 1.00 58.45 150 TYR E O 1
ATOM 11147 N N . ALA E 1 159 ? -0.347 3.801 -5.847 1.00 55.51 151 ALA E N 1
ATOM 11148 C CA . ALA E 1 159 ? -1.520 3.848 -4.982 1.00 54.65 151 ALA E CA 1
ATOM 11149 C C . ALA E 1 159 ? -2.815 3.688 -5.786 1.00 53.52 151 ALA E C 1
ATOM 11150 O O . ALA E 1 159 ? -3.699 2.909 -5.406 1.00 56.34 151 ALA E O 1
ATOM 11152 N N . TYR E 1 160 ? -2.943 4.404 -6.913 1.00 51.68 152 TYR E N 1
ATOM 11153 C CA . TYR E 1 160 ? -4.162 4.286 -7.714 1.00 50.88 152 TYR E CA 1
ATOM 11154 C C . TYR E 1 160 ? -4.293 2.879 -8.286 1.00 53.09 152 TYR E C 1
ATOM 11155 O O . TYR E 1 160 ? -5.400 2.327 -8.350 1.00 52.58 152 TYR E O 1
ATOM 11164 N N . ALA E 1 161 ? -3.168 2.273 -8.677 1.00 52.71 153 ALA E N 1
ATOM 11165 C CA . ALA E 1 161 ? -3.213 0.901 -9.168 1.00 56.45 153 ALA E CA 1
ATOM 11166 C C . ALA E 1 161 ? -3.789 -0.037 -8.120 1.00 57.45 153 ALA E C 1
ATOM 11167 O O . ALA E 1 161 ? -4.604 -0.912 -8.440 1.00 64.48 153 ALA E O 1
ATOM 11169 N N . LYS E 1 162 ? -3.411 0.159 -6.856 1.00 57.80 154 LYS E N 1
ATOM 11170 C CA . LYS E 1 162 ? -3.970 -0.656 -5.784 1.00 56.00 154 LYS E CA 1
ATOM 11171 C C . LYS E 1 162 ? -5.458 -0.392 -5.601 1.00 63.01 154 LYS E C 1
ATOM 11172 O O . LYS E 1 162 ? -6.249 -1.336 -5.454 1.00 62.53 154 LYS E O 1
ATOM 11178 N N . ARG E 1 163 ? -5.862 0.883 -5.628 1.00 63.73 155 ARG E N 1
ATOM 11179 C CA . ARG E 1 163 ? -7.285 1.207 -5.563 1.00 66.21 155 ARG E CA 1
ATOM 11180 C C . ARG E 1 163 ? -8.062 0.545 -6.694 1.00 54.83 155 ARG E C 1
ATOM 11181 O O . ARG E 1 163 ? -9.156 0.009 -6.475 1.00 53.24 155 ARG E O 1
ATOM 11189 N N . MET E 1 164 ? -7.514 0.560 -7.905 1.00 49.58 156 MET E N 1
ATOM 11190 C CA . MET E 1 164 ? -8.243 -0.051 -9.006 1.00 52.65 156 MET E CA 1
ATOM 11191 C C . MET E 1 164 ? -8.209 -1.566 -8.924 1.00 56.20 156 MET E C 1
ATOM 11192 O O . MET E 1 164 ? -9.027 -2.227 -9.576 1.00 57.08 156 MET E O 1
ATOM 11197 N N . LEU E 1 165 ? -7.273 -2.126 -8.153 1.00 57.59 157 LEU E N 1
ATOM 11198 C CA . LEU E 1 165 ? -7.313 -3.554 -7.856 1.00 56.46 157 LEU E CA 1
ATOM 11199 C C . LEU E 1 165 ? -8.489 -3.892 -6.954 1.00 61.31 157 LEU E C 1
ATOM 11200 O O . LEU E 1 165 ? -9.207 -4.865 -7.204 1.00 68.93 157 LEU E O 1
ATOM 11205 N N . ASP E 1 166 ? -8.720 -3.091 -5.914 1.00 61.55 158 ASP E N 1
ATOM 11206 C CA . ASP E 1 166 ? -9.907 -3.302 -5.092 1.00 64.79 158 ASP E CA 1
ATOM 11207 C C . ASP E 1 166 ? -11.176 -3.162 -5.927 1.00 68.13 158 ASP E C 1
ATOM 11208 O O . ASP E 1 166 ? -12.068 -4.016 -5.866 1.00 73.54 158 ASP E O 1
ATOM 11213 N N . MET E 1 167 ? -11.262 -2.097 -6.735 1.00 63.69 159 MET E N 1
ATOM 11214 C CA . MET E 1 167 ? -12.466 -1.869 -7.530 1.00 59.20 159 MET E CA 1
ATOM 11215 C C . MET E 1 167 ? -12.683 -2.993 -8.534 1.00 53.50 159 MET E C 1
ATOM 11216 O O . MET E 1 167 ? -13.804 -3.493 -8.683 1.00 48.87 159 MET E O 1
ATOM 11221 N N . LEU E 1 168 ? -11.621 -3.435 -9.208 1.00 52.42 160 LEU E N 1
ATOM 11222 C CA . LEU E 1 168 ? -11.806 -4.522 -10.163 1.00 58.11 160 LEU E CA 1
ATOM 11223 C C . LEU E 1 168 ? -12.326 -5.780 -9.469 1.00 63.37 160 LEU E C 1
ATOM 11224 O O . LEU E 1 168 ? -13.170 -6.495 -10.026 1.00 64.20 160 LEU E O 1
ATOM 11229 N N . GLY E 1 169 ? -11.872 -6.033 -8.226 1.00 60.00 161 GLY E N 1
ATOM 11230 C CA . GLY E 1 169 ? -12.403 -7.148 -7.464 1.00 50.75 161 GLY E CA 1
ATOM 11231 C C . GLY E 1 169 ? -13.889 -7.017 -7.182 1.00 63.64 161 GLY E C 1
ATOM 11232 O O . GLY E 1 169 ? -14.642 -7.986 -7.315 1.00 72.61 161 GLY E O 1
ATOM 11233 N N . ARG E 1 170 ? -14.334 -5.822 -6.776 1.00 54.97 162 ARG E N 1
ATOM 11234 C CA . ARG E 1 170 ? -15.760 -5.603 -6.528 1.00 59.80 162 ARG E CA 1
ATOM 11235 C C . ARG E 1 170 ? -16.575 -5.799 -7.797 1.00 64.84 162 ARG E C 1
ATOM 11236 O O . ARG E 1 170 ? -17.681 -6.351 -7.763 1.00 66.71 162 ARG E O 1
ATOM 11244 N N . TRP E 1 171 ? -16.045 -5.334 -8.927 1.00 65.02 163 TRP E N 1
ATOM 11245 C CA . TRP E 1 171 ? -16.747 -5.475 -10.190 1.00 63.44 163 TRP E CA 1
ATOM 11246 C C . TRP E 1 171 ? -16.817 -6.929 -10.634 1.00 60.80 163 TRP E C 1
ATOM 11247 O O . TRP E 1 171 ? -17.803 -7.336 -11.257 1.00 64.94 163 TRP E O 1
ATOM 11258 N N . TYR E 1 172 ? -15.784 -7.725 -10.358 1.00 63.55 164 TYR E N 1
ATOM 11259 C CA . TYR E 1 172 ? -15.886 -9.135 -10.721 1.00 68.05 164 TYR E CA 1
ATOM 11260 C C . TYR E 1 172 ? -16.864 -9.892 -9.825 1.00 73.13 164 TYR E C 1
ATOM 11261 O O . TYR E 1 172 ? -17.524 -10.826 -10.300 1.00 79.74 164 TYR E O 1
ATOM 11270 N N . ASN E 1 173 ? -17.010 -9.490 -8.555 1.00 63.39 165 ASN E N 1
ATOM 11271 C CA . ASN E 1 173 ? -18.053 -10.094 -7.724 1.00 63.05 165 ASN E CA 1
ATOM 11272 C C . ASN E 1 173 ? -19.439 -9.802 -8.284 1.00 67.31 165 ASN E C 1
ATOM 11273 O O . ASN E 1 173 ? -20.301 -10.687 -8.304 1.00 71.01 165 ASN E O 1
ATOM 11278 N N . GLU E 1 174 ? -19.671 -8.566 -8.744 1.00 63.75 166 GLU E N 1
ATOM 11279 C CA . GLU E 1 174 ? -20.948 -8.220 -9.363 1.00 70.24 166 GLU E CA 1
ATOM 11280 C C . GLU E 1 174 ? -21.212 -9.114 -10.568 1.00 70.67 166 GLU E C 1
ATOM 11281 O O . GLU E 1 174 ? -22.328 -9.615 -10.750 1.00 68.55 166 GLU E O 1
ATOM 11287 N N . LYS E 1 175 ? -20.183 -9.341 -11.390 1.00 71.95 167 LYS E N 1
ATOM 11288 C CA . LYS E 1 175 ? -20.335 -10.198 -12.557 1.00 70.39 167 LYS E CA 1
ATOM 11289 C C . LYS E 1 175 ? -20.655 -11.625 -12.146 1.00 73.92 167 LYS E C 1
ATOM 11290 O O . LYS E 1 175 ? -21.550 -12.255 -12.717 1.00 77.46 167 LYS E O 1
ATOM 11296 N N . ALA E 1 176 ? -19.963 -12.137 -11.125 1.00 74.84 168 ALA E N 1
ATOM 11297 C CA . ALA E 1 176 ? -20.215 -13.502 -10.678 1.00 77.21 168 ALA E CA 1
ATOM 11298 C C . ALA E 1 176 ? -21.663 -13.667 -10.240 1.00 77.71 168 ALA E C 1
ATOM 11299 O O . ALA E 1 176 ? -22.298 -14.683 -10.544 1.00 77.43 168 ALA E O 1
ATOM 11301 N N . VAL E 1 177 ? -22.205 -12.670 -9.537 1.00 78.03 169 VAL E N 1
ATOM 11302 C CA . VAL E 1 177 ? -23.608 -12.711 -9.123 1.00 80.55 169 VAL E CA 1
ATOM 11303 C C . VAL E 1 177 ? -24.531 -12.783 -10.342 1.00 82.02 169 VAL E C 1
ATOM 11304 O O . VAL E 1 177 ? -25.444 -13.618 -10.405 1.00 82.03 169 VAL E O 1
ATOM 11308 N N . ASN E 1 178 ? -24.284 -11.924 -11.339 1.00 80.73 170 ASN E N 1
ATOM 11309 C CA . ASN E 1 178 ? -25.158 -11.851 -12.508 1.00 88.02 170 ASN E CA 1
ATOM 11310 C C . ASN E 1 178 ? -25.109 -13.117 -13.353 1.00 86.50 170 ASN E C 1
ATOM 11311 O O . ASN E 1 178 ? -26.115 -13.485 -13.963 1.00 90.78 170 ASN E O 1
ATOM 11316 N N . GLU E 1 179 ? -23.951 -13.764 -13.435 1.00 85.82 171 GLU E N 1
ATOM 11317 C CA . GLU E 1 179 ? -23.774 -14.968 -14.231 1.00 83.82 171 GLU E CA 1
ATOM 11318 C C . GLU E 1 179 ? -23.957 -16.238 -13.401 1.00 89.43 171 GLU E C 1
ATOM 11319 O O . GLU E 1 179 ? -23.733 -17.338 -13.919 1.00 88.47 171 GLU E O 1
ATOM 11325 N N . GLY E 1 180 ? -24.312 -16.104 -12.120 1.00 92.03 172 GLY E N 1
ATOM 11326 C CA . GLY E 1 180 ? -24.495 -17.217 -11.210 1.00 97.32 172 GLY E CA 1
ATOM 11327 C C . GLY E 1 180 ? -23.242 -18.006 -10.899 1.00 102.25 172 GLY E C 1
ATOM 11328 O O . GLY E 1 180 ? -23.336 -19.077 -10.294 1.00 112.22 172 GLY E O 1
ATOM 11329 N N . LYS E 1 181 ? -22.070 -17.476 -11.229 1.00 96.16 173 LYS E N 1
ATOM 11330 C CA . LYS E 1 181 ? -20.812 -18.149 -10.959 1.00 93.91 173 LYS E CA 1
ATOM 11331 C C . LYS E 1 181 ? -20.432 -17.987 -9.494 1.00 97.15 173 LYS E C 1
ATOM 11332 O O . LYS E 1 181 ? -20.782 -16.997 -8.845 1.00 97.21 173 LYS E O 1
ATOM 11338 N N . SER E 1 182 ? -19.707 -18.975 -8.974 1.00 100.88 174 SER E N 1
ATOM 11339 C CA . SER E 1 182 ? -19.279 -18.976 -7.575 1.00 98.92 174 SER E CA 1
ATOM 11340 C C . SER E 1 182 ? -17.817 -18.539 -7.505 1.00 96.92 174 SER E C 1
ATOM 11341 O O . SER E 1 182 ? -16.898 -19.350 -7.387 1.00 96.11 174 SER E O 1
ATOM 11343 N N . CYS E 1 183 ? -17.610 -17.222 -7.608 1.00 93.82 175 CYS E N 1
ATOM 11344 C CA . CYS E 1 183 ? -16.292 -16.597 -7.518 1.00 87.91 175 CYS E CA 1
ATOM 11345 C C . CYS E 1 183 ? -16.359 -15.453 -6.516 1.00 80.52 175 CYS E C 1
ATOM 11346 O O . CYS E 1 183 ? -17.168 -14.534 -6.679 1.00 80.80 175 CYS E O 1
ATOM 11349 N N . LEU E 1 184 ? -15.508 -15.499 -5.494 1.00 70.66 176 LEU E N 1
ATOM 11350 C CA . LEU E 1 184 ? -15.419 -14.427 -4.515 1.00 70.31 176 LEU E CA 1
ATOM 11351 C C . LEU E 1 184 ? -14.060 -13.746 -4.618 1.00 73.45 176 LEU E C 1
ATOM 11352 O O . LEU E 1 184 ? -13.027 -14.417 -4.720 1.00 72.45 176 LEU E O 1
ATOM 11357 N N . PHE E 1 185 ? -14.070 -12.414 -4.610 1.00 76.70 177 PHE E N 1
ATOM 11358 C CA . PHE E 1 185 ? -12.858 -11.604 -4.627 1.00 75.47 177 PHE E CA 1
ATOM 11359 C C . PHE E 1 185 ? -12.828 -10.734 -3.382 1.00 73.41 177 PHE E C 1
ATOM 11360 O O . PHE E 1 185 ? -13.794 -10.018 -3.099 1.00 77.86 177 PHE E O 1
ATOM 11368 N N . THR E 1 186 ? -11.730 -10.801 -2.635 1.00 67.60 178 THR E N 1
ATOM 11369 C CA . THR E 1 186 ? -11.555 -9.903 -1.510 1.00 67.39 178 THR E CA 1
ATOM 11370 C C . THR E 1 186 ? -10.079 -9.532 -1.398 1.00 67.68 178 THR E C 1
ATOM 11371 O O . THR E 1 186 ? -9.244 -9.953 -2.199 1.00 67.84 178 THR E O 1
ATOM 11375 N N . SER E 1 187 ? -9.743 -8.775 -0.363 1.00 69.11 179 SER E N 1
ATOM 11376 C CA . SER E 1 187 ? -8.390 -8.258 -0.291 1.00 68.92 179 SER E CA 1
ATOM 11377 C C . SER E 1 187 ? -8.006 -7.977 1.156 1.00 65.43 179 SER E C 1
ATOM 11378 O O . SER E 1 187 ? -8.855 -7.856 2.040 1.00 61.74 179 SER E O 1
ATOM 11381 N N . VAL E 1 188 ? -6.698 -7.905 1.387 1.00 64.03 180 VAL E N 1
ATOM 11382 C CA . VAL E 1 188 ? -6.146 -7.546 2.682 1.00 64.56 180 VAL E CA 1
ATOM 11383 C C . VAL E 1 188 ? -5.301 -6.300 2.476 1.00 67.02 180 VAL E C 1
ATOM 11384 O O . VAL E 1 188 ? -4.837 -6.016 1.367 1.00 70.14 180 VAL E O 1
ATOM 11388 N N . ILE E 1 189 ? -5.140 -5.534 3.553 1.00 63.25 181 ILE E N 1
ATOM 11389 C CA . ILE E 1 189 ? -4.361 -4.297 3.528 1.00 61.16 181 ILE E CA 1
ATOM 11390 C C . ILE E 1 189 ? -3.233 -4.394 4.554 1.00 71.13 181 ILE E C 1
ATOM 11391 O O . ILE E 1 189 ? -3.399 -3.976 5.713 1.00 67.34 181 ILE E O 1
ATOM 11396 N N . PRO E 1 190 ? -2.070 -4.917 4.174 1.00 75.43 182 PRO E N 1
ATOM 11397 C CA . PRO E 1 190 ? -0.951 -4.995 5.113 1.00 75.53 182 PRO E CA 1
ATOM 11398 C C . PRO E 1 190 ? -0.258 -3.656 5.305 1.00 78.58 182 PRO E C 1
ATOM 11399 O O . PRO E 1 190 ? -0.137 -2.846 4.380 1.00 81.57 182 PRO E O 1
ATOM 11403 N N . THR E 1 191 ? 0.221 -3.453 6.530 1.00 72.91 183 THR E N 1
ATOM 11404 C CA . THR E 1 191 ? 1.080 -2.331 6.859 1.00 70.52 183 THR E CA 1
ATOM 11405 C C . THR E 1 191 ? 2.519 -2.763 6.596 1.00 84.43 183 THR E C 1
ATOM 11406 O O . THR E 1 191 ? 2.769 -3.845 6.063 1.00 84.41 183 THR E O 1
ATOM 11410 N N . ASN E 1 192 ? 3.472 -1.901 6.945 1.00 89.67 184 ASN E N 1
ATOM 11411 C CA . ASN E 1 192 ? 4.895 -2.171 6.717 1.00 86.42 184 ASN E CA 1
ATOM 11412 C C . ASN E 1 192 ? 5.322 -3.569 7.166 1.00 83.18 184 ASN E C 1
ATOM 11413 O O . ASN E 1 192 ? 5.238 -3.908 8.351 1.00 92.23 184 ASN E O 1
ATOM 11418 N N . LEU E 1 193 ? 5.682 -4.412 6.200 1.00 82.42 185 LEU E N 1
ATOM 11419 C CA . LEU E 1 193 ? 6.169 -5.763 6.444 1.00 83.37 185 LEU E CA 1
ATOM 11420 C C . LEU E 1 193 ? 7.692 -5.826 6.502 1.00 89.29 185 LEU E C 1
ATOM 11421 O O . LEU E 1 193 ? 8.390 -5.080 5.808 1.00 93.50 185 LEU E O 1
ATOM 11426 N N . PHE E 1 194 ? 8.194 -6.767 7.316 1.00 89.16 186 PHE E N 1
ATOM 11427 C CA . PHE E 1 194 ? 9.607 -7.117 7.386 1.00 81.32 186 PHE E CA 1
ATOM 11428 C C . PHE E 1 194 ? 9.766 -8.604 7.688 1.00 85.66 186 PHE E C 1
ATOM 11429 O O . PHE E 1 194 ? 8.882 -9.239 8.267 1.00 87.01 186 PHE E O 1
ATOM 11437 N N . GLY E 1 195 ? 10.938 -9.139 7.345 1.00 95.45 187 GLY E N 1
ATOM 11438 C CA . GLY E 1 195 ? 11.245 -10.527 7.598 1.00 94.67 187 GLY E CA 1
ATOM 11439 C C . GLY E 1 195 ? 12.202 -11.123 6.584 1.00 93.84 187 GLY E C 1
ATOM 11440 O O . GLY E 1 195 ? 12.801 -10.419 5.766 1.00 92.08 187 GLY E O 1
ATOM 11441 N N . PRO E 1 196 ? 12.372 -12.443 6.632 1.00 101.35 188 PRO E N 1
ATOM 11442 C CA . PRO E 1 196 ? 13.307 -13.110 5.714 1.00 101.23 188 PRO E CA 1
ATOM 11443 C C . PRO E 1 196 ? 12.878 -12.986 4.257 1.00 94.12 188 PRO E C 1
ATOM 11444 O O . PRO E 1 196 ? 11.694 -12.842 3.946 1.00 98.37 188 PRO E O 1
ATOM 11448 N N . HIS E 1 197 ? 13.870 -13.057 3.362 1.00 93.29 189 HIS E N 1
ATOM 11449 C CA . HIS E 1 197 ? 13.704 -12.923 1.912 1.00 99.76 189 HIS E CA 1
ATOM 11450 C C . HIS E 1 197 ? 13.216 -11.536 1.496 1.00 96.99 189 HIS E C 1
ATOM 11451 O O . HIS E 1 197 ? 12.670 -11.373 0.400 1.00 95.39 189 HIS E O 1
ATOM 11458 N N . ASP E 1 198 ? 13.417 -10.528 2.341 1.00 90.45 190 ASP E N 1
ATOM 11459 C CA . ASP E 1 198 ? 13.101 -9.156 1.980 1.00 96.51 190 ASP E CA 1
ATOM 11460 C C . ASP E 1 198 ? 14.082 -8.685 0.902 1.00 99.82 190 ASP E C 1
ATOM 11461 O O . ASP E 1 198 ? 15.003 -9.406 0.503 1.00 104.74 190 ASP E O 1
ATOM 11466 N N . ASN E 1 199 ? 13.889 -7.461 0.412 1.00 95.15 191 ASN E N 1
ATOM 11467 C CA . ASN E 1 199 ? 14.861 -6.825 -0.470 1.00 89.42 191 ASN E CA 1
ATOM 11468 C C . ASN E 1 199 ? 15.707 -5.921 0.414 1.00 92.12 191 ASN E C 1
ATOM 11469 O O . ASN E 1 199 ? 15.241 -4.873 0.869 1.00 99.01 191 ASN E O 1
ATOM 11474 N N . PHE E 1 200 ? 16.954 -6.329 0.653 1.00 91.19 192 PHE E N 1
ATOM 11475 C CA . PHE E 1 200 ? 17.834 -5.675 1.608 1.00 87.14 192 PHE E CA 1
ATOM 11476 C C . PHE E 1 200 ? 18.760 -4.663 0.945 1.00 88.24 192 PHE E C 1
ATOM 11477 O O . PHE E 1 200 ? 19.790 -4.293 1.522 1.00 87.54 192 PHE E O 1
ATOM 11485 N N . ASN E 1 201 ? 18.432 -4.242 -0.272 1.00 92.94 193 ASN E N 1
ATOM 11486 C CA . ASN E 1 201 ? 19.177 -3.170 -0.914 1.00 99.86 193 ASN E CA 1
ATOM 11487 C C . ASN E 1 201 ? 18.997 -1.891 -0.109 1.00 99.45 193 ASN E C 1
ATOM 11488 O O . ASN E 1 201 ? 17.872 -1.505 0.217 1.00 103.29 193 ASN E O 1
ATOM 11493 N N . VAL E 1 202 ? 20.110 -1.231 0.211 1.00 98.78 194 VAL E N 1
ATOM 11494 C CA . VAL E 1 202 ? 20.055 -0.056 1.079 1.00 98.99 194 VAL E CA 1
ATOM 11495 C C . VAL E 1 202 ? 19.233 1.067 0.447 1.00 107.03 194 VAL E C 1
ATOM 11496 O O . VAL E 1 202 ? 18.544 1.816 1.151 1.00 109.11 194 VAL E O 1
ATOM 11498 N N . GLU E 1 203 ? 19.294 1.208 -0.884 1.00 108.95 195 GLU E N 1
ATOM 11499 C CA . GLU E 1 203 ? 18.635 2.307 -1.591 1.00 112.92 195 GLU E CA 1
ATOM 11500 C C . GLU E 1 203 ? 17.176 2.030 -1.945 1.00 115.77 195 GLU E C 1
ATOM 11501 O O . GLU E 1 203 ? 16.300 2.847 -1.646 1.00 123.67 195 GLU E O 1
ATOM 11503 N N . ALA E 1 204 ? 16.889 0.893 -2.577 1.00 112.87 196 ALA E N 1
ATOM 11504 C CA . ALA E 1 204 ? 15.554 0.664 -3.126 1.00 102.77 196 ALA E CA 1
ATOM 11505 C C . ALA E 1 204 ? 14.612 -0.011 -2.137 1.00 100.25 196 ALA E C 1
ATOM 11506 O O . ALA E 1 204 ? 13.396 0.164 -2.240 1.00 101.69 196 ALA E O 1
ATOM 11508 N N . GLY E 1 205 ? 15.147 -0.747 -1.156 1.00 95.18 197 GLY E N 1
ATOM 11509 C CA . GLY E 1 205 ? 14.315 -1.526 -0.267 1.00 92.64 197 GLY E CA 1
ATOM 11510 C C . GLY E 1 205 ? 13.640 -0.681 0.797 1.00 90.68 197 GLY E C 1
ATOM 11511 O O . GLY E 1 205 ? 13.890 0.517 0.942 1.00 85.10 197 GLY E O 1
ATOM 11512 N N . HIS E 1 206 ? 12.744 -1.319 1.547 1.00 93.49 198 HIS E N 1
ATOM 11513 C CA . HIS E 1 206 ? 12.073 -0.602 2.614 1.00 99.08 198 HIS E CA 1
ATOM 11514 C C . HIS E 1 206 ? 13.080 -0.223 3.698 1.00 102.07 198 HIS E C 1
ATOM 11515 O O . HIS E 1 206 ? 14.180 -0.778 3.788 1.00 105.27 198 HIS E O 1
ATOM 11522 N N . VAL E 1 207 ? 12.692 0.753 4.519 1.00 97.46 199 VAL E N 1
ATOM 11523 C CA . VAL E 1 207 ? 13.623 1.347 5.473 1.00 89.34 199 VAL E CA 1
ATOM 11524 C C . VAL E 1 207 ? 14.183 0.285 6.413 1.00 89.83 199 VAL E C 1
ATOM 11525 O O . VAL E 1 207 ? 15.404 0.171 6.603 1.00 80.32 199 VAL E O 1
ATOM 11529 N N . LEU E 1 208 ? 13.299 -0.535 6.974 1.00 86.60 200 LEU E N 1
ATOM 11530 C CA . LEU E 1 208 ? 13.728 -1.457 8.017 1.00 83.32 200 LEU E CA 1
ATOM 11531 C C . LEU E 1 208 ? 14.696 -2.499 7.463 1.00 92.16 200 LEU E C 1
ATOM 11532 O O . LEU E 1 208 ? 15.802 -2.633 8.018 1.00 82.94 200 LEU E O 1
ATOM 11537 N N . PRO E 1 209 ? 14.390 -3.223 6.371 1.00 83.91 201 PRO E N 1
ATOM 11538 C CA . PRO E 1 209 ? 15.396 -4.154 5.815 1.00 84.03 201 PRO E CA 1
ATOM 11539 C C . PRO E 1 209 ? 16.681 -3.470 5.369 1.00 85.49 201 PRO E C 1
ATOM 11540 O O . PRO E 1 209 ? 17.742 -4.109 5.385 1.00 82.99 201 PRO E O 1
ATOM 11544 N N . GLY E 1 210 ? 16.599 -2.210 4.923 1.00 86.40 202 GLY E N 1
ATOM 11545 C CA . GLY E 1 210 ? 17.791 -1.477 4.533 1.00 80.52 202 GLY E CA 1
ATOM 11546 C C . GLY E 1 210 ? 18.729 -1.199 5.694 1.00 86.84 202 GLY E C 1
ATOM 11547 O O . GLY E 1 210 ? 19.950 -1.183 5.520 1.00 79.76 202 GLY E O 1
ATOM 11548 N N . LEU E 1 211 ? 18.169 -0.917 6.878 1.00 90.99 203 LEU E N 1
ATOM 11549 C CA . LEU E 1 211 ? 18.984 -0.691 8.077 1.00 91.09 203 LEU E CA 1
ATOM 11550 C C . LEU E 1 211 ? 19.727 -1.949 8.508 1.00 87.41 203 LEU E C 1
ATOM 11551 O O . LEU E 1 211 ? 20.845 -1.866 9.028 1.00 89.35 203 LEU E O 1
ATOM 11556 N N . MET E 1 212 ? 19.108 -3.115 8.324 1.00 86.63 204 MET E N 1
ATOM 11557 C CA . MET E 1 212 ? 19.789 -4.362 8.624 1.00 90.18 204 MET E CA 1
ATOM 11558 C C . MET E 1 212 ? 21.026 -4.488 7.752 1.00 98.82 204 MET E C 1
ATOM 11559 O O . MET E 1 212 ? 22.090 -4.906 8.224 1.00 108.35 204 MET E O 1
ATOM 11564 N N . HIS E 1 213 ? 20.905 -4.128 6.470 1.00 93.27 205 HIS E N 1
ATOM 11565 C CA . HIS E 1 213 ? 22.063 -4.183 5.589 1.00 88.80 205 HIS E CA 1
ATOM 11566 C C . HIS E 1 213 ? 23.057 -3.073 5.910 1.00 88.33 205 HIS E C 1
ATOM 11567 O O . HIS E 1 213 ? 24.273 -3.283 5.823 1.00 90.17 205 HIS E O 1
ATOM 11574 N N . LYS E 1 214 ? 22.564 -1.881 6.263 1.00 89.52 206 LYS E N 1
ATOM 11575 C CA . LYS E 1 214 ? 23.470 -0.810 6.660 1.00 91.22 206 LYS E CA 1
ATOM 11576 C C . LYS E 1 214 ? 24.261 -1.213 7.896 1.00 96.80 206 LYS E C 1
ATOM 11577 O O . LYS E 1 214 ? 25.466 -0.946 7.990 1.00 98.85 206 LYS E O 1
ATOM 11579 N N . CYS E 1 215 ? 23.599 -1.872 8.851 1.00 97.38 207 CYS E N 1
ATOM 11580 C CA . CYS E 1 215 ? 24.277 -2.309 10.070 1.00 92.47 207 CYS E CA 1
ATOM 11581 C C . CYS E 1 215 ? 25.312 -3.397 9.782 1.00 92.74 207 CYS E C 1
ATOM 11582 O O . CYS E 1 215 ? 26.447 -3.328 10.266 1.00 95.69 207 CYS E O 1
ATOM 11585 N N . TYR E 1 216 ? 24.940 -4.401 8.980 1.00 92.44 208 TYR E N 1
ATOM 11586 C CA . TYR E 1 216 ? 25.874 -5.450 8.577 1.00 94.44 208 TYR E CA 1
ATOM 11587 C C . TYR E 1 216 ? 27.086 -4.868 7.864 1.00 99.30 208 TYR E C 1
ATOM 11588 O O . TYR E 1 216 ? 28.220 -5.303 8.094 1.00 109.25 208 TYR E O 1
ATOM 11597 N N . LYS E 1 217 ? 26.863 -3.895 6.977 1.00 100.33 209 LYS E N 1
ATOM 11598 C CA . LYS E 1 217 ? 27.975 -3.252 6.286 1.00 99.17 209 LYS E CA 1
ATOM 11599 C C . LYS E 1 217 ? 28.881 -2.498 7.267 1.00 96.64 209 LYS E C 1
ATOM 11600 O O . LYS E 1 217 ? 30.109 -2.512 7.118 1.00 97.82 209 LYS E O 1
ATOM 11602 N N . ALA E 1 218 ? 28.291 -1.826 8.269 1.00 92.83 210 ALA E N 1
ATOM 11603 C CA . ALA E 1 218 ? 29.071 -1.087 9.266 1.00 90.19 210 ALA E CA 1
ATOM 11604 C C . ALA E 1 218 ? 29.924 -2.013 10.134 1.00 91.84 210 ALA E C 1
ATOM 11605 O O . ALA E 1 218 ? 31.020 -1.637 10.569 1.00 87.16 210 ALA E O 1
ATOM 11607 N N . GLN E 1 219 ? 29.414 -3.207 10.442 1.00 93.60 211 GLN E N 1
ATOM 11608 C CA . GLN E 1 219 ? 30.187 -4.166 11.219 1.00 90.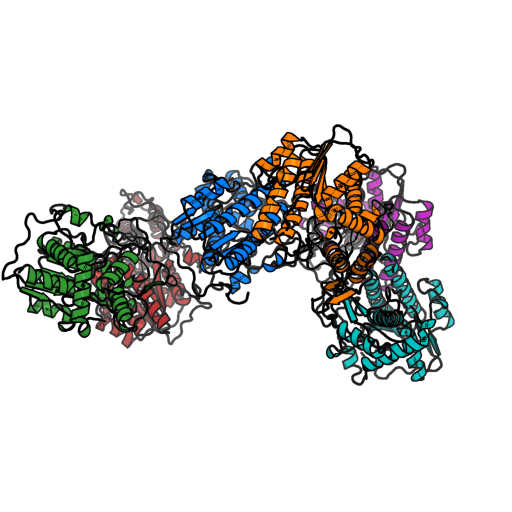65 211 GLN E CA 1
ATOM 11609 C C . GLN E 1 219 ? 31.332 -4.735 10.385 1.00 102.60 211 GLN E C 1
ATOM 11610 O O . GLN E 1 219 ? 32.426 -4.995 10.904 1.00 104.49 211 GLN E O 1
ATOM 11616 N N . GLN E 1 220 ? 31.096 -4.929 9.084 1.00 102.76 212 GLN E N 1
ATOM 11617 C CA . GLN E 1 220 ? 32.121 -5.492 8.214 1.00 107.26 212 GLN E CA 1
ATOM 11618 C C . GLN E 1 220 ? 33.293 -4.528 8.033 1.00 118.11 212 GLN E C 1
ATOM 11619 O O . GLN E 1 220 ? 34.462 -4.931 8.118 1.00 110.98 212 GLN E O 1
ATOM 11621 N N . ASN E 1 221 ? 32.996 -3.239 7.857 1.00 131.16 213 ASN E N 1
ATOM 11622 C CA . ASN E 1 221 ? 34.022 -2.224 7.633 1.00 135.61 213 ASN E CA 1
ATOM 11623 C C . ASN E 1 221 ? 34.604 -1.725 8.950 1.00 134.57 213 ASN E C 1
ATOM 11624 O O . ASN E 1 221 ? 35.824 -1.597 9.088 1.00 146.03 213 ASN E O 1
ATOM 11626 N N . GLY E 1 222 ? 33.742 -1.365 9.895 1.00 158.95 214 GLY E N 1
ATOM 11627 C CA . GLY E 1 222 ? 34.146 -0.850 11.193 1.00 148.60 214 GLY E CA 1
ATOM 11628 C C . GLY E 1 222 ? 33.593 0.523 11.483 1.00 135.98 214 GLY E C 1
ATOM 11629 O O . GLY E 1 222 ? 33.909 1.103 12.531 1.00 138.24 214 GLY E O 1
ATOM 11630 N N . THR E 1 223 ? 32.763 1.053 10.606 1.00 125.32 215 THR E N 1
ATOM 11631 C CA . THR E 1 223 ? 32.258 2.400 10.734 1.00 119.07 215 THR E CA 1
ATOM 11632 C C . THR E 1 223 ? 30.984 2.362 11.562 1.00 116.16 215 THR E C 1
ATOM 11633 O O . THR E 1 223 ? 30.569 1.307 12.045 1.00 119.19 215 THR E O 1
ATOM 11637 N N . ASP E 1 224 ? 30.356 3.518 11.753 1.00 110.01 216 ASP E N 1
ATOM 11638 C CA . ASP E 1 224 ? 29.036 3.538 12.367 1.00 108.08 216 ASP E CA 1
ATOM 11639 C C . ASP E 1 224 ? 28.021 3.474 11.235 1.00 105.45 216 ASP E C 1
ATOM 11640 O O . ASP E 1 224 ? 28.243 4.049 10.168 1.00 102.31 216 ASP E O 1
ATOM 11645 N N . PHE E 1 225 ? 26.938 2.726 11.433 1.00 111.14 217 PHE E N 1
ATOM 11646 C CA . PHE E 1 225 ? 25.859 2.732 10.448 1.00 121.54 217 PHE E CA 1
ATOM 11647 C C . PHE E 1 225 ? 24.919 3.893 10.757 1.00 116.83 217 PHE E C 1
ATOM 11648 O O . PHE E 1 225 ? 24.483 4.071 11.900 1.00 117.33 217 PHE E O 1
ATOM 11656 N N . VAL E 1 226 ? 24.663 4.714 9.749 1.00 112.07 218 VAL E N 1
ATOM 11657 C CA . VAL E 1 226 ? 23.987 5.988 9.929 1.00 108.34 218 VAL E CA 1
ATOM 11658 C C . VAL E 1 226 ? 22.509 5.805 9.631 1.00 111.13 218 VAL E C 1
ATOM 11659 O O . VAL E 1 226 ? 22.135 5.246 8.590 1.00 110.76 218 VAL E O 1
ATOM 11661 N N . VAL E 1 227 ? 21.676 6.199 10.592 1.00 112.56 219 VAL E N 1
ATOM 11662 C CA . VAL E 1 227 ? 20.225 6.197 10.465 1.00 108.73 219 VAL E CA 1
ATOM 11663 C C . VAL E 1 227 ? 19.758 7.643 10.448 1.00 113.48 219 VAL E C 1
ATOM 11664 O O . VAL E 1 227 ? 20.143 8.435 11.321 1.00 105.34 219 VAL E O 1
ATOM 11666 N N . PHE E 1 228 ? 18.911 7.979 9.471 1.00 128.64 220 PHE E N 1
ATOM 11667 C CA . PHE E 1 228 ? 18.362 9.328 9.332 1.00 134.79 220 PHE E CA 1
ATOM 11668 C C . PHE E 1 228 ? 17.314 9.587 10.410 1.00 137.33 220 PHE E C 1
ATOM 11669 O O . PHE E 1 228 ? 16.124 9.724 10.108 1.00 140.07 220 PHE E O 1
ATOM 11671 N N . GLY E 1 229 ? 17.754 9.676 11.667 1.00 133.73 221 GLY E N 1
ATOM 11672 C CA . GLY E 1 229 ? 16.854 9.849 12.792 1.00 125.55 221 GLY E CA 1
ATOM 11673 C C . GLY E 1 229 ? 16.392 11.257 13.080 1.00 120.46 221 GLY E C 1
ATOM 11674 O O . GLY E 1 229 ? 16.872 11.885 14.026 1.00 118.65 221 GLY E O 1
ATOM 11675 N N . SER E 1 230 ? 15.419 11.740 12.301 1.00 121.74 222 SER E N 1
ATOM 11676 C CA . SER E 1 230 ? 14.863 13.073 12.522 1.00 128.46 222 SER E CA 1
ATOM 11677 C C . SER E 1 230 ? 14.148 13.157 13.862 1.00 131.72 222 SER E C 1
ATOM 11678 O O . SER E 1 230 ? 14.076 14.232 14.468 1.00 140.63 222 SER E O 1
ATOM 11680 N N . GLY E 1 231 ? 13.610 12.042 14.327 1.00 125.12 223 GLY E N 1
ATOM 11681 C CA . GLY E 1 231 ? 12.896 12.020 15.588 1.00 122.10 223 GLY E CA 1
ATOM 11682 C C . GLY E 1 231 ? 12.268 10.662 15.763 1.00 118.01 223 GLY E C 1
ATOM 11683 O O . GLY E 1 231 ? 12.829 9.640 15.343 1.00 105.67 223 GLY E O 1
ATOM 11684 N N . LYS E 1 232 ? 11.127 10.653 16.428 1.00 127.85 224 LYS E N 1
ATOM 11685 C CA . LYS E 1 232 ? 10.466 9.388 16.699 1.00 137.79 224 LYS E CA 1
ATOM 11686 C C . LYS E 1 232 ? 9.207 9.224 15.858 1.00 155.01 224 LYS E C 1
ATOM 11687 O O . LYS E 1 232 ? 8.118 9.183 16.443 1.00 164.24 224 LYS E O 1
ATOM 11689 N N . PRO E 1 233 ? 9.262 9.167 14.521 1.00 160.80 225 PRO E N 1
ATOM 11690 C CA . PRO E 1 233 ? 8.031 8.852 13.792 1.00 163.12 225 PRO E CA 1
ATOM 11691 C C . PRO E 1 233 ? 7.576 7.455 14.173 1.00 159.33 225 PRO E C 1
ATOM 11692 O O . PRO E 1 233 ? 8.378 6.520 14.226 1.00 161.26 225 PRO E O 1
ATOM 11696 N N . LEU E 1 234 ? 6.283 7.305 14.423 1.00 153.43 226 LEU E N 1
ATOM 11697 C CA . LEU E 1 234 ? 5.750 6.015 14.829 1.00 143.63 226 LEU E CA 1
ATOM 11698 C C . LEU E 1 234 ? 5.155 5.354 13.599 1.00 134.17 226 LEU E C 1
ATOM 11699 O O . LEU E 1 234 ? 4.334 5.951 12.896 1.00 137.32 226 LEU E O 1
ATOM 11701 N N . ARG E 1 235 ? 5.556 4.120 13.354 1.00 123.61 227 ARG E N 1
ATOM 11702 C CA . ARG E 1 235 ? 5.077 3.377 12.211 1.00 113.85 227 ARG E CA 1
ATOM 11703 C C . ARG E 1 235 ? 4.701 1.987 12.685 1.00 108.54 227 ARG E C 1
ATOM 11704 O O . ARG E 1 235 ? 5.249 1.477 13.670 1.00 113.32 227 ARG E O 1
ATOM 11706 N N . GLN E 1 236 ? 3.773 1.375 11.962 1.00 96.40 228 GLN E N 1
ATOM 11707 C CA . GLN E 1 236 ? 3.305 0.041 12.289 1.00 93.10 228 GLN E CA 1
ATOM 11708 C C . GLN E 1 236 ? 4.086 -0.984 11.480 1.00 98.81 228 GLN E C 1
ATOM 11709 O O . GLN E 1 236 ? 4.243 -0.840 10.264 1.00 98.67 228 GLN E O 1
ATOM 11715 N N . PHE E 1 237 ? 4.618 -1.987 12.171 1.00 93.82 229 PHE E N 1
ATOM 11716 C CA . PHE E 1 237 ? 5.468 -2.997 11.560 1.00 97.99 229 PHE E CA 1
ATOM 11717 C C . PHE E 1 237 ? 4.882 -4.367 11.842 1.00 94.65 229 PHE E C 1
ATOM 11718 O O . PHE E 1 237 ? 4.709 -4.745 13.004 1.00 95.88 229 PHE E O 1
ATOM 11726 N N . LEU E 1 238 ? 4.623 -5.119 10.780 1.00 87.98 230 LEU E N 1
ATOM 11727 C CA . LEU E 1 238 ? 4.004 -6.430 10.873 1.00 82.52 230 LEU E CA 1
ATOM 11728 C C . LEU E 1 238 ? 4.995 -7.457 10.359 1.00 81.67 230 LEU E C 1
ATOM 11729 O O . LEU E 1 238 ? 5.406 -7.405 9.196 1.00 83.88 230 LEU E O 1
ATOM 11734 N N . TYR E 1 239 ? 5.355 -8.388 11.224 1.00 85.99 231 TYR E N 1
ATOM 11735 C CA . TYR E 1 239 ? 6.229 -9.489 10.863 1.00 88.85 231 TYR E CA 1
ATOM 11736 C C . TYR E 1 239 ? 5.613 -10.288 9.723 1.00 84.42 231 TYR E C 1
ATOM 11737 O O . TYR E 1 239 ? 4.416 -10.580 9.739 1.00 86.53 231 TYR E O 1
ATOM 11746 N N . SER E 1 240 ? 6.423 -10.611 8.709 1.00 79.01 232 SER E N 1
ATOM 11747 C CA . SER E 1 240 ? 5.878 -11.299 7.543 1.00 78.28 232 SER E CA 1
ATOM 11748 C C . SER E 1 240 ? 5.273 -12.644 7.916 1.00 83.20 232 SER E C 1
ATOM 11749 O O . SER E 1 240 ? 4.297 -13.080 7.290 1.00 78.25 232 SER E O 1
ATOM 11752 N N . HIS E 1 241 ? 5.838 -13.329 8.917 1.00 93.77 233 HIS E N 1
ATOM 11753 C CA . HIS E 1 241 ? 5.233 -14.585 9.352 1.00 85.51 233 HIS E CA 1
ATOM 11754 C C . HIS E 1 241 ? 3.881 -14.355 10.024 1.00 85.08 233 HIS E C 1
ATOM 11755 O O . HIS E 1 241 ? 2.985 -15.194 9.892 1.00 85.56 233 HIS E O 1
ATOM 11762 N N . ASP E 1 242 ? 3.716 -13.250 10.763 1.00 84.51 234 ASP E N 1
ATOM 11763 C CA . ASP E 1 242 ? 2.396 -12.902 11.292 1.00 84.00 234 ASP E CA 1
ATOM 11764 C C . ASP E 1 242 ? 1.411 -12.558 10.167 1.00 89.65 234 ASP E C 1
ATOM 11765 O O . ASP E 1 242 ? 0.264 -13.030 10.158 1.00 80.31 234 ASP E O 1
ATOM 11770 N N . ALA E 1 243 ? 1.836 -11.726 9.213 1.00 77.48 235 ALA E N 1
ATOM 11771 C CA . ALA E 1 243 ? 0.954 -11.367 8.113 1.00 74.43 235 ALA E CA 1
ATOM 11772 C C . ALA E 1 243 ? 0.539 -12.604 7.339 1.00 84.29 235 ALA E C 1
ATOM 11773 O O . ALA E 1 243 ? -0.613 -12.717 6.902 1.00 85.38 235 ALA E O 1
ATOM 11775 N N . ALA E 1 244 ? 1.467 -13.552 7.169 1.00 83.28 236 ALA E N 1
ATOM 11776 C CA . ALA E 1 244 ? 1.123 -14.779 6.464 1.00 79.78 236 ALA E CA 1
ATOM 11777 C C . ALA E 1 244 ? 0.052 -15.550 7.223 1.00 78.66 236 ALA E C 1
ATOM 11778 O O . ALA E 1 244 ? -0.883 -16.080 6.615 1.00 78.53 236 ALA E O 1
ATOM 11780 N N . ARG E 1 245 ? 0.152 -15.598 8.558 1.00 81.34 237 ARG E N 1
ATOM 11781 C CA . ARG E 1 245 ? -0.874 -16.277 9.348 1.00 91.44 237 ARG E CA 1
ATOM 11782 C C . ARG E 1 245 ? -2.196 -15.515 9.310 1.00 89.32 237 ARG E C 1
ATOM 11783 O O . ARG E 1 245 ? -3.264 -16.130 9.213 1.00 85.21 237 ARG E O 1
ATOM 11791 N N . MET E 1 246 ? -2.153 -14.179 9.403 1.00 88.17 238 MET E N 1
ATOM 11792 C CA . MET E 1 246 ? -3.383 -13.396 9.282 1.00 83.64 238 MET E CA 1
ATOM 11793 C C . MET E 1 246 ? -3.996 -13.540 7.897 1.00 79.26 238 MET E C 1
ATOM 11794 O O . MET E 1 246 ? -5.222 -13.619 7.761 1.00 77.27 238 MET E O 1
ATOM 11799 N N . LEU E 1 247 ? -3.162 -13.575 6.856 1.00 76.94 239 LEU E N 1
ATOM 11800 C CA . LEU E 1 247 ? -3.696 -13.719 5.505 1.00 78.72 239 LEU E CA 1
ATOM 11801 C C . LEU E 1 247 ? -4.375 -15.072 5.322 1.00 80.71 239 LEU E C 1
ATOM 11802 O O . LEU E 1 247 ? -5.451 -15.158 4.714 1.00 75.46 239 LEU E O 1
ATOM 11807 N N . LEU E 1 248 ? -3.753 -16.146 5.829 1.00 77.69 240 LEU E N 1
ATOM 11808 C CA . LEU E 1 248 ? -4.341 -17.476 5.694 1.00 80.94 240 LEU E CA 1
ATOM 11809 C C . LEU E 1 248 ? -5.644 -17.601 6.479 1.00 88.10 240 LEU E C 1
ATOM 11810 O O . LEU E 1 248 ? -6.595 -18.235 6.006 1.00 87.40 240 LEU E O 1
ATOM 11815 N N . TRP E 1 249 ? -5.705 -17.038 7.690 1.00 91.69 241 TRP E N 1
ATOM 11816 C CA . TRP E 1 249 ? -6.989 -16.972 8.383 1.00 89.32 241 TRP E CA 1
ATOM 11817 C C . TRP E 1 249 ? -8.029 -16.264 7.525 1.00 86.23 241 TRP E C 1
ATOM 11818 O O . TRP E 1 249 ? -9.181 -16.704 7.436 1.00 87.96 241 TRP E O 1
ATOM 11829 N N . THR E 1 250 ? -7.637 -15.155 6.897 1.00 74.06 242 THR E N 1
ATOM 11830 C CA . THR E 1 250 ? -8.556 -14.410 6.043 1.00 78.34 242 THR E CA 1
ATOM 11831 C C . THR E 1 250 ? -9.084 -15.282 4.912 1.00 82.37 242 THR E C 1
ATOM 11832 O O . THR E 1 250 ? -10.278 -15.243 4.592 1.00 82.69 242 THR E O 1
ATOM 11836 N N . MET E 1 251 ? -8.202 -16.063 4.283 1.00 84.44 243 MET E N 1
ATOM 11837 C CA . MET E 1 251 ? -8.631 -16.957 3.214 1.00 88.71 243 MET E CA 1
ATOM 11838 C C . MET E 1 251 ? -9.598 -18.011 3.725 1.00 90.99 243 MET E C 1
ATOM 11839 O O . MET E 1 251 ? -10.552 -18.373 3.029 1.00 97.98 243 MET E O 1
ATOM 11844 N N . PHE E 1 252 ? -9.376 -18.510 4.939 1.00 85.18 244 PHE E N 1
ATOM 11845 C CA . PHE E 1 252 ? -10.181 -19.614 5.444 1.00 92.81 244 PHE E CA 1
ATOM 11846 C C . PHE E 1 252 ? -11.552 -19.165 5.945 1.00 95.09 244 PHE E C 1
ATOM 11847 O O . PHE E 1 252 ? -12.504 -19.955 5.905 1.00 95.96 244 PHE E O 1
ATOM 11855 N N . ASN E 1 253 ? -11.678 -17.921 6.416 1.00 96.36 245 ASN E N 1
ATOM 11856 C CA . ASN E 1 253 ? -12.852 -17.523 7.189 1.00 98.87 245 ASN E CA 1
ATOM 11857 C C . ASN E 1 253 ? -13.585 -16.295 6.668 1.00 98.29 245 ASN E C 1
ATOM 11858 O O . ASN E 1 253 ? -14.791 -16.155 6.893 1.00 98.87 245 ASN E O 1
ATOM 11863 N N . TYR E 1 254 ? -12.877 -15.399 5.989 1.00 81.62 246 TYR E N 1
ATOM 11864 C CA . TYR E 1 254 ? -13.385 -14.062 5.715 1.00 83.22 246 TYR E CA 1
ATOM 11865 C C . TYR E 1 254 ? -14.141 -14.103 4.398 1.00 90.62 246 TYR E C 1
ATOM 11866 O O . TYR E 1 254 ? -13.550 -14.390 3.353 1.00 92.09 246 TYR E O 1
ATOM 11875 N N . GLN E 1 255 ? -15.442 -13.812 4.445 1.00 95.02 247 GLN E N 1
ATOM 11876 C CA . GLN E 1 255 ? -16.296 -13.932 3.271 1.00 91.40 247 GLN E CA 1
ATOM 11877 C C . GLN E 1 255 ? -16.705 -12.592 2.667 1.00 92.66 247 GLN E C 1
ATOM 11878 O O . GLN E 1 255 ? -17.255 -12.578 1.564 1.00 96.98 247 GLN E O 1
ATOM 11880 N N . SER E 1 256 ? -16.473 -11.477 3.353 1.00 89.05 248 SER E N 1
ATOM 11881 C CA . SER E 1 256 ? -16.905 -10.173 2.865 1.00 86.41 248 SER E CA 1
ATOM 11882 C C . SER E 1 256 ? -15.992 -9.666 1.746 1.00 82.82 248 SER E C 1
ATOM 11883 O O . SER E 1 256 ? -14.803 -9.988 1.691 1.00 79.21 248 SER E O 1
ATOM 11886 N N . GLU E 1 257 ? -16.570 -8.895 0.821 1.00 86.25 249 GLU E N 1
ATOM 11887 C CA . GLU E 1 257 ? -15.779 -8.281 -0.241 1.00 84.24 249 GLU E CA 1
ATOM 11888 C C . GLU E 1 257 ? -15.044 -7.020 0.200 1.00 82.30 249 GLU E C 1
ATOM 11889 O O . GLU E 1 257 ? -14.189 -6.532 -0.548 1.00 80.33 249 GLU E O 1
ATOM 11895 N N . GLU E 1 258 ? -15.361 -6.472 1.368 1.00 83.58 250 GLU E N 1
ATOM 11896 C CA . GLU E 1 258 ? -14.635 -5.309 1.864 1.00 86.34 250 GLU E CA 1
ATOM 11897 C C . GLU E 1 258 ? -13.232 -5.714 2.313 1.00 79.02 250 GLU E C 1
ATOM 11898 O O . GLU E 1 258 ? -13.054 -6.779 2.908 1.00 83.78 250 GLU E O 1
ATOM 11904 N N . PRO E 1 259 ? -12.215 -4.908 2.010 1.00 71.44 251 PRO E N 1
ATOM 11905 C CA . PRO E 1 259 ? -10.855 -5.227 2.469 1.00 76.62 251 PRO E CA 1
ATOM 11906 C C . PRO E 1 259 ? -10.735 -5.207 3.991 1.00 75.42 251 PRO E C 1
ATOM 11907 O O . PRO E 1 259 ? -11.407 -4.436 4.679 1.00 77.72 251 PRO E O 1
ATOM 11911 N N . ILE E 1 260 ? -9.842 -6.047 4.516 1.00 68.76 252 ILE E N 1
ATOM 11912 C CA . ILE E 1 260 ? -9.544 -6.097 5.945 1.00 70.14 252 ILE E CA 1
ATOM 11913 C C . ILE E 1 260 ? -8.071 -5.761 6.135 1.00 75.33 252 ILE E C 1
ATOM 11914 O O . ILE E 1 260 ? -7.207 -6.274 5.411 1.00 72.57 252 ILE E O 1
ATOM 11919 N N . MET E 1 261 ? -7.798 -4.851 7.065 1.00 74.29 253 MET E N 1
ATOM 11920 C CA . MET E 1 261 ? -6.436 -4.429 7.337 1.00 77.12 253 MET E CA 1
ATOM 11921 C C . MET E 1 261 ? -5.694 -5.457 8.171 1.00 78.77 253 MET E C 1
ATOM 11922 O O . MET E 1 261 ? -6.267 -6.104 9.050 1.00 80.77 253 MET E O 1
ATOM 11927 N N . LEU E 1 262 ? -4.425 -5.635 7.835 1.00 80.18 254 LEU E N 1
ATOM 11928 C CA . LEU E 1 262 ? -3.473 -6.444 8.579 1.00 78.79 254 LEU E CA 1
ATOM 11929 C C . LEU E 1 262 ? -2.439 -5.485 9.153 1.00 85.15 254 LEU E C 1
ATOM 11930 O O . LEU E 1 262 ? -1.578 -4.986 8.426 1.00 85.97 254 LEU E O 1
ATOM 11935 N N . CYS E 1 263 ? -2.535 -5.217 10.452 1.00 91.59 255 CYS E N 1
ATOM 11936 C CA . CYS E 1 263 ? -1.587 -4.336 11.122 1.00 95.53 255 CYS E CA 1
ATOM 11937 C C . CYS E 1 263 ? -1.624 -4.637 12.614 1.00 96.89 255 CYS E C 1
ATOM 11938 O O . CYS E 1 263 ? -2.387 -5.484 13.083 1.00 97.49 255 CYS E O 1
ATOM 11941 N N . VAL E 1 264 ? -0.800 -3.921 13.363 1.00 97.42 256 VAL E N 1
ATOM 11942 C CA . VAL E 1 264 ? -0.721 -4.100 14.793 1.00 97.70 256 VAL E CA 1
ATOM 11943 C C . VAL E 1 264 ? -1.565 -3.033 15.476 1.00 99.21 256 VAL E C 1
ATOM 11944 O O . VAL E 1 264 ? -2.056 -2.096 14.848 1.00 99.16 256 VAL E O 1
ATOM 11948 N N . SER E 1 265 ? -1.773 -3.203 16.774 1.00 96.86 257 SER E N 1
ATOM 11949 C CA . SER E 1 265 ? -2.507 -2.238 17.572 1.00 102.25 257 SER E CA 1
ATOM 11950 C C . SER E 1 265 ? -1.743 -0.917 17.640 1.00 106.13 257 SER E C 1
ATOM 11951 O O . SER E 1 265 ? -0.569 -0.831 17.268 1.00 104.14 257 SER E O 1
ATOM 11954 N N . GLU E 1 266 ? -2.440 0.135 18.085 1.00 112.30 258 GLU E N 1
ATOM 11955 C CA . GLU E 1 266 ? -1.786 1.429 18.280 1.00 116.04 258 GLU E CA 1
ATOM 11956 C C . GLU E 1 266 ? -0.742 1.367 19.391 1.00 119.58 258 GLU E C 1
ATOM 11957 O O . GLU E 1 266 ? 0.265 2.086 19.336 1.00 118.71 258 GLU E O 1
ATOM 11959 N N . GLU E 1 267 ? -0.983 0.556 20.426 1.00 120.73 259 GLU E N 1
ATOM 11960 C CA . GLU E 1 267 ? -0.004 0.423 21.504 1.00 126.57 259 GLU E CA 1
ATOM 11961 C C . GLU E 1 267 ? 1.321 -0.141 20.995 1.00 125.52 259 GLU E C 1
ATOM 11962 O O . GLU E 1 267 ? 2.378 0.144 21.572 1.00 126.88 259 GLU E O 1
ATOM 11964 N N . ASP E 1 268 ? 1.292 -0.935 19.921 1.00 124.95 260 ASP E N 1
ATOM 11965 C CA . ASP E 1 268 ? 2.502 -1.507 19.338 1.00 123.19 260 ASP E CA 1
ATOM 11966 C C . ASP E 1 268 ? 3.135 -0.620 18.276 1.00 126.51 260 ASP E C 1
ATOM 11967 O O . ASP E 1 268 ? 4.142 -1.022 17.686 1.00 118.01 260 ASP E O 1
ATOM 11972 N N . GLU E 1 269 ? 2.584 0.567 18.014 1.00 134.82 261 GLU E N 1
ATOM 11973 C CA . GLU E 1 269 ? 3.147 1.464 17.006 1.00 133.87 261 GLU E CA 1
ATOM 11974 C C . GLU E 1 269 ? 4.493 1.957 17.521 1.00 135.38 261 GLU E C 1
ATOM 11975 O O . GLU E 1 269 ? 4.620 3.057 18.060 1.00 148.02 261 GLU E O 1
ATOM 11977 N N . LYS E 1 270 ? 5.513 1.111 17.365 1.00 127.82 262 LYS E N 1
ATOM 11978 C CA . LYS E 1 270 ? 6.857 1.491 17.777 1.00 121.90 262 LYS E CA 1
ATOM 11979 C C . LYS E 1 270 ? 7.307 2.720 17.001 1.00 128.22 262 LYS E C 1
ATOM 11980 O O . LYS E 1 270 ? 7.008 2.873 15.815 1.00 122.17 262 LYS E O 1
ATOM 11982 N N . SER E 1 271 ? 8.058 3.585 17.671 1.00 142.17 263 SER E N 1
ATOM 11983 C CA . SER E 1 271 ? 8.602 4.767 17.028 1.00 148.98 263 SER E CA 1
ATOM 11984 C C . SER E 1 271 ? 9.797 4.413 16.155 1.00 148.25 263 SER E C 1
ATOM 11985 O O . SER E 1 271 ? 10.380 3.333 16.265 1.00 147.43 263 SER E O 1
ATOM 11987 N N . ILE E 1 272 ? 10.136 5.331 15.244 1.00 145.71 264 ILE E N 1
ATOM 11988 C CA . ILE E 1 272 ? 11.335 5.126 14.442 1.00 135.18 264 ILE E CA 1
ATOM 11989 C C . ILE E 1 272 ? 12.541 5.089 15.362 1.00 136.83 264 ILE E C 1
ATOM 11990 O O . ILE E 1 272 ? 13.405 4.210 15.246 1.00 135.16 264 ILE E O 1
ATOM 11992 N N . GLY E 1 273 ? 12.589 6.012 16.325 1.00 138.49 265 GLY E N 1
ATOM 11993 C CA . GLY E 1 273 ? 13.624 5.944 17.335 1.00 139.99 265 GLY E CA 1
ATOM 11994 C C . GLY E 1 273 ? 13.480 4.712 18.207 1.00 135.82 265 GLY E C 1
ATOM 11995 O O . GLY E 1 273 ? 14.457 4.004 18.457 1.00 137.63 265 GLY E O 1
ATOM 11996 N N . GLN E 1 274 ? 12.248 4.401 18.628 1.00 131.95 266 GLN E N 1
ATOM 11997 C CA . GLN E 1 274 ? 12.033 3.195 19.425 1.00 132.02 266 GLN E CA 1
ATOM 11998 C C . GLN E 1 274 ? 12.420 1.954 18.631 1.00 131.88 266 GLN E C 1
ATOM 11999 O O . GLN E 1 274 ? 12.982 1.003 19.187 1.00 121.37 266 GLN E O 1
ATOM 12001 N N . VAL E 1 275 ? 12.100 1.937 17.329 1.00 142.41 267 VAL E N 1
ATOM 12002 C CA . VAL E 1 275 ? 12.545 0.862 16.440 1.00 133.19 267 VAL E CA 1
ATOM 12003 C C . VAL E 1 275 ? 14.062 0.888 16.292 1.00 128.82 267 VAL E C 1
ATOM 12004 O O . VAL E 1 275 ? 14.713 -0.161 16.232 1.00 121.93 267 VAL E O 1
ATOM 12006 N N . ALA E 1 276 ? 14.639 2.085 16.171 1.00 132.47 268 ALA E N 1
ATOM 12007 C CA . ALA E 1 276 ? 16.085 2.199 16.024 1.00 133.07 268 ALA E CA 1
ATOM 12008 C C . ALA E 1 276 ? 16.823 1.630 17.230 1.00 143.46 268 ALA E C 1
ATOM 12009 O O . ALA E 1 276 ? 17.801 0.890 17.070 1.00 135.07 268 ALA E O 1
ATOM 12011 N N . GLN E 1 277 ? 16.365 1.955 18.446 1.00 162.80 269 GLN E N 1
ATOM 12012 C CA . GLN E 1 277 ? 17.035 1.457 19.648 1.00 170.24 269 GLN E CA 1
ATOM 12013 C C . GLN E 1 277 ? 16.947 -0.064 19.732 1.00 166.98 269 GLN E C 1
ATOM 12014 O O . GLN E 1 277 ? 17.928 -0.733 20.077 1.00 172.86 269 GLN E O 1
ATOM 12016 N N . THR E 1 278 ? 15.770 -0.623 19.428 1.00 158.19 270 THR E N 1
ATOM 12017 C CA . THR E 1 278 ? 15.588 -2.073 19.374 1.00 142.33 270 THR E CA 1
ATOM 12018 C C . THR E 1 278 ? 16.413 -2.697 18.254 1.00 135.65 270 THR E C 1
ATOM 12019 O O . THR E 1 278 ? 16.859 -3.843 18.370 1.00 133.73 270 THR E O 1
ATOM 12023 N N . ILE E 1 279 ? 16.580 -1.980 17.146 1.00 134.24 271 ILE E N 1
ATOM 12024 C CA . ILE E 1 279 ? 17.387 -2.496 16.047 1.00 129.98 271 ILE E CA 1
ATOM 12025 C C . ILE E 1 279 ? 18.828 -2.682 16.492 1.00 134.30 271 ILE E C 1
ATOM 12026 O O . ILE E 1 279 ? 19.482 -3.669 16.130 1.00 128.41 271 ILE E O 1
ATOM 12028 N N . LYS E 1 280 ? 19.346 -1.730 17.276 1.00 143.12 272 LYS E N 1
ATOM 12029 C CA . LYS E 1 280 ? 20.738 -1.769 17.719 1.00 144.38 272 LYS E CA 1
ATOM 12030 C C . LYS E 1 280 ? 21.064 -3.030 18.514 1.00 136.75 272 LYS E C 1
ATOM 12031 O O . LYS E 1 280 ? 21.929 -3.823 18.120 1.00 125.91 272 LYS E O 1
ATOM 12033 N N . ASP E 1 281 ? 20.334 -3.267 19.602 1.00 139.25 273 ASP E N 1
ATOM 12034 C CA . ASP E 1 281 ? 20.678 -4.352 20.512 1.00 134.19 273 ASP E CA 1
ATOM 12035 C C . ASP E 1 281 ? 20.290 -5.708 19.941 1.00 131.21 273 ASP E C 1
ATOM 12036 O O . ASP E 1 281 ? 19.736 -6.548 20.653 1.00 133.79 273 ASP E O 1
ATOM 12038 N N . ALA E 1 282 ? 20.596 -5.946 18.669 1.00 128.56 274 ALA E N 1
ATOM 12039 C CA . ALA E 1 282 ? 20.238 -7.213 18.039 1.00 127.45 274 ALA E CA 1
ATOM 12040 C C . ALA E 1 282 ? 21.283 -7.760 17.078 1.00 125.71 274 ALA E C 1
ATOM 12041 O O . ALA E 1 282 ? 21.325 -8.979 16.889 1.00 118.94 274 ALA E O 1
ATOM 12043 N N . PHE E 1 283 ? 22.107 -6.922 16.448 1.00 113.54 275 PHE E N 1
ATOM 12044 C CA . PHE E 1 283 ? 23.261 -7.388 15.685 1.00 110.69 275 PHE E CA 1
ATOM 12045 C C . PHE E 1 283 ? 24.499 -7.652 16.526 1.00 110.03 275 PHE E C 1
ATOM 12046 O O . PHE E 1 283 ? 25.480 -8.182 15.991 1.00 110.41 275 PHE E O 1
ATOM 12054 N N . ASN E 1 284 ? 24.486 -7.284 17.806 1.00 103.27 276 ASN E N 1
ATOM 12055 C CA . ASN E 1 284 ? 25.687 -7.256 18.634 1.00 97.15 276 ASN E CA 1
ATOM 12056 C C . ASN E 1 284 ? 26.769 -6.387 17.993 1.00 94.90 276 ASN E C 1
ATOM 12057 O O . ASN E 1 284 ? 27.966 -6.632 18.169 1.00 85.69 276 ASN E O 1
ATOM 12059 N N . PHE E 1 285 ? 26.332 -5.368 17.241 1.00 93.61 277 PHE E N 1
ATOM 12060 C CA . PHE E 1 285 ? 27.211 -4.346 16.677 1.00 90.92 277 PHE E CA 1
ATOM 12061 C C . PHE E 1 285 ? 27.542 -3.317 17.755 1.00 87.14 277 PHE E C 1
ATOM 12062 O O . PHE E 1 285 ? 26.637 -2.750 18.373 1.00 91.32 277 PHE E O 1
ATOM 12070 N N . THR E 1 286 ? 28.828 -3.085 17.989 1.00 86.48 278 THR E N 1
ATOM 12071 C CA . THR E 1 286 ? 29.272 -2.181 19.060 1.00 87.88 278 THR E CA 1
ATOM 12072 C C . THR E 1 286 ? 29.942 -0.900 18.552 1.00 87.66 278 THR E C 1
ATOM 12073 O O . THR E 1 286 ? 29.292 0.022 18.061 1.00 92.58 278 THR E O 1
ATOM 12075 N N . THR E 1 303 ? -1.571 6.421 11.150 1.00 88.09 295 THR E N 1
ATOM 12076 C CA . THR E 1 303 ? -1.947 5.268 11.969 1.00 96.71 295 THR E CA 1
ATOM 12077 C C . THR E 1 303 ? -3.115 4.496 11.364 1.00 99.83 295 THR E C 1
ATOM 12078 O O . THR E 1 303 ? -4.189 5.043 11.181 1.00 102.35 295 THR E O 1
ATOM 12082 N N . SER E 1 304 ? -2.944 3.194 11.167 1.00 102.92 296 SER E N 1
ATOM 12083 C CA . SER E 1 304 ? -3.996 2.347 10.627 1.00 105.03 296 SER E CA 1
ATOM 12084 C C . SER E 1 304 ? -4.665 1.530 11.726 1.00 102.76 296 SER E C 1
ATOM 12085 O O . SER E 1 304 ? -4.016 1.071 12.666 1.00 106.70 296 SER E O 1
ATOM 12088 N N . SER E 1 305 ? -5.967 1.312 11.569 1.00 97.87 297 SER E N 1
ATOM 12089 C CA . SER E 1 305 ? -6.779 0.623 12.567 1.00 98.01 297 SER E CA 1
ATOM 12090 C C . SER E 1 305 ? -6.839 -0.877 12.295 1.00 98.32 297 SER E C 1
ATOM 12091 O O . SER E 1 305 ? -7.086 -1.303 11.160 1.00 97.87 297 SER E O 1
ATOM 12094 N N . ASN E 1 306 ? -6.614 -1.671 13.349 1.00 93.86 298 ASN E N 1
ATOM 12095 C CA . ASN E 1 306 ? -6.783 -3.120 13.323 1.00 90.47 298 ASN E CA 1
ATOM 12096 C C . ASN E 1 306 ? -8.110 -3.560 13.939 1.00 87.46 298 ASN E C 1
ATOM 12097 O O . ASN E 1 306 ? -8.259 -4.727 14.314 1.00 89.53 298 ASN E O 1
ATOM 12102 N N . ALA E 1 307 ? -9.080 -2.647 14.026 1.00 86.05 299 ALA E N 1
ATOM 12103 C CA . ALA E 1 307 ? -10.361 -2.951 14.654 1.00 87.38 299 ALA E CA 1
ATOM 12104 C C . ALA E 1 307 ? -11.080 -4.109 13.968 1.00 95.45 299 ALA E C 1
ATOM 12105 O O . ALA E 1 307 ? -11.708 -4.937 14.637 1.00 105.65 299 ALA E O 1
ATOM 12107 N N . LYS E 1 308 ? -11.032 -4.178 12.636 1.00 97.08 300 LYS E N 1
ATOM 12108 C CA . LYS E 1 308 ? -11.805 -5.216 11.961 1.00 92.33 300 LYS E CA 1
ATOM 12109 C C . LYS E 1 308 ? -11.248 -6.596 12.286 1.00 94.13 300 LYS E C 1
ATOM 12110 O O . LYS E 1 308 ? -11.984 -7.484 12.726 1.00 93.68 300 LYS E O 1
ATOM 12112 N N . PHE E 1 309 ? -9.936 -6.778 12.123 1.00 93.12 301 PHE E N 1
ATOM 12113 C CA . PHE E 1 309 ? -9.341 -8.080 12.392 1.00 90.15 301 PHE E CA 1
ATOM 12114 C C . PHE E 1 309 ? -9.444 -8.450 13.872 1.00 90.66 301 PHE E C 1
ATOM 12115 O O . PHE E 1 309 ? -9.696 -9.612 14.210 1.00 90.44 301 PHE E O 1
ATOM 12123 N N . LEU E 1 310 ? -9.257 -7.481 14.772 1.00 95.12 302 LEU E N 1
ATOM 12124 C CA . LEU E 1 310 ? -9.412 -7.758 16.199 1.00 96.33 302 LEU E CA 1
ATOM 12125 C C . LEU E 1 310 ? -10.858 -8.093 16.552 1.00 100.71 302 LEU E C 1
ATOM 12126 O O . LEU E 1 310 ? -11.098 -8.906 17.450 1.00 101.96 302 LEU E O 1
ATOM 12128 N N . ARG E 1 311 ? -11.832 -7.471 15.874 1.00 103.10 303 ARG E N 1
ATOM 12129 C CA . ARG E 1 311 ? -13.238 -7.774 16.146 1.00 102.72 303 ARG E CA 1
ATOM 12130 C C . ARG E 1 311 ? -13.611 -9.158 15.633 1.00 102.39 303 ARG E C 1
ATOM 12131 O O . ARG E 1 311 ? -14.381 -9.879 16.277 1.00 106.12 303 ARG E O 1
ATOM 12133 N N . LEU E 1 312 ? -13.075 -9.545 14.480 1.00 103.02 304 LEU E N 1
ATOM 12134 C CA . LEU E 1 312 ? -13.419 -10.817 13.863 1.00 101.68 304 LEU E CA 1
ATOM 12135 C C . LEU E 1 312 ? -12.589 -11.987 14.381 1.00 102.95 304 LEU E C 1
ATOM 12136 O O . LEU E 1 312 ? -13.051 -13.130 14.302 1.00 106.26 304 LEU E O 1
ATOM 12138 N N . ASN E 1 313 ? -11.380 -11.747 14.893 1.00 96.37 305 ASN E N 1
ATOM 12139 C CA . ASN E 1 313 ? -10.484 -12.821 15.339 1.00 93.01 305 ASN E CA 1
ATOM 12140 C C . ASN E 1 313 ? -9.757 -12.417 16.618 1.00 92.45 305 ASN E C 1
ATOM 12141 O O . ASN E 1 313 ? -8.551 -12.152 16.609 1.00 91.17 305 ASN E O 1
ATOM 12146 N N . PRO E 1 314 ? -10.461 -12.396 17.756 1.00 100.13 306 PRO E N 1
ATOM 12147 C CA . PRO E 1 314 ? -9.856 -11.825 18.976 1.00 102.89 306 PRO E CA 1
ATOM 12148 C C . PRO E 1 314 ? -8.671 -12.604 19.521 1.00 106.23 306 PRO E C 1
ATOM 12149 O O . PRO E 1 314 ? -7.805 -11.997 20.159 1.00 103.11 306 PRO E O 1
ATOM 12153 N N . THR E 1 315 ? -8.575 -13.908 19.269 1.00 112.89 307 THR E N 1
ATOM 12154 C CA . THR E 1 315 ? -7.542 -14.731 19.891 1.00 115.38 307 THR E CA 1
ATOM 12155 C C . THR E 1 315 ? -6.244 -14.793 19.100 1.00 111.01 307 THR E C 1
ATOM 12156 O O . THR E 1 315 ? -5.380 -15.609 19.435 1.00 115.92 307 THR E O 1
ATOM 12160 N N . PHE E 1 316 ? -6.079 -13.979 18.062 1.00 99.02 308 PHE E N 1
ATOM 12161 C CA . PHE E 1 316 ? -4.846 -14.058 17.292 1.00 93.90 308 PHE E CA 1
ATOM 12162 C C . PHE E 1 316 ? -3.661 -13.627 18.137 1.00 92.07 308 PHE E C 1
ATOM 12163 O O . PHE E 1 316 ? -3.720 -12.611 18.833 1.00 96.12 308 PHE E O 1
ATOM 12171 N N . GLN E 1 317 ? -2.582 -14.401 18.067 1.00 88.38 309 GLN E N 1
ATOM 12172 C CA . GLN E 1 317 ? -1.368 -14.123 18.821 1.00 90.03 309 GLN E CA 1
ATOM 12173 C C . GLN E 1 317 ? -0.290 -13.650 17.851 1.00 91.44 309 GLN E C 1
ATOM 12174 O O . GLN E 1 317 ? 0.120 -14.401 16.961 1.00 94.05 309 GLN E O 1
ATOM 12176 N N . TYR E 1 318 ? 0.177 -12.420 18.036 1.00 92.97 310 TYR E N 1
ATOM 12177 C CA . TYR E 1 318 ? 1.242 -11.847 17.228 1.00 89.67 310 TYR E CA 1
ATOM 12178 C C . TYR E 1 318 ? 2.605 -12.269 17.769 1.00 97.41 310 TYR E C 1
ATOM 12179 O O . TYR E 1 318 ? 2.740 -12.662 18.928 1.00 107.72 310 TYR E O 1
ATOM 12181 N N . THR E 1 319 ? 3.620 -12.198 16.904 1.00 94.50 311 THR E N 1
ATOM 12182 C CA . THR E 1 319 ? 5.010 -12.389 17.330 1.00 91.60 311 THR E CA 1
ATOM 12183 C C . THR E 1 319 ? 5.561 -11.094 17.922 1.00 93.84 311 THR E C 1
ATOM 12184 O O . THR E 1 319 ? 5.420 -10.032 17.305 1.00 98.14 311 THR E O 1
ATOM 12188 N N . PRO E 1 320 ? 6.160 -11.141 19.117 1.00 92.63 312 PRO E N 1
ATOM 12189 C CA . PRO E 1 320 ? 6.742 -9.934 19.728 1.00 89.80 312 PRO E CA 1
ATOM 12190 C C . PRO E 1 320 ? 7.762 -9.237 18.839 1.00 83.84 312 PRO E C 1
ATOM 12191 O O . PRO E 1 320 ? 8.541 -9.876 18.128 1.00 83.34 312 PRO E O 1
ATOM 12195 N N . PHE E 1 321 ? 7.777 -7.904 18.923 1.00 97.37 313 PHE E N 1
ATOM 12196 C CA . PHE E 1 321 ? 8.617 -7.111 18.030 1.00 97.09 313 PHE E CA 1
ATOM 12197 C C . PHE E 1 321 ? 10.076 -7.550 18.112 1.00 103.76 313 PHE E C 1
ATOM 12198 O O . PHE E 1 321 ? 10.733 -7.746 17.081 1.00 102.17 313 PHE E O 1
ATOM 12200 N N . GLU E 1 322 ? 10.598 -7.724 19.336 1.00 97.02 314 GLU E N 1
ATOM 12201 C CA . GLU E 1 322 ? 12.004 -8.085 19.500 1.00 97.30 314 GLU E CA 1
ATOM 12202 C C . GLU E 1 322 ? 12.335 -9.436 18.863 1.00 97.26 314 GLU E C 1
ATOM 12203 O O . GLU E 1 322 ? 13.346 -9.564 18.162 1.00 96.31 314 GLU E O 1
ATOM 12205 N N . GLN E 1 323 ? 11.485 -10.451 19.076 1.00 101.03 315 GLN E N 1
ATOM 12206 C CA . GLN E 1 323 ? 11.750 -11.781 18.520 1.00 98.86 315 GLN E CA 1
ATOM 12207 C C . GLN E 1 323 ? 11.716 -11.775 17.003 1.00 96.65 315 GLN E C 1
ATOM 12208 O O . GLN E 1 323 ? 12.471 -12.513 16.355 1.00 96.42 315 GLN E O 1
ATOM 12214 N N . ALA E 1 324 ? 10.801 -11.004 16.421 1.00 95.26 316 ALA E N 1
ATOM 12215 C CA . ALA E 1 324 ? 10.751 -10.944 14.970 1.00 98.14 316 ALA E CA 1
ATOM 12216 C C . ALA E 1 324 ? 11.988 -10.252 14.423 1.00 97.08 316 ALA E C 1
ATOM 12217 O O . ALA E 1 324 ? 12.585 -10.721 13.449 1.00 99.14 316 ALA E O 1
ATOM 12219 N N . ILE E 1 325 ? 12.430 -9.173 15.071 1.00 91.82 317 ILE E N 1
ATOM 12220 C CA . ILE E 1 325 ? 13.625 -8.487 14.590 1.00 94.58 317 ILE E CA 1
ATOM 12221 C C . ILE E 1 325 ? 14.856 -9.378 14.711 1.00 93.93 317 ILE E C 1
ATOM 12222 O O . ILE E 1 325 ? 15.675 -9.447 13.783 1.00 90.63 317 ILE E O 1
ATOM 12227 N N . LYS E 1 326 ? 15.023 -10.061 15.854 1.00 93.62 318 LYS E N 1
ATOM 12228 C CA . LYS E 1 326 ? 16.193 -10.920 16.016 1.00 96.87 318 LYS E CA 1
ATOM 12229 C C . LYS E 1 326 ? 16.172 -12.084 15.026 1.00 96.97 318 LYS E C 1
ATOM 12230 O O . LYS E 1 326 ? 17.198 -12.397 14.408 1.00 97.48 318 LYS E O 1
ATOM 12232 N N . GLU E 1 327 ? 15.008 -12.721 14.835 1.00 94.65 319 GLU E N 1
ATOM 12233 C CA . GLU E 1 327 ? 14.938 -13.861 13.920 1.00 96.93 319 GLU E CA 1
ATOM 12234 C C . GLU E 1 327 ? 15.229 -13.438 12.474 1.00 101.27 319 GLU E C 1
ATOM 12235 O O . GLU E 1 327 ? 15.896 -14.170 11.730 1.00 99.01 319 GLU E O 1
ATOM 12237 N N . THR E 1 328 ? 14.752 -12.254 12.060 1.00 99.87 320 THR E N 1
ATOM 12238 C CA . THR E 1 328 ? 15.046 -11.757 10.712 1.00 98.30 320 THR E CA 1
ATOM 12239 C C . THR E 1 328 ? 16.528 -11.419 10.567 1.00 104.19 320 THR E C 1
ATOM 12240 O O . THR E 1 328 ? 17.147 -11.717 9.536 1.00 104.48 320 THR E O 1
ATOM 12244 N N . VAL E 1 329 ? 17.104 -10.777 11.586 1.00 105.17 321 VAL E N 1
ATOM 12245 C CA . VAL E 1 329 ? 18.532 -10.489 11.582 1.00 101.31 321 VAL E CA 1
ATOM 12246 C C . VAL E 1 329 ? 19.330 -11.780 11.473 1.00 100.84 321 VAL E C 1
ATOM 12247 O O . VAL E 1 329 ? 20.289 -11.867 10.698 1.00 103.45 321 VAL E O 1
ATOM 12251 N N . GLN E 1 330 ? 18.927 -12.812 12.221 1.00 95.53 322 GLN E N 1
ATOM 12252 C CA . GLN E 1 330 ? 19.626 -14.091 12.146 1.00 95.27 322 GLN E CA 1
ATOM 12253 C C . GLN E 1 330 ? 19.549 -14.683 10.743 1.00 98.38 322 GLN E C 1
ATOM 12254 O O . GLN E 1 330 ? 20.539 -15.221 10.235 1.00 95.46 322 GLN E O 1
ATOM 12256 N N . TRP E 1 331 ? 18.383 -14.601 10.094 1.00 97.70 323 TRP E N 1
ATOM 12257 C CA . TRP E 1 331 ? 18.289 -15.109 8.729 1.00 95.91 323 TRP E CA 1
ATOM 12258 C C . TRP E 1 331 ? 19.230 -14.356 7.790 1.00 91.92 323 TRP E C 1
ATOM 12259 O O . TRP E 1 331 ? 19.941 -14.976 6.988 1.00 90.78 323 TRP E O 1
ATOM 12270 N N . PHE E 1 332 ? 19.288 -13.025 7.908 1.00 89.40 324 PHE E N 1
ATOM 12271 C CA . PHE E 1 332 ? 20.143 -12.249 7.013 1.00 89.09 324 PHE E CA 1
ATOM 12272 C C . PHE E 1 332 ? 21.604 -12.636 7.197 1.00 91.02 324 PHE E C 1
ATOM 12273 O O . PHE E 1 332 ? 22.357 -12.747 6.223 1.00 91.94 324 PHE E O 1
ATOM 12275 N N . LEU E 1 333 ? 22.016 -12.867 8.441 1.00 94.19 325 LEU E N 1
ATOM 12276 C CA . LEU E 1 333 ? 23.388 -13.291 8.697 1.00 96.34 325 LEU E CA 1
ATOM 12277 C C . LEU E 1 333 ? 23.665 -14.671 8.101 1.00 94.89 325 LEU E C 1
ATOM 12278 O O . LEU E 1 333 ? 24.721 -14.888 7.494 1.00 93.45 325 LEU E O 1
ATOM 12283 N N . GLU E 1 334 ? 22.732 -15.614 8.252 1.00 95.85 326 GLU E N 1
ATOM 12284 C CA . GLU E 1 334 ? 22.961 -16.968 7.751 1.00 102.17 326 GLU E CA 1
ATOM 12285 C C . GLU E 1 334 ? 22.867 -17.075 6.231 1.00 104.56 326 GLU E C 1
ATOM 12286 O O . GLU E 1 334 ? 23.441 -18.007 5.658 1.00 108.05 326 GLU E O 1
ATOM 12288 N N . ASN E 1 335 ? 22.176 -16.148 5.561 1.00 101.05 327 ASN E N 1
ATOM 12289 C CA . ASN E 1 335 ? 21.926 -16.262 4.127 1.00 96.84 327 ASN E CA 1
ATOM 12290 C C . ASN E 1 335 ? 22.413 -15.041 3.356 1.00 97.09 327 ASN E C 1
ATOM 12291 O O . ASN E 1 335 ? 21.913 -14.776 2.254 1.00 91.51 327 ASN E O 1
ATOM 12296 N N . TYR E 1 336 ? 23.357 -14.279 3.924 1.00 97.50 328 TYR E N 1
ATOM 12297 C CA . TYR E 1 336 ? 23.749 -13.011 3.315 1.00 93.89 328 TYR E CA 1
ATOM 12298 C C . TYR E 1 336 ? 24.130 -13.171 1.848 1.00 88.67 328 TYR E C 1
ATOM 12299 O O . TYR E 1 336 ? 23.750 -12.347 1.016 1.00 92.06 328 TYR E O 1
ATOM 12308 N N . GLU E 1 337 ? 24.874 -14.226 1.511 1.00 99.28 329 GLU E N 1
ATOM 12309 C CA . GLU E 1 337 ? 25.301 -14.410 0.126 1.00 105.89 329 GLU E CA 1
ATOM 12310 C C . GLU E 1 337 ? 24.108 -14.518 -0.812 1.00 106.46 329 GLU E C 1
ATOM 12311 O O . GLU E 1 337 ? 24.174 -14.049 -1.956 1.00 113.43 329 GLU E O 1
ATOM 12317 N N . THR E 1 338 ? 23.014 -15.124 -0.344 1.00 101.36 330 THR E N 1
ATOM 12318 C CA . THR E 1 338 ? 21.821 -15.365 -1.145 1.00 89.41 330 THR E CA 1
ATOM 12319 C C . THR E 1 338 ? 20.735 -14.308 -0.950 1.00 89.83 330 THR E C 1
ATOM 12320 O O . THR E 1 338 ? 19.683 -14.401 -1.590 1.00 82.61 330 THR E O 1
ATOM 12322 N N . ALA E 1 339 ? 20.969 -13.302 -0.104 1.00 90.35 331 ALA E N 1
ATOM 12323 C CA . ALA E 1 339 ? 19.964 -12.292 0.192 1.00 84.46 331 ALA E CA 1
ATOM 12324 C C . ALA E 1 339 ? 19.851 -11.281 -0.939 1.00 89.47 331 ALA E C 1
ATOM 12325 O O . ALA E 1 339 ? 20.835 -10.934 -1.600 1.00 89.52 331 ALA E O 1
ATOM 12327 N N . ARG E 1 340 ? 18.632 -10.792 -1.145 1.00 91.88 332 ARG E N 1
ATOM 12328 C CA . ARG E 1 340 ? 18.413 -9.738 -2.125 1.00 91.17 332 ARG E CA 1
ATOM 12329 C C . ARG E 1 340 ? 19.047 -8.449 -1.616 1.00 95.03 332 ARG E C 1
ATOM 12330 O O . ARG E 1 340 ? 18.595 -7.882 -0.614 1.00 93.22 332 ARG E O 1
ATOM 12338 N N . LYS E 1 341 ? 20.110 -8.003 -2.287 1.00 96.72 333 LYS E N 1
ATOM 12339 C CA . LYS E 1 341 ? 20.791 -6.766 -1.923 1.00 95.85 333 LYS E CA 1
ATOM 12340 C C . LYS E 1 341 ? 21.154 -5.961 -3.169 1.00 100.79 333 LYS E C 1
ATOM 12341 O O . LYS E 1 341 ? 20.879 -6.377 -4.297 1.00 103.15 333 LYS E O 1
ATOM 12348 N N . GLU F 1 13 ? -0.403 29.393 -19.600 1.00 63.26 5 GLU F N 1
ATOM 12349 C CA . GLU F 1 13 ? -1.631 28.609 -19.770 1.00 80.99 5 GLU F CA 1
ATOM 12350 C C . GLU F 1 13 ? -1.992 28.466 -21.244 1.00 88.94 5 GLU F C 1
ATOM 12351 O O . GLU F 1 13 ? -2.492 27.431 -21.680 1.00 91.12 5 GLU F O 1
ATOM 12357 N N . VAL F 1 14 ? -1.718 29.525 -21.999 1.00 91.90 6 VAL F N 1
ATOM 12358 C CA . VAL F 1 14 ? -1.930 29.597 -23.437 1.00 88.42 6 VAL F CA 1
ATOM 12359 C C . VAL F 1 14 ? -0.595 29.955 -24.085 1.00 97.26 6 VAL F C 1
ATOM 12360 O O . VAL F 1 14 ? 0.210 30.695 -23.509 1.00 112.62 6 VAL F O 1
ATOM 12364 N N . SER F 1 15 ? -0.349 29.422 -25.280 1.00 89.19 7 SER F N 1
ATOM 12365 C CA . SER F 1 15 ? 0.863 29.775 -26.007 1.00 90.85 7 SER F CA 1
ATOM 12366 C C . SER F 1 15 ? 0.867 31.256 -26.378 1.00 96.14 7 SER F C 1
ATOM 12367 O O . SER F 1 15 ? -0.183 31.893 -26.495 1.00 97.47 7 SER F O 1
ATOM 12370 N N . ASP F 1 16 ? 2.072 31.815 -26.527 1.00 98.45 8 ASP F N 1
ATOM 12371 C CA . ASP F 1 16 ? 2.183 33.207 -26.951 1.00 101.17 8 ASP F CA 1
ATOM 12372 C C . ASP F 1 16 ? 1.540 33.402 -28.321 1.00 102.97 8 ASP F C 1
ATOM 12373 O O . ASP F 1 16 ? 0.855 34.405 -28.560 1.00 111.22 8 ASP F O 1
ATOM 12375 N N . GLN F 1 17 ? 1.739 32.450 -29.227 1.00 97.18 9 GLN F N 1
ATOM 12376 C CA . GLN F 1 17 ? 1.101 32.452 -30.533 1.00 91.04 9 GLN F CA 1
ATOM 12377 C C . GLN F 1 17 ? 0.411 31.117 -30.763 1.00 91.83 9 GLN F C 1
ATOM 12378 O O . GLN F 1 17 ? 0.849 30.089 -30.234 1.00 84.66 9 GLN F O 1
ATOM 12380 N N . PRO F 1 18 ? -0.674 31.100 -31.541 1.00 99.65 10 PRO F N 1
ATOM 12381 C CA . PRO F 1 18 ? -1.353 29.831 -31.832 1.00 98.74 10 PRO F CA 1
ATOM 12382 C C . PRO F 1 18 ? -0.472 28.897 -32.651 1.00 95.45 10 PRO F C 1
ATOM 12383 O O . PRO F 1 18 ? 0.348 29.329 -33.465 1.00 102.38 10 PRO F O 1
ATOM 12387 N N . ILE F 1 19 ? -0.648 27.595 -32.417 1.00 84.25 11 ILE F N 1
ATOM 12388 C CA . ILE F 1 19 ? 0.014 26.597 -33.245 1.00 76.23 11 ILE F CA 1
ATOM 12389 C C . ILE F 1 19 ? -0.405 26.786 -34.696 1.00 77.20 11 ILE F C 1
ATOM 12390 O O . ILE F 1 19 ? -1.581 27.025 -34.998 1.00 82.25 11 ILE F O 1
ATOM 12395 N N . THR F 1 20 ? 0.557 26.678 -35.606 1.00 73.10 12 THR F N 1
ATOM 12396 C CA . THR F 1 20 ? 0.298 26.778 -37.036 1.00 74.26 12 THR F CA 1
ATOM 12397 C C . THR F 1 20 ? 0.529 25.415 -37.682 1.00 68.68 12 THR F C 1
ATOM 12398 O O . THR F 1 20 ? 1.648 24.891 -37.655 1.00 71.64 12 THR F O 1
ATOM 12402 N N . LEU F 1 21 ? -0.536 24.831 -38.227 1.00 60.51 13 LEU F N 1
ATOM 12403 C CA . LEU F 1 21 ? -0.452 23.551 -38.920 1.00 61.19 13 LEU F CA 1
ATOM 12404 C C . LEU F 1 21 ? 0.062 23.725 -40.353 1.00 68.45 13 LEU F C 1
ATOM 12405 O O . LEU F 1 21 ? -0.256 24.708 -41.035 1.00 75.61 13 LEU F O 1
ATOM 12410 N N . THR F 1 22 ? 0.844 22.755 -40.817 1.00 65.80 14 THR F N 1
ATOM 12411 C CA . THR F 1 22 ? 1.428 22.768 -42.152 1.00 66.89 14 THR F CA 1
ATOM 12412 C C . THR F 1 22 ? 1.060 21.495 -42.912 1.00 73.33 14 THR F C 1
ATOM 12413 O O . THR F 1 22 ? 0.408 20.588 -42.390 1.00 75.04 14 THR F O 1
ATOM 12417 N N . GLN F 1 23 ? 1.494 21.432 -44.171 1.00 77.37 15 GLN F N 1
ATOM 12418 C CA . GLN F 1 23 ? 1.218 20.258 -44.984 1.00 84.02 15 GLN F CA 1
ATOM 12419 C C . GLN F 1 23 ? 1.943 19.010 -44.492 1.00 89.22 15 GLN F C 1
ATOM 12420 O O . GLN F 1 23 ? 1.488 17.898 -44.775 1.00 92.44 15 GLN F O 1
ATOM 12426 N N . ASP F 1 24 ? 3.043 19.155 -43.754 1.00 94.77 16 ASP F N 1
ATOM 12427 C CA . ASP F 1 24 ? 3.815 17.986 -43.350 1.00 98.88 16 ASP F CA 1
ATOM 12428 C C . ASP F 1 24 ? 3.351 17.318 -42.060 1.00 94.40 16 ASP F C 1
ATOM 12429 O O . ASP F 1 24 ? 3.732 16.168 -41.811 1.00 95.12 16 ASP F O 1
ATOM 12434 N N . ASP F 1 25 ? 2.566 17.982 -41.225 1.00 87.23 17 ASP F N 1
ATOM 12435 C CA . ASP F 1 25 ? 2.154 17.330 -39.991 1.00 86.21 17 ASP F CA 1
ATOM 12436 C C . ASP F 1 25 ? 0.837 16.574 -40.175 1.00 71.29 17 ASP F C 1
ATOM 12437 O O . ASP F 1 25 ? 0.021 16.898 -41.038 1.00 66.05 17 ASP F O 1
ATOM 12442 N N . VAL F 1 26 ? 0.665 15.540 -39.355 1.00 65.22 18 VAL F N 1
ATOM 12443 C CA . VAL F 1 26 ? -0.437 14.588 -39.430 1.00 62.47 18 VAL F CA 1
ATOM 12444 C C . VAL F 1 26 ? -1.205 14.606 -38.116 1.00 59.45 18 VAL F C 1
ATOM 12445 O O . VAL F 1 26 ? -0.601 14.478 -37.044 1.00 62.99 18 VAL F O 1
ATOM 12449 N N . ILE F 1 27 ? -2.528 14.755 -38.192 1.00 55.12 19 ILE F N 1
ATOM 12450 C CA . ILE F 1 27 ? -3.372 14.821 -36.998 1.00 55.79 19 ILE F CA 1
ATOM 12451 C C . ILE F 1 27 ? -4.237 13.564 -36.973 1.00 59.43 19 ILE F C 1
ATOM 12452 O O . ILE F 1 27 ? -5.114 13.363 -37.824 1.00 59.01 19 ILE F O 1
ATOM 12457 N N . LEU F 1 28 ? -4.000 12.726 -35.982 1.00 58.49 20 LEU F N 1
ATOM 12458 C CA . LEU F 1 28 ? -4.700 11.463 -35.824 1.00 59.41 20 LEU F CA 1
ATOM 12459 C C . LEU F 1 28 ? -5.827 11.676 -34.825 1.00 57.29 20 LEU F C 1
ATOM 12460 O O . LEU F 1 28 ? -5.597 12.213 -33.737 1.00 60.42 20 LEU F O 1
ATOM 12465 N N . VAL F 1 29 ? -7.040 11.300 -35.197 1.00 51.40 21 VAL F N 1
ATOM 12466 C CA . VAL F 1 29 ? -8.192 11.491 -34.328 1.00 49.29 21 VAL F CA 1
ATOM 12467 C C . VAL F 1 29 ? -8.760 10.117 -34.016 1.00 52.88 21 VAL F C 1
ATOM 12468 O O . VAL F 1 29 ? -9.389 9.488 -34.876 1.00 57.34 21 VAL F O 1
ATOM 12472 N N . THR F 1 30 ? -8.537 9.639 -32.794 1.00 55.94 22 THR F N 1
ATOM 12473 C CA . THR F 1 30 ? -9.214 8.423 -32.373 1.00 52.55 22 THR F CA 1
ATOM 12474 C C . THR F 1 30 ? -10.678 8.751 -32.158 1.00 49.46 22 THR F C 1
ATOM 12475 O O . THR F 1 30 ? -11.034 9.877 -31.801 1.00 45.27 22 THR F O 1
ATOM 12479 N N . GLY F 1 31 ? -11.526 7.752 -32.373 1.00 48.67 23 GLY F N 1
ATOM 12480 C CA . GLY F 1 31 ? -12.953 7.987 -32.300 1.00 51.66 23 GLY F CA 1
ATOM 12481 C C . GLY F 1 31 ? -13.437 9.059 -33.254 1.00 50.97 23 GLY F C 1
ATOM 12482 O O . GLY F 1 31 ? -14.370 9.799 -32.924 1.00 54.22 23 GLY F O 1
ATOM 12483 N N . GLY F 1 32 ? -12.811 9.186 -34.422 1.00 43.80 24 GLY F N 1
ATOM 12484 C CA . GLY F 1 32 ? -13.198 10.272 -35.307 1.00 45.10 24 GLY F CA 1
ATOM 12485 C C . GLY F 1 32 ? -14.515 10.079 -36.052 1.00 42.61 24 GLY F C 1
ATOM 12486 O O . GLY F 1 32 ? -14.960 11.022 -36.698 1.00 43.08 24 GLY F O 1
ATOM 12487 N N . THR F 1 33 ? -15.156 8.912 -35.947 1.00 44.27 25 THR F N 1
ATOM 12488 C CA . THR F 1 33 ? -16.412 8.607 -36.626 1.00 44.75 25 THR F CA 1
ATOM 12489 C C . THR F 1 33 ? -17.652 8.769 -35.741 1.00 47.09 25 THR F C 1
ATOM 12490 O O . THR F 1 33 ? -18.774 8.593 -36.231 1.00 44.35 25 THR F O 1
ATOM 12494 N N . GLY F 1 34 ? -17.493 9.068 -34.451 1.00 43.40 26 GLY F N 1
ATOM 12495 C CA . GLY F 1 34 ? -18.624 9.238 -33.563 1.00 40.26 26 GLY F CA 1
ATOM 12496 C C . GLY F 1 34 ? -19.187 10.654 -33.584 1.00 42.80 26 GLY F C 1
ATOM 12497 O O . GLY F 1 34 ? -18.864 11.479 -34.443 1.00 34.06 26 GLY F O 1
ATOM 12498 N N . LEU F 1 35 ? -20.037 10.935 -32.589 1.00 43.99 27 LEU F N 1
ATOM 12499 C CA . LEU F 1 35 ? -20.687 12.241 -32.500 1.00 43.71 27 LEU F CA 1
ATOM 12500 C C . LEU F 1 35 ? -19.658 13.368 -32.510 1.00 45.87 27 LEU F C 1
ATOM 12501 O O . LEU F 1 35 ? -19.681 14.252 -33.378 1.00 43.98 27 LEU F O 1
ATOM 12506 N N . PHE F 1 36 ? -18.736 13.326 -31.544 1.00 43.55 28 PHE F N 1
ATOM 12507 C CA . PHE F 1 36 ? -17.720 14.366 -31.380 1.00 45.44 28 PHE F CA 1
ATOM 12508 C C . PHE F 1 36 ? -16.750 14.377 -32.555 1.00 37.08 28 PHE F C 1
ATOM 12509 O O . PHE F 1 36 ? -16.394 15.444 -33.057 1.00 39.01 28 PHE F O 1
ATOM 12517 N N . GLY F 1 37 ? -16.291 13.202 -32.986 1.00 37.16 29 GLY F N 1
ATOM 12518 C CA . GLY F 1 37 ? -15.322 13.152 -34.072 1.00 34.39 29 GLY F CA 1
ATOM 12519 C C . GLY F 1 37 ? -15.862 13.717 -35.376 1.00 45.49 29 GLY F C 1
ATOM 12520 O O . GLY F 1 37 ? -15.174 14.482 -36.064 1.00 45.31 29 GLY F O 1
ATOM 12521 N N . LYS F 1 38 ? -17.103 13.339 -35.740 1.00 42.24 30 LYS F N 1
ATOM 12522 C CA . LYS F 1 38 ? -17.690 13.862 -36.976 1.00 47.64 30 LYS F CA 1
ATOM 12523 C C . LYS F 1 38 ? -17.837 15.369 -36.906 1.00 47.27 30 LYS F C 1
ATOM 12524 O O . LYS F 1 38 ? -17.656 16.058 -37.914 1.00 39.54 30 LYS F O 1
ATOM 12530 N N . ALA F 1 39 ? -18.136 15.895 -35.714 1.00 45.66 31 ALA F N 1
ATOM 12531 C CA . ALA F 1 39 ? -18.232 17.340 -35.564 1.00 46.70 31 ALA F CA 1
ATOM 12532 C C . ALA F 1 39 ? -16.881 18.001 -35.815 1.00 47.83 31 ALA F C 1
ATOM 12533 O O . ALA F 1 39 ? -16.808 19.034 -36.491 1.00 47.93 31 ALA F O 1
ATOM 12535 N N . VAL F 1 40 ? -15.801 17.410 -35.290 1.00 48.21 32 VAL F N 1
ATOM 12536 C CA . VAL F 1 40 ? -14.458 17.923 -35.563 1.00 47.12 32 VAL F CA 1
ATOM 12537 C C . VAL F 1 40 ? -14.176 17.885 -37.061 1.00 48.79 32 VAL F C 1
ATOM 12538 O O . VAL F 1 40 ? -13.652 18.846 -37.634 1.00 44.36 32 VAL F O 1
ATOM 12542 N N . GLU F 1 41 ? -14.528 16.777 -37.721 1.00 51.11 33 GLU F N 1
ATOM 12543 C CA . GLU F 1 41 ? -14.305 16.689 -39.158 1.00 44.95 33 GLU F CA 1
ATOM 12544 C C . GLU F 1 41 ? -15.079 17.764 -39.897 1.00 39.80 33 GLU F C 1
ATOM 12545 O O . GLU F 1 41 ? -14.553 18.388 -40.816 1.00 41.93 33 GLU F O 1
ATOM 12551 N N . HIS F 1 42 ? -16.302 18.050 -39.450 1.00 36.98 34 HIS F N 1
ATOM 12552 C CA . HIS F 1 42 ? -17.099 19.084 -40.088 1.00 32.82 34 HIS F CA 1
ATOM 12553 C C . HIS F 1 42 ? -16.439 20.457 -39.980 1.00 57.02 34 HIS F C 1
ATOM 12554 O O . HIS F 1 42 ? -16.340 21.175 -40.981 1.00 57.40 34 HIS F O 1
ATOM 12561 N N . ILE F 1 43 ? -15.976 20.848 -38.779 1.00 56.85 35 ILE F N 1
ATOM 12562 C CA . ILE F 1 43 ? -15.348 22.166 -38.642 1.00 53.85 35 ILE F CA 1
ATOM 12563 C C . ILE F 1 43 ? -14.029 22.227 -39.419 1.00 47.25 35 ILE F C 1
ATOM 12564 O O . ILE F 1 43 ? -13.748 23.212 -40.110 1.00 48.90 35 ILE F O 1
ATOM 12569 N N . VAL F 1 44 ? -13.211 21.174 -39.338 1.00 49.12 36 VAL F N 1
ATOM 12570 C CA . VAL F 1 44 ? -11.951 21.139 -40.080 1.00 51.02 36 VAL F CA 1
ATOM 12571 C C . VAL F 1 44 ? -12.196 21.372 -41.562 1.00 57.52 36 VAL F C 1
ATOM 12572 O O . VAL F 1 44 ? -11.425 22.066 -42.232 1.00 63.60 36 VAL F O 1
ATOM 12576 N N . LYS F 1 45 ? -13.266 20.788 -42.096 1.00 59.71 37 LYS F N 1
ATOM 12577 C CA . LYS F 1 45 ? -13.567 20.958 -43.508 1.00 58.33 37 LYS F CA 1
ATOM 12578 C C . LYS F 1 45 ? -14.138 22.350 -43.786 1.00 60.85 37 LYS F C 1
ATOM 12579 O O . LYS F 1 45 ? -13.752 23.000 -44.762 1.00 63.27 37 LYS F O 1
ATOM 12581 N N . LYS F 1 46 ? -15.042 22.837 -42.931 1.00 59.32 38 LYS F N 1
ATOM 12582 C CA . LYS F 1 46 ? -15.606 24.171 -43.136 1.00 57.65 38 LYS F CA 1
ATOM 12583 C C . LYS F 1 46 ? -14.540 25.255 -42.973 1.00 58.94 38 LYS F C 1
ATOM 12584 O O . LYS F 1 46 ? -14.490 26.203 -43.759 1.00 66.48 38 LYS F O 1
ATOM 12590 N N . GLU F 1 47 ? -13.692 25.151 -41.950 1.00 75.40 39 GLU F N 1
ATOM 12591 C CA . GLU F 1 47 ? -12.676 26.165 -41.698 1.00 75.96 39 GLU F CA 1
ATOM 12592 C C . GLU F 1 47 ? -11.396 25.926 -42.479 1.00 75.64 39 GLU F C 1
ATOM 12593 O O . GLU F 1 47 ? -10.448 26.712 -42.339 1.00 75.44 39 GLU F O 1
ATOM 12599 N N . GLN F 1 48 ? -11.356 24.862 -43.286 1.00 72.05 40 GLN F N 1
ATOM 12600 C CA . GLN F 1 48 ? -10.226 24.534 -44.157 1.00 66.03 40 GLN F CA 1
ATOM 12601 C C . GLN F 1 48 ? -8.899 24.484 -43.407 1.00 67.98 40 GLN F C 1
ATOM 12602 O O . GLN F 1 48 ? -7.868 24.955 -43.897 1.00 66.32 40 GLN F O 1
ATOM 12608 N N . ILE F 1 49 ? -8.920 23.888 -42.210 1.00 70.55 41 ILE F N 1
ATOM 12609 C CA . ILE F 1 49 ? -7.701 23.755 -41.423 1.00 70.10 41 ILE F CA 1
ATOM 12610 C C . ILE F 1 49 ? -6.693 22.893 -42.174 1.00 66.85 41 ILE F C 1
ATOM 12611 O O . ILE F 1 49 ? -7.048 21.901 -42.823 1.00 65.64 41 ILE F O 1
ATOM 12616 N N . LYS F 1 50 ? -5.428 23.293 -42.122 1.00 65.85 42 LYS F N 1
ATOM 12617 C CA . LYS F 1 50 ? -4.415 22.596 -42.896 1.00 68.92 42 LYS F CA 1
ATOM 12618 C C . LYS F 1 50 ? -3.962 21.328 -42.166 1.00 65.09 42 LYS F C 1
ATOM 12619 O O . LYS F 1 50 ? -4.310 21.078 -41.009 1.00 66.40 42 LYS F O 1
ATOM 12621 N N . GLY F 1 51 ? -3.204 20.506 -42.877 1.00 62.10 43 GLY F N 1
ATOM 12622 C CA . GLY F 1 51 ? -2.637 19.273 -42.375 1.00 57.37 43 GLY F CA 1
ATOM 12623 C C . GLY F 1 51 ? -3.363 18.047 -42.911 1.00 60.70 43 GLY F C 1
ATOM 12624 O O . GLY F 1 51 ? -4.470 18.119 -43.447 1.00 67.83 43 GLY F O 1
ATOM 12625 N N . LYS F 1 52 ? -2.726 16.893 -42.764 1.00 62.53 44 LYS F N 1
ATOM 12626 C CA . LYS F 1 52 ? -3.360 15.630 -43.121 1.00 65.93 44 LYS F CA 1
ATOM 12627 C C . LYS F 1 52 ? -4.112 15.128 -41.889 1.00 67.22 44 LYS F C 1
ATOM 12628 O O . LYS F 1 52 ? -3.499 14.819 -40.857 1.00 65.66 44 LYS F O 1
ATOM 12634 N N . TRP F 1 53 ? -5.443 15.074 -41.992 1.00 62.73 45 TRP F N 1
ATOM 12635 C CA . TRP F 1 53 ? -6.319 14.683 -40.891 1.00 51.06 45 TRP F CA 1
ATOM 12636 C C . TRP F 1 53 ? -6.841 13.277 -41.121 1.00 51.23 45 TRP F C 1
ATOM 12637 O O . TRP F 1 53 ? -7.443 12.993 -42.162 1.00 55.75 45 TRP F O 1
ATOM 12648 N N . VAL F 1 54 ? -6.660 12.420 -40.126 1.00 50.78 46 VAL F N 1
ATOM 12649 C CA . VAL F 1 54 ? -7.094 11.033 -40.191 1.00 54.37 46 VAL F CA 1
ATOM 12650 C C . VAL F 1 54 ? -8.147 10.816 -39.121 1.00 57.62 46 VAL F C 1
ATOM 12651 O O . VAL F 1 54 ? -7.856 10.917 -37.922 1.00 57.06 46 VAL F O 1
ATOM 12655 N N . PHE F 1 55 ? -9.365 10.510 -39.556 1.00 57.54 47 PHE F N 1
ATOM 12656 C CA . PHE F 1 55 ? -10.489 10.291 -38.655 1.00 52.58 47 PHE F CA 1
ATOM 12657 C C . PHE F 1 55 ? -10.666 8.788 -38.541 1.00 51.24 47 PHE F C 1
ATOM 12658 O O . PHE F 1 55 ? -11.260 8.155 -39.410 1.00 50.33 47 PHE F O 1
ATOM 12666 N N . LEU F 1 56 ? -10.175 8.237 -37.431 1.00 52.57 48 LEU F N 1
ATOM 12667 C CA . LEU F 1 56 ? -10.156 6.804 -37.191 1.00 55.11 48 LEU F CA 1
ATOM 12668 C C . LEU F 1 56 ? -11.492 6.302 -36.668 1.00 53.00 48 LEU F C 1
ATOM 12669 O O . LEU F 1 56 ? -12.215 6.996 -35.944 1.00 48.53 48 LEU F O 1
ATOM 12674 N N . GLY F 1 57 ? -11.798 5.058 -37.023 1.00 52.53 49 GLY F N 1
ATOM 12675 C CA . GLY F 1 57 ? -12.868 4.321 -36.392 1.00 44.81 49 GLY F CA 1
ATOM 12676 C C . GLY F 1 57 ? -12.359 2.952 -35.993 1.00 48.31 49 GLY F C 1
ATOM 12677 O O . GLY F 1 57 ? -11.195 2.614 -36.209 1.00 53.27 49 GLY F O 1
ATOM 12678 N N . SER F 1 58 ? -13.266 2.163 -35.426 1.00 53.44 50 SER F N 1
ATOM 12679 C CA . SER F 1 58 ? -12.900 0.806 -35.041 1.00 54.06 50 SER F CA 1
ATOM 12680 C C . SER F 1 58 ? -12.408 0.009 -36.245 1.00 56.20 50 SER F C 1
ATOM 12681 O O . SER F 1 58 ? -11.588 -0.905 -36.095 1.00 53.52 50 SER F O 1
ATOM 12684 N N . LYS F 1 59 ? -12.910 0.332 -37.445 1.00 64.87 51 LYS F N 1
ATOM 12685 C CA . LYS F 1 59 ? -12.469 -0.359 -38.652 1.00 59.42 51 LYS F CA 1
ATOM 12686 C C . LYS F 1 59 ? -10.964 -0.212 -38.885 1.00 57.13 51 LYS F C 1
ATOM 12687 O O . LYS F 1 59 ? -10.352 -1.076 -39.520 1.00 62.53 51 LYS F O 1
ATOM 12693 N N . ASP F 1 60 ? -10.351 0.868 -38.395 1.00 53.08 52 ASP F N 1
ATOM 12694 C CA . ASP F 1 60 ? -8.924 1.102 -38.596 1.00 51.55 52 ASP F CA 1
ATOM 12695 C C . ASP F 1 60 ? -8.054 0.356 -37.593 1.00 59.56 52 ASP F C 1
ATOM 12696 O O . ASP F 1 60 ? -6.826 0.416 -37.698 1.00 62.21 52 ASP F O 1
ATOM 12701 N N . GLY F 1 61 ? -8.657 -0.250 -36.577 1.00 58.35 53 GLY F N 1
ATOM 12702 C CA . GLY F 1 61 ? -7.959 -1.034 -35.582 1.00 54.20 53 GLY F CA 1
ATOM 12703 C C . GLY F 1 61 ? -8.628 -0.924 -34.227 1.00 56.64 53 GLY F C 1
ATOM 12704 O O . GLY F 1 61 ? -9.027 0.169 -33.812 1.00 53.45 53 GLY F O 1
ATOM 12705 N N . ASP F 1 62 ? -8.741 -2.046 -33.523 1.00 54.25 54 ASP F N 1
ATOM 12706 C CA . ASP F 1 62 ? -9.369 -2.100 -32.201 1.00 51.34 54 ASP F CA 1
ATOM 12707 C C . ASP F 1 62 ? -8.368 -1.520 -31.202 1.00 50.08 54 ASP F C 1
ATOM 12708 O O . ASP F 1 62 ? -7.392 -2.175 -30.833 1.00 49.65 54 ASP F O 1
ATOM 12713 N N . LEU F 1 63 ? -8.597 -0.274 -30.768 1.00 46.58 55 LEU F N 1
ATOM 12714 C CA . LEU F 1 63 ? -7.604 0.393 -29.926 1.00 46.57 55 LEU F CA 1
ATOM 12715 C C . LEU F 1 63 ? -7.508 -0.205 -28.518 1.00 51.31 55 LEU F C 1
ATOM 12716 O O . LEU F 1 63 ? -6.678 0.252 -27.733 1.00 51.58 55 LEU F O 1
ATOM 12721 N N . ARG F 1 64 ? -8.358 -1.179 -28.173 1.00 53.53 56 ARG F N 1
ATOM 12722 C CA . ARG F 1 64 ? -8.206 -1.928 -26.931 1.00 46.67 56 ARG F CA 1
ATOM 12723 C C . ARG F 1 64 ? -7.038 -2.903 -26.995 1.00 48.04 56 ARG F C 1
ATOM 12724 O O . ARG F 1 64 ? -6.525 -3.307 -25.950 1.00 55.35 56 ARG F O 1
ATOM 12732 N N . ASP F 1 65 ? -6.650 -3.323 -28.195 1.00 54.73 57 ASP F N 1
ATOM 12733 C CA . ASP F 1 65 ? -5.518 -4.212 -28.430 1.00 59.11 57 ASP F CA 1
ATOM 12734 C C . ASP F 1 65 ? -4.233 -3.406 -28.614 1.00 62.28 57 ASP F C 1
ATOM 12735 O O . ASP F 1 65 ? -4.218 -2.415 -29.353 1.00 63.32 57 ASP F O 1
ATOM 12740 N N . ALA F 1 66 ? -3.164 -3.815 -27.919 1.00 63.31 58 ALA F N 1
ATOM 12741 C CA . ALA F 1 66 ? -1.918 -3.050 -27.957 1.00 61.37 58 ALA F CA 1
ATOM 12742 C C . ALA F 1 66 ? -1.302 -3.047 -29.356 1.00 65.60 58 ALA F C 1
ATOM 12743 O O . ALA F 1 66 ? -0.922 -1.991 -29.872 1.00 68.36 58 ALA F O 1
ATOM 12745 N N . ASP F 1 67 ? -1.231 -4.211 -30.005 1.00 67.63 59 ASP F N 1
ATOM 12746 C CA . ASP F 1 67 ? -0.627 -4.271 -31.335 1.00 67.49 59 ASP F CA 1
ATOM 12747 C C . ASP F 1 67 ? -1.486 -3.553 -32.362 1.00 70.55 59 ASP F C 1
ATOM 12748 O O . ASP F 1 67 ? -0.965 -2.838 -33.226 1.00 77.17 59 ASP F O 1
ATOM 12753 N N . ALA F 1 68 ? -2.806 -3.727 -32.287 1.00 67.03 60 ALA F N 1
ATOM 12754 C CA . ALA F 1 68 ? -3.684 -3.022 -33.215 1.00 63.95 60 ALA F CA 1
ATOM 12755 C C . ALA F 1 68 ? -3.588 -1.521 -33.013 1.00 59.35 60 ALA F C 1
ATOM 12756 O O . ALA F 1 68 ? -3.744 -0.748 -33.967 1.00 66.85 60 ALA F O 1
ATOM 12758 N N . CYS F 1 69 ? -3.349 -1.091 -31.780 1.00 52.11 61 CYS F N 1
ATOM 12759 C CA . CYS F 1 69 ? -3.226 0.330 -31.512 1.00 56.36 61 CYS F CA 1
ATOM 12760 C C . CYS F 1 69 ? -1.988 0.912 -32.187 1.00 62.75 61 CYS F C 1
ATOM 12761 O O . CYS F 1 69 ? -2.004 2.070 -32.623 1.00 63.40 61 CYS F O 1
ATOM 12764 N N . LYS F 1 70 ? -0.925 0.110 -32.320 1.00 63.16 62 LYS F N 1
ATOM 12765 C CA . LYS F 1 70 ? 0.314 0.583 -32.937 1.00 67.69 62 LYS F CA 1
ATOM 12766 C C . LYS F 1 70 ? 0.171 0.844 -34.438 1.00 68.08 62 LYS F C 1
ATOM 12767 O O . LYS F 1 70 ? 0.844 1.737 -34.963 1.00 69.74 62 LYS F O 1
ATOM 12773 N N . GLN F 1 71 ? -0.712 0.116 -35.136 1.00 67.63 63 GLN F N 1
ATOM 12774 C CA . GLN F 1 71 ? -0.706 0.150 -36.601 1.00 66.19 63 GLN F CA 1
ATOM 12775 C C . GLN F 1 71 ? -0.984 1.535 -37.187 1.00 67.88 63 GLN F C 1
ATOM 12776 O O . GLN F 1 71 ? -0.198 1.986 -38.039 1.00 74.05 63 GLN F O 1
ATOM 12778 N N . PRO F 1 72 ? -2.003 2.284 -36.753 1.00 67.49 64 PRO F N 1
ATOM 12779 C CA . PRO F 1 72 ? -2.164 3.647 -37.290 1.00 63.50 64 PRO F CA 1
ATOM 12780 C C . PRO F 1 72 ? -1.029 4.594 -36.942 1.00 68.94 64 PRO F C 1
ATOM 12781 O O . PRO F 1 72 ? -0.770 5.522 -37.717 1.00 71.07 64 PRO F O 1
ATOM 12785 N N . PHE F 1 73 ? -0.364 4.414 -35.794 1.00 66.73 65 PHE F N 1
ATOM 12786 C CA . PHE F 1 73 ? 0.784 5.255 -35.453 1.00 59.72 65 PHE F CA 1
ATOM 12787 C C . PHE F 1 73 ? 1.979 4.961 -36.353 1.00 62.23 65 PHE F C 1
ATOM 12788 O O . PHE F 1 73 ? 2.672 5.887 -36.794 1.00 58.96 65 PHE F O 1
ATOM 12796 N N . GLU F 1 74 ? 2.253 3.675 -36.610 1.00 64.74 66 GLU F N 1
ATOM 12797 C CA . GLU F 1 74 ? 3.339 3.307 -37.513 1.00 72.75 66 GLU F CA 1
ATOM 12798 C C . GLU F 1 74 ? 3.063 3.793 -38.931 1.00 87.78 66 GLU F C 1
ATOM 12799 O O . GLU F 1 74 ? 3.979 4.241 -39.631 1.00 96.83 66 GLU F O 1
ATOM 12801 N N . LYS F 1 75 ? 1.796 3.746 -39.355 1.00 86.17 67 LYS F N 1
ATOM 12802 C CA . LYS F 1 75 ? 1.431 4.091 -40.723 1.00 80.53 67 LYS F CA 1
ATOM 12803 C C . LYS F 1 75 ? 1.447 5.598 -40.971 1.00 82.12 67 LYS F C 1
ATOM 12804 O O . LYS F 1 75 ? 2.071 6.064 -41.927 1.00 90.75 67 LYS F O 1
ATOM 12810 N N . TYR F 1 76 ? 0.794 6.379 -40.111 1.00 79.89 68 TYR F N 1
ATOM 12811 C CA . TYR F 1 76 ? 0.612 7.805 -40.363 1.00 69.87 68 TYR F CA 1
ATOM 12812 C C . TYR F 1 76 ? 1.643 8.671 -39.663 1.00 68.28 68 TYR F C 1
ATOM 12813 O O . TYR F 1 76 ? 1.834 9.820 -40.074 1.00 66.54 68 TYR F O 1
ATOM 12822 N N . ARG F 1 77 ? 2.321 8.138 -38.638 1.00 66.03 69 ARG F N 1
ATOM 12823 C CA . ARG F 1 77 ? 3.316 8.859 -37.854 1.00 65.39 69 ARG F CA 1
ATOM 12824 C C . ARG F 1 77 ? 2.818 10.260 -37.510 1.00 61.93 69 ARG F C 1
ATOM 12825 O O . ARG F 1 77 ? 3.365 11.249 -38.015 1.00 61.08 69 ARG F O 1
ATOM 12827 N N . PRO F 1 78 ? 1.797 10.388 -36.663 1.00 61.73 70 PRO F N 1
ATOM 12828 C CA . PRO F 1 78 ? 1.174 11.700 -36.453 1.00 62.55 70 PRO F CA 1
ATOM 12829 C C . PRO F 1 78 ? 2.062 12.641 -35.668 1.00 64.81 70 PRO F C 1
ATOM 12830 O O . PRO F 1 78 ? 2.892 12.229 -34.859 1.00 69.74 70 PRO F O 1
ATOM 12834 N N . THR F 1 79 ? 1.853 13.929 -35.899 1.00 60.46 71 THR F N 1
ATOM 12835 C CA . THR F 1 79 ? 2.445 14.954 -35.057 1.00 59.12 71 THR F CA 1
ATOM 12836 C C . THR F 1 79 ? 1.495 15.457 -33.978 1.00 57.47 71 THR F C 1
ATOM 12837 O O . THR F 1 79 ? 1.954 16.027 -32.983 1.00 56.77 71 THR F O 1
ATOM 12841 N N . TYR F 1 80 ? 0.191 15.294 -34.162 1.00 55.56 72 TYR F N 1
ATOM 12842 C CA . TYR F 1 80 ? -0.776 15.680 -33.149 1.00 56.73 72 TYR F CA 1
ATOM 12843 C C . TYR F 1 80 ? -1.814 14.577 -33.080 1.00 58.04 72 TYR F C 1
ATOM 12844 O O . TYR F 1 80 ? -2.061 13.879 -34.062 1.00 62.65 72 TYR F O 1
ATOM 12853 N N . VAL F 1 81 ? -2.373 14.385 -31.896 1.00 52.69 73 VAL F N 1
ATOM 12854 C CA . VAL F 1 81 ? -3.378 13.364 -31.674 1.00 51.10 73 VAL F CA 1
ATOM 12855 C C . VAL F 1 81 ? -4.519 13.996 -30.897 1.00 53.04 73 VAL F C 1
ATOM 12856 O O . VAL F 1 81 ? -4.295 14.704 -29.909 1.00 52.24 73 VAL F O 1
ATOM 12860 N N . ILE F 1 82 ? -5.728 13.805 -31.387 1.00 42.94 74 ILE F N 1
ATOM 12861 C CA . ILE F 1 82 ? -6.931 14.098 -30.637 1.00 39.58 74 ILE F CA 1
ATOM 12862 C C . ILE F 1 82 ? -7.556 12.757 -30.303 1.00 45.00 74 ILE F C 1
ATOM 12863 O O . ILE F 1 82 ? -7.941 11.998 -31.205 1.00 49.57 74 ILE F O 1
ATOM 12868 N N . HIS F 1 83 ? -7.615 12.448 -29.016 1.00 44.25 75 HIS F N 1
ATOM 12869 C CA . HIS F 1 83 ? -8.025 11.139 -28.526 1.00 45.51 75 HIS F CA 1
ATOM 12870 C C . HIS F 1 83 ? -9.477 11.225 -28.078 1.00 42.43 75 HIS F C 1
ATOM 12871 O O . HIS F 1 83 ? -9.772 11.690 -26.973 1.00 43.94 75 HIS F O 1
ATOM 12878 N N . LEU F 1 84 ? -10.397 10.806 -28.951 1.00 42.33 76 LEU F N 1
ATOM 12879 C CA . LEU F 1 84 ? -11.804 10.818 -28.592 1.00 44.35 76 LEU F CA 1
ATOM 12880 C C . LEU F 1 84 ? -12.391 9.434 -28.349 1.00 47.61 76 LEU F C 1
ATOM 12881 O O . LEU F 1 84 ? -13.508 9.339 -27.833 1.00 48.52 76 LEU F O 1
ATOM 12886 N N . ALA F 1 85 ? -11.702 8.360 -28.728 1.00 48.02 77 ALA F N 1
ATOM 12887 C CA . ALA F 1 85 ? -12.309 7.042 -28.597 1.00 49.61 77 ALA F CA 1
ATOM 12888 C C . ALA F 1 85 ? -12.575 6.705 -27.129 1.00 52.51 77 ALA F C 1
ATOM 12889 O O . ALA F 1 85 ? -11.800 7.056 -26.235 1.00 48.43 77 ALA F O 1
ATOM 12891 N N . ALA F 1 86 ? -13.703 6.047 -26.884 1.00 54.92 78 ALA F N 1
ATOM 12892 C CA . ALA F 1 86 ? -14.053 5.534 -25.565 1.00 50.38 78 ALA F CA 1
ATOM 12893 C C . ALA F 1 86 ? -15.020 4.381 -25.787 1.00 52.43 78 ALA F C 1
ATOM 12894 O O . ALA F 1 86 ? -15.630 4.268 -26.849 1.00 49.99 78 ALA F O 1
ATOM 12896 N N . PHE F 1 87 ? -15.163 3.530 -24.777 1.00 52.57 79 PHE F N 1
ATOM 12897 C CA . PHE F 1 87 ? -16.100 2.417 -24.839 1.00 49.95 79 PHE F CA 1
ATOM 12898 C C . PHE F 1 87 ? -17.334 2.876 -24.070 1.00 58.83 79 PHE F C 1
ATOM 12899 O O . PHE F 1 87 ? -17.358 2.846 -22.837 1.00 54.01 79 PHE F O 1
ATOM 12907 N N . VAL F 1 88 ? -18.375 3.273 -24.805 1.00 67.23 80 VAL F N 1
ATOM 12908 C CA . VAL F 1 88 ? -19.509 3.971 -24.197 1.00 63.33 80 VAL F CA 1
ATOM 12909 C C . VAL F 1 88 ? -20.806 3.173 -24.209 1.00 65.92 80 VAL F C 1
ATOM 12910 O O . VAL F 1 88 ? -20.822 2.004 -24.561 1.00 68.68 80 VAL F O 1
ATOM 12914 N N . PHE F 1 97 ? -22.474 -4.807 -16.448 1.00 84.01 89 PHE F N 1
ATOM 12915 C CA . PHE F 1 97 ? -21.242 -5.097 -17.188 1.00 78.55 89 PHE F CA 1
ATOM 12916 C C . PHE F 1 97 ? -20.087 -4.128 -16.804 1.00 75.73 89 PHE F C 1
ATOM 12917 O O . PHE F 1 97 ? -19.256 -3.762 -17.636 1.00 65.16 89 PHE F O 1
ATOM 12919 N N . LYS F 1 98 ? -20.019 -3.773 -15.513 1.00 73.57 90 LYS F N 1
ATOM 12920 C CA . LYS F 1 98 ? -19.012 -2.827 -15.015 1.00 70.80 90 LYS F CA 1
ATOM 12921 C C . LYS F 1 98 ? -17.583 -3.247 -15.357 1.00 61.92 90 LYS F C 1
ATOM 12922 O O . LYS F 1 98 ? -16.737 -2.396 -15.654 1.00 59.49 90 LYS F O 1
ATOM 12928 N N . VAL F 1 99 ? -17.294 -4.550 -15.329 1.00 62.27 91 VAL F N 1
ATOM 12929 C CA . VAL F 1 99 ? -15.954 -5.039 -15.666 1.00 63.40 91 VAL F CA 1
ATOM 12930 C C . VAL F 1 99 ? -15.516 -4.564 -17.056 1.00 59.45 91 VAL F C 1
ATOM 12931 O O . VAL F 1 99 ? -14.392 -4.078 -17.232 1.00 54.46 91 VAL F O 1
ATOM 12935 N N . SER F 1 100 ? -16.402 -4.666 -18.057 1.00 54.87 92 SER F N 1
ATOM 12936 C CA . SER F 1 100 ? -16.019 -4.297 -19.420 1.00 57.52 92 SER F CA 1
ATOM 12937 C C . SER F 1 100 ? -15.726 -2.806 -19.538 1.00 53.19 92 SER F C 1
ATOM 12938 O O . SER F 1 100 ? -14.757 -2.408 -20.195 1.00 52.41 92 SER F O 1
ATOM 12941 N N . PHE F 1 101 ? -16.537 -1.968 -18.896 1.00 53.11 93 PHE F N 1
ATOM 12942 C CA . PHE F 1 101 ? -16.302 -0.531 -18.965 1.00 60.43 93 PHE F CA 1
ATOM 12943 C C . PHE F 1 101 ? -14.955 -0.138 -18.372 1.00 57.78 93 PHE F C 1
ATOM 12944 O O . PHE F 1 101 ? -14.366 0.856 -18.812 1.00 56.78 93 PHE F O 1
ATOM 12952 N N . TRP F 1 102 ? -14.467 -0.860 -17.352 1.00 53.74 94 TRP F N 1
ATOM 12953 C CA . TRP F 1 102 ? -13.122 -0.582 -16.851 1.00 49.78 94 TRP F CA 1
ATOM 12954 C C . TRP F 1 102 ? -12.057 -1.081 -17.827 1.00 54.62 94 TRP F C 1
ATOM 12955 O O . TRP F 1 102 ? -11.233 -0.303 -18.321 1.00 55.25 94 TRP F O 1
ATOM 12966 N N . LEU F 1 103 ? -12.087 -2.376 -18.150 1.00 60.03 95 LEU F N 1
ATOM 12967 C CA . LEU F 1 103 ? -11.009 -2.978 -18.935 1.00 56.76 95 LEU F CA 1
ATOM 12968 C C . LEU F 1 103 ? -10.920 -2.371 -20.337 1.00 54.72 95 LEU F C 1
ATOM 12969 O O . LEU F 1 103 ? -9.845 -1.938 -20.773 1.00 56.14 95 LEU F O 1
ATOM 12974 N N . ASP F 1 104 ? -12.041 -2.307 -21.055 1.00 46.30 96 ASP F N 1
ATOM 12975 C CA . ASP F 1 104 ? -11.973 -1.784 -22.415 1.00 51.40 96 ASP F CA 1
ATOM 12976 C C . ASP F 1 104 ? -11.488 -0.335 -22.431 1.00 53.12 96 ASP F C 1
ATOM 12977 O O . ASP F 1 104 ? -10.641 0.030 -23.254 1.00 56.29 96 ASP F O 1
ATOM 12982 N N . ASN F 1 105 ? -11.964 0.496 -21.501 1.00 49.62 97 ASN F N 1
ATOM 12983 C CA . ASN F 1 105 ? -11.543 1.896 -21.506 1.00 47.14 97 ASN F CA 1
ATOM 12984 C C . ASN F 1 105 ? -10.101 2.072 -21.031 1.00 50.09 97 ASN F C 1
ATOM 12985 O O . ASN F 1 105 ? -9.322 2.797 -21.662 1.00 50.19 97 ASN F O 1
ATOM 12990 N N . VAL F 1 106 ? -9.708 1.407 -19.937 1.00 52.61 98 VAL F N 1
ATOM 12991 C CA . VAL F 1 106 ? -8.354 1.643 -19.435 1.00 50.61 98 VAL F CA 1
ATOM 12992 C C . VAL F 1 106 ? -7.315 1.061 -20.395 1.00 53.63 98 VAL F C 1
ATOM 12993 O O . VAL F 1 106 ? -6.227 1.624 -20.557 1.00 53.22 98 VAL F O 1
ATOM 12997 N N . ASN F 1 107 ? -7.637 -0.039 -21.081 1.00 56.39 99 ASN F N 1
ATOM 12998 C CA . ASN F 1 107 ? -6.698 -0.588 -22.051 1.00 52.06 99 ASN F CA 1
ATOM 12999 C C . ASN F 1 107 ? -6.532 0.356 -23.229 1.00 54.89 99 ASN F C 1
ATOM 13000 O O . ASN F 1 107 ? -5.410 0.627 -23.668 1.00 59.03 99 ASN F O 1
ATOM 13005 N N . MET F 1 108 ? -7.643 0.875 -23.739 1.00 51.00 100 MET F N 1
ATOM 13006 C CA . MET F 1 108 ? -7.616 1.831 -24.842 1.00 53.14 100 MET F CA 1
ATOM 13007 C C . MET F 1 108 ? -6.867 3.114 -24.452 1.00 48.89 100 MET F C 1
ATOM 13008 O O . MET F 1 108 ? -6.034 3.610 -25.217 1.00 48.08 100 MET F O 1
ATOM 13013 N N . ASN F 1 109 ? -7.136 3.660 -23.258 1.00 51.29 101 ASN F N 1
ATOM 13014 C CA . ASN F 1 109 ? -6.441 4.880 -22.824 1.00 48.95 101 ASN F CA 1
ATOM 13015 C C . ASN F 1 109 ? -4.954 4.628 -22.592 1.00 49.43 101 ASN F C 1
ATOM 13016 O O . ASN F 1 109 ? -4.103 5.429 -23.007 1.00 53.37 101 ASN F O 1
ATOM 13021 N N . ASN F 1 110 ? -4.619 3.538 -21.899 1.00 45.83 102 ASN F N 1
ATOM 13022 C CA . ASN F 1 110 ? -3.212 3.194 -21.709 1.00 42.31 102 ASN F CA 1
ATOM 13023 C C . ASN F 1 110 ? -2.498 3.018 -23.050 1.00 50.95 102 ASN F C 1
ATOM 13024 O O . ASN F 1 110 ? -1.378 3.516 -23.225 1.00 50.97 102 ASN F O 1
ATOM 13029 N N . ASN F 1 111 ? -3.127 2.301 -24.007 1.00 51.63 103 ASN F N 1
ATOM 13030 C CA . ASN F 1 111 ? -2.482 2.027 -25.296 1.00 46.36 103 ASN F CA 1
ATOM 13031 C C . ASN F 1 111 ? -2.218 3.311 -26.064 1.00 44.77 103 ASN F C 1
ATOM 13032 O O . ASN F 1 111 ? -1.106 3.531 -26.554 1.00 50.48 103 ASN F O 1
ATOM 13037 N N . ILE F 1 112 ? -3.238 4.168 -26.191 1.00 47.56 104 ILE F N 1
ATOM 13038 C CA . ILE F 1 112 ? -3.117 5.358 -27.037 1.00 47.84 104 ILE F CA 1
ATOM 13039 C C . ILE F 1 112 ? -2.116 6.348 -26.451 1.00 52.55 104 ILE F C 1
ATOM 13040 O O . ILE F 1 112 ? -1.240 6.851 -27.163 1.00 57.32 104 ILE F O 1
ATOM 13045 N N . LEU F 1 113 ? -2.210 6.637 -25.149 1.00 59.42 105 LEU F N 1
ATOM 13046 C CA . LEU F 1 113 ? -1.236 7.560 -24.560 1.00 53.33 105 LEU F CA 1
ATOM 13047 C C . LEU F 1 113 ? 0.177 7.002 -24.662 1.00 48.53 105 LEU F C 1
ATOM 13048 O O . LEU F 1 113 ? 1.117 7.735 -24.980 1.00 53.23 105 LEU F O 1
ATOM 13053 N N . THR F 1 114 ? 0.344 5.699 -24.445 1.00 45.93 106 THR F N 1
ATOM 13054 C CA . THR F 1 114 ? 1.670 5.109 -24.597 1.00 49.10 106 THR F CA 1
ATOM 13055 C C . THR F 1 114 ? 2.171 5.231 -26.035 1.00 47.74 106 THR F C 1
ATOM 13056 O O . THR F 1 114 ? 3.328 5.596 -26.267 1.00 52.94 106 THR F O 1
ATOM 13060 N N . CYS F 1 115 ? 1.314 4.945 -27.014 1.00 49.04 107 CYS F N 1
ATOM 13061 C CA . CYS F 1 115 ? 1.687 5.163 -28.415 1.00 56.53 107 CYS F CA 1
ATOM 13062 C C . CYS F 1 115 ? 2.024 6.626 -28.696 1.00 51.95 107 CYS F C 1
ATOM 13063 O O . CYS F 1 115 ? 2.966 6.921 -29.439 1.00 51.03 107 CYS F O 1
ATOM 13066 N N . CYS F 1 116 ? 1.278 7.555 -28.100 1.00 51.91 108 CYS F N 1
ATOM 13067 C CA . CYS F 1 116 ? 1.561 8.971 -28.317 1.00 55.56 108 CYS F CA 1
ATOM 13068 C C . CYS F 1 116 ? 2.959 9.344 -27.843 1.00 60.86 108 CYS F C 1
ATOM 13069 O O . CYS F 1 116 ? 3.679 10.082 -28.530 1.00 65.86 108 CYS F O 1
ATOM 13072 N N . TYR F 1 117 ? 3.369 8.831 -26.677 1.00 58.25 109 TYR F N 1
ATOM 13073 C CA . TYR F 1 117 ? 4.699 9.131 -26.172 1.00 60.05 109 TYR F CA 1
ATOM 13074 C C . TYR F 1 117 ? 5.774 8.486 -27.043 1.00 64.89 109 TYR F C 1
ATOM 13075 O O . TYR F 1 117 ? 6.725 9.152 -27.470 1.00 65.97 109 TYR F O 1
ATOM 13084 N N . ASP F 1 118 ? 5.632 7.187 -27.325 1.00 61.07 110 ASP F N 1
ATOM 13085 C CA . ASP F 1 118 ? 6.680 6.463 -28.044 1.00 60.14 110 ASP F CA 1
ATOM 13086 C C . ASP F 1 118 ? 6.890 7.000 -29.451 1.00 61.98 110 ASP F C 1
ATOM 13087 O O . ASP F 1 118 ? 8.003 6.919 -29.979 1.00 60.83 110 ASP F O 1
ATOM 13092 N N . PHE F 1 119 ? 5.830 7.500 -30.095 1.00 68.40 111 PHE F N 1
ATOM 13093 C CA . PHE F 1 119 ? 5.910 8.008 -31.460 1.00 65.59 111 PHE F CA 1
ATOM 13094 C C . PHE F 1 119 ? 6.143 9.505 -31.514 1.00 67.83 111 PHE F C 1
ATOM 13095 O O . PHE F 1 119 ? 5.964 10.109 -32.577 1.00 75.55 111 PHE F O 1
ATOM 13103 N N . GLY F 1 120 ? 6.519 10.113 -30.391 1.00 63.62 112 GLY F N 1
ATOM 13104 C CA . GLY F 1 120 ? 6.915 11.514 -30.362 1.00 65.82 112 GLY F CA 1
ATOM 13105 C C . GLY F 1 120 ? 5.835 12.492 -30.769 1.00 66.09 112 GLY F C 1
ATOM 13106 O O . GLY F 1 120 ? 6.143 13.536 -31.356 1.00 68.29 112 GLY F O 1
ATOM 13107 N N . VAL F 1 121 ? 4.576 12.204 -30.438 1.00 62.10 113 VAL F N 1
ATOM 13108 C CA . VAL F 1 121 ? 3.507 13.141 -30.742 1.00 60.02 113 VAL F CA 1
ATOM 13109 C C . VAL F 1 121 ? 3.760 14.441 -30.003 1.00 65.63 113 VAL F C 1
ATOM 13110 O O . VAL F 1 121 ? 4.145 14.450 -28.826 1.00 65.14 113 VAL F O 1
ATOM 13114 N N . LYS F 1 122 ? 3.604 15.553 -30.713 1.00 68.26 114 LYS F N 1
ATOM 13115 C CA . LYS F 1 122 ? 3.893 16.840 -30.101 1.00 69.13 114 LYS F CA 1
ATOM 13116 C C . LYS F 1 122 ? 2.877 17.160 -29.009 1.00 68.36 114 LYS F C 1
ATOM 13117 O O . LYS F 1 122 ? 3.247 17.589 -27.909 1.00 77.44 114 LYS F O 1
ATOM 13123 N N . LYS F 1 123 ? 1.592 16.952 -29.295 1.00 58.04 115 LYS F N 1
ATOM 13124 C CA . LYS F 1 123 ? 0.524 17.274 -28.360 1.00 52.01 115 LYS F CA 1
ATOM 13125 C C . LYS F 1 123 ? -0.619 16.286 -28.533 1.00 52.14 115 LYS F C 1
ATOM 13126 O O . LYS F 1 123 ? -1.015 15.971 -29.660 1.00 60.13 115 LYS F O 1
ATOM 13132 N N . THR F 1 124 ? -1.133 15.802 -27.409 1.00 48.65 116 THR F N 1
ATOM 13133 C CA . THR F 1 124 ? -2.252 14.870 -27.354 1.00 50.73 116 THR F CA 1
ATOM 13134 C C . THR F 1 124 ? -3.323 15.492 -26.470 1.00 55.67 116 THR F C 1
ATOM 13135 O O . THR F 1 124 ? -3.032 15.950 -25.359 1.00 59.46 116 THR F O 1
ATOM 13139 N N . ILE F 1 125 ? -4.547 15.539 -26.968 1.00 54.37 117 ILE F N 1
ATOM 13140 C CA . ILE F 1 125 ? -5.678 16.024 -26.195 1.00 49.53 117 ILE F CA 1
ATOM 13141 C C . ILE F 1 125 ? -6.626 14.858 -26.017 1.00 49.40 117 ILE F C 1
ATOM 13142 O O . ILE F 1 125 ? -7.122 14.299 -27.004 1.00 53.38 117 ILE F O 1
ATOM 13147 N N . SER F 1 126 ? -6.895 14.510 -24.776 1.00 46.70 118 SER F N 1
ATOM 13148 C CA . SER F 1 126 ? -7.824 13.441 -24.460 1.00 48.18 118 SER F CA 1
ATOM 13149 C C . SER F 1 126 ? -9.129 14.071 -24.021 1.00 48.00 118 SER F C 1
ATOM 13150 O O . SER F 1 126 ? -9.248 15.284 -23.888 1.00 57.79 118 SER F O 1
ATOM 13153 N N . CYS F 1 127 ? -10.122 13.233 -23.812 1.00 45.21 119 CYS F N 1
ATOM 13154 C CA . CYS F 1 127 ? -11.469 13.706 -23.558 1.00 48.37 119 CYS F CA 1
ATOM 13155 C C . CYS F 1 127 ? -11.973 13.061 -22.270 1.00 50.17 119 CYS F C 1
ATOM 13156 O O . CYS F 1 127 ? -11.967 11.832 -22.136 1.00 48.50 119 CYS F O 1
ATOM 13159 N N . LEU F 1 128 ? -12.360 13.884 -21.301 1.00 54.84 120 LEU F N 1
ATOM 13160 C CA . LEU F 1 128 ? -12.973 13.411 -20.066 1.00 56.58 120 LEU F CA 1
ATOM 13161 C C . LEU F 1 128 ? -14.470 13.705 -20.132 1.00 60.12 120 LEU F C 1
ATOM 13162 O O . LEU F 1 128 ? -15.039 13.723 -21.226 1.00 58.70 120 LEU F O 1
ATOM 13167 N N . SER F 1 129 ? -15.112 13.866 -18.983 1.00 59.57 121 SER F N 1
ATOM 13168 C CA . SER F 1 129 ? -16.543 14.128 -18.987 1.00 54.13 121 SER F CA 1
ATOM 13169 C C . SER F 1 129 ? -16.960 14.729 -17.641 1.00 55.84 121 SER F C 1
ATOM 13170 O O . SER F 1 129 ? -16.351 14.446 -16.606 1.00 47.37 121 SER F O 1
ATOM 13173 N N . THR F 1 130 ? -17.986 15.580 -17.658 1.00 52.49 122 THR F N 1
ATOM 13174 C CA . THR F 1 130 ? -18.418 16.164 -16.394 1.00 58.68 122 THR F CA 1
ATOM 13175 C C . THR F 1 130 ? -19.101 15.148 -15.483 1.00 62.28 122 THR F C 1
ATOM 13176 O O . THR F 1 130 ? -19.345 15.464 -14.312 1.00 62.92 122 THR F O 1
ATOM 13180 N N . CYS F 1 131 ? -19.425 13.953 -15.975 1.00 59.81 123 CYS F N 1
ATOM 13181 C CA . CYS F 1 131 ? -20.138 12.960 -15.176 1.00 66.01 123 CYS F CA 1
ATOM 13182 C C . CYS F 1 131 ? -19.201 12.023 -14.409 1.00 63.88 123 CYS F C 1
ATOM 13183 O O . CYS F 1 131 ? -19.670 11.044 -13.818 1.00 61.75 123 CYS F O 1
ATOM 13186 N N . VAL F 1 132 ? -17.897 12.298 -14.408 1.00 64.30 124 VAL F N 1
ATOM 13187 C CA . VAL F 1 132 ? -16.911 11.489 -13.702 1.00 65.81 124 VAL F CA 1
ATOM 13188 C C . VAL F 1 132 ? -16.407 12.184 -12.444 1.00 69.32 124 VAL F C 1
ATOM 13189 O O . VAL F 1 132 ? -15.498 11.676 -11.780 1.00 69.13 124 VAL F O 1
ATOM 13193 N N . PHE F 1 133 ? -16.985 13.324 -12.090 1.00 67.62 125 PHE F N 1
ATOM 13194 C CA . PHE F 1 133 ? -16.544 14.073 -10.926 1.00 63.64 125 PHE F CA 1
ATOM 13195 C C . PHE F 1 133 ? -17.061 13.430 -9.643 1.00 67.35 125 PHE F C 1
ATOM 13196 O O . PHE F 1 133 ? -17.964 12.591 -9.682 1.00 72.83 125 PHE F O 1
ATOM 13204 N N . PRO F 1 134 ? -16.479 13.777 -8.491 1.00 65.64 126 PRO F N 1
ATOM 13205 C CA . PRO F 1 134 ? -16.936 13.170 -7.236 1.00 67.74 126 PRO F CA 1
ATOM 13206 C C . PRO F 1 134 ? -18.419 13.422 -7.025 1.00 67.75 126 PRO F C 1
ATOM 13207 O O . PRO F 1 134 ? -18.934 14.494 -7.349 1.00 65.70 126 PRO F O 1
ATOM 13211 N N . ASP F 1 135 ? -19.100 12.420 -6.464 1.00 68.43 127 ASP F N 1
ATOM 13212 C CA . ASP F 1 135 ? -20.526 12.549 -6.188 1.00 78.25 127 ASP F CA 1
ATOM 13213 C C . ASP F 1 135 ? -20.787 13.620 -5.131 1.00 82.73 127 ASP F C 1
ATOM 13214 O O . ASP F 1 135 ? -21.636 14.501 -5.324 1.00 84.33 127 ASP F O 1
ATOM 13219 N N . LYS F 1 136 ? -20.034 13.585 -4.028 1.00 82.47 128 LYS F N 1
ATOM 13220 C CA . LYS F 1 136 ? -20.088 14.618 -2.996 1.00 83.60 128 LYS F CA 1
ATOM 13221 C C . LYS F 1 136 ? -19.138 15.731 -3.429 1.00 84.39 128 LYS F C 1
ATOM 13222 O O . LYS F 1 136 ? -17.921 15.522 -3.537 1.00 72.70 128 LYS F O 1
ATOM 13224 N N . ILE F 1 137 ? -19.708 16.878 -3.795 1.00 84.89 129 ILE F N 1
ATOM 13225 C CA . ILE F 1 137 ? -18.941 17.980 -4.363 1.00 77.77 129 ILE F CA 1
ATOM 13226 C C . ILE F 1 137 ? -19.763 19.242 -4.193 1.00 79.19 129 ILE F C 1
ATOM 13227 O O . ILE F 1 137 ? -20.979 19.186 -3.989 1.00 80.07 129 ILE F O 1
ATOM 13232 N N . GLU F 1 138 ? -19.094 20.386 -4.212 1.00 86.86 130 GLU F N 1
ATOM 13233 C CA . GLU F 1 138 ? -19.778 21.667 -4.131 1.00 100.25 130 GLU F CA 1
ATOM 13234 C C . GLU F 1 138 ? -19.901 22.219 -5.544 1.00 105.67 130 GLU F C 1
ATOM 13235 O O . GLU F 1 138 ? -18.899 22.339 -6.257 1.00 106.78 130 GLU F O 1
ATOM 13237 N N . TYR F 1 139 ? -21.132 22.516 -5.957 1.00 106.80 131 TYR F N 1
ATOM 13238 C CA . TYR F 1 139 ? -21.392 23.050 -7.287 1.00 101.74 131 TYR F CA 1
ATOM 13239 C C . TYR F 1 139 ? -21.267 24.575 -7.250 1.00 102.85 131 TYR F C 1
ATOM 13240 O O . TYR F 1 139 ? -21.725 25.208 -6.296 1.00 112.44 131 TYR F O 1
ATOM 13249 N N . PRO F 1 140 ? -20.628 25.198 -8.253 1.00 91.79 132 PRO F N 1
ATOM 13250 C CA . PRO F 1 140 ? -20.225 24.658 -9.550 1.00 80.42 132 PRO F CA 1
ATOM 13251 C C . PRO F 1 140 ? -18.941 23.858 -9.527 1.00 76.78 132 PRO F C 1
ATOM 13252 O O . PRO F 1 140 ? -17.975 24.184 -8.844 1.00 84.67 132 PRO F O 1
ATOM 13256 N N . ILE F 1 141 ? -18.962 22.786 -10.305 1.00 67.57 133 ILE F N 1
ATOM 13257 C CA . ILE F 1 141 ? -17.785 21.961 -10.497 1.00 72.88 133 ILE F CA 1
ATOM 13258 C C . ILE F 1 141 ? -16.730 22.745 -11.263 1.00 71.76 133 ILE F C 1
ATOM 13259 O O . ILE F 1 141 ? -17.019 23.382 -12.282 1.00 73.90 133 ILE F O 1
ATOM 13264 N N . THR F 1 142 ? -15.514 22.745 -10.742 1.00 72.22 134 THR F N 1
ATOM 13265 C CA . THR F 1 142 ? -14.360 23.347 -11.382 1.00 67.03 134 THR F CA 1
ATOM 13266 C C . THR F 1 142 ? -13.383 22.210 -11.638 1.00 67.52 134 THR F C 1
ATOM 13267 O O . THR F 1 142 ? -13.440 21.176 -10.971 1.00 71.64 134 THR F O 1
ATOM 13271 N N . GLU F 1 143 ? -12.486 22.397 -12.608 1.00 57.50 135 GLU F N 1
ATOM 13272 C CA . GLU F 1 143 ? -11.605 21.301 -13.019 1.00 54.54 135 GLU F CA 1
ATOM 13273 C C . GLU F 1 143 ? -10.781 20.716 -11.857 1.00 61.10 135 GLU F C 1
ATOM 13274 O O . GLU F 1 143 ? -10.540 19.499 -11.827 1.00 56.27 135 GLU F O 1
ATOM 13280 N N . GLU F 1 144 ? -10.374 21.539 -10.876 1.00 64.26 136 GLU F N 1
ATOM 13281 C CA . GLU F 1 144 ? -9.474 21.027 -9.841 1.00 63.65 136 GLU F CA 1
ATOM 13282 C C . GLU F 1 144 ? -10.127 20.012 -8.912 1.00 65.24 136 GLU F C 1
ATOM 13283 O O . GLU F 1 144 ? -9.403 19.275 -8.240 1.00 63.23 136 GLU F O 1
ATOM 13289 N N . LYS F 1 145 ? -11.450 19.888 -8.916 1.00 69.18 137 LYS F N 1
ATOM 13290 C CA . LYS F 1 145 ? -12.137 18.922 -8.070 1.00 72.03 137 LYS F CA 1
ATOM 13291 C C . LYS F 1 145 ? -12.260 17.531 -8.714 1.00 72.35 137 LYS F C 1
ATOM 13292 O O . LYS F 1 145 ? -12.973 16.680 -8.177 1.00 77.94 137 LYS F O 1
ATOM 13294 N N . LEU F 1 146 ? -11.597 17.293 -9.857 1.00 66.50 138 LEU F N 1
ATOM 13295 C CA . LEU F 1 146 ? -11.739 16.031 -10.591 1.00 58.36 138 LEU F CA 1
ATOM 13296 C C . LEU F 1 146 ? -11.478 14.798 -9.724 1.00 61.37 138 LEU F C 1
ATOM 13297 O O . LEU F 1 146 ? -12.189 13.795 -9.845 1.00 60.40 138 LEU F O 1
ATOM 13302 N N . HIS F 1 147 ? -10.458 14.832 -8.861 1.00 67.30 139 HIS F N 1
ATOM 13303 C CA . HIS F 1 147 ? -10.096 13.641 -8.097 1.00 69.68 139 HIS F CA 1
ATOM 13304 C C . HIS F 1 147 ? -10.486 13.708 -6.621 1.00 69.79 139 HIS F C 1
ATOM 13305 O O . HIS F 1 147 ? -10.036 12.860 -5.836 1.00 70.40 139 HIS F O 1
ATOM 13312 N N . GLU F 1 148 ? -11.330 14.665 -6.227 1.00 70.11 140 GLU F N 1
ATOM 13313 C CA . GLU F 1 148 ? -11.634 14.923 -4.809 1.00 71.77 140 GLU F CA 1
ATOM 13314 C C . GLU F 1 148 ? -12.810 14.083 -4.308 1.00 69.80 140 GLU F C 1
ATOM 13315 O O . GLU F 1 148 ? -13.837 14.615 -3.888 1.00 69.89 140 GLU F O 1
ATOM 13321 N N . GLY F 1 149 ? -12.657 12.756 -4.375 1.00 65.04 141 GLY F N 1
ATOM 13322 C CA . GLY F 1 149 ? -13.667 11.840 -3.883 1.00 63.84 141 GLY F CA 1
ATOM 13323 C C . GLY F 1 149 ? -14.130 10.840 -4.927 1.00 67.59 141 GLY F C 1
ATOM 13324 O O . GLY F 1 149 ? -13.807 10.961 -6.111 1.00 67.76 141 GLY F O 1
ATOM 13325 N N . PRO F 1 150 ? -14.859 9.803 -4.499 1.00 70.51 142 PRO F N 1
ATOM 13326 C CA . PRO F 1 150 ? -15.253 8.748 -5.440 1.00 66.71 142 PRO F CA 1
ATOM 13327 C C . PRO F 1 150 ? -16.372 9.220 -6.350 1.00 65.40 142 PRO F C 1
ATOM 13328 O O . PRO F 1 150 ? -17.210 10.045 -5.950 1.00 66.05 142 PRO F O 1
ATOM 13332 N N . PRO F 1 151 ? -16.427 8.733 -7.581 1.00 62.53 143 PRO F N 1
ATOM 13333 C CA . PRO F 1 151 ? -17.551 9.108 -8.449 1.00 61.90 143 PRO F CA 1
ATOM 13334 C C . PRO F 1 151 ? -18.832 8.446 -7.990 1.00 69.71 143 PRO F C 1
ATOM 13335 O O . PRO F 1 151 ? -18.817 7.667 -7.030 1.00 74.06 143 PRO F O 1
ATOM 13339 N N . HIS F 1 152 ? -19.944 8.762 -8.647 1.00 72.50 144 HIS F N 1
ATOM 13340 C CA . HIS F 1 152 ? -21.196 8.095 -8.333 1.00 73.67 144 HIS F CA 1
ATOM 13341 C C . HIS F 1 152 ? -21.106 6.607 -8.639 1.00 66.66 144 HIS F C 1
ATOM 13342 O O . HIS F 1 152 ? -20.328 6.170 -9.489 1.00 60.75 144 HIS F O 1
ATOM 13349 N N . PHE F 1 153 ? -21.900 5.827 -7.906 1.00 78.11 145 PHE F N 1
ATOM 13350 C CA . PHE F 1 153 ? -21.828 4.377 -8.004 1.00 77.51 145 PHE F CA 1
ATOM 13351 C C . PHE F 1 153 ? -22.224 3.881 -9.389 1.00 76.64 145 PHE F C 1
ATOM 13352 O O . PHE F 1 153 ? -21.618 2.940 -9.910 1.00 76.46 145 PHE F O 1
ATOM 13360 N N . SER F 1 154 ? -23.215 4.528 -10.012 1.00 79.43 146 SER F N 1
ATOM 13361 C CA . SER F 1 154 ? -23.888 3.964 -11.184 1.00 77.96 146 SER F CA 1
ATOM 13362 C C . SER F 1 154 ? -22.967 3.822 -12.394 1.00 76.01 146 SER F C 1
ATOM 13363 O O . SER F 1 154 ? -23.210 2.962 -13.246 1.00 73.91 146 SER F O 1
ATOM 13366 N N . ASN F 1 155 ? -21.962 4.689 -12.536 1.00 77.12 147 ASN F N 1
ATOM 13367 C CA . ASN F 1 155 ? -21.065 4.607 -13.684 1.00 77.43 147 ASN F CA 1
ATOM 13368 C C . ASN F 1 155 ? -19.607 4.610 -13.255 1.00 68.74 147 ASN F C 1
ATOM 13369 O O . ASN F 1 155 ? -18.754 5.095 -13.999 1.00 63.73 147 ASN F O 1
ATOM 13374 N N . ASN F 1 156 ? -19.286 4.054 -12.083 1.00 71.06 148 ASN F N 1
ATOM 13375 C CA . ASN F 1 156 ? -17.987 4.367 -11.491 1.00 65.67 148 ASN F CA 1
ATOM 13376 C C . ASN F 1 156 ? -16.817 3.702 -12.222 1.00 62.19 148 ASN F C 1
ATOM 13377 O O . ASN F 1 156 ? -15.692 4.199 -12.125 1.00 56.57 148 ASN F O 1
ATOM 13382 N N . ALA F 1 157 ? -17.046 2.614 -12.963 1.00 58.91 149 ALA F N 1
ATOM 13383 C CA . ALA F 1 157 ? -15.975 2.045 -13.784 1.00 56.68 149 ALA F CA 1
ATOM 13384 C C . ALA F 1 157 ? -15.612 2.963 -14.949 1.00 54.51 149 ALA F C 1
ATOM 13385 O O . ALA F 1 157 ? -14.429 3.201 -15.223 1.00 51.93 149 ALA F O 1
ATOM 13387 N N . TYR F 1 158 ? -16.616 3.436 -15.693 1.00 55.17 150 TYR F N 1
ATOM 13388 C CA . TYR F 1 158 ? -16.342 4.419 -16.728 1.00 54.48 150 TYR F CA 1
ATOM 13389 C C . TYR F 1 158 ? -15.657 5.641 -16.135 1.00 52.09 150 TYR F C 1
ATOM 13390 O O . TYR F 1 158 ? -14.694 6.161 -16.701 1.00 58.56 150 TYR F O 1
ATOM 13399 N N . ALA F 1 159 ? -16.122 6.092 -14.974 1.00 58.16 151 ALA F N 1
ATOM 13400 C CA . ALA F 1 159 ? -15.589 7.306 -14.360 1.00 53.35 151 ALA F CA 1
ATOM 13401 C C . ALA F 1 159 ? -14.129 7.139 -13.944 1.00 55.06 151 ALA F C 1
ATOM 13402 O O . ALA F 1 159 ? -13.317 8.056 -14.122 1.00 56.93 151 ALA F O 1
ATOM 13404 N N . TYR F 1 160 ? -13.781 5.996 -13.351 1.00 51.50 152 TYR F N 1
ATOM 13405 C CA . TYR F 1 160 ? -12.400 5.792 -12.916 1.00 60.38 152 TYR F CA 1
ATOM 13406 C C . TYR F 1 160 ? -11.455 5.678 -14.110 1.00 53.26 152 TYR F C 1
ATOM 13407 O O . TYR F 1 160 ? -10.323 6.172 -14.062 1.00 54.03 152 TYR F O 1
ATOM 13416 N N . ALA F 1 161 ? -11.901 5.029 -15.190 1.00 59.72 153 ALA F N 1
ATOM 13417 C CA . ALA F 1 161 ? -11.084 4.965 -16.403 1.00 57.10 153 ALA F CA 1
ATOM 13418 C C . ALA F 1 161 ? -10.793 6.359 -16.951 1.00 46.60 153 ALA F C 1
ATOM 13419 O O . ALA F 1 161 ? -9.678 6.632 -17.407 1.00 46.74 153 ALA F O 1
ATOM 13421 N N . LYS F 1 162 ? -11.769 7.262 -16.886 1.00 45.76 154 LYS F N 1
ATOM 13422 C CA . LYS F 1 162 ? -11.511 8.639 -17.301 1.00 46.93 154 LYS F CA 1
ATOM 13423 C C . LYS F 1 162 ? -10.532 9.339 -16.371 1.00 49.10 154 LYS F C 1
ATOM 13424 O O . LYS F 1 162 ? -9.612 10.013 -16.846 1.00 47.73 154 LYS F O 1
ATOM 13430 N N . ARG F 1 163 ? -10.696 9.173 -15.045 1.00 47.95 155 ARG F N 1
ATOM 13431 C CA . ARG F 1 163 ? -9.754 9.782 -14.104 1.00 47.32 155 ARG F CA 1
ATOM 13432 C C . ARG F 1 163 ? -8.342 9.267 -14.312 1.00 45.83 155 ARG F C 1
ATOM 13433 O O . ARG F 1 163 ? -7.381 10.046 -14.297 1.00 58.78 155 ARG F O 1
ATOM 13441 N N . MET F 1 164 ? -8.193 7.958 -14.499 1.00 45.07 156 MET F N 1
ATOM 13442 C CA . MET F 1 164 ? -6.873 7.401 -14.736 1.00 44.35 156 MET F CA 1
ATOM 13443 C C . MET F 1 164 ? -6.359 7.749 -16.129 1.00 47.24 156 MET F C 1
ATOM 13444 O O . MET F 1 164 ? -5.157 7.682 -16.375 1.00 48.53 156 MET F O 1
ATOM 13449 N N . LEU F 1 165 ? -7.240 8.119 -17.051 1.00 51.58 157 LEU F N 1
ATOM 13450 C CA . LEU F 1 165 ? -6.772 8.686 -18.309 1.00 48.25 157 LEU F CA 1
ATOM 13451 C C . LEU F 1 165 ? -6.131 10.045 -18.079 1.00 50.25 157 LEU F C 1
ATOM 13452 O O . LEU F 1 165 ? -5.027 10.317 -18.573 1.00 44.66 157 LEU F O 1
ATOM 13457 N N . ASP F 1 166 ? -6.791 10.886 -17.281 1.00 43.27 158 ASP F N 1
ATOM 13458 C CA . ASP F 1 166 ? -6.201 12.154 -16.873 1.00 47.19 158 ASP F CA 1
ATOM 13459 C C . ASP F 1 166 ? -4.890 11.939 -16.116 1.00 60.34 158 ASP F C 1
ATOM 13460 O O . ASP F 1 166 ? -3.892 12.619 -16.387 1.00 69.46 158 ASP F O 1
ATOM 13465 N N . MET F 1 167 ? -4.869 11.001 -15.156 1.00 50.54 159 MET F N 1
ATOM 13466 C CA . MET F 1 167 ? -3.643 10.787 -14.389 1.00 51.41 159 MET F CA 1
ATOM 13467 C C . MET F 1 167 ? -2.504 10.303 -15.282 1.00 51.36 159 MET F C 1
ATOM 13468 O O . MET F 1 167 ? -1.363 10.765 -15.149 1.00 51.25 159 MET F O 1
ATOM 13473 N N . LEU F 1 168 ? -2.786 9.373 -16.198 1.00 43.70 160 LEU F N 1
ATOM 13474 C CA . LEU F 1 168 ? -1.714 8.852 -17.037 1.00 43.45 160 LEU F CA 1
ATOM 13475 C C . LEU F 1 168 ? -1.102 9.947 -17.895 1.00 52.49 160 LEU F C 1
ATOM 13476 O O . LEU F 1 168 ? 0.110 9.947 -18.137 1.00 54.37 160 LEU F O 1
ATOM 13481 N N . GLY F 1 169 ? -1.922 10.895 -18.358 1.00 50.78 161 GLY F N 1
ATOM 13482 C CA . GLY F 1 169 ? -1.382 12.030 -19.085 1.00 46.16 161 GLY F CA 1
ATOM 13483 C C . GLY F 1 169 ? -0.453 12.887 -18.241 1.00 50.30 161 GLY F C 1
ATOM 13484 O O . GLY F 1 169 ? 0.588 13.345 -18.715 1.00 57.24 161 GLY F O 1
ATOM 13485 N N . ARG F 1 170 ? -0.841 13.170 -16.997 1.00 48.72 162 ARG F N 1
ATOM 13486 C CA . ARG F 1 170 ? 0.053 13.931 -16.127 1.00 49.59 162 ARG F CA 1
ATOM 13487 C C . ARG F 1 170 ? 1.353 13.170 -15.903 1.00 52.19 162 ARG F C 1
ATOM 13488 O O . ARG F 1 170 ? 2.428 13.772 -15.832 1.00 56.98 162 ARG F O 1
ATOM 13496 N N . TRP F 1 171 ? 1.269 11.840 -15.790 1.00 50.42 163 TRP F N 1
ATOM 13497 C CA . TRP F 1 171 ? 2.464 11.025 -15.571 1.00 55.05 163 TRP F CA 1
ATOM 13498 C C . TRP F 1 171 ? 3.356 10.995 -16.807 1.00 54.70 163 TRP F C 1
ATOM 13499 O O . TRP F 1 171 ? 4.586 10.990 -16.694 1.00 55.07 163 TRP F O 1
ATOM 13510 N N . TYR F 1 172 ? 2.763 10.972 -17.995 1.00 57.15 164 TYR F N 1
ATOM 13511 C CA . TYR F 1 172 ? 3.577 11.015 -19.200 1.00 52.24 164 TYR F CA 1
ATOM 13512 C C . TYR F 1 172 ? 4.200 12.385 -19.412 1.00 52.31 164 TYR F C 1
ATOM 13513 O O . TYR F 1 172 ? 5.286 12.482 -19.995 1.00 57.72 164 TYR F O 1
ATOM 13522 N N . ASN F 1 173 ? 3.541 13.452 -18.956 1.00 50.34 165 ASN F N 1
ATOM 13523 C CA . ASN F 1 173 ? 4.196 14.755 -18.957 1.00 53.67 165 ASN F CA 1
ATOM 13524 C C . ASN F 1 173 ? 5.439 14.718 -18.071 1.00 68.08 165 ASN F C 1
ATOM 13525 O O . ASN F 1 173 ? 6.491 15.261 -18.435 1.00 77.50 165 ASN F O 1
ATOM 13530 N N . GLU F 1 174 ? 5.340 14.059 -16.908 1.00 63.48 166 GLU F N 1
ATOM 13531 C CA . GLU F 1 174 ? 6.499 13.915 -16.036 1.00 72.25 166 GLU F CA 1
ATOM 13532 C C . GLU F 1 174 ? 7.627 13.176 -16.739 1.00 68.27 166 GLU F C 1
ATOM 13533 O O . GLU F 1 174 ? 8.797 13.565 -16.628 1.00 63.56 166 GLU F O 1
ATOM 13539 N N . LYS F 1 175 ? 7.298 12.093 -17.451 1.00 58.91 167 LYS F N 1
ATOM 13540 C CA . LYS F 1 175 ? 8.329 11.337 -18.144 1.00 59.07 167 LYS F CA 1
ATOM 13541 C C . LYS F 1 175 ? 8.929 12.140 -19.289 1.00 70.46 167 LYS F C 1
ATOM 13542 O O . LYS F 1 175 ? 10.144 12.100 -19.513 1.00 81.88 167 LYS F O 1
ATOM 13548 N N . ALA F 1 176 ? 8.102 12.855 -20.042 1.00 67.33 168 ALA F N 1
ATOM 13549 C CA . ALA F 1 176 ? 8.644 13.639 -21.140 1.00 70.15 168 ALA F CA 1
ATOM 13550 C C . ALA F 1 176 ? 9.611 14.687 -20.624 1.00 70.60 168 ALA F C 1
ATOM 13551 O O . ALA F 1 176 ? 10.725 14.830 -21.143 1.00 69.48 168 ALA F O 1
ATOM 13553 N N . VAL F 1 177 ? 9.231 15.377 -19.551 1.00 69.77 169 VAL F N 1
ATOM 13554 C CA . VAL F 1 177 ? 10.103 16.394 -18.978 1.00 70.86 169 VAL F CA 1
ATOM 13555 C C . VAL F 1 177 ? 11.425 15.775 -18.540 1.00 81.63 169 VAL F C 1
ATOM 13556 O O . VAL F 1 177 ? 12.504 16.296 -18.844 1.00 90.14 169 VAL F O 1
ATOM 13560 N N . ASN F 1 178 ? 11.365 14.636 -17.850 1.00 79.88 170 ASN F N 1
ATOM 13561 C CA . ASN F 1 178 ? 12.593 14.029 -17.346 1.00 85.96 170 ASN F CA 1
ATOM 13562 C C . ASN F 1 178 ? 13.499 13.570 -18.473 1.00 86.48 170 ASN F C 1
ATOM 13563 O O . ASN F 1 178 ? 14.727 13.616 -18.340 1.00 98.72 170 ASN F O 1
ATOM 13568 N N . GLU F 1 179 ? 12.922 13.115 -19.570 1.00 78.52 171 GLU F N 1
ATOM 13569 C CA . GLU F 1 179 ? 13.683 12.595 -20.690 1.00 76.98 171 GLU F CA 1
ATOM 13570 C C . GLU F 1 179 ? 13.948 13.629 -21.772 1.00 76.50 171 GLU F C 1
ATOM 13571 O O . GLU F 1 179 ? 14.517 13.285 -22.809 1.00 77.82 171 GLU F O 1
ATOM 13577 N N . GLY F 1 180 ? 13.563 14.881 -21.550 1.00 72.88 172 GLY F N 1
ATOM 13578 C CA . GLY F 1 180 ? 13.761 15.923 -22.535 1.00 74.52 172 GLY F CA 1
ATOM 13579 C C . GLY F 1 180 ? 12.926 15.801 -23.784 1.00 80.30 172 GLY F C 1
ATOM 13580 O O . GLY F 1 180 ? 13.226 16.456 -24.784 1.00 82.50 172 GLY F O 1
ATOM 13581 N N . LYS F 1 181 ? 11.878 14.990 -23.762 1.00 82.59 173 LYS F N 1
ATOM 13582 C CA . LYS F 1 181 ? 10.993 14.914 -24.908 1.00 82.60 173 LYS F CA 1
ATOM 13583 C C . LYS F 1 181 ? 10.046 16.101 -24.891 1.00 84.59 173 LYS F C 1
ATOM 13584 O O . LYS F 1 181 ? 9.707 16.637 -23.831 1.00 80.19 173 LYS F O 1
ATOM 13590 N N . SER F 1 182 ? 9.644 16.534 -26.086 1.00 89.46 174 SER F N 1
ATOM 13591 C CA . SER F 1 182 ? 8.686 17.630 -26.229 1.00 88.84 174 SER F CA 1
ATOM 13592 C C . SER F 1 182 ? 7.344 16.989 -26.569 1.00 84.73 174 SER F C 1
ATOM 13593 O O . SER F 1 182 ? 6.927 16.915 -27.724 1.00 86.35 174 SER F O 1
ATOM 13596 N N . CYS F 1 183 ? 6.698 16.464 -25.528 1.00 77.32 175 CYS F N 1
ATOM 13597 C CA . CYS F 1 183 ? 5.395 15.816 -25.611 1.00 70.61 175 CYS F CA 1
ATOM 13598 C C . CYS F 1 183 ? 4.505 16.452 -24.563 1.00 65.76 175 CYS F C 1
ATOM 13599 O O . CYS F 1 183 ? 4.860 16.472 -23.378 1.00 65.46 175 CYS F O 1
ATOM 13602 N N . LEU F 1 184 ? 3.366 16.980 -24.996 1.00 58.69 176 LEU F N 1
ATOM 13603 C CA . LEU F 1 184 ? 2.392 17.565 -24.093 1.00 58.26 176 LEU F CA 1
ATOM 13604 C C . LEU F 1 184 ? 1.108 16.745 -24.115 1.00 55.63 176 LEU F C 1
ATOM 13605 O O . LEU F 1 184 ? 0.577 16.431 -25.188 1.00 59.23 176 LEU F O 1
ATOM 13610 N N . PHE F 1 185 ? 0.599 16.434 -22.931 1.00 50.98 177 PHE F N 1
ATOM 13611 C CA . PHE F 1 185 ? -0.651 15.714 -22.765 1.00 51.05 177 PHE F CA 1
ATOM 13612 C C . PHE F 1 185 ? -1.591 16.625 -22.007 1.00 54.67 177 PHE F C 1
ATOM 13613 O O . PHE F 1 185 ? -1.233 17.129 -20.944 1.00 52.50 177 PHE F O 1
ATOM 13621 N N . THR F 1 186 ? -2.773 16.868 -22.565 1.00 58.57 178 THR F N 1
ATOM 13622 C CA . THR F 1 186 ? -3.778 17.624 -21.843 1.00 61.61 178 THR F CA 1
ATOM 13623 C C . THR F 1 186 ? -5.142 17.039 -22.203 1.00 54.68 178 THR F C 1
ATOM 13624 O O . THR F 1 186 ? -5.237 15.996 -22.854 1.00 56.15 178 THR F O 1
ATOM 13628 N N . SER F 1 187 ? -6.209 17.665 -21.721 1.00 44.80 179 SER F N 1
ATOM 13629 C CA . SER F 1 187 ? -7.521 17.084 -21.938 1.00 52.31 179 SER F CA 1
ATOM 13630 C C . SER F 1 187 ? -8.573 18.169 -21.805 1.00 55.38 179 SER F C 1
ATOM 13631 O O . SER F 1 187 ? -8.336 19.230 -21.212 1.00 55.34 179 SER F O 1
ATOM 13634 N N . VAL F 1 188 ? -9.748 17.864 -22.346 1.00 48.09 180 VAL F N 1
ATOM 13635 C CA . VAL F 1 188 ? -10.928 18.709 -22.247 1.00 45.74 180 VAL F CA 1
ATOM 13636 C C . VAL F 1 188 ? -12.005 17.911 -21.532 1.00 46.61 180 VAL F C 1
ATOM 13637 O O . VAL F 1 188 ? -12.020 16.675 -21.572 1.00 49.55 180 VAL F O 1
ATOM 13641 N N . ILE F 1 189 ? -12.910 18.627 -20.878 1.00 43.91 181 ILE F N 1
ATOM 13642 C CA . ILE F 1 189 ? -13.993 18.000 -20.126 1.00 46.39 181 ILE F CA 1
ATOM 13643 C C . ILE F 1 189 ? -15.315 18.537 -20.658 1.00 48.97 181 ILE F C 1
ATOM 13644 O O . ILE F 1 189 ? -15.804 19.569 -20.181 1.00 40.75 181 ILE F O 1
ATOM 13649 N N . PRO F 1 190 ? -15.909 17.890 -21.655 1.00 44.56 182 PRO F N 1
ATOM 13650 C CA . PRO F 1 190 ? -17.177 18.369 -22.194 1.00 44.92 182 PRO F CA 1
ATOM 13651 C C . PRO F 1 190 ? -18.318 17.997 -21.274 1.00 47.58 182 PRO F C 1
ATOM 13652 O O . PRO F 1 190 ? -18.272 16.985 -20.575 1.00 49.02 182 PRO F O 1
ATOM 13656 N N . THR F 1 191 ? -19.349 18.836 -21.293 1.00 45.53 183 THR F N 1
ATOM 13657 C CA . THR F 1 191 ? -20.616 18.499 -20.661 1.00 46.08 183 THR F CA 1
ATOM 13658 C C . THR F 1 191 ? -21.412 17.637 -21.673 1.00 45.76 183 THR F C 1
ATOM 13659 O O . THR F 1 191 ? -20.847 17.102 -22.630 1.00 43.25 183 THR F O 1
ATOM 13663 N N . ASN F 1 192 ? -22.702 17.410 -21.429 1.00 35.94 184 ASN F N 1
ATOM 13664 C CA . ASN F 1 192 ? -23.572 16.650 -22.331 1.00 35.46 184 ASN F CA 1
ATOM 13665 C C . ASN F 1 192 ? -23.542 17.210 -23.753 1.00 45.38 184 ASN F C 1
ATOM 13666 O O . ASN F 1 192 ? -23.809 18.399 -23.973 1.00 50.34 184 ASN F O 1
ATOM 13671 N N . LEU F 1 193 ? -23.125 16.374 -24.688 1.00 43.00 185 LEU F N 1
ATOM 13672 C CA . LEU F 1 193 ? -23.067 16.718 -26.101 1.00 43.22 185 LEU F CA 1
ATOM 13673 C C . LEU F 1 193 ? -24.334 16.297 -26.850 1.00 46.44 185 LEU F C 1
ATOM 13674 O O . LEU F 1 193 ? -25.012 15.336 -26.481 1.00 44.58 185 LEU F O 1
ATOM 13679 N N . PHE F 1 194 ? -24.664 17.049 -27.900 1.00 39.87 186 PHE F N 1
ATOM 13680 C CA . PHE F 1 194 ? -25.697 16.597 -28.826 1.00 36.75 186 PHE F CA 1
ATOM 13681 C C . PHE F 1 194 ? -25.358 17.120 -30.214 1.00 40.03 186 PHE F C 1
ATOM 13682 O O . PHE F 1 194 ? -24.528 18.021 -30.377 1.00 42.06 186 PHE F O 1
ATOM 13690 N N . GLY F 1 195 ? -25.985 16.509 -31.223 1.00 37.16 187 GLY F N 1
ATOM 13691 C CA . GLY F 1 195 ? -25.808 16.921 -32.590 1.00 34.27 187 GLY F CA 1
ATOM 13692 C C . GLY F 1 195 ? -25.936 15.778 -33.574 1.00 42.03 187 GLY F C 1
ATOM 13693 O O . GLY F 1 195 ? -26.383 14.674 -33.240 1.00 41.35 187 GLY F O 1
ATOM 13694 N N . PRO F 1 196 ? -25.585 16.044 -34.829 1.00 51.88 188 PRO F N 1
ATOM 13695 C CA . PRO F 1 196 ? -25.685 15.006 -35.860 1.00 50.30 188 PRO F CA 1
ATOM 13696 C C . PRO F 1 196 ? -24.719 13.865 -35.586 1.00 51.12 188 PRO F C 1
ATOM 13697 O O . PRO F 1 196 ? -23.698 14.030 -34.919 1.00 46.27 188 PRO F O 1
ATOM 13701 N N . HIS F 1 197 ? -25.075 12.689 -36.116 1.00 51.22 189 HIS F N 1
ATOM 13702 C CA . HIS F 1 197 ? -24.317 11.437 -35.996 1.00 49.37 189 HIS F CA 1
ATOM 13703 C C . HIS F 1 197 ? -24.247 10.918 -34.553 1.00 41.70 189 HIS F C 1
ATOM 13704 O O . HIS F 1 197 ? -23.438 10.039 -34.232 1.00 40.46 189 HIS F O 1
ATOM 13711 N N . ASP F 1 198 ? -25.153 11.384 -33.706 1.00 38.40 190 ASP F N 1
ATOM 13712 C CA . ASP F 1 198 ? -25.276 10.898 -32.350 1.00 35.71 190 ASP F CA 1
ATOM 13713 C C . ASP F 1 198 ? -25.829 9.486 -32.363 1.00 36.33 190 ASP F C 1
ATOM 13714 O O . ASP F 1 198 ? -26.145 8.923 -33.405 1.00 45.43 190 ASP F O 1
ATOM 13719 N N . ASN F 1 199 ? -25.945 8.918 -31.180 1.00 38.25 191 ASN F N 1
ATOM 13720 C CA . ASN F 1 199 ? -26.636 7.657 -30.962 1.00 46.78 191 ASN F CA 1
ATOM 13721 C C . ASN F 1 199 ? -28.033 8.008 -30.479 1.00 50.67 191 ASN F C 1
ATOM 13722 O O . ASN F 1 199 ? -28.201 8.520 -29.362 1.00 47.23 191 ASN F O 1
ATOM 13727 N N . PHE F 1 200 ? -29.030 7.751 -31.323 1.00 48.42 192 PHE F N 1
ATOM 13728 C CA . PHE F 1 200 ? -30.404 8.133 -31.027 1.00 49.64 192 PHE F CA 1
ATOM 13729 C C . PHE F 1 200 ? -31.208 6.985 -30.428 1.00 48.87 192 PHE F C 1
ATOM 13730 O O . PHE F 1 200 ? -32.437 7.067 -30.352 1.00 56.08 192 PHE F O 1
ATOM 13738 N N . ASN F 1 201 ? -30.537 5.947 -29.942 1.00 44.73 193 ASN F N 1
ATOM 13739 C CA . ASN F 1 201 ? -31.254 4.839 -29.337 1.00 45.16 193 ASN F CA 1
ATOM 13740 C C . ASN F 1 201 ? -32.023 5.313 -28.102 1.00 51.66 193 ASN F C 1
ATOM 13741 O O . ASN F 1 201 ? -31.457 5.928 -27.196 1.00 54.53 193 ASN F O 1
ATOM 13746 N N . VAL F 1 202 ? -33.331 5.041 -28.083 1.00 55.99 194 VAL F N 1
ATOM 13747 C CA . VAL F 1 202 ? -34.202 5.530 -27.015 1.00 57.76 194 VAL F CA 1
ATOM 13748 C C . VAL F 1 202 ? -33.809 4.945 -25.665 1.00 68.15 194 VAL F C 1
ATOM 13749 O O . VAL F 1 202 ? -33.948 5.607 -24.630 1.00 73.88 194 VAL F O 1
ATOM 13753 N N . GLU F 1 203 ? -33.335 3.700 -25.649 1.00 75.53 195 GLU F N 1
ATOM 13754 C CA . GLU F 1 203 ? -32.947 3.000 -24.431 1.00 80.19 195 GLU F CA 1
ATOM 13755 C C . GLU F 1 203 ? -31.513 3.314 -24.029 1.00 77.72 195 GLU F C 1
ATOM 13756 O O . GLU F 1 203 ? -31.240 3.574 -22.856 1.00 84.56 195 GLU F O 1
ATOM 13762 N N . ALA F 1 204 ? -30.584 3.226 -24.977 1.00 74.83 196 ALA F N 1
ATOM 13763 C CA . ALA F 1 204 ? -29.162 3.298 -24.674 1.00 73.58 196 ALA F CA 1
ATOM 13764 C C . ALA F 1 204 ? -28.557 4.684 -24.817 1.00 68.00 196 ALA F C 1
ATOM 13765 O O . ALA F 1 204 ? -27.501 4.934 -24.230 1.00 63.55 196 ALA F O 1
ATOM 13767 N N . GLY F 1 205 ? -29.155 5.568 -25.620 1.00 64.41 197 GLY F N 1
ATOM 13768 C CA . GLY F 1 205 ? -28.524 6.842 -25.900 1.00 58.91 197 GLY F CA 1
ATOM 13769 C C . GLY F 1 205 ? -28.703 7.867 -24.790 1.00 52.99 197 GLY F C 1
ATOM 13770 O O . GLY F 1 205 ? -29.544 7.742 -23.904 1.00 54.09 197 GLY F O 1
ATOM 13771 N N . HIS F 1 206 ? -27.950 8.954 -24.904 1.00 48.61 198 HIS F N 1
ATOM 13772 C CA . HIS F 1 206 ? -28.033 10.016 -23.914 1.00 50.37 198 HIS F CA 1
ATOM 13773 C C . HIS F 1 206 ? -29.423 10.659 -23.917 1.00 51.00 198 HIS F C 1
ATOM 13774 O O . HIS F 1 206 ? -30.213 10.484 -24.848 1.00 58.51 198 HIS F O 1
ATOM 13781 N N . VAL F 1 207 ? -29.713 11.419 -22.853 1.00 47.22 199 VAL F N 1
ATOM 13782 C CA . VAL F 1 207 ? -31.072 11.909 -22.613 1.00 49.52 199 VAL F CA 1
ATOM 13783 C C . VAL F 1 207 ? -31.597 12.674 -23.825 1.00 51.67 199 VAL F C 1
ATOM 13784 O O . VAL F 1 207 ? -32.676 12.372 -24.349 1.00 50.65 199 VAL F O 1
ATOM 13788 N N . LEU F 1 208 ? -30.818 13.643 -24.320 1.00 54.03 200 LEU F N 1
ATOM 13789 C CA . LEU F 1 208 ? -31.324 14.518 -25.380 1.00 50.02 200 LEU F CA 1
ATOM 13790 C C . LEU F 1 208 ? -31.532 13.800 -26.715 1.00 50.38 200 LEU F C 1
ATOM 13791 O O . LEU F 1 208 ? -32.631 13.919 -27.292 1.00 44.28 200 LEU F O 1
ATOM 13796 N N . PRO F 1 209 ? -30.549 13.089 -27.279 1.00 50.80 201 PRO F N 1
ATOM 13797 C CA . PRO F 1 209 ? -30.835 12.341 -28.513 1.00 48.12 201 PRO F CA 1
ATOM 13798 C C . PRO F 1 209 ? -31.918 11.291 -28.320 1.00 48.49 201 PRO F C 1
ATOM 13799 O O . PRO F 1 209 ? -32.721 11.070 -29.237 1.00 45.37 201 PRO F O 1
ATOM 13803 N N . GLY F 1 210 ? -31.996 10.673 -27.136 1.00 45.58 202 GLY F N 1
ATOM 13804 C CA . GLY F 1 210 ? -33.071 9.732 -26.886 1.00 42.03 202 GLY F CA 1
ATOM 13805 C C . GLY F 1 210 ? -34.426 10.409 -26.911 1.00 47.59 202 GLY F C 1
ATOM 13806 O O . GLY F 1 210 ? -35.389 9.868 -27.458 1.00 47.40 202 GLY F O 1
ATOM 13807 N N . LEU F 1 211 ? -34.505 11.625 -26.356 1.00 49.74 203 LEU F N 1
ATOM 13808 C CA . LEU F 1 211 ? -35.746 12.387 -26.399 1.00 50.47 203 LEU F CA 1
ATOM 13809 C C . LEU F 1 211 ? -36.129 12.760 -27.833 1.00 51.12 203 LEU F C 1
ATOM 13810 O O . LEU F 1 211 ? -37.317 12.792 -28.168 1.00 45.68 203 LEU F O 1
ATOM 13815 N N . MET F 1 212 ? -35.148 13.042 -28.699 1.00 48.49 204 MET F N 1
ATOM 13816 C CA . MET F 1 212 ? -35.504 13.348 -30.081 1.00 44.80 204 MET F CA 1
ATOM 13817 C C . MET F 1 212 ? -36.165 12.150 -30.740 1.00 42.40 204 MET F C 1
ATOM 13818 O O . MET F 1 212 ? -37.251 12.264 -31.315 1.00 44.19 204 MET F O 1
ATOM 13823 N N . HIS F 1 213 ? -35.554 10.972 -30.588 1.00 43.49 205 HIS F N 1
ATOM 13824 C CA . HIS F 1 213 ? -36.076 9.763 -31.210 1.00 46.58 205 HIS F CA 1
ATOM 13825 C C . HIS F 1 213 ? -37.396 9.359 -30.577 1.00 49.97 205 HIS F C 1
ATOM 13826 O O . HIS F 1 213 ? -38.327 8.937 -31.276 1.00 49.47 205 HIS F O 1
ATOM 13833 N N . LYS F 1 214 ? -37.501 9.519 -29.257 1.00 47.14 206 LYS F N 1
ATOM 13834 C CA . LYS F 1 214 ? -38.755 9.224 -28.573 1.00 51.24 206 LYS F CA 1
ATOM 13835 C C . LYS F 1 214 ? -39.872 10.096 -29.117 1.00 52.78 206 LYS F C 1
ATOM 13836 O O . LYS F 1 214 ? -40.991 9.619 -29.339 1.00 56.13 206 LYS F O 1
ATOM 13842 N N . CYS F 1 215 ? -39.577 11.373 -29.368 1.00 53.89 207 CYS F N 1
ATOM 13843 C CA . CYS F 1 215 ? -40.582 12.267 -29.930 1.00 51.76 207 CYS F CA 1
ATOM 13844 C C . CYS F 1 215 ? -40.957 11.859 -31.350 1.00 51.16 207 CYS F C 1
ATOM 13845 O O . CYS F 1 215 ? -42.143 11.778 -31.685 1.00 56.61 207 CYS F O 1
ATOM 13848 N N . TYR F 1 216 ? -39.963 11.563 -32.191 1.00 50.03 208 TYR F N 1
ATOM 13849 C CA . TYR F 1 216 ? -40.272 11.176 -33.567 1.00 49.25 208 TYR F CA 1
ATOM 13850 C C . TYR F 1 216 ? -41.139 9.927 -33.594 1.00 46.13 208 TYR F C 1
ATOM 13851 O O . TYR F 1 216 ? -42.104 9.843 -34.364 1.00 51.73 208 TYR F O 1
ATOM 13860 N N . LYS F 1 217 ? -40.812 8.949 -32.748 1.00 46.65 209 LYS F N 1
ATOM 13861 C CA . LYS F 1 217 ? -41.617 7.740 -32.670 1.00 53.82 209 LYS F CA 1
ATOM 13862 C C . LYS F 1 217 ? -43.020 8.069 -32.208 1.00 56.64 209 LYS F C 1
ATOM 13863 O O . LYS F 1 217 ? -43.997 7.541 -32.748 1.00 64.81 209 LYS F O 1
ATOM 13869 N N . ALA F 1 218 ? -43.143 8.976 -31.240 1.00 54.38 210 ALA F N 1
ATOM 13870 C CA . ALA F 1 218 ? -44.469 9.328 -30.753 1.00 53.71 210 ALA F CA 1
ATOM 13871 C C . ALA F 1 218 ? -45.290 9.968 -31.864 1.00 53.66 210 ALA F C 1
ATOM 13872 O O . ALA F 1 218 ? -46.496 9.731 -31.973 1.00 55.07 210 ALA F O 1
ATOM 13874 N N . GLN F 1 219 ? -44.638 10.751 -32.723 1.00 54.47 211 GLN F N 1
ATOM 13875 C CA . GLN F 1 219 ? -45.331 11.376 -33.844 1.00 56.54 211 GLN F CA 1
ATOM 13876 C C . GLN F 1 219 ? -45.730 10.343 -34.916 1.00 57.16 211 GLN F C 1
ATOM 13877 O O . GLN F 1 219 ? -46.853 10.378 -35.432 1.00 54.71 211 GLN F O 1
ATOM 13883 N N . GLN F 1 220 ? -44.843 9.402 -35.245 1.00 52.76 212 GLN F N 1
ATOM 13884 C CA . GLN F 1 220 ? -45.157 8.433 -36.299 1.00 60.42 212 GLN F CA 1
ATOM 13885 C C . GLN F 1 220 ? -46.208 7.417 -35.849 1.00 64.67 212 GLN F C 1
ATOM 13886 O O . GLN F 1 220 ? -47.032 6.972 -36.652 1.00 61.84 212 GLN F O 1
ATOM 13892 N N . ASN F 1 221 ? -46.168 7.000 -34.589 1.00 68.90 213 ASN F N 1
ATOM 13893 C CA . ASN F 1 221 ? -47.156 6.064 -34.072 1.00 67.83 213 ASN F CA 1
ATOM 13894 C C . ASN F 1 221 ? -48.426 6.750 -33.574 1.00 63.80 213 ASN F C 1
ATOM 13895 O O . ASN F 1 221 ? -49.375 6.063 -33.187 1.00 63.31 213 ASN F O 1
ATOM 13900 N N . GLY F 1 222 ? -48.473 8.076 -33.543 1.00 66.35 214 GLY F N 1
ATOM 13901 C CA . GLY F 1 222 ? -49.655 8.678 -32.969 1.00 67.39 214 GLY F CA 1
ATOM 13902 C C . GLY F 1 222 ? -49.764 8.568 -31.464 1.00 72.69 214 GLY F C 1
ATOM 13903 O O . GLY F 1 222 ? -50.852 8.797 -30.930 1.00 79.85 214 GLY F O 1
ATOM 13904 N N . THR F 1 223 ? -48.703 8.132 -30.770 1.00 67.66 215 THR F N 1
ATOM 13905 C CA . THR F 1 223 ? -48.728 7.923 -29.325 1.00 66.17 215 THR F CA 1
ATOM 13906 C C . THR F 1 223 ? -48.304 9.194 -28.585 1.00 65.46 215 THR F C 1
ATOM 13907 O O . THR F 1 223 ? -48.096 10.257 -29.180 1.00 58.28 215 THR F O 1
ATOM 13911 N N . ASP F 1 224 ? -48.133 9.072 -27.267 1.00 66.49 216 ASP F N 1
ATOM 13912 C CA . ASP F 1 224 ? -47.706 10.183 -26.428 1.00 62.73 216 ASP F CA 1
ATOM 13913 C C . ASP F 1 224 ? -46.190 10.305 -26.375 1.00 56.78 216 ASP F C 1
ATOM 13914 O O . ASP F 1 224 ? -45.470 9.302 -26.347 1.00 61.59 216 ASP F O 1
ATOM 13919 N N . PHE F 1 225 ? -45.719 11.550 -26.350 1.00 48.41 217 PHE F N 1
ATOM 13920 C CA . PHE F 1 225 ? -44.313 11.873 -26.133 1.00 48.76 217 PHE F CA 1
ATOM 13921 C C . PHE F 1 225 ? -44.088 11.810 -24.628 1.00 53.60 217 PHE F C 1
ATOM 13922 O O . PHE F 1 225 ? -44.528 12.702 -23.892 1.00 59.20 217 PHE F O 1
ATOM 13930 N N . VAL F 1 226 ? -43.397 10.766 -24.170 1.00 59.11 218 VAL F N 1
ATOM 13931 C CA . VAL F 1 226 ? -43.235 10.461 -22.750 1.00 51.98 218 VAL F CA 1
ATOM 13932 C C . VAL F 1 226 ? -41.809 10.802 -22.343 1.00 56.66 218 VAL F C 1
ATOM 13933 O O . VAL F 1 226 ? -40.851 10.236 -22.884 1.00 58.23 218 VAL F O 1
ATOM 13937 N N . VAL F 1 227 ? -41.674 11.668 -21.338 1.00 59.26 219 VAL F N 1
ATOM 13938 C CA . VAL F 1 227 ? -40.383 12.148 -20.843 1.00 57.33 219 VAL F CA 1
ATOM 13939 C C . VAL F 1 227 ? -40.096 11.518 -19.489 1.00 55.89 219 VAL F C 1
ATOM 13940 O O . VAL F 1 227 ? -40.973 11.459 -18.617 1.00 60.64 219 VAL F O 1
ATOM 13944 N N . PHE F 1 228 ? -38.868 11.045 -19.323 1.00 59.05 220 PHE F N 1
ATOM 13945 C CA . PHE F 1 228 ? -38.428 10.436 -18.073 1.00 72.60 220 PHE F CA 1
ATOM 13946 C C . PHE F 1 228 ? -38.249 11.492 -16.982 1.00 70.55 220 PHE F C 1
ATOM 13947 O O . PHE F 1 228 ? -37.510 12.467 -17.167 1.00 61.50 220 PHE F O 1
ATOM 13955 N N . GLY F 1 229 ? -38.963 11.321 -15.871 1.00 70.06 221 GLY F N 1
ATOM 13956 C CA . GLY F 1 229 ? -38.858 12.211 -14.726 1.00 67.50 221 GLY F CA 1
ATOM 13957 C C . GLY F 1 229 ? -39.905 13.308 -14.688 1.00 64.52 221 GLY F C 1
ATOM 13958 O O . GLY F 1 229 ? -40.876 13.331 -15.449 1.00 60.82 221 GLY F O 1
ATOM 13959 N N . SER F 1 230 ? -39.719 14.207 -13.714 1.00 63.52 222 SER F N 1
ATOM 13960 C CA . SER F 1 230 ? -40.620 15.344 -13.543 1.00 65.61 222 SER F CA 1
ATOM 13961 C C . SER F 1 230 ? -40.480 16.389 -14.651 1.00 65.24 222 SER F C 1
ATOM 13962 O O . SER F 1 230 ? -41.442 17.115 -14.937 1.00 67.09 222 SER F O 1
ATOM 13965 N N . GLY F 1 231 ? -39.288 16.544 -15.224 1.00 60.02 223 GLY F N 1
ATOM 13966 C CA . GLY F 1 231 ? -39.065 17.596 -16.193 1.00 62.02 223 GLY F CA 1
ATOM 13967 C C . GLY F 1 231 ? -38.342 18.795 -15.612 1.00 64.38 223 GLY F C 1
ATOM 13968 O O . GLY F 1 231 ? -38.100 19.767 -16.332 1.00 64.78 223 GLY F O 1
ATOM 13969 N N . LYS F 1 232 ? -38.049 18.778 -14.318 1.00 65.87 224 LYS F N 1
ATOM 13970 C CA . LYS F 1 232 ? -37.525 19.951 -13.633 1.00 73.34 224 LYS F CA 1
ATOM 13971 C C . LYS F 1 232 ? -36.003 20.007 -13.438 1.00 68.41 224 LYS F C 1
ATOM 13972 O O . LYS F 1 232 ? -35.477 21.114 -13.284 1.00 74.09 224 LYS F O 1
ATOM 13978 N N . PRO F 1 233 ? -35.248 18.900 -13.476 1.00 63.15 225 PRO F N 1
ATOM 13979 C CA . PRO F 1 233 ? -33.791 19.022 -13.314 1.00 55.50 225 PRO F CA 1
ATOM 13980 C C . PRO F 1 233 ? -33.156 19.894 -14.382 1.00 52.38 225 PRO F C 1
ATOM 13981 O O . PRO F 1 233 ? -33.513 19.831 -15.564 1.00 47.56 225 PRO F O 1
ATOM 13985 N N . LEU F 1 234 ? -32.176 20.682 -13.939 1.00 50.48 226 LEU F N 1
ATOM 13986 C CA . LEU F 1 234 ? -31.451 21.642 -14.757 1.00 54.05 226 LEU F CA 1
ATOM 13987 C C . LEU F 1 234 ? -30.158 20.998 -15.247 1.00 53.06 226 LEU F C 1
ATOM 13988 O O . LEU F 1 234 ? -29.380 20.449 -14.448 1.00 50.85 226 LEU F O 1
ATOM 13993 N N . ARG F 1 235 ? -29.924 21.094 -16.558 1.00 48.15 227 ARG F N 1
ATOM 13994 C CA . ARG F 1 235 ? -28.777 20.483 -17.210 1.00 41.80 227 ARG F CA 1
ATOM 13995 C C . ARG F 1 235 ? -28.139 21.415 -18.240 1.00 42.29 227 ARG F C 1
ATOM 13996 O O . ARG F 1 235 ? -28.794 22.267 -18.858 1.00 41.88 227 ARG F O 1
ATOM 14004 N N . GLN F 1 236 ? -26.851 21.210 -18.438 1.00 42.48 228 GLN F N 1
ATOM 14005 C CA . GLN F 1 236 ? -26.063 21.913 -19.431 1.00 42.22 228 GLN F CA 1
ATOM 14006 C C . GLN F 1 236 ? -25.933 21.043 -20.679 1.00 47.18 228 GLN F C 1
ATOM 14007 O O . GLN F 1 236 ? -25.711 19.832 -20.561 1.00 51.97 228 GLN F O 1
ATOM 14013 N N . PHE F 1 237 ? -26.180 21.633 -21.858 1.00 45.26 229 PHE F N 1
ATOM 14014 C CA . PHE F 1 237 ? -26.115 20.925 -23.139 1.00 42.79 229 PHE F CA 1
ATOM 14015 C C . PHE F 1 237 ? -25.239 21.681 -24.125 1.00 42.69 229 PHE F C 1
ATOM 14016 O O . PHE F 1 237 ? -25.471 22.862 -24.388 1.00 43.96 229 PHE F O 1
ATOM 14024 N N . LEU F 1 238 ? -24.257 20.999 -24.696 1.00 35.12 230 LEU F N 1
ATOM 14025 C CA . LEU F 1 238 ? -23.342 21.629 -25.634 1.00 38.03 230 LEU F CA 1
ATOM 14026 C C . LEU F 1 238 ? -23.500 20.975 -27.007 1.00 40.73 230 LEU F C 1
ATOM 14027 O O . LEU F 1 238 ? -23.370 19.754 -27.145 1.00 40.28 230 LEU F O 1
ATOM 14032 N N . TYR F 1 239 ? -23.817 21.795 -28.004 1.00 34.62 231 TYR F N 1
ATOM 14033 C CA . TYR F 1 239 ? -23.893 21.350 -29.381 1.00 35.61 231 TYR F CA 1
ATOM 14034 C C . TYR F 1 239 ? -22.546 20.780 -29.836 1.00 35.92 231 TYR F C 1
ATOM 14035 O O . TYR F 1 239 ? -21.496 21.370 -29.579 1.00 36.91 231 TYR F O 1
ATOM 14044 N N . SER F 1 240 ? -22.572 19.643 -30.544 1.00 32.54 232 SER F N 1
ATOM 14045 C CA . SER F 1 240 ? -21.307 19.034 -30.955 1.00 29.49 232 SER F CA 1
ATOM 14046 C C . SER F 1 240 ? -20.462 19.975 -31.815 1.00 39.37 232 SER F C 1
ATOM 14047 O O . SER F 1 240 ? -19.231 19.955 -31.712 1.00 40.67 232 SER F O 1
ATOM 14050 N N . HIS F 1 241 ? -21.088 20.819 -32.652 1.00 32.72 233 HIS F N 1
ATOM 14051 C CA . HIS F 1 241 ? -20.300 21.733 -33.483 1.00 37.64 233 HIS F CA 1
ATOM 14052 C C . HIS F 1 241 ? -19.602 22.810 -32.647 1.00 39.53 233 HIS F C 1
ATOM 14053 O O . HIS F 1 241 ? -18.453 23.171 -32.928 1.00 44.27 233 HIS F O 1
ATOM 14060 N N . ASP F 1 242 ? -20.277 23.334 -31.622 1.00 39.28 234 ASP F N 1
ATOM 14061 C CA . ASP F 1 242 ? -19.622 24.261 -30.697 1.00 43.70 234 ASP F CA 1
ATOM 14062 C C . ASP F 1 242 ? -18.477 23.561 -29.968 1.00 40.73 234 ASP F C 1
ATOM 14063 O O . ASP F 1 242 ? -17.372 24.105 -29.850 1.00 43.39 234 ASP F O 1
ATOM 14068 N N . ALA F 1 243 ? -18.717 22.332 -29.509 1.00 38.31 235 ALA F N 1
ATOM 14069 C CA . ALA F 1 243 ? -17.677 21.583 -28.819 1.00 43.03 235 ALA F CA 1
ATOM 14070 C C . ALA F 1 243 ? -16.458 21.374 -29.712 1.00 43.71 235 ALA F C 1
ATOM 14071 O O . ALA F 1 243 ? -15.314 21.467 -29.243 1.00 45.80 235 ALA F O 1
ATOM 14073 N N . ALA F 1 244 ? -16.681 21.113 -31.007 1.00 37.10 236 ALA F N 1
ATOM 14074 C CA . ALA F 1 244 ? -15.554 20.884 -31.910 1.00 35.65 236 ALA F CA 1
ATOM 14075 C C . ALA F 1 244 ? -14.718 22.139 -32.072 1.00 35.39 236 ALA F C 1
ATOM 14076 O O . ALA F 1 244 ? -13.480 22.070 -32.096 1.00 38.74 236 ALA F O 1
ATOM 14078 N N . ARG F 1 245 ? -15.379 23.294 -32.170 1.00 36.12 237 ARG F N 1
ATOM 14079 C CA . ARG F 1 245 ? -14.649 24.551 -32.292 1.00 41.02 237 ARG F CA 1
ATOM 14080 C C . ARG F 1 245 ? -13.856 24.834 -31.028 1.00 45.21 237 ARG F C 1
ATOM 14081 O O . ARG F 1 245 ? -12.696 25.259 -31.103 1.00 47.10 237 ARG F O 1
ATOM 14089 N N . MET F 1 246 ? -14.453 24.573 -29.859 1.00 44.90 238 MET F N 1
ATOM 14090 C CA . MET F 1 246 ? -13.741 24.767 -28.592 1.00 45.24 238 MET F CA 1
ATOM 14091 C C . MET F 1 246 ? -12.557 23.819 -28.477 1.00 41.28 238 MET F C 1
ATOM 14092 O O . MET F 1 246 ? -11.490 24.200 -27.978 1.00 44.00 238 MET F O 1
ATOM 14097 N N . LEU F 1 247 ? -12.730 22.576 -28.928 1.00 37.49 239 LEU F N 1
ATOM 14098 C CA . LEU F 1 247 ? -11.632 21.616 -28.892 1.00 39.96 239 LEU F CA 1
ATOM 14099 C C . LEU F 1 247 ? -10.497 22.034 -29.817 1.00 48.35 239 LEU F C 1
ATOM 14100 O O . LEU F 1 247 ? -9.319 21.912 -29.464 1.00 52.51 239 LEU F O 1
ATOM 14105 N N . LEU F 1 248 ? -10.833 22.481 -31.031 1.00 47.14 240 LEU F N 1
ATOM 14106 C CA . LEU F 1 248 ? -9.802 22.907 -31.968 1.00 47.31 240 LEU F CA 1
ATOM 14107 C C . LEU F 1 248 ? -9.079 24.143 -31.444 1.00 49.17 240 LEU F C 1
ATOM 14108 O O . LEU F 1 248 ? -7.871 24.295 -31.637 1.00 51.96 240 LEU F O 1
ATOM 14113 N N . TRP F 1 249 ? -9.815 25.070 -30.833 1.00 50.67 241 TRP F N 1
ATOM 14114 C CA . TRP F 1 249 ? -9.164 26.185 -30.164 1.00 53.62 241 TRP F CA 1
ATOM 14115 C C . TRP F 1 249 ? -8.200 25.667 -29.097 1.00 57.72 241 TRP F C 1
ATOM 14116 O O . TRP F 1 249 ? -7.072 26.161 -28.984 1.00 50.42 241 TRP F O 1
ATOM 14127 N N . THR F 1 250 ? -8.624 24.649 -28.323 1.00 57.80 242 THR F N 1
ATOM 14128 C CA . THR F 1 250 ? -7.743 24.047 -27.319 1.00 50.31 242 THR F CA 1
ATOM 14129 C C . THR F 1 250 ? -6.474 23.508 -27.965 1.00 51.42 242 THR F C 1
ATOM 14130 O O . THR F 1 250 ? -5.373 23.708 -27.441 1.00 55.28 242 THR F O 1
ATOM 14134 N N . MET F 1 251 ? -6.606 22.823 -29.108 1.00 49.18 243 MET F N 1
ATOM 14135 C CA . MET F 1 251 ? -5.420 22.296 -29.774 1.00 57.49 243 MET F CA 1
ATOM 14136 C C . MET F 1 251 ? -4.464 23.414 -30.176 1.00 62.16 243 MET F C 1
ATOM 14137 O O . MET F 1 251 ? -3.249 23.310 -29.971 1.00 64.50 243 MET F O 1
ATOM 14142 N N . PHE F 1 252 ? -4.996 24.520 -30.685 1.00 61.85 244 PHE F N 1
ATOM 14143 C CA . PHE F 1 252 ? -4.114 25.547 -31.226 1.00 65.79 244 PHE F CA 1
ATOM 14144 C C . PHE F 1 252 ? -3.443 26.376 -30.150 1.00 68.81 244 PHE F C 1
ATOM 14145 O O . PHE F 1 252 ? -2.339 26.878 -30.378 1.00 78.12 244 PHE F O 1
ATOM 14153 N N . ASN F 1 253 ? -4.091 26.547 -29.000 1.00 59.29 245 ASN F N 1
ATOM 14154 C CA . ASN F 1 253 ? -3.694 27.593 -28.076 1.00 64.90 245 ASN F CA 1
ATOM 14155 C C . ASN F 1 253 ? -3.384 27.125 -26.657 1.00 70.95 245 ASN F C 1
ATOM 14156 O O . ASN F 1 253 ? -2.572 27.760 -25.985 1.00 71.52 245 ASN F O 1
ATOM 14161 N N . TYR F 1 254 ? -3.986 26.039 -26.187 1.00 69.56 246 TYR F N 1
ATOM 14162 C CA . TYR F 1 254 ? -3.979 25.714 -24.766 1.00 65.79 246 TYR F CA 1
ATOM 14163 C C . TYR F 1 254 ? -2.771 24.828 -24.457 1.00 68.38 246 TYR F C 1
ATOM 14164 O O . TYR F 1 254 ? -2.654 23.727 -25.000 1.00 73.42 246 TYR F O 1
ATOM 14173 N N . GLN F 1 255 ? -1.868 25.314 -23.596 1.00 69.86 247 GLN F N 1
ATOM 14174 C CA . GLN F 1 255 ? -0.610 24.631 -23.298 1.00 70.39 247 GLN F CA 1
ATOM 14175 C C . GLN F 1 255 ? -0.597 23.951 -21.936 1.00 75.47 247 GLN F C 1
ATOM 14176 O O . GLN F 1 255 ? 0.322 23.172 -21.662 1.00 74.58 247 GLN F O 1
ATOM 14178 N N . SER F 1 256 ? -1.577 24.228 -21.080 1.00 77.86 248 SER F N 1
ATOM 14179 C CA . SER F 1 256 ? -1.602 23.671 -19.736 1.00 77.86 248 SER F CA 1
ATOM 14180 C C . SER F 1 256 ? -2.012 22.203 -19.759 1.00 74.95 248 SER F C 1
ATOM 14181 O O . SER F 1 256 ? -2.853 21.779 -20.556 1.00 70.01 248 SER F O 1
ATOM 14184 N N . GLU F 1 257 ? -1.415 21.435 -18.851 1.00 75.13 249 GLU F N 1
ATOM 14185 C CA . GLU F 1 257 ? -1.758 20.038 -18.626 1.00 74.13 249 GLU F CA 1
ATOM 14186 C C . GLU F 1 257 ? -3.012 19.870 -17.783 1.00 75.13 249 GLU F C 1
ATOM 14187 O O . GLU F 1 257 ? -3.488 18.740 -17.622 1.00 83.95 249 GLU F O 1
ATOM 14193 N N . GLU F 1 258 ? -3.502 20.942 -17.178 1.00 71.75 250 GLU F N 1
ATOM 14194 C CA . GLU F 1 258 ? -4.757 20.878 -16.454 1.00 71.23 250 GLU F CA 1
ATOM 14195 C C . GLU F 1 258 ? -5.918 20.790 -17.445 1.00 73.38 250 GLU F C 1
ATOM 14196 O O . GLU F 1 258 ? -5.890 21.438 -18.498 1.00 67.82 250 GLU F O 1
ATOM 14202 N N . PRO F 1 259 ? -6.917 19.959 -17.164 1.00 73.44 251 PRO F N 1
ATOM 14203 C CA . PRO F 1 259 ? -8.093 19.892 -18.034 1.00 58.72 251 PRO F CA 1
ATOM 14204 C C . PRO F 1 259 ? -8.838 21.217 -18.056 1.00 60.92 251 PRO F C 1
ATOM 14205 O O . PRO F 1 259 ? -8.770 22.010 -17.113 1.00 66.24 251 PRO F O 1
ATOM 14209 N N . ILE F 1 260 ? -9.529 21.467 -19.167 1.00 57.64 252 ILE F N 1
ATOM 14210 C CA . ILE F 1 260 ? -10.379 22.640 -19.343 1.00 52.70 252 ILE F CA 1
ATOM 14211 C C . ILE F 1 260 ? -11.804 22.167 -19.617 1.00 50.89 252 ILE F C 1
ATOM 14212 O O . ILE F 1 260 ? -12.015 21.261 -20.428 1.00 49.81 252 ILE F O 1
ATOM 14217 N N . MET F 1 261 ? -12.775 22.755 -18.925 1.00 50.46 253 MET F N 1
ATOM 14218 C CA . MET F 1 261 ? -14.163 22.374 -19.149 1.00 49.58 253 MET F CA 1
ATOM 14219 C C . MET F 1 261 ? -14.653 22.919 -20.490 1.00 48.78 253 MET F C 1
ATOM 14220 O O . MET F 1 261 ? -14.313 24.042 -20.879 1.00 47.82 253 MET F O 1
ATOM 14225 N N . LEU F 1 262 ? -15.435 22.112 -21.204 1.00 41.74 254 LEU F N 1
ATOM 14226 C CA . LEU F 1 262 ? -16.187 22.576 -22.378 1.00 45.97 254 LEU F CA 1
ATOM 14227 C C . LEU F 1 262 ? -17.657 22.466 -21.987 1.00 45.48 254 LEU F C 1
ATOM 14228 O O . LEU F 1 262 ? -18.203 21.355 -21.870 1.00 44.08 254 LEU F O 1
ATOM 14233 N N . CYS F 1 263 ? -18.272 23.609 -21.706 1.00 40.34 255 CYS F N 1
ATOM 14234 C CA . CYS F 1 263 ? -19.670 23.623 -21.307 1.00 45.62 255 CYS F CA 1
ATOM 14235 C C . CYS F 1 263 ? -20.216 25.022 -21.547 1.00 47.70 255 CYS F C 1
ATOM 14236 O O . CYS F 1 263 ? -19.535 25.890 -22.095 1.00 48.12 255 CYS F O 1
ATOM 14239 N N . VAL F 1 264 ? -21.486 25.194 -21.209 1.00 51.61 256 VAL F N 1
ATOM 14240 C CA . VAL F 1 264 ? -22.171 26.459 -21.329 1.00 47.68 256 VAL F CA 1
ATOM 14241 C C . VAL F 1 264 ? -22.241 27.136 -19.966 1.00 51.42 256 VAL F C 1
ATOM 14242 O O . VAL F 1 264 ? -22.008 26.522 -18.927 1.00 60.34 256 VAL F O 1
ATOM 14246 N N . SER F 1 265 ? -22.614 28.409 -19.963 1.00 51.27 257 SER F N 1
ATOM 14247 C CA . SER F 1 265 ? -22.723 29.131 -18.705 1.00 57.58 257 SER F CA 1
ATOM 14248 C C . SER F 1 265 ? -23.854 28.556 -17.860 1.00 59.91 257 SER F C 1
ATOM 14249 O O . SER F 1 265 ? -24.688 27.780 -18.329 1.00 58.94 257 SER F O 1
ATOM 14252 N N . GLU F 1 266 ? -23.872 28.945 -16.583 1.00 62.32 258 GLU F N 1
ATOM 14253 C CA . GLU F 1 266 ? -24.945 28.495 -15.706 1.00 64.54 258 GLU F CA 1
ATOM 14254 C C . GLU F 1 266 ? -26.293 29.042 -16.157 1.00 68.48 258 GLU F C 1
ATOM 14255 O O . GLU F 1 266 ? -27.314 28.352 -16.054 1.00 67.82 258 GLU F O 1
ATOM 14261 N N . GLU F 1 267 ? -26.318 30.284 -16.662 1.00 71.23 259 GLU F N 1
ATOM 14262 C CA . GLU F 1 267 ? -27.566 30.865 -17.152 1.00 66.82 259 GLU F CA 1
ATOM 14263 C C . GLU F 1 267 ? -28.140 30.055 -18.311 1.00 59.40 259 GLU F C 1
ATOM 14264 O O . GLU F 1 267 ? -29.360 30.005 -18.489 1.00 61.16 259 GLU F O 1
ATOM 14266 N N . ASP F 1 268 ? -27.291 29.356 -19.056 1.00 42.88 260 ASP F N 1
ATOM 14267 C CA . ASP F 1 268 ? -27.736 28.615 -20.225 1.00 49.57 260 ASP F CA 1
ATOM 14268 C C . ASP F 1 268 ? -28.196 27.193 -19.913 1.00 50.66 260 ASP F C 1
ATOM 14269 O O . ASP F 1 268 ? -28.645 26.499 -20.828 1.00 46.81 260 ASP F O 1
ATOM 14274 N N . GLU F 1 269 ? -28.171 26.755 -18.651 1.00 53.38 261 GLU F N 1
ATOM 14275 C CA . GLU F 1 269 ? -28.666 25.418 -18.343 1.00 53.31 261 GLU F CA 1
ATOM 14276 C C . GLU F 1 269 ? -30.187 25.374 -18.538 1.00 52.33 261 GLU F C 1
ATOM 14277 O O . GLU F 1 269 ? -30.884 26.359 -18.300 1.00 57.18 261 GLU F O 1
ATOM 14283 N N . LYS F 1 270 ? -30.658 24.328 -19.188 1.00 47.16 262 LYS F N 1
ATOM 14284 C CA . LYS F 1 270 ? -32.071 24.084 -19.445 1.00 46.20 262 LYS F CA 1
ATOM 14285 C C . LYS F 1 270 ? -32.666 23.042 -18.502 1.00 43.50 262 LYS F C 1
ATOM 14286 O O . LYS F 1 270 ? -31.978 22.127 -18.051 1.00 50.85 262 LYS F O 1
ATOM 14292 N N . SER F 1 271 ? -33.960 23.167 -18.218 1.00 41.42 263 SER F N 1
ATOM 14293 C CA . SER F 1 271 ? -34.627 22.058 -17.553 1.00 43.19 263 SER F CA 1
ATOM 14294 C C . SER F 1 271 ? -34.932 20.957 -18.570 1.00 47.38 263 SER F C 1
ATOM 14295 O O . SER F 1 271 ? -34.977 21.195 -19.777 1.00 43.02 263 SER F O 1
ATOM 14298 N N . ILE F 1 272 ? -35.142 19.733 -18.064 1.00 47.06 264 ILE F N 1
ATOM 14299 C CA . ILE F 1 272 ? -35.444 18.608 -18.943 1.00 43.29 264 ILE F CA 1
ATOM 14300 C C . ILE F 1 272 ? -36.749 18.850 -19.684 1.00 40.13 264 ILE F C 1
ATOM 14301 O O . ILE F 1 272 ? -36.885 18.500 -20.858 1.00 39.22 264 ILE F O 1
ATOM 14306 N N . GLY F 1 273 ? -37.740 19.408 -18.999 1.00 42.37 265 GLY F N 1
ATOM 14307 C CA . GLY F 1 273 ? -38.991 19.725 -19.658 1.00 42.75 265 GLY F CA 1
ATOM 14308 C C . GLY F 1 273 ? -38.823 20.762 -20.752 1.00 52.00 265 GLY F C 1
ATOM 14309 O O . GLY F 1 273 ? -39.442 20.668 -21.816 1.00 56.16 265 GLY F O 1
ATOM 14310 N N . GLN F 1 274 ? -37.993 21.771 -20.500 1.00 53.55 266 GLN F N 1
ATOM 14311 C CA . GLN F 1 274 ? -37.723 22.785 -21.515 1.00 48.53 266 GLN F CA 1
ATOM 14312 C C . GLN F 1 274 ? -37.067 22.181 -22.748 1.00 43.48 266 GLN F C 1
ATOM 14313 O O . GLN F 1 274 ? -37.417 22.543 -23.874 1.00 45.00 266 GLN F O 1
ATOM 14319 N N . VAL F 1 275 ? -36.121 21.253 -22.546 1.00 38.37 267 VAL F N 1
ATOM 14320 C CA . VAL F 1 275 ? -35.458 20.550 -23.646 1.00 40.50 267 VAL F CA 1
ATOM 14321 C C . VAL F 1 275 ? -36.472 19.731 -24.424 1.00 49.09 267 VAL F C 1
ATOM 14322 O O . VAL F 1 275 ? -36.495 19.737 -25.659 1.00 48.94 267 VAL F O 1
ATOM 14326 N N . ALA F 1 276 ? -37.312 18.992 -23.699 1.00 51.61 268 ALA F N 1
ATOM 14327 C CA . ALA F 1 276 ? -38.345 18.189 -24.334 1.00 46.83 268 ALA F CA 1
ATOM 14328 C C . ALA F 1 276 ? -39.305 19.075 -25.115 1.00 46.12 268 ALA F C 1
ATOM 14329 O O . ALA F 1 276 ? -39.685 18.758 -26.244 1.00 44.33 268 ALA F O 1
ATOM 14331 N N . GLN F 1 277 ? -39.682 20.206 -24.525 1.00 48.46 269 GLN F N 1
ATOM 14332 C CA . GLN F 1 277 ? -40.589 21.136 -25.182 1.00 54.06 269 GLN F CA 1
ATOM 14333 C C . GLN F 1 277 ? -39.976 21.682 -26.471 1.00 52.89 269 GLN F C 1
ATOM 14334 O O . GLN F 1 277 ? -40.657 21.777 -27.500 1.00 51.09 269 GLN F O 1
ATOM 14340 N N . THR F 1 278 ? -38.685 22.031 -26.438 1.00 49.92 270 THR F N 1
ATOM 14341 C CA . THR F 1 278 ? -38.015 22.537 -27.634 1.00 47.23 270 THR F CA 1
ATOM 14342 C C . THR F 1 278 ? -37.968 21.476 -28.723 1.00 45.20 270 THR F C 1
ATOM 14343 O O . THR F 1 278 ? -38.099 21.784 -29.915 1.00 46.71 270 THR F O 1
ATOM 14347 N N . ILE F 1 279 ? -37.745 20.225 -28.326 1.00 45.03 271 ILE F N 1
ATOM 14348 C CA . ILE F 1 279 ? -37.733 19.127 -29.274 1.00 46.07 271 ILE F CA 1
ATOM 14349 C C . ILE F 1 279 ? -39.118 18.947 -29.868 1.00 49.32 271 ILE F C 1
ATOM 14350 O O . ILE F 1 279 ? -39.271 18.831 -31.083 1.00 44.32 271 ILE F O 1
ATOM 14355 N N . LYS F 1 280 ? -40.148 18.995 -29.019 1.00 49.65 272 LYS F N 1
ATOM 14356 C CA . LYS F 1 280 ? -41.523 18.855 -29.480 1.00 51.90 272 LYS F CA 1
ATOM 14357 C C . LYS F 1 280 ? -41.847 19.893 -30.549 1.00 52.47 272 LYS F C 1
ATOM 14358 O O . LYS F 1 280 ? -42.442 19.569 -31.579 1.00 52.86 272 LYS F O 1
ATOM 14364 N N . ASP F 1 281 ? -41.477 21.154 -30.313 1.00 45.32 273 ASP F N 1
ATOM 14365 C CA . ASP F 1 281 ? -41.821 22.204 -31.260 1.00 45.87 273 ASP F CA 1
ATOM 14366 C C . ASP F 1 281 ? -40.961 22.192 -32.505 1.00 47.37 273 ASP F C 1
ATOM 14367 O O . ASP F 1 281 ? -41.354 22.792 -33.508 1.00 62.02 273 ASP F O 1
ATOM 14372 N N . ALA F 1 282 ? -39.883 21.429 -32.523 1.00 47.64 274 ALA F N 1
ATOM 14373 C CA . ALA F 1 282 ? -39.011 21.432 -33.685 1.00 49.78 274 ALA F CA 1
ATOM 14374 C C . ALA F 1 282 ? -39.367 20.324 -34.648 1.00 50.64 274 ALA F C 1
ATOM 14375 O O . ALA F 1 282 ? -39.058 20.440 -35.837 1.00 50.51 274 ALA F O 1
ATOM 14377 N N . PHE F 1 283 ? -39.995 19.264 -34.139 1.00 49.66 275 PHE F N 1
ATOM 14378 C CA . PHE F 1 283 ? -40.659 18.226 -34.913 1.00 55.35 275 PHE F CA 1
ATOM 14379 C C . PHE F 1 283 ? -42.060 18.640 -35.332 1.00 56.72 275 PHE F C 1
ATOM 14380 O O . PHE F 1 283 ? -42.674 17.941 -36.138 1.00 65.13 275 PHE F O 1
ATOM 14388 N N . ASN F 1 284 ? -42.582 19.744 -34.786 1.00 52.71 276 ASN F N 1
ATOM 14389 C CA . ASN F 1 284 ? -43.989 20.103 -34.944 1.00 58.92 276 ASN F CA 1
ATOM 14390 C C . ASN F 1 284 ? -44.900 18.966 -34.479 1.00 58.87 276 ASN F C 1
ATOM 14391 O O . ASN F 1 284 ? -45.889 18.629 -35.132 1.00 62.20 276 ASN F O 1
ATOM 14396 N N . PHE F 1 285 ? -44.516 18.318 -33.376 1.00 52.40 277 PHE F N 1
ATOM 14397 C CA . PHE F 1 285 ? -45.343 17.299 -32.742 1.00 53.05 277 PHE F CA 1
ATOM 14398 C C . PHE F 1 285 ? -46.480 17.958 -31.966 1.00 61.04 277 PHE F C 1
ATOM 14399 O O . PHE F 1 285 ? -46.232 18.743 -31.045 1.00 67.54 277 PHE F O 1
ATOM 14407 N N . THR F 1 286 ? -47.719 17.576 -32.277 1.00 64.33 278 THR F N 1
ATOM 14408 C CA . THR F 1 286 ? -48.909 18.207 -31.717 1.00 69.72 278 THR F CA 1
ATOM 14409 C C . THR F 1 286 ? -49.611 17.340 -30.683 1.00 72.15 278 THR F C 1
ATOM 14410 O O . THR F 1 286 ? -50.624 17.766 -30.116 1.00 71.87 278 THR F O 1
ATOM 14414 N N . GLY F 1 287 ? -49.114 16.135 -30.435 1.00 70.32 279 GLY F N 1
ATOM 14415 C CA . GLY F 1 287 ? -49.708 15.260 -29.453 1.00 73.39 279 GLY F CA 1
ATOM 14416 C C . GLY F 1 287 ? -49.322 15.654 -28.041 1.00 72.10 279 GLY F C 1
ATOM 14417 O O . GLY F 1 287 ? -48.698 16.683 -27.785 1.00 66.35 279 GLY F O 1
ATOM 14418 N N . ASN F 1 288 ? -49.695 14.794 -27.106 1.00 76.98 280 ASN F N 1
ATOM 14419 C CA . ASN F 1 288 ? -49.529 15.110 -25.702 1.00 73.82 280 ASN F CA 1
ATOM 14420 C C . ASN F 1 288 ? -48.111 14.797 -25.254 1.00 74.27 280 ASN F C 1
ATOM 14421 O O . ASN F 1 288 ? -47.533 13.771 -25.629 1.00 70.08 280 ASN F O 1
ATOM 14426 N N . MET F 1 289 ? -47.543 15.704 -24.467 1.00 71.80 281 MET F N 1
ATOM 14427 C CA . MET F 1 289 ? -46.256 15.484 -23.831 1.00 65.79 281 MET F CA 1
ATOM 14428 C C . MET F 1 289 ? -46.499 15.269 -22.346 1.00 66.17 281 MET F C 1
ATOM 14429 O O . MET F 1 289 ? -47.141 16.095 -21.692 1.00 70.84 281 MET F O 1
ATOM 14434 N N . VAL F 1 290 ? -46.005 14.152 -21.824 1.00 59.20 282 VAL F N 1
ATOM 14435 C CA . VAL F 1 290 ? -46.331 13.708 -20.477 1.00 60.47 282 VAL F CA 1
ATOM 14436 C C . VAL F 1 290 ? -45.046 13.304 -19.765 1.00 55.93 282 VAL F C 1
ATOM 14437 O O . VAL F 1 290 ? -44.081 12.852 -20.391 1.00 53.81 282 VAL F O 1
ATOM 14441 N N . PHE F 1 291 ? -45.028 13.486 -18.450 1.00 58.01 283 PHE F N 1
ATOM 14442 C CA . PHE F 1 291 ? -43.839 13.236 -17.646 1.00 64.00 283 PHE F CA 1
ATOM 14443 C C . PHE F 1 291 ? -44.047 12.013 -16.764 1.00 73.66 283 PHE F C 1
ATOM 14444 O O . PHE F 1 291 ? -45.118 11.836 -16.177 1.00 82.23 283 PHE F O 1
ATOM 14452 N N . ASP F 1 292 ? -43.028 11.155 -16.698 1.00 73.14 284 ASP F N 1
ATOM 14453 C CA . ASP F 1 292 ? -43.103 9.893 -15.955 1.00 76.90 284 ASP F CA 1
ATOM 14454 C C . ASP F 1 292 ? -42.326 10.053 -14.650 1.00 75.77 284 ASP F C 1
ATOM 14455 O O . ASP F 1 292 ? -41.120 9.803 -14.586 1.00 74.19 284 ASP F O 1
ATOM 14460 N N . THR F 1 293 ? -43.030 10.452 -13.588 1.00 75.04 285 THR F N 1
ATOM 14461 C CA . THR F 1 293 ? -42.324 10.797 -12.363 1.00 71.77 285 THR F CA 1
ATOM 14462 C C . THR F 1 293 ? -41.822 9.583 -11.613 1.00 78.51 285 THR F C 1
ATOM 14463 O O . THR F 1 293 ? -41.131 9.753 -10.602 1.00 85.16 285 THR F O 1
ATOM 14467 N N . SER F 1 294 ? -42.140 8.378 -12.083 1.00 79.33 286 SER F N 1
ATOM 14468 C CA . SER F 1 294 ? -41.583 7.161 -11.513 1.00 87.34 286 SER F CA 1
ATOM 14469 C C . SER F 1 294 ? -40.133 6.925 -11.923 1.00 86.09 286 SER F C 1
ATOM 14470 O O . SER F 1 294 ? -39.454 6.108 -11.292 1.00 89.98 286 SER F O 1
ATOM 14473 N N . LYS F 1 295 ? -39.641 7.590 -12.964 1.00 78.81 287 LYS F N 1
ATOM 14474 C CA . LYS F 1 295 ? -38.212 7.548 -13.217 1.00 73.59 287 LYS F CA 1
ATOM 14475 C C . LYS F 1 295 ? -37.507 8.533 -12.285 1.00 79.62 287 LYS F C 1
ATOM 14476 O O . LYS F 1 295 ? -38.120 9.469 -11.756 1.00 80.07 287 LYS F O 1
ATOM 14478 N N . ALA F 1 296 ? -36.221 8.284 -12.036 1.00 80.25 288 ALA F N 1
ATOM 14479 C CA . ALA F 1 296 ? -35.483 9.059 -11.039 1.00 78.15 288 ALA F CA 1
ATOM 14480 C C . ALA F 1 296 ? -34.921 10.328 -11.674 1.00 72.08 288 ALA F C 1
ATOM 14481 O O . ALA F 1 296 ? -34.074 10.263 -12.573 1.00 67.41 288 ALA F O 1
ATOM 14483 N N . ASP F 1 297 ? -35.389 11.489 -11.225 1.00 72.00 289 ASP F N 1
ATOM 14484 C CA . ASP F 1 297 ? -34.566 12.673 -11.411 1.00 71.30 289 ASP F CA 1
ATOM 14485 C C . ASP F 1 297 ? -33.253 12.426 -10.696 1.00 79.18 289 ASP F C 1
ATOM 14486 O O . ASP F 1 297 ? -33.211 11.772 -9.651 1.00 85.83 289 ASP F O 1
ATOM 14491 N N . GLY F 1 298 ? -32.178 12.951 -11.236 1.00 78.79 290 GLY F N 1
ATOM 14492 C CA . GLY F 1 298 ? -30.928 12.956 -10.503 1.00 71.96 290 GLY F CA 1
ATOM 14493 C C . GLY F 1 298 ? -30.930 14.057 -9.467 1.00 67.30 290 GLY F C 1
ATOM 14494 O O . GLY F 1 298 ? -31.964 14.411 -8.885 1.00 63.87 290 GLY F O 1
ATOM 14495 N N . GLN F 1 299 ? -29.753 14.614 -9.235 1.00 69.68 291 GLN F N 1
ATOM 14496 C CA . GLN F 1 299 ? -29.674 15.876 -8.524 1.00 70.89 291 GLN F CA 1
ATOM 14497 C C . GLN F 1 299 ? -30.344 16.972 -9.349 1.00 69.60 291 GLN F C 1
ATOM 14498 O O . GLN F 1 299 ? -30.348 16.939 -10.585 1.00 65.45 291 GLN F O 1
ATOM 14504 N N . TYR F 1 300 ? -30.947 17.934 -8.649 1.00 70.11 292 TYR F N 1
ATOM 14505 C CA . TYR F 1 300 ? -31.698 18.979 -9.330 1.00 60.25 292 TYR F CA 1
ATOM 14506 C C . TYR F 1 300 ? -30.792 19.826 -10.218 1.00 57.83 292 TYR F C 1
ATOM 14507 O O . TYR F 1 300 ? -31.213 20.252 -11.294 1.00 55.60 292 TYR F O 1
ATOM 14516 N N . LYS F 1 301 ? -29.551 20.068 -9.790 1.00 61.67 293 LYS F N 1
ATOM 14517 C CA . LYS F 1 301 ? -28.548 20.787 -10.564 1.00 64.99 293 LYS F CA 1
ATOM 14518 C C . LYS F 1 301 ? -27.227 20.031 -10.526 1.00 66.65 293 LYS F C 1
ATOM 14519 O O . LYS F 1 301 ? -26.900 19.368 -9.537 1.00 76.05 293 LYS F O 1
ATOM 14525 N N . LYS F 1 302 ? -26.463 20.148 -11.608 1.00 60.65 294 LYS F N 1
ATOM 14526 C CA . LYS F 1 302 ? -25.135 19.550 -11.733 1.00 64.13 294 LYS F CA 1
ATOM 14527 C C . LYS F 1 302 ? -24.201 20.535 -12.436 1.00 63.35 294 LYS F C 1
ATOM 14528 O O . LYS F 1 302 ? -23.504 20.190 -13.392 1.00 67.30 294 LYS F O 1
ATOM 14534 N N . THR F 1 303 ? -24.172 21.777 -11.950 1.00 58.89 295 THR F N 1
ATOM 14535 C CA . THR F 1 303 ? -23.564 22.873 -12.704 1.00 65.06 295 THR F CA 1
ATOM 14536 C C . THR F 1 303 ? -22.054 22.724 -12.814 1.00 61.16 295 THR F C 1
ATOM 14537 O O . THR F 1 303 ? -21.358 22.624 -11.803 1.00 61.95 295 THR F O 1
ATOM 14541 N N . SER F 1 304 ? -21.548 22.767 -14.039 1.00 58.36 296 SER F N 1
ATOM 14542 C CA . SER F 1 304 ? -20.118 22.820 -14.295 1.00 63.87 296 SER F CA 1
ATOM 14543 C C . SER F 1 304 ? -19.744 24.235 -14.697 1.00 62.28 296 SER F C 1
ATOM 14544 O O . SER F 1 304 ? -20.498 24.923 -15.389 1.00 61.90 296 SER F O 1
ATOM 14547 N N . SER F 1 305 ? -18.553 24.651 -14.291 1.00 66.90 297 SER F N 1
ATOM 14548 C CA . SER F 1 305 ? -18.101 26.012 -14.534 1.00 64.16 297 SER F CA 1
ATOM 14549 C C . SER F 1 305 ? -17.351 26.111 -15.855 1.00 59.28 297 SER F C 1
ATOM 14550 O O . SER F 1 305 ? -16.386 25.376 -16.089 1.00 62.64 297 SER F O 1
ATOM 14553 N N . ASN F 1 306 ? -17.758 27.063 -16.688 1.00 55.04 298 ASN F N 1
ATOM 14554 C CA . ASN F 1 306 ? -17.031 27.352 -17.914 1.00 58.81 298 ASN F CA 1
ATOM 14555 C C . ASN F 1 306 ? -16.139 28.576 -17.769 1.00 67.57 298 ASN F C 1
ATOM 14556 O O . ASN F 1 306 ? -15.775 29.189 -18.776 1.00 69.67 298 ASN F O 1
ATOM 14561 N N . ALA F 1 307 ? -15.783 28.933 -16.526 1.00 72.25 299 ALA F N 1
ATOM 14562 C CA . ALA F 1 307 ? -14.985 30.130 -16.269 1.00 72.71 299 ALA F CA 1
ATOM 14563 C C . ALA F 1 307 ? -13.648 30.079 -16.992 1.00 69.88 299 ALA F C 1
ATOM 14564 O O . ALA F 1 307 ? -13.193 31.093 -17.533 1.00 67.24 299 ALA F O 1
ATOM 14566 N N . LYS F 1 308 ? -13.008 28.907 -17.025 1.00 68.76 300 LYS F N 1
ATOM 14567 C CA . LYS F 1 308 ? -11.669 28.842 -17.599 1.00 69.12 300 LYS F CA 1
ATOM 14568 C C . LYS F 1 308 ? -11.708 29.141 -19.096 1.00 61.84 300 LYS F C 1
ATOM 14569 O O . LYS F 1 308 ? -10.961 29.995 -19.588 1.00 55.86 300 LYS F O 1
ATOM 14575 N N . PHE F 1 309 ? -12.595 28.469 -19.837 1.00 53.74 301 PHE F N 1
ATOM 14576 C CA . PHE F 1 309 ? -12.701 28.766 -21.258 1.00 51.81 301 PHE F CA 1
ATOM 14577 C C . PHE F 1 309 ? -13.173 30.200 -21.470 1.00 55.95 301 PHE F C 1
ATOM 14578 O O . PHE F 1 309 ? -12.668 30.913 -22.344 1.00 61.00 301 PHE F O 1
ATOM 14586 N N . LEU F 1 310 ? -14.085 30.663 -20.622 1.00 51.15 302 LEU F N 1
ATOM 14587 C CA . LEU F 1 310 ? -14.566 32.034 -20.715 1.00 51.53 302 LEU F CA 1
ATOM 14588 C C . LEU F 1 310 ? -13.441 33.049 -20.489 1.00 65.57 302 LEU F C 1
ATOM 14589 O O . LEU F 1 310 ? -13.391 34.087 -21.159 1.00 65.29 302 LEU F O 1
ATOM 14594 N N . ARG F 1 311 ? -12.510 32.757 -19.570 1.00 59.99 303 ARG F N 1
ATOM 14595 C CA . ARG F 1 311 ? -11.397 33.674 -19.331 1.00 64.54 303 ARG F CA 1
ATOM 14596 C C . ARG F 1 311 ? -10.400 33.651 -20.485 1.00 66.87 303 ARG F C 1
ATOM 14597 O O . ARG F 1 311 ? -9.869 34.694 -20.876 1.00 65.35 303 ARG F O 1
ATOM 14605 N N . LEU F 1 312 ? -10.145 32.477 -21.059 1.00 65.72 304 LEU F N 1
ATOM 14606 C CA . LEU F 1 312 ? -9.091 32.385 -22.063 1.00 65.90 304 LEU F CA 1
ATOM 14607 C C . LEU F 1 312 ? -9.575 32.769 -23.452 1.00 62.81 304 LEU F C 1
ATOM 14608 O O . LEU F 1 312 ? -8.774 33.214 -24.283 1.00 63.56 304 LEU F O 1
ATOM 14613 N N . ASN F 1 313 ? -10.868 32.619 -23.717 1.00 55.93 305 ASN F N 1
ATOM 14614 C CA . ASN F 1 313 ? -11.432 32.843 -25.047 1.00 57.96 305 ASN F CA 1
ATOM 14615 C C . ASN F 1 313 ? -12.774 33.535 -24.883 1.00 58.11 305 ASN F C 1
ATOM 14616 O O . ASN F 1 313 ? -13.831 32.949 -25.143 1.00 56.11 305 ASN F O 1
ATOM 14621 N N . PRO F 1 314 ? -12.768 34.798 -24.443 1.00 64.78 306 PRO F N 1
ATOM 14622 C CA . PRO F 1 314 ? -14.036 35.463 -24.096 1.00 61.89 306 PRO F CA 1
ATOM 14623 C C . PRO F 1 314 ? -14.961 35.725 -25.281 1.00 63.70 306 PRO F C 1
ATOM 14624 O O . PRO F 1 314 ? -16.180 35.814 -25.081 1.00 60.27 306 PRO F O 1
ATOM 14628 N N . THR F 1 315 ? -14.446 35.818 -26.504 1.00 66.52 307 THR F N 1
ATOM 14629 C CA . THR F 1 315 ? -15.282 36.191 -27.638 1.00 64.16 307 THR F CA 1
ATOM 14630 C C . THR F 1 315 ? -15.972 34.994 -28.281 1.00 63.25 307 THR F C 1
ATOM 14631 O O . THR F 1 315 ? -16.575 35.142 -29.349 1.00 66.44 307 THR F O 1
ATOM 14635 N N . PHE F 1 316 ? -15.912 33.826 -27.654 1.00 57.81 308 PHE F N 1
ATOM 14636 C CA . PHE F 1 316 ? -16.494 32.638 -28.257 1.00 52.99 308 PHE F CA 1
ATOM 14637 C C . PHE F 1 316 ? -18.005 32.805 -28.339 1.00 52.57 308 PHE F C 1
ATOM 14638 O O . PHE F 1 316 ? -18.651 33.267 -27.397 1.00 54.82 308 PHE F O 1
ATOM 14646 N N . GLN F 1 317 ? -18.567 32.483 -29.488 1.00 51.96 309 GLN F N 1
ATOM 14647 C CA . GLN F 1 317 ? -19.996 32.619 -29.713 1.00 48.68 309 GLN F CA 1
ATOM 14648 C C . GLN F 1 317 ? -20.579 31.220 -29.804 1.00 44.39 309 GLN F C 1
ATOM 14649 O O . GLN F 1 317 ? -20.122 30.414 -30.620 1.00 40.01 309 GLN F O 1
ATOM 14655 N N . TYR F 1 318 ? -21.550 30.930 -28.943 1.00 40.04 310 TYR F N 1
ATOM 14656 C CA . TYR F 1 318 ? -22.266 29.668 -28.957 1.00 38.66 310 TYR F CA 1
ATOM 14657 C C . TYR F 1 318 ? -23.360 29.664 -30.015 1.00 46.09 310 TYR F C 1
ATOM 14658 O O . TYR F 1 318 ? -23.838 30.708 -30.471 1.00 43.39 310 TYR F O 1
ATOM 14667 N N . THR F 1 319 ? -23.750 28.462 -30.399 1.00 43.39 311 THR F N 1
ATOM 14668 C CA . THR F 1 319 ? -24.953 28.313 -31.191 1.00 45.05 311 THR F CA 1
ATOM 14669 C C . THR F 1 319 ? -26.151 28.357 -30.249 1.00 38.50 311 THR F C 1
ATOM 14670 O O . THR F 1 319 ? -26.192 27.587 -29.295 1.00 45.94 311 THR F O 1
ATOM 14674 N N . PRO F 1 320 ? -27.124 29.237 -30.475 1.00 39.17 312 PRO F N 1
ATOM 14675 C CA . PRO F 1 320 ? -28.319 29.247 -29.619 1.00 43.96 312 PRO F CA 1
ATOM 14676 C C . PRO F 1 320 ? -28.967 27.873 -29.594 1.00 45.23 312 PRO F C 1
ATOM 14677 O O . PRO F 1 320 ? -28.994 27.171 -30.605 1.00 44.93 312 PRO F O 1
ATOM 14681 N N . PHE F 1 321 ? -29.466 27.497 -28.406 1.00 45.54 313 PHE F N 1
ATOM 14682 C CA . PHE F 1 321 ? -29.938 26.133 -28.158 1.00 44.27 313 PHE F CA 1
ATOM 14683 C C . PHE F 1 321 ? -31.041 25.731 -29.133 1.00 41.19 313 PHE F C 1
ATOM 14684 O O . PHE F 1 321 ? -31.003 24.641 -29.712 1.00 41.27 313 PHE F O 1
ATOM 14692 N N . GLU F 1 322 ? -32.033 26.607 -29.320 1.00 36.98 314 GLU F N 1
ATOM 14693 C CA . GLU F 1 322 ? -33.135 26.327 -30.234 1.00 43.98 314 GLU F CA 1
ATOM 14694 C C . GLU F 1 322 ? -32.628 26.085 -31.654 1.00 48.36 314 GLU F C 1
ATOM 14695 O O . GLU F 1 322 ? -33.139 25.205 -32.364 1.00 46.94 314 GLU F O 1
ATOM 14697 N N . GLN F 1 323 ? -31.647 26.883 -32.096 1.00 44.69 315 GLN F N 1
ATOM 14698 C CA . GLN F 1 323 ? -31.083 26.705 -33.430 1.00 35.85 315 GLN F CA 1
ATOM 14699 C C . GLN F 1 323 ? -30.331 25.384 -33.554 1.00 44.03 315 GLN F C 1
ATOM 14700 O O . GLN F 1 323 ? -30.421 24.705 -34.588 1.00 45.14 315 GLN F O 1
ATOM 14706 N N . ALA F 1 324 ? -29.577 25.001 -32.515 1.00 35.77 316 ALA F N 1
ATOM 14707 C CA . ALA F 1 324 ? -28.845 23.741 -32.568 1.00 33.69 316 ALA F CA 1
ATOM 14708 C C . ALA F 1 324 ? -29.802 22.559 -32.524 1.00 37.05 316 ALA F C 1
ATOM 14709 O O . ALA F 1 324 ? -29.510 21.499 -33.089 1.00 42.29 316 ALA F O 1
ATOM 14711 N N . ILE F 1 325 ? -30.905 22.690 -31.782 1.00 38.07 317 ILE F N 1
ATOM 14712 C CA . ILE F 1 325 ? -31.919 21.644 -31.783 1.00 35.21 317 ILE F CA 1
ATOM 14713 C C . ILE F 1 325 ? -32.550 21.511 -33.166 1.00 37.68 317 ILE F C 1
ATOM 14714 O O . ILE F 1 325 ? -32.748 20.394 -33.655 1.00 43.30 317 ILE F O 1
ATOM 14719 N N . LYS F 1 326 ? -32.865 22.646 -33.828 1.00 37.58 318 LYS F N 1
ATOM 14720 C CA . LYS F 1 326 ? -33.468 22.577 -35.161 1.00 34.95 318 LYS F CA 1
ATOM 14721 C C . LYS F 1 326 ? -32.526 21.913 -36.162 1.00 42.80 318 LYS F C 1
ATOM 14722 O O . LYS F 1 326 ? -32.951 21.056 -36.946 1.00 44.07 318 LYS F O 1
ATOM 14724 N N . GLU F 1 327 ? -31.231 22.258 -36.117 1.00 39.38 319 GLU F N 1
ATOM 14725 C CA . GLU F 1 327 ? -30.278 21.654 -37.049 1.00 39.22 319 GLU F CA 1
ATOM 14726 C C . GLU F 1 327 ? -30.145 20.162 -36.801 1.00 42.72 319 GLU F C 1
ATOM 14727 O O . GLU F 1 327 ? -30.087 19.372 -37.749 1.00 47.37 319 GLU F O 1
ATOM 14733 N N . THR F 1 328 ? -30.141 19.760 -35.527 1.00 44.96 320 THR F N 1
ATOM 14734 C CA . THR F 1 328 ? -30.004 18.351 -35.181 1.00 41.98 320 THR F CA 1
ATOM 14735 C C . THR F 1 328 ? -31.236 17.553 -35.606 1.00 40.75 320 THR F C 1
ATOM 14736 O O . THR F 1 328 ? -31.107 16.442 -36.135 1.00 36.98 320 THR F O 1
ATOM 14740 N N . VAL F 1 329 ? -32.435 18.101 -35.367 1.00 45.12 321 VAL F N 1
ATOM 14741 C CA . VAL F 1 329 ? -33.677 17.463 -35.811 1.00 52.62 321 VAL F CA 1
ATOM 14742 C C . VAL F 1 329 ? -33.716 17.328 -37.328 1.00 52.84 321 VAL F C 1
ATOM 14743 O O . VAL F 1 329 ? -34.120 16.290 -37.870 1.00 52.61 321 VAL F O 1
ATOM 14747 N N . GLN F 1 330 ? -33.327 18.385 -38.034 1.00 44.72 322 GLN F N 1
ATOM 14748 C CA . GLN F 1 330 ? -33.337 18.324 -39.489 1.00 54.63 322 GLN F CA 1
ATOM 14749 C C . GLN F 1 330 ? -32.374 17.257 -40.015 1.00 53.78 322 GLN F C 1
ATOM 14750 O O . GLN F 1 330 ? -32.749 16.450 -40.871 1.00 48.56 322 GLN F O 1
ATOM 14756 N N . TRP F 1 331 ? -31.152 17.188 -39.466 1.00 46.14 323 TRP F N 1
ATOM 14757 C CA . TRP F 1 331 ? -30.232 16.133 -39.883 1.00 44.39 323 TRP F CA 1
ATOM 14758 C C . TRP F 1 331 ? -30.835 14.757 -39.613 1.00 45.47 323 TRP F C 1
ATOM 14759 O O . TRP F 1 331 ? -30.709 13.839 -40.426 1.00 47.37 323 TRP F O 1
ATOM 14770 N N . PHE F 1 332 ? -31.479 14.607 -38.460 1.00 44.29 324 PHE F N 1
ATOM 14771 C CA . PHE F 1 332 ? -32.070 13.343 -38.042 1.00 47.15 324 PHE F CA 1
ATOM 14772 C C . PHE F 1 332 ? -33.217 12.917 -38.963 1.00 49.04 324 PHE F C 1
ATOM 14773 O O . PHE F 1 332 ? -33.370 11.728 -39.275 1.00 44.16 324 PHE F O 1
ATOM 14781 N N . LEU F 1 333 ? -34.052 13.868 -39.376 1.00 48.33 325 LEU F N 1
ATOM 14782 C CA . LEU F 1 333 ? -35.124 13.553 -40.311 1.00 43.79 325 LEU F CA 1
ATOM 14783 C C . LEU F 1 333 ? -34.559 13.165 -41.667 1.00 44.75 325 LEU F C 1
ATOM 14784 O O . LEU F 1 333 ? -35.021 12.202 -42.284 1.00 43.56 325 LEU F O 1
ATOM 14789 N N . GLU F 1 334 ? -33.542 13.892 -42.130 1.00 44.84 326 GLU F N 1
ATOM 14790 C CA . GLU F 1 334 ? -32.955 13.627 -43.434 1.00 45.69 326 GLU F CA 1
ATOM 14791 C C . GLU F 1 334 ? -32.149 12.343 -43.449 1.00 50.18 326 GLU F C 1
ATOM 14792 O O . GLU F 1 334 ? -31.900 11.794 -44.526 1.00 56.79 326 GLU F O 1
ATOM 14794 N N . ASN F 1 335 ? -31.719 11.851 -42.292 1.00 50.23 327 ASN F N 1
ATOM 14795 C CA . ASN F 1 335 ? -30.808 10.718 -42.284 1.00 38.96 327 ASN F CA 1
ATOM 14796 C C . ASN F 1 335 ? -31.336 9.556 -41.455 1.00 39.34 327 ASN F C 1
ATOM 14797 O O . ASN F 1 335 ? -30.575 8.636 -41.149 1.00 41.04 327 ASN F O 1
ATOM 14802 N N . TYR F 1 336 ? -32.642 9.541 -41.164 1.00 40.16 328 TYR F N 1
ATOM 14803 C CA . TYR F 1 336 ? -33.213 8.550 -40.255 1.00 40.48 328 TYR F CA 1
ATOM 14804 C C . TYR F 1 336 ? -32.853 7.115 -40.641 1.00 51.03 328 TYR F C 1
ATOM 14805 O O . TYR F 1 336 ? -32.535 6.295 -39.768 1.00 55.83 328 TYR F O 1
ATOM 14814 N N . GLU F 1 337 ? -32.896 6.791 -41.942 1.00 50.32 329 GLU F N 1
ATOM 14815 C CA . GLU F 1 337 ? -32.627 5.421 -42.372 1.00 45.64 329 GLU F CA 1
ATOM 14816 C C . GLU F 1 337 ? -31.228 4.974 -41.972 1.00 46.48 329 GLU F C 1
ATOM 14817 O O . GLU F 1 337 ? -31.008 3.789 -41.686 1.00 48.71 329 GLU F O 1
ATOM 14823 N N . THR F 1 338 ? -30.253 5.887 -42.006 1.00 48.40 330 THR F N 1
ATOM 14824 C CA . THR F 1 338 ? -28.866 5.532 -41.708 1.00 49.42 330 THR F CA 1
ATOM 14825 C C . THR F 1 338 ? -28.418 5.903 -40.305 1.00 49.70 330 THR F C 1
ATOM 14826 O O . THR F 1 338 ? -27.278 5.610 -39.945 1.00 55.00 330 THR F O 1
ATOM 14830 N N . ALA F 1 339 ? -29.289 6.491 -39.497 1.00 52.96 331 ALA F N 1
ATOM 14831 C CA . ALA F 1 339 ? -28.912 6.982 -38.177 1.00 52.47 331 ALA F CA 1
ATOM 14832 C C . ALA F 1 339 ? -28.792 5.860 -37.148 1.00 54.78 331 ALA F C 1
ATOM 14833 O O . ALA F 1 339 ? -29.460 4.830 -37.227 1.00 57.04 331 ALA F O 1
ATOM 14835 N N . ARG F 1 340 ? -27.906 6.073 -36.182 1.00 56.16 332 ARG F N 1
ATOM 14836 C CA . ARG F 1 340 ? -27.761 5.170 -35.050 1.00 44.98 332 ARG F CA 1
ATOM 14837 C C . ARG F 1 340 ? -29.039 5.255 -34.214 1.00 41.98 332 ARG F C 1
ATOM 14838 O O . ARG F 1 340 ? -29.335 6.293 -33.624 1.00 50.65 332 ARG F O 1
ATOM 14846 N N . LYS F 1 341 ? -29.783 4.166 -34.143 1.00 46.33 333 LYS F N 1
ATOM 14847 C CA . LYS F 1 341 ? -31.104 4.167 -33.523 1.00 54.47 333 LYS F CA 1
ATOM 14848 C C . LYS F 1 341 ? -31.257 3.088 -32.465 1.00 64.42 333 LYS F C 1
ATOM 14849 O O . LYS F 1 341 ? -30.307 2.376 -32.111 1.00 63.52 333 LYS F O 1
#

CATH classification: 3.40.50.720 (+1 more: 3.90.25.10)

Solvent-accessible surface area: 82809 Å² total; per-residue (Å²): 153,193,95,136,143,54,25,24,136,69,69,58,110,23,65,50,67,17,21,0,0,0,0,21,0,78,22,21,17,0,57,3,0,62,80,4,14,59,86,92,77,23,24,13,116,35,19,41,7,12,103,111,88,22,64,19,101,68,64,121,30,0,24,93,6,0,102,130,48,158,4,29,10,1,0,2,21,16,32,28,103,33,19,166,125,90,79,96,55,42,29,5,25,37,0,28,20,1,2,48,15,4,10,24,0,2,36,14,0,4,92,58,32,1,104,12,2,1,4,15,4,18,32,74,0,9,5,87,93,34,139,96,68,9,52,18,87,59,2,24,96,8,42,10,87,136,76,40,12,1,35,0,11,0,8,8,2,4,7,14,0,6,46,2,4,14,59,39,1,120,114,85,67,76,100,14,42,6,9,4,0,0,10,12,66,24,2,1,14,62,5,41,0,44,61,95,81,21,117,89,4,1,5,9,0,8,49,0,40,93,3,80,143,72,68,74,69,1,50,2,127,1,51,5,56,5,31,52,7,20,1,8,0,27,2,0,0,59,0,0,5,39,0,2,41,21,0,54,19,61,68,1,0,0,0,0,11,36,86,96,64,31,42,21,26,10,93,1,0,71,25,0,39,84,29,9,114,14,132,25,99,44,39,78,48,88,94,32,69,66,52,104,78,65,40,8,3,17,17,59,26,3,102,138,33,21,92,44,34,67,61,23,42,24,101,38,0,0,49,67,1,2,59,45,0,84,87,52,58,159,113,7,110,97,128,53,50,26,121,70,81,53,84,16,67,88,128,17,28,0,0,0,0,26,1,82,27,26,19,0,61,4,0,68,78,10,13,81,142,96,81,42,130,26,50,36,29,42,6,16,112,109,83,25,60,18,94,71,59,96,20,0,88,117,11,1,101,146,62,185,7,30,12,1,0,2,23,15,41,68,115,118,78,31,5,39,46,0,31,30,3,2,49,3,4,11,22,0,2,37,8,0,6,91,75,34,2,100,9,1,2,6,14,5,20,38,75,0,9,6,89,87,34,131,60,71,6,58,16,89,18,4,24,98,8,41,8,94,136,68,74,12,1,28,1,10,1,8,8,3,4,8,14,1,6,47,2,4,15,65,42,3,121,113,96,68,74,97,11,42,6,8,5,0,0,17,1,69,25,3,0,14,57,7,46,0,34,72,95,84,19,125,88,4,1,7,17,0,32,29,0,52,87,8,60,122,94,87,62,46,1,86,2,78,5,53,7,30,12,34,56,4,19,0,7,0,28,2,0,0,78,0,0,8,40,0,2,42,27,0,80,19,59,71,1,0,0,0,0,11,34,81,99,63,31,43,16,20,13,89,0,0,72,24,0,41,86,35,10,133,15,102,34,118,41,52,76,70,104,99,44,101,69,54,77,36,28,27,9,4,18,15,59,28,2,98,139,34,23,91,122,35,139,50,32,85,20,97,90,1,0,46,56,1,2,102,46,4,72,125,43,44,108,114,14,123,78,134,187,89,137,138,59,23,28,123,135,66,51,111,23,73,163,120,9,22,0,0,0,0,21,0,85,24,21,18,0,62,3,0,61,80,5,15,62,150,97,151,35,53,27,110,33,17,44,6,13,105,113,84,18,62,16,107,71,62,108,16,0,36,114,10,0,97,77,83,139,5,31,9,0,0,2,21,16,33,29,101,34,21,94,147,86,86,88,53,40,42,5,27,36,0,28,21,4,2,46,11,5,9,23,0,2,37,12,0,6,92,61,34,2,99,10,2,1,5,13,4,20,26,70,0,9,4,45,124,30,142,81,68,8,32,15,125,48,2,26,96,7,43,11,91,65,85,40,18,0,37,0,12,0,8,8,2,4,7,15,0,7,45,3,5,17,90,42,2,129,75,93,72,80,100,12,42,6,8,4,0,0,9,11,70,24,2,0,15,64,6,40,1,44,51,101,76,17,121,90,4,1,4,7,0,2,40,0,31,86,7,73,118,110,70,56,75,0,47,1,130,5,51,6,56,10,35,49,6,18,1,8,0,29,3,0,0,61,0,0,6,43,0,3,37,23,0,42,20,62,69,0,0,0,0,0,12,40,88,95,70,21,45,18,22,11,98,0,0,86,27,0,6,90,28,12,118,22,132,44,106,52,42,80,51,97,108,41,97,64,50,45,108,61,48,4,3,13,18,60,30,2,94,136,38,24,89,110,26,135,65,29,76,24,102,90,0,0,50,78,0,3,56,45,0,87,145,48,50,159,103,7,114,98,163,87,82,35,39,30,30,104,139,78,41,96,35,51,99,92,17,31,3,0,0,0,30,2,102,24,27,19,0,71,3,0,65,78,4,14,80,127,85,86,38,45,27,55,42,53,59,10,27,123,109,79,30,63,23,90,66,63,123,29,0,33,60,21,1,51,90,31,155,4,25,34,0,0,0,22,16,39,73,63,111,139,61,37,6,27,39,0,32,29,3,1,49,4,3,10,25,0,2,38,10,0,22,101,54,43,1,102,22,1,0,6,15,1,27,50,69,0,10,7,87,93,43,142,116,68,13,22,13,64,48,3,24,62,7,45,9,80,144,70,57,15,1,21,0,11,0,8,9,4,2,8,14,0,7,43,2,6,24,88,47,2,84,111,98,68,42,98,12,35,7,10,4,0,0,18,7,76,24,3,0,15,71,9,46,0,38,49,100,81,18,132,73,11,2,6,26,1,4,65,0,40,98,3,59,122,118,65,69,74,0,36,6,92,14,69,7,79,32,27,35,8,33,0,6,1,31,2,0,0,54,0,0,6,45,0,3,39,22,2,86,24,64,72,1,0,0,0,0,14,36,48,98,89,82,9,25,39,16,92,8,0,52,32,3,14,82,32,11,120,26,138,44,100,54,52,88,67,144,89,70,88,73,55,62,31,5,20,26,37,24,1,36,52,36,19,94,121,34,71,72,29,84,55,68,84,0,2,47,67,1,3,125,43,0,78,77,54,65,98,114,9,124,96,105,61,50,119,63,88,47,97,31,59,108,101,16,16,1,1,0,0,20,1,67,18,21,19,0,55,3,0,71,84,12,10,76,71,109,87,39,51,27,58,46,28,40,4,9,105,108,79,15,62,16,109,72,60,114,19,0,34,115,6,1,123,80,104,72,6,32,50,1,0,2,21,15,35,40,96,18,40,87,166,86,76,41,49,35,37,5,21,38,0,26,21,3,1,45,15,6,8,24,0,1,35,12,0,4,89,68,38,1,44,24,1,2,6,12,4,20,28,68,0,18,5,91,94,69,83,74,71,21,44,20,149,17,2,26,102,8,39,9,76,139,67,41,17,0,39,0,12,1,10,10,3,3,7,15,0,8,44,3,3,17,62,66,3,119,117,104,68,83,92,12,47,6,7,5,0,0,9,8,69,27,10,1,18,61,4,41,7,36,75,99,48,17,106,102,19,1,5,53,13,33,28,3,67,52,3,96,83,83,63,86,124,44,97,55,114,66,111,39,71,81,70,34,10,43,3,19,0,32,3,0,0,68,6,0,6,47,0,12,46,25,22,45,29,65,78,4,0,0,0,6,19,38,73,100,89,26,36,19,43,30,53,20,43,71,66,28,50,99,35,16,97,46,132,124,14,37,40,58,39,8,38,67,52,22,99,122,53,70,59,45,82,70,56,110,0,21,47,51,1,5,57,48,13,85,86,53,74,169,88,11,109,100,102,58,42,121,67,85,47,110,19,69,168,133,17,21,0,0,0,0,21,0,74,24,21,18,0,65,3,0,61,75,7,14,71,131,102,157,34,50,25,110,35,16,38,3,10,104,178,54,17,61,18,103,69,60,108,27,0,109,58,5,1,72,151,46,64,4,28,19,1,0,2,22,15,30,60,119,102,32,9,45,65,0,27,29,4,2,47,12,4,10,24,0,2,38,8,0,8,94,66,33,2,105,12,1,2,6,14,5,21,22,56,0,10,4,68,90,43,86,76,72,7,47,16,138,15,2,25,99,10,41,10,89,135,80,41,11,1,39,0,13,1,10,8,3,3,9,14,0,7,51,3,5,14,82,37,1,120,114,84,68,83,92,13,48,7,8,5,0,0,7,10,68,24,2,0,16,66,6,43,0,38,24,154,79,18,120,89,4,1,3,4,0,5,34,0,37,86,3,60,116,102,70,74,47,0,33,1,126,3,30,3,135,8,37,40,7,16,1,7,0,32,2,0,0,78,0,0,5,44,0,3,42,19,0,46,22,68,68,1,0,0,0,0,11,35,86,98,61,22,43,25,16,11,88,0,0,68,29,0,42,86,33,11,118,14,133,28,101,46,35,62,6,72,6,30,66,63,53,71,128,68,87,4,2,20,12,52,26,3,95,144,40,22,91,121,36,139,56,32,91,28,65,88,0,0,46,64,1,4,129,48,0,77,80,45,53,148,118,9,111,96